Protein AF-0000000073371204 (afdb_homodimer)

Radius of gyration: 40.54 Å; Cα contacts (8 Å, |Δi|>4): 5992; chains: 2; bounding box: 109×118×89 Å

Sequence (2020 aa):
MKKIFLIFMIVFTAQVSLAQVKNVKGVITDSDGMPLPGASVAVQGGQKGATTDFDGLYSIEVQKGQTLVFSYVGLETQNIVVGDAATINVKMQVAASNALSEVVVTSLGIKKTRKSLTYAAQELKGDELVRVKDANVINTIAGKIAGVAVTKSAGGTGGSTKVVIRGNSSVSNSQPLYVIDGIPMLNSGSGQPNDTFGSLAGGNRDGGDVISLVNPDDYEGMTVLKGAAASVLYGSQGANGVILLSSKKAKAGKANINLSSVTTFETAAYLPKFQTDYLAAAGADESWGAKGQSKDHVKDFFTTGTTQITSLGYSIGSENSSTAFSYANTSASGIIPGNNLKKNNFGIRQTAKFFDDKLVFAANANYTSQNIANKPVNGFYFNPLTGVYLMPRGNDFNYYKDNYEEFDPSRNLMAQNWMTNRDIMQNPYWAINRNKSEDKNDFFNGALSLTYKATNWLSIASRYSYNRVTSLYDKRIFATTQGTLSHANGRYISENALSTQRYGDLIATINTKIGSDFSFNANIGASVTNTLTNQKTILDSGIGGGLKYANWFTLHNFNNNDGNYQTIDSRREVQSVFAATTFGYKDMLFLDLTGRNDWSSTLVNTGTSNYFYPSVGLTAIISEMATLPEWINYGKVRGTYAQVGNDIYPFISVPTNYYPNGSGSKYNPLVTPKPGTTLKPELKSEFEFGTEWRMFNNRLGFEVSYYNSETKNQYLQVVAPVGNSAGADFYGINAGSIENKGFEVVLNAGIIRGDKFTWDSTINFSQNKNKVKEIPEELGGKVNLTDPGVNGYKYTLTEGRPYGVIEGFKMLKDDQGRILLNSDGKIQKTDFVELGNSNPDFMLGFSNSFKFGSFFANILIDGRFGGEVMSLTQAQNDAFGVSKATGDARNAGGVKINAVMPDGTAVTTMDAQSYYTTVGGRAGITGEYIYDATNVSLREISIGYNFNPKALPFIQTASISFIARNLFFIYKDAPFDPNIALSTGQGLQGVDIYGLPSTRSIGLNLNVTFMKKIFLIFMIVFTAQVSLAQVKNVKGVITDSDGMPLPGASVAVQGGQKGATTDFDGLYSIEVQKGQTLVFSYVGLETQNIVVGDAATINVKMQVAASNALSEVVVTSLGIKKTRKSLTYAAQELKGDELVRVKDANVINTIAGKIAGVAVTKSAGGTGGSTKVVIRGNSSVSNSQPLYVIDGIPMLNSGSGQPNDTFGSLAGGNRDGGDVISLVNPDDYEGMTVLKGAAASVLYGSQGANGVILLSSKKAKAGKANINLSSVTTFETAAYLPKFQTDYLAAAGADESWGAKGQSKDHVKDFFTTGTTQITSLGYSIGSENSSTAFSYANTSASGIIPGNNLKKNNFGIRQTAKFFDDKLVFAANANYTSQNIANKPVNGFYFNPLTGVYLMPRGNDFNYYKDNYEEFDPSRNLMAQNWMTNRDIMQNPYWAINRNKSEDKNDFFNGALSLTYKATNWLSIASRYSYNRVTSLYDKRIFATTQGTLSHANGRYISENALSTQRYGDLIATINTKIGSDFSFNANIGASVTNTLTNQKTILDSGIGGGLKYANWFTLHNFNNNDGNYQTIDSRREVQSVFAATTFGYKDMLFLDLTGRNDWSSTLVNTGTSNYFYPSVGLTAIISEMATLPEWINYGKVRGTYAQVGNDIYPFISVPTNYYPNGSGSKYNPLVTPKPGTTLKPELKSEFEFGTEWRMFNNRLGFEVSYYNSETKNQYLQVVAPVGNSAGADFYGINAGSIENKGFEVVLNAGIIRGDKFTWDSTINFSQNKNKVKEIPEELGGKVNLTDPGVNGYKYTLTEGRPYGVIEGFKMLKDDQGRILLNSDGKIQKTDFVELGNSNPDFMLGFSNSFKFGSFFANILIDGRFGGEVMSLTQAQNDAFGVSKATGDARNAGGVKINAVMPDGTAVTTMDAQSYYTTVGGRAGITGEYIYDATNVSLREISIGYNFNPKALPFIQTASISFIARNLFFIYKDAPFDPNIALSTGQGLQGVDIYGLPSTRSIGLNLNVTF

Structure (mmCIF, N/CA/C/O backbone):
data_AF-0000000073371204-model_v1
#
loop_
_entity.id
_entity.type
_entity.pdbx_description
1 polymer 'SusC-like TonB-dependent receptor'
#
loop_
_atom_site.group_PDB
_atom_site.id
_atom_site.type_symbol
_atom_site.label_atom_id
_atom_site.label_alt_id
_atom_site.label_comp_id
_atom_site.label_asym_id
_atom_site.label_entity_id
_atom_site.label_seq_id
_atom_site.pdbx_PDB_ins_code
_atom_site.Cartn_x
_atom_site.Cartn_y
_atom_site.Cartn_z
_atom_site.occupancy
_atom_site.B_iso_or_equiv
_atom_site.auth_seq_id
_atom_site.auth_comp_id
_atom_site.auth_asym_id
_atom_site.auth_atom_id
_atom_site.pdbx_PDB_model_num
ATOM 1 N N . MET A 1 1 ? -37.781 -44.219 36.5 1 21.22 1 MET A N 1
ATOM 2 C CA . MET A 1 1 ? -38.781 -44.25 35.406 1 21.22 1 MET A CA 1
ATOM 3 C C . MET A 1 1 ? -39.844 -43.219 35.625 1 21.22 1 MET A C 1
ATOM 5 O O . MET A 1 1 ? -40.406 -42.656 34.656 1 21.22 1 MET A O 1
ATOM 9 N N . LYS A 1 2 ? -40.375 -43.156 36.875 1 23.25 2 LYS A N 1
ATOM 10 C CA . LYS A 1 2 ? -41.406 -42.25 37.438 1 23.25 2 LYS A CA 1
ATOM 11 C C . LYS A 1 2 ? -40.875 -40.844 37.562 1 23.25 2 LYS A C 1
ATOM 13 O O . LYS A 1 2 ? -41.625 -39.875 37.469 1 23.25 2 LYS A O 1
ATOM 18 N N . LYS A 1 3 ? -39.75 -40.656 38.156 1 26.8 3 LYS A N 1
ATOM 19 C CA . LYS A 1 3 ? -39.719 -39.25 38.531 1 26.8 3 LYS A CA 1
ATOM 20 C C . LYS A 1 3 ? -39.719 -38.344 37.312 1 26.8 3 LYS A C 1
ATOM 22 O O . LYS A 1 3 ? -39.688 -37.125 37.438 1 26.8 3 LYS A O 1
ATOM 27 N N . ILE A 1 4 ? -39.406 -39.031 36.188 1 25.81 4 ILE A N 1
ATOM 28 C CA . ILE A 1 4 ? -39.094 -38.219 35.031 1 25.81 4 ILE A CA 1
ATOM 29 C C . ILE A 1 4 ? -40.375 -37.688 34.406 1 25.81 4 ILE A C 1
ATOM 31 O O . ILE A 1 4 ? -40.344 -36.844 33.5 1 25.81 4 ILE A O 1
ATOM 35 N N . PHE A 1 5 ? -41.625 -38.375 34.875 1 27.39 5 PHE A N 1
ATOM 36 C CA . PHE A 1 5 ? -42.812 -38.312 34.062 1 27.39 5 PHE A CA 1
ATOM 37 C C . PHE A 1 5 ? -43.531 -36.969 34.219 1 27.39 5 PHE A C 1
ATOM 39 O O . PHE A 1 5 ? -44.25 -36.562 33.312 1 27.39 5 PHE A O 1
ATOM 46 N N . LEU A 1 6 ? -43.562 -36.469 35.5 1 27.97 6 LEU A N 1
ATOM 47 C CA . LEU A 1 6 ? -44.625 -35.531 35.875 1 27.97 6 LEU A CA 1
ATOM 48 C C . LEU A 1 6 ? -44.375 -34.156 35.25 1 27.97 6 LEU A C 1
ATOM 50 O O . LEU A 1 6 ? -45.281 -33.312 35.188 1 27.97 6 LEU A O 1
ATOM 54 N N . ILE A 1 7 ? -43.094 -33.812 34.906 1 27.31 7 ILE A N 1
ATOM 55 C CA . ILE A 1 7 ? -42.75 -32.406 34.75 1 27.31 7 ILE A CA 1
ATOM 56 C C . ILE A 1 7 ? -43.375 -31.859 33.469 1 27.31 7 ILE A C 1
ATOM 58 O O . ILE A 1 7 ? -43.375 -30.641 33.25 1 27.31 7 ILE A O 1
ATOM 62 N N . PHE A 1 8 ? -43.969 -32.781 32.562 1 24.84 8 PHE A N 1
ATOM 63 C CA . PHE A 1 8 ? -44.219 -32.375 31.188 1 24.84 8 PHE A CA 1
ATOM 64 C C . PHE A 1 8 ? -45.5 -31.531 31.109 1 24.84 8 PHE A C 1
ATOM 66 O O . PHE A 1 8 ? -45.875 -31.062 30.031 1 24.84 8 PHE A O 1
ATOM 73 N N . MET A 1 9 ? -46.406 -31.688 32.094 1 26.34 9 MET A N 1
ATOM 74 C CA . MET A 1 9 ? -47.781 -31.344 31.734 1 26.34 9 MET A CA 1
ATOM 75 C C . MET A 1 9 ? -47.969 -29.828 31.688 1 26.34 9 MET A C 1
ATOM 77 O O . MET A 1 9 ? -48.969 -29.344 31.156 1 26.34 9 MET A O 1
ATOM 81 N N . ILE A 1 10 ? -47.312 -29.094 32.531 1 27.73 10 ILE A N 1
ATOM 82 C CA . ILE A 1 10 ? -47.938 -27.859 32.969 1 27.73 10 ILE A CA 1
ATOM 83 C C . ILE A 1 10 ? -47.875 -26.812 31.844 1 27.73 10 ILE A C 1
ATOM 85 O O . ILE A 1 10 ? -48.562 -25.797 31.875 1 27.73 10 ILE A O 1
ATOM 89 N N . VAL A 1 11 ? -46.969 -26.953 30.859 1 26.3 11 VAL A N 1
ATOM 90 C CA . VAL A 1 11 ? -46.531 -25.656 30.328 1 26.3 11 VAL A CA 1
ATOM 91 C C . VAL A 1 11 ? -47.562 -25.125 29.344 1 26.3 11 VAL A C 1
ATOM 93 O O . VAL A 1 11 ? -47.469 -23.984 28.875 1 26.3 11 VAL A O 1
ATOM 96 N N . PHE A 1 12 ? -48.5 -25.906 28.766 1 26.98 12 PHE A N 1
ATOM 97 C CA . PHE A 1 12 ? -48.969 -25.438 27.469 1 26.98 12 PHE A CA 1
ATOM 98 C C . PHE A 1 12 ? -50.094 -24.422 27.625 1 26.98 12 PHE A C 1
ATOM 100 O O . PHE A 1 12 ? -50.75 -24.047 26.656 1 26.98 12 PHE A O 1
ATOM 107 N N . THR A 1 13 ? -50.688 -24.203 28.766 1 29.23 13 THR A N 1
ATOM 108 C CA . THR A 1 13 ? -51.938 -23.484 28.531 1 29.23 13 THR A CA 1
ATOM 109 C C . THR A 1 13 ? -51.688 -22.031 28.188 1 29.23 13 THR A C 1
ATOM 111 O O . THR A 1 13 ? -51.531 -21.188 29.062 1 29.23 13 THR A O 1
ATOM 114 N N . ALA A 1 14 ? -50.781 -21.688 27.281 1 28.98 14 ALA A N 1
ATOM 115 C CA . ALA A 1 14 ? -50.656 -20.266 26.953 1 28.98 14 ALA A CA 1
ATOM 116 C C . ALA A 1 14 ? -51.969 -19.703 26.422 1 28.98 14 ALA A C 1
ATOM 118 O O . ALA A 1 14 ? -52.438 -20.141 25.375 1 28.98 14 ALA A O 1
ATOM 119 N N . GLN A 1 15 ? -52.969 -19.312 27.297 1 29.12 15 GLN A N 1
ATOM 120 C CA . GLN A 1 15 ? -54.125 -18.547 26.891 1 29.12 15 GLN A CA 1
ATOM 121 C C . GLN A 1 15 ? -53.719 -17.297 26.109 1 29.12 15 GLN A C 1
ATOM 123 O O . GLN A 1 15 ? -53 -16.453 26.609 1 29.12 15 GLN A O 1
ATOM 128 N N . VAL A 1 16 ? -53.656 -17.359 24.875 1 34.88 16 VAL A N 1
ATOM 129 C CA . VAL A 1 16 ? -53.531 -16.203 24 1 34.88 16 VAL A CA 1
ATOM 130 C C . VAL A 1 16 ? -54.719 -15.258 24.219 1 34.88 16 VAL A C 1
ATOM 132 O O . VAL A 1 16 ? -55.875 -15.625 23.953 1 34.88 16 VAL A O 1
ATOM 135 N N . SER A 1 17 ? -54.812 -14.586 25.297 1 35.16 17 SER A N 1
ATOM 136 C CA . SER A 1 17 ? -55.75 -13.477 25.391 1 35.16 17 SER A CA 1
ATOM 137 C C . SER A 1 17 ? -55.656 -12.562 24.172 1 35.16 17 SER A C 1
ATOM 139 O O . SER A 1 17 ? -54.562 -12.062 23.859 1 35.16 17 SER A O 1
ATOM 141 N N . LEU A 1 18 ? -56.469 -12.805 23.25 1 40.34 18 LEU A N 1
ATOM 142 C CA . LEU A 1 18 ? -56.688 -11.914 22.125 1 40.34 18 LEU A CA 1
ATOM 143 C C . LEU A 1 18 ? -56.938 -10.484 22.594 1 40.34 18 LEU A C 1
ATOM 145 O O . LEU A 1 18 ? -57.969 -10.211 23.219 1 40.34 18 LEU A O 1
ATOM 149 N N . ALA A 1 19 ? -56 -9.797 22.984 1 47.12 19 ALA A N 1
ATOM 150 C CA . ALA A 1 19 ? -56.094 -8.367 23.25 1 47.12 19 ALA A CA 1
ATOM 151 C C . ALA A 1 19 ? -56.75 -7.629 22.094 1 47.12 19 ALA A C 1
ATOM 153 O O . ALA A 1 19 ? -56.438 -7.879 20.922 1 47.12 19 ALA A O 1
ATOM 154 N N . GLN A 1 20 ? -57.938 -7.125 22.328 1 58.12 20 GLN A N 1
ATOM 155 C CA . GLN A 1 20 ? -58.781 -6.371 21.391 1 58.12 20 GLN A CA 1
ATOM 156 C C . GLN A 1 20 ? -58 -5.234 20.75 1 58.12 20 GLN A C 1
ATOM 158 O O . GLN A 1 20 ? -57.438 -4.383 21.438 1 58.12 20 GLN A O 1
ATOM 163 N N . VAL A 1 21 ? -57.75 -5.379 19.562 1 69.44 21 VAL A N 1
ATOM 164 C CA . VAL A 1 21 ? -57.094 -4.359 18.734 1 69.44 21 VAL A CA 1
ATOM 165 C C . VAL A 1 21 ? -58.062 -3.182 18.547 1 69.44 21 VAL A C 1
ATOM 167 O O . VAL A 1 21 ? -59.219 -3.365 18.156 1 69.44 21 VAL A O 1
ATOM 170 N N . LYS A 1 22 ? -57.75 -2.037 19.141 1 79.19 22 LYS A N 1
ATOM 171 C CA . LYS A 1 22 ? -58.531 -0.839 18.891 1 79.19 22 LYS A CA 1
ATOM 172 C C . LYS A 1 22 ? -57.75 0.196 18.094 1 79.19 22 LYS A C 1
ATOM 174 O O . LYS A 1 22 ? -56.531 0.189 18.109 1 79.19 22 LYS A O 1
ATOM 179 N N . ASN A 1 23 ? -58.5 1.012 17.438 1 81.81 23 ASN A N 1
ATOM 180 C CA . ASN A 1 23 ? -57.969 2.145 16.703 1 81.81 23 ASN A CA 1
ATOM 181 C C . ASN A 1 23 ? -57.875 3.391 17.578 1 81.81 23 ASN A C 1
ATOM 183 O O . ASN A 1 23 ? -58.875 3.877 18.078 1 81.81 23 ASN A O 1
ATOM 187 N N . VAL A 1 24 ? -56.688 3.756 17.875 1 84.5 24 VAL A N 1
ATOM 188 C CA . VAL A 1 24 ? -56.438 4.977 18.641 1 84.5 24 VAL A CA 1
ATOM 189 C C . VAL A 1 24 ? -56.094 6.121 17.703 1 84.5 24 VAL A C 1
ATOM 191 O O . VAL A 1 24 ? -55.25 5.961 16.812 1 84.5 24 VAL A O 1
ATOM 194 N N . LYS A 1 25 ? -56.812 7.227 17.859 1 84.88 25 LYS A N 1
ATOM 195 C CA . LYS A 1 25 ? -56.531 8.445 17.109 1 84.88 25 LYS A CA 1
ATOM 196 C C . LYS A 1 25 ? -56.25 9.617 18.031 1 84.88 25 LYS A C 1
ATOM 198 O O . LYS A 1 25 ? -56.594 9.594 19.203 1 84.88 25 LYS A O 1
ATOM 203 N N . GLY A 1 26 ? -55.438 10.547 17.625 1 85.25 26 GLY A N 1
ATOM 204 C CA . GLY A 1 26 ? -55.125 11.742 18.391 1 85.25 26 GLY A CA 1
ATOM 205 C C . GLY A 1 26 ? -54.344 12.773 17.594 1 85.25 26 GLY A C 1
ATOM 206 O O . GLY A 1 26 ? -54.094 12.586 16.406 1 85.25 26 GLY A O 1
ATOM 207 N N . VAL A 1 27 ? -54.125 13.891 18.234 1 84 27 VAL A N 1
ATOM 208 C CA . VAL A 1 27 ? -53.344 14.984 17.688 1 84 27 VAL A CA 1
ATOM 209 C C . VAL A 1 27 ? -52.031 15.141 18.5 1 84 27 VAL A C 1
ATOM 211 O O . VAL A 1 27 ? -52.062 15.094 19.734 1 84 27 VAL A O 1
ATOM 214 N N . ILE A 1 28 ? -51 15.102 17.828 1 83.94 28 ILE A N 1
ATOM 215 C CA . ILE A 1 28 ? -49.719 15.43 18.453 1 83.94 28 ILE A CA 1
ATOM 216 C C . ILE A 1 28 ? -49.375 16.906 18.219 1 83.94 28 ILE A C 1
ATOM 218 O O . ILE A 1 28 ? -49.375 17.375 17.078 1 83.94 28 ILE A O 1
ATOM 222 N N . THR A 1 29 ? -49.156 17.625 19.281 1 80.06 29 THR A N 1
ATOM 223 C CA . THR A 1 29 ? -48.844 19.047 19.219 1 80.06 29 THR A CA 1
ATOM 224 C C . THR A 1 29 ? -47.5 19.328 19.922 1 80.06 29 THR A C 1
ATOM 226 O O . THR A 1 29 ? -47.031 18.516 20.719 1 80.06 29 THR A O 1
ATOM 229 N N . ASP A 1 30 ? -46.844 20.438 19.516 1 72.25 30 ASP A N 1
ATOM 230 C CA . ASP A 1 30 ? -45.656 20.875 20.234 1 72.25 30 ASP A CA 1
ATOM 231 C C . ASP A 1 30 ? -46.031 21.547 21.547 1 72.25 30 ASP A C 1
ATOM 233 O O . ASP A 1 30 ? -47.188 21.547 21.938 1 72.25 30 ASP A O 1
ATOM 237 N N . SER A 1 31 ? -44.969 21.969 22.297 1 68.56 31 SER A N 1
ATOM 238 C CA . SER A 1 31 ? -45.156 22.562 23.625 1 68.56 31 SER A CA 1
ATOM 239 C C . SER A 1 31 ? -46.125 23.75 23.547 1 68.56 31 SER A C 1
ATOM 241 O O . SER A 1 31 ? -46.75 24.094 24.547 1 68.56 31 SER A O 1
ATOM 243 N N . ASP A 1 32 ? -46.219 24.344 22.438 1 63.91 32 ASP A N 1
ATOM 244 C CA . ASP A 1 32 ? -47.062 25.531 22.266 1 63.91 32 ASP A CA 1
ATOM 245 C C . ASP A 1 32 ? -48.438 25.141 21.766 1 63.91 32 ASP A C 1
ATOM 247 O O . ASP A 1 32 ? -49.25 26.016 21.469 1 63.91 32 ASP A O 1
ATOM 251 N N . GLY A 1 33 ? -48.688 23.969 21.516 1 69.31 33 GLY A N 1
ATOM 252 C CA . GLY A 1 33 ? -50 23.5 21.125 1 69.31 33 GLY A CA 1
ATOM 253 C C . GLY A 1 33 ? -50.188 23.422 19.625 1 69.31 33 GLY A C 1
ATOM 254 O O . GLY A 1 33 ? -51.312 23.219 19.141 1 69.31 33 GLY A O 1
ATOM 255 N N . MET A 1 34 ? -49.188 23.672 18.906 1 72.94 34 MET A N 1
ATOM 256 C CA . MET A 1 34 ? -49.281 23.578 17.453 1 72.94 34 MET A CA 1
ATOM 257 C C . MET A 1 34 ? -49.156 22.125 16.984 1 72.94 34 MET A C 1
ATOM 259 O O . MET A 1 34 ? -48.312 21.391 17.469 1 72.94 34 MET A O 1
ATOM 263 N N . PRO A 1 35 ? -49.969 21.812 15.945 1 77.56 35 PRO A N 1
ATOM 264 C CA . PRO A 1 35 ? -49.844 20.438 15.445 1 77.56 35 PRO A CA 1
ATOM 265 C C . PRO A 1 35 ? -48.469 20.125 14.859 1 77.56 35 PRO A C 1
ATOM 267 O O . PRO A 1 35 ? -47.875 20.984 14.211 1 77.56 35 PRO A O 1
ATOM 270 N N . LEU A 1 36 ? -47.875 19.016 15.219 1 77.12 36 LEU A N 1
ATOM 271 C CA . LEU A 1 36 ? -46.562 18.562 14.734 1 77.12 36 LEU A CA 1
ATOM 272 C C . LEU A 1 36 ? -46.719 17.594 13.578 1 77.12 36 LEU A C 1
ATOM 274 O O . LEU A 1 36 ? -47.094 16.438 13.781 1 77.12 36 LEU A O 1
ATOM 278 N N . PRO A 1 37 ? -46.5 18.156 12.375 1 75.56 37 PRO A N 1
ATOM 279 C CA . PRO A 1 37 ? -46.531 17.219 11.258 1 75.56 37 PRO A CA 1
ATOM 280 C C . PRO A 1 37 ? -45.281 16.312 11.227 1 75.56 37 PRO A C 1
ATOM 282 O O . PRO A 1 37 ? -44.188 16.766 11.531 1 75.56 37 PRO A O 1
ATOM 285 N N . GLY A 1 38 ? -45.438 14.984 10.938 1 74.31 38 GLY A N 1
ATOM 286 C CA . GLY A 1 38 ? -44.344 14.039 10.773 1 74.31 38 GLY A CA 1
ATOM 287 C C . GLY A 1 38 ? -43.844 13.453 12.078 1 74.31 38 GLY A C 1
ATOM 288 O O . GLY A 1 38 ? -42.781 12.852 12.141 1 74.31 38 GLY A O 1
ATOM 289 N N . ALA A 1 39 ? -44.562 13.719 13.141 1 77.69 39 ALA A N 1
ATOM 290 C CA . ALA A 1 39 ? -44.219 13.055 14.398 1 77.69 39 ALA A CA 1
ATOM 291 C C . ALA A 1 39 ? -44.438 11.547 14.305 1 77.69 39 ALA A C 1
ATOM 293 O O . ALA A 1 39 ? -45.438 11.094 13.734 1 77.69 39 ALA A O 1
ATOM 294 N N . SER A 1 40 ? -43.562 10.844 14.875 1 81.19 40 SER A N 1
ATOM 295 C CA . SER A 1 40 ? -43.625 9.383 14.836 1 81.19 40 SER A CA 1
ATOM 296 C C . SER A 1 40 ? -44.406 8.844 16.031 1 81.19 40 SER A C 1
ATOM 298 O O . SER A 1 40 ? -44.188 9.289 17.156 1 81.19 40 SER A O 1
ATOM 300 N N . VAL A 1 41 ? -45.438 8.016 15.75 1 83.38 41 VAL A N 1
ATOM 301 C CA . VAL A 1 41 ? -46.125 7.234 16.766 1 83.38 41 VAL A CA 1
ATOM 302 C C . VAL A 1 41 ? -45.906 5.742 16.516 1 83.38 41 VAL A C 1
ATOM 304 O O . VAL A 1 41 ? -46.281 5.211 15.469 1 83.38 41 VAL A O 1
ATOM 307 N N . ALA A 1 42 ? -45.219 5.121 17.422 1 80.31 42 ALA A N 1
ATOM 308 C CA . ALA A 1 42 ? -44.906 3.703 17.266 1 80.31 42 ALA A CA 1
ATOM 309 C C . ALA A 1 42 ? -45.344 2.904 18.484 1 80.31 42 ALA A C 1
ATOM 311 O O . ALA A 1 42 ? -45.406 3.441 19.594 1 80.31 42 ALA A O 1
ATOM 312 N N . VAL A 1 43 ? -45.906 1.664 18.312 1 79 43 VAL A N 1
ATOM 313 C CA . VAL A 1 43 ? -46.156 0.744 19.422 1 79 43 VAL A CA 1
ATOM 314 C C . VAL A 1 43 ? -44.812 0.205 19.953 1 79 43 VAL A C 1
ATOM 316 O O . VAL A 1 43 ? -44 -0.328 19.203 1 79 43 VAL A O 1
ATOM 319 N N . GLN A 1 44 ? -44.562 0.511 21.219 1 73.25 44 GLN A N 1
ATOM 320 C CA . GLN A 1 44 ? -43.344 0.065 21.859 1 73.25 44 GLN A CA 1
ATOM 321 C C . GLN A 1 44 ? -43.125 -1.437 21.672 1 73.25 44 GLN A C 1
ATOM 323 O O . GLN A 1 44 ? -44 -2.232 22.016 1 73.25 44 GLN A O 1
ATOM 328 N N . GLY A 1 45 ? -41.969 -1.884 21.156 1 64.31 45 GLY A N 1
ATOM 329 C CA . GLY A 1 45 ? -41.625 -3.285 20.969 1 64.31 45 GLY A CA 1
ATOM 330 C C . GLY A 1 45 ? -42.25 -3.887 19.719 1 64.31 45 GLY A C 1
ATOM 331 O O . GLY A 1 45 ? -42.125 -5.086 19.469 1 64.31 45 GLY A O 1
ATOM 332 N N . GLY A 1 46 ? -43.156 -3.104 18.953 1 61.53 46 GLY A N 1
ATOM 333 C CA . GLY A 1 46 ? -43.844 -3.641 17.766 1 61.53 46 GLY A CA 1
ATOM 334 C C . GLY A 1 46 ? -43.469 -2.926 16.484 1 61.53 46 GLY A C 1
ATOM 335 O O . GLY A 1 46 ? -42.719 -1.938 16.516 1 61.53 46 GLY A O 1
ATOM 336 N N . GLN A 1 47 ? -43.875 -3.545 15.344 1 62.31 47 GLN A N 1
ATOM 337 C CA . GLN A 1 47 ? -43.562 -3.025 14.016 1 62.31 47 GLN A CA 1
ATOM 338 C C . GLN A 1 47 ? -44.594 -2.021 13.562 1 62.31 47 GLN A C 1
ATOM 340 O O . GLN A 1 47 ? -44.438 -1.354 12.539 1 62.31 47 GLN A O 1
ATOM 345 N N . LYS A 1 48 ? -45.656 -1.734 14.367 1 69 48 LYS A N 1
ATOM 346 C CA . LYS A 1 48 ? -46.75 -0.831 13.961 1 69 48 LYS A CA 1
ATOM 347 C C . LYS A 1 48 ? -46.438 0.606 14.375 1 69 48 LYS A C 1
ATOM 349 O O . LYS A 1 48 ? -46 0.856 15.5 1 69 48 LYS A O 1
ATOM 354 N N . GLY A 1 49 ? -46.25 1.443 13.477 1 73.88 49 GLY A N 1
ATOM 355 C CA . GLY A 1 49 ? -46.062 2.867 13.703 1 73.88 49 GLY A CA 1
ATOM 356 C C . GLY A 1 49 ? -46.906 3.734 12.789 1 73.88 49 GLY A C 1
ATOM 357 O O . GLY A 1 49 ? -47.5 3.24 11.82 1 73.88 49 GLY A O 1
ATOM 358 N N . ALA A 1 50 ? -47.281 4.898 13.281 1 78.44 50 ALA A N 1
ATOM 359 C CA . ALA A 1 50 ? -47.969 5.934 12.508 1 78.44 50 ALA A CA 1
ATOM 360 C C . ALA A 1 50 ? -47.219 7.254 12.57 1 78.44 50 ALA A C 1
ATOM 362 O O . ALA A 1 50 ? -46.375 7.457 13.469 1 78.44 50 ALA A O 1
ATOM 363 N N . THR A 1 51 ? -47.312 8.023 11.578 1 80.06 51 THR A N 1
ATOM 364 C CA . THR A 1 51 ? -46.812 9.391 11.562 1 80.06 51 THR A CA 1
ATOM 365 C C . THR A 1 51 ? -47.969 10.391 11.461 1 80.06 51 THR A C 1
ATOM 367 O O . THR A 1 51 ? -48.969 10.125 10.797 1 80.06 51 THR A O 1
ATOM 370 N N . THR A 1 52 ? -47.75 11.523 12.117 1 78.56 52 THR A N 1
ATOM 371 C CA . THR A 1 52 ? -48.812 12.523 12.094 1 78.56 52 THR A CA 1
ATOM 372 C C . THR A 1 52 ? -48.906 13.195 10.727 1 78.56 52 THR A C 1
ATOM 374 O O . THR A 1 52 ? -47.906 13.297 10.016 1 78.56 52 THR A O 1
ATOM 377 N N . ASP A 1 53 ? -50.156 13.594 10.383 1 77 53 ASP A N 1
ATOM 378 C CA . ASP A 1 53 ? -50.375 14.383 9.172 1 77 53 ASP A CA 1
ATOM 379 C C . ASP A 1 53 ? -50.125 15.867 9.438 1 77 53 ASP A C 1
ATOM 381 O O . ASP A 1 53 ? -49.625 16.234 10.5 1 77 53 ASP A O 1
ATOM 385 N N . PHE A 1 54 ? -50.406 16.766 8.531 1 72.5 54 PHE A N 1
ATOM 386 C CA . PHE A 1 54 ? -50.125 18.188 8.594 1 72.5 54 PHE A CA 1
ATOM 387 C C . PHE A 1 54 ? -50.844 18.844 9.773 1 72.5 54 PHE A C 1
ATOM 389 O O . PHE A 1 54 ? -50.375 19.844 10.312 1 72.5 54 PHE A O 1
ATOM 396 N N . ASP A 1 55 ? -51.938 18.375 10.164 1 76.31 55 ASP A N 1
ATOM 397 C CA . ASP A 1 55 ? -52.688 18.906 11.281 1 76.31 55 ASP A CA 1
ATOM 398 C C . ASP A 1 55 ? -52.312 18.203 12.586 1 76.31 55 ASP A C 1
ATOM 400 O O . ASP A 1 55 ? -53 18.375 13.609 1 76.31 55 ASP A O 1
ATOM 404 N N . GLY A 1 56 ? -51.25 17.375 12.531 1 78 56 GLY A N 1
ATOM 405 C CA . GLY A 1 56 ? -50.75 16.672 13.703 1 78 56 GLY A CA 1
ATOM 406 C C . GLY A 1 56 ? -51.594 15.445 14.047 1 78 56 GLY A C 1
ATOM 407 O O . GLY A 1 56 ? -51.406 14.859 15.125 1 78 56 GLY A O 1
ATOM 408 N N . LEU A 1 57 ? -52.5 15.07 13.164 1 80.75 57 LEU A N 1
ATOM 409 C CA . LEU A 1 57 ? -53.406 13.953 13.438 1 80.75 57 LEU A CA 1
ATOM 410 C C . LEU A 1 57 ? -52.719 12.625 13.148 1 80.75 57 LEU A C 1
ATOM 412 O O . LEU A 1 57 ? -52 12.492 12.156 1 80.75 57 LEU A O 1
ATOM 416 N N . TYR A 1 58 ? -52.844 11.633 14.102 1 83.5 58 TYR A N 1
ATOM 417 C CA . TYR A 1 58 ? -52.375 10.273 13.867 1 83.5 58 TYR A CA 1
ATOM 418 C C . TYR A 1 58 ? -53.5 9.258 14.148 1 83.5 58 TYR A C 1
ATOM 420 O O . TYR A 1 58 ? -54.469 9.57 14.859 1 83.5 58 TYR A O 1
ATOM 428 N N . SER A 1 59 ? -53.531 8.109 13.406 1 84.94 59 SER A N 1
ATOM 429 C CA . SER A 1 59 ? -54.344 6.93 13.688 1 84.94 59 SER A CA 1
ATOM 430 C C . SER A 1 59 ? -53.5 5.656 13.672 1 84.94 59 SER A C 1
ATOM 432 O O . SER A 1 59 ? -52.688 5.449 12.766 1 84.94 59 SER A O 1
ATOM 434 N N . ILE A 1 60 ? -53.594 4.891 14.773 1 81.38 60 ILE A N 1
ATOM 435 C CA . ILE A 1 60 ? -52.781 3.676 14.883 1 81.38 60 ILE A CA 1
ATOM 436 C C . ILE A 1 60 ? -53.625 2.568 15.531 1 81.38 60 ILE A C 1
ATOM 438 O O . ILE A 1 60 ? -54.375 2.824 16.453 1 81.38 60 ILE A O 1
ATOM 442 N N . GLU A 1 61 ? -53.531 1.381 14.992 1 80.31 61 GLU A N 1
ATOM 443 C CA . GLU A 1 61 ? -54.125 0.208 15.602 1 80.31 61 GLU A CA 1
ATOM 444 C C . GLU A 1 61 ? -53.25 -0.368 16.703 1 80.31 61 GLU A C 1
ATOM 446 O O . GLU A 1 61 ? -52.094 -0.726 16.453 1 80.31 61 GLU A O 1
ATOM 451 N N . VAL A 1 62 ? -53.75 -0.329 17.938 1 78.56 62 VAL A N 1
ATOM 452 C CA . VAL A 1 62 ? -52.969 -0.76 19.109 1 78.56 62 VAL A CA 1
ATOM 453 C C . VAL A 1 62 ? -53.875 -1.521 20.078 1 78.56 62 VAL A C 1
ATOM 455 O O . VAL A 1 62 ? -55.094 -1.343 20.062 1 78.56 62 VAL A O 1
ATOM 458 N N . GLN A 1 63 ? -53.344 -2.436 20.812 1 78.94 63 GLN A N 1
ATOM 459 C CA . GLN A 1 63 ? -54.094 -3.158 21.844 1 78.94 63 GLN A CA 1
ATOM 460 C C . GLN A 1 63 ? -54.062 -2.412 23.172 1 78.94 63 GLN A C 1
ATOM 462 O O . GLN A 1 63 ? -53.125 -1.712 23.484 1 78.94 63 GLN A O 1
ATOM 467 N N . LYS A 1 64 ? -55.156 -2.496 23.797 1 78.56 64 LYS A N 1
ATOM 468 C CA . LYS A 1 64 ? -55.188 -1.961 25.156 1 78.56 64 LYS A CA 1
ATOM 469 C C . LYS A 1 64 ? -54.062 -2.516 26 1 78.56 64 LYS A C 1
ATOM 471 O O . LYS A 1 64 ? -53.75 -3.713 25.953 1 78.56 64 LYS A O 1
ATOM 476 N N . GLY A 1 65 ? -53.25 -1.649 26.641 1 79.06 65 GLY A N 1
ATOM 477 C CA . GLY A 1 65 ? -52.125 -2.045 27.469 1 79.06 65 GLY A CA 1
ATOM 478 C C . GLY A 1 65 ? -50.781 -1.856 26.766 1 79.06 65 GLY A C 1
ATOM 479 O O . GLY A 1 65 ? -49.75 -1.848 27.422 1 79.06 65 GLY A O 1
ATOM 480 N N . GLN A 1 66 ? -50.906 -1.646 25.547 1 77.38 66 GLN A N 1
ATOM 481 C CA . GLN A 1 66 ? -49.656 -1.391 24.828 1 77.38 66 GLN A CA 1
ATOM 482 C C . GLN A 1 66 ? -49.25 0.072 24.953 1 77.38 66 GLN A C 1
ATOM 484 O O . GLN A 1 66 ? -50.062 0.945 25.188 1 77.38 66 GLN A O 1
ATOM 489 N N . THR A 1 67 ? -47.906 0.275 24.812 1 81.5 67 THR A N 1
ATOM 490 C CA . THR A 1 67 ? -47.375 1.625 24.938 1 81.5 67 THR A CA 1
ATOM 491 C C . THR A 1 67 ? -47.094 2.219 23.547 1 81.5 67 THR A C 1
ATOM 493 O O . THR A 1 67 ? -46.469 1.577 22.703 1 81.5 67 THR A O 1
ATOM 496 N N . LEU A 1 68 ? -47.656 3.414 23.391 1 82.06 68 LEU A N 1
ATOM 497 C CA . LEU A 1 68 ? -47.344 4.195 22.203 1 82.06 68 LEU A CA 1
ATOM 498 C C . LEU A 1 68 ? -46.156 5.121 22.484 1 82.06 68 LEU A C 1
ATOM 500 O O . LEU A 1 68 ? -46.125 5.797 23.516 1 82.06 68 LEU A O 1
ATOM 504 N N . VAL A 1 69 ? -45.219 5.043 21.625 1 80.81 69 VAL A N 1
ATOM 505 C CA . VAL A 1 69 ? -44.062 5.922 21.672 1 80.81 69 VAL A CA 1
ATOM 506 C C . VAL A 1 69 ? -44.219 7.051 20.656 1 80.81 69 VAL A C 1
ATOM 508 O O . VAL A 1 69 ? -44.312 6.797 19.453 1 80.81 69 VAL A O 1
ATOM 511 N N . PHE A 1 70 ? -44.312 8.297 21.125 1 79.25 70 PHE A N 1
ATOM 512 C CA . PHE A 1 70 ? -44.406 9.5 20.312 1 79.25 70 PHE A CA 1
ATOM 513 C C . PHE A 1 70 ? -43.062 10.195 20.203 1 79.25 70 PHE A C 1
ATOM 515 O O . PHE A 1 70 ? -42.469 10.547 21.219 1 79.25 70 PHE A O 1
ATOM 522 N N . SER A 1 71 ? -42.5 10.234 19.062 1 76.62 71 SER A N 1
ATOM 523 C CA . SER A 1 71 ? -41.219 10.852 18.891 1 76.62 71 SER A CA 1
ATOM 524 C C . SER A 1 71 ? -41.219 11.883 17.766 1 76.62 71 SER A C 1
ATOM 526 O O . SER A 1 71 ? -41.969 11.727 16.781 1 76.62 71 SER A O 1
ATOM 528 N N . TYR A 1 72 ? -40.656 13.055 18.047 1 69 72 TYR A N 1
ATOM 529 C CA . TYR A 1 72 ? -40.438 14.141 17.094 1 69 72 TYR A CA 1
ATOM 530 C C . TYR A 1 72 ? -39.062 14.789 17.328 1 69 72 TYR A C 1
ATOM 532 O O . TYR A 1 72 ? -38.656 15.023 18.469 1 69 72 TYR A O 1
ATOM 540 N N . VAL A 1 73 ? -38.344 15.039 16.234 1 59.09 73 VAL A N 1
ATOM 541 C CA . VAL A 1 73 ? -37 15.625 16.312 1 59.09 73 VAL A CA 1
ATOM 542 C C . VAL A 1 73 ? -37.062 16.906 17.125 1 59.09 73 VAL A C 1
ATOM 544 O O . VAL A 1 73 ? -37.844 17.812 16.844 1 59.09 73 VAL A O 1
ATOM 547 N N . GLY A 1 74 ? -36.281 17.094 18.203 1 53.5 74 GLY A N 1
ATOM 548 C CA . GLY A 1 74 ? -36.156 18.281 19.031 1 53.5 74 GLY A CA 1
ATOM 549 C C . GLY A 1 74 ? -37.125 18.281 20.203 1 53.5 74 GLY A C 1
ATOM 550 O O . GLY A 1 74 ? -37.094 19.188 21.047 1 53.5 74 GLY A O 1
ATOM 551 N N . LEU A 1 75 ? -38.094 17.359 20.234 1 63.5 75 LEU A N 1
ATOM 552 C CA . LEU A 1 75 ? -39.094 17.312 21.328 1 63.5 75 LEU A CA 1
ATOM 553 C C . LEU A 1 75 ? -38.969 16.016 22.109 1 63.5 75 LEU A C 1
ATOM 555 O O . LEU A 1 75 ? -38.438 15.016 21.594 1 63.5 75 LEU A O 1
ATOM 559 N N . GLU A 1 76 ? -39.156 15.945 23.344 1 64.06 76 GLU A N 1
ATOM 560 C CA . GLU A 1 76 ? -39.031 14.805 24.25 1 64.06 76 GLU A CA 1
ATOM 561 C C . GLU A 1 76 ? -39.938 13.664 23.812 1 64.06 76 GLU A C 1
ATOM 563 O O . GLU A 1 76 ? -41.125 13.883 23.562 1 64.06 76 GLU A O 1
ATOM 568 N N . THR A 1 77 ? -39.281 12.492 23.609 1 70.81 77 THR A N 1
ATOM 569 C CA . THR A 1 77 ? -40.094 11.32 23.312 1 70.81 77 THR A CA 1
ATOM 570 C C . THR A 1 77 ? -41.062 11.047 24.453 1 70.81 77 THR A C 1
ATOM 572 O O . THR A 1 77 ? -40.688 11.086 25.625 1 70.81 77 THR A O 1
ATOM 575 N N . GLN A 1 78 ? -42.375 10.859 24.188 1 73.06 78 GLN A N 1
ATOM 576 C CA . GLN A 1 78 ? -43.406 10.562 25.172 1 73.06 78 GLN A CA 1
ATOM 577 C C . GLN A 1 78 ? -43.969 9.148 24.984 1 73.06 78 GLN A C 1
ATOM 579 O O . GLN A 1 78 ? -44.281 8.75 23.859 1 73.06 78 GLN A O 1
ATOM 584 N N . ASN A 1 79 ? -43.844 8.312 26.016 1 78.06 79 ASN A N 1
ATOM 585 C CA . ASN A 1 79 ? -44.469 6.988 26.047 1 78.06 79 ASN A CA 1
ATOM 586 C C . ASN A 1 79 ? -45.812 7.004 26.766 1 78.06 79 ASN A C 1
ATOM 588 O O . ASN A 1 79 ? -45.906 7.398 27.922 1 78.06 79 ASN A O 1
ATOM 592 N N . ILE A 1 80 ? -46.906 6.617 26.094 1 79.75 80 ILE A N 1
ATOM 593 C CA . ILE A 1 80 ? -48.219 6.621 26.688 1 79.75 80 ILE A CA 1
ATOM 594 C C . ILE A 1 80 ? -48.844 5.227 26.578 1 79.75 80 ILE A C 1
ATOM 596 O O . ILE A 1 80 ? -48.938 4.66 25.484 1 79.75 80 ILE A O 1
ATOM 600 N N . VAL A 1 81 ? -49.188 4.605 27.688 1 79.81 81 VAL A N 1
ATOM 601 C CA . VAL A 1 81 ? -49.875 3.32 27.688 1 79.81 81 VAL A CA 1
ATOM 602 C C . VAL A 1 81 ? -51.312 3.5 27.203 1 79.81 81 VAL A C 1
ATOM 604 O O . VAL A 1 81 ? -52.031 4.375 27.688 1 79.81 81 VAL A O 1
ATOM 607 N N . VAL A 1 82 ? -51.719 2.664 26.328 1 80.44 82 VAL A N 1
ATOM 608 C CA . VAL A 1 82 ? -53.031 2.734 25.719 1 80.44 82 VAL A CA 1
ATOM 609 C C . VAL A 1 82 ? -54.062 2.141 26.672 1 80.44 82 VAL A C 1
ATOM 611 O O . VAL A 1 82 ? -54 0.963 27.031 1 80.44 82 VAL A O 1
ATOM 614 N N . GLY A 1 83 ? -54.938 2.984 27.234 1 79.56 83 GLY A N 1
ATOM 615 C CA . GLY A 1 83 ? -56.062 2.543 28.031 1 79.56 83 GLY A CA 1
ATOM 616 C C . GLY A 1 83 ? -57.344 2.352 27.234 1 79.56 83 GLY A C 1
ATOM 617 O O . GLY A 1 83 ? -57.281 1.892 26.078 1 79.56 83 GLY A O 1
ATOM 618 N N . ASP A 1 84 ? -58.562 2.787 27.75 1 73.44 84 ASP A N 1
ATOM 619 C CA . ASP A 1 84 ? -59.844 2.602 27.141 1 73.44 84 ASP A CA 1
ATOM 620 C C . ASP A 1 84 ? -60.156 3.734 26.156 1 73.44 84 ASP A C 1
ATOM 622 O O . ASP A 1 84 ? -61.094 3.629 25.359 1 73.44 84 ASP A O 1
ATOM 626 N N . ALA A 1 85 ? -59.375 4.754 26.203 1 76.81 85 ALA A N 1
ATOM 627 C CA . ALA A 1 85 ? -59.688 5.914 25.375 1 76.81 85 ALA A CA 1
ATOM 628 C C . ALA A 1 85 ? -59.344 5.652 23.906 1 76.81 85 ALA A C 1
ATOM 630 O O . ALA A 1 85 ? -58.281 5.082 23.609 1 76.81 85 ALA A O 1
ATOM 631 N N . ALA A 1 86 ? -60.25 6.035 23.078 1 80.06 86 ALA A N 1
ATOM 632 C CA . ALA A 1 86 ? -60.062 5.891 21.641 1 80.06 86 ALA A CA 1
ATOM 633 C C . ALA A 1 86 ? -59.312 7.086 21.078 1 80.06 86 ALA A C 1
ATOM 635 O O . ALA A 1 86 ? -58.844 7.055 19.922 1 80.06 86 ALA A O 1
ATOM 636 N N . THR A 1 87 ? -59.125 8.133 21.781 1 81.38 87 THR A N 1
ATOM 637 C CA . THR A 1 87 ? -58.406 9.328 21.359 1 81.38 87 THR A CA 1
ATOM 638 C C . THR A 1 87 ? -57.312 9.68 22.359 1 81.38 87 THR A C 1
ATOM 640 O O . THR A 1 87 ? -57.594 9.812 23.547 1 81.38 87 THR A O 1
ATOM 643 N N . ILE A 1 88 ? -56.031 9.711 21.984 1 83.75 88 ILE A N 1
ATOM 644 C CA . ILE A 1 88 ? -54.875 10.133 22.781 1 83.75 88 ILE A CA 1
ATOM 645 C C . ILE A 1 88 ? -54.219 11.336 22.125 1 83.75 88 ILE A C 1
ATOM 647 O O . ILE A 1 88 ? -53.562 11.195 21.094 1 83.75 88 ILE A O 1
ATOM 651 N N . ASN A 1 89 ? -54.469 12.523 22.656 1 81.25 89 ASN A N 1
ATOM 652 C CA . ASN A 1 89 ? -53.75 13.734 22.234 1 81.25 89 ASN A CA 1
ATOM 653 C C . ASN A 1 89 ? -52.469 13.93 23.031 1 81.25 89 ASN A C 1
ATOM 655 O O . ASN A 1 89 ? -52.438 13.734 24.25 1 81.25 89 ASN A O 1
ATOM 659 N N . VAL A 1 90 ? -51.406 14.102 22.375 1 79.75 90 VAL A N 1
ATOM 660 C CA . VAL A 1 90 ? -50.094 14.234 23.031 1 79.75 90 VAL A CA 1
ATOM 661 C C . VAL A 1 90 ? -49.531 15.625 22.75 1 79.75 90 VAL A C 1
ATOM 663 O O . VAL A 1 90 ? -49.406 16.047 21.594 1 79.75 90 VAL A O 1
ATOM 666 N N . LYS A 1 91 ? -49.344 16.438 23.703 1 75.12 91 LYS A N 1
ATOM 667 C CA . LYS A 1 91 ? -48.562 17.656 23.641 1 75.12 91 LYS A CA 1
ATOM 668 C C . LYS A 1 91 ? -47.094 17.391 23.922 1 75.12 91 LYS A C 1
ATOM 670 O O . LYS A 1 91 ? -46.719 17.031 25.047 1 75.12 91 LYS A O 1
ATOM 675 N N . MET A 1 92 ? -46.406 17.469 22.797 1 69.44 92 MET A N 1
ATOM 676 C CA . MET A 1 92 ? -44.969 17.188 22.953 1 69.44 92 MET A CA 1
ATOM 677 C C . MET A 1 92 ? -44.25 18.359 23.594 1 69.44 92 MET A C 1
ATOM 679 O O . MET A 1 92 ? -44.594 19.516 23.344 1 69.44 92 MET A O 1
ATOM 683 N N . GLN A 1 93 ? -43.719 18.203 24.641 1 60.12 93 GLN A N 1
ATOM 684 C CA . GLN A 1 93 ? -42.938 19.234 25.297 1 60.12 93 GLN A CA 1
ATOM 685 C C . GLN A 1 93 ? -41.562 19.391 24.641 1 60.12 93 GLN A C 1
ATOM 687 O O . GLN A 1 93 ? -41.031 18.422 24.078 1 60.12 93 GLN A O 1
ATOM 692 N N . VAL A 1 94 ? -41.312 20.688 24.375 1 48 94 VAL A N 1
ATOM 693 C CA . VAL A 1 94 ? -39.938 20.906 23.938 1 48 94 VAL A CA 1
ATOM 694 C C . VAL A 1 94 ? -39 20.016 24.75 1 48 94 VAL A C 1
ATOM 696 O O . VAL A 1 94 ? -39.156 19.875 25.953 1 48 94 VAL A O 1
ATOM 699 N N . ALA A 1 95 ? -38.438 19.125 24.016 1 41.75 95 ALA A N 1
ATOM 700 C CA . ALA A 1 95 ? -37.438 18.359 24.766 1 41.75 95 ALA A CA 1
ATOM 701 C C . ALA A 1 95 ? -36.75 19.234 25.797 1 41.75 95 ALA A C 1
ATOM 703 O O . ALA A 1 95 ? -36.281 20.328 25.469 1 41.75 95 ALA A O 1
ATOM 704 N N . ALA A 1 96 ? -37.344 19.438 26.922 1 37.84 96 ALA A N 1
ATOM 705 C CA . ALA A 1 96 ? -36.469 20.109 27.859 1 37.84 96 ALA A CA 1
ATOM 706 C C . ALA A 1 96 ? -35 19.953 27.422 1 37.84 96 ALA A C 1
ATOM 708 O O . ALA A 1 96 ? -34.625 18.969 26.781 1 37.84 96 ALA A O 1
ATOM 709 N N . SER A 1 97 ? -34.281 21.031 27.312 1 40.44 97 SER A N 1
ATOM 710 C CA . SER A 1 97 ? -32.844 20.984 27.188 1 40.44 97 SER A CA 1
ATOM 711 C C . SER A 1 97 ? -32.25 19.734 27.844 1 40.44 97 SER A C 1
ATOM 713 O O . SER A 1 97 ? -32.125 19.672 29.078 1 40.44 97 SER A O 1
ATOM 715 N N . ASN A 1 98 ? -32.688 18.688 27.656 1 42.25 98 ASN A N 1
ATOM 716 C CA . ASN A 1 98 ? -32.094 17.484 28.219 1 42.25 98 ASN A CA 1
ATOM 717 C C . ASN A 1 98 ? -30.578 17.484 28.078 1 42.25 98 ASN A C 1
ATOM 719 O O . ASN A 1 98 ? -30.031 16.875 27.156 1 42.25 98 ASN A O 1
ATOM 723 N N . ALA A 1 99 ? -30.094 18.5 28.219 1 45.91 99 ALA A N 1
ATOM 724 C CA . ALA A 1 99 ? -28.656 18.531 28.531 1 45.91 99 ALA A CA 1
ATOM 725 C C . ALA A 1 99 ? -28.266 17.312 29.344 1 45.91 99 ALA A C 1
ATOM 727 O O . ALA A 1 99 ? -27.141 16.812 29.234 1 45.91 99 ALA A O 1
ATOM 728 N N . LEU A 1 100 ? -29.297 16.875 30.188 1 49.75 100 LEU A N 1
ATOM 729 C CA . LEU A 1 100 ? -29 15.789 31.109 1 49.75 100 LEU A CA 1
ATOM 730 C C . LEU A 1 100 ? -28.844 14.469 30.375 1 49.75 100 LEU A C 1
ATOM 732 O O . LEU A 1 100 ? -28.188 13.547 30.875 1 49.75 100 LEU A O 1
ATOM 736 N N . SER A 1 101 ? -29.312 14.414 29.109 1 59.59 101 SER A N 1
ATOM 737 C CA . SER A 1 101 ? -29.25 13.109 28.453 1 59.59 101 SER A CA 1
ATOM 738 C C . SER A 1 101 ? -28.312 13.133 27.25 1 59.59 101 SER A C 1
ATOM 740 O O . SER A 1 101 ? -28.172 12.141 26.547 1 59.59 101 SER A O 1
ATOM 742 N N . GLU A 1 102 ? -27.656 14.25 27.234 1 78.81 102 GLU A N 1
ATOM 743 C CA . GLU A 1 102 ? -26.703 14.328 26.125 1 78.81 102 GLU A CA 1
ATOM 744 C C . GLU A 1 102 ? -25.516 13.383 26.359 1 78.81 102 GLU A C 1
ATOM 746 O O . GLU A 1 102 ? -25.047 13.234 27.484 1 78.81 102 GLU A O 1
ATOM 751 N N . VAL A 1 103 ? -25.219 12.719 25.344 1 81.06 103 VAL A N 1
ATOM 752 C CA . VAL A 1 103 ? -24.125 11.758 25.422 1 81.06 103 VAL A CA 1
ATOM 753 C C . VAL A 1 103 ? -22.906 12.289 24.672 1 81.06 103 VAL A C 1
ATOM 755 O O . VAL A 1 103 ? -23.031 12.914 23.609 1 81.06 103 VAL A O 1
ATOM 758 N N . VAL A 1 104 ? -21.781 12.141 25.297 1 86.12 104 VAL A N 1
ATOM 759 C CA . VAL A 1 104 ? -20.516 12.547 24.688 1 86.12 104 VAL A CA 1
ATOM 760 C C . VAL A 1 104 ? -19.609 11.328 24.531 1 86.12 104 VAL A C 1
ATOM 762 O O . VAL A 1 104 ? -19.562 10.461 25.422 1 86.12 104 VAL A O 1
ATOM 765 N N . VAL A 1 105 ? -19 11.273 23.375 1 86.31 105 VAL A N 1
ATOM 766 C CA . VAL A 1 105 ? -18.031 10.188 23.141 1 86.31 105 VAL A CA 1
ATOM 767 C C . VAL A 1 105 ? -16.688 10.547 23.781 1 86.31 105 VAL A C 1
ATOM 769 O O . VAL A 1 105 ? -16.141 11.617 23.5 1 86.31 105 VAL A O 1
ATOM 772 N N . THR A 1 106 ? -16.156 9.695 24.531 1 89 106 THR A N 1
ATOM 773 C CA . THR A 1 106 ? -14.898 9.938 25.234 1 89 106 THR A CA 1
ATOM 774 C C . THR A 1 106 ? -13.844 8.922 24.828 1 89 106 THR A C 1
ATOM 776 O O . THR A 1 106 ? -13.875 8.391 23.703 1 89 106 THR A O 1
ATOM 779 N N . SER A 1 107 ? -12.82 8.797 25.703 1 88.25 107 SER A N 1
ATOM 780 C CA . SER A 1 107 ? -11.703 7.918 25.391 1 88.25 107 SER A CA 1
ATOM 781 C C . SER A 1 107 ? -12.18 6.492 25.125 1 88.25 107 SER A C 1
ATOM 783 O O . SER A 1 107 ? -13.117 6.02 25.766 1 88.25 107 SER A O 1
ATOM 785 N N . LEU A 1 108 ? -11.516 5.875 24.188 1 89.25 108 LEU A N 1
ATOM 786 C CA . LEU A 1 108 ? -11.766 4.496 23.781 1 89.25 108 LEU A CA 1
ATOM 787 C C . LEU A 1 108 ? -13.148 4.363 23.141 1 89.25 108 LEU A C 1
ATOM 789 O O . LEU A 1 108 ? -13.633 3.25 22.922 1 89.25 108 LEU A O 1
ATOM 793 N N . GLY A 1 109 ? -13.781 5.504 22.953 1 86.5 109 GLY A N 1
ATOM 794 C CA . GLY A 1 109 ? -15.094 5.5 22.328 1 86.5 109 GLY A CA 1
ATOM 795 C C . GLY A 1 109 ? -16.234 5.297 23.312 1 86.5 109 GLY A C 1
ATOM 796 O O . GLY A 1 109 ? -17.359 5.039 22.922 1 86.5 109 GLY A O 1
ATOM 797 N N . ILE A 1 110 ? -15.938 5.473 24.5 1 87.25 110 ILE A N 1
ATOM 798 C CA . ILE A 1 110 ? -16.938 5.301 25.547 1 87.25 110 ILE A CA 1
ATOM 799 C C . ILE A 1 110 ? -17.906 6.48 25.547 1 87.25 110 ILE A C 1
ATOM 801 O O . ILE A 1 110 ? -17.484 7.641 25.516 1 87.25 110 ILE A O 1
ATOM 805 N N . LYS A 1 111 ? -19.141 6.137 25.531 1 85.69 111 LYS A N 1
ATOM 806 C CA . LYS A 1 111 ? -20.156 7.176 25.609 1 85.69 111 LYS A CA 1
ATOM 807 C C . LYS A 1 111 ? -20.547 7.445 27.062 1 85.69 111 LYS A C 1
ATOM 809 O O . LYS A 1 111 ? -20.828 6.516 27.812 1 85.69 111 LYS A O 1
ATOM 814 N N . LYS A 1 112 ? -20.469 8.703 27.359 1 87.62 112 LYS A N 1
ATOM 815 C CA . LYS A 1 112 ? -20.875 9.148 28.688 1 87.62 112 LYS A CA 1
ATOM 816 C C . LYS A 1 112 ? -21.906 10.266 28.609 1 87.62 112 LYS A C 1
ATOM 818 O O . LYS A 1 112 ? -21.953 11.016 27.625 1 87.62 112 LYS A O 1
ATOM 823 N N . THR A 1 113 ? -22.672 10.266 29.625 1 86.56 113 THR A N 1
ATOM 824 C CA . THR A 1 113 ? -23.562 11.414 29.719 1 86.56 113 THR A CA 1
ATOM 825 C C . THR A 1 113 ? -22.781 12.68 30.078 1 86.56 113 THR A C 1
ATOM 827 O O . THR A 1 113 ? -21.844 12.633 30.875 1 86.56 113 THR A O 1
ATOM 830 N N . ARG A 1 114 ? -23.141 13.664 29.516 1 87.75 114 ARG A N 1
ATOM 831 C CA . ARG A 1 114 ? -22.469 14.93 29.75 1 87.75 114 ARG A CA 1
ATOM 832 C C . ARG A 1 114 ? -22.5 15.297 31.234 1 87.75 114 ARG A C 1
ATOM 834 O O . ARG A 1 114 ? -21.562 15.922 31.75 1 87.75 114 ARG A O 1
ATOM 841 N N . LYS A 1 115 ? -23.562 15.062 31.906 1 88.19 115 LYS A N 1
ATOM 842 C CA . LYS A 1 115 ? -23.703 15.438 33.312 1 88.19 115 LYS A CA 1
ATOM 843 C C . LYS A 1 115 ? -22.703 14.672 34.188 1 88.19 115 LYS A C 1
ATOM 845 O O . LYS A 1 115 ? -22.266 15.172 35.219 1 88.19 115 LYS A O 1
ATOM 850 N N . SER A 1 116 ? -22.281 13.484 33.781 1 89.94 116 SER A N 1
ATOM 851 C CA . SER A 1 116 ? -21.406 12.664 34.594 1 89.94 116 SER A CA 1
ATOM 852 C C . SER A 1 116 ? -19.938 12.984 34.344 1 89.94 116 SER A C 1
ATOM 854 O O . SER A 1 116 ? -19.062 12.531 35.094 1 89.94 116 SER A O 1
ATOM 856 N N . LEU A 1 117 ? -19.672 13.781 33.438 1 90.94 117 LEU A N 1
ATOM 857 C CA . LEU A 1 117 ? -18.297 14.07 33.062 1 90.94 117 LEU A CA 1
ATOM 858 C C . LEU A 1 117 ? -17.594 14.891 34.125 1 90.94 117 LEU A C 1
ATOM 860 O O . LEU A 1 117 ? -18.141 15.898 34.594 1 90.94 117 LEU A O 1
ATOM 864 N N . THR A 1 118 ? -16.406 14.531 34.438 1 92.75 118 THR A N 1
ATOM 865 C CA . THR A 1 118 ? -15.664 15.227 35.5 1 92.75 118 THR A CA 1
ATOM 866 C C . THR A 1 118 ? -14.602 16.141 34.906 1 92.75 118 THR A C 1
ATOM 868 O O . THR A 1 118 ? -13.836 16.781 35.625 1 92.75 118 THR A O 1
ATOM 871 N N . TYR A 1 119 ? -14.414 16.172 33.656 1 90.5 119 TYR A N 1
ATOM 872 C CA . TYR A 1 119 ? -13.406 16.969 32.969 1 90.5 119 TYR A CA 1
ATOM 873 C C . TYR A 1 119 ? -14.016 17.719 31.797 1 90.5 119 TYR A C 1
ATOM 875 O O . TYR A 1 119 ? -15.164 17.484 31.406 1 90.5 119 TYR A O 1
ATOM 883 N N . ALA A 1 120 ? -13.211 18.578 31.234 1 87.94 120 ALA A N 1
ATOM 884 C CA . ALA A 1 120 ? -13.68 19.406 30.125 1 87.94 120 ALA A CA 1
ATOM 885 C C . ALA A 1 120 ? -13.602 18.656 28.797 1 87.94 120 ALA A C 1
ATOM 887 O O . ALA A 1 120 ? -12.609 17.984 28.516 1 87.94 120 ALA A O 1
ATOM 888 N N . ALA A 1 121 ? -14.625 18.734 28.062 1 88.81 121 ALA A N 1
ATOM 889 C CA . ALA A 1 121 ? -14.719 18.203 26.703 1 88.81 121 ALA A CA 1
ATOM 890 C C . ALA A 1 121 ? -15.648 19.062 25.844 1 88.81 121 ALA A C 1
ATOM 892 O O . ALA A 1 121 ? -16.688 19.547 26.328 1 88.81 121 ALA A O 1
ATOM 893 N N . GLN A 1 122 ? -15.203 19.344 24.688 1 91.81 122 GLN A N 1
ATOM 894 C CA . GLN A 1 122 ? -16.031 20.109 23.766 1 91.81 122 GLN A CA 1
ATOM 895 C C . GLN A 1 122 ? -16.281 19.328 22.469 1 91.81 122 GLN A C 1
ATOM 897 O O . GLN A 1 122 ? -15.367 18.688 21.938 1 91.81 122 GLN A O 1
ATOM 902 N N . GLU A 1 123 ? -17.469 19.406 21.984 1 91.38 123 GLU A N 1
ATOM 903 C CA . GLU A 1 123 ? -17.875 18.672 20.797 1 91.38 123 GLU A CA 1
ATOM 904 C C . GLU A 1 123 ? -18.203 19.625 19.641 1 91.38 123 GLU A C 1
ATOM 906 O O . GLU A 1 123 ? -18.75 20.703 19.859 1 91.38 123 GLU A O 1
ATOM 911 N N . LEU A 1 124 ? -17.812 19.172 18.484 1 92.75 124 LEU A N 1
ATOM 912 C CA . LEU A 1 124 ? -18.234 19.797 17.234 1 92.75 124 LEU A CA 1
ATOM 913 C C . LEU A 1 124 ? -19.062 18.812 16.391 1 92.75 124 LEU A C 1
ATOM 915 O O . LEU A 1 124 ? -18.641 17.672 16.172 1 92.75 124 LEU A O 1
ATOM 919 N N . LYS A 1 125 ? -20.141 19.312 15.984 1 89.31 125 LYS A N 1
ATOM 920 C CA . LYS A 1 125 ? -21 18.469 15.164 1 89.31 125 LYS A CA 1
ATOM 921 C C . LYS A 1 125 ? -20.484 18.375 13.734 1 89.31 125 LYS A C 1
ATOM 923 O O . LYS A 1 125 ? -19.641 19.172 13.328 1 89.31 125 LYS A O 1
ATOM 928 N N . GLY A 1 126 ? -21.047 17.469 13.055 1 87 126 GLY A N 1
ATOM 929 C CA . GLY A 1 126 ? -20.594 17.203 11.695 1 87 126 GLY A CA 1
ATOM 930 C C . GLY A 1 126 ? -20.766 18.375 10.766 1 87 126 GLY A C 1
ATOM 931 O O . GLY A 1 126 ? -19.922 18.625 9.906 1 87 126 GLY A O 1
ATOM 932 N N . ASP A 1 127 ? -21.781 19.062 10.953 1 85.81 127 ASP A N 1
ATOM 933 C CA . ASP A 1 127 ? -22.047 20.203 10.086 1 85.81 127 ASP A CA 1
ATOM 934 C C . ASP A 1 127 ? -20.938 21.25 10.188 1 85.81 127 ASP A C 1
ATOM 936 O O . ASP A 1 127 ? -20.609 21.922 9.203 1 85.81 127 ASP A O 1
ATOM 940 N N . GLU A 1 128 ? -20.391 21.359 11.305 1 86.56 128 GLU A N 1
ATOM 941 C CA . GLU A 1 128 ? -19.312 22.312 11.508 1 86.56 128 GLU A CA 1
ATOM 942 C C . GLU A 1 128 ? -18.062 21.906 10.734 1 86.56 128 GLU A C 1
ATOM 944 O O . GLU A 1 128 ? -17.234 22.766 10.383 1 86.56 128 GLU A O 1
ATOM 949 N N . LEU A 1 129 ? -17.938 20.688 10.43 1 84.5 129 LEU A N 1
ATOM 950 C CA . LEU A 1 129 ? -16.766 20.172 9.742 1 84.5 129 LEU A CA 1
ATOM 951 C C . LEU A 1 129 ? -16.875 20.375 8.234 1 84.5 129 LEU A C 1
ATOM 953 O O . LEU A 1 129 ? -15.867 20.406 7.531 1 84.5 129 LEU A O 1
ATOM 957 N N . VAL A 1 130 ? -18.172 20.547 7.77 1 87.44 130 VAL A N 1
ATOM 958 C CA . VAL A 1 130 ? -18.312 20.516 6.32 1 87.44 130 VAL A CA 1
ATOM 959 C C . VAL A 1 130 ? -18.969 21.797 5.824 1 87.44 130 VAL A C 1
ATOM 961 O O . VAL A 1 130 ? -19.078 22.031 4.617 1 87.44 130 VAL A O 1
ATOM 964 N N . ARG A 1 131 ? -19.375 22.688 6.723 1 90.56 131 ARG A N 1
ATOM 965 C CA . ARG A 1 131 ? -20.031 23.922 6.332 1 90.56 131 ARG A CA 1
ATOM 966 C C . ARG A 1 131 ? -19.125 24.781 5.449 1 90.56 131 ARG A C 1
ATOM 968 O O . ARG A 1 131 ? -19.531 25.234 4.383 1 90.56 131 ARG A O 1
ATOM 975 N N . VAL A 1 132 ? -17.984 25.047 5.922 1 92.88 132 VAL A N 1
ATOM 976 C CA . VAL A 1 132 ? -16.906 25.672 5.145 1 92.88 132 VAL A CA 1
ATOM 977 C C . VAL A 1 132 ? -15.719 24.719 5.051 1 92.88 132 VAL A C 1
ATOM 979 O O . VAL A 1 132 ? -14.742 24.875 5.785 1 92.88 132 VAL A O 1
ATOM 982 N N . LYS A 1 133 ? -15.758 23.938 4.047 1 90.38 133 LYS A N 1
ATOM 983 C CA . LYS A 1 133 ? -14.836 22.797 3.934 1 90.38 133 LYS A CA 1
ATOM 984 C C . LYS A 1 133 ? -13.414 23.281 3.629 1 90.38 133 LYS A C 1
ATOM 986 O O . LYS A 1 133 ? -13.227 24.281 2.953 1 90.38 133 LYS A O 1
ATOM 991 N N . ASP A 1 134 ? -12.508 22.578 4.191 1 89.69 134 ASP A N 1
ATOM 992 C CA . ASP A 1 134 ? -11.086 22.688 3.881 1 89.69 134 ASP A CA 1
ATOM 993 C C . ASP A 1 134 ? -10.508 21.328 3.512 1 89.69 134 ASP A C 1
ATOM 995 O O . ASP A 1 134 ? -11.055 20.281 3.893 1 89.69 134 ASP A O 1
ATOM 999 N N . ALA A 1 135 ? -9.43 21.391 2.693 1 88.38 135 ALA A N 1
ATOM 1000 C CA . ALA A 1 135 ? -8.797 20.141 2.295 1 88.38 135 ALA A CA 1
ATOM 1001 C C . ALA A 1 135 ? -8.266 19.375 3.512 1 88.38 135 ALA A C 1
ATOM 1003 O O . ALA A 1 135 ? -8.164 18.156 3.486 1 88.38 135 ALA A O 1
ATOM 1004 N N . ASN A 1 136 ? -7.863 20.047 4.516 1 91.94 136 ASN A N 1
ATOM 1005 C CA . ASN A 1 136 ? -7.508 19.5 5.816 1 91.94 136 ASN A CA 1
ATOM 1006 C C . ASN A 1 136 ? -8.586 19.797 6.859 1 91.94 136 ASN A C 1
ATOM 1008 O O . ASN A 1 136 ? -8.727 20.922 7.312 1 91.94 136 ASN A O 1
ATOM 1012 N N . VAL A 1 137 ? -9.234 18.828 7.359 1 91.75 137 VAL A N 1
ATOM 1013 C CA . VAL A 1 137 ? -10.406 18.938 8.227 1 91.75 137 VAL A CA 1
ATOM 1014 C C . VAL A 1 137 ? -10.023 19.672 9.516 1 91.75 137 VAL A C 1
ATOM 1016 O O . VAL A 1 137 ? -10.836 20.391 10.094 1 91.75 137 VAL A O 1
ATOM 1019 N N . ILE A 1 138 ? -8.844 19.625 9.914 1 92.88 138 ILE A N 1
ATOM 1020 C CA . ILE A 1 138 ? -8.422 20.188 11.195 1 92.88 138 ILE A CA 1
ATOM 1021 C C . ILE A 1 138 ? -8.398 21.703 11.109 1 92.88 138 ILE A C 1
ATOM 1023 O O . ILE A 1 138 ? -8.586 22.391 12.109 1 92.88 138 ILE A O 1
ATOM 1027 N N . ASN A 1 139 ? -8.242 22.219 9.93 1 92.12 139 ASN A N 1
ATOM 1028 C CA . ASN A 1 139 ? -8.258 23.656 9.758 1 92.12 139 ASN A CA 1
ATOM 1029 C C . ASN A 1 139 ? -9.633 24.25 10.078 1 92.12 139 ASN A C 1
ATOM 1031 O O . ASN A 1 139 ? -9.75 25.422 10.406 1 92.12 139 ASN A O 1
ATOM 1035 N N . THR A 1 140 ? -10.609 23.469 10.07 1 89.69 140 THR A N 1
ATOM 1036 C CA . THR A 1 140 ? -11.969 23.969 10.242 1 89.69 140 THR A CA 1
ATOM 1037 C C . THR A 1 140 ? -12.281 24.188 11.719 1 89.69 140 THR A C 1
ATOM 1039 O O . THR A 1 140 ? -13.25 24.875 12.055 1 89.69 140 THR A O 1
ATOM 1042 N N . ILE A 1 141 ? -11.438 23.766 12.594 1 90.31 141 ILE A N 1
ATOM 1043 C CA . ILE A 1 141 ? -11.828 23.859 13.992 1 90.31 141 ILE A CA 1
ATOM 1044 C C . ILE A 1 141 ? -11.227 25.125 14.609 1 90.31 141 ILE A C 1
ATOM 1046 O O . ILE A 1 141 ? -11.562 25.5 15.734 1 90.31 141 ILE A O 1
ATOM 1050 N N . ALA A 1 142 ? -10.438 25.766 13.852 1 91.5 142 ALA A N 1
ATOM 1051 C CA . ALA A 1 142 ? -9.836 27 14.328 1 91.5 142 ALA A CA 1
ATOM 1052 C C . ALA A 1 142 ? -10.898 27.984 14.789 1 91.5 142 ALA A C 1
ATOM 1054 O O . ALA A 1 142 ? -11.828 28.312 14.047 1 91.5 142 ALA A O 1
ATOM 1055 N N . GLY A 1 143 ? -10.781 28.406 16.016 1 93.75 143 GLY A N 1
ATOM 1056 C CA . GLY A 1 143 ? -11.688 29.406 16.562 1 93.75 143 GLY A CA 1
ATOM 1057 C C . GLY A 1 143 ? -12.961 28.812 17.125 1 93.75 143 GLY A C 1
ATOM 1058 O O . GLY A 1 143 ? -13.805 29.531 17.656 1 93.75 143 GLY A O 1
ATOM 1059 N N . LYS A 1 144 ? -13.062 27.531 17.094 1 95.88 144 LYS A N 1
ATOM 1060 C CA . LYS A 1 144 ? -14.344 26.938 17.453 1 95.88 144 LYS A CA 1
ATOM 1061 C C . LYS A 1 144 ? -14.25 26.172 18.766 1 95.88 144 LYS A C 1
ATOM 1063 O O . LYS A 1 144 ? -15.266 25.719 19.312 1 95.88 144 LYS A O 1
ATOM 1068 N N . ILE A 1 145 ? -13.102 26.031 19.266 1 95.88 145 ILE A N 1
ATOM 1069 C CA . ILE A 1 145 ? -12.906 25.297 20.516 1 95.88 145 ILE A CA 1
ATOM 1070 C C . ILE A 1 145 ? -11.992 26.109 21.438 1 95.88 145 ILE A C 1
ATOM 1072 O O . ILE A 1 145 ? -10.891 26.484 21.047 1 95.88 145 ILE A O 1
ATOM 1076 N N . ALA A 1 146 ? -12.391 26.281 22.625 1 96.12 146 ALA A N 1
ATOM 1077 C CA . ALA A 1 146 ? -11.578 27 23.594 1 96.12 146 ALA A CA 1
ATOM 1078 C C . ALA A 1 146 ? -10.336 26.203 23.969 1 96.12 146 ALA A C 1
ATOM 1080 O O . ALA A 1 146 ? -10.406 25 24.219 1 96.12 146 ALA A O 1
ATOM 1081 N N . GLY A 1 147 ? -9.234 26.891 23.953 1 95.06 147 GLY A N 1
ATOM 1082 C CA . GLY A 1 147 ? -7.996 26.281 24.406 1 95.06 147 GLY A CA 1
ATOM 1083 C C . GLY A 1 147 ? -7.266 25.531 23.312 1 95.06 147 GLY A C 1
ATOM 1084 O O . GLY A 1 147 ? -6.23 24.906 23.562 1 95.06 147 GLY A O 1
ATOM 1085 N N . VAL A 1 148 ? -7.781 25.547 22.141 1 95.81 148 VAL A N 1
ATOM 1086 C CA . VAL A 1 148 ? -7.164 24.859 21.031 1 95.81 148 VAL A CA 1
ATOM 1087 C C . VAL A 1 148 ? -6.637 25.875 20.016 1 95.81 148 VAL A C 1
ATOM 1089 O O . VAL A 1 148 ? -7.402 26.672 19.469 1 95.81 148 VAL A O 1
ATOM 1092 N N . ALA A 1 149 ? -5.363 25.828 19.828 1 95.81 149 ALA A N 1
ATOM 1093 C CA . ALA A 1 149 ? -4.73 26.656 18.812 1 95.81 149 ALA A CA 1
ATOM 1094 C C . ALA A 1 149 ? -4.43 25.844 17.562 1 95.81 149 ALA A C 1
ATOM 1096 O O . ALA A 1 149 ? -3.754 24.812 17.625 1 95.81 149 ALA A O 1
ATOM 1097 N N . VAL A 1 150 ? -4.934 26.312 16.438 1 95.12 150 VAL A N 1
ATOM 1098 C CA . VAL A 1 150 ? -4.723 25.656 15.148 1 95.12 150 VAL A CA 1
ATOM 1099 C C . VAL A 1 150 ? -3.881 26.562 14.25 1 95.12 150 VAL A C 1
ATOM 1101 O O . VAL A 1 150 ? -4.242 27.719 14 1 95.12 150 VAL A O 1
ATOM 1104 N N . THR A 1 151 ? -2.777 26.047 13.805 1 94.56 151 THR A N 1
ATOM 1105 C CA . THR A 1 151 ? -1.887 26.797 12.938 1 94.56 151 THR A CA 1
ATOM 1106 C C . THR A 1 151 ? -1.604 26.047 11.648 1 94.56 151 THR A C 1
ATOM 1108 O O . THR A 1 151 ? -0.996 24.969 11.672 1 94.56 151 THR A O 1
ATOM 1111 N N . LYS A 1 152 ? -1.957 26.625 10.57 1 93.38 152 LYS A N 1
ATOM 1112 C CA . LYS A 1 152 ? -1.743 26.031 9.25 1 93.38 152 LYS A CA 1
ATOM 1113 C C . LYS A 1 152 ? -0.301 26.219 8.789 1 93.38 152 LYS A C 1
ATOM 1115 O O . LYS A 1 152 ? 0.309 27.266 9.055 1 93.38 152 LYS A O 1
ATOM 1120 N N . SER A 1 153 ? 0.229 25.266 8.086 1 94 153 SER A N 1
ATOM 1121 C CA . SER A 1 153 ? 1.568 25.406 7.527 1 94 153 SER A CA 1
ATOM 1122 C C . SER A 1 153 ? 1.545 26.25 6.25 1 94 153 SER A C 1
ATOM 1124 O O . SER A 1 153 ? 0.499 26.391 5.613 1 94 153 SER A O 1
ATOM 1126 N N . ALA A 1 154 ? 2.689 26.672 5.922 1 92.88 154 ALA A N 1
ATOM 1127 C CA . ALA A 1 154 ? 2.854 27.453 4.691 1 92.88 154 ALA A CA 1
ATOM 1128 C C . ALA A 1 154 ? 3.008 26.531 3.484 1 92.88 154 ALA A C 1
ATOM 1130 O O . ALA A 1 154 ? 3.502 26.938 2.434 1 92.88 154 ALA A O 1
ATOM 1131 N N . GLY A 1 155 ? 2.58 25.281 3.572 1 91.62 155 GLY A N 1
ATOM 1132 C CA . GLY A 1 155 ? 2.771 24.312 2.518 1 91.62 155 GLY A CA 1
ATOM 1133 C C . GLY A 1 155 ? 1.623 24.266 1.526 1 91.62 155 GLY A C 1
ATOM 1134 O O . GLY A 1 155 ? 1.571 23.375 0.665 1 91.62 155 GLY A O 1
ATOM 1135 N N . GLY A 1 156 ? 0.69 25.141 1.598 1 91.56 156 GLY A N 1
ATOM 1136 C CA . GLY A 1 156 ? -0.409 25.203 0.648 1 91.56 156 GLY A CA 1
ATOM 1137 C C . GLY A 1 156 ? -1.474 24.156 0.894 1 91.56 156 GLY A C 1
ATOM 1138 O O . GLY A 1 156 ? -1.622 23.672 2.014 1 91.56 156 GLY A O 1
ATOM 1139 N N . THR A 1 157 ? -2.172 23.938 -0.291 1 89.06 157 THR A N 1
ATOM 1140 C CA . THR A 1 157 ? -3.229 22.938 -0.185 1 89.06 157 THR A CA 1
ATOM 1141 C C . THR A 1 157 ? -2.635 21.547 0.025 1 89.06 157 THR A C 1
ATOM 1143 O O . THR A 1 157 ? -1.773 21.109 -0.742 1 89.06 157 THR A O 1
ATOM 1146 N N . GLY A 1 158 ? -2.939 20.969 1.055 1 85.94 158 GLY A N 1
ATOM 1147 C CA . GLY A 1 158 ? -2.367 19.672 1.405 1 85.94 158 GLY A CA 1
ATOM 1148 C C . GLY A 1 158 ? -1.297 19.766 2.477 1 85.94 158 GLY A C 1
ATOM 1149 O O . GLY A 1 158 ? -0.694 18.766 2.848 1 85.94 158 GLY A O 1
ATOM 1150 N N . GLY A 1 159 ? -1.066 20.969 2.895 1 92.12 159 GLY A N 1
ATOM 1151 C CA . GLY A 1 159 ? -0.102 21.172 3.963 1 92.12 159 GLY A CA 1
ATOM 1152 C C . GLY A 1 159 ? -0.577 20.656 5.305 1 92.12 159 GLY A C 1
ATOM 1153 O O . GLY A 1 159 ? -1.771 20.422 5.5 1 92.12 159 GLY A O 1
ATOM 1154 N N . SER A 1 160 ? 0.361 20.516 6.211 1 95.38 160 SER A N 1
ATOM 1155 C CA . SER A 1 160 ? 0.089 20.047 7.562 1 95.38 160 SER A CA 1
ATOM 1156 C C . SER A 1 160 ? -0.505 21.141 8.43 1 95.38 160 SER A C 1
ATOM 1158 O O . SER A 1 160 ? -0.509 22.312 8.039 1 95.38 160 SER A O 1
ATOM 1160 N N . THR A 1 161 ? -1.045 20.719 9.531 1 95.06 161 THR A N 1
ATOM 1161 C CA . THR A 1 161 ? -1.589 21.641 10.516 1 95.06 161 THR A CA 1
ATOM 1162 C C . THR A 1 161 ? -1.067 21.312 11.914 1 95.06 161 THR A C 1
ATOM 1164 O O . THR A 1 161 ? -1.032 20.141 12.312 1 95.06 161 THR A O 1
ATOM 1167 N N . LYS A 1 162 ? -0.635 22.297 12.609 1 95.44 162 LYS A N 1
ATOM 1168 C CA . LYS A 1 162 ? -0.207 22.156 13.992 1 95.44 162 LYS A CA 1
ATOM 1169 C C . LYS A 1 162 ? -1.348 22.453 14.961 1 95.44 162 LYS A C 1
ATOM 1171 O O . LYS A 1 162 ? -2 23.5 14.844 1 95.44 162 LYS A O 1
ATOM 1176 N N . VAL A 1 163 ? -1.583 21.547 15.859 1 96.12 163 VAL A N 1
ATOM 1177 C CA . VAL A 1 163 ? -2.609 21.75 16.875 1 96.12 163 VAL A CA 1
ATOM 1178 C C . VAL A 1 163 ? -1.979 21.672 18.266 1 96.12 163 VAL A C 1
ATOM 1180 O O . VAL A 1 163 ? -1.234 20.734 18.562 1 96.12 163 VAL A O 1
ATOM 1183 N N . VAL A 1 164 ? -2.24 22.641 19.047 1 96.25 164 VAL A N 1
ATOM 1184 C CA . VAL A 1 164 ? -1.775 22.672 20.422 1 96.25 164 VAL A CA 1
ATOM 1185 C C . VAL A 1 164 ? -2.957 22.891 21.359 1 96.25 164 VAL A C 1
ATOM 1187 O O . VAL A 1 164 ? -3.709 23.859 21.203 1 96.25 164 VAL A O 1
ATOM 1190 N N . ILE A 1 165 ? -3.125 22.016 22.25 1 96.44 165 ILE A N 1
ATOM 1191 C CA . ILE A 1 165 ? -4.18 22.125 23.266 1 96.44 165 ILE A CA 1
ATOM 1192 C C . ILE A 1 165 ? -3.574 22.547 24.594 1 96.44 165 ILE A C 1
ATOM 1194 O O . ILE A 1 165 ? -2.727 21.844 25.156 1 96.44 165 ILE A O 1
ATOM 1198 N N . ARG A 1 166 ? -3.986 23.672 25.125 1 96.38 166 ARG A N 1
ATOM 1199 C CA . ARG A 1 166 ? -3.578 24.203 26.422 1 96.38 166 ARG A CA 1
ATOM 1200 C C . ARG A 1 166 ? -2.066 24.391 26.484 1 96.38 166 ARG A C 1
ATOM 1202 O O . ARG A 1 166 ? -1.425 24.016 27.453 1 96.38 166 ARG A O 1
ATOM 1209 N N . GLY A 1 167 ? -1.437 24.75 25.359 1 95.44 167 GLY A N 1
ATOM 1210 C CA . GLY A 1 167 ? -0.044 25.172 25.312 1 95.44 167 GLY A CA 1
ATOM 1211 C C . GLY A 1 167 ? 0.915 24.016 25.078 1 95.44 167 GLY A C 1
ATOM 1212 O O . GLY A 1 167 ? 0.549 22.844 25.266 1 95.44 167 GLY A O 1
ATOM 1213 N N . ASN A 1 168 ? 2.166 24.344 24.688 1 95.88 168 ASN A N 1
ATOM 1214 C CA . ASN A 1 168 ? 3.221 23.359 24.516 1 95.88 168 ASN A CA 1
ATOM 1215 C C . ASN A 1 168 ? 3.668 22.781 25.859 1 95.88 168 ASN A C 1
ATOM 1217 O O . ASN A 1 168 ? 3.881 23.516 26.812 1 95.88 168 ASN A O 1
ATOM 1221 N N . SER A 1 169 ? 3.811 21.5 25.891 1 93.31 169 SER A N 1
ATOM 1222 C CA . SER A 1 169 ? 4.074 20.875 27.188 1 93.31 169 SER A CA 1
ATOM 1223 C C . SER A 1 169 ? 5.32 20 27.141 1 93.31 169 SER A C 1
ATOM 1225 O O . SER A 1 169 ? 5.762 19.484 28.156 1 93.31 169 SER A O 1
ATOM 1227 N N . SER A 1 170 ? 5.844 19.797 25.938 1 92.12 170 SER A N 1
ATOM 1228 C CA . SER A 1 170 ? 6.988 18.906 25.781 1 92.12 170 SER A CA 1
ATOM 1229 C C . SER A 1 170 ? 7.98 19.438 24.766 1 92.12 170 SER A C 1
ATOM 1231 O O . SER A 1 170 ? 7.594 20.094 23.797 1 92.12 170 SER A O 1
ATOM 1233 N N . VAL A 1 171 ? 9.227 19.047 24.969 1 88.94 171 VAL A N 1
ATOM 1234 C CA . VAL A 1 171 ? 10.281 19.438 24.047 1 88.94 171 VAL A CA 1
ATOM 1235 C C . VAL A 1 171 ? 10.203 18.594 22.781 1 88.94 171 VAL A C 1
ATOM 1237 O O . VAL A 1 171 ? 10.617 19.047 21.703 1 88.94 171 VAL A O 1
ATOM 1240 N N . SER A 1 172 ? 9.656 17.5 22.906 1 84.5 172 SER A N 1
ATOM 1241 C CA . SER A 1 172 ? 9.656 16.531 21.828 1 84.5 172 SER A CA 1
ATOM 1242 C C . SER A 1 172 ? 8.406 16.672 20.953 1 84.5 172 SER A C 1
ATOM 1244 O O . SER A 1 172 ? 8.484 16.578 19.734 1 84.5 172 SER A O 1
ATOM 1246 N N . ASN A 1 173 ? 7.312 16.781 21.547 1 87.94 173 ASN A N 1
ATOM 1247 C CA . ASN A 1 173 ? 6.055 16.859 20.812 1 87.94 173 ASN A CA 1
ATOM 1248 C C . ASN A 1 173 ? 4.926 17.391 21.688 1 87.94 173 ASN A C 1
ATOM 1250 O O . ASN A 1 173 ? 4.742 16.922 22.812 1 87.94 173 ASN A O 1
ATOM 1254 N N . SER A 1 174 ? 4.184 18.281 21.156 1 92.06 174 SER A N 1
ATOM 1255 C CA . SER A 1 174 ? 3.086 18.844 21.938 1 92.06 174 SER A CA 1
ATOM 1256 C C . SER A 1 174 ? 1.761 18.734 21.188 1 92.06 174 SER A C 1
ATOM 1258 O O . SER A 1 174 ? 0.768 19.359 21.578 1 92.06 174 SER A O 1
ATOM 1260 N N . GLN A 1 175 ? 1.715 17.953 20.078 1 94.06 175 GLN A N 1
ATOM 1261 C CA . GLN A 1 175 ? 0.481 17.797 19.312 1 94.06 175 GLN A CA 1
ATOM 1262 C C . GLN A 1 175 ? -0.398 16.703 19.922 1 94.06 175 GLN A C 1
ATOM 1264 O O . GLN A 1 175 ? 0.107 15.758 20.531 1 94.06 175 GLN A O 1
ATOM 1269 N N . PRO A 1 176 ? -1.689 16.812 19.719 1 95.19 176 PRO A N 1
ATOM 1270 C CA . PRO A 1 176 ? -2.605 15.82 20.297 1 95.19 176 PRO A CA 1
ATOM 1271 C C . PRO A 1 176 ? -2.625 14.508 19.516 1 95.19 176 PRO A C 1
ATOM 1273 O O . PRO A 1 176 ? -2.123 14.445 18.391 1 95.19 176 PRO A O 1
ATOM 1276 N N . LEU A 1 177 ? -3.182 13.523 20.219 1 95.44 177 LEU A N 1
ATOM 1277 C CA . LEU A 1 177 ? -3.475 12.242 19.578 1 95.44 177 LEU A CA 1
ATOM 1278 C C . LEU A 1 177 ? -4.75 12.336 18.75 1 95.44 177 LEU A C 1
ATOM 1280 O O . LEU A 1 177 ? -5.738 12.922 19.188 1 95.44 177 LEU A O 1
ATOM 1284 N N . TYR A 1 178 ? -4.703 11.836 17.578 1 96.5 178 TYR A N 1
ATOM 1285 C CA . TYR A 1 178 ? -5.914 11.68 16.781 1 96.5 178 TYR A CA 1
ATOM 1286 C C . TYR A 1 178 ? -6.484 10.273 16.938 1 96.5 178 TYR A C 1
ATOM 1288 O O . TYR A 1 178 ? -5.738 9.289 16.938 1 96.5 178 TYR A O 1
ATOM 1296 N N . VAL A 1 179 ? -7.77 10.234 17.125 1 96.5 179 VAL A N 1
ATOM 1297 C CA . VAL A 1 179 ? -8.484 8.984 17.375 1 96.5 179 VAL A CA 1
ATOM 1298 C C . VAL A 1 179 ? -9.703 8.898 16.469 1 96.5 179 VAL A C 1
ATOM 1300 O O . VAL A 1 179 ? -10.398 9.891 16.25 1 96.5 179 VAL A O 1
ATOM 1303 N N . ILE A 1 180 ? -9.961 7.754 15.906 1 95.5 180 ILE A N 1
ATOM 1304 C CA . ILE A 1 180 ? -11.172 7.496 15.141 1 95.5 180 ILE A CA 1
ATOM 1305 C C . ILE A 1 180 ? -11.992 6.406 15.82 1 95.5 180 ILE A C 1
ATOM 1307 O O . ILE A 1 180 ? -11.539 5.266 15.945 1 95.5 180 ILE A O 1
ATOM 1311 N N . ASP A 1 181 ? -13.141 6.734 16.234 1 94.06 181 ASP A N 1
ATOM 1312 C CA . ASP A 1 181 ? -14.07 5.812 16.875 1 94.06 181 ASP A CA 1
ATOM 1313 C C . ASP A 1 181 ? -13.422 5.121 18.078 1 94.06 181 ASP A C 1
ATOM 1315 O O . ASP A 1 181 ? -13.547 3.904 18.234 1 94.06 181 ASP A O 1
ATOM 1319 N N . GLY A 1 182 ? -12.688 5.844 18.766 1 94.5 182 GLY A N 1
ATOM 1320 C CA . GLY A 1 182 ? -12.094 5.355 20 1 94.5 182 GLY A CA 1
ATOM 1321 C C . GLY A 1 182 ? -10.758 4.668 19.797 1 94.5 182 GLY A C 1
ATOM 1322 O O . GLY A 1 182 ? -10.086 4.297 20.75 1 94.5 182 GLY A O 1
ATOM 1323 N N . ILE A 1 183 ? -10.289 4.504 18.578 1 95.69 183 ILE A N 1
ATOM 1324 C CA . ILE A 1 183 ? -9.039 3.814 18.281 1 95.69 183 ILE A CA 1
ATOM 1325 C C . ILE A 1 183 ? -7.98 4.832 17.859 1 95.69 183 ILE A C 1
ATOM 1327 O O . ILE A 1 183 ? -8.203 5.633 16.938 1 95.69 183 ILE A O 1
ATOM 1331 N N . PRO A 1 184 ? -6.793 4.824 18.469 1 96 184 PRO A N 1
ATOM 1332 C CA . PRO A 1 184 ? -5.727 5.758 18.109 1 96 184 PRO A CA 1
ATOM 1333 C C . PRO A 1 184 ? -5.277 5.602 16.656 1 96 184 PRO A C 1
ATOM 1335 O O . PRO A 1 184 ? -5.164 4.477 16.156 1 96 184 PRO A O 1
ATOM 1338 N N . MET A 1 185 ? -5.016 6.664 16.062 1 95.25 185 MET A N 1
ATOM 1339 C CA . MET A 1 185 ? -4.543 6.695 14.68 1 95.25 185 MET A CA 1
ATOM 1340 C C . MET A 1 185 ? -3.111 7.211 14.602 1 95.25 185 MET A C 1
ATOM 1342 O O . MET A 1 185 ? -2.744 8.141 15.32 1 95.25 185 MET A O 1
ATOM 1346 N N . LEU A 1 186 ? -2.348 6.668 13.734 1 94.19 186 LEU A N 1
ATOM 1347 C CA . LEU A 1 186 ? -0.997 7.152 13.477 1 94.19 186 LEU A CA 1
ATOM 1348 C C . LEU A 1 186 ? -1.024 8.406 12.602 1 94.19 186 LEU A C 1
ATOM 1350 O O . LEU A 1 186 ? -1.433 8.344 11.438 1 94.19 186 LEU A O 1
ATOM 1354 N N . ASN A 1 187 ? -0.67 9.484 13.18 1 90.25 187 ASN A N 1
ATOM 1355 C CA . ASN A 1 187 ? -0.604 10.727 12.414 1 90.25 187 ASN A CA 1
ATOM 1356 C C . ASN A 1 187 ? 0.835 11.086 12.055 1 90.25 187 ASN A C 1
ATOM 1358 O O . ASN A 1 187 ? 1.325 12.148 12.43 1 90.25 187 ASN A O 1
ATOM 1362 N N . SER A 1 188 ? 1.464 10.289 11.25 1 85.38 188 SER A N 1
ATOM 1363 C CA . SER A 1 188 ? 2.865 10.492 10.898 1 85.38 188 SER A CA 1
ATOM 1364 C C . SER A 1 188 ? 3.002 11.18 9.547 1 85.38 188 SER A C 1
ATOM 1366 O O . SER A 1 188 ? 2.244 10.891 8.617 1 85.38 188 SER A O 1
ATOM 1368 N N . GLY A 1 189 ? 3.863 12.172 9.547 1 88.75 189 GLY A N 1
ATOM 1369 C CA . GLY A 1 189 ? 4.34 12.703 8.281 1 88.75 189 GLY A CA 1
ATOM 1370 C C . GLY A 1 189 ? 5.766 12.297 7.961 1 88.75 189 GLY A C 1
ATOM 1371 O O . GLY A 1 189 ? 6.434 11.656 8.773 1 88.75 189 GLY A O 1
ATOM 1372 N N . SER A 1 190 ? 6.168 12.641 6.746 1 88.25 190 SER A N 1
ATOM 1373 C CA . SER A 1 190 ? 7.496 12.188 6.34 1 88.25 190 SER A CA 1
ATOM 1374 C C . SER A 1 190 ? 8.578 13.172 6.789 1 88.25 190 SER A C 1
ATOM 1376 O O . SER A 1 190 ? 9.766 12.883 6.676 1 88.25 190 SER A O 1
ATOM 1378 N N . GLY A 1 191 ? 8.172 14.344 7.266 1 89.69 191 GLY A N 1
ATOM 1379 C CA . GLY A 1 191 ? 9.141 15.289 7.777 1 89.69 191 GLY A CA 1
ATOM 1380 C C . GLY A 1 191 ? 8.609 16.703 7.852 1 89.69 191 GLY A C 1
ATOM 1381 O O . GLY A 1 191 ? 7.645 17.047 7.168 1 89.69 191 GLY A O 1
ATOM 1382 N N . GLN A 1 192 ? 9.266 17.562 8.719 1 93.5 192 GLN A N 1
ATOM 1383 C CA . GLN A 1 192 ? 8.961 18.984 8.844 1 93.5 192 GLN A CA 1
ATOM 1384 C C . GLN A 1 192 ? 10.234 19.828 8.773 1 93.5 192 GLN A C 1
ATOM 1386 O O . GLN A 1 192 ? 11.289 19.391 9.242 1 93.5 192 GLN A O 1
ATOM 1391 N N . PRO A 1 193 ? 10.109 21.016 8.211 1 95.56 193 PRO A N 1
ATOM 1392 C CA . PRO A 1 193 ? 11.297 21.875 8.133 1 95.56 193 PRO A CA 1
ATOM 1393 C C . PRO A 1 193 ? 11.719 22.422 9.5 1 95.56 193 PRO A C 1
ATOM 1395 O O . PRO A 1 193 ? 10.883 22.625 10.383 1 95.56 193 PRO A O 1
ATOM 1398 N N . ASN A 1 194 ? 13.016 22.641 9.648 1 95.81 194 ASN A N 1
ATOM 1399 C CA . ASN A 1 194 ? 13.555 23.297 10.828 1 95.81 194 ASN A CA 1
ATOM 1400 C C . ASN A 1 194 ? 14.82 24.078 10.5 1 95.81 194 ASN A C 1
ATOM 1402 O O . ASN A 1 194 ? 15.57 24.469 11.398 1 95.81 194 ASN A O 1
ATOM 1406 N N . ASP A 1 195 ? 15.016 24.312 9.172 1 95.69 195 ASP A N 1
ATOM 1407 C CA . ASP A 1 195 ? 16.156 25.109 8.719 1 95.69 195 ASP A CA 1
ATOM 1408 C C . ASP A 1 195 ? 15.766 26.562 8.523 1 95.69 195 ASP A C 1
ATOM 1410 O O . ASP A 1 195 ? 14.758 26.875 7.883 1 95.69 195 ASP A O 1
ATOM 1414 N N . THR A 1 196 ? 16.625 27.453 9.055 1 95.69 196 THR A N 1
ATOM 1415 C CA . THR A 1 196 ? 16.297 28.875 8.977 1 95.69 196 THR A CA 1
ATOM 1416 C C . THR A 1 196 ? 16.656 29.438 7.598 1 95.69 196 THR A C 1
ATOM 1418 O O . THR A 1 196 ? 16.141 30.484 7.199 1 95.69 196 THR A O 1
ATOM 1421 N N . PHE A 1 197 ? 17.562 28.828 6.93 1 96.56 197 PHE A N 1
ATOM 1422 C CA . PHE A 1 197 ? 18.031 29.312 5.637 1 96.56 197 PHE A CA 1
ATOM 1423 C C . PHE A 1 197 ? 17.234 28.672 4.504 1 96.56 197 PHE A C 1
ATOM 1425 O O . PHE A 1 197 ? 16.781 29.359 3.586 1 96.56 197 PHE A O 1
ATOM 1432 N N . GLY A 1 198 ? 17.016 27.391 4.559 1 95.62 198 GLY A N 1
ATOM 1433 C CA . GLY A 1 198 ? 16.469 26.516 3.545 1 95.62 198 GLY A CA 1
ATOM 1434 C C . GLY A 1 198 ? 17.25 25.234 3.379 1 95.62 198 GLY A C 1
ATOM 1435 O O . GLY A 1 198 ? 18.484 25.266 3.271 1 95.62 198 GLY A O 1
ATOM 1436 N N . SER A 1 199 ? 16.594 24.172 3.33 1 95.88 199 SER A N 1
ATOM 1437 C CA . SER A 1 199 ? 17.25 22.875 3.25 1 95.88 199 SER A CA 1
ATOM 1438 C C . SER A 1 199 ? 17.875 22.656 1.877 1 95.88 199 SER A C 1
ATOM 1440 O O . SER A 1 199 ? 17.266 23 0.855 1 95.88 199 SER A O 1
ATOM 1442 N N . LEU A 1 200 ? 19.031 22.047 1.893 1 95.69 200 LEU A N 1
ATOM 1443 C CA . LEU A 1 200 ? 19.672 21.672 0.642 1 95.69 200 LEU A CA 1
ATOM 1444 C C . LEU A 1 200 ? 19.047 20.422 0.05 1 95.69 200 LEU A C 1
ATOM 1446 O O . LEU A 1 200 ? 19.266 20.094 -1.122 1 95.69 200 LEU A O 1
ATOM 1450 N N . ALA A 1 201 ? 18.281 19.766 0.88 1 93.38 201 ALA A N 1
ATOM 1451 C CA . ALA A 1 201 ? 17.641 18.531 0.432 1 93.38 201 ALA A CA 1
ATOM 1452 C C . ALA A 1 201 ? 16.281 18.828 -0.186 1 93.38 201 ALA A C 1
ATOM 1454 O O . ALA A 1 201 ? 15.273 18.234 0.203 1 93.38 201 ALA A O 1
ATOM 1455 N N . GLY A 1 202 ? 16.266 19.781 -1.082 1 94.25 202 GLY A N 1
ATOM 1456 C CA . GLY A 1 202 ? 15.055 20.062 -1.838 1 94.25 202 GLY A CA 1
ATOM 1457 C C . GLY A 1 202 ? 14.219 21.188 -1.248 1 94.25 202 GLY A C 1
ATOM 1458 O O . GLY A 1 202 ? 13.055 21.344 -1.603 1 94.25 202 GLY A O 1
ATOM 1459 N N . GLY A 1 203 ? 14.703 21.922 -0.338 1 96.25 203 GLY A N 1
ATOM 1460 C CA . GLY A 1 203 ? 13.992 23.016 0.281 1 96.25 203 GLY A CA 1
ATOM 1461 C C . GLY A 1 203 ? 13.32 22.641 1.589 1 96.25 203 GLY A C 1
ATOM 1462 O O . GLY A 1 203 ? 13.258 21.453 1.938 1 96.25 203 GLY A O 1
ATOM 1463 N N . ASN A 1 204 ? 12.883 23.656 2.34 1 97 204 ASN A N 1
ATOM 1464 C CA . ASN A 1 204 ? 12.117 23.438 3.559 1 97 204 ASN A CA 1
ATOM 1465 C C . ASN A 1 204 ? 10.742 22.844 3.254 1 97 204 ASN A C 1
ATOM 1467 O O . ASN A 1 204 ? 9.75 23.562 3.201 1 97 204 ASN A O 1
ATOM 1471 N N . ARG A 1 205 ? 10.711 21.578 3.203 1 94.06 205 ARG A N 1
ATOM 1472 C CA . ARG A 1 205 ? 9.516 20.891 2.727 1 94.06 205 ARG A CA 1
ATOM 1473 C C . ARG A 1 205 ? 8.648 20.422 3.891 1 94.06 205 ARG A C 1
ATOM 1475 O O . ARG A 1 205 ? 9.164 19.984 4.918 1 94.06 205 ARG A O 1
ATOM 1482 N N . ASP A 1 206 ? 7.348 20.594 3.756 1 95.75 206 ASP A N 1
ATOM 1483 C CA . ASP A 1 206 ? 6.336 19.969 4.609 1 95.75 206 ASP A CA 1
ATOM 1484 C C . ASP A 1 206 ? 5.965 18.578 4.102 1 95.75 206 ASP A C 1
ATOM 1486 O O . ASP A 1 206 ? 5.332 18.438 3.055 1 95.75 206 ASP A O 1
ATOM 1490 N N . GLY A 1 207 ? 6.289 17.547 4.867 1 94 207 GLY A N 1
ATOM 1491 C CA . GLY A 1 207 ? 6.066 16.172 4.43 1 94 207 GLY A CA 1
ATOM 1492 C C . GLY A 1 207 ? 4.629 15.719 4.602 1 94 207 GLY A C 1
ATOM 1493 O O . GLY A 1 207 ? 4.297 14.57 4.316 1 94 207 GLY A O 1
ATOM 1494 N N . GLY A 1 208 ? 3.77 16.625 5.07 1 93.06 208 GLY A N 1
ATOM 1495 C CA . GLY A 1 208 ? 2.363 16.297 5.234 1 93.06 208 GLY A CA 1
ATOM 1496 C C . GLY A 1 208 ? 2.057 15.633 6.57 1 93.06 208 GLY A C 1
ATOM 1497 O O . GLY A 1 208 ? 2.965 15.352 7.352 1 93.06 208 GLY A O 1
ATOM 1498 N N . ASP A 1 209 ? 0.719 15.438 6.824 1 94.12 209 ASP A N 1
ATOM 1499 C CA . ASP A 1 209 ? 0.232 14.695 7.984 1 94.12 209 ASP A CA 1
ATOM 1500 C C . ASP A 1 209 ? -0.942 13.797 7.605 1 94.12 209 ASP A C 1
ATOM 1502 O O . ASP A 1 209 ? -1.641 14.062 6.625 1 94.12 209 ASP A O 1
ATOM 1506 N N . VAL A 1 210 ? -1.146 12.789 8.336 1 94.88 210 VAL A N 1
ATOM 1507 C CA . VAL A 1 210 ? -2.125 11.766 7.984 1 94.88 210 VAL A CA 1
ATOM 1508 C C . VAL A 1 210 ? -3.537 12.312 8.18 1 94.88 210 VAL A C 1
ATOM 1510 O O . VAL A 1 210 ? -4.449 11.977 7.418 1 94.88 210 VAL A O 1
ATOM 1513 N N . ILE A 1 211 ? -3.719 13.102 9.117 1 94.5 211 ILE A N 1
ATOM 1514 C CA . ILE A 1 211 ? -5.066 13.57 9.43 1 94.5 211 ILE A CA 1
ATOM 1515 C C . ILE A 1 211 ? -5.613 14.383 8.258 1 94.5 211 ILE A C 1
ATOM 1517 O O . ILE A 1 211 ? -6.828 14.422 8.039 1 94.5 211 ILE A O 1
ATOM 1521 N N . SER A 1 212 ? -4.754 15.023 7.496 1 93.94 212 SER A N 1
ATOM 1522 C CA . SER A 1 212 ? -5.191 15.773 6.32 1 93.94 212 SER A CA 1
ATOM 1523 C C . SER A 1 212 ? -5.703 14.844 5.23 1 93.94 212 SER A C 1
ATOM 1525 O O . SER A 1 212 ? -6.344 15.281 4.273 1 93.94 212 SER A O 1
ATOM 1527 N N . LEU A 1 213 ? -5.531 13.547 5.344 1 93.5 213 LEU A N 1
ATOM 1528 C CA . LEU A 1 213 ? -5.895 12.578 4.316 1 93.5 213 LEU A CA 1
ATOM 1529 C C . LEU A 1 213 ? -7.285 12.008 4.574 1 93.5 213 LEU A C 1
ATOM 1531 O O . LEU A 1 213 ? -7.824 11.281 3.738 1 93.5 213 LEU A O 1
ATOM 1535 N N . VAL A 1 214 ? -7.918 12.43 5.633 1 93.44 214 VAL A N 1
ATOM 1536 C CA . VAL A 1 214 ? -9.227 11.867 5.961 1 93.44 214 VAL A CA 1
ATOM 1537 C C . VAL A 1 214 ? -10.32 12.68 5.277 1 93.44 214 VAL A C 1
ATOM 1539 O O . VAL A 1 214 ? -10.156 13.867 5.016 1 93.44 214 VAL A O 1
ATOM 1542 N N . ASN A 1 215 ? -11.43 12.031 5.004 1 93.81 215 ASN A N 1
ATOM 1543 C CA . ASN A 1 215 ? -12.609 12.664 4.43 1 93.81 215 ASN A CA 1
ATOM 1544 C C . ASN A 1 215 ? -13.57 13.156 5.512 1 93.81 215 ASN A C 1
ATOM 1546 O O . ASN A 1 215 ? -14.164 12.344 6.227 1 93.81 215 ASN A O 1
ATOM 1550 N N . PRO A 1 216 ? -13.734 14.375 5.582 1 92.44 216 PRO A N 1
ATOM 1551 C CA . PRO A 1 216 ? -14.578 14.891 6.66 1 92.44 216 PRO A CA 1
ATOM 1552 C C . PRO A 1 216 ? -16.031 14.422 6.543 1 92.44 216 PRO A C 1
ATOM 1554 O O . PRO A 1 216 ? -16.719 14.297 7.555 1 92.44 216 PRO A O 1
ATOM 1557 N N . ASP A 1 217 ? -16.5 14.094 5.379 1 93.69 217 ASP A N 1
ATOM 1558 C CA . ASP A 1 217 ? -17.875 13.695 5.156 1 93.69 217 ASP A CA 1
ATOM 1559 C C . ASP A 1 217 ? -18.172 12.344 5.805 1 93.69 217 ASP A C 1
ATOM 1561 O O . ASP A 1 217 ? -19.344 11.961 5.949 1 93.69 217 ASP A O 1
ATOM 1565 N N . ASP A 1 218 ? -17.219 11.719 6.23 1 93.69 218 ASP A N 1
ATOM 1566 C CA . ASP A 1 218 ? -17.406 10.398 6.809 1 93.69 218 ASP A CA 1
ATOM 1567 C C . ASP A 1 218 ? -17.719 10.484 8.297 1 93.69 218 ASP A C 1
ATOM 1569 O O . ASP A 1 218 ? -18.078 9.484 8.93 1 93.69 218 ASP A O 1
ATOM 1573 N N . TYR A 1 219 ? -17.641 11.656 8.844 1 93.25 219 TYR A N 1
ATOM 1574 C CA . TYR A 1 219 ? -17.703 11.758 10.297 1 93.25 219 TYR A CA 1
ATOM 1575 C C . TYR A 1 219 ? -18.891 12.617 10.727 1 93.25 219 TYR A C 1
ATOM 1577 O O . TYR A 1 219 ? -19.234 13.594 10.062 1 93.25 219 TYR A O 1
ATOM 1585 N N . GLU A 1 220 ? -19.531 12.266 11.828 1 91.5 220 GLU A N 1
ATOM 1586 C CA . GLU A 1 220 ? -20.688 12.984 12.359 1 91.5 220 GLU A CA 1
ATOM 1587 C C . GLU A 1 220 ? -20.266 14.094 13.312 1 91.5 220 GLU A C 1
ATOM 1589 O O . GLU A 1 220 ? -21.047 14.984 13.633 1 91.5 220 GLU A O 1
ATOM 1594 N N . GLY A 1 221 ? -19.062 14.047 13.711 1 91.75 221 GLY A N 1
ATOM 1595 C CA . GLY A 1 221 ? -18.531 15.094 14.57 1 91.75 221 GLY A CA 1
ATOM 1596 C C . GLY A 1 221 ? -17.203 14.734 15.195 1 91.75 221 GLY A C 1
ATOM 1597 O O . GLY A 1 221 ? -16.578 13.742 14.82 1 91.75 221 GLY A O 1
ATOM 1598 N N . MET A 1 222 ? -16.719 15.664 16.062 1 93.88 222 MET A N 1
ATOM 1599 C CA . MET A 1 222 ? -15.461 15.461 16.766 1 93.88 222 MET A CA 1
ATOM 1600 C C . MET A 1 222 ? -15.586 15.906 18.219 1 93.88 222 MET A C 1
ATOM 1602 O O . MET A 1 222 ? -16.406 16.766 18.547 1 93.88 222 MET A O 1
ATOM 1606 N N . THR A 1 223 ? -14.852 15.258 19.047 1 94.06 223 THR A N 1
ATOM 1607 C CA . THR A 1 223 ? -14.734 15.625 20.453 1 94.06 223 THR A CA 1
ATOM 1608 C C . THR A 1 223 ? -13.273 15.914 20.812 1 94.06 223 THR A C 1
ATOM 1610 O O . THR A 1 223 ? -12.383 15.141 20.484 1 94.06 223 THR A O 1
ATOM 1613 N N . VAL A 1 224 ? -13.07 17 21.406 1 95.56 224 VAL A N 1
ATOM 1614 C CA . VAL A 1 224 ? -11.734 17.328 21.875 1 95.56 224 VAL A CA 1
ATOM 1615 C C . VAL A 1 224 ? -11.641 17.109 23.391 1 95.56 224 VAL A C 1
ATOM 1617 O O . VAL A 1 224 ? -12.367 17.734 24.156 1 95.56 224 VAL A O 1
ATOM 1620 N N . LEU A 1 225 ? -10.781 16.219 23.734 1 94.62 225 LEU A N 1
ATOM 1621 C CA . LEU A 1 225 ? -10.445 15.953 25.125 1 94.62 225 LEU A CA 1
ATOM 1622 C C . LEU A 1 225 ? -9.188 16.719 25.547 1 94.62 225 LEU A C 1
ATOM 1624 O O . LEU A 1 225 ? -8.078 16.359 25.141 1 94.62 225 LEU A O 1
ATOM 1628 N N . LYS A 1 226 ? -9.211 17.641 26.359 1 92.19 226 LYS A N 1
ATOM 1629 C CA . LYS A 1 226 ? -8.148 18.625 26.531 1 92.19 226 LYS A CA 1
ATOM 1630 C C . LYS A 1 226 ? -7.242 18.25 27.703 1 92.19 226 LYS A C 1
ATOM 1632 O O . LYS A 1 226 ? -6.027 18.438 27.641 1 92.19 226 LYS A O 1
ATOM 1637 N N . GLY A 1 227 ? -7.766 17.734 28.812 1 89.94 227 GLY A N 1
ATOM 1638 C CA . GLY A 1 227 ? -6.973 17.516 30.016 1 89.94 227 GLY A CA 1
ATOM 1639 C C . GLY A 1 227 ? -6.531 16.078 30.188 1 89.94 227 GLY A C 1
ATOM 1640 O O . GLY A 1 227 ? -6.996 15.188 29.453 1 89.94 227 GLY A O 1
ATOM 1641 N N . ALA A 1 228 ? -5.543 15.93 31.109 1 90 228 ALA A N 1
ATOM 1642 C CA . ALA A 1 228 ? -4.953 14.625 31.375 1 90 228 ALA A CA 1
ATOM 1643 C C . ALA A 1 228 ? -6.02 13.617 31.797 1 90 228 ALA A C 1
ATOM 1645 O O . ALA A 1 228 ? -5.953 12.438 31.422 1 90 228 ALA A O 1
ATOM 1646 N N . ALA A 1 229 ? -6.941 14.055 32.5 1 90.19 229 ALA A N 1
ATOM 1647 C CA . ALA A 1 229 ? -7.984 13.148 33 1 90.19 229 ALA A CA 1
ATOM 1648 C C . ALA A 1 229 ? -8.82 12.609 31.844 1 90.19 229 ALA A C 1
ATOM 1650 O O . ALA A 1 229 ? -9.289 11.477 31.891 1 90.19 229 ALA A O 1
ATOM 1651 N N . ALA A 1 230 ? -8.984 13.391 30.891 1 84.44 230 ALA A N 1
ATOM 1652 C CA . ALA A 1 230 ? -9.797 13.016 29.75 1 84.44 230 ALA A CA 1
ATOM 1653 C C . ALA A 1 230 ? -9.062 12.023 28.844 1 84.44 230 ALA A C 1
ATOM 1655 O O . ALA A 1 230 ? -9.688 11.234 28.141 1 84.44 230 ALA A O 1
ATOM 1656 N N . SER A 1 231 ? -7.75 12.062 28.828 1 84.62 231 SER A N 1
ATOM 1657 C CA . SER A 1 231 ? -6.992 11.32 27.828 1 84.62 231 SER A CA 1
ATOM 1658 C C . SER A 1 231 ? -6.18 10.203 28.469 1 84.62 231 SER A C 1
ATOM 1660 O O . SER A 1 231 ? -5.449 9.484 27.781 1 84.62 231 SER A O 1
ATOM 1662 N N . VAL A 1 232 ? -6.336 9.992 29.703 1 87.31 232 VAL A N 1
ATOM 1663 C CA . VAL A 1 232 ? -5.496 9.086 30.484 1 87.31 232 VAL A CA 1
ATOM 1664 C C . VAL A 1 232 ? -5.621 7.664 29.938 1 87.31 232 VAL A C 1
ATOM 1666 O O . VAL A 1 232 ? -4.672 6.879 30.016 1 87.31 232 VAL A O 1
ATOM 1669 N N . LEU A 1 233 ? -6.695 7.395 29.391 1 90.81 233 LEU A N 1
ATOM 1670 C CA . LEU A 1 233 ? -6.934 6.039 28.922 1 90.81 233 LEU A CA 1
ATOM 1671 C C . LEU A 1 233 ? -6.102 5.746 27.672 1 90.81 233 LEU A C 1
ATOM 1673 O O . LEU A 1 233 ? -5.957 4.59 27.266 1 90.81 233 LEU A O 1
ATOM 1677 N N . TYR A 1 234 ? -5.559 6.75 27.109 1 91.44 234 TYR A N 1
ATOM 1678 C CA . TYR A 1 234 ? -4.676 6.551 25.969 1 91.44 234 TYR A CA 1
ATOM 1679 C C . TYR A 1 234 ? -3.213 6.605 26.391 1 91.44 234 TYR A C 1
ATOM 1681 O O . TYR A 1 234 ? -2.312 6.453 25.547 1 91.44 234 TYR A O 1
ATOM 1689 N N . GLY A 1 235 ? -3.02 6.922 27.594 1 88.56 235 GLY A N 1
ATOM 1690 C CA . GLY A 1 235 ? -1.666 6.93 28.125 1 88.56 235 GLY A CA 1
ATOM 1691 C C . GLY A 1 235 ? -0.787 7.996 27.5 1 88.56 235 GLY A C 1
ATOM 1692 O O . GLY A 1 235 ? -1.187 9.156 27.406 1 88.56 235 GLY A O 1
ATOM 1693 N N . SER A 1 236 ? 0.467 7.543 27.109 1 82.94 236 SER A N 1
ATOM 1694 C CA . SER A 1 236 ? 1.506 8.438 26.609 1 82.94 236 SER A CA 1
ATOM 1695 C C . SER A 1 236 ? 1.065 9.141 25.328 1 82.94 236 SER A C 1
ATOM 1697 O O . SER A 1 236 ? 1.396 10.305 25.094 1 82.94 236 SER A O 1
ATOM 1699 N N . GLN A 1 237 ? 0.288 8.555 24.609 1 84.69 237 GLN A N 1
ATOM 1700 C CA . GLN A 1 237 ? -0.112 9.141 23.328 1 84.69 237 GLN A CA 1
ATOM 1701 C C . GLN A 1 237 ? -1.101 10.281 23.531 1 84.69 237 GLN A C 1
ATOM 1703 O O . GLN A 1 237 ? -1.21 11.18 22.688 1 84.69 237 GLN A O 1
ATOM 1708 N N . GLY A 1 238 ? -1.786 10.273 24.641 1 88.38 238 GLY A N 1
ATOM 1709 C CA . GLY A 1 238 ? -2.832 11.258 24.875 1 88.38 238 GLY A CA 1
ATOM 1710 C C . GLY A 1 238 ? -2.395 12.383 25.797 1 88.38 238 GLY A C 1
ATOM 1711 O O . GLY A 1 238 ? -3.209 13.219 26.203 1 88.38 238 GLY A O 1
ATOM 1712 N N . ALA A 1 239 ? -1.192 12.43 26.094 1 87.06 239 ALA A N 1
ATOM 1713 C CA . ALA A 1 239 ? -0.709 13.367 27.109 1 87.06 239 ALA A CA 1
ATOM 1714 C C . ALA A 1 239 ? -0.963 14.812 26.688 1 87.06 239 ALA A C 1
ATOM 1716 O O . ALA A 1 239 ? -1.171 15.68 27.531 1 87.06 239 ALA A O 1
ATOM 1717 N N . ASN A 1 240 ? -1.017 15.055 25.438 1 92.12 240 ASN A N 1
ATOM 1718 C CA . ASN A 1 240 ? -1.161 16.406 24.938 1 92.12 240 ASN A CA 1
ATOM 1719 C C . ASN A 1 240 ? -2.576 16.672 24.438 1 92.12 240 ASN A C 1
ATOM 1721 O O . ASN A 1 240 ? -2.801 17.609 23.656 1 92.12 240 ASN A O 1
ATOM 1725 N N . GLY A 1 241 ? -3.531 15.844 24.859 1 93.19 241 GLY A N 1
ATOM 1726 C CA . GLY A 1 241 ? -4.91 15.969 24.422 1 93.19 241 GLY A CA 1
ATOM 1727 C C . GLY A 1 241 ? -5.277 15.008 23.312 1 93.19 241 GLY A C 1
ATOM 1728 O O . GLY A 1 241 ? -4.402 14.375 22.719 1 93.19 241 GLY A O 1
ATOM 1729 N N . VAL A 1 242 ? -6.555 14.891 23.125 1 95.5 242 VAL A N 1
ATOM 1730 C CA . VAL A 1 242 ? -7.043 13.945 22.125 1 95.5 242 VAL A CA 1
ATOM 1731 C C . VAL A 1 242 ? -8.117 14.609 21.266 1 95.5 242 VAL A C 1
ATOM 1733 O O . VAL A 1 242 ? -8.961 15.344 21.781 1 95.5 242 VAL A O 1
ATOM 1736 N N . ILE A 1 243 ? -8.016 14.438 20.016 1 96.31 243 ILE A N 1
ATOM 1737 C CA . ILE A 1 243 ? -9.086 14.766 19.078 1 96.31 243 ILE A CA 1
ATOM 1738 C C . ILE A 1 243 ? -9.719 13.477 18.547 1 96.31 243 ILE A C 1
ATOM 1740 O O . ILE A 1 243 ? -9.07 12.711 17.828 1 96.31 243 ILE A O 1
ATOM 1744 N N . LEU A 1 244 ? -10.961 13.359 18.875 1 96.12 244 LEU A N 1
ATOM 1745 C CA . LEU A 1 244 ? -11.664 12.117 18.562 1 96.12 244 LEU A CA 1
ATOM 1746 C C . LEU A 1 244 ? -12.711 12.352 17.469 1 96.12 244 LEU A C 1
ATOM 1748 O O . LEU A 1 244 ? -13.656 13.117 17.672 1 96.12 244 LEU A O 1
ATOM 1752 N N . LEU A 1 245 ? -12.555 11.664 16.406 1 95.31 245 LEU A N 1
ATOM 1753 C CA . LEU A 1 245 ? -13.555 11.68 15.336 1 95.31 245 LEU A CA 1
ATOM 1754 C C . LEU A 1 245 ? -14.516 10.5 15.469 1 95.31 245 LEU A C 1
ATOM 1756 O O . LEU A 1 245 ? -14.094 9.383 15.766 1 95.31 245 LEU A O 1
ATOM 1760 N N . SER A 1 246 ? -15.742 10.844 15.297 1 93.88 246 SER A N 1
ATOM 1761 C CA . SER A 1 246 ? -16.766 9.812 15.297 1 93.88 246 SER A CA 1
ATOM 1762 C C . SER A 1 246 ? -17.375 9.625 13.906 1 93.88 246 SER A C 1
ATOM 1764 O O . SER A 1 246 ? -17.891 10.57 13.312 1 93.88 246 SER A O 1
ATOM 1766 N N . SER A 1 247 ? -17.406 8.461 13.461 1 92.62 247 SER A N 1
ATOM 1767 C CA . SER A 1 247 ? -17.906 8.164 12.117 1 92.62 247 SER A CA 1
ATOM 1768 C C . SER A 1 247 ? -19.438 8.211 12.07 1 92.62 247 SER A C 1
ATOM 1770 O O . SER A 1 247 ? -20.094 7.914 13.062 1 92.62 247 SER A O 1
ATOM 1772 N N . LYS A 1 248 ? -19.922 8.555 10.961 1 89.12 248 LYS A N 1
ATOM 1773 C CA . LYS A 1 248 ? -21.375 8.508 10.734 1 89.12 248 LYS A CA 1
ATOM 1774 C C . LYS A 1 248 ? -21.875 7.066 10.766 1 89.12 248 LYS A C 1
ATOM 1776 O O . LYS A 1 248 ? -21.219 6.156 10.266 1 89.12 248 LYS A O 1
ATOM 1781 N N . LYS A 1 249 ? -23.047 6.93 11.367 1 81.5 249 LYS A N 1
ATOM 1782 C CA . LYS A 1 249 ? -23.688 5.617 11.414 1 81.5 249 LYS A CA 1
ATOM 1783 C C . LYS A 1 249 ? -24.969 5.594 10.602 1 81.5 249 LYS A C 1
ATOM 1785 O O . LYS A 1 249 ? -25.719 6.57 10.594 1 81.5 249 LYS A O 1
ATOM 1790 N N . ALA A 1 250 ? -25.156 4.453 9.898 1 83.12 250 ALA A N 1
ATOM 1791 C CA . ALA A 1 250 ? -26.375 4.277 9.133 1 83.12 250 ALA A CA 1
ATOM 1792 C C . ALA A 1 250 ? -27.562 3.977 10.047 1 83.12 250 ALA A C 1
ATOM 1794 O O . ALA A 1 250 ? -27.422 3.262 11.047 1 83.12 250 ALA A O 1
ATOM 1795 N N . LYS A 1 251 ? -28.625 4.578 9.688 1 76 251 LYS A N 1
ATOM 1796 C CA . LYS A 1 251 ? -29.844 4.348 10.453 1 76 251 LYS A CA 1
ATOM 1797 C C . LYS A 1 251 ? -30.672 3.229 9.836 1 76 251 LYS A C 1
ATOM 1799 O O . LYS A 1 251 ? -30.766 3.111 8.609 1 76 251 LYS A O 1
ATOM 1804 N N . ALA A 1 252 ? -31.25 2.463 10.688 1 74.06 252 ALA A N 1
ATOM 1805 C CA . ALA A 1 252 ? -32.062 1.336 10.227 1 74.06 252 ALA A CA 1
ATOM 1806 C C . ALA A 1 252 ? -33.25 1.815 9.414 1 74.06 252 ALA A C 1
ATOM 1808 O O . ALA A 1 252 ? -33.938 2.783 9.781 1 74.06 252 ALA A O 1
ATOM 1809 N N . GLY A 1 253 ? -33.5 1.115 8.352 1 67.88 253 GLY A N 1
ATOM 1810 C CA . GLY A 1 253 ? -34.719 1.329 7.547 1 67.88 253 GLY A CA 1
ATOM 1811 C C . GLY A 1 253 ? -34.562 2.473 6.559 1 67.88 253 GLY A C 1
ATOM 1812 O O . GLY A 1 253 ? -35.531 2.807 5.848 1 67.88 253 GLY A O 1
ATOM 1813 N N . LYS A 1 254 ? -33.469 3.025 6.555 1 70.5 254 LYS A N 1
ATOM 1814 C CA . LYS A 1 254 ? -33.344 4.188 5.684 1 70.5 254 LYS A CA 1
ATOM 1815 C C . LYS A 1 254 ? -32.125 4.031 4.754 1 70.5 254 LYS A C 1
ATOM 1817 O O . LYS A 1 254 ? -31.062 3.598 5.18 1 70.5 254 LYS A O 1
ATOM 1822 N N . ALA A 1 255 ? -32.469 4.188 3.434 1 80.06 255 ALA A N 1
ATOM 1823 C CA . ALA A 1 255 ? -31.375 4.277 2.453 1 80.06 255 ALA A CA 1
ATOM 1824 C C . ALA A 1 255 ? -31.203 5.711 1.961 1 80.06 255 ALA A C 1
ATOM 1826 O O . ALA A 1 255 ? -32.188 6.391 1.642 1 80.06 255 ALA A O 1
ATOM 1827 N N . ASN A 1 256 ? -30.047 6.23 2.156 1 86.12 256 ASN A N 1
ATOM 1828 C CA . ASN A 1 256 ? -29.797 7.602 1.727 1 86.12 256 ASN A CA 1
ATOM 1829 C C . ASN A 1 256 ? -28.562 7.688 0.828 1 86.12 256 ASN A C 1
ATOM 1831 O O . ASN A 1 256 ? -27.625 6.902 0.977 1 86.12 256 ASN A O 1
ATOM 1835 N N . ILE A 1 257 ? -28.672 8.555 -0.165 1 90.31 257 ILE A N 1
ATOM 1836 C CA . ILE A 1 257 ? -27.531 8.945 -0.988 1 90.31 257 ILE A CA 1
ATOM 1837 C C . ILE A 1 257 ? -27.234 10.43 -0.78 1 90.31 257 ILE A C 1
ATOM 1839 O O . ILE A 1 257 ? -28.109 11.281 -0.96 1 90.31 257 ILE A O 1
ATOM 1843 N N . ASN A 1 258 ? -26.062 10.695 -0.389 1 92.75 258 ASN A N 1
ATOM 1844 C CA . ASN A 1 258 ? -25.656 12.078 -0.13 1 92.75 258 ASN A CA 1
ATOM 1845 C C . ASN A 1 258 ? -24.609 12.547 -1.129 1 92.75 258 ASN A C 1
ATOM 1847 O O . ASN A 1 258 ? -23.625 11.852 -1.376 1 92.75 258 ASN A O 1
ATOM 1851 N N . LEU A 1 259 ? -24.812 13.672 -1.729 1 94.69 259 LEU A N 1
ATOM 1852 C CA . LEU A 1 259 ? -23.875 14.336 -2.637 1 94.69 259 LEU A CA 1
ATOM 1853 C C . LEU A 1 259 ? -23.469 15.703 -2.1 1 94.69 259 LEU A C 1
ATOM 1855 O O . LEU A 1 259 ? -24.328 16.5 -1.709 1 94.69 259 LEU A O 1
ATOM 1859 N N . SER A 1 260 ? -22.203 15.93 -2.014 1 95.94 260 SER A N 1
ATOM 1860 C CA . SER A 1 260 ? -21.672 17.234 -1.639 1 95.94 260 SER A CA 1
ATOM 1861 C C . SER A 1 260 ? -20.656 17.734 -2.662 1 95.94 260 SER A C 1
ATOM 1863 O O . SER A 1 260 ? -19.859 16.953 -3.188 1 95.94 260 SER A O 1
ATOM 1865 N N . SER A 1 261 ? -20.719 18.969 -3.033 1 97.19 261 SER A N 1
ATOM 1866 C CA . SER A 1 261 ? -19.797 19.594 -3.982 1 97.19 261 SER A CA 1
ATOM 1867 C C . SER A 1 261 ? -19.406 21 -3.531 1 97.19 261 SER A C 1
ATOM 1869 O O . SER A 1 261 ? -20.266 21.875 -3.375 1 97.19 261 SER A O 1
ATOM 1871 N N . VAL A 1 262 ? -18.156 21.188 -3.332 1 97.56 262 VAL A N 1
ATOM 1872 C CA . VAL A 1 262 ? -17.641 22.469 -2.891 1 97.56 262 VAL A CA 1
ATOM 1873 C C . VAL A 1 262 ? -16.594 22.969 -3.891 1 97.56 262 VAL A C 1
ATOM 1875 O O . VAL A 1 262 ? -15.672 22.25 -4.254 1 97.56 262 VAL A O 1
ATOM 1878 N N . THR A 1 263 ? -16.734 24.172 -4.355 1 98 263 THR A N 1
ATOM 1879 C CA . THR A 1 263 ? -15.766 24.844 -5.219 1 98 263 THR A CA 1
ATOM 1880 C C . THR A 1 263 ? -15.305 26.156 -4.598 1 98 263 THR A C 1
ATOM 1882 O O . THR A 1 263 ? -16.125 27 -4.25 1 98 263 THR A O 1
ATOM 1885 N N . THR A 1 264 ? -14.031 26.281 -4.48 1 97.38 264 THR A N 1
ATOM 1886 C CA . THR A 1 264 ? -13.516 27.531 -3.957 1 97.38 264 THR A CA 1
ATOM 1887 C C . THR A 1 264 ? -12.406 28.078 -4.859 1 97.38 264 THR A C 1
ATOM 1889 O O . THR A 1 264 ? -11.734 27.312 -5.555 1 97.38 264 THR A O 1
ATOM 1892 N N . PHE A 1 265 ? -12.266 29.391 -4.844 1 98.19 265 PHE A N 1
ATOM 1893 C CA . PHE A 1 265 ? -11.203 30.125 -5.52 1 98.19 265 PHE A CA 1
ATOM 1894 C C . PHE A 1 265 ? -10.289 30.812 -4.504 1 98.19 265 PHE A C 1
ATOM 1896 O O . PHE A 1 265 ? -10.766 31.484 -3.586 1 98.19 265 PHE A O 1
ATOM 1903 N N . GLU A 1 266 ? -8.969 30.578 -4.652 1 97.19 266 GLU A N 1
ATOM 1904 C CA . GLU A 1 266 ? -7.988 31.078 -3.693 1 97.19 266 GLU A CA 1
ATOM 1905 C C . GLU A 1 266 ? -7.105 32.156 -4.32 1 97.19 266 GLU A C 1
ATOM 1907 O O . GLU A 1 266 ? -6.617 32 -5.441 1 97.19 266 GLU A O 1
ATOM 1912 N N . THR A 1 267 ? -6.938 33.219 -3.609 1 97.06 267 THR A N 1
ATOM 1913 C CA . THR A 1 267 ? -6.035 34.281 -4.039 1 97.06 267 THR A CA 1
ATOM 1914 C C . THR A 1 267 ? -5.035 34.625 -2.936 1 97.06 267 THR A C 1
ATOM 1916 O O . THR A 1 267 ? -5.309 34.406 -1.754 1 97.06 267 THR A O 1
ATOM 1919 N N . ALA A 1 268 ? -3.809 35.125 -3.346 1 96.44 268 ALA A N 1
ATOM 1920 C CA . ALA A 1 268 ? -2.855 35.625 -2.355 1 96.44 268 ALA A CA 1
ATOM 1921 C C . ALA A 1 268 ? -3.412 36.812 -1.618 1 96.44 268 ALA A C 1
ATOM 1923 O O . ALA A 1 268 ? -3.652 37.875 -2.225 1 96.44 268 ALA A O 1
ATOM 1924 N N . ALA A 1 269 ? -3.586 36.844 -0.354 1 93.44 269 ALA A N 1
ATOM 1925 C CA . ALA A 1 269 ? -4.352 37.844 0.361 1 93.44 269 ALA A CA 1
ATOM 1926 C C . ALA A 1 269 ? -3.428 38.875 1.037 1 93.44 269 ALA A C 1
ATOM 1928 O O . ALA A 1 269 ? -3.744 40.062 1.107 1 93.44 269 ALA A O 1
ATOM 1929 N N . TYR A 1 270 ? -2.336 38.5 1.588 1 91.38 270 TYR A N 1
ATOM 1930 C CA . TYR A 1 270 ? -1.518 39.375 2.402 1 91.38 270 TYR A CA 1
ATOM 1931 C C . TYR A 1 270 ? -0.057 39.344 1.969 1 91.38 270 TYR A C 1
ATOM 1933 O O . TYR A 1 270 ? 0.781 38.75 2.656 1 91.38 270 TYR A O 1
ATOM 1941 N N . LEU A 1 271 ? 0.193 40.125 0.95 1 95.75 271 LEU A N 1
ATOM 1942 C CA . LEU A 1 271 ? 1.52 40.156 0.344 1 95.75 271 LEU A CA 1
ATOM 1943 C C . LEU A 1 271 ? 2.367 41.281 0.958 1 95.75 271 LEU A C 1
ATOM 1945 O O . LEU A 1 271 ? 1.833 42.25 1.467 1 95.75 271 LEU A O 1
ATOM 1949 N N . PRO A 1 272 ? 3.723 41.094 0.944 1 96.31 272 PRO A N 1
ATOM 1950 C CA . PRO A 1 272 ? 4.578 42.25 1.252 1 96.31 272 PRO A CA 1
ATOM 1951 C C . PRO A 1 272 ? 4.363 43.406 0.294 1 96.31 272 PRO A C 1
ATOM 1953 O O . PRO A 1 272 ? 3.83 43.219 -0.802 1 96.31 272 PRO A O 1
ATOM 1956 N N . LYS A 1 273 ? 4.809 44.625 0.745 1 96.88 273 LYS A N 1
ATOM 1957 C CA . LYS A 1 273 ? 4.688 45.812 -0.094 1 96.88 273 LYS A CA 1
ATOM 1958 C C . LYS A 1 273 ? 6.027 46.156 -0.732 1 96.88 273 LYS A C 1
ATOM 1960 O O . LYS A 1 273 ? 7.074 46.062 -0.087 1 96.88 273 LYS A O 1
ATOM 1965 N N . PHE A 1 274 ? 5.984 46.625 -1.966 1 97.94 274 PHE A N 1
ATOM 1966 C CA . PHE A 1 274 ? 7.211 46.844 -2.721 1 97.94 274 PHE A CA 1
ATOM 1967 C C . PHE A 1 274 ? 7.254 48.281 -3.25 1 97.94 274 PHE A C 1
ATOM 1969 O O . PHE A 1 274 ? 6.219 48.938 -3.346 1 97.94 274 PHE A O 1
ATOM 1976 N N . GLN A 1 275 ? 8.508 48.781 -3.48 1 97.44 275 GLN A N 1
ATOM 1977 C CA . GLN A 1 275 ? 8.68 50.094 -4.098 1 97.44 275 GLN A CA 1
ATOM 1978 C C . GLN A 1 275 ? 8.883 49.969 -5.605 1 97.44 275 GLN A C 1
ATOM 1980 O O . GLN A 1 275 ? 9.398 48.938 -6.086 1 97.44 275 GLN A O 1
ATOM 1985 N N . THR A 1 276 ? 8.469 50.969 -6.328 1 96 276 THR A N 1
ATOM 1986 C CA . THR A 1 276 ? 8.602 51 -7.781 1 96 276 THR A CA 1
ATOM 1987 C C . THR A 1 276 ? 9.281 52.312 -8.219 1 96 276 THR A C 1
ATOM 1989 O O . THR A 1 276 ? 9.297 52.625 -9.406 1 96 276 THR A O 1
ATOM 1992 N N . ASP A 1 277 ? 9.922 53.031 -7.316 1 96.94 277 ASP A N 1
ATOM 1993 C CA . ASP A 1 277 ? 10.438 54.375 -7.594 1 96.94 277 ASP A CA 1
ATOM 1994 C C . ASP A 1 277 ? 11.938 54.344 -7.871 1 96.94 277 ASP A C 1
ATOM 1996 O O . ASP A 1 277 ? 12.5 55.312 -8.383 1 96.94 277 ASP A O 1
ATOM 2000 N N . TYR A 1 278 ? 12.602 53.312 -7.496 1 98.06 278 TYR A N 1
ATOM 2001 C CA . TYR A 1 278 ? 14.055 53.219 -7.633 1 98.06 278 TYR A CA 1
ATOM 2002 C C . TYR A 1 278 ? 14.461 51.938 -8.336 1 98.06 278 TYR A C 1
ATOM 2004 O O . TYR A 1 278 ? 13.852 50.875 -8.117 1 98.06 278 TYR A O 1
ATOM 2012 N N . LEU A 1 279 ? 15.492 52 -9.141 1 98 279 LEU A N 1
ATOM 2013 C CA . LEU A 1 279 ? 15.969 50.875 -9.938 1 98 279 LEU A CA 1
ATOM 2014 C C . LEU A 1 279 ? 17.25 50.312 -9.352 1 98 279 LEU A C 1
ATOM 2016 O O . LEU A 1 279 ? 17.828 50.875 -8.414 1 98 279 LEU A O 1
ATOM 2020 N N . ALA A 1 280 ? 17.594 49.156 -9.766 1 97.69 280 ALA A N 1
ATOM 2021 C CA . ALA A 1 280 ? 18.922 48.625 -9.484 1 97.69 280 ALA A CA 1
ATOM 2022 C C . ALA A 1 280 ? 19.984 49.312 -10.305 1 97.69 280 ALA A C 1
ATOM 2024 O O . ALA A 1 280 ? 19.734 49.75 -11.438 1 97.69 280 ALA A O 1
ATOM 2025 N N . ALA A 1 281 ? 21.219 49.375 -9.664 1 96.62 281 ALA A N 1
ATOM 2026 C CA . ALA A 1 281 ? 22.344 49.812 -10.477 1 96.62 281 ALA A CA 1
ATOM 2027 C C . ALA A 1 281 ? 22.688 48.812 -11.547 1 96.62 281 ALA A C 1
ATOM 2029 O O . ALA A 1 281 ? 22.344 47.625 -11.422 1 96.62 281 ALA A O 1
ATOM 2030 N N . ALA A 1 282 ? 23.312 49.25 -12.609 1 92.44 282 ALA A N 1
ATOM 2031 C CA . ALA A 1 282 ? 23.656 48.344 -13.703 1 92.44 282 ALA A CA 1
ATOM 2032 C C . ALA A 1 282 ? 24.453 47.125 -13.195 1 92.44 282 ALA A C 1
ATOM 2034 O O . ALA A 1 282 ? 25.5 47.312 -12.562 1 92.44 282 ALA A O 1
ATOM 2035 N N . GLY A 1 283 ? 23.891 45.969 -13.352 1 92.19 283 GLY A N 1
ATOM 2036 C CA . GLY A 1 283 ? 24.578 44.75 -13.008 1 92.19 283 GLY A CA 1
ATOM 2037 C C . GLY A 1 283 ? 24.438 44.375 -11.547 1 92.19 283 GLY A C 1
ATOM 2038 O O . GLY A 1 283 ? 24.922 43.312 -11.117 1 92.19 283 GLY A O 1
ATOM 2039 N N . ALA A 1 284 ? 23.75 45.188 -10.797 1 95.12 284 ALA A N 1
ATOM 2040 C CA . ALA A 1 284 ? 23.625 44.938 -9.367 1 95.12 284 ALA A CA 1
ATOM 2041 C C . ALA A 1 284 ? 22.531 43.906 -9.078 1 95.12 284 ALA A C 1
ATOM 2043 O O . ALA A 1 284 ? 21.531 43.844 -9.789 1 95.12 284 ALA A O 1
ATOM 2044 N N . ASP A 1 285 ? 22.75 43.156 -8.039 1 95.44 285 ASP A N 1
ATOM 2045 C CA . ASP A 1 285 ? 21.766 42.188 -7.586 1 95.44 285 ASP A CA 1
ATOM 2046 C C . ASP A 1 285 ? 20.703 42.844 -6.711 1 95.44 285 ASP A C 1
ATOM 2048 O O . ASP A 1 285 ? 19.625 42.25 -6.508 1 95.44 285 ASP A O 1
ATOM 2052 N N . GLU A 1 286 ? 21.031 44 -6.203 1 97.56 286 GLU A N 1
ATOM 2053 C CA . GLU A 1 286 ? 20.125 44.719 -5.312 1 97.56 286 GLU A CA 1
ATOM 2054 C C . GLU A 1 286 ? 19.594 46 -5.977 1 97.56 286 GLU A C 1
ATOM 2056 O O . GLU A 1 286 ? 20.141 46.469 -6.977 1 97.56 286 GLU A O 1
ATOM 2061 N N . SER A 1 287 ? 18.562 46.594 -5.379 1 98.06 287 SER A N 1
ATOM 2062 C CA . SER A 1 287 ? 17.844 47.688 -6.012 1 98.06 287 SER A CA 1
ATOM 2063 C C . SER A 1 287 ? 18.125 49 -5.297 1 98.06 287 SER A C 1
ATOM 2065 O O . SER A 1 287 ? 17.188 49.719 -4.906 1 98.06 287 SER A O 1
ATOM 2067 N N . TRP A 1 288 ? 19.406 49.344 -5.27 1 98.31 288 TRP A N 1
ATOM 2068 C CA . TRP A 1 288 ? 19.797 50.594 -4.617 1 98.31 288 TRP A CA 1
ATOM 2069 C C . TRP A 1 288 ? 20.25 51.625 -5.645 1 98.31 288 TRP A C 1
ATOM 2071 O O . TRP A 1 288 ? 21.031 52.531 -5.32 1 98.31 288 TRP A O 1
ATOM 2081 N N . GLY A 1 289 ? 19.812 51.469 -6.828 1 97.88 289 GLY A N 1
ATOM 2082 C CA . GLY A 1 289 ? 20.234 52.375 -7.902 1 97.88 289 GLY A CA 1
ATOM 2083 C C . GLY A 1 289 ? 19.453 53.656 -7.934 1 97.88 289 GLY A C 1
ATOM 2084 O O . GLY A 1 289 ? 18.875 54.062 -6.922 1 97.88 289 GLY A O 1
ATOM 2085 N N . ALA A 1 290 ? 19.438 54.281 -9.094 1 97 290 ALA A N 1
ATOM 2086 C CA . ALA A 1 290 ? 18.875 55.625 -9.273 1 97 290 ALA A CA 1
ATOM 2087 C C . ALA A 1 290 ? 17.359 55.594 -9.359 1 97 290 ALA A C 1
ATOM 2089 O O . ALA A 1 290 ? 16.766 54.531 -9.555 1 97 290 ALA A O 1
ATOM 2090 N N . LYS A 1 291 ? 16.781 56.75 -9.094 1 97.12 291 LYS A N 1
ATOM 2091 C CA . LYS A 1 291 ? 15.328 56.906 -9.234 1 97.12 291 LYS A CA 1
ATOM 2092 C C . LYS A 1 291 ? 14.875 56.531 -10.648 1 97.12 291 LYS A C 1
ATOM 2094 O O . LYS A 1 291 ? 15.516 56.938 -11.625 1 97.12 291 LYS A O 1
ATOM 2099 N N . GLY A 1 292 ? 13.914 55.656 -10.742 1 96.31 292 GLY A N 1
ATOM 2100 C CA . GLY A 1 292 ? 13.297 55.188 -11.977 1 96.31 292 GLY A CA 1
ATOM 2101 C C . GLY A 1 292 ? 12.055 54.344 -11.742 1 96.31 292 GLY A C 1
ATOM 2102 O O . GLY A 1 292 ? 11.914 53.719 -10.688 1 96.31 292 GLY A O 1
ATOM 2103 N N . GLN A 1 293 ? 11.203 54.312 -12.703 1 94.88 293 GLN A N 1
ATOM 2104 C CA . GLN A 1 293 ? 9.938 53.625 -12.547 1 94.88 293 GLN A CA 1
ATOM 2105 C C . GLN A 1 293 ? 10.07 52.156 -12.961 1 94.88 293 GLN A C 1
ATOM 2107 O O . GLN A 1 293 ? 10.766 51.844 -13.93 1 94.88 293 GLN A O 1
ATOM 2112 N N . SER A 1 294 ? 9.516 51.281 -12.164 1 94.06 294 SER A N 1
ATOM 2113 C CA . SER A 1 294 ? 9.422 49.875 -12.484 1 94.06 294 SER A CA 1
ATOM 2114 C C . SER A 1 294 ? 8.023 49.344 -12.219 1 94.06 294 SER A C 1
ATOM 2116 O O . SER A 1 294 ? 7.266 49.938 -11.438 1 94.06 294 SER A O 1
ATOM 2118 N N . LYS A 1 295 ? 7.609 48.25 -12.922 1 91.5 295 LYS A N 1
ATOM 2119 C CA . LYS A 1 295 ? 6.316 47.625 -12.711 1 91.5 295 LYS A CA 1
ATOM 2120 C C . LYS A 1 295 ? 6.359 46.688 -11.492 1 91.5 295 LYS A C 1
ATOM 2122 O O . LYS A 1 295 ? 7.383 46.062 -11.219 1 91.5 295 LYS A O 1
ATOM 2127 N N . ASP A 1 296 ? 5.25 46.719 -10.812 1 92.44 296 ASP A N 1
ATOM 2128 C CA . ASP A 1 296 ? 5.121 45.719 -9.758 1 92.44 296 ASP A CA 1
ATOM 2129 C C . ASP A 1 296 ? 4.77 44.344 -10.328 1 92.44 296 ASP A C 1
ATOM 2131 O O . ASP A 1 296 ? 3.598 44.062 -10.586 1 92.44 296 ASP A O 1
ATOM 2135 N N . HIS A 1 297 ? 5.648 43.531 -10.5 1 96.06 297 HIS A N 1
ATOM 2136 C CA . HIS A 1 297 ? 5.465 42.219 -11.133 1 96.06 297 HIS A CA 1
ATOM 2137 C C . HIS A 1 297 ? 5.012 41.156 -10.117 1 96.06 297 HIS A C 1
ATOM 2139 O O . HIS A 1 297 ? 4.566 40.094 -10.5 1 96.06 297 HIS A O 1
ATOM 2145 N N . VAL A 1 298 ? 5.078 41.438 -8.797 1 96.81 298 VAL A N 1
ATOM 2146 C CA . VAL A 1 298 ? 4.883 40.438 -7.758 1 96.81 298 VAL A CA 1
ATOM 2147 C C . VAL A 1 298 ? 3.447 39.906 -7.805 1 96.81 298 VAL A C 1
ATOM 2149 O O . VAL A 1 298 ? 3.215 38.719 -7.762 1 96.81 298 VAL A O 1
ATOM 2152 N N . LYS A 1 299 ? 2.518 40.75 -7.859 1 92.81 299 LYS A N 1
ATOM 2153 C CA . LYS A 1 299 ? 1.112 40.344 -7.867 1 92.81 299 LYS A CA 1
ATOM 2154 C C . LYS A 1 299 ? 0.794 39.469 -9.086 1 92.81 299 LYS A C 1
ATOM 2156 O O . LYS A 1 299 ? -0.004 38.531 -8.992 1 92.81 299 LYS A O 1
ATOM 2161 N N . ASP A 1 300 ? 1.406 39.781 -10.188 1 93.94 300 ASP A N 1
ATOM 2162 C CA . ASP A 1 300 ? 1.118 39.094 -11.438 1 93.94 300 ASP A CA 1
ATOM 2163 C C . ASP A 1 300 ? 1.707 37.688 -11.438 1 93.94 300 ASP A C 1
ATOM 2165 O O . ASP A 1 300 ? 1.328 36.875 -12.258 1 93.94 300 ASP A O 1
ATOM 2169 N N . PHE A 1 301 ? 2.629 37.5 -10.617 1 97.38 301 PHE A N 1
ATOM 2170 C CA . PHE A 1 301 ? 3.225 36.156 -10.508 1 97.38 301 PHE A CA 1
ATOM 2171 C C . PHE A 1 301 ? 2.203 35.156 -10 1 97.38 301 PHE A C 1
ATOM 2173 O O . PHE A 1 301 ? 2.16 34.031 -10.477 1 97.38 301 PHE A O 1
ATOM 2180 N N . PHE A 1 302 ? 1.403 35.562 -9.047 1 97.69 302 PHE A N 1
ATOM 2181 C CA . PHE A 1 302 ? 0.454 34.656 -8.422 1 97.69 302 PHE A CA 1
ATOM 2182 C C . PHE A 1 302 ? -0.754 34.438 -9.32 1 97.69 302 PHE A C 1
ATOM 2184 O O . PHE A 1 302 ? -1.177 35.344 -10.047 1 97.69 302 PHE A O 1
ATOM 2191 N N . THR A 1 303 ? -1.239 33.219 -9.273 1 96.25 303 THR A N 1
ATOM 2192 C CA . THR A 1 303 ? -2.449 32.844 -10.008 1 96.25 303 THR A CA 1
ATOM 2193 C C . THR A 1 303 ? -3.609 32.625 -9.039 1 96.25 303 THR A C 1
ATOM 2195 O O . THR A 1 303 ? -3.408 32.531 -7.828 1 96.25 303 THR A O 1
ATOM 2198 N N . THR A 1 304 ? -4.777 32.594 -9.586 1 97.38 304 THR A N 1
ATOM 2199 C CA . THR A 1 304 ? -5.934 32.188 -8.789 1 97.38 304 THR A CA 1
ATOM 2200 C C . THR A 1 304 ? -6.004 30.656 -8.68 1 97.38 304 THR A C 1
ATOM 2202 O O . THR A 1 304 ? -6.082 29.953 -9.688 1 97.38 304 THR A O 1
ATOM 2205 N N . GLY A 1 305 ? -5.883 30.25 -7.473 1 97.31 305 GLY A N 1
ATOM 2206 C CA . GLY A 1 305 ? -6.059 28.828 -7.246 1 97.31 305 GLY A CA 1
ATOM 2207 C C . GLY A 1 305 ? -7.508 28.391 -7.293 1 97.31 305 GLY A C 1
ATOM 2208 O O . GLY A 1 305 ? -8.414 29.203 -7.094 1 97.31 305 GLY A O 1
ATOM 2209 N N . THR A 1 306 ? -7.75 27.109 -7.594 1 97.81 306 THR A N 1
ATOM 2210 C CA . THR A 1 306 ? -9.078 26.5 -7.562 1 97.81 306 THR A CA 1
ATOM 2211 C C . THR A 1 306 ? -9.055 25.188 -6.789 1 97.81 306 THR A C 1
ATOM 2213 O O . THR A 1 306 ? -8.133 24.375 -6.949 1 97.81 306 THR A O 1
ATOM 2216 N N . THR A 1 307 ? -9.977 24.984 -5.93 1 97.31 307 THR A N 1
ATOM 2217 C CA . THR A 1 307 ? -10.148 23.734 -5.207 1 97.31 307 THR A CA 1
ATOM 2218 C C . THR A 1 307 ? -11.555 23.172 -5.418 1 97.31 307 THR A C 1
ATOM 2220 O O . THR A 1 307 ? -12.547 23.875 -5.188 1 97.31 307 THR A O 1
ATOM 2223 N N . GLN A 1 308 ? -11.656 22 -5.879 1 98 308 GLN A N 1
ATOM 2224 C CA . GLN A 1 308 ? -12.906 21.266 -6.047 1 98 308 GLN A CA 1
ATOM 2225 C C . GLN A 1 308 ? -12.945 20.016 -5.18 1 98 308 GLN A C 1
ATOM 2227 O O . GLN A 1 308 ? -12.102 19.125 -5.328 1 98 308 GLN A O 1
ATOM 2232 N N . ILE A 1 309 ? -13.883 19.953 -4.258 1 97.19 309 ILE A N 1
ATOM 2233 C CA . ILE A 1 309 ? -14.094 18.766 -3.43 1 97.19 309 ILE A CA 1
ATOM 2234 C C . ILE A 1 309 ? -15.477 18.188 -3.709 1 97.19 309 ILE A C 1
ATOM 2236 O O . ILE A 1 309 ? -16.5 18.844 -3.482 1 97.19 309 ILE A O 1
ATOM 2240 N N . THR A 1 310 ? -15.562 17.047 -4.191 1 97.25 310 THR A N 1
ATOM 2241 C CA . THR A 1 310 ? -16.812 16.344 -4.465 1 97.25 310 THR A CA 1
ATOM 2242 C C . THR A 1 310 ? -16.859 15.016 -3.697 1 97.25 310 THR A C 1
ATOM 2244 O O . THR A 1 310 ? -15.898 14.25 -3.697 1 97.25 310 THR A O 1
ATOM 2247 N N . SER A 1 311 ? -17.969 14.828 -3.035 1 96.44 311 SER A N 1
ATOM 2248 C CA . SER A 1 311 ? -18.141 13.617 -2.25 1 96.44 311 SER A CA 1
ATOM 2249 C C . SER A 1 311 ? -19.484 12.953 -2.543 1 96.44 311 SER A C 1
ATOM 2251 O O . SER A 1 311 ? -20.484 13.641 -2.73 1 96.44 311 SER A O 1
ATOM 2253 N N . LEU A 1 312 ? -19.5 11.68 -2.68 1 94.5 312 LEU A N 1
ATOM 2254 C CA . LEU A 1 312 ? -20.672 10.828 -2.844 1 94.5 312 LEU A CA 1
ATOM 2255 C C . LEU A 1 312 ? -20.672 9.688 -1.832 1 94.5 312 LEU A C 1
ATOM 2257 O O . LEU A 1 312 ? -19.625 9.055 -1.62 1 94.5 312 LEU A O 1
ATOM 2261 N N . GLY A 1 313 ? -21.766 9.547 -1.136 1 91.88 313 GLY A N 1
ATOM 2262 C CA . GLY A 1 313 ? -21.891 8.445 -0.197 1 91.88 313 GLY A CA 1
ATOM 2263 C C . GLY A 1 313 ? -23.297 7.895 -0.091 1 91.88 313 GLY A C 1
ATOM 2264 O O . GLY A 1 313 ? -24.266 8.594 -0.406 1 91.88 313 GLY A O 1
ATOM 2265 N N . TYR A 1 314 ? -23.438 6.684 0.287 1 90.38 314 TYR A N 1
ATOM 2266 C CA . TYR A 1 314 ? -24.766 6.148 0.625 1 90.38 314 TYR A CA 1
ATOM 2267 C C . TYR A 1 314 ? -24.719 5.418 1.961 1 90.38 314 TYR A C 1
ATOM 2269 O O . TYR A 1 314 ? -23.656 5.02 2.43 1 90.38 314 TYR A O 1
ATOM 2277 N N . SER A 1 315 ? -25.734 5.305 2.619 1 90.38 315 SER A N 1
ATOM 2278 C CA . SER A 1 315 ? -25.938 4.535 3.842 1 90.38 315 SER A CA 1
ATOM 2279 C C . SER A 1 315 ? -27.234 3.736 3.773 1 90.38 315 SER A C 1
ATOM 2281 O O . SER A 1 315 ? -28.25 4.219 3.25 1 90.38 315 SER A O 1
ATOM 2283 N N . ILE A 1 316 ? -27.125 2.521 4.195 1 86.5 316 ILE A N 1
ATOM 2284 C CA . ILE A 1 316 ? -28.281 1.64 4.234 1 86.5 316 ILE A CA 1
ATOM 2285 C C . ILE A 1 316 ? -28.25 0.782 5.496 1 86.5 316 ILE A C 1
ATOM 2287 O O . ILE A 1 316 ? -27.172 0.329 5.91 1 86.5 316 ILE A O 1
ATOM 2291 N N . GLY A 1 317 ? -29.344 0.76 6.188 1 82.69 317 GLY A N 1
ATOM 2292 C CA . GLY A 1 317 ? -29.375 -0.006 7.426 1 82.69 317 GLY A CA 1
ATOM 2293 C C . GLY A 1 317 ? -30.641 -0.836 7.57 1 82.69 317 GLY A C 1
ATOM 2294 O O . GLY A 1 317 ? -31.719 -0.42 7.137 1 82.69 317 GLY A O 1
ATOM 2295 N N . SER A 1 318 ? -30.406 -2.068 8.047 1 79.81 318 SER A N 1
ATOM 2296 C CA . SER A 1 318 ? -31.484 -2.918 8.547 1 79.81 318 SER A CA 1
ATOM 2297 C C . SER A 1 318 ? -31.359 -3.16 10.047 1 79.81 318 SER A C 1
ATOM 2299 O O . SER A 1 318 ? -30.531 -2.537 10.711 1 79.81 318 SER A O 1
ATOM 2301 N N . GLU A 1 319 ? -32.219 -3.975 10.555 1 77.12 319 GLU A N 1
ATOM 2302 C CA . GLU A 1 319 ? -32.188 -4.238 11.992 1 77.12 319 GLU A CA 1
ATOM 2303 C C . GLU A 1 319 ? -30.906 -4.922 12.398 1 77.12 319 GLU A C 1
ATOM 2305 O O . GLU A 1 319 ? -30.391 -4.691 13.492 1 77.12 319 GLU A O 1
ATOM 2310 N N . ASN A 1 320 ? -30.422 -5.691 11.5 1 81.44 320 ASN A N 1
ATOM 2311 C CA . ASN A 1 320 ? -29.281 -6.496 11.93 1 81.44 320 ASN A CA 1
ATOM 2312 C C . ASN A 1 320 ? -28.031 -6.141 11.148 1 81.44 320 ASN A C 1
ATOM 2314 O O . ASN A 1 320 ? -26.969 -6.734 11.367 1 81.44 320 ASN A O 1
ATOM 2318 N N . SER A 1 321 ? -28.172 -5.188 10.281 1 85.25 321 SER A N 1
ATOM 2319 C CA . SER A 1 321 ? -26.984 -4.863 9.492 1 85.25 321 SER A CA 1
ATOM 2320 C C . SER A 1 321 ? -27.031 -3.428 8.984 1 85.25 321 SER A C 1
ATOM 2322 O O . SER A 1 321 ? -28.109 -2.916 8.648 1 85.25 321 SER A O 1
ATOM 2324 N N . SER A 1 322 ? -25.969 -2.781 9.008 1 88.81 322 SER A N 1
ATOM 2325 C CA . SER A 1 322 ? -25.844 -1.437 8.461 1 88.81 322 SER A CA 1
ATOM 2326 C C . SER A 1 322 ? -24.547 -1.281 7.668 1 88.81 322 SER A C 1
ATOM 2328 O O . SER A 1 322 ? -23.516 -1.821 8.055 1 88.81 322 SER A O 1
ATOM 2330 N N . THR A 1 323 ? -24.688 -0.566 6.473 1 89.19 323 THR A N 1
ATOM 2331 C CA . THR A 1 323 ? -23.531 -0.326 5.621 1 89.19 323 THR A CA 1
ATOM 2332 C C . THR A 1 323 ? -23.484 1.129 5.164 1 89.19 323 THR A C 1
ATOM 2334 O O . THR A 1 323 ? -24.516 1.716 4.848 1 89.19 323 THR A O 1
ATOM 2337 N N . ALA A 1 324 ? -22.328 1.669 5.211 1 92.12 324 ALA A N 1
ATOM 2338 C CA . ALA A 1 324 ? -22.078 2.984 4.629 1 92.12 324 ALA A CA 1
ATOM 2339 C C . ALA A 1 324 ? -20.859 2.947 3.707 1 92.12 324 ALA A C 1
ATOM 2341 O O . ALA A 1 324 ? -19.859 2.312 4.023 1 92.12 324 ALA A O 1
ATOM 2342 N N . PHE A 1 325 ? -21.062 3.562 2.561 1 91.5 325 PHE A N 1
ATOM 2343 C CA . PHE A 1 325 ? -19.984 3.717 1.592 1 91.5 325 PHE A CA 1
ATOM 2344 C C . PHE A 1 325 ? -19.766 5.188 1.253 1 91.5 325 PHE A C 1
ATOM 2346 O O . PHE A 1 325 ? -20.719 5.977 1.254 1 91.5 325 PHE A O 1
ATOM 2353 N N . SER A 1 326 ? -18.469 5.508 0.985 1 94.81 326 SER A N 1
ATOM 2354 C CA . SER A 1 326 ? -18.203 6.895 0.604 1 94.81 326 SER A CA 1
ATOM 2355 C C . SER A 1 326 ? -17.047 6.977 -0.392 1 94.81 326 SER A C 1
ATOM 2357 O O . SER A 1 326 ? -16.109 6.176 -0.34 1 94.81 326 SER A O 1
ATOM 2359 N N . TYR A 1 327 ? -17.141 7.891 -1.344 1 94.44 327 TYR A N 1
ATOM 2360 C CA . TYR A 1 327 ? -16.078 8.312 -2.256 1 94.44 327 TYR A CA 1
ATOM 2361 C C . TYR A 1 327 ? -15.969 9.836 -2.301 1 94.44 327 TYR A C 1
ATOM 2363 O O . TYR A 1 327 ? -16.984 10.531 -2.395 1 94.44 327 TYR A O 1
ATOM 2371 N N . ALA A 1 328 ? -14.758 10.32 -2.193 1 97.25 328 ALA A N 1
ATOM 2372 C CA . ALA A 1 328 ? -14.555 11.758 -2.336 1 97.25 328 ALA A CA 1
ATOM 2373 C C . ALA A 1 328 ? -13.32 12.047 -3.191 1 97.25 328 ALA A C 1
ATOM 2375 O O . ALA A 1 328 ? -12.344 11.297 -3.16 1 97.25 328 ALA A O 1
ATOM 2376 N N . ASN A 1 329 ? -13.406 13.102 -3.955 1 96.88 329 ASN A N 1
ATOM 2377 C CA . ASN A 1 329 ? -12.305 13.602 -4.77 1 96.88 329 ASN A CA 1
ATOM 2378 C C . ASN A 1 329 ? -12 15.062 -4.461 1 96.88 329 ASN A C 1
ATOM 2380 O O . ASN A 1 329 ? -12.914 15.883 -4.34 1 96.88 329 ASN A O 1
ATOM 2384 N N . THR A 1 330 ? -10.75 15.32 -4.281 1 97.62 330 THR A N 1
ATOM 2385 C CA . THR A 1 330 ? -10.258 16.688 -4.137 1 97.62 330 THR A CA 1
ATOM 2386 C C . THR A 1 330 ? -9.258 17.016 -5.238 1 97.62 330 THR A C 1
ATOM 2388 O O . THR A 1 330 ? -8.219 16.359 -5.359 1 97.62 330 THR A O 1
ATOM 2391 N N . SER A 1 331 ? -9.547 17.984 -6.027 1 97.69 331 SER A N 1
ATOM 2392 C CA . SER A 1 331 ? -8.648 18.531 -7.035 1 97.69 331 SER A CA 1
ATOM 2393 C C . SER A 1 331 ? -8.391 20.016 -6.793 1 97.69 331 SER A C 1
ATOM 2395 O O . SER A 1 331 ? -9.328 20.812 -6.688 1 97.69 331 SER A O 1
ATOM 2397 N N . ALA A 1 332 ? -7.066 20.344 -6.738 1 97.62 332 ALA A N 1
ATOM 2398 C CA . ALA A 1 332 ? -6.75 21.734 -6.422 1 97.62 332 ALA A CA 1
ATOM 2399 C C . ALA A 1 332 ? -5.551 22.219 -7.234 1 97.62 332 ALA A C 1
ATOM 2401 O O . ALA A 1 332 ? -4.652 21.438 -7.559 1 97.62 332 ALA A O 1
ATOM 2402 N N . SER A 1 333 ? -5.645 23.484 -7.613 1 97.25 333 SER A N 1
ATOM 2403 C CA . SER A 1 333 ? -4.492 24.25 -8.102 1 97.25 333 SER A CA 1
ATOM 2404 C C . SER A 1 333 ? -4.129 25.375 -7.141 1 97.25 333 SER A C 1
ATOM 2406 O O . SER A 1 333 ? -5.008 26.078 -6.633 1 97.25 333 SER A O 1
ATOM 2408 N N . GLY A 1 334 ? -2.85 25.5 -6.863 1 96.62 334 GLY A N 1
ATOM 2409 C CA . GLY A 1 334 ? -2.41 26.516 -5.926 1 96.62 334 GLY A CA 1
ATOM 2410 C C . GLY A 1 334 ? -2.264 27.891 -6.562 1 96.62 334 GLY A C 1
ATOM 2411 O O . GLY A 1 334 ? -2.633 28.078 -7.723 1 96.62 334 GLY A O 1
ATOM 2412 N N . ILE A 1 335 ? -1.777 28.797 -5.781 1 97.56 335 ILE A N 1
ATOM 2413 C CA . ILE A 1 335 ? -1.653 30.172 -6.254 1 97.56 335 ILE A CA 1
ATOM 2414 C C . ILE A 1 335 ? -0.284 30.375 -6.895 1 97.56 335 ILE A C 1
ATOM 2416 O O . ILE A 1 335 ? -0.041 31.391 -7.543 1 97.56 335 ILE A O 1
ATOM 2420 N N . ILE A 1 336 ? 0.633 29.484 -6.703 1 97.94 336 ILE A N 1
ATOM 2421 C CA . ILE A 1 336 ? 1.878 29.469 -7.465 1 97.94 336 ILE A CA 1
ATOM 2422 C C . ILE A 1 336 ? 1.724 28.562 -8.688 1 97.94 336 ILE A C 1
ATOM 2424 O O . ILE A 1 336 ? 1.275 27.422 -8.57 1 97.94 336 ILE A O 1
ATOM 2428 N N . PRO A 1 337 ? 2.145 29.062 -9.844 1 97.25 337 PRO A N 1
ATOM 2429 C CA . PRO A 1 337 ? 2.035 28.219 -11.031 1 97.25 337 PRO A CA 1
ATOM 2430 C C . PRO A 1 337 ? 2.73 26.859 -10.859 1 97.25 337 PRO A C 1
ATOM 2432 O O . PRO A 1 337 ? 3.799 26.797 -10.25 1 97.25 337 PRO A O 1
ATOM 2435 N N . GLY A 1 338 ? 2.16 25.844 -11.398 1 97.19 338 GLY A N 1
ATOM 2436 C CA . GLY A 1 338 ? 2.756 24.531 -11.391 1 97.19 338 GLY A CA 1
ATOM 2437 C C . GLY A 1 338 ? 2.369 23.703 -10.164 1 97.19 338 GLY A C 1
ATOM 2438 O O . GLY A 1 338 ? 2.592 22.5 -10.125 1 97.19 338 GLY A O 1
ATOM 2439 N N . ASN A 1 339 ? 1.812 24.344 -9.18 1 97.69 339 ASN A N 1
ATOM 2440 C CA . ASN A 1 339 ? 1.368 23.625 -7.98 1 97.69 339 ASN A CA 1
ATOM 2441 C C . ASN A 1 339 ? -0.03 23.047 -8.164 1 97.69 339 ASN A C 1
ATOM 2443 O O . ASN A 1 339 ? -0.958 23.766 -8.555 1 97.69 339 ASN A O 1
ATOM 2447 N N . ASN A 1 340 ? -0.184 21.812 -7.91 1 97.56 340 ASN A N 1
ATOM 2448 C CA . ASN A 1 340 ? -1.502 21.203 -7.961 1 97.56 340 ASN A CA 1
ATOM 2449 C C . ASN A 1 340 ? -1.594 20 -7.016 1 97.56 340 ASN A C 1
ATOM 2451 O O . ASN A 1 340 ? -0.572 19.484 -6.57 1 97.56 340 ASN A O 1
ATOM 2455 N N . LEU A 1 341 ? -2.797 19.609 -6.652 1 97.62 341 LEU A N 1
ATOM 2456 C CA . LEU A 1 341 ? -3.086 18.5 -5.754 1 97.62 341 LEU A CA 1
ATOM 2457 C C . LEU A 1 341 ? -4.25 17.656 -6.281 1 97.62 341 LEU A C 1
ATOM 2459 O O . LEU A 1 341 ? -5.254 18.203 -6.742 1 97.62 341 LEU A O 1
ATOM 2463 N N . LYS A 1 342 ? -4.098 16.375 -6.234 1 97.38 342 LYS A N 1
ATOM 2464 C CA . LYS A 1 342 ? -5.16 15.398 -6.477 1 97.38 342 LYS A CA 1
ATOM 2465 C C . LYS A 1 342 ? -5.242 14.383 -5.344 1 97.38 342 LYS A C 1
ATOM 2467 O O . LYS A 1 342 ? -4.23 13.781 -4.973 1 97.38 342 LYS A O 1
ATOM 2472 N N . LYS A 1 343 ? -6.41 14.219 -4.812 1 97 343 LYS A N 1
ATOM 2473 C CA . LYS A 1 343 ? -6.629 13.297 -3.699 1 97 343 LYS A CA 1
ATOM 2474 C C . LYS A 1 343 ? -7.914 12.5 -3.887 1 97 343 LYS A C 1
ATOM 2476 O O . LYS A 1 343 ? -8.945 13.055 -4.285 1 97 343 LYS A O 1
ATOM 2481 N N . ASN A 1 344 ? -7.945 11.25 -3.707 1 95.56 344 ASN A N 1
ATOM 2482 C CA . ASN A 1 344 ? -9.102 10.359 -3.721 1 95.56 344 ASN A CA 1
ATOM 2483 C C . ASN A 1 344 ? -9.273 9.641 -2.385 1 95.56 344 ASN A C 1
ATOM 2485 O O . ASN A 1 344 ? -8.312 9.109 -1.833 1 95.56 344 ASN A O 1
ATOM 2489 N N . ASN A 1 345 ? -10.477 9.688 -1.877 1 96.19 345 ASN A N 1
ATOM 2490 C CA . ASN A 1 345 ? -10.828 8.992 -0.644 1 96.19 345 ASN A CA 1
ATOM 2491 C C . ASN A 1 345 ? -11.898 7.926 -0.886 1 96.19 345 ASN A C 1
ATOM 2493 O O . ASN A 1 345 ? -12.922 8.195 -1.516 1 96.19 345 ASN A O 1
ATOM 2497 N N . PHE A 1 346 ? -11.633 6.766 -0.37 1 92.88 346 PHE A N 1
ATOM 2498 C CA . PHE A 1 346 ? -12.602 5.676 -0.345 1 92.88 346 PHE A CA 1
ATOM 2499 C C . PHE A 1 346 ? -12.867 5.219 1.084 1 92.88 346 PHE A C 1
ATOM 2501 O O . PHE A 1 346 ? -11.945 5.152 1.901 1 92.88 346 PHE A O 1
ATOM 2508 N N . GLY A 1 347 ? -14.156 4.984 1.399 1 92.88 347 GLY A N 1
ATOM 2509 C CA . GLY A 1 347 ? -14.484 4.492 2.729 1 92.88 347 GLY A CA 1
ATOM 2510 C C . GLY A 1 347 ? -15.648 3.518 2.732 1 92.88 347 GLY A C 1
ATOM 2511 O O . GLY A 1 347 ? -16.578 3.648 1.935 1 92.88 347 GLY A O 1
ATOM 2512 N N . ILE A 1 348 ? -15.617 2.521 3.627 1 91.06 348 ILE A N 1
ATOM 2513 C CA . ILE A 1 348 ? -16.719 1.598 3.869 1 91.06 348 ILE A CA 1
ATOM 2514 C C . ILE A 1 348 ? -16.844 1.317 5.367 1 91.06 348 ILE A C 1
ATOM 2516 O O . ILE A 1 348 ? -15.828 1.232 6.07 1 91.06 348 ILE A O 1
ATOM 2520 N N . ARG A 1 349 ? -17.969 1.253 5.824 1 92.88 349 ARG A N 1
ATOM 2521 C CA . ARG A 1 349 ? -18.281 0.874 7.195 1 92.88 349 ARG A CA 1
ATOM 2522 C C . ARG A 1 349 ? -19.406 -0.152 7.23 1 92.88 349 ARG A C 1
ATOM 2524 O O . ARG A 1 349 ? -20.453 0.038 6.598 1 92.88 349 ARG A O 1
ATOM 2531 N N . GLN A 1 350 ? -19.188 -1.221 8.008 1 90.56 350 GLN A N 1
ATOM 2532 C CA . GLN A 1 350 ? -20.141 -2.314 8.117 1 90.56 350 GLN A CA 1
ATOM 2533 C C . GLN A 1 350 ? -20.344 -2.742 9.57 1 90.56 350 GLN A C 1
ATOM 2535 O O . GLN A 1 350 ? -19.375 -2.84 10.328 1 90.56 350 GLN A O 1
ATOM 2540 N N . THR A 1 351 ? -21.562 -2.877 9.922 1 90.62 351 THR A N 1
ATOM 2541 C CA . THR A 1 351 ? -21.922 -3.457 11.219 1 90.62 351 THR A CA 1
ATOM 2542 C C . THR A 1 351 ? -22.938 -4.578 11.047 1 90.62 351 THR A C 1
ATOM 2544 O O . THR A 1 351 ? -23.859 -4.469 10.242 1 90.62 351 THR A O 1
ATOM 2547 N N . ALA A 1 352 ? -22.766 -5.648 11.805 1 89.44 352 ALA A N 1
ATOM 2548 C CA . ALA A 1 352 ? -23.672 -6.793 11.766 1 89.44 352 ALA A CA 1
ATOM 2549 C C . ALA A 1 352 ? -23.922 -7.352 13.156 1 89.44 352 ALA A C 1
ATOM 2551 O O . ALA A 1 352 ? -23 -7.406 13.984 1 89.44 352 ALA A O 1
ATOM 2552 N N . LYS A 1 353 ? -25.125 -7.711 13.352 1 89.31 353 LYS A N 1
ATOM 2553 C CA . LYS A 1 353 ? -25.531 -8.312 14.625 1 89.31 353 LYS A CA 1
ATOM 2554 C C . LYS A 1 353 ? -25.953 -9.773 14.43 1 89.31 353 LYS A C 1
ATOM 2556 O O . LYS A 1 353 ? -26.609 -10.109 13.445 1 89.31 353 LYS A O 1
ATOM 2561 N N . PHE A 1 354 ? -25.453 -10.562 15.375 1 87.62 354 PHE A N 1
ATOM 2562 C CA . PHE A 1 354 ? -25.766 -11.984 15.312 1 87.62 354 PHE A CA 1
ATOM 2563 C C . PHE A 1 354 ? -26.297 -12.484 16.656 1 87.62 354 PHE A C 1
ATOM 2565 O O . PHE A 1 354 ? -26.109 -11.836 17.688 1 87.62 354 PHE A O 1
ATOM 2572 N N . PHE A 1 355 ? -27 -13.672 16.672 1 87.62 355 PHE A N 1
ATOM 2573 C CA . PHE A 1 355 ? -27.469 -14.375 17.859 1 87.62 355 PHE A CA 1
ATOM 2574 C C . PHE A 1 355 ? -28.328 -13.461 18.719 1 87.62 355 PHE A C 1
ATOM 2576 O O . PHE A 1 355 ? -28.078 -13.297 19.906 1 87.62 355 PHE A O 1
ATOM 2583 N N . ASP A 1 356 ? -29.328 -12.875 18.172 1 84.81 356 ASP A N 1
ATOM 2584 C CA . ASP A 1 356 ? -30.281 -11.992 18.828 1 84.81 356 ASP A CA 1
ATOM 2585 C C . ASP A 1 356 ? -29.562 -10.805 19.484 1 84.81 356 ASP A C 1
ATOM 2587 O O . ASP A 1 356 ? -29.734 -10.547 20.672 1 84.81 356 ASP A O 1
ATOM 2591 N N . ASP A 1 357 ? -28.562 -10.25 18.734 1 85.62 357 ASP A N 1
ATOM 2592 C CA . ASP A 1 357 ? -27.859 -9.016 19.062 1 85.62 357 ASP A CA 1
ATOM 2593 C C . ASP A 1 357 ? -26.828 -9.266 20.156 1 85.62 357 ASP A C 1
ATOM 2595 O O . ASP A 1 357 ? -26.359 -8.32 20.812 1 85.62 357 ASP A O 1
ATOM 2599 N N . LYS A 1 358 ? -26.484 -10.492 20.422 1 91.5 358 LYS A N 1
ATOM 2600 C CA . LYS A 1 358 ? -25.469 -10.797 21.438 1 91.5 358 LYS A CA 1
ATOM 2601 C C . LYS A 1 358 ? -24.062 -10.57 20.906 1 91.5 358 LYS A C 1
ATOM 2603 O O . LYS A 1 358 ? -23.141 -10.328 21.672 1 91.5 358 LYS A O 1
ATOM 2608 N N . LEU A 1 359 ? -24 -10.758 19.641 1 92.88 359 LEU A N 1
ATOM 2609 C CA . LEU A 1 359 ? -22.688 -10.547 19.016 1 92.88 359 LEU A CA 1
ATOM 2610 C C . LEU A 1 359 ? -22.766 -9.469 17.953 1 92.88 359 LEU A C 1
ATOM 2612 O O . LEU A 1 359 ? -23.578 -9.555 17.016 1 92.88 359 LEU A O 1
ATOM 2616 N N . VAL A 1 360 ? -21.938 -8.453 18.125 1 92.62 360 VAL A N 1
ATOM 2617 C CA . VAL A 1 360 ? -21.906 -7.363 17.156 1 92.62 360 VAL A CA 1
ATOM 2618 C C . VAL A 1 360 ? -20.531 -7.312 16.5 1 92.62 360 VAL A C 1
ATOM 2620 O O . VAL A 1 360 ? -19.5 -7.234 17.172 1 92.62 360 VAL A O 1
ATOM 2623 N N . PHE A 1 361 ? -20.562 -7.406 15.203 1 92.44 361 PHE A N 1
ATOM 2624 C CA . PHE A 1 361 ? -19.359 -7.254 14.391 1 92.44 361 PHE A CA 1
ATOM 2625 C C . PHE A 1 361 ? -19.344 -5.898 13.695 1 92.44 361 PHE A C 1
ATOM 2627 O O . PHE A 1 361 ? -20.359 -5.453 13.164 1 92.44 361 PHE A O 1
ATOM 2634 N N . ALA A 1 362 ? -18.219 -5.215 13.773 1 93 362 ALA A N 1
ATOM 2635 C CA . ALA A 1 362 ? -18.047 -3.953 13.055 1 93 362 ALA A CA 1
ATOM 2636 C C . ALA A 1 362 ? -16.719 -3.93 12.297 1 93 362 ALA A C 1
ATOM 2638 O O . ALA A 1 362 ? -15.695 -4.418 12.797 1 93 362 ALA A O 1
ATOM 2639 N N . ALA A 1 363 ? -16.812 -3.463 11.102 1 91 363 ALA A N 1
ATOM 2640 C CA . ALA A 1 363 ? -15.625 -3.301 10.273 1 91 363 ALA A CA 1
ATOM 2641 C C . ALA A 1 363 ? -15.617 -1.938 9.586 1 91 363 ALA A C 1
ATOM 2643 O O . ALA A 1 363 ? -16.656 -1.466 9.117 1 91 363 ALA A O 1
ATOM 2644 N N . ASN A 1 364 ? -14.453 -1.281 9.648 1 92.38 364 ASN A N 1
ATOM 2645 C CA . ASN A 1 364 ? -14.227 -0.009 8.969 1 92.38 364 ASN A CA 1
ATOM 2646 C C . ASN A 1 364 ? -12.938 -0.027 8.156 1 92.38 364 ASN A C 1
ATOM 2648 O O . ASN A 1 364 ? -11.93 -0.574 8.602 1 92.38 364 ASN A O 1
ATOM 2652 N N . ALA A 1 365 ? -13.016 0.477 6.938 1 90.25 365 ALA A N 1
ATOM 2653 C CA . ALA A 1 365 ? -11.82 0.598 6.105 1 90.25 365 ALA A CA 1
ATOM 2654 C C . ALA A 1 365 ? -11.836 1.903 5.312 1 90.25 365 ALA A C 1
ATOM 2656 O O . ALA A 1 365 ? -12.867 2.287 4.754 1 90.25 365 ALA A O 1
ATOM 2657 N N . ASN A 1 366 ? -10.703 2.586 5.309 1 94.06 366 ASN A N 1
ATOM 2658 C CA . ASN A 1 366 ? -10.492 3.803 4.531 1 94.06 366 ASN A CA 1
ATOM 2659 C C . ASN A 1 366 ? -9.172 3.752 3.76 1 94.06 366 ASN A C 1
ATOM 2661 O O . ASN A 1 366 ? -8.172 3.252 4.27 1 94.06 366 ASN A O 1
ATOM 2665 N N . TYR A 1 367 ? -9.18 4.227 2.492 1 92.62 367 TYR A N 1
ATOM 2666 C CA . TYR A 1 367 ? -7.977 4.355 1.681 1 92.62 367 TYR A CA 1
ATOM 2667 C C . TYR A 1 367 ? -7.918 5.723 1.009 1 92.62 367 TYR A C 1
ATOM 2669 O O . TYR A 1 367 ? -8.914 6.191 0.453 1 92.62 367 TYR A O 1
ATOM 2677 N N . THR A 1 368 ? -6.785 6.34 1.098 1 95.94 368 THR A N 1
ATOM 2678 C CA . THR A 1 368 ? -6.586 7.645 0.477 1 95.94 368 THR A CA 1
ATOM 2679 C C . THR A 1 368 ? -5.312 7.652 -0.367 1 95.94 368 THR A C 1
ATOM 2681 O O . THR A 1 368 ? -4.27 7.164 0.071 1 95.94 368 THR A O 1
ATOM 2684 N N . SER A 1 369 ? -5.426 8.148 -1.57 1 94.31 369 SER A N 1
ATOM 2685 C CA . SER A 1 369 ? -4.273 8.438 -2.418 1 94.31 369 SER A CA 1
ATOM 2686 C C . SER A 1 369 ? -4.16 9.93 -2.703 1 94.31 369 SER A C 1
ATOM 2688 O O . SER A 1 369 ? -5.145 10.578 -3.078 1 94.31 369 SER A O 1
ATOM 2690 N N . GLN A 1 370 ? -2.969 10.484 -2.492 1 96.38 370 GLN A N 1
ATOM 2691 C CA . GLN A 1 370 ? -2.74 11.914 -2.711 1 96.38 370 GLN A CA 1
ATOM 2692 C C . GLN A 1 370 ? -1.456 12.148 -3.5 1 96.38 370 GLN A C 1
ATOM 2694 O O . GLN A 1 370 ? -0.442 11.492 -3.258 1 96.38 370 GLN A O 1
ATOM 2699 N N . ASN A 1 371 ? -1.562 13.039 -4.477 1 97.06 371 ASN A N 1
ATOM 2700 C CA . ASN A 1 371 ? -0.413 13.516 -5.238 1 97.06 371 ASN A CA 1
ATOM 2701 C C . ASN A 1 371 ? -0.348 15.039 -5.262 1 97.06 371 ASN A C 1
ATOM 2703 O O . ASN A 1 371 ? -1.344 15.703 -5.555 1 97.06 371 ASN A O 1
ATOM 2707 N N . ILE A 1 372 ? 0.794 15.562 -4.938 1 97.75 372 ILE A N 1
ATOM 2708 C CA . ILE A 1 372 ? 1.001 17.016 -4.969 1 97.75 372 ILE A CA 1
ATOM 2709 C C . ILE A 1 372 ? 2.227 17.328 -5.82 1 97.75 372 ILE A C 1
ATOM 2711 O O . ILE A 1 372 ? 3.311 16.797 -5.59 1 97.75 372 ILE A O 1
ATOM 2715 N N . ALA A 1 373 ? 2.006 18.25 -6.789 1 98.06 373 ALA A N 1
ATOM 2716 C CA . ALA A 1 373 ? 3.123 18.781 -7.566 1 98.06 373 ALA A CA 1
ATOM 2717 C C . ALA A 1 373 ? 3.586 20.125 -7.02 1 98.06 373 ALA A C 1
ATOM 2719 O O . ALA A 1 373 ? 2.764 20.969 -6.664 1 98.06 373 ALA A O 1
ATOM 2720 N N . ASN A 1 374 ? 4.883 20.297 -6.898 1 98.06 374 ASN A N 1
ATOM 2721 C CA . ASN A 1 374 ? 5.5 21.547 -6.492 1 98.06 374 ASN A CA 1
ATOM 2722 C C . ASN A 1 374 ? 4.895 22.078 -5.199 1 98.06 374 ASN A C 1
ATOM 2724 O O . ASN A 1 374 ? 4.48 23.234 -5.129 1 98.06 374 ASN A O 1
ATOM 2728 N N . LYS A 1 375 ? 4.844 21.25 -4.203 1 96.31 375 LYS A N 1
ATOM 2729 C CA . LYS A 1 375 ? 4.434 21.75 -2.893 1 96.31 375 LYS A CA 1
ATOM 2730 C C . LYS A 1 375 ? 5.285 22.938 -2.463 1 96.31 375 LYS A C 1
ATOM 2732 O O . LYS A 1 375 ? 6.516 22.875 -2.508 1 96.31 375 LYS A O 1
ATOM 2737 N N . PRO A 1 376 ? 4.66 23.938 -2.029 1 97.31 376 PRO A N 1
ATOM 2738 C CA . PRO A 1 376 ? 5.43 25.125 -1.671 1 97.31 376 PRO A CA 1
ATOM 2739 C C . PRO A 1 376 ? 6.418 24.875 -0.536 1 97.31 376 PRO A C 1
ATOM 2741 O O . PRO A 1 376 ? 6.102 24.156 0.415 1 97.31 376 PRO A O 1
ATOM 2744 N N . VAL A 1 377 ? 7.602 25.469 -0.671 1 97.12 377 VAL A N 1
ATOM 2745 C CA . VAL A 1 377 ? 8.609 25.422 0.379 1 97.12 377 VAL A CA 1
ATOM 2746 C C . VAL A 1 377 ? 8.828 26.828 0.954 1 97.12 377 VAL A C 1
ATOM 2748 O O . VAL A 1 377 ? 8.305 27.812 0.421 1 97.12 377 VAL A O 1
ATOM 2751 N N . ASN A 1 378 ? 9.438 26.891 2.088 1 97.56 378 ASN A N 1
ATOM 2752 C CA . ASN A 1 378 ? 9.836 28.172 2.67 1 97.56 378 ASN A CA 1
ATOM 2753 C C . ASN A 1 378 ? 11.352 28.281 2.803 1 97.56 378 ASN A C 1
ATOM 2755 O O . ASN A 1 378 ? 12.086 27.375 2.396 1 97.56 378 ASN A O 1
ATOM 2759 N N . GLY A 1 379 ? 11.805 29.391 3.293 1 97.69 379 GLY A N 1
ATOM 2760 C CA . GLY A 1 379 ? 13.242 29.641 3.301 1 97.69 379 GLY A CA 1
ATOM 2761 C C . GLY A 1 379 ? 13.766 30.156 1.973 1 97.69 379 GLY A C 1
ATOM 2762 O O . GLY A 1 379 ? 12.992 30.609 1.129 1 97.69 379 GLY A O 1
ATOM 2763 N N . PHE A 1 380 ? 15.062 30.062 1.794 1 98 380 PHE A N 1
ATOM 2764 C CA . PHE A 1 380 ? 15.68 30.734 0.661 1 98 380 PHE A CA 1
ATOM 2765 C C . PHE A 1 380 ? 15.961 29.75 -0.471 1 98 380 PHE A C 1
ATOM 2767 O O . PHE A 1 380 ? 16.047 30.156 -1.635 1 98 380 PHE A O 1
ATOM 2774 N N . TYR A 1 381 ? 16.109 28.531 -0.163 1 97.81 381 TYR A N 1
ATOM 2775 C CA . TYR A 1 381 ? 16.531 27.562 -1.166 1 97.81 381 TYR A CA 1
ATOM 2776 C C . TYR A 1 381 ? 15.336 26.922 -1.864 1 97.81 381 TYR A C 1
ATOM 2778 O O . TYR A 1 381 ? 14.336 26.609 -1.221 1 97.81 381 TYR A O 1
ATOM 2786 N N . PHE A 1 382 ? 15.43 26.797 -3.205 1 97.56 382 PHE A N 1
ATOM 2787 C CA . PHE A 1 382 ? 14.453 26.141 -4.074 1 97.56 382 PHE A CA 1
ATOM 2788 C C . PHE A 1 382 ? 13.102 26.828 -3.992 1 97.56 382 PHE A C 1
ATOM 2790 O O . PHE A 1 382 ? 12.062 26.203 -4.23 1 97.56 382 PHE A O 1
ATOM 2797 N N . ASN A 1 383 ? 13.07 28.031 -3.553 1 97.81 383 ASN A N 1
ATOM 2798 C CA . ASN A 1 383 ? 11.844 28.797 -3.348 1 97.81 383 ASN A CA 1
ATOM 2799 C C . ASN A 1 383 ? 11.656 29.844 -4.441 1 97.81 383 ASN A C 1
ATOM 2801 O O . ASN A 1 383 ? 12.398 30.828 -4.508 1 97.81 383 ASN A O 1
ATOM 2805 N N . PRO A 1 384 ? 10.664 29.688 -5.262 1 97.81 384 PRO A N 1
ATOM 2806 C CA . PRO A 1 384 ? 10.461 30.656 -6.34 1 97.81 384 PRO A CA 1
ATOM 2807 C C . PRO A 1 384 ? 10.172 32.062 -5.824 1 97.81 384 PRO A C 1
ATOM 2809 O O . PRO A 1 384 ? 10.461 33.031 -6.508 1 97.81 384 PRO A O 1
ATOM 2812 N N . LEU A 1 385 ? 9.727 32.219 -4.668 1 98.06 385 LEU A N 1
ATOM 2813 C CA . LEU A 1 385 ? 9.32 33.5 -4.145 1 98.06 385 LEU A CA 1
ATOM 2814 C C . LEU A 1 385 ? 10.523 34.406 -3.959 1 98.06 385 LEU A C 1
ATOM 2816 O O . LEU A 1 385 ? 10.406 35.625 -4.078 1 98.06 385 LEU A O 1
ATOM 2820 N N . THR A 1 386 ? 11.648 33.812 -3.615 1 98.19 386 THR A N 1
ATOM 2821 C CA . THR A 1 386 ? 12.828 34.656 -3.438 1 98.19 386 THR A CA 1
ATOM 2822 C C . THR A 1 386 ? 13.195 35.344 -4.742 1 98.19 386 THR A C 1
ATOM 2824 O O . THR A 1 386 ? 13.523 36.531 -4.742 1 98.19 386 THR A O 1
ATOM 2827 N N . GLY A 1 387 ? 13.117 34.625 -5.852 1 97.81 387 GLY A N 1
ATOM 2828 C CA . GLY A 1 387 ? 13.359 35.25 -7.145 1 97.81 387 GLY A CA 1
ATOM 2829 C C . GLY A 1 387 ? 12.312 36.281 -7.508 1 97.81 387 GLY A C 1
ATOM 2830 O O . GLY A 1 387 ? 12.641 37.312 -8.109 1 97.81 387 GLY A O 1
ATOM 2831 N N . VAL A 1 388 ? 11.125 36.031 -7.16 1 98.25 388 VAL A N 1
ATOM 2832 C CA . VAL A 1 388 ? 10.031 36.938 -7.48 1 98.25 388 VAL A CA 1
ATOM 2833 C C . VAL A 1 388 ? 10.18 38.25 -6.684 1 98.25 388 VAL A C 1
ATOM 2835 O O . VAL A 1 388 ? 10.078 39.344 -7.242 1 98.25 388 VAL A O 1
ATOM 2838 N N . TYR A 1 389 ? 10.422 38.156 -5.379 1 98.25 389 TYR A N 1
ATOM 2839 C CA . TYR A 1 389 ? 10.43 39.344 -4.496 1 98.25 389 TYR A CA 1
ATOM 2840 C C . TYR A 1 389 ? 11.711 40.156 -4.668 1 98.25 389 TYR A C 1
ATOM 2842 O O . TYR A 1 389 ? 11.68 41.375 -4.625 1 98.25 389 TYR A O 1
ATOM 2850 N N . LEU A 1 390 ? 12.844 39.469 -4.91 1 98.19 390 LEU A N 1
ATOM 2851 C CA . LEU A 1 390 ? 14.133 40.125 -4.793 1 98.19 390 LEU A CA 1
ATOM 2852 C C . LEU A 1 390 ? 14.633 40.594 -6.156 1 98.19 390 LEU A C 1
ATOM 2854 O O . LEU A 1 390 ? 15.625 41.312 -6.246 1 98.19 390 LEU A O 1
ATOM 2858 N N . MET A 1 391 ? 13.992 40.188 -7.203 1 97.5 391 MET A N 1
ATOM 2859 C CA . MET A 1 391 ? 14.484 40.562 -8.523 1 97.5 391 MET A CA 1
ATOM 2860 C C . MET A 1 391 ? 14.852 42.062 -8.547 1 97.5 391 MET A C 1
ATOM 2862 O O . MET A 1 391 ? 14.047 42.906 -8.164 1 97.5 391 MET A O 1
ATOM 2866 N N . PRO A 1 392 ? 16.062 42.344 -9.023 1 97 392 PRO A N 1
ATOM 2867 C CA . PRO A 1 392 ? 16.438 43.75 -9.102 1 97 392 PRO A CA 1
ATOM 2868 C C . PRO A 1 392 ? 15.516 44.562 -10 1 97 392 PRO A C 1
ATOM 2870 O O . PRO A 1 392 ? 15.273 44.188 -11.148 1 97 392 PRO A O 1
ATOM 2873 N N . ARG A 1 393 ? 15.055 45.688 -9.438 1 97.25 393 ARG A N 1
ATOM 2874 C CA . ARG A 1 393 ? 14.078 46.531 -10.148 1 97.25 393 ARG A CA 1
ATOM 2875 C C . ARG A 1 393 ? 14.688 47.094 -11.422 1 97.25 393 ARG A C 1
ATOM 2877 O O . ARG A 1 393 ? 15.867 47.469 -11.445 1 97.25 393 ARG A O 1
ATOM 2884 N N . GLY A 1 394 ? 13.914 47.188 -12.391 1 95 394 GLY A N 1
ATOM 2885 C CA . GLY A 1 394 ? 14.367 47.656 -13.695 1 95 394 GLY A CA 1
ATOM 2886 C C . GLY A 1 394 ? 14.484 46.531 -14.711 1 95 394 GLY A C 1
ATOM 2887 O O . GLY A 1 394 ? 14.477 46.781 -15.914 1 95 394 GLY A O 1
ATOM 2888 N N . ASN A 1 395 ? 14.656 45.281 -14.234 1 95.31 395 ASN A N 1
ATOM 2889 C CA . ASN A 1 395 ? 14.664 44.125 -15.125 1 95.31 395 ASN A CA 1
ATOM 2890 C C . ASN A 1 395 ? 13.25 43.75 -15.555 1 95.31 395 ASN A C 1
ATOM 2892 O O . ASN A 1 395 ? 12.281 44.062 -14.859 1 95.31 395 ASN A O 1
ATOM 2896 N N . ASP A 1 396 ? 13.125 43.094 -16.703 1 95.25 396 ASP A N 1
ATOM 2897 C CA . ASP A 1 396 ? 11.828 42.719 -17.25 1 95.25 396 ASP A CA 1
ATOM 2898 C C . ASP A 1 396 ? 11.43 41.312 -16.766 1 95.25 396 ASP A C 1
ATOM 2900 O O . ASP A 1 396 ? 11.867 40.312 -17.328 1 95.25 396 ASP A O 1
ATOM 2904 N N . PHE A 1 397 ? 10.562 41.312 -15.906 1 96.75 397 PHE A N 1
ATOM 2905 C CA . PHE A 1 397 ? 10.125 40.062 -15.312 1 96.75 397 PHE A CA 1
ATOM 2906 C C . PHE A 1 397 ? 9.492 39.156 -16.375 1 96.75 397 PHE A C 1
ATOM 2908 O O . PHE A 1 397 ? 9.688 37.938 -16.359 1 96.75 397 PHE A O 1
ATOM 2915 N N . ASN A 1 398 ? 8.734 39.688 -17.297 1 97.12 398 ASN A N 1
ATOM 2916 C CA . ASN A 1 398 ? 8.039 38.906 -18.312 1 97.12 398 ASN A CA 1
ATOM 2917 C C . ASN A 1 398 ? 9.023 38.25 -19.297 1 97.12 398 ASN A C 1
ATOM 2919 O O . ASN A 1 398 ? 8.773 37.156 -19.797 1 97.12 398 ASN A O 1
ATOM 2923 N N . TYR A 1 399 ? 10.094 38.969 -19.562 1 97.12 399 TYR A N 1
ATOM 2924 C CA . TYR A 1 399 ? 11.133 38.375 -20.391 1 97.12 399 TYR A CA 1
ATOM 2925 C C . TYR A 1 399 ? 11.656 37.094 -19.766 1 97.12 399 TYR A C 1
ATOM 2927 O O . TYR A 1 399 ? 11.766 36.062 -20.438 1 97.12 399 TYR A O 1
ATOM 2935 N N . TYR A 1 400 ? 11.953 37.156 -18.5 1 97.44 400 TYR A N 1
ATOM 2936 C CA . TYR A 1 400 ? 12.547 36 -17.812 1 97.44 400 TYR A CA 1
ATOM 2937 C C . TYR A 1 400 ? 11.5 34.938 -17.562 1 97.44 400 TYR A C 1
ATOM 2939 O O . TYR A 1 400 ? 11.844 33.75 -17.391 1 97.44 400 TYR A O 1
ATOM 2947 N N . LYS A 1 401 ? 10.227 35.312 -17.469 1 97.81 401 LYS A N 1
ATOM 2948 C CA . LYS A 1 401 ? 9.133 34.344 -17.406 1 97.81 401 LYS A CA 1
ATOM 2949 C C . LYS A 1 401 ? 9.047 33.531 -18.703 1 97.81 401 LYS A C 1
ATOM 2951 O O . LYS A 1 401 ? 9.047 32.312 -18.688 1 97.81 401 LYS A O 1
ATOM 2956 N N . ASP A 1 402 ? 9.055 34.188 -19.844 1 97.62 402 ASP A N 1
ATOM 2957 C CA . ASP A 1 402 ? 8.812 33.562 -21.141 1 97.62 402 ASP A CA 1
ATOM 2958 C C . ASP A 1 402 ? 10.078 32.906 -21.672 1 97.62 402 ASP A C 1
ATOM 2960 O O . ASP A 1 402 ? 10.016 32.031 -22.562 1 97.62 402 ASP A O 1
ATOM 2964 N N . ASN A 1 403 ? 11.266 33.312 -21.141 1 98.38 403 ASN A N 1
ATOM 2965 C CA . ASN A 1 403 ? 12.57 32.781 -21.516 1 98.38 403 ASN A CA 1
ATOM 2966 C C . ASN A 1 403 ? 13.359 32.344 -20.297 1 98.38 403 ASN A C 1
ATOM 2968 O O . ASN A 1 403 ? 14.523 32.719 -20.125 1 98.38 403 ASN A O 1
ATOM 2972 N N . TYR A 1 404 ? 12.641 31.609 -19.5 1 98.38 404 TYR A N 1
ATOM 2973 C CA . TYR A 1 404 ? 13.289 31.203 -18.25 1 98.38 404 TYR A CA 1
ATOM 2974 C C . TYR A 1 404 ? 14.453 30.25 -18.516 1 98.38 404 TYR A C 1
ATOM 2976 O O . TYR A 1 404 ? 15.273 30 -17.641 1 98.38 404 TYR A O 1
ATOM 2984 N N . GLU A 1 405 ? 14.578 29.719 -19.703 1 98.38 405 GLU A N 1
ATOM 2985 C CA . GLU A 1 405 ? 15.727 28.938 -20.156 1 98.38 405 GLU A CA 1
ATOM 2986 C C . GLU A 1 405 ? 16.172 29.344 -21.547 1 98.38 405 GLU A C 1
ATOM 2988 O O . GLU A 1 405 ? 15.367 29.828 -22.344 1 98.38 405 GLU A O 1
ATOM 2993 N N . GLU A 1 406 ? 17.453 29.234 -21.781 1 97.94 406 GLU A N 1
ATOM 2994 C CA . GLU A 1 406 ? 18.078 29.5 -23.078 1 97.94 406 GLU A CA 1
ATOM 2995 C C . GLU A 1 406 ? 19.109 28.438 -23.438 1 97.94 406 GLU A C 1
ATOM 2997 O O . GLU A 1 406 ? 19.688 27.812 -22.547 1 97.94 406 GLU A O 1
ATOM 3002 N N . PHE A 1 407 ? 19.266 28.219 -24.719 1 97.88 407 PHE A N 1
ATOM 3003 C CA . PHE A 1 407 ? 20.172 27.172 -25.188 1 97.88 407 PHE A CA 1
ATOM 3004 C C . PHE A 1 407 ? 21.625 27.578 -24.953 1 97.88 407 PHE A C 1
ATOM 3006 O O . PHE A 1 407 ? 22.047 28.656 -25.344 1 97.88 407 PHE A O 1
ATOM 3013 N N . ASP A 1 408 ? 22.344 26.734 -24.266 1 97.56 408 ASP A N 1
ATOM 3014 C CA . ASP A 1 408 ? 23.781 26.859 -24.062 1 97.56 408 ASP A CA 1
ATOM 3015 C C . ASP A 1 408 ? 24.547 25.969 -25.031 1 97.56 408 ASP A C 1
ATOM 3017 O O . ASP A 1 408 ? 24.641 24.766 -24.844 1 97.56 408 ASP A O 1
ATOM 3021 N N . PRO A 1 409 ? 25.203 26.516 -26 1 96.56 409 PRO A N 1
ATOM 3022 C CA . PRO A 1 409 ? 25.875 25.688 -27 1 96.56 409 PRO A CA 1
ATOM 3023 C C . PRO A 1 409 ? 27.094 24.953 -26.438 1 96.56 409 PRO A C 1
ATOM 3025 O O . PRO A 1 409 ? 27.484 23.906 -26.953 1 96.56 409 PRO A O 1
ATOM 3028 N N . SER A 1 410 ? 27.734 25.516 -25.469 1 96.38 410 SER A N 1
ATOM 3029 C CA . SER A 1 410 ? 28.906 24.875 -24.891 1 96.38 410 SER A CA 1
ATOM 3030 C C . SER A 1 410 ? 28.547 23.578 -24.172 1 96.38 410 SER A C 1
ATOM 3032 O O . SER A 1 410 ? 29.328 22.641 -24.141 1 96.38 410 SER A O 1
ATOM 3034 N N . ARG A 1 411 ? 27.359 23.516 -23.672 1 95.62 411 ARG A N 1
ATOM 3035 C CA . ARG A 1 411 ? 26.938 22.344 -22.922 1 95.62 411 ARG A CA 1
ATOM 3036 C C . ARG A 1 411 ? 25.875 21.562 -23.688 1 95.62 411 ARG A C 1
ATOM 3038 O O . ARG A 1 411 ? 25.547 20.438 -23.312 1 95.62 411 ARG A O 1
ATOM 3045 N N . ASN A 1 412 ? 25.406 22.094 -24.797 1 96.56 412 ASN A N 1
ATOM 3046 C CA . ASN A 1 412 ? 24.375 21.469 -25.641 1 96.56 412 ASN A CA 1
ATOM 3047 C C . ASN A 1 412 ? 23.141 21.109 -24.828 1 96.56 412 ASN A C 1
ATOM 3049 O O . ASN A 1 412 ? 22.688 19.969 -24.859 1 96.56 412 ASN A O 1
ATOM 3053 N N . LEU A 1 413 ? 22.688 22.031 -24.016 1 97.75 413 LEU A N 1
ATOM 3054 C CA . LEU A 1 413 ? 21.484 21.875 -23.219 1 97.75 413 LEU A CA 1
ATOM 3055 C C . LEU A 1 413 ? 20.828 23.234 -22.938 1 97.75 413 LEU A C 1
ATOM 3057 O O . LEU A 1 413 ? 21.422 24.281 -23.219 1 97.75 413 LEU A O 1
ATOM 3061 N N . MET A 1 414 ? 19.531 23.141 -22.609 1 98.12 414 MET A N 1
ATOM 3062 C CA . MET A 1 414 ? 18.859 24.375 -22.172 1 98.12 414 MET A CA 1
ATOM 3063 C C . MET A 1 414 ? 19.344 24.766 -20.781 1 98.12 414 MET A C 1
ATOM 3065 O O . MET A 1 414 ? 19.375 23.938 -19.875 1 98.12 414 MET A O 1
ATOM 3069 N N . ALA A 1 415 ? 19.766 25.984 -20.578 1 98.25 415 ALA A N 1
ATOM 3070 C CA . ALA A 1 415 ? 20.312 26.484 -19.312 1 98.25 415 ALA A CA 1
ATOM 3071 C C . ALA A 1 415 ? 19.391 27.547 -18.703 1 98.25 415 ALA A C 1
ATOM 3073 O O . ALA A 1 415 ? 18.625 28.203 -19.422 1 98.25 415 ALA A O 1
ATOM 3074 N N . GLN A 1 416 ? 19.5 27.703 -17.375 1 98.19 416 GLN A N 1
ATOM 3075 C CA . GLN A 1 416 ? 18.734 28.734 -16.688 1 98.19 416 GLN A CA 1
ATOM 3076 C C . GLN A 1 416 ? 19.109 30.125 -17.203 1 98.19 416 GLN A C 1
ATOM 3078 O O . GLN A 1 416 ? 20.297 30.422 -17.391 1 98.19 416 GLN A O 1
ATOM 3083 N N . ASN A 1 417 ? 18.031 30.859 -17.578 1 98.25 417 ASN A N 1
ATOM 3084 C CA . ASN A 1 417 ? 18.219 32.25 -17.953 1 98.25 417 ASN A CA 1
ATOM 3085 C C . ASN A 1 417 ? 17.781 33.188 -16.828 1 98.25 417 ASN A C 1
ATOM 3087 O O . ASN A 1 417 ? 16.594 33.312 -16.547 1 98.25 417 ASN A O 1
ATOM 3091 N N . TRP A 1 418 ? 18.719 33.844 -16.188 1 97.25 418 TRP A N 1
ATOM 3092 C CA . TRP A 1 418 ? 18.516 34.781 -15.094 1 97.25 418 TRP A CA 1
ATOM 3093 C C . TRP A 1 418 ? 19.656 35.812 -15.039 1 97.25 418 TRP A C 1
ATOM 3095 O O . TRP A 1 418 ? 20.75 35.562 -15.523 1 97.25 418 TRP A O 1
ATOM 3105 N N . MET A 1 419 ? 19.469 36.969 -14.523 1 95.06 419 MET A N 1
ATOM 3106 C CA . MET A 1 419 ? 20.438 38.031 -14.641 1 95.06 419 MET A CA 1
ATOM 3107 C C . MET A 1 419 ? 21.5 37.938 -13.539 1 95.06 419 MET A C 1
ATOM 3109 O O . MET A 1 419 ? 22.516 38.656 -13.586 1 95.06 419 MET A O 1
ATOM 3113 N N . THR A 1 420 ? 21.219 37.062 -12.531 1 92.94 420 THR A N 1
ATOM 3114 C CA . THR A 1 420 ? 22.172 36.875 -11.438 1 92.94 420 THR A CA 1
ATOM 3115 C C . THR A 1 420 ? 22.438 35.406 -11.195 1 92.94 420 THR A C 1
ATOM 3117 O O . THR A 1 420 ? 21.766 34.531 -11.766 1 92.94 420 THR A O 1
ATOM 3120 N N . ASN A 1 421 ? 23.516 35.094 -10.453 1 92.19 421 ASN A N 1
ATOM 3121 C CA . ASN A 1 421 ? 23.844 33.719 -10.07 1 92.19 421 ASN A CA 1
ATOM 3122 C C . ASN A 1 421 ? 24.047 33.594 -8.562 1 92.19 421 ASN A C 1
ATOM 3124 O O . ASN A 1 421 ? 25.094 33.125 -8.109 1 92.19 421 ASN A O 1
ATOM 3128 N N . ARG A 1 422 ? 23.047 33.906 -7.805 1 93.38 422 ARG A N 1
ATOM 3129 C CA . ARG A 1 422 ? 23.062 33.781 -6.352 1 93.38 422 ARG A CA 1
ATOM 3130 C C . ARG A 1 422 ? 22.297 32.531 -5.91 1 93.38 422 ARG A C 1
ATOM 3132 O O . ARG A 1 422 ? 21.25 32.219 -6.473 1 93.38 422 ARG A O 1
ATOM 3139 N N . ASP A 1 423 ? 22.734 31.922 -4.938 1 93.44 423 ASP A N 1
ATOM 3140 C CA . ASP A 1 423 ? 22.125 30.688 -4.469 1 93.44 423 ASP A CA 1
ATOM 3141 C C . ASP A 1 423 ? 20.719 30.922 -3.945 1 93.44 423 ASP A C 1
ATOM 3143 O O . ASP A 1 423 ? 19.859 30.047 -4.027 1 93.44 423 ASP A O 1
ATOM 3147 N N . ILE A 1 424 ? 20.422 32.125 -3.502 1 95.44 424 ILE A N 1
ATOM 3148 C CA . ILE A 1 424 ? 19.125 32.375 -2.867 1 95.44 424 ILE A CA 1
ATOM 3149 C C . ILE A 1 424 ? 18.172 33 -3.883 1 95.44 424 ILE A C 1
ATOM 3151 O O . ILE A 1 424 ? 17.062 33.406 -3.531 1 95.44 424 ILE A O 1
ATOM 3155 N N . MET A 1 425 ? 18.641 33.156 -5.094 1 94.94 425 MET A N 1
ATOM 3156 C CA . MET A 1 425 ? 17.797 33.844 -6.074 1 94.94 425 MET A CA 1
ATOM 3157 C C . MET A 1 425 ? 17.938 33.219 -7.453 1 94.94 425 MET A C 1
ATOM 3159 O O . MET A 1 425 ? 18.922 33.469 -8.156 1 94.94 425 MET A O 1
ATOM 3163 N N . GLN A 1 426 ? 16.969 32.406 -7.801 1 96.44 426 GLN A N 1
ATOM 3164 C CA . GLN A 1 426 ? 16.922 31.797 -9.117 1 96.44 426 GLN A CA 1
ATOM 3165 C C . GLN A 1 426 ? 15.688 32.25 -9.898 1 96.44 426 GLN A C 1
ATOM 3167 O O . GLN A 1 426 ? 14.789 32.906 -9.328 1 96.44 426 GLN A O 1
ATOM 3172 N N . ASN A 1 427 ? 15.766 32.062 -11.258 1 98.19 427 ASN A N 1
ATOM 3173 C CA . ASN A 1 427 ? 14.555 32.312 -12.031 1 98.19 427 ASN A CA 1
ATOM 3174 C C . ASN A 1 427 ? 13.359 31.547 -11.484 1 98.19 427 ASN A C 1
ATOM 3176 O O . ASN A 1 427 ? 13.391 30.312 -11.438 1 98.19 427 ASN A O 1
ATOM 3180 N N . PRO A 1 428 ? 12.32 32.219 -11.086 1 98.19 428 PRO A N 1
ATOM 3181 C CA . PRO A 1 428 ? 11.18 31.547 -10.477 1 98.19 428 PRO A CA 1
ATOM 3182 C C . PRO A 1 428 ? 10.586 30.469 -11.375 1 98.19 428 PRO A C 1
ATOM 3184 O O . PRO A 1 428 ? 10.195 29.406 -10.898 1 98.19 428 PRO A O 1
ATOM 3187 N N . TYR A 1 429 ? 10.555 30.719 -12.625 1 98.44 429 TYR A N 1
ATOM 3188 C CA . TYR A 1 429 ? 9.945 29.75 -13.539 1 98.44 429 TYR A CA 1
ATOM 3189 C C . TYR A 1 429 ? 10.898 28.609 -13.828 1 98.44 429 TYR A C 1
ATOM 3191 O O . TYR A 1 429 ? 10.469 27.5 -14.188 1 98.44 429 TYR A O 1
ATOM 3199 N N . TRP A 1 430 ? 12.219 28.812 -13.688 1 98.38 430 TRP A N 1
ATOM 3200 C CA . TRP A 1 430 ? 13.148 27.688 -13.672 1 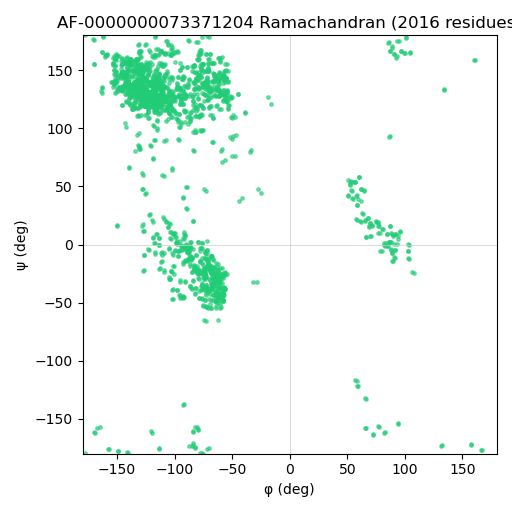98.38 430 TRP A CA 1
ATOM 3201 C C . TRP A 1 430 ? 12.898 26.781 -12.469 1 98.38 430 TRP A C 1
ATOM 3203 O O . TRP A 1 430 ? 12.852 25.562 -12.602 1 98.38 430 TRP A O 1
ATOM 3213 N N . ALA A 1 431 ? 12.727 27.391 -11.305 1 97.81 431 ALA A N 1
ATOM 3214 C CA . ALA A 1 431 ? 12.461 26.625 -10.086 1 97.81 431 ALA A CA 1
ATOM 3215 C C . ALA A 1 431 ? 11.195 25.797 -10.227 1 97.81 431 ALA A C 1
ATOM 3217 O O . ALA A 1 431 ? 11.133 24.656 -9.758 1 97.81 431 ALA A O 1
ATOM 3218 N N . ILE A 1 432 ? 10.188 26.328 -10.883 1 98.12 432 ILE A N 1
ATOM 3219 C CA . ILE A 1 432 ? 8.883 25.703 -11 1 98.12 432 ILE A CA 1
ATOM 3220 C C . ILE A 1 432 ? 8.953 24.562 -12.016 1 98.12 432 ILE A C 1
ATOM 3222 O O . ILE A 1 432 ? 8.406 23.484 -11.781 1 98.12 432 ILE A O 1
ATOM 3226 N N . ASN A 1 433 ? 9.695 24.75 -13.078 1 98.25 433 ASN A N 1
ATOM 3227 C CA . ASN A 1 433 ? 9.594 23.812 -14.195 1 98.25 433 ASN A CA 1
ATOM 3228 C C . ASN A 1 433 ? 10.789 22.859 -14.234 1 98.25 433 ASN A C 1
ATOM 3230 O O . ASN A 1 433 ? 10.688 21.75 -14.766 1 98.25 433 ASN A O 1
ATOM 3234 N N . ARG A 1 434 ? 11.969 23.359 -13.742 1 98.5 434 ARG A N 1
ATOM 3235 C CA . ARG A 1 434 ? 13.195 22.594 -13.906 1 98.5 434 ARG A CA 1
ATOM 3236 C C . ARG A 1 434 ? 13.727 22.109 -12.562 1 98.5 434 ARG A C 1
ATOM 3238 O O . ARG A 1 434 ? 14.758 21.422 -12.5 1 98.5 434 ARG A O 1
ATOM 3245 N N . ASN A 1 435 ? 13.07 22.422 -11.477 1 98.31 435 ASN A N 1
ATOM 3246 C CA . ASN A 1 435 ? 13.258 21.828 -10.156 1 98.31 435 ASN A CA 1
ATOM 3247 C C . ASN A 1 435 ? 11.953 21.281 -9.594 1 98.31 435 ASN A C 1
ATOM 3249 O O . ASN A 1 435 ? 11.609 21.531 -8.438 1 98.31 435 ASN A O 1
ATOM 3253 N N . LYS A 1 436 ? 11.258 20.625 -10.414 1 97.38 436 LYS A N 1
ATOM 3254 C CA . LYS A 1 436 ? 9.93 20.125 -10.07 1 97.38 436 LYS A CA 1
ATOM 3255 C C . LYS A 1 436 ? 10.008 19.047 -9.008 1 97.38 436 LYS A C 1
ATOM 3257 O O . LYS A 1 436 ? 10.922 18.219 -9.016 1 97.38 436 LYS A O 1
ATOM 3262 N N . SER A 1 437 ? 9.094 19.062 -8.094 1 97.31 437 SER A N 1
ATOM 3263 C CA . SER A 1 437 ? 8.969 18.031 -7.074 1 97.31 437 SER A CA 1
ATOM 3264 C C . SER A 1 437 ? 7.586 17.391 -7.094 1 97.31 437 SER A C 1
ATOM 3266 O O . SER A 1 437 ? 6.613 18.031 -7.504 1 97.31 437 SER A O 1
ATOM 3268 N N . GLU A 1 438 ? 7.484 16.141 -6.703 1 97.25 438 GLU A N 1
ATOM 3269 C CA . GLU A 1 438 ? 6.25 15.383 -6.543 1 97.25 438 GLU A CA 1
ATOM 3270 C C . GLU A 1 438 ? 6.195 14.695 -5.184 1 97.25 438 GLU A C 1
ATOM 3272 O O . GLU A 1 438 ? 7.16 14.039 -4.773 1 97.25 438 GLU A O 1
ATOM 3277 N N . ASP A 1 439 ? 5.066 14.922 -4.465 1 96.88 439 ASP A N 1
ATOM 3278 C CA . ASP A 1 439 ? 4.766 14.219 -3.223 1 96.88 439 ASP A CA 1
ATOM 3279 C C . ASP A 1 439 ? 3.588 13.258 -3.408 1 96.88 439 ASP A C 1
ATOM 3281 O O . ASP A 1 439 ? 2.51 13.672 -3.84 1 96.88 439 ASP A O 1
ATOM 3285 N N . LYS A 1 440 ? 3.859 12.047 -3.111 1 95.44 440 LYS A N 1
ATOM 3286 C CA . LYS A 1 440 ? 2.783 11.055 -3.131 1 95.44 440 LYS A CA 1
ATOM 3287 C C . LYS A 1 440 ? 2.576 10.445 -1.751 1 95.44 440 LYS A C 1
ATOM 3289 O O . LYS A 1 440 ? 3.541 10.07 -1.079 1 95.44 440 LYS A O 1
ATOM 3294 N N . ASN A 1 441 ? 1.303 10.375 -1.323 1 95.5 441 ASN A N 1
ATOM 3295 C CA . ASN A 1 441 ? 0.938 9.742 -0.061 1 95.5 441 ASN A CA 1
ATOM 3296 C C . ASN A 1 441 ? -0.213 8.758 -0.241 1 95.5 441 ASN A C 1
ATOM 3298 O O . ASN A 1 441 ? -1.219 9.078 -0.876 1 95.5 441 ASN A O 1
ATOM 3302 N N . ASP A 1 442 ? -0.04 7.594 0.215 1 92.94 442 ASP A N 1
ATOM 3303 C CA . ASP A 1 442 ? -1.097 6.594 0.305 1 92.94 442 ASP A CA 1
ATOM 3304 C C . ASP A 1 442 ? -1.346 6.184 1.756 1 92.94 442 ASP A C 1
ATOM 3306 O O . ASP A 1 442 ? -0.41 5.828 2.475 1 92.94 442 ASP A O 1
ATOM 3310 N N . PHE A 1 443 ? -2.572 6.262 2.139 1 95.69 443 PHE A N 1
ATOM 3311 C CA . PHE A 1 443 ? -2.904 5.953 3.525 1 95.69 443 PHE A CA 1
ATOM 3312 C C . PHE A 1 443 ? -4.031 4.934 3.598 1 95.69 443 PHE A C 1
ATOM 3314 O O . PHE A 1 443 ? -5.078 5.109 2.967 1 95.69 443 PHE A O 1
ATOM 3321 N N . PHE A 1 444 ? -3.777 3.943 4.395 1 93.62 444 PHE A N 1
ATOM 3322 C CA . PHE A 1 444 ? -4.793 2.939 4.695 1 93.62 444 PHE A CA 1
ATOM 3323 C C . PHE A 1 444 ? -5.102 2.916 6.188 1 93.62 444 PHE A C 1
ATOM 3325 O O . PHE A 1 444 ? -4.191 2.906 7.016 1 93.62 444 PHE A O 1
ATOM 3332 N N . ASN A 1 445 ? -6.359 2.971 6.523 1 95.31 445 ASN A N 1
ATOM 3333 C CA . ASN A 1 445 ? -6.875 2.775 7.875 1 95.31 445 ASN A CA 1
ATOM 3334 C C . ASN A 1 445 ? -7.914 1.657 7.922 1 95.31 445 ASN A C 1
ATOM 3336 O O . ASN A 1 445 ? -8.945 1.736 7.254 1 95.31 445 ASN A O 1
ATOM 3340 N N . GLY A 1 446 ? -7.719 0.615 8.68 1 93.25 446 GLY A N 1
ATOM 3341 C CA . GLY A 1 446 ? -8.656 -0.479 8.891 1 93.25 446 GLY A CA 1
ATOM 3342 C C . GLY A 1 446 ? -8.852 -0.822 10.359 1 93.25 446 GLY A C 1
ATOM 3343 O O . GLY A 1 446 ? -7.902 -0.76 11.148 1 93.25 446 GLY A O 1
ATOM 3344 N N . ALA A 1 447 ? -10.086 -1.147 10.719 1 94.94 447 ALA A N 1
ATOM 3345 C CA . ALA A 1 447 ? -10.383 -1.55 12.086 1 94.94 447 ALA A CA 1
ATOM 3346 C C . ALA A 1 447 ? -11.461 -2.631 12.117 1 94.94 447 ALA A C 1
ATOM 3348 O O . ALA A 1 447 ? -12.422 -2.58 11.344 1 94.94 447 ALA A O 1
ATOM 3349 N N . LEU A 1 448 ? -11.297 -3.66 12.93 1 93.69 448 LEU A N 1
ATOM 3350 C CA . LEU A 1 448 ? -12.258 -4.715 13.227 1 93.69 448 LEU A CA 1
ATOM 3351 C C . LEU A 1 448 ? -12.633 -4.703 14.703 1 93.69 448 LEU A C 1
ATOM 3353 O O . LEU A 1 448 ? -11.773 -4.473 15.562 1 93.69 448 LEU A O 1
ATOM 3357 N N . SER A 1 449 ? -13.875 -4.887 14.938 1 95.19 449 SER A N 1
ATOM 3358 C CA . SER A 1 449 ? -14.352 -4.953 16.312 1 95.19 449 SER A CA 1
ATOM 3359 C C . SER A 1 449 ? -15.367 -6.078 16.5 1 95.19 449 SER A C 1
ATOM 3361 O O . SER A 1 449 ? -16.219 -6.305 15.625 1 95.19 449 SER A O 1
ATOM 3363 N N . LEU A 1 450 ? -15.242 -6.844 17.562 1 94.62 450 LEU A N 1
ATOM 3364 C CA . LEU A 1 450 ? -16.172 -7.867 18.031 1 94.62 450 LEU A CA 1
ATOM 3365 C C . LEU A 1 450 ? -16.641 -7.578 19.453 1 94.62 450 LEU A C 1
ATOM 3367 O O . LEU A 1 450 ? -15.82 -7.5 20.375 1 94.62 450 LEU A O 1
ATOM 3371 N N . THR A 1 451 ? -17.875 -7.387 19.594 1 95.81 451 THR A N 1
ATOM 3372 C CA . THR A 1 451 ? -18.453 -7.164 20.922 1 95.81 451 THR A CA 1
ATOM 3373 C C . THR A 1 451 ? -19.438 -8.281 21.266 1 95.81 451 THR A C 1
ATOM 3375 O O . THR A 1 451 ? -20.375 -8.539 20.531 1 95.81 451 THR A O 1
ATOM 3378 N N . TYR A 1 452 ? -19.266 -8.875 22.422 1 96.44 452 TYR A N 1
ATOM 3379 C CA . TYR A 1 452 ? -20.125 -9.945 22.922 1 96.44 452 TYR A CA 1
ATOM 3380 C C . TYR A 1 452 ? -20.844 -9.508 24.188 1 96.44 452 TYR A C 1
ATOM 3382 O O . TYR A 1 452 ? -20.203 -9.203 25.203 1 96.44 452 TYR A O 1
ATOM 3390 N N . LYS A 1 453 ? -22.125 -9.484 24.078 1 95.44 453 LYS A N 1
ATOM 3391 C CA . LYS A 1 453 ? -22.938 -9.211 25.266 1 95.44 453 LYS A CA 1
ATOM 3392 C C . LYS A 1 453 ? -23.125 -10.477 26.094 1 95.44 453 LYS A C 1
ATOM 3394 O O . LYS A 1 453 ? -24.109 -11.188 25.953 1 95.44 453 LYS A O 1
ATOM 3399 N N . ALA A 1 454 ? -22.328 -10.555 27.062 1 95.19 454 ALA A N 1
ATOM 3400 C CA . ALA A 1 454 ? -22.344 -11.758 27.891 1 95.19 454 ALA A CA 1
ATOM 3401 C C . ALA A 1 454 ? -23.594 -11.789 28.781 1 95.19 454 ALA A C 1
ATOM 3403 O O . ALA A 1 454 ? -24.188 -12.844 28.984 1 95.19 454 ALA A O 1
ATOM 3404 N N . THR A 1 455 ? -23.953 -10.656 29.391 1 94 455 THR A N 1
ATOM 3405 C CA . THR A 1 455 ? -25.156 -10.445 30.188 1 94 455 THR A CA 1
ATOM 3406 C C . THR A 1 455 ? -25.75 -9.055 29.922 1 94 455 THR A C 1
ATOM 3408 O O . THR A 1 455 ? -25.219 -8.305 29.109 1 94 455 THR A O 1
ATOM 3411 N N . ASN A 1 456 ? -26.781 -8.773 30.578 1 90.06 456 ASN A N 1
ATOM 3412 C CA . ASN A 1 456 ? -27.359 -7.445 30.422 1 90.06 456 ASN A CA 1
ATOM 3413 C C . ASN A 1 456 ? -26.484 -6.371 31.062 1 90.06 456 ASN A C 1
ATOM 3415 O O . ASN A 1 456 ? -26.656 -5.184 30.781 1 90.06 456 ASN A O 1
ATOM 3419 N N . TRP A 1 457 ? -25.547 -6.809 31.891 1 92.75 457 TRP A N 1
ATOM 3420 C CA . TRP A 1 457 ? -24.75 -5.801 32.562 1 92.75 457 TRP A CA 1
ATOM 3421 C C . TRP A 1 457 ? -23.281 -5.918 32.156 1 92.75 457 TRP A C 1
ATOM 3423 O O . TRP A 1 457 ? -22.453 -5.078 32.531 1 92.75 457 TRP A O 1
ATOM 3433 N N . LEU A 1 458 ? -22.922 -6.941 31.406 1 95.88 458 LEU A N 1
ATOM 3434 C CA . LEU A 1 458 ? -21.516 -7.172 31.047 1 95.88 458 LEU A CA 1
ATOM 3435 C C . LEU A 1 458 ? -21.375 -7.379 29.531 1 95.88 458 LEU A C 1
ATOM 3437 O O . LEU A 1 458 ? -22.031 -8.242 28.953 1 95.88 458 LEU A O 1
ATOM 3441 N N . SER A 1 459 ? -20.516 -6.633 28.938 1 96.31 459 SER A N 1
ATOM 3442 C CA . SER A 1 459 ? -20.109 -6.84 27.547 1 96.31 459 SER A CA 1
ATOM 3443 C C . SER A 1 459 ? -18.594 -6.906 27.422 1 96.31 459 SER A C 1
ATOM 3445 O O . SER A 1 459 ? -17.875 -6.23 28.156 1 96.31 459 SER A O 1
ATOM 3447 N N . ILE A 1 460 ? -18.078 -7.699 26.5 1 97.62 460 ILE A N 1
ATOM 3448 C CA . ILE A 1 460 ? -16.672 -7.84 26.203 1 97.62 460 ILE A CA 1
ATOM 3449 C C . ILE A 1 460 ? -16.406 -7.496 24.734 1 97.62 460 ILE A C 1
ATOM 3451 O O . ILE A 1 460 ? -17.062 -8.039 23.844 1 97.62 460 ILE A O 1
ATOM 3455 N N . ALA A 1 461 ? -15.477 -6.609 24.562 1 96.75 461 ALA A N 1
ATOM 3456 C CA . ALA A 1 461 ? -15.156 -6.188 23.203 1 96.75 461 ALA A CA 1
ATOM 3457 C C . ALA A 1 461 ? -13.68 -6.402 22.906 1 96.75 461 ALA A C 1
ATOM 3459 O O . ALA A 1 461 ? -12.82 -6.191 23.766 1 96.75 461 ALA A O 1
ATOM 3460 N N . SER A 1 462 ? -13.398 -6.914 21.688 1 96.94 462 SER A N 1
ATOM 3461 C CA . SER A 1 462 ? -12.047 -6.984 21.141 1 96.94 462 SER A CA 1
ATOM 3462 C C . SER A 1 462 ? -11.938 -6.191 19.844 1 96.94 462 SER A C 1
ATOM 3464 O O . SER A 1 462 ? -12.805 -6.293 18.969 1 96.94 462 SER A O 1
ATOM 3466 N N . ARG A 1 463 ? -10.914 -5.395 19.766 1 96.25 463 ARG A N 1
ATOM 3467 C CA . ARG A 1 463 ? -10.719 -4.574 18.578 1 96.25 463 ARG A CA 1
ATOM 3468 C C . ARG A 1 463 ? -9.297 -4.707 18.047 1 96.25 463 ARG A C 1
ATOM 3470 O O . ARG A 1 463 ? -8.344 -4.801 18.812 1 96.25 463 ARG A O 1
ATOM 3477 N N . TYR A 1 464 ? -9.133 -4.621 16.719 1 95.81 464 TYR A N 1
ATOM 3478 C CA . TYR A 1 464 ? -7.855 -4.613 16.031 1 95.81 464 TYR A CA 1
ATOM 3479 C C . TYR A 1 464 ? -7.844 -3.564 14.922 1 95.81 464 TYR A C 1
ATOM 3481 O O . TYR A 1 464 ? -8.812 -3.432 14.172 1 95.81 464 TYR A O 1
ATOM 3489 N N . SER A 1 465 ? -6.754 -2.756 14.922 1 96.88 465 SER A N 1
ATOM 3490 C CA . SER A 1 465 ? -6.629 -1.725 13.891 1 96.88 465 SER A CA 1
ATOM 3491 C C . SER A 1 465 ? -5.242 -1.735 13.266 1 96.88 465 SER A C 1
ATOM 3493 O O . SER A 1 465 ? -4.262 -2.102 13.914 1 96.88 465 SER A O 1
ATOM 3495 N N . TYR A 1 466 ? -5.184 -1.392 11.984 1 94.69 466 TYR A N 1
ATOM 3496 C CA . TYR A 1 466 ? -3.941 -1.287 11.227 1 94.69 466 TYR A CA 1
ATOM 3497 C C . TYR A 1 466 ? -3.912 -0.003 10.406 1 94.69 466 TYR A C 1
ATOM 3499 O O . TYR A 1 466 ? -4.824 0.257 9.617 1 94.69 466 TYR A O 1
ATOM 3507 N N . ASN A 1 467 ? -2.889 0.808 10.648 1 96.69 467 ASN A N 1
ATOM 3508 C CA . ASN A 1 467 ? -2.594 1.996 9.852 1 96.69 467 ASN A CA 1
ATOM 3509 C C . ASN A 1 467 ? -1.324 1.816 9.023 1 96.69 467 ASN A C 1
ATOM 3511 O O . ASN A 1 467 ? -0.332 1.271 9.516 1 96.69 467 ASN A O 1
ATOM 3515 N N . ARG A 1 468 ? -1.388 2.242 7.793 1 94.31 468 ARG A N 1
ATOM 3516 C CA . ARG A 1 468 ? -0.222 2.217 6.914 1 94.31 468 ARG A CA 1
ATOM 3517 C C . ARG A 1 468 ? -0.154 3.477 6.059 1 94.31 468 ARG A C 1
ATOM 3519 O O . ARG A 1 468 ? -1.124 3.826 5.383 1 94.31 468 ARG A O 1
ATOM 3526 N N . VAL A 1 469 ? 0.95 4.188 6.09 1 95.81 469 VAL A N 1
ATOM 3527 C CA . VAL A 1 469 ? 1.161 5.352 5.23 1 95.81 469 VAL A CA 1
ATOM 3528 C C . VAL A 1 469 ? 2.482 5.203 4.48 1 95.81 469 VAL A C 1
ATOM 3530 O O . VAL A 1 469 ? 3.512 4.883 5.078 1 95.81 469 VAL A O 1
ATOM 3533 N N . THR A 1 470 ? 2.438 5.301 3.209 1 94 470 THR A N 1
ATOM 3534 C CA . THR A 1 470 ? 3.621 5.371 2.359 1 94 470 THR A CA 1
ATOM 3535 C C . THR A 1 470 ? 3.756 6.758 1.738 1 94 470 THR A C 1
ATOM 3537 O O . THR A 1 470 ? 2.783 7.312 1.222 1 94 470 THR A O 1
ATOM 3540 N N . SER A 1 471 ? 4.953 7.27 1.822 1 96.19 471 SER A N 1
ATOM 3541 C CA . SER A 1 471 ? 5.242 8.586 1.262 1 96.19 471 SER A CA 1
ATOM 3542 C C . SER A 1 471 ? 6.406 8.523 0.278 1 96.19 471 SER A C 1
ATOM 3544 O O . SER A 1 471 ? 7.418 7.871 0.545 1 96.19 471 SER A O 1
ATOM 3546 N N . LEU A 1 472 ? 6.227 9.141 -0.881 1 96.06 472 LEU A N 1
ATOM 3547 C CA . LEU A 1 472 ? 7.285 9.289 -1.872 1 96.06 472 LEU A CA 1
ATOM 3548 C C . LEU A 1 472 ? 7.539 10.766 -2.176 1 96.06 472 LEU A C 1
ATOM 3550 O O . LEU A 1 472 ? 6.598 11.531 -2.4 1 96.06 472 LEU A O 1
ATOM 3554 N N . TYR A 1 473 ? 8.727 11.172 -2.064 1 97.19 473 TYR A N 1
ATOM 3555 C CA . TYR A 1 473 ? 9.203 12.477 -2.521 1 97.19 473 TYR A CA 1
ATOM 3556 C C . TYR A 1 473 ? 10.18 12.328 -3.678 1 97.19 473 TYR A C 1
ATOM 3558 O O . TYR A 1 473 ? 11.219 11.672 -3.537 1 97.19 473 TYR A O 1
ATOM 3566 N N . ASP A 1 474 ? 9.844 12.938 -4.816 1 97.62 474 ASP A N 1
ATOM 3567 C CA . ASP A 1 474 ? 10.656 12.898 -6.023 1 97.62 474 ASP A CA 1
ATOM 3568 C C . ASP A 1 474 ? 10.953 14.312 -6.535 1 97.62 474 ASP A C 1
ATOM 3570 O O . ASP A 1 474 ? 10.031 15.086 -6.797 1 97.62 474 ASP A O 1
ATOM 3574 N N . LYS A 1 475 ? 12.219 14.641 -6.609 1 98.44 475 LYS A N 1
ATOM 3575 C CA . LYS A 1 475 ? 12.602 15.961 -7.117 1 98.44 475 LYS A CA 1
ATOM 3576 C C . LYS A 1 475 ? 13.68 15.844 -8.188 1 98.44 475 LYS A C 1
ATOM 3578 O O . LYS A 1 475 ? 14.703 15.195 -7.98 1 98.44 475 LYS A O 1
ATOM 3583 N N . ARG A 1 476 ? 13.469 16.516 -9.336 1 98.56 476 ARG A N 1
ATOM 3584 C CA . ARG A 1 476 ? 14.375 16.531 -10.484 1 98.56 476 ARG A CA 1
ATOM 3585 C C . ARG A 1 476 ? 14.938 17.938 -10.719 1 98.56 476 ARG A C 1
ATOM 3587 O O . ARG A 1 476 ? 14.219 18.828 -11.172 1 98.56 476 ARG A O 1
ATOM 3594 N N . ILE A 1 477 ? 16.172 18.031 -10.383 1 98.75 477 ILE A N 1
ATOM 3595 C CA . ILE A 1 477 ? 16.875 19.297 -10.469 1 98.75 477 ILE A CA 1
ATOM 3596 C C . ILE A 1 477 ? 17.766 19.312 -11.711 1 98.75 477 ILE A C 1
ATOM 3598 O O . ILE A 1 477 ? 18.766 18.578 -11.773 1 98.75 477 ILE A O 1
ATOM 3602 N N . PHE A 1 478 ? 17.484 20.172 -12.633 1 98.62 478 PHE A N 1
ATOM 3603 C CA . PHE A 1 478 ? 18.141 20.172 -13.938 1 98.62 478 PHE A CA 1
ATOM 3604 C C . PHE A 1 478 ? 19.5 20.844 -13.852 1 98.62 478 PHE A C 1
ATOM 3606 O O . PHE A 1 478 ? 19.75 21.656 -12.969 1 98.62 478 PHE A O 1
ATOM 3613 N N . ALA A 1 479 ? 20.344 20.547 -14.82 1 98.44 479 ALA A N 1
ATOM 3614 C CA . ALA A 1 479 ? 21.656 21.156 -14.969 1 98.44 479 ALA A CA 1
ATOM 3615 C C . ALA A 1 479 ? 21.562 22.688 -15.078 1 98.44 479 ALA A C 1
ATOM 3617 O O . ALA A 1 479 ? 20.594 23.203 -15.656 1 98.44 479 ALA A O 1
ATOM 3618 N N . THR A 1 480 ? 22.531 23.391 -14.562 1 97.44 480 THR A N 1
ATOM 3619 C CA . THR A 1 480 ? 22.719 24.844 -14.562 1 97.44 480 THR A CA 1
ATOM 3620 C C . THR A 1 480 ? 21.906 25.484 -13.445 1 97.44 480 THR A C 1
ATOM 3622 O O . THR A 1 480 ? 21.859 26.719 -13.336 1 97.44 480 THR A O 1
ATOM 3625 N N . THR A 1 481 ? 21.188 24.688 -12.68 1 98.19 481 THR A N 1
ATOM 3626 C CA . THR A 1 481 ? 20.734 25.203 -11.398 1 98.19 481 THR A CA 1
ATOM 3627 C C . THR A 1 481 ? 21.938 25.656 -10.562 1 98.19 481 THR A C 1
ATOM 3629 O O . THR A 1 481 ? 23.016 25.078 -10.641 1 98.19 481 THR A O 1
ATOM 3632 N N . GLN A 1 482 ? 21.734 26.625 -9.758 1 97.31 482 GLN A N 1
ATOM 3633 C CA . GLN A 1 482 ? 22.828 27.266 -9.039 1 97.31 482 GLN A CA 1
ATOM 3634 C C . GLN A 1 482 ? 23.656 26.234 -8.273 1 97.31 482 GLN A C 1
ATOM 3636 O O . GLN A 1 482 ? 23.109 25.297 -7.688 1 97.31 482 GLN A O 1
ATOM 3641 N N . GLY A 1 483 ? 24.938 26.359 -8.242 1 96.75 483 GLY A N 1
ATOM 3642 C CA . GLY A 1 483 ? 25.922 25.359 -7.832 1 96.75 483 GLY A CA 1
ATOM 3643 C C . GLY A 1 483 ? 25.828 25 -6.363 1 96.75 483 GLY A C 1
ATOM 3644 O O . GLY A 1 483 ? 26.219 23.906 -5.965 1 96.75 483 GLY A O 1
ATOM 3645 N N . THR A 1 484 ? 25.328 25.828 -5.504 1 97.19 484 THR A N 1
ATOM 3646 C CA . THR A 1 484 ? 25.125 25.484 -4.098 1 97.19 484 THR A CA 1
ATOM 3647 C C . THR A 1 484 ? 24.031 24.453 -3.943 1 97.19 484 THR A C 1
ATOM 3649 O O . THR A 1 484 ? 24.047 23.656 -3.002 1 97.19 484 THR A O 1
ATOM 3652 N N . LEU A 1 485 ? 23.156 24.422 -4.914 1 97.56 485 LEU A N 1
ATOM 3653 C CA . LEU A 1 485 ? 21.953 23.609 -4.797 1 97.56 485 LEU A CA 1
ATOM 3654 C C . LEU A 1 485 ? 22.062 22.328 -5.613 1 97.56 485 LEU A C 1
ATOM 3656 O O . LEU A 1 485 ? 21.344 21.359 -5.367 1 97.56 485 LEU A O 1
ATOM 3660 N N . SER A 1 486 ? 22.906 22.406 -6.574 1 97.88 486 SER A N 1
ATOM 3661 C CA . SER A 1 486 ? 22.906 21.281 -7.504 1 97.88 486 SER A CA 1
ATOM 3662 C C . SER A 1 486 ? 24.281 21.094 -8.141 1 97.88 486 SER A C 1
ATOM 3664 O O . SER A 1 486 ? 25.062 22.047 -8.234 1 97.88 486 SER A O 1
ATOM 3666 N N . HIS A 1 487 ? 24.516 19.875 -8.531 1 97.94 487 HIS A N 1
ATOM 3667 C CA . HIS A 1 487 ? 25.656 19.562 -9.391 1 97.94 487 HIS A CA 1
ATOM 3668 C C . HIS A 1 487 ? 25.5 20.172 -10.773 1 97.94 487 HIS A C 1
ATOM 3670 O O . HIS A 1 487 ? 24.375 20.422 -11.227 1 97.94 487 HIS A O 1
ATOM 3676 N N . ALA A 1 488 ? 26.609 20.391 -11.461 1 97.62 488 ALA A N 1
ATOM 3677 C CA . ALA A 1 488 ? 26.625 21 -12.781 1 97.62 488 ALA A CA 1
ATOM 3678 C C . ALA A 1 488 ? 25.781 20.203 -13.773 1 97.62 488 ALA A C 1
ATOM 3680 O O . ALA A 1 488 ? 25.219 20.766 -14.711 1 97.62 488 ALA A O 1
ATOM 3681 N N . ASN A 1 489 ? 25.625 18.859 -13.555 1 97.88 489 ASN A N 1
ATOM 3682 C CA . ASN A 1 489 ? 24.875 18 -14.453 1 97.88 489 ASN A CA 1
ATOM 3683 C C . ASN A 1 489 ? 23.469 17.75 -13.93 1 97.88 489 ASN A C 1
ATOM 3685 O O . ASN A 1 489 ? 22.734 16.922 -14.492 1 97.88 489 ASN A O 1
ATOM 3689 N N . GLY A 1 490 ? 23.109 18.391 -12.906 1 98.38 490 GLY A N 1
ATOM 3690 C CA . GLY A 1 490 ? 21.797 18.188 -12.312 1 98.38 490 GLY A CA 1
ATOM 3691 C C . GLY A 1 490 ? 21.828 17.297 -11.078 1 98.38 490 GLY A C 1
ATOM 3692 O O . GLY A 1 490 ? 22.906 16.812 -10.688 1 98.38 490 GLY A O 1
ATOM 3693 N N . ARG A 1 491 ? 20.703 17.078 -10.453 1 98.62 491 ARG A N 1
ATOM 3694 C CA . ARG A 1 491 ? 20.547 16.328 -9.211 1 98.62 491 ARG A CA 1
ATOM 3695 C C . ARG A 1 491 ? 19.188 15.648 -9.141 1 98.62 491 ARG A C 1
ATOM 3697 O O . ARG A 1 491 ? 18.172 16.234 -9.539 1 98.62 491 ARG A O 1
ATOM 3704 N N . TYR A 1 492 ? 19.203 14.383 -8.75 1 98.38 492 TYR A N 1
ATOM 3705 C CA . TYR A 1 492 ? 17.969 13.625 -8.586 1 98.38 492 TYR A CA 1
ATOM 3706 C C . TYR A 1 492 ? 17.797 13.18 -7.137 1 98.38 492 TYR A C 1
ATOM 3708 O O . TYR A 1 492 ? 18.703 12.562 -6.559 1 98.38 492 TYR A O 1
ATOM 3716 N N . ILE A 1 493 ? 16.672 13.539 -6.492 1 98.25 493 ILE A N 1
ATOM 3717 C CA . ILE A 1 493 ? 16.344 13.125 -5.133 1 98.25 493 ILE A CA 1
ATOM 3718 C C . ILE A 1 493 ? 15.07 12.273 -5.148 1 98.25 493 ILE A C 1
ATOM 3720 O O . ILE A 1 493 ? 14.047 12.68 -5.691 1 98.25 493 ILE A O 1
ATOM 3724 N N . SER A 1 494 ? 15.117 11.086 -4.625 1 97.38 494 SER A N 1
ATOM 3725 C CA . SER A 1 494 ? 13.977 10.203 -4.426 1 97.38 494 SER A CA 1
ATOM 3726 C C . SER A 1 494 ? 13.953 9.625 -3.016 1 97.38 494 SER A C 1
ATOM 3728 O O . SER A 1 494 ? 14.883 8.922 -2.611 1 97.38 494 SER A O 1
ATOM 3730 N N . GLU A 1 495 ? 12.93 9.938 -2.273 1 96.69 495 GLU A N 1
ATOM 3731 C CA . GLU A 1 495 ? 12.797 9.469 -0.898 1 96.69 495 GLU A CA 1
ATOM 3732 C C . GLU A 1 495 ? 11.516 8.672 -0.706 1 96.69 495 GLU A C 1
ATOM 3734 O O . GLU A 1 495 ? 10.422 9.148 -1.013 1 96.69 495 GLU A O 1
ATOM 3739 N N . ASN A 1 496 ? 11.688 7.473 -0.241 1 95.31 496 ASN A N 1
ATOM 3740 C CA . ASN A 1 496 ? 10.547 6.645 0.143 1 95.31 496 ASN A CA 1
ATOM 3741 C C . ASN A 1 496 ? 10.492 6.434 1.653 1 95.31 496 ASN A C 1
ATOM 3743 O O . ASN A 1 496 ? 11.516 6.195 2.291 1 95.31 496 ASN A O 1
ATOM 3747 N N . ALA A 1 497 ? 9.273 6.559 2.234 1 96.38 497 ALA A N 1
ATOM 3748 C CA . ALA A 1 497 ? 9.086 6.363 3.67 1 96.38 497 ALA A CA 1
ATOM 3749 C C . ALA A 1 497 ? 7.855 5.508 3.951 1 96.38 497 ALA A C 1
ATOM 3751 O O . ALA A 1 497 ? 6.82 5.664 3.301 1 96.38 497 ALA A O 1
ATOM 3752 N N . LEU A 1 498 ? 8.016 4.586 4.895 1 94.75 498 LEU A N 1
ATOM 3753 C CA . LEU A 1 498 ? 6.926 3.732 5.352 1 94.75 498 LEU A CA 1
ATOM 3754 C C . LEU A 1 498 ? 6.684 3.914 6.848 1 94.75 498 LEU A C 1
ATOM 3756 O O . LEU A 1 498 ? 7.625 3.877 7.641 1 94.75 498 LEU A O 1
ATOM 3760 N N . SER A 1 499 ? 5.434 4.141 7.23 1 97.19 499 SER A N 1
ATOM 3761 C CA . SER A 1 499 ? 4.996 4.141 8.625 1 97.19 499 SER A CA 1
ATOM 3762 C C . SER A 1 499 ? 3.789 3.234 8.828 1 97.19 499 SER A C 1
ATOM 3764 O O . SER A 1 499 ? 2.889 3.193 7.984 1 97.19 499 SER A O 1
ATOM 3766 N N . THR A 1 500 ? 3.844 2.484 9.898 1 96 500 THR A N 1
ATOM 3767 C CA . THR A 1 500 ? 2.736 1.585 10.203 1 96 500 THR A CA 1
ATOM 3768 C C . THR A 1 500 ? 2.418 1.613 11.695 1 96 500 THR A C 1
ATOM 3770 O O . THR A 1 500 ? 3.27 1.972 12.516 1 96 500 THR A O 1
ATOM 3773 N N . GLN A 1 501 ? 1.193 1.294 12.062 1 97.38 501 GLN A N 1
ATOM 3774 C CA . GLN A 1 501 ? 0.769 1.087 13.438 1 97.38 501 GLN A CA 1
ATOM 3775 C C . GLN A 1 501 ? -0.245 -0.049 13.539 1 97.38 501 GLN A C 1
ATOM 3777 O O . GLN A 1 501 ? -1.23 -0.076 12.797 1 97.38 501 GLN A O 1
ATOM 3782 N N . ARG A 1 502 ? -0.011 -0.96 14.406 1 96.25 502 ARG A N 1
ATOM 3783 C CA . ARG A 1 502 ? -0.953 -2 14.805 1 96.25 502 ARG A CA 1
ATOM 3784 C C . ARG A 1 502 ? -1.443 -1.776 16.234 1 96.25 502 ARG A C 1
ATOM 3786 O O . ARG A 1 502 ? -0.643 -1.542 17.141 1 96.25 502 ARG A O 1
ATOM 3793 N N . TYR A 1 503 ? -2.705 -1.818 16.375 1 97.38 503 TYR A N 1
ATOM 3794 C CA . TYR A 1 503 ? -3.324 -1.639 17.688 1 97.38 503 TYR A CA 1
ATOM 3795 C C . TYR A 1 503 ? -4.32 -2.754 17.984 1 97.38 503 TYR A C 1
ATOM 3797 O O . TYR A 1 503 ? -5.117 -3.125 17.109 1 97.38 503 TYR A O 1
ATOM 3805 N N . GLY A 1 504 ? -4.238 -3.336 19.172 1 97.44 504 GLY A N 1
ATOM 3806 C CA . GLY A 1 504 ? -5.191 -4.316 19.672 1 97.44 504 GLY A CA 1
ATOM 3807 C C . GLY A 1 504 ? -5.609 -4.074 21.109 1 97.44 504 GLY A C 1
ATOM 3808 O O . GLY A 1 504 ? -4.793 -3.67 21.938 1 97.44 504 GLY A O 1
ATOM 3809 N N . ASP A 1 505 ? -6.914 -4.289 21.344 1 97.69 505 ASP A N 1
ATOM 3810 C CA . ASP A 1 505 ? -7.34 -4.191 22.734 1 97.69 505 ASP A CA 1
ATOM 3811 C C . ASP A 1 505 ? -8.438 -5.207 23.047 1 97.69 505 ASP A C 1
ATOM 3813 O O . ASP A 1 505 ? -8.984 -5.836 22.141 1 97.69 505 ASP A O 1
ATOM 3817 N N . LEU A 1 506 ? -8.586 -5.57 24.312 1 97.75 506 LEU A N 1
ATOM 3818 C CA . LEU A 1 506 ? -9.633 -6.352 24.969 1 97.75 506 LEU A CA 1
ATOM 3819 C C . LEU A 1 506 ? -10.227 -5.594 26.141 1 97.75 506 LEU A C 1
ATOM 3821 O O . LEU A 1 506 ? -9.516 -5.262 27.094 1 97.75 506 LEU A O 1
ATOM 3825 N N . ILE A 1 507 ? -11.523 -5.312 26.078 1 97.38 507 ILE A N 1
ATOM 3826 C CA . ILE A 1 507 ? -12.125 -4.438 27.078 1 97.38 507 ILE A CA 1
ATOM 3827 C C . ILE A 1 507 ? -13.414 -5.07 27.594 1 97.38 507 ILE A C 1
ATOM 3829 O O . ILE A 1 507 ? -14.297 -5.43 26.812 1 97.38 507 ILE A O 1
ATOM 3833 N N . ALA A 1 508 ? -13.57 -5.148 28.844 1 97.81 508 ALA A N 1
ATOM 3834 C CA . ALA A 1 508 ? -14.812 -5.512 29.531 1 97.81 508 ALA A CA 1
ATOM 3835 C C . ALA A 1 508 ? -15.547 -4.27 30.016 1 97.81 508 ALA A C 1
ATOM 3837 O O . ALA A 1 508 ? -14.953 -3.406 30.672 1 97.81 508 ALA A O 1
ATOM 3838 N N . THR A 1 509 ? -16.734 -4.152 29.672 1 96.38 509 THR A N 1
ATOM 3839 C CA . THR A 1 509 ? -17.578 -3.041 30.109 1 96.38 509 THR A CA 1
ATOM 3840 C C . THR A 1 509 ? -18.672 -3.527 31.047 1 96.38 509 THR A C 1
ATOM 3842 O O . THR A 1 509 ? -19.469 -4.402 30.688 1 96.38 509 THR A O 1
ATOM 3845 N N . ILE A 1 510 ? -18.734 -2.926 32.156 1 96.19 510 ILE A N 1
ATOM 3846 C CA . ILE A 1 510 ? -19.719 -3.24 33.156 1 96.19 510 ILE A CA 1
ATOM 3847 C C . ILE A 1 510 ? -20.656 -2.047 33.375 1 96.19 510 ILE A C 1
ATOM 3849 O O . ILE A 1 510 ? -20.203 -0.926 33.594 1 96.19 510 ILE A O 1
ATOM 3853 N N . ASN A 1 511 ? -21.875 -2.182 33.219 1 93.31 511 ASN A N 1
ATOM 3854 C CA . ASN A 1 511 ? -22.906 -1.184 33.469 1 93.31 511 ASN A CA 1
ATOM 3855 C C . ASN A 1 511 ? -24.047 -1.757 34.312 1 93.31 511 ASN A C 1
ATOM 3857 O O . ASN A 1 511 ? -24.844 -2.543 33.812 1 93.31 511 ASN A O 1
ATOM 3861 N N . THR A 1 512 ? -24.141 -1.297 35.5 1 91.5 512 THR A N 1
ATOM 3862 C CA . THR A 1 512 ? -25.156 -1.859 36.375 1 91.5 512 THR A CA 1
ATOM 3863 C C . THR A 1 512 ? -25.594 -0.84 37.438 1 91.5 512 THR A C 1
ATOM 3865 O O . THR A 1 512 ? -24.953 0.2 37.594 1 91.5 512 THR A O 1
ATOM 3868 N N . LYS A 1 513 ? -26.703 -1.097 37.969 1 91.56 513 LYS A N 1
ATOM 3869 C CA . LYS A 1 513 ? -27.203 -0.339 39.125 1 91.56 513 LYS A CA 1
ATOM 3870 C C . LYS A 1 513 ? -27.156 -1.174 40.406 1 91.56 513 LYS A C 1
ATOM 3872 O O . LYS A 1 513 ? -27.359 -2.389 40.344 1 91.56 513 LYS A O 1
ATOM 3877 N N . ILE A 1 514 ? -26.672 -0.495 41.469 1 91.94 514 ILE A N 1
ATOM 3878 C CA . ILE A 1 514 ? -26.703 -1.122 42.781 1 91.94 514 ILE A CA 1
ATOM 3879 C C . ILE A 1 514 ? -27.797 -0.48 43.625 1 91.94 514 ILE A C 1
ATOM 3881 O O . ILE A 1 514 ? -27.609 0.624 44.156 1 91.94 514 ILE A O 1
ATOM 3885 N N . GLY A 1 515 ? -28.828 -1.173 43.844 1 88.56 515 GLY A N 1
ATOM 3886 C CA . GLY A 1 515 ? -30 -0.569 44.469 1 88.56 515 GLY A CA 1
ATOM 3887 C C . GLY A 1 515 ? -30.641 0.498 43.594 1 88.56 515 GLY A C 1
ATOM 3888 O O . GLY A 1 515 ? -30.516 0.471 42.375 1 88.56 515 GLY A O 1
ATOM 3889 N N . SER A 1 516 ? -31.375 1.374 44.156 1 87.88 516 SER A N 1
ATOM 3890 C CA . SER A 1 516 ? -32.062 2.422 43.406 1 87.88 516 SER A CA 1
ATOM 3891 C C . SER A 1 516 ? -31.219 3.684 43.344 1 87.88 516 SER A C 1
ATOM 3893 O O . SER A 1 516 ? -31.406 4.5 42.438 1 87.88 516 SER A O 1
ATOM 3895 N N . ASP A 1 517 ? -30.219 3.787 44.156 1 91.75 517 ASP A N 1
ATOM 3896 C CA . ASP A 1 517 ? -29.562 5.09 44.312 1 91.75 517 ASP A CA 1
ATOM 3897 C C . ASP A 1 517 ? -28.172 5.078 43.688 1 91.75 517 ASP A C 1
ATOM 3899 O O . ASP A 1 517 ? -27.625 6.133 43.375 1 91.75 517 ASP A O 1
ATOM 3903 N N . PHE A 1 518 ? -27.578 3.854 43.562 1 95.06 518 PHE A N 1
ATOM 3904 C CA . PHE A 1 518 ? -26.188 3.801 43.125 1 95.06 518 PHE A CA 1
ATOM 3905 C C . PHE A 1 518 ? -26.062 3.211 41.719 1 95.06 518 PHE A C 1
ATOM 3907 O O . PHE A 1 518 ? -26.781 2.268 41.375 1 95.06 518 PHE A O 1
ATOM 3914 N N . SER A 1 519 ? -25.328 3.846 40.906 1 93.62 519 SER A N 1
ATOM 3915 C CA . SER A 1 519 ? -24.969 3.301 39.594 1 93.62 519 SER A CA 1
ATOM 3916 C C . SER A 1 519 ? -23.469 3.016 39.531 1 93.62 519 SER A C 1
ATOM 3918 O O . SER A 1 519 ? -22.656 3.695 40.156 1 93.62 519 SER A O 1
ATOM 3920 N N . PHE A 1 520 ? -23.078 1.975 38.781 1 94.94 520 PHE A N 1
ATOM 3921 C CA . PHE A 1 520 ? -21.688 1.565 38.625 1 94.94 520 PHE A CA 1
ATOM 3922 C C . PHE A 1 520 ? -21.375 1.241 37.188 1 94.94 520 PHE A C 1
ATOM 3924 O O . PHE A 1 520 ? -22.016 0.363 36.594 1 94.94 520 PHE A O 1
ATOM 3931 N N . ASN A 1 521 ? -20.5 1.963 36.594 1 94.75 521 ASN A N 1
ATOM 3932 C CA . ASN A 1 521 ? -19.969 1.721 35.281 1 94.75 521 ASN A CA 1
ATOM 3933 C C . ASN A 1 521 ? -18.469 1.477 35.281 1 94.75 521 ASN A C 1
ATOM 3935 O O . ASN A 1 521 ? -17.734 2.186 36 1 94.75 521 ASN A O 1
ATOM 3939 N N . ALA A 1 522 ? -18.016 0.465 34.594 1 96 522 ALA A N 1
ATOM 3940 C CA . ALA A 1 522 ? -16.578 0.174 34.562 1 96 522 ALA A CA 1
ATOM 3941 C C . ALA A 1 522 ? -16.125 -0.308 33.188 1 96 522 ALA A C 1
ATOM 3943 O O . ALA A 1 522 ? -16.859 -1.033 32.531 1 96 522 ALA A O 1
ATOM 3944 N N . ASN A 1 523 ? -14.992 0.093 32.812 1 96.06 523 ASN A N 1
ATOM 3945 C CA . ASN A 1 523 ? -14.258 -0.416 31.672 1 96.06 523 ASN A CA 1
ATOM 3946 C C . ASN A 1 523 ? -12.875 -0.932 32.062 1 96.06 523 ASN A C 1
ATOM 3948 O O . ASN A 1 523 ? -12.031 -0.164 32.531 1 96.06 523 ASN A O 1
ATOM 3952 N N . ILE A 1 524 ? -12.664 -2.205 31.938 1 97.38 524 ILE A N 1
ATOM 3953 C CA . ILE A 1 524 ? -11.414 -2.865 32.312 1 97.38 524 ILE A CA 1
ATOM 3954 C C . ILE A 1 524 ? -10.828 -3.545 31.062 1 97.38 524 ILE A C 1
ATOM 3956 O O . ILE A 1 524 ? -11.516 -4.301 30.375 1 97.38 524 ILE A O 1
ATOM 3960 N N . GLY A 1 525 ? -9.57 -3.193 30.812 1 97.12 525 GLY A N 1
ATOM 3961 C CA . GLY A 1 525 ? -9.07 -3.779 29.578 1 97.12 525 GLY A CA 1
ATOM 3962 C C . GLY A 1 525 ? -7.555 -3.758 29.469 1 97.12 525 GLY A C 1
ATOM 3963 O O . GLY A 1 525 ? -6.867 -3.408 30.438 1 97.12 525 GLY A O 1
ATOM 3964 N N . ALA A 1 526 ? -7.047 -4.289 28.422 1 97.75 526 ALA A N 1
ATOM 3965 C CA . ALA A 1 526 ? -5.645 -4.32 28.016 1 97.75 526 ALA A CA 1
ATOM 3966 C C . ALA A 1 526 ? -5.48 -3.918 26.547 1 97.75 526 ALA A C 1
ATOM 3968 O O . ALA A 1 526 ? -6.41 -4.062 25.75 1 97.75 526 ALA A O 1
ATOM 3969 N N . SER A 1 527 ? -4.336 -3.322 26.25 1 96.81 527 SER A N 1
ATOM 3970 C CA . SER A 1 527 ? -4.078 -2.965 24.859 1 96.81 527 SER A CA 1
ATOM 3971 C C . SER A 1 527 ? -2.607 -3.15 24.5 1 96.81 527 SER A C 1
ATOM 3973 O O . SER A 1 527 ? -1.754 -3.227 25.391 1 96.81 527 SER A O 1
ATOM 3975 N N . VAL A 1 528 ? -2.275 -3.314 23.219 1 97.75 528 VAL A N 1
ATOM 3976 C CA . VAL A 1 528 ? -0.928 -3.371 22.656 1 97.75 528 VAL A CA 1
ATOM 3977 C C . VAL A 1 528 ? -0.847 -2.486 21.422 1 97.75 528 VAL A C 1
ATOM 3979 O O . VAL A 1 528 ? -1.758 -2.486 20.594 1 97.75 528 VAL A O 1
ATOM 3982 N N . THR A 1 529 ? 0.227 -1.688 21.297 1 96.62 529 THR A N 1
ATOM 3983 C CA . THR A 1 529 ? 0.456 -0.821 20.156 1 96.62 529 THR A CA 1
ATOM 3984 C C . THR A 1 529 ? 1.869 -1.007 19.609 1 96.62 529 THR A C 1
ATOM 3986 O O . THR A 1 529 ? 2.848 -0.865 20.344 1 96.62 529 THR A O 1
ATOM 3989 N N . ASN A 1 530 ? 2.004 -1.395 18.359 1 97.12 530 ASN A N 1
ATOM 3990 C CA . ASN A 1 530 ? 3.266 -1.469 17.641 1 97.12 530 ASN A CA 1
ATOM 3991 C C . ASN A 1 530 ? 3.363 -0.382 16.562 1 97.12 530 ASN A C 1
ATOM 3993 O O . ASN A 1 530 ? 2.523 -0.311 15.672 1 97.12 530 ASN A O 1
ATOM 3997 N N . THR A 1 531 ? 4.434 0.418 16.656 1 95.94 531 THR A N 1
ATOM 3998 C CA . THR A 1 531 ? 4.547 1.542 15.734 1 95.94 531 THR A CA 1
ATOM 3999 C C . THR A 1 531 ? 5.898 1.524 15.023 1 95.94 531 THR A C 1
ATOM 4001 O O . THR A 1 531 ? 6.93 1.253 15.641 1 95.94 531 THR A O 1
ATOM 4004 N N . LEU A 1 532 ? 5.895 1.632 13.719 1 96.5 532 LEU A N 1
ATOM 4005 C CA . LEU A 1 532 ? 7.039 1.916 12.859 1 96.5 532 LEU A CA 1
ATOM 4006 C C . LEU A 1 532 ? 6.871 3.262 12.164 1 96.5 532 LEU A C 1
ATOM 4008 O O . LEU A 1 532 ? 5.871 3.49 11.477 1 96.5 532 LEU A O 1
ATOM 4012 N N . THR A 1 533 ? 7.816 4.16 12.422 1 95.56 533 THR A N 1
ATOM 4013 C CA . THR A 1 533 ? 7.688 5.477 11.805 1 95.56 533 THR A CA 1
ATOM 4014 C C . THR A 1 533 ? 8.859 5.754 10.875 1 95.56 533 THR A C 1
ATOM 4016 O O . THR A 1 533 ? 10.023 5.703 11.289 1 95.56 533 THR A O 1
ATOM 4019 N N . ASN A 1 534 ? 8.523 5.969 9.656 1 95.06 534 ASN A N 1
ATOM 4020 C CA . ASN A 1 534 ? 9.438 6.453 8.625 1 95.06 534 ASN A CA 1
ATOM 4021 C C . ASN A 1 534 ? 10.609 5.496 8.422 1 95.06 534 ASN A C 1
ATOM 4023 O O . ASN A 1 534 ? 11.766 5.883 8.594 1 95.06 534 ASN A O 1
ATOM 4027 N N . GLN A 1 535 ? 10.391 4.309 8.102 1 95.06 535 GLN A N 1
ATOM 4028 C CA . GLN A 1 535 ? 11.414 3.494 7.461 1 95.06 535 GLN A CA 1
ATOM 4029 C C . GLN A 1 535 ? 11.742 4.02 6.062 1 95.06 535 GLN A C 1
ATOM 4031 O O . GLN A 1 535 ? 10.969 3.822 5.125 1 95.06 535 GLN A O 1
ATOM 4036 N N . LYS A 1 536 ? 12.977 4.629 5.938 1 95.44 536 LYS A N 1
ATOM 4037 C CA . LYS A 1 536 ? 13.234 5.441 4.75 1 95.44 536 LYS A CA 1
ATOM 4038 C C . LYS A 1 536 ? 14.336 4.824 3.893 1 95.44 536 LYS A C 1
ATOM 4040 O O . LYS A 1 536 ? 15.258 4.188 4.414 1 95.44 536 LYS A O 1
ATOM 4045 N N . THR A 1 537 ? 14.203 4.938 2.656 1 96.12 537 THR A N 1
ATOM 4046 C CA . THR A 1 537 ? 15.25 4.824 1.648 1 96.12 537 THR A CA 1
ATOM 4047 C C . THR A 1 537 ? 15.414 6.137 0.885 1 96.12 537 THR A C 1
ATOM 4049 O O . THR A 1 537 ? 14.484 6.582 0.206 1 96.12 537 THR A O 1
ATOM 4052 N N . ILE A 1 538 ? 16.531 6.742 1.058 1 96.38 538 ILE A N 1
ATOM 4053 C CA . ILE A 1 538 ? 16.812 8.023 0.428 1 96.38 538 ILE A CA 1
ATOM 4054 C C . ILE A 1 538 ? 17.844 7.844 -0.678 1 96.38 538 ILE A C 1
ATOM 4056 O O . ILE A 1 538 ? 18.938 7.309 -0.439 1 96.38 538 ILE A O 1
ATOM 4060 N N . LEU A 1 539 ? 17.547 8.227 -1.866 1 97.56 539 LEU A N 1
ATOM 4061 C CA . LEU A 1 539 ? 18.422 8.273 -3.027 1 97.56 539 LEU A CA 1
ATOM 4062 C C . LEU A 1 539 ? 18.672 9.719 -3.459 1 97.56 539 LEU A C 1
ATOM 4064 O O . LEU A 1 539 ? 17.734 10.422 -3.846 1 97.56 539 LEU A O 1
ATOM 4068 N N . ASP A 1 540 ? 19.844 10.172 -3.34 1 97.38 540 ASP A N 1
ATOM 4069 C CA . ASP A 1 540 ? 20.234 11.531 -3.701 1 97.38 540 ASP A CA 1
ATOM 4070 C C . ASP A 1 540 ? 21.578 11.539 -4.445 1 97.38 540 ASP A C 1
ATOM 4072 O O . ASP A 1 540 ? 22.609 11.211 -3.869 1 97.38 540 ASP A O 1
ATOM 4076 N N . SER A 1 541 ? 21.547 11.977 -5.715 1 97.31 541 SER A N 1
ATOM 4077 C CA . SER A 1 541 ? 22.797 12.008 -6.484 1 97.31 541 SER A CA 1
ATOM 4078 C C . SER A 1 541 ? 23.781 13.008 -5.895 1 97.31 541 SER A C 1
ATOM 4080 O O . SER A 1 541 ? 24.969 12.961 -6.191 1 97.31 541 SER A O 1
ATOM 4082 N N . GLY A 1 542 ? 23.266 13.969 -5.129 1 96.12 542 GLY A N 1
ATOM 4083 C CA . GLY A 1 542 ? 24.109 14.875 -4.359 1 96.12 542 GLY A CA 1
ATOM 4084 C C . GLY A 1 542 ? 24.547 16.094 -5.148 1 96.12 542 GLY A C 1
ATOM 4085 O O . GLY A 1 542 ? 24.375 16.156 -6.367 1 96.12 542 GLY A O 1
ATOM 4086 N N . ILE A 1 543 ? 25.078 17.078 -4.41 1 96.88 543 ILE A N 1
ATOM 4087 C CA . ILE A 1 543 ? 25.625 18.297 -4.988 1 96.88 543 ILE A CA 1
ATOM 4088 C C . ILE A 1 543 ? 27.062 18.062 -5.469 1 96.88 543 ILE A C 1
ATOM 4090 O O . ILE A 1 543 ? 27.453 18.547 -6.527 1 96.88 543 ILE A O 1
ATOM 4094 N N . GLY A 1 544 ? 27.828 17.344 -4.672 1 93.25 544 GLY A N 1
ATOM 4095 C CA . GLY A 1 544 ? 29.203 17 -5.047 1 93.25 544 GLY A CA 1
ATOM 4096 C C . GLY A 1 544 ? 29.266 15.891 -6.07 1 93.25 544 GLY A C 1
ATOM 4097 O O . GLY A 1 544 ? 29.984 15.992 -7.066 1 93.25 544 GLY A O 1
ATOM 4098 N N . GLY A 1 545 ? 28.562 14.805 -5.922 1 93.75 545 GLY A N 1
ATOM 4099 C CA . GLY A 1 545 ? 28.531 13.672 -6.824 1 93.75 545 GLY A CA 1
ATOM 4100 C C . GLY A 1 545 ? 27.781 13.938 -8.109 1 93.75 545 GLY A C 1
ATOM 4101 O O . GLY A 1 545 ? 28.359 13.945 -9.195 1 93.75 545 GLY A O 1
ATOM 4102 N N . GLY A 1 546 ? 26.359 14.172 -7.922 1 96.69 546 GLY A N 1
ATOM 4103 C CA . GLY A 1 546 ? 25.531 14.57 -9.047 1 96.69 546 GLY A CA 1
ATOM 4104 C C . GLY A 1 546 ? 25.281 13.438 -10.023 1 96.69 546 GLY A C 1
ATOM 4105 O O . GLY A 1 546 ? 25.375 12.266 -9.664 1 96.69 546 GLY A O 1
ATOM 4106 N N . LEU A 1 547 ? 24.828 13.852 -11.219 1 96.12 547 LEU A N 1
ATOM 4107 C CA . LEU A 1 547 ? 24.531 12.93 -12.312 1 96.12 547 LEU A CA 1
ATOM 4108 C C . LEU A 1 547 ? 25.703 12.844 -13.281 1 96.12 547 LEU A C 1
ATOM 4110 O O . LEU A 1 547 ? 26.406 13.836 -13.508 1 96.12 547 LEU A O 1
ATOM 4114 N N . LYS A 1 548 ? 25.922 11.672 -13.805 1 93.19 548 LYS A N 1
ATOM 4115 C CA . LYS A 1 548 ? 26.953 11.492 -14.82 1 93.19 548 LYS A CA 1
ATOM 4116 C C . LYS A 1 548 ? 26.578 12.188 -16.125 1 93.19 548 LYS A C 1
ATOM 4118 O O . LYS A 1 548 ? 27.375 12.961 -16.672 1 93.19 548 LYS A O 1
ATOM 4123 N N . TYR A 1 549 ? 25.391 11.859 -16.656 1 92.56 549 TYR A N 1
ATOM 4124 C CA . TYR A 1 549 ? 24.828 12.523 -17.812 1 92.56 549 TYR A CA 1
ATOM 4125 C C . TYR A 1 549 ? 23.766 13.531 -17.406 1 92.56 549 TYR A C 1
ATOM 4127 O O . TYR A 1 549 ? 22.859 13.203 -16.641 1 92.56 549 TYR A O 1
ATOM 4135 N N . ALA A 1 550 ? 23.906 14.672 -17.938 1 96.19 550 ALA A N 1
ATOM 4136 C CA . ALA A 1 550 ? 23.078 15.789 -17.484 1 96.19 550 ALA A CA 1
ATOM 4137 C C . ALA A 1 550 ? 21.594 15.5 -17.734 1 96.19 550 ALA A C 1
ATOM 4139 O O . ALA A 1 550 ? 21.219 15.039 -18.797 1 96.19 550 ALA A O 1
ATOM 4140 N N . ASN A 1 551 ? 20.766 15.742 -16.734 1 96.56 551 ASN A N 1
ATOM 4141 C CA . ASN A 1 551 ? 19.312 15.844 -16.781 1 96.56 551 ASN A CA 1
ATOM 4142 C C . ASN A 1 551 ? 18.672 14.484 -17.062 1 96.56 551 ASN A C 1
ATOM 4144 O O . ASN A 1 551 ? 17.547 14.422 -17.562 1 96.56 551 ASN A O 1
ATOM 4148 N N . TRP A 1 552 ? 19.391 13.352 -16.938 1 93.94 552 TRP A N 1
ATOM 4149 C CA . TRP A 1 552 ? 18.797 12.016 -16.953 1 93.94 552 TRP A CA 1
ATOM 4150 C C . TRP A 1 552 ? 18.578 11.508 -15.531 1 93.94 552 TRP A C 1
ATOM 4152 O O . TRP A 1 552 ? 19.516 11.07 -14.867 1 93.94 552 TRP A O 1
ATOM 4162 N N . PHE A 1 553 ? 17.406 11.484 -15.148 1 96 553 PHE A N 1
ATOM 4163 C CA . PHE A 1 553 ? 17.078 11.281 -13.742 1 96 553 PHE A CA 1
ATOM 4164 C C . PHE A 1 553 ? 16.75 9.812 -13.477 1 96 553 PHE A C 1
ATOM 4166 O O . PHE A 1 553 ? 15.578 9.422 -13.492 1 96 553 PHE A O 1
ATOM 4173 N N . THR A 1 554 ? 17.719 9.039 -13.133 1 93.88 554 THR A N 1
ATOM 4174 C CA . THR A 1 554 ? 17.625 7.641 -12.742 1 93.88 554 THR A CA 1
ATOM 4175 C C . THR A 1 554 ? 18.766 7.25 -11.812 1 93.88 554 THR A C 1
ATOM 4177 O O . THR A 1 554 ? 19.844 7.84 -11.867 1 93.88 554 THR A O 1
ATOM 4180 N N . LEU A 1 555 ? 18.547 6.363 -10.984 1 95.25 555 LEU A N 1
ATOM 4181 C CA . LEU A 1 555 ? 19.484 5.938 -9.953 1 95.25 555 LEU A CA 1
ATOM 4182 C C . LEU A 1 555 ? 20.797 5.461 -10.562 1 95.25 555 LEU A C 1
ATOM 4184 O O . LEU A 1 555 ? 21.875 5.738 -10.031 1 95.25 555 LEU A O 1
ATOM 4188 N N . HIS A 1 556 ? 20.797 4.77 -11.57 1 90.75 556 HIS A N 1
ATOM 4189 C CA . HIS A 1 556 ? 22.031 4.215 -12.133 1 90.75 556 HIS A CA 1
ATOM 4190 C C . HIS A 1 556 ? 22.891 5.301 -12.766 1 90.75 556 HIS A C 1
ATOM 4192 O O . HIS A 1 556 ? 24.062 5.074 -13.07 1 90.75 556 HIS A O 1
ATOM 4198 N N . ASN A 1 557 ? 22.375 6.516 -12.969 1 93.25 557 ASN A N 1
ATOM 4199 C CA . ASN A 1 557 ? 23.125 7.648 -13.5 1 93.25 557 ASN A CA 1
ATOM 4200 C C . ASN A 1 557 ? 23.859 8.406 -12.391 1 93.25 557 ASN A C 1
ATOM 4202 O O . ASN A 1 557 ? 24.516 9.422 -12.656 1 93.25 557 ASN A O 1
ATOM 4206 N N . PHE A 1 558 ? 23.781 7.957 -11.141 1 95.62 558 PHE A N 1
ATOM 4207 C CA . PHE A 1 558 ? 24.5 8.594 -10.039 1 95.62 558 PHE A CA 1
ATOM 4208 C C . PHE A 1 558 ? 25.984 8.32 -10.125 1 95.62 558 PHE A C 1
ATOM 4210 O O . PHE A 1 558 ? 26.406 7.191 -10.391 1 95.62 558 PHE A O 1
ATOM 4217 N N . ASN A 1 559 ? 26.797 9.305 -9.844 1 94.06 559 ASN A N 1
ATOM 4218 C CA . ASN A 1 559 ? 28.234 9.148 -9.914 1 94.06 559 ASN A CA 1
ATOM 4219 C C . ASN A 1 559 ? 28.766 8.297 -8.766 1 94.06 559 ASN A C 1
ATOM 4221 O O . ASN A 1 559 ? 29.812 7.656 -8.891 1 94.06 559 ASN A O 1
ATOM 4225 N N . ASN A 1 560 ? 28.141 8.289 -7.699 1 93.25 560 ASN A N 1
ATOM 4226 C CA . ASN A 1 560 ? 28.562 7.523 -6.535 1 93.25 560 ASN A CA 1
ATOM 4227 C C . ASN A 1 560 ? 27.406 7.23 -5.594 1 93.25 560 ASN A C 1
ATOM 4229 O O . ASN A 1 560 ? 26.25 7.477 -5.938 1 93.25 560 ASN A O 1
ATOM 4233 N N . ASN A 1 561 ? 27.688 6.582 -4.395 1 93.69 561 ASN A N 1
ATOM 4234 C CA . ASN A 1 561 ? 26.656 6.137 -3.459 1 93.69 561 ASN A CA 1
ATOM 4235 C C . ASN A 1 561 ? 26.594 7.035 -2.227 1 93.69 561 ASN A C 1
ATOM 4237 O O . ASN A 1 561 ? 25.953 6.691 -1.236 1 93.69 561 ASN A O 1
ATOM 4241 N N . ASP A 1 562 ? 27.172 8.203 -2.203 1 91.88 562 ASP A N 1
ATOM 4242 C CA . ASP A 1 562 ? 27.375 8.992 -0.991 1 91.88 562 ASP A CA 1
ATOM 4243 C C . ASP A 1 562 ? 26.047 9.5 -0.442 1 91.88 562 ASP A C 1
ATOM 4245 O O . ASP A 1 562 ? 25.859 9.578 0.773 1 91.88 562 ASP A O 1
ATOM 4249 N N . GLY A 1 563 ? 25.125 9.875 -1.347 1 93.62 563 GLY A N 1
ATOM 4250 C CA . GLY A 1 563 ? 23.859 10.445 -0.91 1 93.62 563 GLY A CA 1
ATOM 4251 C C . GLY A 1 563 ? 22.781 9.406 -0.702 1 93.62 563 GLY A C 1
ATOM 4252 O O . GLY A 1 563 ? 21.656 9.734 -0.323 1 93.62 563 GLY A O 1
ATOM 4253 N N . ASN A 1 564 ? 23.109 8.141 -0.924 1 95.19 564 ASN A N 1
ATOM 4254 C CA . ASN A 1 564 ? 22.141 7.059 -0.78 1 95.19 564 ASN A CA 1
ATOM 4255 C C . ASN A 1 564 ? 22.219 6.414 0.601 1 95.19 564 ASN A C 1
ATOM 4257 O O . ASN A 1 564 ? 23.297 6.012 1.041 1 95.19 564 ASN A O 1
ATOM 4261 N N . TYR A 1 565 ? 21.078 6.32 1.334 1 93.25 565 TYR A N 1
ATOM 4262 C CA . TYR A 1 565 ? 21.141 5.703 2.654 1 93.25 565 TYR A CA 1
ATOM 4263 C C . TYR A 1 565 ? 19.75 5.246 3.102 1 93.25 565 TYR A C 1
ATOM 4265 O O . TYR A 1 565 ? 18.75 5.613 2.492 1 93.25 565 TYR A O 1
ATOM 4273 N N . GLN A 1 566 ? 19.703 4.367 4.098 1 93.25 566 GLN A N 1
ATOM 4274 C CA . GLN A 1 566 ? 18.5 3.855 4.738 1 93.25 566 GLN A CA 1
ATOM 4275 C C . GLN A 1 566 ? 18.5 4.172 6.23 1 93.25 566 GLN A C 1
ATOM 4277 O O . GLN A 1 566 ? 19.531 4.137 6.883 1 93.25 566 GLN A O 1
ATOM 4282 N N . THR A 1 567 ? 17.297 4.527 6.719 1 91.81 567 THR A N 1
ATOM 4283 C CA . THR A 1 567 ? 17.172 4.848 8.133 1 91.81 567 THR A CA 1
ATOM 4284 C C . THR A 1 567 ? 15.773 4.539 8.648 1 91.81 567 THR A C 1
ATOM 4286 O O . THR A 1 567 ? 14.859 4.309 7.863 1 91.81 567 THR A O 1
ATOM 4289 N N . ILE A 1 568 ? 15.641 4.418 9.938 1 92.12 568 ILE A N 1
ATOM 4290 C CA . ILE A 1 568 ? 14.375 4.301 10.656 1 92.12 568 ILE A CA 1
ATOM 4291 C C . ILE A 1 568 ? 14.297 5.371 11.742 1 92.12 568 ILE A C 1
ATOM 4293 O O . ILE A 1 568 ? 15.203 5.496 12.57 1 92.12 568 ILE A O 1
ATOM 4297 N N . ASP A 1 569 ? 13.188 6.145 11.664 1 91.19 569 ASP A N 1
ATOM 4298 C CA . ASP A 1 569 ? 13.047 7.184 12.68 1 91.19 569 ASP A CA 1
ATOM 4299 C C . ASP A 1 569 ? 12.672 6.582 14.031 1 91.19 569 ASP A C 1
ATOM 4301 O O . ASP A 1 569 ? 13.211 6.98 15.062 1 91.19 569 ASP A O 1
ATOM 4305 N N . SER A 1 570 ? 11.672 5.703 14.008 1 91.75 570 SER A N 1
ATOM 4306 C CA . SER A 1 570 ? 11.227 5.145 15.281 1 91.75 570 SER A CA 1
ATOM 4307 C C . SER A 1 570 ? 10.633 3.754 15.094 1 91.75 570 SER A C 1
ATOM 4309 O O . SER A 1 570 ? 9.977 3.48 14.086 1 91.75 570 SER A O 1
ATOM 4311 N N . ARG A 1 571 ? 10.914 2.861 16.016 1 92.75 571 ARG A N 1
ATOM 4312 C CA . ARG A 1 571 ? 10.273 1.563 16.203 1 92.75 571 ARG A CA 1
ATOM 4313 C C . ARG A 1 571 ? 9.977 1.312 17.672 1 92.75 571 ARG A C 1
ATOM 4315 O O . ARG A 1 571 ? 10.883 1.352 18.516 1 92.75 571 ARG A O 1
ATOM 4322 N N . ARG A 1 572 ? 8.664 1.082 18.031 1 93.44 572 ARG A N 1
ATOM 4323 C CA . ARG A 1 572 ? 8.305 0.976 19.438 1 93.44 572 ARG A CA 1
ATOM 4324 C C . ARG A 1 572 ? 7.094 0.069 19.625 1 93.44 572 ARG A C 1
ATOM 4326 O O . ARG A 1 572 ? 6.254 -0.05 18.734 1 93.44 572 ARG A O 1
ATOM 4333 N N . GLU A 1 573 ? 7.059 -0.597 20.75 1 95.69 573 GLU A N 1
ATOM 4334 C CA . GLU A 1 573 ? 5.902 -1.356 21.219 1 95.69 573 GLU A CA 1
ATOM 4335 C C . GLU A 1 573 ? 5.504 -0.936 22.625 1 95.69 573 GLU A C 1
ATOM 4337 O O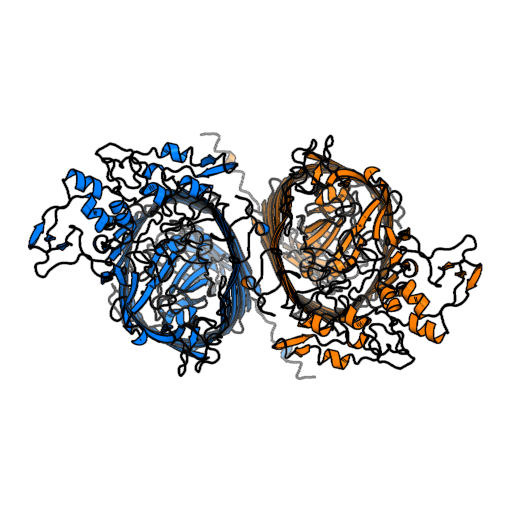 . GLU A 1 573 ? 6.363 -0.741 23.484 1 95.69 573 GLU A O 1
ATOM 4342 N N . VAL A 1 574 ? 4.246 -0.743 22.891 1 95.56 574 VAL A N 1
ATOM 4343 C CA . VAL A 1 574 ? 3.707 -0.42 24.203 1 95.56 574 VAL A CA 1
ATOM 4344 C C . VAL A 1 574 ? 2.604 -1.412 24.562 1 95.56 574 VAL A C 1
ATOM 4346 O O . VAL A 1 574 ? 1.675 -1.63 23.781 1 95.56 574 VAL A O 1
ATOM 4349 N N . GLN A 1 575 ? 2.721 -1.992 25.734 1 96.81 575 GLN A N 1
ATOM 4350 C CA . GLN A 1 575 ? 1.689 -2.846 26.312 1 96.81 575 GLN A CA 1
ATOM 4351 C C . GLN A 1 575 ? 1.049 -2.184 27.531 1 96.81 575 GLN A C 1
ATOM 4353 O O . GLN A 1 575 ? 1.733 -1.534 28.328 1 96.81 575 GLN A O 1
ATOM 4358 N N . SER A 1 576 ? -0.287 -2.342 27.656 1 96.69 576 SER A N 1
ATOM 4359 C CA . SER A 1 576 ? -0.982 -1.59 28.688 1 96.69 576 SER A CA 1
ATOM 4360 C C . SER A 1 576 ? -2.072 -2.43 29.344 1 96.69 576 SER A C 1
ATOM 4362 O O . SER A 1 576 ? -2.621 -3.342 28.719 1 96.69 576 SER A O 1
ATOM 4364 N N . VAL A 1 577 ? -2.322 -2.135 30.625 1 97.31 577 VAL A N 1
ATOM 4365 C CA . VAL A 1 577 ? -3.514 -2.549 31.359 1 97.31 577 VAL A CA 1
ATOM 4366 C C . VAL A 1 577 ? -4.164 -1.335 32.031 1 97.31 577 VAL A C 1
ATOM 4368 O O . VAL A 1 577 ? -3.469 -0.421 32.469 1 97.31 577 VAL A O 1
ATOM 4371 N N . PHE A 1 578 ? -5.496 -1.288 31.969 1 96.62 578 PHE A N 1
ATOM 4372 C CA . PHE A 1 578 ? -6.152 -0.098 32.5 1 96.62 578 PHE A CA 1
ATOM 4373 C C . PHE A 1 578 ? -7.535 -0.438 33.031 1 96.62 578 PHE A C 1
ATOM 4375 O O . PHE A 1 578 ? -8.094 -1.487 32.719 1 96.62 578 PHE A O 1
ATOM 4382 N N . ALA A 1 579 ? -8.078 0.466 33.844 1 96.94 579 ALA A N 1
ATOM 4383 C CA . ALA A 1 579 ? -9.438 0.43 34.375 1 96.94 579 ALA A CA 1
ATOM 4384 C C . ALA A 1 579 ? -9.984 1.84 34.562 1 96.94 579 ALA A C 1
ATOM 4386 O O . ALA A 1 579 ? -9.258 2.732 35 1 96.94 579 ALA A O 1
ATOM 4387 N N . ALA A 1 580 ? -11.172 2.104 34.125 1 95.69 580 ALA A N 1
ATOM 4388 C CA . ALA A 1 580 ? -11.914 3.338 34.344 1 95.69 580 ALA A CA 1
ATOM 4389 C C . ALA A 1 580 ? -13.289 3.045 34.969 1 95.69 580 ALA A C 1
ATOM 4391 O O . ALA A 1 580 ? -14.078 2.289 34.375 1 95.69 580 ALA A O 1
ATOM 4392 N N . THR A 1 581 ? -13.547 3.65 36.062 1 95.56 581 THR A N 1
ATOM 4393 C CA . THR A 1 581 ? -14.797 3.387 36.781 1 95.56 581 THR A CA 1
ATOM 4394 C C . THR A 1 581 ? -15.516 4.691 37.094 1 95.56 581 THR A C 1
ATOM 4396 O O . THR A 1 581 ? -14.875 5.723 37.312 1 95.56 581 THR A O 1
ATOM 4399 N N . THR A 1 582 ? -16.781 4.656 37.031 1 95.38 582 THR A N 1
ATOM 4400 C CA . THR A 1 582 ? -17.641 5.758 37.469 1 95.38 582 THR A CA 1
ATOM 4401 C C . THR A 1 582 ? -18.672 5.273 38.469 1 95.38 582 THR A C 1
ATOM 4403 O O . THR A 1 582 ? -19.453 4.359 38.188 1 95.38 582 THR A O 1
ATOM 4406 N N . PHE A 1 583 ? -18.672 5.875 39.656 1 96.56 583 PHE A N 1
ATOM 4407 C CA . PHE A 1 583 ? -19.672 5.652 40.688 1 96.56 583 PHE A CA 1
ATOM 4408 C C . PHE A 1 583 ? -20.656 6.824 40.75 1 96.56 583 PHE A C 1
ATOM 4410 O O . PHE A 1 583 ? -20.234 7.98 40.844 1 96.56 583 PHE A O 1
ATOM 4417 N N . GLY A 1 584 ? -21.922 6.484 40.625 1 96.12 584 GLY A N 1
ATOM 4418 C CA . GLY A 1 584 ? -22.938 7.512 40.75 1 96.12 584 GLY A CA 1
ATOM 4419 C C . GLY A 1 584 ? -23.828 7.34 41.969 1 96.12 584 GLY A C 1
ATOM 4420 O O . GLY A 1 584 ? -24.141 6.215 42.375 1 96.12 584 GLY A O 1
ATOM 4421 N N . TYR A 1 585 ? -24.203 8.5 42.5 1 96.5 585 TYR A N 1
ATOM 4422 C CA . TYR A 1 585 ? -25.141 8.531 43.625 1 96.5 585 TYR A CA 1
ATOM 4423 C C . TYR A 1 585 ? -26.328 9.43 43.312 1 96.5 585 TYR A C 1
ATOM 4425 O O . TYR A 1 585 ? -26.172 10.641 43.125 1 96.5 585 TYR A O 1
ATOM 4433 N N . LYS A 1 586 ? -27.547 8.953 43.125 1 94.06 586 LYS A N 1
ATOM 4434 C CA . LYS A 1 586 ? -28.844 9.609 42.906 1 94.06 586 LYS A CA 1
ATOM 4435 C C . LYS A 1 586 ? -28.797 10.508 41.656 1 94.06 586 LYS A C 1
ATOM 4437 O O . LYS A 1 586 ? -29.422 11.57 41.656 1 94.06 586 LYS A O 1
ATOM 4442 N N . ASP A 1 587 ? -27.875 10.25 40.812 1 90.19 587 ASP A N 1
ATOM 4443 C CA . ASP A 1 587 ? -27.688 10.992 39.562 1 90.19 587 ASP A CA 1
ATOM 4444 C C . ASP A 1 587 ? -27.328 12.445 39.844 1 90.19 587 ASP A C 1
ATOM 4446 O O . ASP A 1 587 ? -27.688 13.336 39.062 1 90.19 587 ASP A O 1
ATOM 4450 N N . MET A 1 588 ? -26.75 12.711 40.969 1 94 588 MET A N 1
ATOM 4451 C CA . MET A 1 588 ? -26.375 14.086 41.312 1 94 588 MET A CA 1
ATOM 4452 C C . MET A 1 588 ? -24.906 14.172 41.688 1 94 588 MET A C 1
ATOM 4454 O O . MET A 1 588 ? -24.328 15.258 41.719 1 94 588 MET A O 1
ATOM 4458 N N . LEU A 1 589 ? -24.281 13.039 42.094 1 96.62 589 LEU A N 1
ATOM 4459 C CA . LEU A 1 589 ? -22.859 12.961 42.438 1 96.62 589 LEU A CA 1
ATOM 4460 C C . LEU A 1 589 ? -22.203 11.82 41.656 1 96.62 589 LEU A C 1
ATOM 4462 O O . LEU A 1 589 ? -22.703 10.695 41.656 1 96.62 589 LEU A O 1
ATOM 4466 N N . PHE A 1 590 ? -21.078 12.141 41.094 1 96.56 590 PHE A N 1
ATOM 4467 C CA . PHE A 1 590 ? -20.375 11.133 40.312 1 96.56 590 PHE A CA 1
ATOM 4468 C C . PHE A 1 590 ? -18.891 11.133 40.656 1 96.56 590 PHE A C 1
ATOM 4470 O O . PHE A 1 590 ? -18.266 12.195 40.719 1 96.56 590 PHE A O 1
ATOM 4477 N N . LEU A 1 591 ? -18.281 9.984 40.875 1 97.5 591 LEU A N 1
ATOM 4478 C CA . LEU A 1 591 ? -16.859 9.781 41.156 1 97.5 591 LEU A CA 1
ATOM 4479 C C . LEU A 1 591 ? -16.219 8.945 40.062 1 97.5 591 LEU A C 1
ATOM 4481 O O . LEU A 1 591 ? -16.672 7.832 39.781 1 97.5 591 LEU A O 1
ATOM 4485 N N . ASP A 1 592 ? -15.219 9.539 39.469 1 96.38 592 ASP A N 1
ATOM 4486 C CA . ASP A 1 592 ? -14.453 8.82 38.438 1 96.38 592 ASP A CA 1
ATOM 4487 C C . ASP A 1 592 ? -13.094 8.383 39 1 96.38 592 ASP A C 1
ATOM 4489 O O . ASP A 1 592 ? -12.367 9.188 39.594 1 96.38 592 ASP A O 1
ATOM 4493 N N . LEU A 1 593 ? -12.812 7.117 38.844 1 96.94 593 LEU A N 1
ATOM 4494 C CA . LEU A 1 593 ? -11.508 6.547 39.156 1 96.94 593 LEU A CA 1
ATOM 4495 C C . LEU A 1 593 ? -10.93 5.809 37.969 1 96.94 593 LEU A C 1
ATOM 4497 O O . LEU A 1 593 ? -11.562 4.883 37.438 1 96.94 593 LEU A O 1
ATOM 4501 N N . THR A 1 594 ? -9.766 6.273 37.5 1 95.62 594 THR A N 1
ATOM 4502 C CA . THR A 1 594 ? -9.117 5.637 36.375 1 95.62 594 THR A CA 1
ATOM 4503 C C . THR A 1 594 ? -7.656 5.312 36.688 1 95.62 594 THR A C 1
ATOM 4505 O O . THR A 1 594 ? -6.977 6.09 37.344 1 95.62 594 THR A O 1
ATOM 4508 N N . GLY A 1 595 ? -7.191 4.176 36.219 1 95.81 595 GLY A N 1
ATOM 4509 C CA . GLY A 1 595 ? -5.805 3.758 36.312 1 95.81 595 GLY A CA 1
ATOM 4510 C C . GLY A 1 595 ? -5.312 3.041 35.094 1 95.81 595 GLY A C 1
ATOM 4511 O O . GLY A 1 595 ? -6.055 2.268 34.469 1 95.81 595 GLY A O 1
ATOM 4512 N N . ARG A 1 596 ? -4.086 3.365 34.656 1 95.94 596 ARG A N 1
ATOM 4513 C CA . ARG A 1 596 ? -3.461 2.721 33.5 1 95.94 596 ARG A CA 1
ATOM 4514 C C . ARG A 1 596 ? -1.974 2.488 33.75 1 95.94 596 ARG A C 1
ATOM 4516 O O . ARG A 1 596 ? -1.296 3.336 34.312 1 95.94 596 ARG A O 1
ATOM 4523 N N . ASN A 1 597 ? -1.527 1.314 33.375 1 95.94 597 ASN A N 1
ATOM 4524 C CA . ASN A 1 597 ? -0.106 0.986 33.406 1 95.94 597 ASN A CA 1
ATOM 4525 C C . ASN A 1 597 ? 0.404 0.634 32 1 95.94 597 ASN A C 1
ATOM 4527 O O . ASN A 1 597 ? -0.209 -0.168 31.297 1 95.94 597 ASN A O 1
ATOM 4531 N N . ASP A 1 598 ? 1.542 1.269 31.703 1 95.5 598 ASP A N 1
ATOM 4532 C CA . ASP A 1 598 ? 2.152 1.003 30.406 1 95.5 598 ASP A CA 1
ATOM 4533 C C . ASP A 1 598 ? 3.531 0.367 30.562 1 95.5 598 ASP A C 1
ATOM 4535 O O . ASP A 1 598 ? 4.27 0.701 31.5 1 95.5 598 ASP A O 1
ATOM 4539 N N . TRP A 1 599 ? 3.811 -0.61 29.734 1 95.25 599 TRP A N 1
ATOM 4540 C CA . TRP A 1 599 ? 5.16 -1.101 29.484 1 95.25 599 TRP A CA 1
ATOM 4541 C C . TRP A 1 599 ? 5.633 -0.683 28.094 1 95.25 599 TRP A C 1
ATOM 4543 O O . TRP A 1 599 ? 4.996 -1.012 27.094 1 95.25 599 TRP A O 1
ATOM 4553 N N . SER A 1 600 ? 6.781 0.02 28 1 93.94 600 SER A N 1
ATOM 4554 C CA . SER A 1 600 ? 7.281 0.5 26.719 1 93.94 600 SER A CA 1
ATOM 4555 C C . SER A 1 600 ? 8.617 -0.145 26.359 1 93.94 600 SER A C 1
ATOM 4557 O O . SER A 1 600 ? 9.477 -0.312 27.234 1 93.94 600 SER A O 1
ATOM 4559 N N . SER A 1 601 ? 8.836 -0.449 25.078 1 93.31 601 SER A N 1
ATOM 4560 C CA . SER A 1 601 ? 10.094 -1.031 24.594 1 93.31 601 SER A CA 1
ATOM 4561 C C . SER A 1 601 ? 11.227 -0.018 24.672 1 93.31 601 SER A C 1
ATOM 4563 O O . SER A 1 601 ? 12.398 -0.396 24.703 1 93.31 601 SER A O 1
ATOM 4565 N N . THR A 1 602 ? 10.969 1.259 24.672 1 91.88 602 THR A N 1
ATOM 4566 C CA . THR A 1 602 ? 12.008 2.283 24.688 1 91.88 602 THR A CA 1
ATOM 4567 C C . THR A 1 602 ? 12.641 2.398 26.062 1 91.88 602 THR A C 1
ATOM 4569 O O . THR A 1 602 ? 13.695 3.016 26.219 1 91.88 602 THR A O 1
ATOM 4572 N N . LEU A 1 603 ? 12.031 1.791 26.984 1 92.06 603 LEU A N 1
ATOM 4573 C CA . LEU A 1 603 ? 12.523 1.906 28.359 1 92.06 603 LEU A CA 1
ATOM 4574 C C . LEU A 1 603 ? 13.18 0.605 28.812 1 92.06 603 LEU A C 1
ATOM 4576 O O . LEU A 1 603 ? 13.406 0.404 30 1 92.06 603 LEU A O 1
ATOM 4580 N N . VAL A 1 604 ? 13.5 -0.099 27.797 1 88.81 604 VAL A N 1
ATOM 4581 C CA . VAL A 1 604 ? 14.203 -1.331 28.156 1 88.81 604 VAL A CA 1
ATOM 4582 C C . VAL A 1 604 ? 15.555 -0.998 28.781 1 88.81 604 VAL A C 1
ATOM 4584 O O . VAL A 1 604 ? 16.188 -0.004 28.422 1 88.81 604 VAL A O 1
ATOM 4587 N N . ASN A 1 605 ? 15.992 -1.774 29.688 1 86.62 605 ASN A N 1
ATOM 4588 C CA . ASN A 1 605 ? 17.281 -1.628 30.375 1 86.62 605 ASN A CA 1
ATOM 4589 C C . ASN A 1 605 ? 17.281 -0.416 31.297 1 86.62 605 ASN A C 1
ATOM 4591 O O . ASN A 1 605 ? 18.344 0.067 31.688 1 86.62 605 ASN A O 1
ATOM 4595 N N . THR A 1 606 ? 16.109 0.169 31.422 1 89.88 606 THR A N 1
ATOM 4596 C CA . THR A 1 606 ? 16.016 1.233 32.406 1 89.88 606 THR A CA 1
ATOM 4597 C C . THR A 1 606 ? 15.43 0.704 33.719 1 89.88 606 THR A C 1
ATOM 4599 O O . THR A 1 606 ? 15.055 -0.468 33.812 1 89.88 606 THR A O 1
ATOM 4602 N N . GLY A 1 607 ? 15.508 1.418 34.781 1 82.06 607 GLY A N 1
ATOM 4603 C CA . GLY A 1 607 ? 14.961 1.009 36.062 1 82.06 607 GLY A CA 1
ATOM 4604 C C . GLY A 1 607 ? 13.453 1.151 36.156 1 82.06 607 GLY A C 1
ATOM 4605 O O . GLY A 1 607 ? 12.836 0.778 37.156 1 82.06 607 GLY A O 1
ATOM 4606 N N . THR A 1 608 ? 12.875 1.599 35.031 1 84 608 THR A N 1
ATOM 4607 C CA . THR A 1 608 ? 11.445 1.885 35.031 1 84 608 THR A CA 1
ATOM 4608 C C . THR A 1 608 ? 10.789 1.429 33.75 1 84 608 THR A C 1
ATOM 4610 O O . THR A 1 608 ? 10.18 2.232 33.031 1 84 608 THR A O 1
ATOM 4613 N N . SER A 1 609 ? 10.758 0.116 33.5 1 83.94 609 SER A N 1
ATOM 4614 C CA . SER A 1 609 ? 10.195 -0.372 32.25 1 83.94 609 SER A CA 1
ATOM 4615 C C . SER A 1 609 ? 8.68 -0.226 32.219 1 83.94 609 SER A C 1
ATOM 4617 O O . SER A 1 609 ? 8.062 -0.237 31.156 1 83.94 609 SER A O 1
ATOM 4619 N N . ASN A 1 610 ? 8.07 -0.094 33.438 1 88.62 610 ASN A N 1
ATOM 4620 C CA . ASN A 1 610 ? 6.637 0.155 33.5 1 88.62 610 ASN A CA 1
ATOM 4621 C C . ASN A 1 610 ? 6.34 1.418 34.312 1 88.62 610 ASN A C 1
ATOM 4623 O O . ASN A 1 610 ? 7.102 1.786 35.219 1 88.62 610 ASN A O 1
ATOM 4627 N N . TYR A 1 611 ? 5.301 2.072 34.062 1 88.69 611 TYR A N 1
ATOM 4628 C CA . TYR A 1 611 ? 4.906 3.279 34.781 1 88.69 611 TYR A CA 1
ATOM 4629 C C . TYR A 1 611 ? 3.387 3.398 34.844 1 88.69 611 TYR A C 1
ATOM 4631 O O . TYR A 1 611 ? 2.697 3.199 33.844 1 88.69 611 TYR A O 1
ATOM 4639 N N . PHE A 1 612 ? 2.889 3.742 36 1 92.12 612 PHE A N 1
ATOM 4640 C CA . PHE A 1 612 ? 1.473 3.816 36.344 1 92.12 612 PHE A CA 1
ATOM 4641 C C . PHE A 1 612 ? 1.007 5.266 36.406 1 92.12 612 PHE A C 1
ATOM 4643 O O . PHE A 1 612 ? 1.727 6.133 36.875 1 92.12 612 PHE A O 1
ATOM 4650 N N . TYR A 1 613 ? -0.176 5.562 35.906 1 88.81 613 TYR A N 1
ATOM 4651 C CA . TYR A 1 613 ? -0.72 6.914 36.031 1 88.81 613 TYR A CA 1
ATOM 4652 C C . TYR A 1 613 ? -2.17 6.879 36.5 1 88.81 613 TYR A C 1
ATOM 4654 O O . TYR A 1 613 ? -3.012 6.219 35.875 1 88.81 613 TYR A O 1
ATOM 4662 N N . PRO A 1 614 ? -2.484 7.535 37.438 1 94.19 614 PRO A N 1
ATOM 4663 C CA . PRO A 1 614 ? -3.809 7.613 38.062 1 94.19 614 PRO A CA 1
ATOM 4664 C C . PRO A 1 614 ? -4.602 8.836 37.625 1 94.19 614 PRO A C 1
ATOM 4666 O O . PRO A 1 614 ? -4.02 9.812 37.125 1 94.19 614 PRO A O 1
ATOM 4669 N N . SER A 1 615 ? -5.883 8.797 37.719 1 96.31 615 SER A N 1
ATOM 4670 C CA . SER A 1 615 ? -6.797 9.922 37.562 1 96.31 615 SER A CA 1
ATOM 4671 C C . SER A 1 615 ? -7.992 9.812 38.5 1 96.31 615 SER A C 1
ATOM 4673 O O . SER A 1 615 ? -8.523 8.727 38.719 1 96.31 615 SER A O 1
ATOM 4675 N N . VAL A 1 616 ? -8.336 10.867 39.125 1 97.62 616 VAL A N 1
ATOM 4676 C CA . VAL A 1 616 ? -9.508 10.945 40 1 97.62 616 VAL A CA 1
ATOM 4677 C C . VAL A 1 616 ? -10.312 12.211 39.656 1 97.62 616 VAL A C 1
ATOM 4679 O O . VAL A 1 616 ? -9.734 13.258 39.375 1 97.62 616 VAL A O 1
ATOM 4682 N N . GLY A 1 617 ? -11.586 12.078 39.625 1 97.31 617 GLY A N 1
ATOM 4683 C CA . GLY A 1 617 ? -12.461 13.211 39.375 1 97.31 617 GLY A CA 1
ATOM 4684 C C . GLY A 1 617 ? -13.781 13.125 40.125 1 97.31 617 GLY A C 1
ATOM 4685 O O . GLY A 1 617 ? -14.297 12.031 40.375 1 97.31 617 GLY A O 1
ATOM 4686 N N . LEU A 1 618 ? -14.32 14.25 40.438 1 97.69 618 LEU A N 1
ATOM 4687 C CA . LEU A 1 618 ? -15.602 14.375 41.125 1 97.69 618 LEU A CA 1
ATOM 4688 C C . LEU A 1 618 ? -16.484 15.43 40.469 1 97.69 618 LEU A C 1
ATOM 4690 O O . LEU A 1 618 ? -15.992 16.5 40.094 1 97.69 618 LEU A O 1
ATOM 4694 N N . THR A 1 619 ? -17.734 15.109 40.312 1 96.81 619 THR A N 1
ATOM 4695 C CA . THR A 1 619 ? -18.703 16.062 39.781 1 96.81 619 THR A CA 1
ATOM 4696 C C . THR A 1 619 ? -19.969 16.078 40.625 1 96.81 619 THR A C 1
ATOM 4698 O O . THR A 1 619 ? -20.438 15.031 41.094 1 96.81 619 THR A O 1
ATOM 4701 N N . ALA A 1 620 ? -20.516 17.266 40.812 1 97.5 620 ALA A N 1
ATOM 4702 C CA . ALA A 1 620 ? -21.75 17.469 41.562 1 97.5 620 ALA A CA 1
ATOM 4703 C C . ALA A 1 620 ? -22.734 18.312 40.75 1 97.5 620 ALA A C 1
ATOM 4705 O O . ALA A 1 620 ? -22.375 19.375 40.25 1 97.5 620 ALA A O 1
ATOM 4706 N N . ILE A 1 621 ? -23.922 17.781 40.656 1 96.62 621 ILE A N 1
ATOM 4707 C CA . ILE A 1 621 ? -24.984 18.516 40 1 96.62 621 ILE A CA 1
ATOM 4708 C C . ILE A 1 621 ? -25.797 19.297 41.031 1 96.62 621 ILE A C 1
ATOM 4710 O O . ILE A 1 621 ? -26.781 18.766 41.562 1 96.62 621 ILE A O 1
ATOM 4714 N N . ILE A 1 622 ? -25.594 20.547 41.062 1 96.94 622 ILE A N 1
ATOM 4715 C CA . ILE A 1 622 ? -26.156 21.391 42.125 1 96.94 622 ILE A CA 1
ATOM 4716 C C . ILE A 1 622 ? -27.656 21.531 41.906 1 96.94 622 ILE A C 1
ATOM 4718 O O . ILE A 1 622 ? -28.438 21.562 42.844 1 96.94 622 ILE A O 1
ATOM 4722 N N . SER A 1 623 ? -28.031 21.625 40.688 1 93.31 623 SER A N 1
ATOM 4723 C CA . SER A 1 623 ? -29.453 21.797 40.375 1 93.31 623 SER A CA 1
ATOM 4724 C C . SER A 1 623 ? -30.266 20.578 40.781 1 93.31 623 SER A C 1
ATOM 4726 O O . SER A 1 623 ? -31.484 20.656 40.938 1 93.31 623 SER A O 1
ATOM 4728 N N . GLU A 1 624 ? -29.656 19.453 40.844 1 91.38 624 GLU A N 1
ATOM 4729 C CA . GLU A 1 624 ? -30.328 18.25 41.312 1 91.38 624 GLU A CA 1
ATOM 4730 C C . GLU A 1 624 ? -30.234 18.141 42.844 1 91.38 624 GLU A C 1
ATOM 4732 O O . GLU A 1 624 ? -31.031 17.438 43.469 1 91.38 624 GLU A O 1
ATOM 4737 N N . MET A 1 625 ? -29.359 18.812 43.5 1 94.44 625 MET A N 1
ATOM 4738 C CA . MET A 1 625 ? -29.109 18.703 44.938 1 94.44 625 MET A CA 1
ATOM 4739 C C . MET A 1 625 ? -29.953 19.703 45.719 1 94.44 625 MET A C 1
ATOM 4741 O O . MET A 1 625 ? -30.281 19.484 46.875 1 94.44 625 MET A O 1
ATOM 4745 N N . ALA A 1 626 ? -30.203 20.859 45.031 1 94.94 626 ALA A N 1
ATOM 4746 C CA . ALA A 1 626 ? -30.953 21.906 45.688 1 94.94 626 ALA A CA 1
ATOM 4747 C C . ALA A 1 626 ? -31.953 22.562 44.719 1 94.94 626 ALA A C 1
ATOM 4749 O O . ALA A 1 626 ? -31.797 22.469 43.5 1 94.94 626 ALA A O 1
ATOM 4750 N N . THR A 1 627 ? -32.906 23.141 45.281 1 93.38 627 THR A N 1
ATOM 4751 C CA . THR A 1 627 ? -33.844 23.922 44.469 1 93.38 627 THR A CA 1
ATOM 4752 C C . THR A 1 627 ? -33.281 25.312 44.188 1 93.38 627 THR A C 1
ATOM 4754 O O . THR A 1 627 ? -33.031 26.109 45.094 1 93.38 627 THR A O 1
ATOM 4757 N N . LEU A 1 628 ? -33.125 25.5 43 1 95.12 628 LEU A N 1
ATOM 4758 C CA . LEU A 1 628 ? -32.562 26.781 42.562 1 95.12 628 LEU A CA 1
ATOM 4759 C C . LEU A 1 628 ? -33.656 27.688 42 1 95.12 628 LEU A C 1
ATOM 4761 O O . LEU A 1 628 ? -34.75 27.219 41.688 1 95.12 628 LEU A O 1
ATOM 4765 N N . PRO A 1 629 ? -33.312 28.969 41.906 1 95.38 629 PRO A N 1
ATOM 4766 C CA . PRO A 1 629 ? -34.312 29.844 41.281 1 95.38 629 PRO A CA 1
ATOM 4767 C C . PRO A 1 629 ? -34.719 29.375 39.875 1 95.38 629 PRO A C 1
ATOM 4769 O O . PRO A 1 629 ? -33.906 28.75 39.188 1 95.38 629 PRO A O 1
ATOM 4772 N N . GLU A 1 630 ? -35.875 29.766 39.531 1 91.12 630 GLU A N 1
ATOM 4773 C CA . GLU A 1 630 ? -36.469 29.266 38.281 1 91.12 630 GLU A CA 1
ATOM 4774 C C . GLU A 1 630 ? -35.625 29.688 37.062 1 91.12 630 GLU A C 1
ATOM 4776 O O . GLU A 1 630 ? -35.594 29 36.062 1 91.12 630 GLU A O 1
ATOM 4781 N N . TRP A 1 631 ? -34.938 30.812 37.219 1 93 631 TRP A N 1
ATOM 4782 C CA . TRP A 1 631 ? -34.188 31.312 36.094 1 93 631 TRP A CA 1
ATOM 4783 C C . TRP A 1 631 ? -32.875 30.531 35.906 1 93 631 TRP A C 1
ATOM 4785 O O . TRP A 1 631 ? -32.188 30.672 34.906 1 93 631 TRP A O 1
ATOM 4795 N N . ILE A 1 632 ? -32.594 29.609 36.875 1 96.12 632 ILE A N 1
ATOM 4796 C CA . ILE A 1 632 ? -31.469 28.719 36.75 1 96.12 632 ILE A CA 1
ATOM 4797 C C . ILE A 1 632 ? -31.953 27.312 36.406 1 96.12 632 ILE A C 1
ATOM 4799 O O . ILE A 1 632 ? -32.625 26.672 37.219 1 96.12 632 ILE A O 1
ATOM 4803 N N . ASN A 1 633 ? -31.562 26.844 35.25 1 92.06 633 ASN A N 1
ATOM 4804 C CA . ASN A 1 633 ? -32.062 25.562 34.781 1 92.06 633 ASN A CA 1
ATOM 4805 C C . ASN A 1 633 ? -31.078 24.438 35.125 1 92.06 633 ASN A C 1
ATOM 4807 O O . ASN A 1 633 ? -31.5 23.281 35.281 1 92.06 633 ASN A O 1
ATOM 4811 N N . TYR A 1 634 ? -29.875 24.766 35.156 1 93.38 634 TYR A N 1
ATOM 4812 C CA . TYR A 1 634 ? -28.844 23.75 35.344 1 93.38 634 TYR A CA 1
ATOM 4813 C C . TYR A 1 634 ? -27.609 24.344 36 1 93.38 634 TYR A C 1
ATOM 4815 O O . TYR A 1 634 ? -27.219 25.469 35.688 1 93.38 634 TYR A O 1
ATOM 4823 N N . GLY A 1 635 ? -26.984 23.625 36.969 1 95.81 635 GLY A N 1
ATOM 4824 C CA . GLY A 1 635 ? -25.734 23.984 37.594 1 95.81 635 GLY A CA 1
ATOM 4825 C C . GLY A 1 635 ? -24.875 22.781 37.969 1 95.81 635 GLY A C 1
ATOM 4826 O O . GLY A 1 635 ? -25.375 21.797 38.531 1 95.81 635 GLY A O 1
ATOM 4827 N N . LYS A 1 636 ? -23.641 22.906 37.594 1 96.25 636 LYS A N 1
ATOM 4828 C CA . LYS A 1 636 ? -22.719 21.797 37.812 1 96.25 636 LYS A CA 1
ATOM 4829 C C . LYS A 1 636 ? -21.344 22.297 38.219 1 96.25 636 LYS A C 1
ATOM 4831 O O . LYS A 1 636 ? -20.844 23.297 37.656 1 96.25 636 LYS A O 1
ATOM 4836 N N . VAL A 1 637 ? -20.672 21.609 39.219 1 97.62 637 VAL A N 1
ATOM 4837 C CA . VAL A 1 637 ? -19.281 21.859 39.594 1 97.62 637 VAL A CA 1
ATOM 4838 C C . VAL A 1 637 ? -18.5 20.547 39.5 1 97.62 637 VAL A C 1
ATOM 4840 O O . VAL A 1 637 ? -19.047 19.469 39.75 1 97.62 637 VAL A O 1
ATOM 4843 N N . ARG A 1 638 ? -17.297 20.703 39.094 1 97.25 638 ARG A N 1
ATOM 4844 C CA . ARG A 1 638 ? -16.469 19.516 38.969 1 97.25 638 ARG A CA 1
ATOM 4845 C C . ARG A 1 638 ? -15.016 19.797 39.312 1 97.25 638 ARG A C 1
ATOM 4847 O O . ARG A 1 638 ? -14.578 20.953 39.25 1 97.25 638 ARG A O 1
ATOM 4854 N N . GLY A 1 639 ? -14.219 18.766 39.625 1 97.62 639 GLY A N 1
ATOM 4855 C CA . GLY A 1 639 ? -12.789 18.766 39.875 1 97.62 639 GLY A CA 1
ATOM 4856 C C . GLY A 1 639 ? -12.117 17.453 39.531 1 97.62 639 GLY A C 1
ATOM 4857 O O . GLY A 1 639 ? -12.695 16.391 39.719 1 97.62 639 GLY A O 1
ATOM 4858 N N . THR A 1 640 ? -10.93 17.609 39 1 97 640 THR A N 1
ATOM 4859 C CA . THR A 1 640 ? -10.234 16.375 38.656 1 97 640 THR A CA 1
ATOM 4860 C C . THR A 1 640 ? -8.727 16.531 38.844 1 97 640 THR A C 1
ATOM 4862 O O . THR A 1 640 ? -8.211 17.656 38.844 1 97 640 THR A O 1
ATOM 4865 N N . TYR A 1 641 ? -8.031 15.445 39 1 97.38 641 TYR A N 1
ATOM 4866 C CA . TYR A 1 641 ? -6.582 15.312 39.031 1 97.38 641 TYR A CA 1
ATOM 4867 C C . TYR A 1 641 ? -6.141 14.062 38.281 1 97.38 641 TYR A C 1
ATOM 4869 O O . TYR A 1 641 ? -6.758 13 38.375 1 97.38 641 TYR A O 1
ATOM 4877 N N . ALA A 1 642 ? -5.102 14.273 37.469 1 96.5 642 ALA A N 1
ATOM 4878 C CA . ALA A 1 642 ? -4.617 13.117 36.719 1 96.5 642 ALA A CA 1
ATOM 4879 C C . ALA A 1 642 ? -3.135 13.258 36.375 1 96.5 642 ALA A C 1
ATOM 4881 O O . ALA A 1 642 ? -2.605 14.367 36.344 1 96.5 642 ALA A O 1
ATOM 4882 N N . GLN A 1 643 ? -2.479 12.133 36.156 1 94.75 643 GLN A N 1
ATOM 4883 C CA . GLN A 1 643 ? -1.119 12.055 35.625 1 94.75 643 GLN A CA 1
ATOM 4884 C C . GLN A 1 643 ? -1.063 11.211 34.375 1 94.75 643 GLN A C 1
ATOM 4886 O O . GLN A 1 643 ? -1.792 10.227 34.25 1 94.75 643 GLN A O 1
ATOM 4891 N N . VAL A 1 644 ? -0.292 11.664 33.469 1 91.19 644 VAL A N 1
ATOM 4892 C CA . VAL A 1 644 ? -0.056 10.914 32.25 1 91.19 644 VAL A CA 1
ATOM 4893 C C . VAL A 1 644 ? 1.41 11.031 31.828 1 91.19 644 VAL A C 1
ATOM 4895 O O . VAL A 1 644 ? 2.047 12.062 32.094 1 91.19 644 VAL A O 1
ATOM 4898 N N . GLY A 1 645 ? 2.045 9.969 31.344 1 82.62 645 GLY A N 1
ATOM 4899 C CA . GLY A 1 645 ? 3.465 9.992 31.031 1 82.62 645 GLY A CA 1
ATOM 4900 C C . GLY A 1 645 ? 3.756 9.672 29.578 1 82.62 645 GLY A C 1
ATOM 4901 O O . GLY A 1 645 ? 2.904 9.125 28.875 1 82.62 645 GLY A O 1
ATOM 4902 N N . ASN A 1 646 ? 4.93 10.125 29.078 1 86.12 646 ASN A N 1
ATOM 4903 C CA . ASN A 1 646 ? 5.445 9.766 27.766 1 86.12 646 ASN A CA 1
ATOM 4904 C C . ASN A 1 646 ? 6.719 8.938 27.875 1 86.12 646 ASN A C 1
ATOM 4906 O O . ASN A 1 646 ? 7.57 9.203 28.719 1 86.12 646 ASN A O 1
ATOM 4910 N N . ASP A 1 647 ? 6.758 7.941 27.047 1 86.88 647 ASP A N 1
ATOM 4911 C CA . ASP A 1 647 ? 8.008 7.184 27.016 1 86.88 647 ASP A CA 1
ATOM 4912 C C . ASP A 1 647 ? 9.117 7.992 26.344 1 86.88 647 ASP A C 1
ATOM 4914 O O . ASP A 1 647 ? 8.969 9.195 26.109 1 86.88 647 ASP A O 1
ATOM 4918 N N . ILE A 1 648 ? 10.305 7.34 26.188 1 85.94 648 ILE A N 1
ATOM 4919 C CA . ILE A 1 648 ? 11.438 8.102 25.688 1 85.94 648 ILE A CA 1
ATOM 4920 C C . ILE A 1 648 ? 11.656 7.785 24.203 1 85.94 648 ILE A C 1
ATOM 4922 O O . ILE A 1 648 ? 11.031 6.867 23.656 1 85.94 648 ILE A O 1
ATOM 4926 N N . TYR A 1 649 ? 12.477 8.594 23.594 1 85.38 649 TYR A N 1
ATOM 4927 C CA . TYR A 1 649 ? 12.828 8.398 22.188 1 85.38 649 TYR A CA 1
ATOM 4928 C C . TYR A 1 649 ? 13.43 7.02 21.969 1 85.38 649 TYR A C 1
ATOM 4930 O O . TYR A 1 649 ? 14.219 6.539 22.781 1 85.38 649 TYR A O 1
ATOM 4938 N N . PRO A 1 650 ? 13.18 6.445 20.906 1 88.06 650 PRO A N 1
ATOM 4939 C CA . PRO A 1 650 ? 13.688 5.094 20.656 1 88.06 650 PRO A CA 1
ATOM 4940 C C . PRO A 1 650 ? 15.195 5.066 20.422 1 88.06 650 PRO A C 1
ATOM 4942 O O . PRO A 1 650 ? 15.789 6.098 20.094 1 88.06 650 PRO A O 1
ATOM 4945 N N . PHE A 1 651 ? 15.875 3.959 20.656 1 87.12 651 PHE A N 1
ATOM 4946 C CA . PHE A 1 651 ? 17.25 3.621 20.328 1 87.12 651 PHE A CA 1
ATOM 4947 C C . PHE A 1 651 ? 18.219 4.305 21.281 1 87.12 651 PHE A C 1
ATOM 4949 O O . PHE A 1 651 ? 19.391 4.539 20.922 1 87.12 651 PHE A O 1
ATOM 4956 N N . ILE A 1 652 ? 17.766 4.719 22.391 1 88.94 652 ILE A N 1
ATOM 4957 C CA . ILE A 1 652 ? 18.656 5.379 23.344 1 88.94 652 ILE A CA 1
ATOM 4958 C C . ILE A 1 652 ? 19.031 4.41 24.453 1 88.94 652 ILE A C 1
ATOM 4960 O O . ILE A 1 652 ? 20.203 4.281 24.812 1 88.94 652 ILE A O 1
ATOM 4964 N N . SER A 1 653 ? 18 3.74 24.969 1 90.06 653 SER A N 1
ATOM 4965 C CA . SER A 1 653 ? 18.266 2.805 26.062 1 90.06 653 SER A CA 1
ATOM 4966 C C . SER A 1 653 ? 19 1.567 25.562 1 90.06 653 SER A C 1
ATOM 4968 O O . SER A 1 653 ? 19.562 0.819 26.375 1 90.06 653 SER A O 1
ATOM 4970 N N . VAL A 1 654 ? 18.938 1.373 24.359 1 86.25 654 VAL A N 1
ATOM 4971 C CA . VAL A 1 654 ? 19.75 0.383 23.656 1 86.25 654 VAL A CA 1
ATOM 4972 C C . VAL A 1 654 ? 20.594 1.068 22.594 1 86.25 654 VAL A C 1
ATOM 4974 O O . VAL A 1 654 ? 20.219 1.084 21.406 1 86.25 654 VAL A O 1
ATOM 4977 N N . PRO A 1 655 ? 21.719 1.532 23.109 1 82.81 655 PRO A N 1
ATOM 4978 C CA . PRO A 1 655 ? 22.531 2.281 22.141 1 82.81 655 PRO A CA 1
ATOM 4979 C C . PRO A 1 655 ? 22.859 1.47 20.891 1 82.81 655 PRO A C 1
ATOM 4981 O O . PRO A 1 655 ? 23.359 0.345 20.984 1 82.81 655 PRO A O 1
ATOM 4984 N N . THR A 1 656 ? 22.531 1.973 19.828 1 81.31 656 THR A N 1
ATOM 4985 C CA . THR A 1 656 ? 22.688 1.299 18.547 1 81.31 656 THR A CA 1
ATOM 4986 C C . THR A 1 656 ? 23.672 2.051 17.672 1 81.31 656 THR A C 1
ATOM 4988 O O . THR A 1 656 ? 23.625 3.277 17.562 1 81.31 656 THR A O 1
ATOM 4991 N N . ASN A 1 657 ? 24.594 1.273 17.062 1 81.25 657 ASN A N 1
ATOM 4992 C CA . ASN A 1 657 ? 25.547 1.885 16.141 1 81.25 657 ASN A CA 1
ATOM 4993 C C . ASN A 1 657 ? 24.844 2.508 14.938 1 81.25 657 ASN A C 1
ATOM 4995 O O . ASN A 1 657 ? 23.812 2.02 14.5 1 81.25 657 ASN A O 1
ATOM 4999 N N . TYR A 1 658 ? 25.438 3.637 14.586 1 77.44 658 TYR A N 1
ATOM 5000 C CA . TYR A 1 658 ? 24.859 4.453 13.516 1 77.44 658 TYR A CA 1
ATOM 5001 C C . TYR A 1 658 ? 25.828 4.574 12.344 1 77.44 658 TYR A C 1
ATOM 5003 O O . TYR A 1 658 ? 27.031 4.785 12.547 1 77.44 658 TYR A O 1
ATOM 5011 N N . TYR A 1 659 ? 25.297 4.211 11.141 1 78.88 659 TYR A N 1
ATOM 5012 C CA . TYR A 1 659 ? 26.094 4.484 9.961 1 78.88 659 TYR A CA 1
ATOM 5013 C C . TYR A 1 659 ? 25.859 5.898 9.453 1 78.88 659 TYR A C 1
ATOM 5015 O O . TYR A 1 659 ? 24.766 6.23 9 1 78.88 659 TYR A O 1
ATOM 5023 N N . PRO A 1 660 ? 26.844 6.758 9.625 1 77 660 PRO A N 1
ATOM 5024 C CA . PRO A 1 660 ? 26.641 8.133 9.164 1 77 660 PRO A CA 1
ATOM 5025 C C . PRO A 1 660 ? 26.516 8.234 7.648 1 77 660 PRO A C 1
ATOM 5027 O O . PRO A 1 660 ? 27.125 7.445 6.918 1 77 660 PRO A O 1
ATOM 5030 N N . ASN A 1 661 ? 25.719 9.172 7.297 1 73.44 661 ASN A N 1
ATOM 5031 C CA . ASN A 1 661 ? 25.641 9.461 5.871 1 73.44 661 ASN A CA 1
ATOM 5032 C C . ASN A 1 661 ? 26.922 10.086 5.344 1 73.44 661 ASN A C 1
ATOM 5034 O O . ASN A 1 661 ? 27.516 10.945 6 1 73.44 661 ASN A O 1
ATOM 5038 N N . GLY A 1 662 ? 27.344 9.586 4.352 1 65.69 662 GLY A N 1
ATOM 5039 C CA . GLY A 1 662 ? 28.562 10.109 3.756 1 65.69 662 GLY A CA 1
ATOM 5040 C C . GLY A 1 662 ? 29.812 9.367 4.199 1 65.69 662 GLY A C 1
ATOM 5041 O O . GLY A 1 662 ? 29.766 8.156 4.438 1 65.69 662 GLY A O 1
ATOM 5042 N N . SER A 1 663 ? 30.984 9.938 4.215 1 58.5 663 SER A N 1
ATOM 5043 C CA . SER A 1 663 ? 32.281 9.328 4.434 1 58.5 663 SER A CA 1
ATOM 5044 C C . SER A 1 663 ? 32.656 9.328 5.914 1 58.5 663 SER A C 1
ATOM 5046 O O . SER A 1 663 ? 33.844 9.203 6.262 1 58.5 663 SER A O 1
ATOM 5048 N N . GLY A 1 664 ? 31.656 9.234 6.711 1 61.53 664 GLY A N 1
ATOM 5049 C CA . GLY A 1 664 ? 32.062 9.391 8.094 1 61.53 664 GLY A CA 1
ATOM 5050 C C . GLY A 1 664 ? 32.625 8.117 8.695 1 61.53 664 GLY A C 1
ATOM 5051 O O . GLY A 1 664 ? 32.375 7.023 8.195 1 61.53 664 GLY A O 1
ATOM 5052 N N . SER A 1 665 ? 33.625 8.203 9.508 1 64.88 665 SER A N 1
ATOM 5053 C CA . SER A 1 665 ? 34.375 7.102 10.094 1 64.88 665 SER A CA 1
ATOM 5054 C C . SER A 1 665 ? 33.906 6.785 11.508 1 64.88 665 SER A C 1
ATOM 5056 O O . SER A 1 665 ? 34.406 5.871 12.156 1 64.88 665 SER A O 1
ATOM 5058 N N . LYS A 1 666 ? 32.844 7.508 11.969 1 71.69 666 LYS A N 1
ATOM 5059 C CA . LYS A 1 666 ? 32.375 7.219 13.32 1 71.69 666 LYS A CA 1
ATOM 5060 C C . LYS A 1 666 ? 31.094 6.375 13.289 1 71.69 666 LYS A C 1
ATOM 5062 O O . LYS A 1 666 ? 30.094 6.789 12.719 1 71.69 666 LYS A O 1
ATOM 5067 N N . TYR A 1 667 ? 31.109 5.238 13.898 1 82.12 667 TYR A N 1
ATOM 5068 C CA . TYR A 1 667 ? 30 4.297 13.828 1 82.12 667 TYR A CA 1
ATOM 5069 C C . TYR A 1 667 ? 29.406 4.047 15.203 1 82.12 667 TYR A C 1
ATOM 5071 O O . TYR A 1 667 ? 28.469 3.262 15.352 1 82.12 667 TYR A O 1
ATOM 5079 N N . ASN A 1 668 ? 29.938 4.82 16.172 1 85.69 668 ASN A N 1
ATOM 5080 C CA . ASN A 1 668 ? 29.406 4.707 17.531 1 85.69 668 ASN A CA 1
ATOM 5081 C C . ASN A 1 668 ? 28 5.285 17.625 1 85.69 668 ASN A C 1
ATOM 5083 O O . ASN A 1 668 ? 27.578 6.059 16.766 1 85.69 668 ASN A O 1
ATOM 5087 N N . PRO A 1 669 ? 27.344 4.812 18.688 1 88.19 669 PRO A N 1
ATOM 5088 C CA . PRO A 1 669 ? 26.047 5.473 18.891 1 88.19 669 PRO A CA 1
ATOM 5089 C C . PRO A 1 669 ? 26.172 6.984 19.047 1 88.19 669 PRO A C 1
ATOM 5091 O O . PRO A 1 669 ? 27.109 7.469 19.672 1 88.19 669 PRO A O 1
ATOM 5094 N N . LEU A 1 670 ? 25.234 7.691 18.484 1 87.56 670 LEU A N 1
ATOM 5095 C CA . LEU A 1 670 ? 25.25 9.148 18.578 1 87.56 670 LEU A CA 1
ATOM 5096 C C . LEU A 1 670 ? 24.891 9.602 19.984 1 87.56 670 LEU A C 1
ATOM 5098 O O . LEU A 1 670 ? 25.391 10.625 20.469 1 87.56 670 LEU A O 1
ATOM 5102 N N . VAL A 1 671 ? 23.984 8.867 20.578 1 91.25 671 VAL A N 1
ATOM 5103 C CA . VAL A 1 671 ? 23.484 9.227 21.891 1 91.25 671 VAL A CA 1
ATOM 5104 C C . VAL A 1 671 ? 23.422 7.98 22.781 1 91.25 671 VAL A C 1
ATOM 5106 O O . VAL A 1 671 ? 23.031 6.902 22.312 1 91.25 671 VAL A O 1
ATOM 5109 N N . THR A 1 672 ? 23.844 8.078 23.969 1 92.38 672 THR A N 1
ATOM 5110 C CA . THR A 1 672 ? 23.688 7.062 25 1 92.38 672 THR A CA 1
ATOM 5111 C C . THR A 1 672 ? 23.203 7.691 26.297 1 92.38 672 THR A C 1
ATOM 5113 O O . THR A 1 672 ? 23.297 8.906 26.484 1 92.38 672 THR A O 1
ATOM 5116 N N . PRO A 1 673 ? 22.609 6.852 27.188 1 92.06 673 PRO A N 1
ATOM 5117 C CA . PRO A 1 673 ? 22.312 7.406 28.516 1 92.06 673 PRO A CA 1
ATOM 5118 C C . PRO A 1 673 ? 23.578 7.906 29.219 1 92.06 673 PRO A C 1
ATOM 5120 O O . PRO A 1 673 ? 24.641 7.305 29.094 1 92.06 673 PRO A O 1
ATOM 5123 N N . LYS A 1 674 ? 23.406 8.961 29.938 1 91.69 674 LYS A N 1
ATOM 5124 C CA . LYS A 1 674 ? 24.531 9.453 30.734 1 91.69 674 LYS A CA 1
ATOM 5125 C C . LYS A 1 674 ? 24.969 8.414 31.766 1 91.69 674 LYS A C 1
ATOM 5127 O O . LYS A 1 674 ? 24.141 7.867 32.5 1 91.69 674 LYS A O 1
ATOM 5132 N N . PRO A 1 675 ? 26.266 8.211 31.797 1 89.62 675 PRO A N 1
ATOM 5133 C CA . PRO A 1 675 ? 26.75 7.215 32.75 1 89.62 675 PRO A CA 1
ATOM 5134 C C . PRO A 1 675 ? 26.328 7.531 34.188 1 89.62 675 PRO A C 1
ATOM 5136 O O . PRO A 1 675 ? 26.422 8.688 34.625 1 89.62 675 PRO A O 1
ATOM 5139 N N . GLY A 1 676 ? 25.828 6.562 34.875 1 86.75 676 GLY A N 1
ATOM 5140 C CA . GLY A 1 676 ? 25.438 6.727 36.281 1 86.75 676 GLY A CA 1
ATOM 5141 C C . GLY A 1 676 ? 23.984 7.133 36.438 1 86.75 676 GLY A C 1
ATOM 5142 O O . GLY A 1 676 ? 23.484 7.254 37.562 1 86.75 676 GLY A O 1
ATOM 5143 N N . THR A 1 677 ? 23.344 7.367 35.312 1 88.62 677 THR A N 1
ATOM 5144 C CA . THR A 1 677 ? 21.938 7.73 35.375 1 88.62 677 THR A CA 1
ATOM 5145 C C . THR A 1 677 ? 21.094 6.73 34.562 1 88.62 677 THR A C 1
ATOM 5147 O O . THR A 1 677 ? 21.641 5.84 33.906 1 88.62 677 THR A O 1
ATOM 5150 N N . THR A 1 678 ? 19.781 6.84 34.781 1 89.5 678 THR A N 1
ATOM 5151 C CA . THR A 1 678 ? 18.828 6.074 34 1 89.5 678 THR A CA 1
ATOM 5152 C C . THR A 1 678 ? 17.734 6.98 33.438 1 89.5 678 THR A C 1
ATOM 5154 O O . THR A 1 678 ? 17.562 8.109 33.906 1 89.5 678 THR A O 1
ATOM 5157 N N . LEU A 1 679 ? 17.234 6.504 32.438 1 91.94 679 LEU A N 1
ATOM 5158 C CA . LEU A 1 679 ? 16.172 7.281 31.812 1 91.94 679 LEU A CA 1
ATOM 5159 C C . LEU A 1 679 ? 14.812 6.855 32.344 1 91.94 679 LEU A C 1
ATOM 5161 O O . LEU A 1 679 ? 14.617 5.691 32.688 1 91.94 679 LEU A O 1
ATOM 5165 N N . LYS A 1 680 ? 13.969 7.801 32.469 1 91.56 680 LYS A N 1
ATOM 5166 C CA . LYS A 1 680 ? 12.594 7.582 32.906 1 91.56 680 LYS A CA 1
ATOM 5167 C C . LYS A 1 680 ? 11.594 8.266 31.984 1 91.56 680 LYS A C 1
ATOM 5169 O O . LYS A 1 680 ? 11.969 9.117 31.172 1 91.56 680 LYS A O 1
ATOM 5174 N N . PRO A 1 681 ? 10.297 7.875 32.125 1 91 681 PRO A N 1
ATOM 5175 C CA . PRO A 1 681 ? 9.297 8.547 31.297 1 91 681 PRO A CA 1
ATOM 5176 C C . PRO A 1 681 ? 9.047 9.992 31.734 1 91 681 PRO A C 1
ATOM 5178 O O . PRO A 1 681 ? 9.195 10.328 32.906 1 91 681 PRO A O 1
ATOM 5181 N N . GLU A 1 682 ? 8.68 10.766 30.703 1 91.56 682 GLU A N 1
ATOM 5182 C CA . GLU A 1 682 ? 8.117 12.078 31.016 1 91.56 682 GLU A CA 1
ATOM 5183 C C . GLU A 1 682 ? 6.789 11.953 31.75 1 91.56 682 GLU A C 1
ATOM 5185 O O . GLU A 1 682 ? 5.969 11.094 31.422 1 91.56 682 GLU A O 1
ATOM 5190 N N . LEU A 1 683 ? 6.562 12.867 32.719 1 92.75 683 LEU A N 1
ATOM 5191 C CA . LEU A 1 683 ? 5.348 12.781 33.531 1 92.75 683 LEU A CA 1
ATOM 5192 C C . LEU A 1 683 ? 4.629 14.125 33.594 1 92.75 683 LEU A C 1
ATOM 5194 O O . LEU A 1 683 ? 5.188 15.109 34.062 1 92.75 683 LEU A O 1
ATOM 5198 N N . LYS A 1 684 ? 3.463 14.164 33.125 1 94.5 684 LYS A N 1
ATOM 5199 C CA . LYS A 1 684 ? 2.602 15.336 33.219 1 94.5 684 LYS A CA 1
ATOM 5200 C C . LYS A 1 684 ? 1.579 15.18 34.312 1 94.5 684 LYS A C 1
ATOM 5202 O O . LYS A 1 684 ? 0.835 14.203 34.375 1 94.5 684 LYS A O 1
ATOM 5207 N N . SER A 1 685 ? 1.514 16.078 35.219 1 96.06 685 SER A N 1
ATOM 5208 C CA . SER A 1 685 ? 0.505 16.172 36.281 1 96.06 685 SER A CA 1
ATOM 5209 C C . SER A 1 685 ? -0.399 17.391 36.062 1 96.06 685 SER A C 1
ATOM 5211 O O . SER A 1 685 ? 0.084 18.5 35.812 1 96.06 685 SER A O 1
ATOM 5213 N N . GLU A 1 686 ? -1.703 17.172 36.219 1 96.88 686 GLU A N 1
ATOM 5214 C CA . GLU A 1 686 ? -2.637 18.25 35.938 1 96.88 686 GLU A CA 1
ATOM 5215 C C . GLU A 1 686 ? -3.824 18.219 36.875 1 96.88 686 GLU A C 1
ATOM 5217 O O . GLU A 1 686 ? -4.355 17.141 37.188 1 96.88 686 GLU A O 1
ATOM 5222 N N . PHE A 1 687 ? -4.238 19.297 37.406 1 97.06 687 PHE A N 1
ATOM 5223 C CA . PHE A 1 687 ? -5.535 19.438 38.062 1 97.06 687 PHE A CA 1
ATOM 5224 C C . PHE A 1 687 ? -6.414 20.422 37.281 1 97.06 687 PHE A C 1
ATOM 5226 O O . PHE A 1 687 ? -5.91 21.328 36.625 1 97.06 687 PHE A O 1
ATOM 5233 N N . GLU A 1 688 ? -7.664 20.281 37.375 1 97.56 688 GLU A N 1
ATOM 5234 C CA . GLU A 1 688 ? -8.656 21.109 36.719 1 97.56 688 GLU A CA 1
ATOM 5235 C C . GLU A 1 688 ? -9.898 21.297 37.562 1 97.56 688 GLU A C 1
ATOM 5237 O O . GLU A 1 688 ? -10.344 20.359 38.25 1 97.56 688 GLU A O 1
ATOM 5242 N N . PHE A 1 689 ? -10.422 22.531 37.625 1 98 689 PHE A N 1
ATOM 5243 C CA . PHE A 1 689 ? -11.711 22.875 38.219 1 98 689 PHE A CA 1
ATOM 5244 C C . PHE A 1 689 ? -12.625 23.531 37.188 1 98 689 PHE A C 1
ATOM 5246 O O . PHE A 1 689 ? -12.164 24.312 36.344 1 98 689 PHE A O 1
ATOM 5253 N N . GLY A 1 690 ? -13.859 23.141 37.25 1 97.25 690 GLY A N 1
ATOM 5254 C CA . GLY A 1 690 ? -14.781 23.719 36.281 1 97.25 690 GLY A CA 1
ATOM 5255 C C . GLY A 1 690 ? -16.203 23.859 36.812 1 97.25 690 GLY A C 1
ATOM 5256 O O . GLY A 1 690 ? -16.547 23.234 37.812 1 97.25 690 GLY A O 1
ATOM 5257 N N . THR A 1 691 ? -16.984 24.672 36.156 1 97.31 691 THR A N 1
ATOM 5258 C CA . THR A 1 691 ? -18.406 24.844 36.438 1 97.31 691 THR A CA 1
ATOM 5259 C C . THR A 1 691 ? -19.188 25.125 35.156 1 97.31 691 THR A C 1
ATOM 5261 O O . THR A 1 691 ? -18.641 25.656 34.188 1 97.31 691 THR A O 1
ATOM 5264 N N . GLU A 1 692 ? -20.359 24.672 35.156 1 96.81 692 GLU A N 1
ATOM 5265 C CA . GLU A 1 692 ? -21.281 24.844 34.031 1 96.81 692 GLU A CA 1
ATOM 5266 C C . GLU A 1 692 ? -22.672 25.266 34.531 1 96.81 692 GLU A C 1
ATOM 5268 O O . GLU A 1 692 ? -23.203 24.688 35.469 1 96.81 692 GLU A O 1
ATOM 5273 N N . TRP A 1 693 ? -23.188 26.203 33.781 1 96.44 693 TRP A N 1
ATOM 5274 C CA . TRP A 1 693 ? -24.484 26.734 34.156 1 96.44 693 TRP A CA 1
ATOM 5275 C C . TRP A 1 693 ? -25.344 27.016 32.938 1 96.44 693 TRP A C 1
ATOM 5277 O O . TRP A 1 693 ? -24.812 27.375 31.875 1 96.44 693 TRP A O 1
ATOM 5287 N N . ARG A 1 694 ? -26.641 26.828 33.094 1 95.44 694 ARG A N 1
ATOM 5288 C CA . ARG A 1 694 ? -27.641 27.219 32.125 1 95.44 694 ARG A CA 1
ATOM 5289 C C . ARG A 1 694 ? -28.75 28.031 32.781 1 95.44 694 ARG A C 1
ATOM 5291 O O . ARG A 1 694 ? -29.234 27.672 33.875 1 95.44 694 ARG A O 1
ATOM 5298 N N . MET A 1 695 ? -29.141 29.094 32.031 1 96.12 695 MET A N 1
ATOM 5299 C CA . MET A 1 695 ? -30.109 30.016 32.625 1 96.12 695 MET A CA 1
ATOM 5300 C C . MET A 1 695 ? -31.109 30.5 31.594 1 96.12 695 MET A C 1
ATOM 5302 O O . MET A 1 695 ? -30.875 30.391 30.391 1 96.12 695 MET A O 1
ATOM 5306 N N . PHE A 1 696 ? -32.25 31.016 32.062 1 94.88 696 PHE A N 1
ATOM 5307 C CA . PHE A 1 696 ? -33.312 31.656 31.25 1 94.88 696 PHE A CA 1
ATOM 5308 C C . PHE A 1 696 ? -33.812 30.703 30.172 1 94.88 696 PHE A C 1
ATOM 5310 O O . PHE A 1 696 ? -33.812 31.047 28.984 1 94.88 696 PHE A O 1
ATOM 5317 N N . ASN A 1 697 ? -34.188 29.562 30.641 1 89.81 697 ASN A N 1
ATOM 5318 C CA . ASN A 1 697 ? -34.688 28.5 29.766 1 89.81 697 ASN A CA 1
ATOM 5319 C C . ASN A 1 697 ? -33.625 28.062 28.766 1 89.81 697 ASN A C 1
ATOM 5321 O O . ASN A 1 697 ? -33.906 27.969 27.562 1 89.81 697 ASN A O 1
ATOM 5325 N N . ASN A 1 698 ? -32.406 28.047 29.281 1 88.69 698 ASN A N 1
ATOM 5326 C CA . ASN A 1 698 ? -31.234 27.547 28.562 1 88.69 698 ASN A CA 1
ATOM 5327 C C . ASN A 1 698 ? -30.828 28.5 27.438 1 88.69 698 ASN A C 1
ATOM 5329 O O . ASN A 1 698 ? -30.172 28.094 26.469 1 88.69 698 ASN A O 1
ATOM 5333 N N . ARG A 1 699 ? -31.281 29.719 27.438 1 93.06 699 ARG A N 1
ATOM 5334 C CA . ARG A 1 699 ? -30.906 30.719 26.438 1 93.06 699 ARG A CA 1
ATOM 5335 C C . ARG A 1 699 ? -29.469 31.219 26.672 1 93.06 699 ARG A C 1
ATOM 5337 O O . ARG A 1 699 ? -28.797 31.641 25.719 1 93.06 699 ARG A O 1
ATOM 5344 N N . LEU A 1 700 ? -29.203 31.141 27.953 1 95.88 700 LEU A N 1
ATOM 5345 C CA . LEU A 1 700 ? -27.828 31.5 28.297 1 95.88 700 LEU A CA 1
ATOM 5346 C C . LEU A 1 700 ? -27.125 30.344 29 1 95.88 700 LEU A C 1
ATOM 5348 O O . LEU A 1 700 ? -27.625 29.812 29.984 1 95.88 700 LEU A O 1
ATOM 5352 N N . GLY A 1 701 ? -26.062 29.953 28.438 1 95.5 701 GLY A N 1
ATOM 5353 C CA . GLY A 1 701 ? -25.219 28.922 29.031 1 95.5 701 GLY A CA 1
ATOM 5354 C C . GLY A 1 701 ? -23.75 29.312 29.078 1 95.5 701 GLY A C 1
ATOM 5355 O O . GLY A 1 701 ? -23.25 29.938 28.141 1 95.5 701 GLY A O 1
ATOM 5356 N N . PHE A 1 702 ? -23.062 28.969 30.141 1 95.69 702 PHE A N 1
ATOM 5357 C CA . PHE A 1 702 ? -21.609 29.188 30.156 1 95.69 702 PHE A CA 1
ATOM 5358 C C . PHE A 1 702 ? -20.891 28.078 30.891 1 95.69 702 PHE A C 1
ATOM 5360 O O . PHE A 1 702 ? -21.469 27.438 31.781 1 95.69 702 PHE A O 1
ATOM 5367 N N . GLU A 1 703 ? -19.734 27.797 30.484 1 96.56 703 GLU A N 1
ATOM 5368 C CA . GLU A 1 703 ? -18.797 26.875 31.109 1 96.56 703 GLU A CA 1
ATOM 5369 C C . GLU A 1 703 ? -17.438 27.562 31.344 1 96.56 703 GLU A C 1
ATOM 5371 O O . GLU A 1 703 ? -16.891 28.203 30.453 1 96.56 703 GLU A O 1
ATOM 5376 N N . VAL A 1 704 ? -16.969 27.422 32.594 1 97.81 704 VAL A N 1
ATOM 5377 C CA . VAL A 1 704 ? -15.672 27.969 32.969 1 97.81 704 VAL A CA 1
ATOM 5378 C C . VAL A 1 704 ? -14.789 26.859 33.531 1 97.81 704 VAL A C 1
ATOM 5380 O O . VAL A 1 704 ? -15.242 26.047 34.344 1 97.81 704 VAL A O 1
ATOM 5383 N N . SER A 1 705 ? -13.586 26.844 33.031 1 97.31 705 SER A N 1
ATOM 5384 C CA . SER A 1 705 ? -12.609 25.875 33.531 1 97.31 705 SER A CA 1
ATOM 5385 C C . SER A 1 705 ? -11.281 26.562 33.875 1 97.31 705 SER A C 1
ATOM 5387 O O . SER A 1 705 ? -10.852 27.469 33.156 1 97.31 705 SER A O 1
ATOM 5389 N N . TYR A 1 706 ? -10.688 26.125 34.938 1 98.19 706 TYR A N 1
ATOM 5390 C CA . TYR A 1 706 ? -9.312 26.453 35.281 1 98.19 706 TYR A CA 1
ATOM 5391 C C . TYR A 1 706 ? -8.445 25.203 35.375 1 98.19 706 TYR A C 1
ATOM 5393 O O . TYR A 1 706 ? -8.883 24.172 35.875 1 98.19 706 TYR A O 1
ATOM 5401 N N . TYR A 1 707 ? -7.273 25.281 34.844 1 97.69 707 TYR A N 1
ATOM 5402 C CA . TYR A 1 707 ? -6.379 24.141 34.875 1 97.69 707 TYR A CA 1
ATOM 5403 C C . TYR A 1 707 ? -4.949 24.562 35.188 1 97.69 707 TYR A C 1
ATOM 5405 O O . TYR A 1 707 ? -4.586 25.734 35 1 97.69 707 TYR A O 1
ATOM 5413 N N . ASN A 1 708 ? -4.156 23.625 35.688 1 98.12 708 ASN A N 1
ATOM 5414 C CA . ASN A 1 708 ? -2.717 23.734 35.938 1 98.12 708 ASN A CA 1
ATOM 5415 C C . ASN A 1 708 ? -2.02 22.391 35.688 1 98.12 708 ASN A C 1
ATOM 5417 O O . ASN A 1 708 ? -2.365 21.391 36.281 1 98.12 708 ASN A O 1
ATOM 5421 N N . SER A 1 709 ? -1.128 22.469 34.781 1 96.56 709 SER A N 1
ATOM 5422 C CA . SER A 1 709 ? -0.393 21.25 34.469 1 96.56 709 SER A CA 1
ATOM 5423 C C . SER A 1 709 ? 1.113 21.5 34.5 1 96.56 709 SER A C 1
ATOM 5425 O O . SER A 1 709 ? 1.584 22.594 34.188 1 96.56 709 SER A O 1
ATOM 5427 N N . GLU A 1 710 ? 1.836 20.453 34.844 1 96.81 710 GLU A N 1
ATOM 5428 C CA . GLU A 1 710 ? 3.295 20.453 34.844 1 96.81 710 GLU A CA 1
ATOM 5429 C C . GLU A 1 710 ? 3.84 19.141 34.281 1 96.81 710 GLU A C 1
ATOM 5431 O O . GLU A 1 710 ? 3.453 18.062 34.719 1 96.81 710 GLU A O 1
ATOM 5436 N N . THR A 1 711 ? 4.703 19.234 33.312 1 95.56 711 THR A N 1
ATOM 5437 C CA . THR A 1 711 ? 5.363 18.078 32.719 1 95.56 711 THR A CA 1
ATOM 5438 C C . THR A 1 711 ? 6.828 18.016 33.156 1 95.56 711 THR A C 1
ATOM 5440 O O . THR A 1 711 ? 7.621 18.891 32.781 1 95.56 711 THR A O 1
ATOM 5443 N N . LYS A 1 712 ? 7.172 16.984 33.812 1 94.88 712 LYS A N 1
ATOM 5444 C CA . LYS A 1 712 ? 8.523 16.812 34.344 1 94.88 712 LYS A CA 1
ATOM 5445 C C . LYS A 1 712 ? 9.258 15.688 33.625 1 94.88 712 LYS A C 1
ATOM 5447 O O . LYS A 1 712 ? 8.664 14.945 32.844 1 94.88 712 LYS A O 1
ATOM 5452 N N . ASN A 1 713 ? 10.547 15.648 33.844 1 92.75 713 ASN A N 1
ATOM 5453 C CA . ASN A 1 713 ? 11.422 14.602 33.312 1 92.75 713 ASN A CA 1
ATOM 5454 C C . ASN A 1 713 ? 11.477 14.641 31.781 1 92.75 713 ASN A C 1
ATOM 5456 O O . ASN A 1 713 ? 11.359 13.602 31.125 1 92.75 713 ASN A O 1
ATOM 5460 N N . GLN A 1 714 ? 11.648 15.836 31.312 1 92.62 714 GLN A N 1
ATOM 5461 C CA . GLN A 1 714 ? 11.812 15.961 29.875 1 92.62 714 GLN A CA 1
ATOM 5462 C C . GLN A 1 714 ? 13.055 15.203 29.391 1 92.62 714 GLN A C 1
ATOM 5464 O O . GLN A 1 714 ? 14.062 15.148 30.094 1 92.62 714 GLN A O 1
ATOM 5469 N N . TYR A 1 715 ? 12.938 14.586 28.219 1 91.69 715 TYR A N 1
ATOM 5470 C CA . TYR A 1 715 ? 14.117 14.008 27.594 1 91.69 715 TYR A CA 1
ATOM 5471 C C . TYR A 1 715 ? 14.961 15.078 26.922 1 91.69 715 TYR A C 1
ATOM 5473 O O . TYR A 1 715 ? 14.477 15.781 26.031 1 91.69 715 TYR A O 1
ATOM 5481 N N . LEU A 1 716 ? 16.141 15.219 27.328 1 92.25 716 LEU A N 1
ATOM 5482 C CA . LEU A 1 716 ? 17.078 16.188 26.766 1 92.25 716 LEU A CA 1
ATOM 5483 C C . LEU A 1 716 ? 18.422 15.516 26.469 1 92.25 716 LEU A C 1
ATOM 5485 O O . LEU A 1 716 ? 18.703 14.422 26.953 1 92.25 716 LEU A O 1
ATOM 5489 N N . GLN A 1 717 ? 19.141 16.172 25.609 1 90.62 717 GLN A N 1
ATOM 5490 C CA . GLN A 1 717 ? 20.484 15.703 25.281 1 90.62 717 GLN A CA 1
ATOM 5491 C C . GLN A 1 717 ? 21.531 16.734 25.625 1 90.62 717 GLN A C 1
ATOM 5493 O O . GLN A 1 717 ? 21.328 17.938 25.438 1 90.62 717 GLN A O 1
ATOM 5498 N N . VAL A 1 718 ? 22.609 16.281 26.219 1 89.12 718 VAL A N 1
ATOM 5499 C CA . VAL A 1 718 ? 23.75 17.141 26.516 1 89.12 718 VAL A CA 1
ATOM 5500 C C . VAL A 1 718 ? 25 16.594 25.828 1 89.12 718 VAL A C 1
ATOM 5502 O O . VAL A 1 718 ? 25.078 15.414 25.5 1 89.12 718 VAL A O 1
ATOM 5505 N N . VAL A 1 719 ? 25.875 17.469 25.578 1 89.19 719 VAL A N 1
ATOM 5506 C CA . VAL A 1 719 ? 27.109 17.062 24.922 1 89.19 719 VAL A CA 1
ATOM 5507 C C . VAL A 1 719 ? 27.891 16.094 25.812 1 89.19 719 VAL A C 1
ATOM 5509 O O . VAL A 1 719 ? 28.078 16.359 27 1 89.19 719 VAL A O 1
ATOM 5512 N N . ALA A 1 720 ? 28.219 15.039 25.25 1 92.12 720 ALA A N 1
ATOM 5513 C CA . ALA A 1 720 ? 29.031 14.078 25.984 1 92.12 720 ALA A CA 1
ATOM 5514 C C . ALA A 1 720 ? 30.5 14.5 26 1 92.12 720 ALA A C 1
ATOM 5516 O O . ALA A 1 720 ? 31 15.047 25.016 1 92.12 720 ALA A O 1
ATOM 5517 N N . PRO A 1 721 ? 31.172 14.203 27.078 1 90.06 721 PRO A N 1
ATOM 5518 C CA . PRO A 1 721 ? 32.594 14.523 27.094 1 90.06 721 PRO A CA 1
ATOM 5519 C C . PRO A 1 721 ? 33.375 13.758 26.031 1 90.06 721 PRO A C 1
ATOM 5521 O O . PRO A 1 721 ? 33.094 12.586 25.766 1 90.06 721 PRO A O 1
ATOM 5524 N N . VAL A 1 722 ? 34.312 14.453 25.516 1 89.38 722 VAL A N 1
ATOM 5525 C CA . VAL A 1 722 ? 35.156 13.82 24.516 1 89.38 722 VAL A CA 1
ATOM 5526 C C . VAL A 1 722 ? 35.906 12.633 25.141 1 89.38 722 VAL A C 1
ATOM 5528 O O . VAL A 1 722 ? 36.406 12.734 26.266 1 89.38 722 VAL A O 1
ATOM 5531 N N . GLY A 1 723 ? 35.938 11.531 24.484 1 87.31 723 GLY A N 1
ATOM 5532 C CA . GLY A 1 723 ? 36.688 10.367 24.953 1 87.31 723 GLY A CA 1
ATOM 5533 C C . GLY A 1 723 ? 35.875 9.445 25.828 1 87.31 723 GLY A C 1
ATOM 5534 O O . GLY A 1 723 ? 36.406 8.477 26.391 1 87.31 723 GLY A O 1
ATOM 5535 N N . ASN A 1 724 ? 34.562 9.758 25.891 1 90.31 724 ASN A N 1
ATOM 5536 C CA . ASN A 1 724 ? 33.75 8.883 26.734 1 90.31 724 ASN A CA 1
ATOM 5537 C C . ASN A 1 724 ? 33.781 7.441 26.234 1 90.31 724 ASN A C 1
ATOM 5539 O O . ASN A 1 724 ? 34.062 7.191 25.062 1 90.31 724 ASN A O 1
ATOM 5543 N N . SER A 1 725 ? 33.5 6.516 27.047 1 86.31 725 SER A N 1
ATOM 5544 C CA . SER A 1 725 ? 33.688 5.094 26.797 1 86.31 725 SER A CA 1
ATOM 5545 C C . SER A 1 725 ? 32.812 4.613 25.656 1 86.31 725 SER A C 1
ATOM 5547 O O . SER A 1 725 ? 33.156 3.678 24.938 1 86.31 725 SER A O 1
ATOM 5549 N N . ALA A 1 726 ? 31.656 5.195 25.531 1 86.75 726 ALA A N 1
ATOM 5550 C CA . ALA A 1 726 ? 30.734 4.754 24.5 1 86.75 726 ALA A CA 1
ATOM 5551 C C . ALA A 1 726 ? 31.031 5.43 23.172 1 86.75 726 ALA A C 1
ATOM 5553 O O . ALA A 1 726 ? 30.547 4.996 22.109 1 86.75 726 ALA A O 1
ATOM 5554 N N . GLY A 1 727 ? 31.922 6.488 23.188 1 87.75 727 GLY A N 1
ATOM 5555 C CA . GLY A 1 727 ? 32.188 7.266 21.984 1 87.75 727 GLY A CA 1
ATOM 5556 C C . GLY A 1 727 ? 31 8.055 21.484 1 87.75 727 GLY A C 1
ATOM 5557 O O . GLY A 1 727 ? 30.906 8.367 20.297 1 87.75 727 GLY A O 1
ATOM 5558 N N . ALA A 1 728 ? 30.078 8.25 22.406 1 90.94 728 ALA A N 1
ATOM 5559 C CA . ALA A 1 728 ? 28.859 8.961 22.016 1 90.94 728 ALA A CA 1
ATOM 5560 C C . ALA A 1 728 ? 29.109 10.461 21.922 1 90.94 728 ALA A C 1
ATOM 5562 O O . ALA A 1 728 ? 29.984 10.992 22.594 1 90.94 728 ALA A O 1
ATOM 5563 N N . ASP A 1 729 ? 28.312 11.086 21.062 1 88.62 729 ASP A N 1
ATOM 5564 C CA . ASP A 1 729 ? 28.406 12.539 20.922 1 88.62 729 ASP A CA 1
ATOM 5565 C C . ASP A 1 729 ? 27.578 13.25 21.984 1 88.62 729 ASP A C 1
ATOM 5567 O O . ASP A 1 729 ? 27.906 14.359 22.391 1 88.62 729 ASP A O 1
ATOM 5571 N N . PHE A 1 730 ? 26.484 12.57 22.359 1 91.25 730 PHE A N 1
ATOM 5572 C CA . PHE A 1 730 ? 25.578 13.172 23.312 1 91.25 730 PHE A CA 1
ATOM 5573 C C . PHE A 1 730 ? 25.156 12.156 24.375 1 91.25 730 PHE A C 1
ATOM 5575 O O . PHE A 1 730 ? 25.219 10.953 24.141 1 91.25 730 PHE A O 1
ATOM 5582 N N . TYR A 1 731 ? 24.844 12.695 25.547 1 92.5 731 TYR A N 1
ATOM 5583 C CA . TYR A 1 731 ? 24.188 11.906 26.578 1 92.5 731 TYR A CA 1
ATOM 5584 C C . TYR A 1 731 ? 22.719 12.289 26.703 1 92.5 731 TYR A C 1
ATOM 5586 O O . TYR A 1 731 ? 22.391 13.477 26.734 1 92.5 731 TYR A O 1
ATOM 5594 N N . GLY A 1 732 ? 21.906 11.273 26.672 1 92.12 732 GLY A N 1
ATOM 5595 C CA . GLY A 1 732 ? 20.5 11.492 27 1 92.12 732 GLY A CA 1
ATOM 5596 C C . GLY A 1 732 ? 20.25 11.57 28.5 1 92.12 732 GLY A C 1
ATOM 5597 O O . GLY A 1 732 ? 20.781 10.766 29.266 1 92.12 732 GLY A O 1
ATOM 5598 N N . ILE A 1 733 ? 19.453 12.531 28.938 1 91.75 733 ILE A N 1
ATOM 5599 C CA . ILE A 1 733 ? 19.125 12.688 30.344 1 91.75 733 ILE A CA 1
ATOM 5600 C C . ILE A 1 733 ? 17.656 13.117 30.484 1 91.75 733 ILE A C 1
ATOM 5602 O O . ILE A 1 733 ? 17.062 13.633 29.531 1 91.75 733 ILE A O 1
ATOM 5606 N N . ASN A 1 734 ? 17.109 12.82 31.656 1 91.81 734 ASN A N 1
ATOM 5607 C CA . ASN A 1 734 ? 15.844 13.414 32.031 1 91.81 734 ASN A CA 1
ATOM 5608 C C . ASN A 1 734 ? 16.047 14.672 32.875 1 91.81 734 ASN A C 1
ATOM 5610 O O . ASN A 1 734 ? 16.703 14.633 33.938 1 91.81 734 ASN A O 1
ATOM 5614 N N . ALA A 1 735 ? 15.5 15.688 32.344 1 90.25 735 ALA A N 1
ATOM 5615 C CA . ALA A 1 735 ? 15.57 16.938 33.094 1 90.25 735 ALA A CA 1
ATOM 5616 C C . ALA A 1 735 ? 14.547 17.953 32.562 1 90.25 735 ALA A C 1
ATOM 5618 O O . ALA A 1 735 ? 13.867 17.688 31.562 1 90.25 735 ALA A O 1
ATOM 5619 N N . GLY A 1 736 ? 14.328 18.938 33.312 1 91.19 736 GLY A N 1
ATOM 5620 C CA . GLY A 1 736 ? 13.492 20.031 32.875 1 91.19 736 GLY A CA 1
ATOM 5621 C C . GLY A 1 736 ? 12.039 19.875 33.281 1 91.19 736 GLY A C 1
ATOM 5622 O O . GLY A 1 736 ? 11.57 18.766 33.531 1 91.19 736 GLY A O 1
ATOM 5623 N N . SER A 1 737 ? 11.383 20.875 33.25 1 95.38 737 SER A N 1
ATOM 5624 C CA . SER A 1 737 ? 9.977 20.953 33.625 1 95.38 737 SER A CA 1
ATOM 5625 C C . SER A 1 737 ? 9.281 22.109 32.906 1 95.38 737 SER A C 1
ATOM 5627 O O . SER A 1 737 ? 9.859 23.188 32.75 1 95.38 737 SER A O 1
ATOM 5629 N N . ILE A 1 738 ? 8.07 21.859 32.375 1 96.56 738 ILE A N 1
ATOM 5630 C CA . ILE A 1 738 ? 7.266 22.859 31.688 1 96.56 738 ILE A CA 1
ATOM 5631 C C . ILE A 1 738 ? 5.887 22.953 32.344 1 96.56 738 ILE A C 1
ATOM 5633 O O . ILE A 1 738 ? 5.223 21.938 32.531 1 96.56 738 ILE A O 1
ATOM 5637 N N . GLU A 1 739 ? 5.5 24.156 32.562 1 97.75 739 GLU A N 1
ATOM 5638 C CA . GLU A 1 739 ? 4.219 24.391 33.25 1 97.75 739 GLU A CA 1
ATOM 5639 C C . GLU A 1 739 ? 3.26 25.141 32.312 1 97.75 739 GLU A C 1
ATOM 5641 O O . GLU A 1 739 ? 3.668 26.062 31.594 1 97.75 739 GLU A O 1
ATOM 5646 N N . ASN A 1 740 ? 1.993 24.781 32.312 1 97.75 740 ASN A N 1
ATOM 5647 C CA . ASN A 1 740 ? 0.88 25.484 31.688 1 97.75 740 ASN A CA 1
ATOM 5648 C C . ASN A 1 740 ? -0.26 25.719 32.656 1 97.75 740 ASN A C 1
ATOM 5650 O O . ASN A 1 740 ? -0.638 24.812 33.406 1 97.75 740 ASN A O 1
ATOM 5654 N N . LYS A 1 741 ? -0.778 26.859 32.719 1 98 741 LYS A N 1
ATOM 5655 C CA . LYS A 1 741 ? -1.963 27.172 33.531 1 98 741 LYS A CA 1
ATOM 5656 C C . LYS A 1 741 ? -2.832 28.219 32.844 1 98 741 LYS A C 1
ATOM 5658 O O . LYS A 1 741 ? -2.32 29.078 32.125 1 98 741 LYS A O 1
ATOM 5663 N N . GLY A 1 742 ? -4.141 28.094 33 1 97.69 742 GLY A N 1
ATOM 5664 C CA . GLY A 1 742 ? -4.973 29.047 32.281 1 97.69 742 GLY A CA 1
ATOM 5665 C C . GLY A 1 742 ? -6.453 28.859 32.562 1 97.69 742 GLY A C 1
ATOM 5666 O O . GLY A 1 742 ? -6.844 28.047 33.406 1 97.69 742 GLY A O 1
ATOM 5667 N N . PHE A 1 743 ? -7.242 29.734 31.906 1 97.94 743 PHE A N 1
ATOM 5668 C CA . PHE A 1 743 ? -8.703 29.766 31.969 1 97.94 743 PHE A CA 1
ATOM 5669 C C . PHE A 1 743 ? -9.312 29.5 30.594 1 97.94 743 PHE A C 1
ATOM 5671 O O . PHE A 1 743 ? -8.766 29.938 29.578 1 97.94 743 PHE A O 1
ATOM 5678 N N . GLU A 1 744 ? -10.422 28.859 30.656 1 98.12 744 GLU A N 1
ATOM 5679 C CA . GLU A 1 744 ? -11.258 28.656 29.484 1 98.12 744 GLU A CA 1
ATOM 5680 C C . GLU A 1 744 ? -12.711 29.016 29.766 1 98.12 744 GLU A C 1
ATOM 5682 O O . GLU A 1 744 ? -13.242 28.688 30.828 1 98.12 744 GLU A O 1
ATOM 5687 N N . VAL A 1 745 ? -13.32 29.719 28.797 1 98.19 745 VAL A N 1
ATOM 5688 C CA . VAL A 1 745 ? -14.727 30.094 28.922 1 98.19 745 VAL A CA 1
ATOM 5689 C C . VAL A 1 745 ? -15.461 29.812 27.625 1 98.19 745 VAL A C 1
ATOM 5691 O O . VAL A 1 745 ? -14.992 30.188 26.547 1 98.19 745 VAL A O 1
ATOM 5694 N N . VAL A 1 746 ? -16.469 29.109 27.734 1 97.5 746 VAL A N 1
ATOM 5695 C CA . VAL A 1 746 ? -17.406 28.922 26.625 1 97.5 746 VAL A CA 1
ATOM 5696 C C . VAL A 1 746 ? -18.75 29.531 26.984 1 97.5 746 VAL A C 1
ATOM 5698 O O . VAL A 1 746 ? -19.391 29.141 27.969 1 97.5 746 VAL A O 1
ATOM 5701 N N . LEU A 1 747 ? -19.172 30.469 26.188 1 97.75 747 LEU A N 1
ATOM 5702 C CA . LEU A 1 747 ? -20.453 31.141 26.391 1 97.75 747 LEU A CA 1
ATOM 5703 C C . LEU A 1 747 ? -21.375 30.922 25.203 1 97.75 747 LEU A C 1
ATOM 5705 O O . LEU A 1 747 ? -21 31.172 24.062 1 97.75 747 LEU A O 1
ATOM 5709 N N . ASN A 1 748 ? -22.5 30.438 25.484 1 96 748 ASN A N 1
ATOM 5710 C CA . ASN A 1 748 ? -23.547 30.281 24.469 1 96 748 ASN A CA 1
ATOM 5711 C C . ASN A 1 748 ? -24.766 31.141 24.797 1 96 748 ASN A C 1
ATOM 5713 O O . ASN A 1 748 ? -25.219 31.172 25.938 1 96 748 ASN A O 1
ATOM 5717 N N . ALA A 1 749 ? -25.312 31.797 23.781 1 97 749 ALA A N 1
ATOM 5718 C CA . ALA A 1 749 ? -26.469 32.656 24 1 97 749 ALA A CA 1
ATOM 5719 C C . ALA A 1 749 ? -27.453 32.562 22.828 1 97 749 ALA A C 1
ATOM 5721 O O . ALA A 1 749 ? -27.062 32.781 21.672 1 97 749 ALA A O 1
ATOM 5722 N N . GLY A 1 750 ? -28.641 32.219 23.172 1 95.44 750 GLY A N 1
ATOM 5723 C CA . GLY A 1 750 ? -29.719 32.406 22.234 1 95.44 750 GLY A CA 1
ATOM 5724 C C . GLY A 1 750 ? -30.281 33.812 22.266 1 95.44 750 GLY A C 1
ATOM 5725 O O . GLY A 1 750 ? -31.234 34.094 23 1 95.44 750 GLY A O 1
ATOM 5726 N N . ILE A 1 751 ? -29.859 34.625 21.422 1 95.94 751 ILE A N 1
ATOM 5727 C CA . ILE A 1 751 ? -30.156 36.062 21.5 1 95.94 751 ILE A CA 1
ATOM 5728 C C . ILE A 1 751 ? -31.594 36.312 21.062 1 95.94 751 ILE A C 1
ATOM 5730 O O . ILE A 1 751 ? -32.344 37 21.75 1 95.94 751 ILE A O 1
ATOM 5734 N N . ILE A 1 752 ? -31.906 35.781 19.828 1 95.56 752 ILE A N 1
ATOM 5735 C CA . ILE A 1 752 ? -33.281 35.844 19.312 1 95.56 752 ILE A CA 1
ATOM 5736 C C . ILE A 1 752 ? -33.781 34.469 18.984 1 95.56 752 ILE A C 1
ATOM 5738 O O . ILE A 1 752 ? -33.125 33.688 18.297 1 95.56 752 ILE A O 1
ATOM 5742 N N . ARG A 1 753 ? -34.938 34.094 19.578 1 90.81 753 ARG A N 1
ATOM 5743 C CA . ARG A 1 753 ? -35.625 32.844 19.266 1 90.81 753 ARG A CA 1
ATOM 5744 C C . ARG A 1 753 ? -37 33.125 18.719 1 90.81 753 ARG A C 1
ATOM 5746 O O . ARG A 1 753 ? -38 32.812 19.375 1 90.81 753 ARG A O 1
ATOM 5753 N N . GLY A 1 754 ? -37 33.562 17.516 1 87.88 754 GLY A N 1
ATOM 5754 C CA . GLY A 1 754 ? -38.312 33.844 16.891 1 87.88 754 GLY A CA 1
ATOM 5755 C C . GLY A 1 754 ? -38.75 32.781 15.922 1 87.88 754 GLY A C 1
ATOM 5756 O O . GLY A 1 754 ? -37.969 31.875 15.602 1 87.88 754 GLY A O 1
ATOM 5757 N N . ASP A 1 755 ? -40 32.906 15.477 1 85.19 755 ASP A N 1
ATOM 5758 C CA . ASP A 1 755 ? -40.562 31.922 14.531 1 85.19 755 ASP A CA 1
ATOM 5759 C C . ASP A 1 755 ? -39.875 32.031 13.172 1 85.19 755 ASP A C 1
ATOM 5761 O O . ASP A 1 755 ? -39.594 31.031 12.531 1 85.19 755 ASP A O 1
ATOM 5765 N N . LYS A 1 756 ? -39.625 33.156 12.797 1 89.94 756 LYS A N 1
ATOM 5766 C CA . LYS A 1 756 ? -39.062 33.375 11.461 1 89.94 756 LYS A CA 1
ATOM 5767 C C . LYS A 1 756 ? -37.562 33.688 11.523 1 89.94 756 LYS A C 1
ATOM 5769 O O . LYS A 1 756 ? -36.844 33.531 10.531 1 89.94 756 LYS A O 1
ATOM 5774 N N . PHE A 1 757 ? -37.188 34.281 12.609 1 94.81 757 PHE A N 1
ATOM 5775 C CA . PHE A 1 757 ? -35.781 34.719 12.734 1 94.81 757 PHE A CA 1
ATOM 5776 C C . PHE A 1 757 ? -35.188 34.188 14.039 1 94.81 757 PHE A C 1
ATOM 5778 O O . PHE A 1 757 ? -35.781 34.375 15.109 1 94.81 757 PHE A O 1
ATOM 5785 N N . THR A 1 758 ? -34.094 33.5 13.922 1 94.94 758 THR A N 1
ATOM 5786 C CA . THR A 1 758 ? -33.344 33.094 15.094 1 94.94 758 THR A CA 1
ATOM 5787 C C . THR A 1 758 ? -31.891 33.562 15.008 1 94.94 758 THR A C 1
ATOM 5789 O O . THR A 1 758 ? -31.312 33.625 13.914 1 94.94 758 THR A O 1
ATOM 5792 N N . TRP A 1 759 ? -31.297 34 16.125 1 9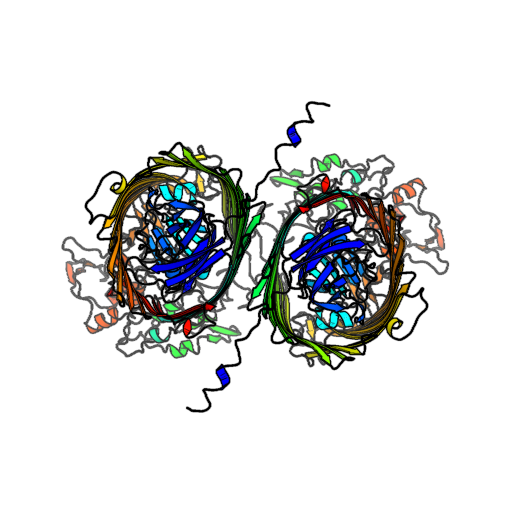7.31 759 TRP A N 1
ATOM 5793 C CA . TRP A 1 759 ? -29.906 34.406 16.25 1 97.31 759 TRP A CA 1
ATOM 5794 C C . TRP A 1 759 ? -29.25 33.75 17.469 1 97.31 759 TRP A C 1
ATOM 5796 O O . TRP A 1 759 ? -29.609 34.062 18.609 1 97.31 759 TRP A O 1
ATOM 5806 N N . ASP A 1 760 ? -28.312 32.844 17.188 1 95.94 760 ASP A N 1
ATOM 5807 C CA . ASP A 1 760 ? -27.516 32.188 18.219 1 95.94 760 ASP A CA 1
ATOM 5808 C C . ASP A 1 760 ? -26.062 32.688 18.156 1 95.94 760 ASP A C 1
ATOM 5810 O O . ASP A 1 760 ? -25.5 32.844 17.078 1 95.94 760 ASP A O 1
ATOM 5814 N N . SER A 1 761 ? -25.438 32.875 19.344 1 97.19 761 SER A N 1
ATOM 5815 C CA . SER A 1 761 ? -24.062 33.312 19.422 1 97.19 761 SER A CA 1
ATOM 5816 C C . SER A 1 761 ? -23.25 32.469 20.391 1 97.19 761 SER A C 1
ATOM 5818 O O . SER A 1 761 ? -23.781 31.984 21.406 1 97.19 761 SER A O 1
ATOM 5820 N N . THR A 1 762 ? -22.016 32.219 20.062 1 97.06 762 THR A N 1
ATOM 5821 C CA . THR A 1 762 ? -21.078 31.469 20.906 1 97.06 762 THR A CA 1
ATOM 5822 C C . THR A 1 762 ? -19.75 32.188 21.031 1 97.06 762 THR A C 1
ATOM 5824 O O . THR A 1 762 ? -19.203 32.656 20.016 1 97.06 762 THR A O 1
ATOM 5827 N N . ILE A 1 763 ? -19.25 32.312 22.203 1 97.81 763 ILE A N 1
ATOM 5828 C CA . ILE A 1 763 ? -17.922 32.875 22.453 1 97.81 763 ILE A CA 1
ATOM 5829 C C . ILE A 1 763 ? -17.016 31.812 23.094 1 97.81 763 ILE A C 1
ATOM 5831 O O . ILE A 1 763 ? -17.391 31.188 24.078 1 97.81 763 ILE A O 1
ATOM 5835 N N . ASN A 1 764 ? -15.922 31.594 22.516 1 97.75 764 ASN A N 1
ATOM 5836 C CA . ASN A 1 764 ? -14.852 30.766 23.062 1 97.75 764 ASN A CA 1
ATOM 5837 C C . ASN A 1 764 ? -13.656 31.625 23.484 1 97.75 764 ASN A C 1
ATOM 5839 O O . ASN A 1 764 ? -12.992 32.219 22.641 1 97.75 764 ASN A O 1
ATOM 5843 N N . PHE A 1 765 ? -13.398 31.625 24.719 1 98.19 765 PHE A N 1
ATOM 5844 C CA . PHE A 1 765 ? -12.266 32.375 25.266 1 98.19 765 PHE A CA 1
ATOM 5845 C C . PHE A 1 765 ? -11.273 31.438 25.938 1 98.19 765 PHE A C 1
ATOM 5847 O O . PHE A 1 765 ? -11.664 30.469 26.609 1 98.19 765 PHE A O 1
ATOM 5854 N N . SER A 1 766 ? -9.977 31.703 25.766 1 97.88 766 SER A N 1
ATOM 5855 C CA . SER A 1 766 ? -8.961 30.906 26.453 1 97.88 766 SER A CA 1
ATOM 5856 C C . SER A 1 766 ? -7.707 31.734 26.734 1 97.88 766 SER A C 1
ATOM 5858 O O . SER A 1 766 ? -7.293 32.531 25.906 1 97.88 766 SER A O 1
ATOM 5860 N N . GLN A 1 767 ? -7.156 31.516 27.859 1 98.19 767 GLN A N 1
ATOM 5861 C CA . GLN A 1 767 ? -5.883 32.062 28.297 1 98.19 767 GLN A CA 1
ATOM 5862 C C . GLN A 1 767 ? -4.969 30.984 28.859 1 98.19 767 GLN A C 1
ATOM 5864 O O . GLN A 1 767 ? -5.379 30.219 29.734 1 98.19 767 GLN A O 1
ATOM 5869 N N . ASN A 1 768 ? -3.793 30.891 28.375 1 98 768 ASN A N 1
ATOM 5870 C CA . ASN A 1 768 ? -2.797 29.953 28.875 1 98 768 ASN A CA 1
ATOM 5871 C C . ASN A 1 768 ? -1.464 30.641 29.141 1 98 768 ASN A C 1
ATOM 5873 O O . ASN A 1 768 ? -0.928 31.344 28.281 1 98 768 ASN A O 1
ATOM 5877 N N . LYS A 1 769 ? -0.964 30.484 30.281 1 97.81 769 LYS A N 1
ATOM 5878 C CA . LYS A 1 769 ? 0.379 30.938 30.641 1 97.81 769 LYS A CA 1
ATOM 5879 C C . LYS A 1 769 ? 1.347 29.75 30.719 1 97.81 769 LYS A C 1
ATOM 5881 O O . LYS A 1 769 ? 1.149 28.828 31.516 1 97.81 769 LYS A O 1
ATOM 5886 N N . ASN A 1 770 ? 2.266 29.906 29.938 1 96.81 770 ASN A N 1
ATOM 5887 C CA . ASN A 1 770 ? 3.275 28.859 29.812 1 96.81 770 ASN A CA 1
ATOM 5888 C C . ASN A 1 770 ? 4.609 29.297 30.406 1 96.81 770 ASN A C 1
ATOM 5890 O O . ASN A 1 770 ? 5.012 30.453 30.266 1 96.81 770 ASN A O 1
ATOM 5894 N N . LYS A 1 771 ? 5.312 28.297 31.031 1 97.69 771 LYS A N 1
ATOM 5895 C CA . LYS A 1 771 ? 6.613 28.625 31.609 1 97.69 771 LYS A CA 1
ATOM 5896 C C . LYS A 1 771 ? 7.535 27.406 31.594 1 97.69 771 LYS A C 1
ATOM 5898 O O . LYS A 1 771 ? 7.152 26.328 32.062 1 97.69 771 LYS A O 1
ATOM 5903 N N . VAL A 1 772 ? 8.719 27.672 31.109 1 97.69 772 VAL A N 1
ATOM 5904 C CA . VAL A 1 772 ? 9.781 26.672 31.281 1 97.69 772 VAL A CA 1
ATOM 5905 C C . VAL A 1 772 ? 10.391 26.812 32.656 1 97.69 772 VAL A C 1
ATOM 5907 O O . VAL A 1 772 ? 11.219 27.688 32.906 1 97.69 772 VAL A O 1
ATOM 5910 N N . LYS A 1 773 ? 10.156 25.859 33.469 1 96.56 773 LYS A N 1
ATOM 5911 C CA . LYS A 1 773 ? 10.508 26.016 34.875 1 96.56 773 LYS A CA 1
ATOM 5912 C C . LYS A 1 773 ? 11.969 25.641 35.125 1 96.56 773 LYS A C 1
ATOM 5914 O O . LYS A 1 773 ? 12.641 26.234 35.969 1 96.56 773 LYS A O 1
ATOM 5919 N N . GLU A 1 774 ? 12.375 24.594 34.406 1 93.94 774 GLU A N 1
ATOM 5920 C CA . GLU A 1 774 ? 13.719 24.094 34.688 1 93.94 774 GLU A CA 1
ATOM 5921 C C . GLU A 1 774 ? 14.398 23.594 33.406 1 93.94 774 GLU A C 1
ATOM 5923 O O . GLU A 1 774 ? 13.773 22.922 32.594 1 93.94 774 GLU A O 1
ATOM 5928 N N . ILE A 1 775 ? 15.602 24 33.219 1 92.94 775 ILE A N 1
ATOM 5929 C CA . ILE A 1 775 ? 16.547 23.438 32.25 1 92.94 775 ILE A CA 1
ATOM 5930 C C . ILE A 1 775 ? 17.859 23.078 32.969 1 92.94 775 ILE A C 1
ATOM 5932 O O . ILE A 1 775 ? 18.359 23.859 33.781 1 92.94 775 ILE A O 1
ATOM 5936 N N . PRO A 1 776 ? 18.328 21.969 32.688 1 88 776 PRO A N 1
ATOM 5937 C CA . PRO A 1 776 ? 19.547 21.578 33.406 1 88 776 PRO A CA 1
ATOM 5938 C C . PRO A 1 776 ? 20.672 22.594 33.25 1 88 776 PRO A C 1
ATOM 5940 O O . PRO A 1 776 ? 20.844 23.156 32.156 1 88 776 PRO A O 1
ATOM 5943 N N . GLU A 1 777 ? 21.484 22.641 34.281 1 86.12 777 GLU A N 1
ATOM 5944 C CA . GLU A 1 777 ? 22.594 23.578 34.281 1 86.12 777 GLU A CA 1
ATOM 5945 C C . GLU A 1 777 ? 23.625 23.234 33.219 1 86.12 777 GLU A C 1
ATOM 5947 O O . GLU A 1 777 ? 24.266 24.141 32.656 1 86.12 777 GLU A O 1
ATOM 5952 N N . GLU A 1 778 ? 23.719 21.969 32.938 1 84.62 778 GLU A N 1
ATOM 5953 C CA . GLU A 1 778 ? 24.688 21.516 31.938 1 84.62 778 GLU A CA 1
ATOM 5954 C C . GLU A 1 778 ? 24.391 22.141 30.578 1 84.62 778 GLU A C 1
ATOM 5956 O O . GLU A 1 778 ? 25.281 22.25 29.734 1 84.62 778 GLU A O 1
ATOM 5961 N N . LEU A 1 779 ? 23.234 22.578 30.422 1 89.69 779 LEU A N 1
ATOM 5962 C CA . LEU A 1 779 ? 22.844 23.172 29.141 1 89.69 779 LEU A CA 1
ATOM 5963 C C . LEU A 1 779 ? 22.812 24.688 29.25 1 89.69 779 LEU A C 1
ATOM 5965 O O . LEU A 1 779 ? 22.422 25.375 28.297 1 89.69 779 LEU A O 1
ATOM 5969 N N . GLY A 1 780 ? 23.219 25.188 30.391 1 89.31 780 GLY A N 1
ATOM 5970 C CA . GLY A 1 780 ? 23.266 26.625 30.578 1 89.31 780 GLY A CA 1
ATOM 5971 C C . GLY A 1 780 ? 21.891 27.266 30.656 1 89.31 780 GLY A C 1
ATOM 5972 O O . GLY A 1 780 ? 21.719 28.422 30.281 1 89.31 780 GLY A O 1
ATOM 5973 N N . GLY A 1 781 ? 20.891 26.422 30.922 1 92 781 GLY A N 1
ATOM 5974 C CA . GLY A 1 781 ? 19.547 26.938 31.109 1 92 781 GLY A CA 1
ATOM 5975 C C . GLY A 1 781 ? 18.828 27.203 29.797 1 92 781 GLY A C 1
ATOM 5976 O O . GLY A 1 781 ? 17.797 27.859 29.766 1 92 781 GLY A O 1
ATOM 5977 N N . LYS A 1 782 ? 19.406 26.688 28.75 1 93.81 782 LYS A N 1
ATOM 5978 C CA . LYS A 1 782 ? 18.812 26.953 27.453 1 93.81 782 LYS A CA 1
ATOM 5979 C C . LYS A 1 782 ? 18.922 25.734 26.531 1 93.81 782 LYS A C 1
ATOM 5981 O O . LYS A 1 782 ? 19.906 25.016 26.562 1 93.81 782 LYS A O 1
ATOM 5986 N N . VAL A 1 783 ? 17.891 25.516 25.828 1 93 783 VAL A N 1
ATOM 5987 C CA . VAL A 1 783 ? 17.859 24.484 24.781 1 93 783 VAL A CA 1
ATOM 5988 C C . VAL A 1 783 ? 17.438 25.125 23.469 1 93 783 VAL A C 1
ATOM 5990 O O . VAL A 1 783 ? 16.422 25.828 23.391 1 93 783 VAL A O 1
ATOM 5993 N N . ASN A 1 784 ? 18.188 24.891 22.359 1 93.56 784 ASN A N 1
ATOM 5994 C CA . ASN A 1 784 ? 17.812 25.391 21.031 1 93.56 784 ASN A CA 1
ATOM 5995 C C . ASN A 1 784 ? 16.812 24.453 20.344 1 93.56 784 ASN A C 1
ATOM 5997 O O . ASN A 1 784 ? 17.094 23.266 20.172 1 93.56 784 ASN A O 1
ATOM 6001 N N . LEU A 1 785 ? 15.719 24.969 20.047 1 95 785 LEU A N 1
ATOM 6002 C CA . LEU A 1 785 ? 14.766 24.203 19.234 1 95 785 LEU A CA 1
ATOM 6003 C C . LEU A 1 785 ? 15.047 24.406 17.75 1 95 785 LEU A C 1
ATOM 6005 O O . LEU A 1 785 ? 14.727 23.531 16.938 1 95 785 LEU A O 1
ATOM 6009 N N . THR A 1 786 ? 15.453 25.594 17.344 1 96.94 786 THR A N 1
ATOM 6010 C CA . THR A 1 786 ? 15.938 25.891 16 1 96.94 786 THR A CA 1
ATOM 6011 C C . THR A 1 786 ? 17.297 26.594 16.062 1 96.94 786 THR A C 1
ATOM 6013 O O . THR A 1 786 ? 17.422 27.672 16.656 1 96.94 786 THR A O 1
ATOM 6016 N N . ASP A 1 787 ? 18.25 26 15.445 1 95.5 787 ASP A N 1
ATOM 6017 C CA . ASP A 1 787 ? 19.562 26.609 15.344 1 95.5 787 ASP A CA 1
ATOM 6018 C C . ASP A 1 787 ? 19.578 27.734 14.312 1 95.5 787 ASP A C 1
ATOM 6020 O O . ASP A 1 787 ? 18.969 27.625 13.258 1 95.5 787 ASP A O 1
ATOM 6024 N N . PRO A 1 788 ? 20.25 28.797 14.656 1 95.81 788 PRO A N 1
ATOM 6025 C CA . PRO A 1 788 ? 20.188 29.953 13.766 1 95.81 788 PRO A CA 1
ATOM 6026 C C . PRO A 1 788 ? 21.016 29.766 12.492 1 95.81 788 PRO A C 1
ATOM 6028 O O . PRO A 1 788 ? 20.766 30.438 11.492 1 95.81 788 PRO A O 1
ATOM 6031 N N . GLY A 1 789 ? 22.062 28.891 12.602 1 93.38 789 GLY A N 1
ATOM 6032 C CA . GLY A 1 789 ? 23.016 28.906 11.5 1 93.38 789 GLY A CA 1
ATOM 6033 C C . GLY A 1 789 ? 23.656 30.266 11.273 1 93.38 789 GLY A C 1
ATOM 6034 O O . GLY A 1 789 ? 24.219 30.844 12.195 1 93.38 789 GLY A O 1
ATOM 6035 N N . VAL A 1 790 ? 23.484 30.797 10.047 1 94.12 790 VAL A N 1
ATOM 6036 C CA . VAL A 1 790 ? 24.078 32.094 9.719 1 94.12 790 VAL A CA 1
ATOM 6037 C C . VAL A 1 790 ? 23 33.156 9.734 1 94.12 790 VAL A C 1
ATOM 6039 O O . VAL A 1 790 ? 23.234 34.281 9.273 1 94.12 790 VAL A O 1
ATOM 6042 N N . ASN A 1 791 ? 21.828 32.906 10.203 1 96.81 791 ASN A N 1
ATOM 6043 C CA . ASN A 1 791 ? 20.719 33.844 10.188 1 96.81 791 ASN A CA 1
ATOM 6044 C C . ASN A 1 791 ? 20.5 34.469 11.562 1 96.81 791 ASN A C 1
ATOM 6046 O O . ASN A 1 791 ? 21.031 34 12.562 1 96.81 791 ASN A O 1
ATOM 6050 N N . GLY A 1 792 ? 19.75 35.562 11.555 1 97.5 792 GLY A N 1
ATOM 6051 C CA . GLY A 1 792 ? 19.469 36.312 12.781 1 97.5 792 GLY A CA 1
ATOM 6052 C C . GLY A 1 792 ? 18.172 35.875 13.445 1 97.5 792 GLY A C 1
ATOM 6053 O O . GLY A 1 792 ? 17.359 36.719 13.82 1 97.5 792 GLY A O 1
ATOM 6054 N N . TYR A 1 793 ? 17.922 34.656 13.477 1 98 793 TYR A N 1
ATOM 6055 C CA . TYR A 1 793 ? 16.766 34.062 14.148 1 98 793 TYR A CA 1
ATOM 6056 C C . TYR A 1 793 ? 17.156 32.781 14.867 1 98 793 TYR A C 1
ATOM 6058 O O . TYR A 1 793 ? 17.766 31.891 14.266 1 98 793 TYR A O 1
ATOM 6066 N N . LYS A 1 794 ? 16.844 32.688 16.016 1 97.81 794 LYS A N 1
ATOM 6067 C CA . LYS A 1 794 ? 17 31.516 16.875 1 97.81 794 LYS A CA 1
ATOM 6068 C C . LYS A 1 794 ? 15.758 31.297 17.734 1 97.81 794 LYS A C 1
ATOM 6070 O O . LYS A 1 794 ? 15.125 32.25 18.188 1 97.81 794 LYS A O 1
ATOM 6075 N N . TYR A 1 795 ? 15.367 30.062 17.828 1 97.38 795 TYR A N 1
ATOM 6076 C CA . TYR A 1 795 ? 14.219 29.688 18.656 1 97.38 795 TYR A CA 1
ATOM 6077 C C . TYR A 1 795 ? 14.641 28.781 19.797 1 97.38 795 TYR A C 1
ATOM 6079 O O . TYR A 1 795 ? 15.188 27.703 19.578 1 97.38 795 TYR A O 1
ATOM 6087 N N . THR A 1 796 ? 14.336 29.203 21.094 1 96.94 796 THR A N 1
ATOM 6088 C CA . THR A 1 796 ? 14.961 28.484 22.203 1 96.94 796 THR A CA 1
ATOM 6089 C C . THR A 1 796 ? 13.961 28.266 23.328 1 96.94 796 THR A C 1
ATOM 6091 O O . THR A 1 796 ? 12.938 28.953 23.406 1 96.94 796 THR A O 1
ATOM 6094 N N . LEU A 1 797 ? 14.234 27.266 24.094 1 96.62 797 LEU A N 1
ATOM 6095 C CA . LEU A 1 797 ? 13.664 27.141 25.438 1 96.62 797 LEU A CA 1
ATOM 6096 C C . LEU A 1 797 ? 14.617 27.719 26.484 1 96.62 797 LEU A C 1
ATOM 6098 O O . LEU A 1 797 ? 15.773 27.312 26.578 1 96.62 797 LEU A O 1
ATOM 6102 N N . THR A 1 798 ? 14.102 28.672 27.203 1 96.69 798 THR A N 1
ATOM 6103 C CA . THR A 1 798 ? 14.906 29.328 28.219 1 96.69 798 THR A CA 1
ATOM 6104 C C . THR A 1 798 ? 14.234 29.219 29.594 1 96.69 798 THR A C 1
ATOM 6106 O O . THR A 1 798 ? 13.039 29.516 29.719 1 96.69 798 THR A O 1
ATOM 6109 N N . GLU A 1 799 ? 15.023 28.812 30.578 1 96.44 799 GLU A N 1
ATOM 6110 C CA . GLU A 1 799 ? 14.5 28.672 31.922 1 96.44 799 GLU A CA 1
ATOM 6111 C C . GLU A 1 799 ? 13.875 29.984 32.406 1 96.44 799 GLU A C 1
ATOM 6113 O O . GLU A 1 799 ? 14.469 31.047 32.281 1 96.44 799 GLU A O 1
ATOM 6118 N N . GLY A 1 800 ? 12.664 29.828 32.906 1 96.81 800 GLY A N 1
ATOM 6119 C CA . GLY A 1 800 ? 11.969 30.969 33.469 1 96.81 800 GLY A CA 1
ATOM 6120 C C . GLY A 1 800 ? 11.156 31.734 32.438 1 96.81 800 GLY A C 1
ATOM 6121 O O . GLY A 1 800 ? 10.43 32.656 32.781 1 96.81 800 GLY A O 1
ATOM 6122 N N . ARG A 1 801 ? 11.25 31.438 31.219 1 97.25 801 ARG A N 1
ATOM 6123 C CA . ARG A 1 801 ? 10.547 32.125 30.125 1 97.25 801 ARG A CA 1
ATOM 6124 C C . ARG A 1 801 ? 9.445 31.234 29.547 1 97.25 801 ARG A C 1
ATOM 6126 O O . ARG A 1 801 ? 9.406 30.031 29.828 1 97.25 801 ARG A O 1
ATOM 6133 N N . PRO A 1 802 ? 8.578 31.875 28.828 1 97.38 802 PRO A N 1
ATOM 6134 C CA . PRO A 1 802 ? 7.586 31.031 28.141 1 97.38 802 PRO A CA 1
ATOM 6135 C C . PRO A 1 802 ? 8.219 30.062 27.156 1 97.38 802 PRO A C 1
ATOM 6137 O O . PRO A 1 802 ? 9.359 30.281 26.719 1 97.38 802 PRO A O 1
ATOM 6140 N N . TYR A 1 803 ? 7.488 29.031 26.797 1 96.88 803 TYR A N 1
ATOM 6141 C CA . TYR A 1 803 ? 7.934 28.062 25.812 1 96.88 803 TYR A CA 1
ATOM 6142 C C . TYR A 1 803 ? 8.172 28.734 24.453 1 96.88 803 TYR A C 1
ATOM 6144 O O . TYR A 1 803 ? 7.238 29.266 23.844 1 96.88 803 TYR A O 1
ATOM 6152 N N . GLY A 1 804 ? 9.406 28.703 24.016 1 96.88 804 GLY A N 1
ATOM 6153 C CA . GLY A 1 804 ? 9.758 29.234 22.703 1 96.88 804 GLY A CA 1
ATOM 6154 C C . GLY A 1 804 ? 10.055 30.719 22.734 1 96.88 804 GLY A C 1
ATOM 6155 O O . GLY A 1 804 ? 9.156 31.547 22.578 1 96.88 804 GLY A O 1
ATOM 6156 N N . VAL A 1 805 ? 11.227 31.047 22.875 1 97.88 805 VAL A N 1
ATOM 6157 C CA . VAL A 1 805 ? 11.703 32.438 22.859 1 97.88 805 VAL A CA 1
ATOM 6158 C C . VAL A 1 805 ? 12.352 32.719 21.516 1 97.88 805 VAL A C 1
ATOM 6160 O O . VAL A 1 805 ? 13.195 31.969 21.031 1 97.88 805 VAL A O 1
ATOM 6163 N N . ILE A 1 806 ? 11.883 33.844 20.922 1 98.44 806 ILE A N 1
ATOM 6164 C CA . ILE A 1 806 ? 12.516 34.344 19.688 1 98.44 806 ILE A CA 1
ATOM 6165 C C . ILE A 1 806 ? 13.727 35.188 20.047 1 98.44 806 ILE A C 1
ATOM 6167 O O . ILE A 1 806 ? 13.602 36.156 20.781 1 98.44 806 ILE A O 1
ATOM 6171 N N . GLU A 1 807 ? 14.82 34.781 19.516 1 98.5 807 GLU A N 1
ATOM 6172 C CA . GLU A 1 807 ? 16.031 35.562 19.719 1 98.5 807 GLU A CA 1
ATOM 6173 C C . GLU A 1 807 ? 16.562 36.125 18.406 1 98.5 807 GLU A C 1
ATOM 6175 O O . GLU A 1 807 ? 16.328 35.531 17.344 1 98.5 807 GLU A O 1
ATOM 6180 N N . GLY A 1 808 ? 17.203 37.25 18.5 1 98.31 808 GLY A N 1
ATOM 6181 C CA . GLY A 1 808 ? 17.828 37.938 17.391 1 98.31 808 GLY A CA 1
ATOM 6182 C C . GLY A 1 808 ? 18.766 39.062 17.859 1 98.31 808 GLY A C 1
ATOM 6183 O O . GLY A 1 808 ? 19.328 38.969 18.953 1 98.31 808 GLY A O 1
ATOM 6184 N N . PHE A 1 809 ? 19.016 40 16.969 1 98.25 809 PHE A N 1
ATOM 6185 C CA . PHE A 1 809 ? 19.953 41.094 17.266 1 98.25 809 PHE A CA 1
ATOM 6186 C C . PHE A 1 809 ? 19.219 42.406 17.469 1 98.25 809 PHE A C 1
ATOM 6188 O O . PHE A 1 809 ? 18.234 42.688 16.781 1 98.25 809 PHE A O 1
ATOM 6195 N N . LYS A 1 810 ? 19.719 43.219 18.391 1 97.56 810 LYS A N 1
ATOM 6196 C CA . LYS A 1 810 ? 19.25 44.594 18.594 1 97.56 810 LYS A CA 1
ATOM 6197 C C . LYS A 1 810 ? 20.344 45.594 18.312 1 97.56 810 LYS A C 1
ATOM 6199 O O . LYS A 1 810 ? 21.531 45.25 18.25 1 97.56 810 LYS A O 1
ATOM 6204 N N . MET A 1 811 ? 19.891 46.812 18.141 1 97.5 811 MET A N 1
ATOM 6205 C CA . MET A 1 811 ? 20.859 47.906 18.047 1 97.5 811 MET A CA 1
ATOM 6206 C C . MET A 1 811 ? 21.516 48.188 19.391 1 97.5 811 MET A C 1
ATOM 6208 O O . MET A 1 811 ? 20.828 48.219 20.422 1 97.5 811 MET A O 1
ATOM 6212 N N . LEU A 1 812 ? 22.812 48.312 19.328 1 97.38 812 LEU A N 1
ATOM 6213 C CA . LEU A 1 812 ? 23.5 48.719 20.547 1 97.38 812 LEU A CA 1
ATOM 6214 C C . LEU A 1 812 ? 23.281 50.188 20.844 1 97.38 812 LEU A C 1
ATOM 6216 O O . LEU A 1 812 ? 23.359 51.031 19.938 1 97.38 812 LEU A O 1
ATOM 6220 N N . LYS A 1 813 ? 23.031 50.5 22.031 1 96.75 813 LYS A N 1
ATOM 6221 C CA . LYS A 1 813 ? 22.781 51.875 22.453 1 96.75 813 LYS A CA 1
ATOM 6222 C C . LYS A 1 813 ? 23.641 52.25 23.641 1 96.75 813 LYS A C 1
ATOM 6224 O O . LYS A 1 813 ? 24.047 51.406 24.422 1 96.75 813 LYS A O 1
ATOM 6229 N N . ASP A 1 814 ? 23.938 53.438 23.766 1 95.06 814 ASP A N 1
ATOM 6230 C CA . ASP A 1 814 ? 24.672 53.906 24.938 1 95.06 814 ASP A CA 1
ATOM 6231 C C . ASP A 1 814 ? 23.719 54.25 26.078 1 95.06 814 ASP A C 1
ATOM 6233 O O . ASP A 1 814 ? 22.516 54 25.984 1 95.06 814 ASP A O 1
ATOM 6237 N N . ASP A 1 815 ? 24.219 54.812 27.141 1 94 815 ASP A N 1
ATOM 6238 C CA . ASP A 1 815 ? 23.469 55.031 28.359 1 94 815 ASP A CA 1
ATOM 6239 C C . ASP A 1 815 ? 22.406 56.125 28.141 1 94 815 ASP A C 1
ATOM 6241 O O . ASP A 1 815 ? 21.438 56.219 28.906 1 94 815 ASP A O 1
ATOM 6245 N N . GLN A 1 816 ? 22.641 56.969 27.125 1 94.5 816 GLN A N 1
ATOM 6246 C CA . GLN A 1 816 ? 21.672 58.031 26.828 1 94.5 816 GLN A CA 1
ATOM 6247 C C . GLN A 1 816 ? 20.625 57.531 25.828 1 94.5 816 GLN A C 1
ATOM 6249 O O . GLN A 1 816 ? 19.734 58.281 25.453 1 94.5 816 GLN A O 1
ATOM 6254 N N . GLY A 1 817 ? 20.781 56.344 25.359 1 94.56 817 GLY A N 1
ATOM 6255 C CA . GLY A 1 817 ? 19.812 55.75 24.453 1 94.56 817 GLY A CA 1
ATOM 6256 C C . GLY A 1 817 ? 20.156 56 22.984 1 94.56 817 GLY A C 1
ATOM 6257 O O . GLY A 1 817 ? 19.344 55.719 22.094 1 94.56 817 GLY A O 1
ATOM 6258 N N . ARG A 1 818 ? 21.406 56.562 22.75 1 94.88 818 ARG A N 1
ATOM 6259 C CA . ARG A 1 818 ? 21.828 56.812 21.375 1 94.88 818 ARG A CA 1
ATOM 6260 C C . ARG A 1 818 ? 22.391 55.562 20.75 1 94.88 818 ARG A C 1
ATOM 6262 O O . ARG A 1 818 ? 23.125 54.812 21.406 1 94.88 818 ARG A O 1
ATOM 6269 N N . ILE A 1 819 ? 22 55.375 19.516 1 97.81 819 ILE A N 1
ATOM 6270 C CA . ILE A 1 819 ? 22.531 54.25 18.75 1 97.81 819 ILE A CA 1
ATOM 6271 C C . ILE A 1 819 ? 24.031 54.406 18.547 1 97.81 819 ILE A C 1
ATOM 6273 O O . ILE A 1 819 ? 24.5 55.5 18.172 1 97.81 819 ILE A O 1
ATOM 6277 N N . LEU A 1 820 ? 24.828 53.312 18.75 1 97.81 820 LEU A N 1
ATOM 6278 C CA . LEU A 1 820 ? 26.266 53.344 18.578 1 97.81 820 LEU A CA 1
ATOM 6279 C C . LEU A 1 820 ? 26.672 52.969 17.156 1 97.81 820 LEU A C 1
ATOM 6281 O O . LEU A 1 820 ? 26.219 51.938 16.641 1 97.81 820 LEU A O 1
ATOM 6285 N N . LEU A 1 821 ? 27.438 53.781 16.609 1 97.5 821 LEU A N 1
ATOM 6286 C CA . LEU A 1 821 ? 27.984 53.5 15.281 1 97.5 821 LEU A CA 1
ATOM 6287 C C . LEU A 1 821 ? 29.453 53.125 15.367 1 97.5 821 LEU A C 1
ATOM 6289 O O . LEU A 1 821 ? 30.156 53.562 16.266 1 97.5 821 LEU A O 1
ATOM 6293 N N . ASN A 1 822 ? 29.859 52.344 14.523 1 96.12 822 ASN A N 1
ATOM 6294 C CA . ASN A 1 822 ? 31.297 52.125 14.328 1 96.12 822 ASN A CA 1
ATOM 6295 C C . ASN A 1 822 ? 31.969 53.312 13.664 1 96.12 822 ASN A C 1
ATOM 6297 O O . ASN A 1 822 ? 31.297 54.25 13.258 1 96.12 822 ASN A O 1
ATOM 6301 N N . SER A 1 823 ? 33.344 53.156 13.477 1 94.25 823 SER A N 1
ATOM 6302 C CA . SER A 1 823 ? 34.125 54.25 12.852 1 94.25 823 SER A CA 1
ATOM 6303 C C . SER A 1 823 ? 33.75 54.406 11.375 1 94.25 823 SER A C 1
ATOM 6305 O O . SER A 1 823 ? 33.906 55.469 10.805 1 94.25 823 SER A O 1
ATOM 6307 N N . ASP A 1 824 ? 33.219 53.375 10.867 1 93.19 824 ASP A N 1
ATOM 6308 C CA . ASP A 1 824 ? 32.844 53.406 9.453 1 93.19 824 ASP A CA 1
ATOM 6309 C C . ASP A 1 824 ? 31.391 53.875 9.281 1 93.19 824 ASP A C 1
ATOM 6311 O O . ASP A 1 824 ? 30.859 53.875 8.164 1 93.19 824 ASP A O 1
ATOM 6315 N N . GLY A 1 825 ? 30.781 54.125 10.383 1 92.75 825 GLY A N 1
ATOM 6316 C CA . GLY A 1 825 ? 29.438 54.688 10.328 1 92.75 825 GLY A CA 1
ATOM 6317 C C . GLY A 1 825 ? 28.359 53.625 10.375 1 92.75 825 GLY A C 1
ATOM 6318 O O . GLY A 1 825 ? 27.156 53.938 10.344 1 92.75 825 GLY A O 1
ATOM 6319 N N . LYS A 1 826 ? 28.703 52.344 10.469 1 94.94 826 LYS A N 1
ATOM 6320 C CA . LYS A 1 826 ? 27.703 51.281 10.523 1 94.94 826 LYS A CA 1
ATOM 6321 C C . LYS A 1 826 ? 27.172 51.094 11.938 1 94.94 826 LYS A C 1
ATOM 6323 O O . LYS A 1 826 ? 27.922 51.25 12.914 1 94.94 826 LYS A O 1
ATOM 6328 N N . ILE A 1 827 ? 25.969 50.719 12.023 1 97.12 827 ILE A N 1
ATOM 6329 C CA . ILE A 1 827 ? 25.312 50.531 13.312 1 97.12 827 ILE A CA 1
ATOM 6330 C C . ILE A 1 827 ? 25.875 49.281 14 1 97.12 827 ILE A C 1
ATOM 6332 O O . ILE A 1 827 ? 26 48.219 13.375 1 97.12 827 ILE A O 1
ATOM 6336 N N . GLN A 1 828 ? 26.156 49.375 15.234 1 97.19 828 GLN A N 1
ATOM 6337 C CA . GLN A 1 828 ? 26.594 48.219 16.031 1 97.19 828 GLN A CA 1
ATOM 6338 C C . GLN A 1 828 ? 25.406 47.438 16.531 1 97.19 828 GLN A C 1
ATOM 6340 O O . GLN A 1 828 ? 24.359 48 16.891 1 97.19 828 GLN A O 1
ATOM 6345 N N . LYS A 1 829 ? 25.531 46.156 16.5 1 97 829 LYS A N 1
ATOM 6346 C CA . LYS A 1 829 ? 24.422 45.312 16.969 1 97 829 LYS A CA 1
ATOM 6347 C C . LYS A 1 829 ? 24.859 44.438 18.156 1 97 829 LYS A C 1
ATOM 6349 O O . LYS A 1 829 ? 26.062 44.219 18.359 1 97 829 LYS A O 1
ATOM 6354 N N . THR A 1 830 ? 24 43.906 18.891 1 96.81 830 THR A N 1
ATOM 6355 C CA . THR A 1 830 ? 24.234 43 20.016 1 96.81 830 THR A CA 1
ATOM 6356 C C . THR A 1 830 ? 24.516 41.594 19.547 1 96.81 830 THR A C 1
ATOM 6358 O O . THR A 1 830 ? 24.438 41.312 18.359 1 96.81 830 THR A O 1
ATOM 6361 N N . ASP A 1 831 ? 24.844 40.75 20.5 1 96.19 831 ASP A N 1
ATOM 6362 C CA . ASP A 1 831 ? 24.703 39.312 20.281 1 96.19 831 ASP A CA 1
ATOM 6363 C C . ASP A 1 831 ? 23.234 38.875 20.359 1 96.19 831 ASP A C 1
ATOM 6365 O O . ASP A 1 831 ? 22.344 39.719 20.5 1 96.19 831 ASP A O 1
ATOM 6369 N N . PHE A 1 832 ? 23.016 37.562 20.172 1 97.38 832 PHE A N 1
ATOM 6370 C CA . PHE A 1 832 ? 21.641 37.094 20.25 1 97.38 832 PHE A CA 1
ATOM 6371 C C . PHE A 1 832 ? 21.016 37.5 21.578 1 97.38 832 PHE A C 1
ATOM 6373 O O . PHE A 1 832 ? 21.562 37.219 22.641 1 97.38 832 PHE A O 1
ATOM 6380 N N . VAL A 1 833 ? 19.875 38.125 21.531 1 97.56 833 VAL A N 1
ATOM 6381 C CA . VAL A 1 833 ? 19.109 38.5 22.719 1 97.56 833 VAL A CA 1
ATOM 6382 C C . VAL A 1 833 ? 17.641 38.125 22.516 1 97.56 833 VAL A C 1
ATOM 6384 O O . VAL A 1 833 ? 17.188 37.938 21.391 1 97.56 833 VAL A O 1
ATOM 6387 N N . GLU A 1 834 ? 16.938 38 23.641 1 98 834 GLU A N 1
ATOM 6388 C CA . GLU A 1 834 ? 15.5 37.75 23.578 1 98 834 GLU A CA 1
ATOM 6389 C C . GLU A 1 834 ? 14.734 38.906 22.953 1 98 834 GLU A C 1
ATOM 6391 O O . GLU A 1 834 ? 14.906 40.062 23.359 1 98 834 GLU A O 1
ATOM 6396 N N . LEU A 1 835 ? 13.945 38.594 21.984 1 98.25 835 LEU A N 1
ATOM 6397 C CA . LEU A 1 835 ? 13.172 39.625 21.312 1 98.25 835 LEU A CA 1
ATOM 6398 C C . LEU A 1 835 ? 11.68 39.469 21.578 1 98.25 835 LEU A C 1
ATOM 6400 O O . LEU A 1 835 ? 10.906 40.406 21.391 1 98.25 835 LEU A O 1
ATOM 6404 N N . GLY A 1 836 ? 11.273 38.312 21.969 1 97.19 836 GLY A N 1
ATOM 6405 C CA . GLY A 1 836 ? 9.867 38.031 22.266 1 97.19 836 GLY A CA 1
ATOM 6406 C C . GLY A 1 836 ? 9.508 36.562 22.172 1 97.19 836 GLY A C 1
ATOM 6407 O O . GLY A 1 836 ? 10.391 35.719 22.109 1 97.19 836 GLY A O 1
ATOM 6408 N N . ASN A 1 837 ? 8.25 36.219 22.25 1 96.81 837 ASN A N 1
ATOM 6409 C CA . ASN A 1 837 ? 7.688 34.875 22.016 1 96.81 837 ASN A CA 1
ATOM 6410 C C . ASN A 1 837 ? 6.352 34.969 21.281 1 96.81 837 ASN A C 1
ATOM 6412 O O . ASN A 1 837 ? 5.641 35.969 21.391 1 96.81 837 ASN A O 1
ATOM 6416 N N . SER A 1 838 ? 6.039 33.938 20.641 1 95.06 838 SER A N 1
ATOM 6417 C CA . SER A 1 838 ? 4.891 34 19.734 1 95.06 838 SER A CA 1
ATOM 6418 C C . SER A 1 838 ? 3.625 33.5 20.406 1 95.06 838 SER A C 1
ATOM 6420 O O . SER A 1 838 ? 2.555 33.469 19.781 1 95.06 838 SER A O 1
ATOM 6422 N N . ASN A 1 839 ? 3.623 33 21.594 1 96.19 839 ASN A N 1
ATOM 6423 C CA . ASN A 1 839 ? 2.424 32.531 22.281 1 96.19 839 ASN A CA 1
ATOM 6424 C C . ASN A 1 839 ? 1.425 33.656 22.516 1 96.19 839 ASN A C 1
ATOM 6426 O O . ASN A 1 839 ? 1.787 34.719 23.047 1 96.19 839 ASN A O 1
ATOM 6430 N N . PRO A 1 840 ? 0.194 33.438 22.203 1 96.69 840 PRO A N 1
ATOM 6431 C CA . PRO A 1 840 ? -0.785 34.469 22.531 1 96.69 840 PRO A CA 1
ATOM 6432 C C . PRO A 1 840 ? -1.051 34.562 24.031 1 96.69 840 PRO A C 1
ATOM 6434 O O . P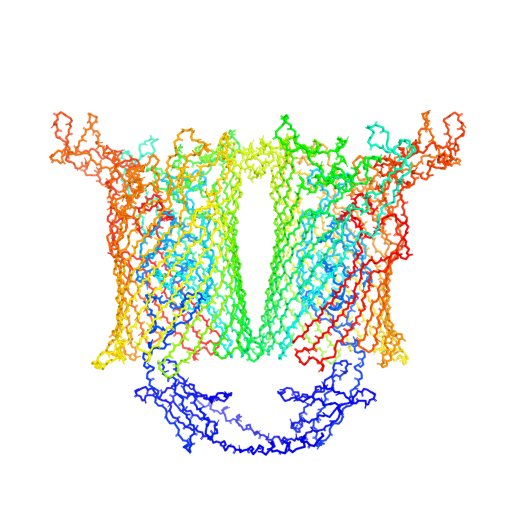RO A 1 840 ? -1.009 33.531 24.734 1 96.69 840 PRO A O 1
ATOM 6437 N N . ASP A 1 841 ? -1.421 35.75 24.469 1 97.25 841 ASP A N 1
ATOM 6438 C CA . ASP A 1 841 ? -1.867 35.906 25.844 1 97.25 841 ASP A CA 1
ATOM 6439 C C . ASP A 1 841 ? -3.264 35.344 26.047 1 97.25 841 ASP A C 1
ATOM 6441 O O . ASP A 1 841 ? -3.566 34.781 27.125 1 97.25 841 ASP A O 1
ATOM 6445 N N . PHE A 1 842 ? -4.039 35.531 25.109 1 97.88 842 PHE A N 1
ATOM 6446 C CA . PHE A 1 842 ? -5.348 34.875 25.109 1 97.88 842 PHE A CA 1
ATOM 6447 C C . PHE A 1 842 ? -5.914 34.812 23.688 1 97.88 842 PHE A C 1
ATOM 6449 O O . PHE A 1 842 ? -5.402 35.469 22.781 1 97.88 842 PHE A O 1
ATOM 6456 N N . MET A 1 843 ? -6.895 34 23.438 1 98.12 843 MET A N 1
ATOM 6457 C CA . MET A 1 843 ? -7.574 33.781 22.156 1 98.12 843 MET A CA 1
ATOM 6458 C C . MET A 1 843 ? -9.086 33.938 22.328 1 98.12 843 MET A C 1
ATOM 6460 O O . MET A 1 843 ? -9.625 33.656 23.406 1 98.12 843 MET A O 1
ATOM 6464 N N . LEU A 1 844 ? -9.719 34.375 21.266 1 98.06 844 LEU A N 1
ATOM 6465 C CA . LEU A 1 844 ? -11.164 34.594 21.281 1 98.06 844 LEU A CA 1
ATOM 6466 C C . LEU A 1 844 ? -11.789 34.125 19.953 1 98.06 844 LEU A C 1
ATOM 6468 O O . LEU A 1 844 ? -11.352 34.531 18.891 1 98.06 844 LEU A O 1
ATOM 6472 N N . GLY A 1 845 ? -12.703 33.219 20.031 1 98.12 845 GLY A N 1
ATOM 6473 C CA . GLY A 1 845 ? -13.57 32.875 18.922 1 98.12 845 GLY A CA 1
ATOM 6474 C C . GLY A 1 845 ? -15 33.344 19.109 1 98.12 845 GLY A C 1
ATOM 6475 O O . GLY A 1 845 ? -15.594 33.125 20.172 1 98.12 845 GLY A O 1
ATOM 6476 N N . PHE A 1 846 ? -15.562 34.062 18.172 1 98.38 846 PHE A N 1
ATOM 6477 C CA . PHE A 1 846 ? -16.922 34.594 18.219 1 98.38 846 PHE A CA 1
ATOM 6478 C C . PHE A 1 846 ? -17.734 34.125 17.016 1 98.38 846 PHE A C 1
ATOM 6480 O O . PHE A 1 846 ? -17.5 34.594 15.891 1 98.38 846 PHE A O 1
ATOM 6487 N N . SER A 1 847 ? -18.641 33.281 17.266 1 97.31 847 SER A N 1
ATOM 6488 C CA . SER A 1 847 ? -19.453 32.719 16.188 1 97.31 847 SER A CA 1
ATOM 6489 C C . SER A 1 847 ? -20.906 33.188 16.297 1 97.31 847 SER A C 1
ATOM 6491 O O . SER A 1 847 ? -21.469 33.25 17.391 1 97.31 847 SER A O 1
ATOM 6493 N N . ASN A 1 848 ? -21.531 33.5 15.203 1 97.81 848 ASN A N 1
ATOM 6494 C CA . ASN A 1 848 ? -22.938 33.906 15.094 1 97.81 848 ASN A CA 1
ATOM 6495 C C . ASN A 1 848 ? -23.656 33.094 14.023 1 97.81 848 ASN A C 1
ATOM 6497 O O . ASN A 1 848 ? -23.156 32.938 12.906 1 97.81 848 ASN A O 1
ATOM 6501 N N . SER A 1 849 ? -24.766 32.562 14.406 1 96.94 849 SER A N 1
ATOM 6502 C CA . SER A 1 849 ? -25.625 31.828 13.484 1 96.94 849 SER A CA 1
ATOM 6503 C C . SER A 1 849 ? -26.984 32.469 13.359 1 96.94 849 SER A C 1
ATOM 6505 O O . SER A 1 849 ? -27.688 32.688 14.359 1 96.94 849 SER A O 1
ATOM 6507 N N . PHE A 1 850 ? -27.406 32.75 12.125 1 97.75 850 PHE A N 1
ATOM 6508 C CA . PHE A 1 850 ? -28.688 33.344 11.812 1 97.75 850 PHE A CA 1
ATOM 6509 C C . PHE A 1 850 ? -29.531 32.406 10.945 1 97.75 850 PHE A C 1
ATOM 6511 O O . PHE A 1 850 ? -29 31.75 10.047 1 97.75 850 PHE A O 1
ATOM 6518 N N . LYS A 1 851 ? -30.703 32.344 11.266 1 95.38 851 LYS A N 1
ATOM 6519 C CA . LYS A 1 851 ? -31.688 31.672 10.414 1 95.38 851 LYS A CA 1
ATOM 6520 C C . LYS A 1 851 ? -32.875 32.562 10.133 1 95.38 851 LYS A C 1
ATOM 6522 O O . LYS A 1 851 ? -33.469 33.156 11.055 1 95.38 851 LYS A O 1
ATOM 6527 N N . PHE A 1 852 ? -33.219 32.719 8.922 1 96.31 852 PHE A N 1
ATOM 6528 C CA . PHE A 1 852 ? -34.406 33.438 8.461 1 96.31 852 PHE A CA 1
ATOM 6529 C C . PHE A 1 852 ? -35.188 32.625 7.449 1 96.31 852 PHE A C 1
ATOM 6531 O O . PHE A 1 852 ? -34.938 32.719 6.242 1 96.31 852 PHE A O 1
ATOM 6538 N N . GLY A 1 853 ? -36.188 31.922 7.902 1 92.31 853 GLY A N 1
ATOM 6539 C CA . GLY A 1 853 ? -36.875 30.969 7.039 1 92.31 853 GLY A CA 1
ATOM 6540 C C . GLY A 1 853 ? -35.938 29.922 6.453 1 92.31 853 GLY A C 1
ATOM 6541 O O . GLY A 1 853 ? -35.25 29.203 7.191 1 92.31 853 GLY A O 1
ATOM 6542 N N . SER A 1 854 ? -35.875 30 5.113 1 92.5 854 SER A N 1
ATOM 6543 C CA . SER A 1 854 ? -35.031 29.031 4.414 1 92.5 854 SER A CA 1
ATOM 6544 C C . SER A 1 854 ? -33.625 29.547 4.27 1 92.5 854 SER A C 1
ATOM 6546 O O . SER A 1 854 ? -32.719 28.797 3.861 1 92.5 854 SER A O 1
ATOM 6548 N N . PHE A 1 855 ? -33.438 30.766 4.66 1 96.69 855 PHE A N 1
ATOM 6549 C CA . PHE A 1 855 ? -32.094 31.344 4.566 1 96.69 855 PHE A CA 1
ATOM 6550 C C . PHE A 1 855 ? -31.328 31.156 5.871 1 96.69 855 PHE A C 1
ATOM 6552 O O . PHE A 1 855 ? -31.922 31.156 6.953 1 96.69 855 PHE A O 1
ATOM 6559 N N . PHE A 1 856 ? -30.109 30.953 5.781 1 96.25 856 PHE A N 1
ATOM 6560 C CA . PHE A 1 856 ? -29.266 30.891 6.965 1 96.25 856 PHE A CA 1
ATOM 6561 C C . PHE A 1 856 ? -27.953 31.609 6.727 1 96.25 856 PHE A C 1
ATOM 6563 O O . PHE A 1 856 ? -27.547 31.828 5.582 1 96.25 856 PHE A O 1
ATOM 6570 N N . ALA A 1 857 ? -27.281 32 7.824 1 97.88 857 ALA A N 1
ATOM 6571 C CA . ALA A 1 857 ? -25.969 32.625 7.777 1 97.88 857 ALA A CA 1
ATOM 6572 C C . ALA A 1 857 ? -25.141 32.281 9.016 1 97.88 857 ALA A C 1
ATOM 6574 O O . ALA A 1 857 ? -25.672 32.25 10.125 1 97.88 857 ALA A O 1
ATOM 6575 N N . ASN A 1 858 ? -23.938 31.953 8.797 1 97.69 858 ASN A N 1
ATOM 6576 C CA . ASN A 1 858 ? -22.969 31.688 9.852 1 97.69 858 ASN A CA 1
ATOM 6577 C C . ASN A 1 858 ? -21.719 32.531 9.68 1 97.69 858 ASN A C 1
ATOM 6579 O O . ASN A 1 858 ? -21.094 32.531 8.617 1 97.69 858 ASN A O 1
ATOM 6583 N N . ILE A 1 859 ? -21.359 33.25 10.703 1 98 859 ILE A N 1
ATOM 6584 C CA . ILE A 1 859 ? -20.219 34.156 10.672 1 98 859 ILE A CA 1
ATOM 6585 C C . ILE A 1 859 ? -19.297 33.844 11.859 1 98 859 ILE A C 1
ATOM 6587 O O . ILE A 1 859 ? -19.75 33.781 13.008 1 98 859 ILE A O 1
ATOM 6591 N N . LEU A 1 860 ? -18 33.656 11.609 1 98.19 860 LEU A N 1
ATOM 6592 C CA . LEU A 1 860 ? -17.016 33.375 12.656 1 98.19 860 LEU A CA 1
ATOM 6593 C C . LEU A 1 860 ? -15.906 34.406 12.641 1 98.19 860 LEU A C 1
ATOM 6595 O O . LEU A 1 860 ? -15.227 34.594 11.633 1 98.19 860 LEU A O 1
ATOM 6599 N N . ILE A 1 861 ? -15.711 35.094 13.727 1 98.25 861 ILE A N 1
ATOM 6600 C CA . ILE A 1 861 ? -14.578 36 13.969 1 98.25 861 ILE A CA 1
ATOM 6601 C C . ILE A 1 861 ? -13.586 35.312 14.914 1 98.25 861 ILE A C 1
ATOM 6603 O O . ILE A 1 861 ? -13.977 34.812 15.961 1 98.25 861 ILE A O 1
ATOM 6607 N N . ASP A 1 862 ? -12.359 35.312 14.539 1 97.19 862 ASP A N 1
ATOM 6608 C CA . ASP A 1 862 ? -11.289 34.656 15.289 1 97.19 862 ASP A CA 1
ATOM 6609 C C . ASP A 1 862 ? -10.188 35.656 15.648 1 97.19 862 ASP A C 1
ATOM 6611 O O . ASP A 1 862 ? -9.758 36.438 14.797 1 97.19 862 ASP A O 1
ATOM 6615 N N . GLY A 1 863 ? -9.797 35.656 16.922 1 97.69 863 GLY A N 1
ATOM 6616 C CA . GLY A 1 863 ? -8.773 36.562 17.375 1 97.69 863 GLY A CA 1
ATOM 6617 C C . GLY A 1 863 ? -7.715 35.906 18.25 1 97.69 863 GLY A C 1
ATOM 6618 O O . GLY A 1 863 ? -8.031 35.062 19.062 1 97.69 863 GLY A O 1
ATOM 6619 N N . ARG A 1 864 ? -6.48 36.281 18.047 1 97.62 864 ARG A N 1
ATOM 6620 C CA . ARG A 1 864 ? -5.336 35.969 18.891 1 97.62 864 ARG A CA 1
ATOM 6621 C C . ARG A 1 864 ? -4.668 37.219 19.406 1 97.62 864 ARG A C 1
ATOM 6623 O O . ARG A 1 864 ? -4.312 38.094 18.625 1 97.62 864 ARG A O 1
ATOM 6630 N N . PHE A 1 865 ? -4.543 37.344 20.688 1 98.06 865 PHE A N 1
ATOM 6631 C CA . PHE A 1 865 ? -4.074 38.562 21.297 1 98.06 865 PHE A CA 1
ATOM 6632 C C . PHE A 1 865 ? -2.771 38.344 22.062 1 98.06 865 PHE A C 1
ATOM 6634 O O . PHE A 1 865 ? -2.686 37.438 22.891 1 98.06 865 PHE A O 1
ATOM 6641 N N . GLY A 1 866 ? -1.796 39.219 21.734 1 97.38 866 GLY A N 1
ATOM 6642 C CA . GLY A 1 866 ? -0.486 39.125 22.359 1 97.38 866 GLY A CA 1
ATOM 6643 C C . GLY A 1 866 ? 0.502 38.281 21.547 1 97.38 866 GLY A C 1
ATOM 6644 O O . GLY A 1 866 ? 0.164 37.781 20.484 1 97.38 866 GLY A O 1
ATOM 6645 N N . GLY A 1 867 ? 1.769 38.281 22.078 1 97 867 GLY A N 1
ATOM 6646 C CA . GLY A 1 867 ? 2.861 37.594 21.406 1 97 867 GLY A CA 1
ATOM 6647 C C . GLY A 1 867 ? 3.584 38.469 20.406 1 97 867 GLY A C 1
ATOM 6648 O O . GLY A 1 867 ? 3.15 39.562 20.125 1 97 867 GLY A O 1
ATOM 6649 N N . GLU A 1 868 ? 4.648 37.938 19.953 1 98.12 868 GLU A N 1
ATOM 6650 C CA . GLU A 1 868 ? 5.469 38.594 18.953 1 98.12 868 GLU A CA 1
ATOM 6651 C C . GLU A 1 868 ? 5.859 37.656 17.828 1 98.12 868 GLU A C 1
ATOM 6653 O O . GLU A 1 868 ? 5.965 36.438 18.062 1 98.12 868 GLU A O 1
ATOM 6658 N N . VAL A 1 869 ? 6.02 38.219 16.656 1 98.31 869 VAL A N 1
ATOM 6659 C CA . VAL A 1 869 ? 6.5 37.438 15.516 1 98.31 869 VAL A CA 1
ATOM 6660 C C . VAL A 1 869 ? 7.582 38.219 14.781 1 98.31 869 VAL A C 1
ATOM 6662 O O . VAL A 1 869 ? 7.684 39.438 14.914 1 98.31 869 VAL A O 1
ATOM 6665 N N . MET A 1 870 ? 8.422 37.5 14.094 1 98.38 870 MET A N 1
ATOM 6666 C CA . MET A 1 870 ? 9.508 38.094 13.32 1 98.38 870 MET A CA 1
ATOM 6667 C C . MET A 1 870 ? 9.297 37.875 11.828 1 98.38 870 MET A C 1
ATOM 6669 O O . MET A 1 870 ? 8.82 36.812 11.406 1 98.38 870 MET A O 1
ATOM 6673 N N . SER A 1 871 ? 9.648 38.875 11.008 1 98.19 871 SER A N 1
ATOM 6674 C CA . SER A 1 871 ? 9.641 38.719 9.562 1 98.19 871 SER A CA 1
ATOM 6675 C C . SER A 1 871 ? 11.047 38.844 8.984 1 98.19 871 SER A C 1
ATOM 6677 O O . SER A 1 871 ? 11.492 39.938 8.672 1 98.19 871 SER A O 1
ATOM 6679 N N . LEU A 1 872 ? 11.648 37.719 8.727 1 98.31 872 LEU A N 1
ATOM 6680 C CA . LEU A 1 872 ? 12.922 37.75 8 1 98.31 872 LEU A CA 1
ATOM 6681 C C . LEU A 1 872 ? 12.695 38.062 6.523 1 98.31 872 LEU A C 1
ATOM 6683 O O . LEU A 1 872 ? 13.594 38.562 5.844 1 98.31 872 LEU A O 1
ATOM 6687 N N . THR A 1 873 ? 11.516 37.844 6.051 1 98.38 873 THR A N 1
ATOM 6688 C CA . THR A 1 873 ? 11.164 38.219 4.691 1 98.38 873 THR A CA 1
ATOM 6689 C C . THR A 1 873 ? 11.273 39.75 4.523 1 98.38 873 THR A C 1
ATOM 6691 O O . THR A 1 873 ? 11.906 40.219 3.586 1 98.38 873 THR A O 1
ATOM 6694 N N . GLN A 1 874 ? 10.648 40.531 5.43 1 98.5 874 GLN A N 1
ATOM 6695 C CA . GLN A 1 874 ? 10.719 41.969 5.367 1 98.5 874 GLN A CA 1
ATOM 6696 C C . GLN A 1 874 ? 12.156 42.469 5.5 1 98.5 874 GLN A C 1
ATOM 6698 O O . GLN A 1 874 ? 12.578 43.375 4.797 1 98.5 874 GLN A O 1
ATOM 6703 N N . ALA A 1 875 ? 12.891 41.844 6.41 1 98.69 875 ALA A N 1
ATOM 6704 C CA . ALA A 1 875 ? 14.289 42.219 6.613 1 98.69 875 ALA A CA 1
ATOM 6705 C C . ALA A 1 875 ? 15.094 42.031 5.328 1 98.69 875 ALA A C 1
ATOM 6707 O O . ALA A 1 875 ? 15.867 42.938 4.953 1 98.69 875 ALA A O 1
ATOM 6708 N N . GLN A 1 876 ? 14.906 40.906 4.73 1 98.62 876 GLN A N 1
ATOM 6709 C CA . GLN A 1 876 ? 15.648 40.594 3.51 1 98.62 876 GLN A CA 1
ATOM 6710 C C . GLN A 1 876 ? 15.219 41.531 2.365 1 98.62 876 GLN A C 1
ATOM 6712 O O . GLN A 1 876 ? 16.047 42 1.589 1 98.62 876 GLN A O 1
ATOM 6717 N N . ASN A 1 877 ? 13.953 41.781 2.205 1 98.69 877 ASN A N 1
ATOM 6718 C CA . ASN A 1 877 ? 13.461 42.719 1.188 1 98.69 877 ASN A CA 1
ATOM 6719 C C . ASN A 1 877 ? 14.031 44.094 1.38 1 98.69 877 ASN A C 1
ATOM 6721 O O . ASN A 1 877 ? 14.359 44.781 0.405 1 98.69 877 ASN A O 1
ATOM 6725 N N . ASP A 1 878 ? 14.078 44.531 2.613 1 98.75 878 ASP A N 1
ATOM 6726 C CA . ASP A 1 878 ? 14.648 45.844 2.922 1 98.75 878 ASP A CA 1
ATOM 6727 C C . ASP A 1 878 ? 16.125 45.906 2.529 1 98.75 878 ASP A C 1
ATOM 6729 O O . ASP A 1 878 ? 16.562 46.875 1.903 1 98.75 878 ASP A O 1
ATOM 6733 N N . ALA A 1 879 ? 16.859 44.906 2.914 1 98.56 879 ALA A N 1
ATOM 6734 C CA . ALA A 1 879 ? 18.281 44.875 2.613 1 98.56 879 ALA A CA 1
ATOM 6735 C C . ALA A 1 879 ? 18.531 44.906 1.107 1 98.56 879 ALA A C 1
ATOM 6737 O O . ALA A 1 879 ? 19.531 45.469 0.65 1 98.56 879 ALA A O 1
ATOM 6738 N N . PHE A 1 880 ? 17.625 44.375 0.331 1 98.5 880 PHE A N 1
ATOM 6739 C CA . PHE A 1 880 ? 17.797 44.312 -1.115 1 98.5 880 PHE A CA 1
ATOM 6740 C C . PHE A 1 880 ? 17.25 45.562 -1.792 1 98.5 880 PHE A C 1
ATOM 6742 O O . PHE A 1 880 ? 17.391 45.719 -3.008 1 98.5 880 PHE A O 1
ATOM 6749 N N . GLY A 1 881 ? 16.641 46.469 -1.04 1 98.56 881 GLY A N 1
ATOM 6750 C CA . GLY A 1 881 ? 16.156 47.75 -1.551 1 98.56 881 GLY A CA 1
ATOM 6751 C C . GLY A 1 881 ? 14.891 47.625 -2.363 1 98.56 881 GLY A C 1
ATOM 6752 O O . GLY A 1 881 ? 14.57 48.531 -3.162 1 98.56 881 GLY A O 1
ATOM 6753 N N . VAL A 1 882 ? 14.164 46.531 -2.191 1 98.31 882 VAL A N 1
ATOM 6754 C CA . VAL A 1 882 ? 13.008 46.312 -3.047 1 98.31 882 VAL A CA 1
ATOM 6755 C C . VAL A 1 882 ? 11.727 46.656 -2.287 1 98.31 882 VAL A C 1
ATOM 6757 O O . VAL A 1 882 ? 10.664 46.781 -2.889 1 98.31 882 VAL A O 1
ATOM 6760 N N . SER A 1 883 ? 11.758 46.938 -0.991 1 98.44 883 SER A N 1
ATOM 6761 C CA . SER A 1 883 ? 10.57 47.125 -0.166 1 98.44 883 SER A CA 1
ATOM 6762 C C . SER A 1 883 ? 10.039 48.562 -0.289 1 98.44 883 SER A C 1
ATOM 6764 O O . SER A 1 883 ? 10.789 49.469 -0.607 1 98.44 883 SER A O 1
ATOM 6766 N N . LYS A 1 884 ? 8.75 48.688 -0.049 1 98.19 884 LYS A N 1
ATOM 6767 C CA . LYS A 1 884 ? 8.164 50.031 0.013 1 98.19 884 LYS A CA 1
ATOM 6768 C C . LYS A 1 884 ? 8.867 50.906 1.054 1 98.19 884 LYS A C 1
ATOM 6770 O O . LYS A 1 884 ? 9.039 52.094 0.853 1 98.19 884 LYS A O 1
ATOM 6775 N N . ALA A 1 885 ? 9.227 50.344 2.143 1 98.19 885 ALA A N 1
ATOM 6776 C CA . ALA A 1 885 ? 9.906 51.062 3.217 1 98.19 885 ALA A CA 1
ATOM 6777 C C . ALA A 1 885 ? 11.188 51.719 2.713 1 98.19 885 ALA A C 1
ATOM 6779 O O . ALA A 1 885 ? 11.484 52.875 3.07 1 98.19 885 ALA A O 1
ATOM 6780 N N . THR A 1 886 ? 11.938 51.031 1.941 1 98.5 886 THR A N 1
ATOM 6781 C CA . THR A 1 886 ? 13.195 51.562 1.437 1 98.5 886 THR A CA 1
ATOM 6782 C C . THR A 1 886 ? 12.93 52.688 0.424 1 98.5 886 THR A C 1
ATOM 6784 O O . THR A 1 886 ? 13.672 53.656 0.375 1 98.5 886 THR A O 1
ATOM 6787 N N . GLY A 1 887 ? 11.93 52.469 -0.459 1 98.31 887 GLY A N 1
ATOM 6788 C CA . GLY A 1 887 ? 11.531 53.562 -1.352 1 98.31 887 GLY A CA 1
ATOM 6789 C C . GLY A 1 887 ? 11.094 54.812 -0.616 1 98.31 887 GLY A C 1
ATOM 6790 O O . GLY A 1 887 ? 11.508 55.906 -0.971 1 98.31 887 GLY A O 1
ATOM 6791 N N . ASP A 1 888 ? 10.312 54.656 0.382 1 98.38 888 ASP A N 1
ATOM 6792 C CA . ASP A 1 888 ? 9.82 55.75 1.18 1 98.38 888 ASP A CA 1
ATOM 6793 C C . ASP A 1 888 ? 10.977 56.5 1.874 1 98.38 888 ASP A C 1
ATOM 6795 O O . ASP A 1 888 ? 10.992 57.719 1.938 1 98.38 888 ASP A O 1
ATOM 6799 N N . ALA A 1 889 ? 11.844 55.75 2.412 1 98.5 889 ALA A N 1
ATOM 6800 C CA . ALA A 1 889 ? 12.992 56.344 3.098 1 98.5 889 ALA A CA 1
ATOM 6801 C C . ALA A 1 889 ? 13.844 57.156 2.133 1 98.5 889 ALA A C 1
ATOM 6803 O O . ALA A 1 889 ? 14.336 58.25 2.494 1 98.5 889 ALA A O 1
ATOM 6804 N N . ARG A 1 890 ? 14.086 56.625 0.983 1 98.19 890 ARG A N 1
ATOM 6805 C CA . ARG A 1 890 ? 14.859 57.375 -0.016 1 98.19 890 ARG A CA 1
ATOM 6806 C C . ARG A 1 890 ? 14.133 58.625 -0.447 1 98.19 890 ARG A C 1
ATOM 6808 O O . ARG A 1 890 ? 14.75 59.688 -0.619 1 98.19 890 ARG A O 1
ATOM 6815 N N . ASN A 1 891 ? 12.898 58.562 -0.661 1 98.06 891 ASN A N 1
ATOM 6816 C CA . ASN A 1 891 ? 12.086 59.719 -1.002 1 98.06 891 ASN A CA 1
ATOM 6817 C C . ASN A 1 891 ? 12.086 60.75 0.12 1 98.06 891 ASN A C 1
ATOM 6819 O O . ASN A 1 891 ? 11.945 61.969 -0.133 1 98.06 891 ASN A O 1
ATOM 6823 N N . ALA A 1 892 ? 12.344 60.344 1.357 1 97.62 892 ALA A N 1
ATOM 6824 C CA . ALA A 1 892 ? 12.359 61.219 2.52 1 97.62 892 ALA A CA 1
ATOM 6825 C C . ALA A 1 892 ? 13.758 61.781 2.775 1 97.62 892 ALA A C 1
ATOM 6827 O O . ALA A 1 892 ? 13.969 62.562 3.709 1 97.62 892 ALA A O 1
ATOM 6828 N N . GLY A 1 893 ? 14.703 61.375 1.987 1 96.44 893 GLY A N 1
ATOM 6829 C CA . GLY A 1 893 ? 16.062 61.875 2.105 1 96.44 893 GLY A CA 1
ATOM 6830 C C . GLY A 1 893 ? 16.922 61.094 3.074 1 96.44 893 GLY A C 1
ATOM 6831 O O . GLY A 1 893 ? 18.047 61.469 3.381 1 96.44 893 GLY A O 1
ATOM 6832 N N . GLY A 1 894 ? 16.375 59.938 3.516 1 97.5 894 GLY A N 1
ATOM 6833 C CA . GLY A 1 894 ? 17.094 59.094 4.445 1 97.5 894 GLY A CA 1
ATOM 6834 C C . GLY A 1 894 ? 16.25 58.656 5.629 1 97.5 894 GLY A C 1
ATOM 6835 O O . GLY A 1 894 ? 15.031 58.812 5.621 1 97.5 894 GLY A O 1
ATOM 6836 N N . VAL A 1 895 ? 16.969 58 6.559 1 98 895 VAL A N 1
ATOM 6837 C CA . VAL A 1 895 ? 16.297 57.531 7.758 1 98 895 VAL A CA 1
ATOM 6838 C C . VAL A 1 895 ? 16.688 58.375 8.961 1 98 895 VAL A C 1
ATOM 6840 O O . VAL A 1 895 ? 17.875 58.594 9.219 1 98 895 VAL A O 1
ATOM 6843 N N . LYS A 1 896 ? 15.766 58.938 9.664 1 96.5 896 LYS A N 1
ATOM 6844 C CA . LYS A 1 896 ? 16.031 59.688 10.875 1 96.5 896 LYS A CA 1
ATOM 6845 C C . LYS A 1 896 ? 16.438 58.75 12.023 1 96.5 896 LYS A C 1
ATOM 6847 O O . LYS A 1 896 ? 15.758 57.781 12.305 1 96.5 896 LYS A O 1
ATOM 6852 N N . ILE A 1 897 ? 17.578 59.031 12.586 1 96.38 897 ILE A N 1
ATOM 6853 C CA . ILE A 1 897 ? 18.078 58.188 13.688 1 96.38 897 ILE A CA 1
ATOM 6854 C C . ILE A 1 897 ? 18.641 59.094 14.781 1 96.38 897 ILE A C 1
ATOM 6856 O O . ILE A 1 897 ? 18.922 60.281 14.539 1 96.38 897 ILE A O 1
ATOM 6860 N N . ASN A 1 898 ? 18.719 58.594 15.953 1 97.25 898 ASN A N 1
ATOM 6861 C CA . ASN A 1 898 ? 19.469 59.188 17.062 1 97.25 898 ASN A CA 1
ATOM 6862 C C . ASN A 1 898 ? 20.719 58.375 17.391 1 97.25 898 ASN A C 1
ATOM 6864 O O . ASN A 1 898 ? 20.672 57.469 18.203 1 97.25 898 ASN A O 1
ATOM 6868 N N . ALA A 1 899 ? 21.859 58.688 16.734 1 98 899 ALA A N 1
ATOM 6869 C CA . ALA A 1 899 ? 23.062 57.906 16.844 1 98 899 ALA A CA 1
ATOM 6870 C C . ALA A 1 899 ? 24.281 58.75 17.172 1 98 899 ALA A C 1
ATOM 6872 O O . ALA A 1 899 ? 24.188 60 17.141 1 98 899 ALA A O 1
ATOM 6873 N N . VAL A 1 900 ? 25.359 58.062 17.562 1 97.25 900 VAL A N 1
ATOM 6874 C CA . VAL A 1 900 ? 26.578 58.781 17.922 1 97.25 900 VAL A CA 1
ATOM 6875 C C . VAL A 1 900 ? 27.797 58 17.406 1 97.25 900 VAL A C 1
ATOM 6877 O O . VAL A 1 900 ? 27.844 56.781 17.484 1 97.25 900 VAL A O 1
ATOM 6880 N N . MET A 1 901 ? 28.734 58.656 16.781 1 96.44 901 MET A N 1
ATOM 6881 C CA . MET A 1 901 ? 30.016 58.125 16.359 1 96.44 901 MET A CA 1
ATOM 6882 C C . MET A 1 901 ? 30.938 57.906 17.547 1 96.44 901 MET A C 1
ATOM 6884 O O . MET A 1 901 ? 30.75 58.5 18.609 1 96.44 901 MET A O 1
ATOM 6888 N N . PRO A 1 902 ? 31.969 57.156 17.375 1 94.81 902 PRO A N 1
ATOM 6889 C CA . PRO A 1 902 ? 32.906 56.969 18.484 1 94.81 902 PRO A CA 1
ATOM 6890 C C . PRO A 1 902 ? 33.531 58.25 18.969 1 94.81 902 PRO A C 1
ATOM 6892 O O . PRO A 1 902 ? 33.906 58.344 20.156 1 94.81 902 PRO A O 1
ATOM 6895 N N . ASP A 1 903 ? 33.656 59.281 18.141 1 94.44 903 ASP A N 1
ATOM 6896 C CA . ASP A 1 903 ? 34.312 60.531 18.5 1 94.44 903 ASP A CA 1
ATOM 6897 C C . ASP A 1 903 ? 33.312 61.5 19.156 1 94.44 903 ASP A C 1
ATOM 6899 O O . ASP A 1 903 ? 33.656 62.625 19.484 1 94.44 903 ASP A O 1
ATOM 6903 N N . GLY A 1 904 ? 32.062 61.062 19.219 1 93.19 904 GLY A N 1
ATOM 6904 C CA . GLY A 1 904 ? 31.078 61.844 19.922 1 93.19 904 GLY A CA 1
ATOM 6905 C C . GLY A 1 904 ? 30.156 62.625 19 1 93.19 904 GLY A C 1
ATOM 6906 O O . GLY A 1 904 ? 29.172 63.219 19.453 1 93.19 904 GLY A O 1
ATOM 6907 N N . THR A 1 905 ? 30.469 62.562 17.734 1 96.06 905 THR A N 1
ATOM 6908 C CA . THR A 1 905 ? 29.656 63.312 16.766 1 96.06 905 THR A CA 1
ATOM 6909 C C . THR A 1 905 ? 28.266 62.688 16.641 1 96.06 905 THR A C 1
ATOM 6911 O O . THR A 1 905 ? 28.125 61.5 16.375 1 96.06 905 THR A O 1
ATOM 6914 N N . ALA A 1 906 ? 27.297 63.5 16.812 1 96.19 906 ALA A N 1
ATOM 6915 C CA . ALA A 1 906 ? 25.906 63.062 16.688 1 96.19 906 ALA A CA 1
ATOM 6916 C C . ALA A 1 906 ? 25.516 62.875 15.227 1 96.19 906 ALA A C 1
ATOM 6918 O O . ALA A 1 906 ? 25.891 63.656 14.375 1 96.19 906 ALA A O 1
ATOM 6919 N N . VAL A 1 907 ? 24.859 61.844 14.977 1 96.88 907 VAL A N 1
ATOM 6920 C CA . VAL A 1 907 ? 24.312 61.562 13.656 1 96.88 907 VAL A CA 1
ATOM 6921 C C . VAL A 1 907 ? 22.781 61.469 13.742 1 96.88 907 VAL A C 1
ATOM 6923 O O . VAL A 1 907 ? 22.25 60.625 14.484 1 96.88 907 VAL A O 1
ATOM 6926 N N . THR A 1 908 ? 22.078 62.281 13.008 1 96.12 908 THR A N 1
ATOM 6927 C CA . THR A 1 908 ? 20.625 62.344 13.156 1 96.12 908 THR A CA 1
ATOM 6928 C C . THR A 1 908 ? 19.922 61.781 11.914 1 96.12 908 THR A C 1
ATOM 6930 O O . THR A 1 908 ? 18.703 61.594 11.906 1 96.12 908 THR A O 1
ATOM 6933 N N . THR A 1 909 ? 20.672 61.656 10.922 1 96.56 909 THR A N 1
ATOM 6934 C CA . THR A 1 909 ? 20.125 61.094 9.695 1 96.56 909 THR A CA 1
ATOM 6935 C C . THR A 1 909 ? 21.141 60.156 9.039 1 96.56 909 THR A C 1
ATOM 6937 O O . THR A 1 909 ? 22.344 60.438 9.039 1 96.56 909 THR A O 1
ATOM 6940 N N . MET A 1 910 ? 20.609 59.094 8.547 1 96.81 910 MET A N 1
ATOM 6941 C CA . MET A 1 910 ? 21.453 58.125 7.828 1 96.81 910 MET A CA 1
ATOM 6942 C C . MET A 1 910 ? 20.906 57.875 6.434 1 96.81 910 MET A C 1
ATOM 6944 O O . MET A 1 910 ? 19.688 57.812 6.242 1 96.81 910 MET A O 1
ATOM 6948 N N . ASP A 1 911 ? 21.812 57.688 5.527 1 96.12 911 ASP A N 1
ATOM 6949 C CA . ASP A 1 911 ? 21.422 57.281 4.18 1 96.12 911 ASP A CA 1
ATOM 6950 C C . ASP A 1 911 ? 20.641 55.969 4.203 1 96.12 911 ASP A C 1
ATOM 6952 O O . ASP A 1 911 ? 20.953 55.062 4.969 1 96.12 911 ASP A O 1
ATOM 6956 N N . ALA A 1 912 ? 19.578 55.906 3.365 1 98 912 ALA A N 1
ATOM 6957 C CA . ALA A 1 912 ? 18.672 54.781 3.377 1 98 912 ALA A CA 1
ATOM 6958 C C . ALA A 1 912 ? 19.422 53.469 3.111 1 98 912 ALA A C 1
ATOM 6960 O O . ALA A 1 912 ? 19.156 52.438 3.754 1 98 912 ALA A O 1
ATOM 6961 N N . GLN A 1 913 ? 20.25 53.406 2.109 1 97.69 913 GLN A N 1
ATOM 6962 C CA . GLN A 1 913 ? 21 52.219 1.773 1 97.69 913 GLN A CA 1
ATOM 6963 C C . GLN A 1 913 ? 21.875 51.75 2.938 1 97.69 913 GLN A C 1
ATOM 6965 O O . GLN A 1 913 ? 21.922 50.562 3.275 1 97.69 913 GLN A O 1
ATOM 6970 N N . SER A 1 914 ? 22.594 52.719 3.496 1 96.5 914 SER A N 1
ATOM 6971 C CA . SER A 1 914 ? 23.453 52.406 4.625 1 96.5 914 SER A CA 1
ATOM 6972 C C . SER A 1 914 ? 22.656 51.844 5.797 1 96.5 914 SER A C 1
ATOM 6974 O O . SER A 1 914 ? 23.109 50.906 6.465 1 96.5 914 SER A O 1
ATOM 6976 N N . TYR A 1 915 ? 21.531 52.438 6.051 1 97.75 915 TYR A N 1
ATOM 6977 C CA . TYR A 1 915 ? 20.688 51.969 7.152 1 97.75 915 TYR A CA 1
ATOM 6978 C C . TYR A 1 915 ? 20.172 50.562 6.906 1 97.75 915 TYR A C 1
ATOM 6980 O O . TYR A 1 915 ? 20.391 49.656 7.723 1 97.75 915 TYR A O 1
ATOM 6988 N N . TYR A 1 916 ? 19.562 50.312 5.773 1 98.44 916 TYR A N 1
ATOM 6989 C CA . TYR A 1 916 ? 18.812 49.062 5.539 1 98.44 916 TYR A CA 1
ATOM 6990 C C . TYR A 1 916 ? 19.766 47.938 5.199 1 98.44 916 TYR A C 1
ATOM 6992 O O . TYR A 1 916 ? 19.422 46.75 5.379 1 98.44 916 TYR A O 1
ATOM 7000 N N . THR A 1 917 ? 20.922 48.125 4.688 1 97.31 917 THR A N 1
ATOM 7001 C CA . THR A 1 917 ? 21.891 47.031 4.445 1 97.31 917 THR A CA 1
ATOM 7002 C C . THR A 1 917 ? 22.547 46.594 5.75 1 97.31 917 THR A C 1
ATOM 7004 O O . THR A 1 917 ? 23.156 45.531 5.812 1 97.31 917 THR A O 1
ATOM 7007 N N . THR A 1 918 ? 22.422 47.406 6.762 1 96.5 918 THR A N 1
ATOM 7008 C CA . THR A 1 918 ? 22.953 47.062 8.07 1 96.5 918 THR A CA 1
ATOM 7009 C C . THR A 1 918 ? 21.859 46.438 8.938 1 96.5 918 THR A C 1
ATOM 7011 O O . THR A 1 918 ? 22.078 45.406 9.586 1 96.5 918 THR A O 1
ATOM 7014 N N . VAL A 1 919 ? 20.703 47.094 8.906 1 97.19 919 VAL A N 1
ATOM 7015 C CA . VAL A 1 919 ? 19.609 46.688 9.781 1 97.19 919 VAL A CA 1
ATOM 7016 C C . VAL A 1 919 ? 18.859 45.5 9.156 1 97.19 919 VAL A C 1
ATOM 7018 O O . VAL A 1 919 ? 18.406 44.594 9.867 1 97.19 919 VAL A O 1
ATOM 7021 N N . GLY A 1 920 ? 18.734 45.531 7.863 1 98 920 GLY A N 1
ATOM 7022 C CA . GLY A 1 920 ? 17.984 44.5 7.172 1 98 920 GLY A CA 1
ATOM 7023 C C . GLY A 1 920 ? 18.844 43.312 6.789 1 98 920 GLY A C 1
ATOM 7024 O O . GLY A 1 920 ? 20.031 43.25 7.133 1 98 920 GLY A O 1
ATOM 7025 N N . GLY A 1 921 ? 18.141 42.281 6.215 1 97.5 921 GLY A N 1
ATOM 7026 C CA . GLY A 1 921 ? 18.844 41.062 5.793 1 97.5 921 GLY A CA 1
ATOM 7027 C C . GLY A 1 921 ? 18.625 39.906 6.73 1 97.5 921 GLY A C 1
ATOM 7028 O O . GLY A 1 921 ? 18.234 40.094 7.883 1 97.5 921 GLY A O 1
ATOM 7029 N N . ARG A 1 922 ? 18.969 38.781 6.227 1 96.38 922 ARG A N 1
ATOM 7030 C CA . ARG A 1 922 ? 18.766 37.562 6.973 1 96.38 922 ARG A CA 1
ATOM 7031 C C . ARG A 1 922 ? 19.609 37.531 8.234 1 96.38 922 ARG A C 1
ATOM 7033 O O . ARG A 1 922 ? 19.266 36.875 9.219 1 96.38 922 ARG A O 1
ATOM 7040 N N . ALA A 1 923 ? 20.734 38.25 8.227 1 96.94 923 ALA A N 1
ATOM 7041 C CA . ALA A 1 923 ? 21.625 38.25 9.375 1 96.94 923 ALA A CA 1
ATOM 7042 C C . ALA A 1 923 ? 21.766 39.688 9.93 1 96.94 923 ALA A C 1
ATOM 7044 O O . ALA A 1 923 ? 22.75 40 10.617 1 96.94 923 ALA A O 1
ATOM 7045 N N . GLY A 1 924 ? 20.859 40.531 9.641 1 97.69 924 GLY A N 1
ATOM 7046 C CA . GLY A 1 924 ? 20.891 41.906 10.133 1 97.69 924 GLY A CA 1
ATOM 7047 C C . GLY A 1 924 ? 20.406 42.062 11.562 1 97.69 924 GLY A C 1
ATOM 7048 O O . GLY A 1 924 ? 20.453 41.094 12.328 1 97.69 924 GLY A O 1
ATOM 7049 N N . ILE A 1 925 ? 20.016 43.312 11.891 1 98.25 925 ILE A N 1
ATOM 7050 C CA . ILE A 1 925 ? 19.484 43.594 13.219 1 98.25 925 ILE A CA 1
ATOM 7051 C C . ILE A 1 925 ? 18 43.25 13.281 1 98.25 925 ILE A C 1
ATOM 7053 O O . ILE A 1 925 ? 17.141 44.125 13.273 1 98.25 925 ILE A O 1
ATOM 7057 N N . THR A 1 926 ? 17.75 42.062 13.438 1 98.25 926 THR A N 1
ATOM 7058 C CA . THR A 1 926 ? 16.422 41.469 13.227 1 98.25 926 THR A CA 1
ATOM 7059 C C . THR A 1 926 ? 15.445 41.938 14.297 1 98.25 926 THR A C 1
ATOM 7061 O O . THR A 1 926 ? 14.234 41.812 14.148 1 98.25 926 THR A O 1
ATOM 7064 N N . GLY A 1 927 ? 15.914 42.469 15.406 1 98.06 927 GLY A N 1
ATOM 7065 C CA . GLY A 1 927 ? 15.047 43.062 16.406 1 98.06 927 GLY A CA 1
ATOM 7066 C C . GLY A 1 927 ? 14.164 44.156 15.844 1 98.06 927 GLY A C 1
ATOM 7067 O O . GLY A 1 927 ? 13.125 44.5 16.422 1 98.06 927 GLY A O 1
ATOM 7068 N N . GLU A 1 928 ? 14.602 44.812 14.766 1 97.56 928 GLU A N 1
ATOM 7069 C CA . GLU A 1 928 ? 13.828 45.844 14.117 1 97.56 928 GLU A CA 1
ATOM 7070 C C . GLU A 1 928 ? 12.695 45.281 13.281 1 97.56 928 GLU A C 1
ATOM 7072 O O . GLU A 1 928 ? 11.852 46 12.766 1 97.56 928 GLU A O 1
ATOM 7077 N N . TYR A 1 929 ? 12.625 44.031 13.219 1 98.44 929 TYR A N 1
ATOM 7078 C CA . TYR A 1 929 ? 11.625 43.375 12.391 1 98.44 929 TYR A CA 1
ATOM 7079 C C . TYR A 1 929 ? 10.742 42.438 13.234 1 98.44 929 TYR A C 1
ATOM 7081 O O . TYR A 1 929 ? 10.289 41.406 12.766 1 98.44 929 TYR A O 1
ATOM 7089 N N . ILE A 1 930 ? 10.617 42.688 14.484 1 98.31 930 ILE A N 1
ATOM 7090 C CA . ILE A 1 930 ? 9.672 42.062 15.406 1 98.31 930 ILE A CA 1
ATOM 7091 C C . ILE A 1 930 ? 8.352 42.844 15.391 1 98.31 930 ILE A C 1
ATOM 7093 O O . ILE A 1 930 ? 8.344 44.094 15.383 1 98.31 930 ILE A O 1
ATOM 7097 N N . TYR A 1 931 ? 7.273 42.156 15.391 1 98.25 931 TYR A N 1
ATOM 7098 C CA . TYR A 1 931 ? 5.941 42.75 15.336 1 98.25 931 TYR A CA 1
ATOM 7099 C C . TYR A 1 931 ? 5.027 42.125 16.375 1 98.25 931 TYR A C 1
ATOM 7101 O O . TYR A 1 931 ? 5.273 41 16.844 1 98.25 931 TYR A O 1
ATOM 7109 N N . ASP A 1 932 ? 4.016 42.875 16.719 1 98 932 ASP A N 1
ATOM 7110 C CA . ASP A 1 932 ? 2.959 42.281 17.547 1 98 932 ASP A CA 1
ATOM 7111 C C . ASP A 1 932 ? 2.191 41.219 16.781 1 98 932 ASP A C 1
ATOM 7113 O O . ASP A 1 932 ? 1.778 41.406 15.648 1 98 932 ASP A O 1
ATOM 7117 N N . ALA A 1 933 ? 2.01 40.125 17.469 1 97.81 933 ALA A N 1
ATOM 7118 C CA . ALA A 1 933 ? 1.344 39 16.812 1 97.81 933 ALA A CA 1
ATOM 7119 C C . ALA A 1 933 ? -0.173 39.125 16.922 1 97.81 933 ALA A C 1
ATOM 7121 O O . ALA A 1 933 ? -0.91 38.344 16.344 1 97.81 933 ALA A O 1
ATOM 7122 N N . THR A 1 934 ? -0.714 40.094 17.578 1 98.19 934 THR A N 1
ATOM 7123 C CA . THR A 1 934 ? -2.15 40.281 17.75 1 98.19 934 THR A CA 1
ATOM 7124 C C . THR A 1 934 ? -2.836 40.438 16.391 1 98.19 934 THR A C 1
ATOM 7126 O O . THR A 1 934 ? -2.389 41.188 15.539 1 98.19 934 THR A O 1
ATOM 7129 N N . ASN A 1 935 ? -3.867 39.656 16.203 1 97.5 935 ASN A N 1
ATOM 7130 C CA . ASN A 1 935 ? -4.664 39.75 14.992 1 97.5 935 ASN A CA 1
ATOM 7131 C C . ASN A 1 935 ? -6.105 39.312 15.227 1 97.5 935 ASN A C 1
ATOM 7133 O O . ASN A 1 935 ? -6.371 38.469 16.078 1 97.5 935 ASN A O 1
ATOM 7137 N N . VAL A 1 936 ? -7.051 39.938 14.547 1 98.19 936 VAL A N 1
ATOM 7138 C CA . VAL A 1 936 ? -8.477 39.594 14.516 1 98.19 936 VAL A CA 1
ATOM 7139 C C . VAL A 1 936 ? -8.938 39.469 13.062 1 98.19 936 VAL A C 1
ATOM 7141 O O . VAL A 1 936 ? -8.734 40.375 12.258 1 98.19 936 VAL A O 1
ATOM 7144 N N . SER A 1 937 ? -9.5 38.375 12.758 1 97 937 SER A N 1
ATOM 7145 C CA . SER A 1 937 ? -9.883 38.156 11.367 1 97 937 SER A CA 1
ATOM 7146 C C . SER A 1 937 ? -11.305 37.625 11.258 1 97 937 SER A C 1
ATOM 7148 O O . SER A 1 937 ? -11.82 37 12.195 1 97 937 SER A O 1
ATOM 7150 N N . LEU A 1 938 ? -11.961 37.969 10.156 1 97.5 938 LEU A N 1
ATOM 7151 C CA . LEU A 1 938 ? -13.156 37.25 9.734 1 97.5 938 LEU A CA 1
ATOM 7152 C C . LEU A 1 938 ? -12.789 35.906 9.117 1 97.5 938 LEU A C 1
ATOM 7154 O O . LEU A 1 938 ? -12.57 35.781 7.91 1 97.5 938 LEU A O 1
ATOM 7158 N N . ARG A 1 939 ? -12.898 34.938 9.891 1 96.31 939 ARG A N 1
ATOM 7159 C CA . ARG A 1 939 ? -12.336 33.625 9.57 1 96.31 939 ARG A CA 1
ATOM 7160 C C . ARG A 1 939 ? -13.234 32.875 8.594 1 96.31 939 ARG A C 1
ATOM 7162 O O . ARG A 1 939 ? -12.742 32.219 7.672 1 96.31 939 ARG A O 1
ATOM 7169 N N . GLU A 1 940 ? -14.547 32.875 8.859 1 97.25 940 GLU A N 1
ATOM 7170 C CA . GLU A 1 940 ? -15.453 32.125 8 1 97.25 940 GLU A CA 1
ATOM 7171 C C . GLU A 1 940 ? -16.766 32.844 7.809 1 97.25 940 GLU A C 1
ATOM 7173 O O . GLU A 1 940 ? -17.25 33.531 8.727 1 97.25 940 GLU A O 1
ATOM 7178 N N . ILE A 1 941 ? -17.328 32.688 6.648 1 97.5 941 ILE A N 1
ATOM 7179 C CA . ILE A 1 941 ? -18.688 33.094 6.324 1 97.5 941 ILE A CA 1
ATOM 7180 C C . ILE A 1 941 ? -19.391 32 5.539 1 97.5 941 ILE A C 1
ATOM 7182 O O . ILE A 1 941 ? -18.781 31.344 4.68 1 97.5 941 ILE A O 1
ATOM 7186 N N . SER A 1 942 ? -20.531 31.703 5.895 1 98 942 SER A N 1
ATOM 7187 C CA . SER A 1 942 ? -21.422 30.844 5.129 1 98 942 SER A CA 1
ATOM 7188 C C . SER A 1 942 ? -22.828 31.438 5.059 1 98 942 SER A C 1
ATOM 7190 O O . SER A 1 942 ? -23.469 31.656 6.09 1 98 942 SER A O 1
ATOM 7192 N N . ILE A 1 943 ? -23.312 31.766 3.896 1 98.25 943 ILE A N 1
ATOM 7193 C CA . ILE A 1 943 ? -24.672 32.25 3.656 1 98.25 943 ILE A CA 1
ATOM 7194 C C . ILE A 1 943 ? -25.375 31.344 2.646 1 98.25 943 ILE A C 1
ATOM 7196 O O . ILE A 1 943 ? -24.891 31.172 1.525 1 98.25 943 ILE A O 1
ATOM 7200 N N . GLY A 1 944 ? -26.484 30.859 3.131 1 97.38 944 GLY A N 1
ATOM 7201 C CA . GLY A 1 944 ? -27.047 29.875 2.227 1 97.38 944 GLY A CA 1
ATOM 7202 C C . GLY A 1 944 ? -28.562 29.812 2.285 1 97.38 944 GLY A C 1
ATOM 7203 O O . GLY A 1 944 ? -29.203 30.641 2.93 1 97.38 944 GLY A O 1
ATOM 7204 N N . TYR A 1 945 ? -29.062 28.859 1.479 1 96.38 945 TYR A N 1
ATOM 7205 C CA . TYR A 1 945 ? -30.484 28.609 1.286 1 96.38 945 TYR A CA 1
ATOM 7206 C C . TYR A 1 945 ? -30.781 27.109 1.317 1 96.38 945 TYR A C 1
ATOM 7208 O O . TYR A 1 945 ? -30.141 26.328 0.621 1 96.38 945 TYR A O 1
ATOM 7216 N N . ASN A 1 946 ? -31.766 26.766 2.152 1 93.94 946 ASN A N 1
ATOM 7217 C CA . ASN A 1 946 ? -32.281 25.406 2.178 1 93.94 946 ASN A CA 1
ATOM 7218 C C . ASN A 1 946 ? -33.5 25.25 1.271 1 93.94 946 ASN A C 1
ATOM 7220 O O . ASN A 1 946 ? -34.531 25.891 1.48 1 93.94 946 ASN A O 1
ATOM 7224 N N . PHE A 1 947 ? -33.406 24.297 0.407 1 92.81 947 PHE A N 1
ATOM 7225 C CA . PHE A 1 947 ? -34.5 24.094 -0.523 1 92.81 947 PHE A CA 1
ATOM 7226 C C . PHE A 1 947 ? -35.656 23.344 0.155 1 92.81 947 PHE A C 1
ATOM 7228 O O . PHE A 1 947 ? -35.406 22.5 1.013 1 92.81 947 PHE A O 1
ATOM 7235 N N . ASN A 1 948 ? -36.844 23.625 -0.255 1 87.31 948 ASN A N 1
ATOM 7236 C CA . ASN A 1 948 ? -38.031 22.922 0.227 1 87.31 948 ASN A CA 1
ATOM 7237 C C . ASN A 1 948 ? -38.156 21.547 -0.414 1 87.31 948 ASN A C 1
ATOM 7239 O O . ASN A 1 948 ? -38.25 21.422 -1.638 1 87.31 948 ASN A O 1
ATOM 7243 N N . PRO A 1 949 ? -38.125 20.562 0.411 1 81.06 949 PRO A N 1
ATOM 7244 C CA . PRO A 1 949 ? -38.219 19.203 -0.151 1 81.06 949 PRO A CA 1
ATOM 7245 C C . PRO A 1 949 ? -39.5 18.984 -0.967 1 81.06 949 PRO A C 1
ATOM 7247 O O . PRO A 1 949 ? -39.5 18.125 -1.856 1 81.06 949 PRO A O 1
ATOM 7250 N N . LYS A 1 950 ? -40.562 19.656 -0.783 1 79.56 950 LYS A N 1
ATOM 7251 C CA . LYS A 1 950 ? -41.844 19.5 -1.493 1 79.56 950 LYS A CA 1
ATOM 7252 C C . LYS A 1 950 ? -41.688 19.922 -2.951 1 79.56 950 LYS A C 1
ATOM 7254 O O . LYS A 1 950 ? -42.406 19.406 -3.824 1 79.56 950 LYS A O 1
ATOM 7259 N N . ALA A 1 951 ? -40.844 20.75 -3.117 1 80.62 951 ALA A N 1
ATOM 7260 C CA . ALA A 1 951 ? -40.656 21.281 -4.465 1 80.62 951 ALA A CA 1
ATOM 7261 C C . ALA A 1 951 ? -39.844 20.312 -5.32 1 80.62 951 ALA A C 1
ATOM 7263 O O . ALA A 1 951 ? -39.906 20.344 -6.551 1 80.62 951 ALA A O 1
ATOM 7264 N N . LEU A 1 952 ? -39.094 19.484 -4.605 1 84 952 LEU A N 1
ATOM 7265 C CA . LEU A 1 952 ? -38.281 18.5 -5.301 1 84 952 LEU A CA 1
ATOM 7266 C C . LEU A 1 952 ? -38.469 17.109 -4.695 1 84 952 LEU A C 1
ATOM 7268 O O . LEU A 1 952 ? -37.594 16.641 -3.957 1 84 952 LEU A O 1
ATOM 7272 N N . PRO A 1 953 ? -39.5 16.406 -5.059 1 78.12 953 PRO A N 1
ATOM 7273 C CA . PRO A 1 953 ? -39.906 15.195 -4.336 1 78.12 953 PRO A CA 1
ATOM 7274 C C . PRO A 1 953 ? -38.812 14.102 -4.406 1 78.12 953 PRO A C 1
ATOM 7276 O O . PRO A 1 953 ? -38.812 13.195 -3.574 1 78.12 953 PRO A O 1
ATOM 7279 N N . PHE A 1 954 ? -37.969 14.234 -5.32 1 80.19 954 PHE A N 1
ATOM 7280 C CA . PHE A 1 954 ? -36.938 13.18 -5.434 1 80.19 954 PHE A CA 1
ATOM 7281 C C . PHE A 1 954 ? -35.75 13.484 -4.555 1 80.19 954 PHE A C 1
ATOM 7283 O O . PHE A 1 954 ? -34.844 12.648 -4.41 1 80.19 954 PHE A O 1
ATOM 7290 N N . ILE A 1 955 ? -35.812 14.625 -3.938 1 87.62 955 ILE A N 1
ATOM 7291 C CA . ILE A 1 955 ? -34.719 15.062 -3.072 1 87.62 955 ILE A CA 1
ATOM 7292 C C . ILE A 1 955 ? -35.219 15.156 -1.629 1 87.62 955 ILE A C 1
ATOM 7294 O O . ILE A 1 955 ? -36.281 15.727 -1.361 1 87.62 955 ILE A O 1
ATOM 7298 N N . GLN A 1 956 ? -34.5 14.469 -0.741 1 84.56 956 GLN A N 1
ATOM 7299 C CA . GLN A 1 956 ? -34.844 14.57 0.672 1 84.56 956 GLN A CA 1
ATOM 7300 C C . GLN A 1 956 ? -34.438 15.938 1.235 1 84.56 956 GLN A C 1
ATOM 7302 O O . GLN A 1 956 ? -35.281 16.609 1.86 1 84.56 956 GLN A O 1
ATOM 7307 N N . THR A 1 957 ? -33.25 16.297 1.074 1 89.81 957 THR A N 1
ATOM 7308 C CA . THR A 1 957 ? -32.781 17.625 1.479 1 89.81 957 THR A CA 1
ATOM 7309 C C . THR A 1 957 ? -31.797 18.188 0.453 1 89.81 957 THR A C 1
ATOM 7311 O O . THR A 1 957 ? -31.125 17.422 -0.254 1 89.81 957 THR A O 1
ATOM 7314 N N . ALA A 1 958 ? -31.781 19.516 0.337 1 93.25 958 ALA A N 1
ATOM 7315 C CA . ALA A 1 958 ? -30.828 20.203 -0.53 1 93.25 958 ALA A CA 1
ATOM 7316 C C . ALA A 1 958 ? -30.516 21.594 -0.005 1 93.25 958 ALA A C 1
ATOM 7318 O O . ALA A 1 958 ? -31.406 22.297 0.498 1 93.25 958 ALA A O 1
ATOM 7319 N N . SER A 1 959 ? -29.312 21.953 -0.074 1 95.44 959 SER A N 1
ATOM 7320 C CA . SER A 1 959 ? -28.922 23.297 0.323 1 95.44 959 SER A CA 1
ATOM 7321 C C . SER A 1 959 ? -27.766 23.828 -0.542 1 95.44 959 SER A C 1
ATOM 7323 O O . SER A 1 959 ? -26.969 23.047 -1.065 1 95.44 959 SER A O 1
ATOM 7325 N N . ILE A 1 960 ? -27.703 25.125 -0.769 1 96.81 960 ILE A N 1
ATOM 7326 C CA . ILE A 1 960 ? -26.609 25.812 -1.441 1 96.81 960 ILE A CA 1
ATOM 7327 C C . ILE A 1 960 ? -26.141 27 -0.599 1 96.81 960 ILE A C 1
ATOM 7329 O O . ILE A 1 960 ? -26.953 27.656 0.043 1 96.81 960 ILE A O 1
ATOM 7333 N N . SER A 1 961 ? -24.891 27.203 -0.522 1 97.81 961 SER A N 1
ATOM 7334 C CA . SER A 1 961 ? -24.406 28.328 0.274 1 97.81 961 SER A CA 1
ATOM 7335 C C . SER A 1 961 ? -23.188 28.984 -0.37 1 97.81 961 SER A C 1
ATOM 7337 O O . SER A 1 961 ? -22.375 28.312 -1 1 97.81 961 SER A O 1
ATOM 7339 N N . PHE A 1 962 ? -23.109 30.266 -0.224 1 98.31 962 PHE A N 1
ATOM 7340 C CA . PHE A 1 962 ? -21.891 31.047 -0.44 1 98.31 962 PHE A CA 1
ATOM 7341 C C . PHE A 1 962 ? -20.969 30.938 0.768 1 98.31 962 PHE A C 1
ATOM 7343 O O . PHE A 1 962 ? -21.391 31.188 1.901 1 98.31 962 PHE A O 1
ATOM 7350 N N . ILE A 1 963 ? -19.734 30.547 0.506 1 98.19 963 ILE A N 1
ATOM 7351 C CA . ILE A 1 963 ? -18.828 30.359 1.628 1 98.19 963 ILE A CA 1
ATOM 7352 C C . ILE A 1 963 ? -17.547 31.156 1.382 1 98.19 963 ILE A C 1
ATOM 7354 O O . ILE A 1 963 ? -17.156 31.375 0.233 1 98.19 963 ILE A O 1
ATOM 7358 N N . ALA A 1 964 ? -16.906 31.562 2.455 1 97.75 964 ALA A N 1
ATOM 7359 C CA . ALA A 1 964 ? -15.625 32.281 2.398 1 97.75 964 ALA A CA 1
ATOM 7360 C C . ALA A 1 964 ? -14.789 31.969 3.639 1 97.75 964 ALA A C 1
ATOM 7362 O O . ALA A 1 964 ? -15.328 31.781 4.73 1 97.75 964 ALA A O 1
ATOM 7363 N N . ARG A 1 965 ? -13.484 31.922 3.457 1 95.88 965 ARG A N 1
ATOM 7364 C CA . ARG A 1 965 ? -12.523 31.719 4.539 1 95.88 965 ARG A CA 1
ATOM 7365 C C . ARG A 1 965 ? -11.375 32.719 4.445 1 95.88 965 ARG A C 1
ATOM 7367 O O . ARG A 1 965 ? -10.836 32.938 3.359 1 95.88 965 ARG A O 1
ATOM 7374 N N . ASN A 1 966 ? -10.961 33.188 5.602 1 95.44 966 ASN A N 1
ATOM 7375 C CA . ASN A 1 966 ? -9.859 34.125 5.699 1 95.44 966 ASN A CA 1
ATOM 7376 C C . ASN A 1 966 ? -10.07 35.344 4.781 1 95.44 966 ASN A C 1
ATOM 7378 O O . ASN A 1 966 ? -9.203 35.656 3.975 1 95.44 966 ASN A O 1
ATOM 7382 N N . LEU A 1 967 ? -11.195 35.969 4.953 1 95.62 967 LEU A N 1
ATOM 7383 C CA . LEU A 1 967 ? -11.617 37 4.035 1 95.62 967 LEU A CA 1
ATOM 7384 C C . LEU A 1 967 ? -10.781 38.281 4.23 1 95.62 967 LEU A C 1
ATOM 7386 O O . LEU A 1 967 ? -10.266 38.844 3.262 1 95.62 967 LEU A O 1
ATOM 7390 N N . PHE A 1 968 ? -10.734 38.75 5.531 1 95.94 968 PHE A N 1
ATOM 7391 C CA . PHE A 1 968 ? -9.883 39.906 5.82 1 95.94 968 PHE A CA 1
ATOM 7392 C C . PHE A 1 968 ? -9.57 39.969 7.309 1 95.94 968 PHE A C 1
ATOM 7394 O O . PHE A 1 968 ? -10.219 39.312 8.125 1 95.94 968 PHE A O 1
ATOM 7401 N N . PHE A 1 969 ? -8.539 40.75 7.621 1 97.44 969 PHE A N 1
ATOM 7402 C CA . PHE A 1 969 ? -8.219 41.062 9.008 1 97.44 969 PHE A CA 1
ATOM 7403 C C . PHE A 1 969 ? -8.875 42.344 9.445 1 97.44 969 PHE A C 1
ATOM 7405 O O . PHE A 1 969 ? -8.805 43.344 8.742 1 97.44 969 PHE A O 1
ATOM 7412 N N . ILE A 1 970 ? -9.539 42.281 10.57 1 98.06 970 ILE A N 1
ATOM 7413 C CA . ILE A 1 970 ? -10.023 43.5 11.219 1 98.06 970 ILE A CA 1
ATOM 7414 C C . ILE A 1 970 ? -8.852 44.25 11.852 1 98.06 970 ILE A C 1
ATOM 7416 O O . ILE A 1 970 ? -8.812 45.469 11.828 1 98.06 970 ILE A O 1
ATOM 7420 N N . TYR A 1 971 ? -7.973 43.469 12.398 1 97.62 971 TYR A N 1
ATOM 7421 C CA . TYR A 1 971 ? -6.742 44.031 12.953 1 97.62 971 TYR A CA 1
ATOM 7422 C C . TYR A 1 971 ? -5.566 43.094 12.703 1 97.62 971 TYR A C 1
ATOM 7424 O O . TYR A 1 971 ? -5.703 41.875 12.82 1 97.62 971 TYR A O 1
ATOM 7432 N N . LYS A 1 972 ? -4.453 43.625 12.336 1 96.94 972 LYS A N 1
ATOM 7433 C CA . LYS A 1 972 ? -3.186 42.906 12.188 1 96.94 972 LYS A CA 1
ATOM 7434 C C . LYS A 1 972 ? -2.016 43.875 12.141 1 96.94 972 LYS A C 1
ATOM 7436 O O . LYS A 1 972 ? -2.049 44.875 11.398 1 96.94 972 LYS A O 1
ATOM 7441 N N . ASP A 1 973 ? -1.067 43.625 12.891 1 95.06 973 ASP A N 1
ATOM 7442 C CA . ASP A 1 973 ? 0.106 44.5 12.914 1 95.06 973 ASP A CA 1
ATOM 7443 C C . ASP A 1 973 ? 1.202 43.969 11.992 1 95.06 973 ASP A C 1
ATOM 7445 O O . ASP A 1 973 ? 1.856 44.75 11.289 1 95.06 973 ASP A O 1
ATOM 7449 N N . ALA A 1 974 ? 1.505 42.719 11.961 1 96.12 974 ALA A N 1
ATOM 7450 C CA . ALA A 1 974 ? 2.58 42.062 11.203 1 96.12 974 ALA A CA 1
ATOM 7451 C C . ALA A 1 974 ? 2.336 42.188 9.703 1 96.12 974 ALA A C 1
ATOM 7453 O O . ALA A 1 974 ? 1.188 42.188 9.25 1 96.12 974 ALA A O 1
ATOM 7454 N N . PRO A 1 975 ? 3.359 42.344 8.953 1 95.62 975 PRO A N 1
ATOM 7455 C CA . PRO A 1 975 ? 3.203 42.438 7.5 1 95.62 975 PRO A CA 1
ATOM 7456 C C . PRO A 1 975 ? 2.83 41.125 6.84 1 95.62 975 PRO A C 1
ATOM 7458 O O . PRO A 1 975 ? 2.623 41.062 5.625 1 95.62 975 PRO A O 1
ATOM 7461 N N . PHE A 1 976 ? 2.818 40.094 7.492 1 95.75 976 PHE A N 1
ATOM 7462 C CA . PHE A 1 976 ? 2.379 38.781 7.047 1 95.75 976 PHE A CA 1
ATOM 7463 C C . PHE A 1 976 ? 1.306 38.219 7.98 1 95.75 976 PHE A C 1
ATOM 7465 O O . PHE A 1 976 ? 0.951 38.844 8.977 1 95.75 976 PHE A O 1
ATOM 7472 N N . ASP A 1 977 ? 0.688 37.094 7.629 1 96.31 977 ASP A N 1
ATOM 7473 C CA . ASP A 1 977 ? -0.306 36.438 8.477 1 96.31 977 ASP A CA 1
ATOM 7474 C C . ASP A 1 977 ? 0.362 35.688 9.617 1 96.31 977 ASP A C 1
ATOM 7476 O O . ASP A 1 977 ? 1.017 34.656 9.383 1 96.31 977 ASP A O 1
ATOM 7480 N N . PRO A 1 978 ? 0.22 36.094 10.844 1 95.75 978 PRO A N 1
ATOM 7481 C CA . PRO A 1 978 ? 0.891 35.438 11.961 1 95.75 978 PRO A CA 1
ATOM 7482 C C . PRO A 1 978 ? 0.289 34.062 12.289 1 95.75 978 PRO A C 1
ATOM 7484 O O . PRO A 1 978 ? 0.838 33.344 13.109 1 95.75 978 PRO A O 1
ATOM 7487 N N . ASN A 1 979 ? -0.786 33.688 11.625 1 93.94 979 ASN A N 1
ATOM 7488 C CA . ASN A 1 979 ? -1.454 32.438 11.906 1 93.94 979 ASN A CA 1
ATOM 7489 C C . ASN A 1 979 ? -0.93 31.312 11.016 1 93.94 979 ASN A C 1
ATOM 7491 O O . ASN A 1 979 ? -1.454 30.203 11.039 1 93.94 979 ASN A O 1
ATOM 7495 N N . ILE A 1 980 ? 0.043 31.594 10.258 1 94.06 980 ILE A N 1
ATOM 7496 C CA . ILE A 1 980 ? 0.68 30.594 9.398 1 94.06 980 ILE A CA 1
ATOM 7497 C C . ILE A 1 980 ? 2.068 30.266 9.938 1 94.06 980 ILE A C 1
ATOM 7499 O O . ILE A 1 980 ? 2.801 31.156 10.375 1 94.06 980 ILE A O 1
ATOM 7503 N N . ALA A 1 981 ? 2.367 29 9.969 1 94.62 981 ALA A N 1
ATOM 7504 C CA . ALA A 1 981 ? 3.674 28.562 10.461 1 94.62 981 ALA A CA 1
ATOM 7505 C C . ALA A 1 981 ? 4.527 28.016 9.328 1 94.62 981 ALA A C 1
ATOM 7507 O O . ALA A 1 981 ? 4.004 27.453 8.359 1 94.62 981 ALA A O 1
ATOM 7508 N N . LEU A 1 982 ? 5.793 28.094 9.484 1 97.25 982 LEU A N 1
ATOM 7509 C CA . LEU A 1 982 ? 6.719 27.547 8.508 1 97.25 982 LEU A CA 1
ATOM 7510 C C . LEU A 1 982 ? 6.93 26.047 8.742 1 97.25 982 LEU A C 1
ATOM 7512 O O . LEU A 1 982 ? 7.371 25.328 7.848 1 97.25 982 LEU A O 1
ATOM 7516 N N . SER A 1 983 ? 6.609 25.594 9.969 1 95.94 983 SER A N 1
ATOM 7517 C CA . SER A 1 983 ? 6.742 24.219 10.398 1 95.94 983 SER A CA 1
ATOM 7518 C C . SER A 1 983 ? 5.641 23.828 11.383 1 95.94 983 SER A C 1
ATOM 7520 O O . SER A 1 983 ? 5.152 24.672 12.141 1 95.94 983 SER A O 1
ATOM 7522 N N . THR A 1 984 ? 5.273 22.609 11.297 1 95.12 984 THR A N 1
ATOM 7523 C CA . THR A 1 984 ? 4.328 22.125 12.297 1 95.12 984 THR A CA 1
ATOM 7524 C C . THR A 1 984 ? 5.043 21.328 13.383 1 95.12 984 THR A C 1
ATOM 7526 O O . THR A 1 984 ? 4.398 20.688 14.203 1 95.12 984 THR A O 1
ATOM 7529 N N . GLY A 1 985 ? 6.391 21.375 13.367 1 93.5 985 GLY A N 1
ATOM 7530 C CA . GLY A 1 985 ? 7.188 20.797 14.445 1 93.5 985 GLY A CA 1
ATOM 7531 C C . GLY A 1 985 ? 7.355 21.75 15.617 1 93.5 985 GLY A C 1
ATOM 7532 O O . GLY A 1 985 ? 6.578 22.688 15.781 1 93.5 985 GLY A O 1
ATOM 7533 N N . GLN A 1 986 ? 8.344 21.5 16.438 1 93.25 986 GLN A N 1
ATOM 7534 C CA . GLN A 1 986 ? 8.547 22.297 17.641 1 93.25 986 GLN A CA 1
ATOM 7535 C C . GLN A 1 986 ? 9.352 23.562 17.344 1 93.25 986 GLN A C 1
ATOM 7537 O O . GLN A 1 986 ? 9.25 24.547 18.078 1 93.25 986 GLN A O 1
ATOM 7542 N N . GLY A 1 987 ? 10.094 23.469 16.266 1 95.5 987 GLY A N 1
ATOM 7543 C CA . GLY A 1 987 ? 10.945 24.594 15.93 1 95.5 987 GLY A CA 1
ATOM 7544 C C . GLY A 1 987 ? 10.445 25.391 14.734 1 95.5 987 GLY A C 1
ATOM 7545 O O . GLY A 1 987 ? 9.375 25.094 14.195 1 95.5 987 GLY A O 1
ATOM 7546 N N . LEU A 1 988 ? 11.141 26.469 14.461 1 96.69 988 LEU A N 1
ATOM 7547 C CA . LEU A 1 988 ? 10.852 27.344 13.328 1 96.69 988 LEU A CA 1
ATOM 7548 C C . LEU A 1 988 ? 9.461 27.953 13.453 1 96.69 988 LEU A C 1
ATOM 7550 O O . LEU A 1 988 ? 8.656 27.859 12.516 1 96.69 988 LEU A O 1
ATOM 7554 N N . GLN A 1 989 ? 9.227 28.469 14.664 1 96.25 989 GLN A N 1
ATOM 7555 C CA . GLN A 1 989 ? 7.941 29.094 14.977 1 96.25 989 GLN A CA 1
ATOM 7556 C C . GLN A 1 989 ? 8.078 30.609 15.109 1 96.25 989 GLN A C 1
ATOM 7558 O O . GLN A 1 989 ? 9.172 31.109 15.359 1 96.25 989 GLN A O 1
ATOM 7563 N N . GLY A 1 990 ? 6.945 31.328 14.867 1 96.56 990 GLY A N 1
ATOM 7564 C CA . GLY A 1 990 ? 6.875 32.75 15.086 1 96.56 990 GLY A CA 1
ATOM 7565 C C . GLY A 1 990 ? 7.73 33.562 14.117 1 96.56 990 GLY A C 1
ATOM 7566 O O . GLY A 1 990 ? 8.172 34.656 14.438 1 96.56 990 GLY A O 1
ATOM 7567 N N . VAL A 1 991 ? 8.008 32.969 13.008 1 97.88 991 VAL A N 1
ATOM 7568 C CA . VAL A 1 991 ? 8.867 33.656 12.047 1 97.88 991 VAL A CA 1
ATOM 7569 C C . VAL A 1 991 ? 8.344 33.438 10.633 1 97.88 991 VAL A C 1
ATOM 7571 O O . VAL A 1 991 ? 7.758 32.375 10.344 1 97.88 991 VAL A O 1
ATOM 7574 N N . ASP A 1 992 ? 8.508 34.438 9.836 1 97.38 992 ASP A N 1
ATOM 7575 C CA . ASP A 1 992 ? 8.227 34.344 8.406 1 97.38 992 ASP A CA 1
ATOM 7576 C C . ASP A 1 992 ? 9.508 34.469 7.586 1 97.38 992 ASP A C 1
ATOM 7578 O O . ASP A 1 992 ? 10.242 35.438 7.699 1 97.38 992 ASP A O 1
ATOM 7582 N N . ILE A 1 993 ? 9.797 33.469 6.848 1 98.31 993 ILE A N 1
ATOM 7583 C CA . ILE A 1 993 ? 10.922 33.438 5.926 1 98.31 993 ILE A CA 1
ATOM 7584 C C . ILE A 1 993 ? 10.469 32.938 4.555 1 98.31 993 ILE A C 1
ATOM 7586 O O . ILE A 1 993 ? 10.578 31.75 4.246 1 98.31 993 ILE A O 1
ATOM 7590 N N . TYR A 1 994 ? 9.992 33.812 3.779 1 98.06 994 TYR A N 1
ATOM 7591 C CA . TYR A 1 994 ? 9.531 33.562 2.418 1 98.06 994 TYR A CA 1
ATOM 7592 C C . TYR A 1 994 ? 8.57 32.375 2.379 1 98.06 994 TYR A C 1
ATOM 7594 O O . TYR A 1 994 ? 8.68 31.516 1.513 1 98.06 994 TYR A O 1
ATOM 7602 N N . GLY A 1 995 ? 7.688 32.312 3.305 1 96.69 995 GLY A N 1
ATOM 7603 C CA . GLY A 1 995 ? 6.602 31.359 3.266 1 96.69 995 GLY A CA 1
ATOM 7604 C C . GLY A 1 995 ? 5.5 31.734 2.291 1 96.69 995 GLY A C 1
ATOM 7605 O O . GLY A 1 995 ? 5.348 32.906 1.947 1 96.69 995 GLY A O 1
ATOM 7606 N N . LEU A 1 996 ? 4.816 30.766 1.856 1 97.19 996 LEU A N 1
ATOM 7607 C CA . LEU A 1 996 ? 3.668 31.031 0.995 1 97.19 996 LEU A CA 1
ATOM 7608 C C . LEU A 1 996 ? 2.703 32 1.662 1 97.19 996 LEU A C 1
ATOM 7610 O O . LEU A 1 996 ? 2.342 31.828 2.828 1 97.19 996 LEU A O 1
ATOM 7614 N N . PRO A 1 997 ? 2.305 33.031 0.942 1 95.94 997 PRO A N 1
ATOM 7615 C CA . PRO A 1 997 ? 1.314 33.938 1.53 1 95.94 997 PRO A CA 1
ATOM 7616 C C . PRO A 1 997 ? -0.012 33.219 1.832 1 95.94 997 PRO A C 1
ATOM 7618 O O . PRO A 1 997 ? -0.425 32.344 1.093 1 95.94 997 PRO A O 1
ATOM 7621 N N . SER A 1 998 ? -0.609 33.688 2.896 1 94.69 998 SER A N 1
ATOM 7622 C CA . SER A 1 998 ? -1.932 33.156 3.23 1 94.69 998 SER A CA 1
ATOM 7623 C C . SER A 1 998 ? -2.934 33.438 2.115 1 94.69 998 SER A C 1
ATOM 7625 O O . SER A 1 998 ? -2.818 34.438 1.407 1 94.69 998 SER A O 1
ATOM 7627 N N . THR A 1 999 ? -3.873 32.531 1.973 1 95.56 999 THR A N 1
ATOM 7628 C CA . THR A 1 999 ? -4.832 32.656 0.884 1 95.56 999 THR A CA 1
ATOM 7629 C C . THR A 1 999 ? -6.207 33.062 1.422 1 95.56 999 THR A C 1
ATOM 7631 O O . THR A 1 999 ? -6.539 32.75 2.57 1 95.56 999 THR A O 1
ATOM 7634 N N . ARG A 1 1000 ? -6.871 33.812 0.642 1 96.38 1000 ARG A N 1
ATOM 7635 C CA . ARG A 1 1000 ? -8.305 34.062 0.787 1 96.38 1000 ARG A CA 1
ATOM 7636 C C . ARG A 1 1000 ? -9.109 33.125 -0.112 1 96.38 1000 ARG A C 1
ATOM 7638 O O . ARG A 1 1000 ? -8.82 33 -1.304 1 96.38 1000 ARG A O 1
ATOM 7645 N N . SER A 1 1001 ? -10.07 32.469 0.5 1 96.56 1001 SER A N 1
ATOM 7646 C CA . SER A 1 1001 ? -10.867 31.5 -0.251 1 96.56 1001 SER A CA 1
ATOM 7647 C C . SER A 1 1001 ? -12.336 31.922 -0.312 1 96.56 1001 SER A C 1
ATOM 7649 O O . SER A 1 1001 ? -12.938 32.25 0.714 1 96.56 1001 SER A O 1
ATOM 7651 N N . ILE A 1 1002 ? -12.922 31.922 -1.488 1 98.06 1002 ILE A N 1
ATOM 7652 C CA . ILE A 1 1002 ? -14.328 32.219 -1.723 1 98.06 1002 ILE A CA 1
ATOM 7653 C C . ILE A 1 1002 ? -14.938 31.188 -2.648 1 98.06 1002 ILE A C 1
ATOM 7655 O O . ILE A 1 1002 ? -14.305 30.75 -3.617 1 98.06 1002 ILE A O 1
ATOM 7659 N N . GLY A 1 1003 ? -16.125 30.734 -2.232 1 98.12 1003 GLY A N 1
ATOM 7660 C CA . GLY A 1 1003 ? -16.672 29.703 -3.102 1 98.12 1003 GLY A CA 1
ATOM 7661 C C . GLY A 1 1003 ? -18.109 29.359 -2.793 1 98.12 1003 GLY A C 1
ATOM 7662 O O . GLY A 1 1003 ? -18.859 30.203 -2.271 1 98.12 1003 GLY A O 1
ATOM 7663 N N . LEU A 1 1004 ? -18.5 28.156 -3.328 1 98.19 1004 LEU A N 1
ATOM 7664 C CA . LEU A 1 1004 ? -19.859 27.641 -3.197 1 98.19 1004 LEU A CA 1
ATOM 7665 C C . LEU A 1 1004 ? -19.859 26.234 -2.617 1 98.19 1004 LEU A C 1
ATOM 7667 O O . LEU A 1 1004 ? -18.938 25.453 -2.875 1 98.19 1004 LEU A O 1
ATOM 7671 N N . ASN A 1 1005 ? -20.844 25.969 -1.795 1 97.75 1005 ASN A N 1
ATOM 7672 C CA . ASN A 1 1005 ? -21.062 24.656 -1.19 1 97.75 1005 ASN A CA 1
ATOM 7673 C C . ASN A 1 1005 ? -22.453 24.125 -1.5 1 97.75 1005 ASN A C 1
ATOM 7675 O O . ASN A 1 1005 ? -23.453 24.719 -1.091 1 97.75 1005 ASN A O 1
ATOM 7679 N N . LEU A 1 1006 ? -22.531 23.016 -2.213 1 97.38 1006 LEU A N 1
ATOM 7680 C CA . LEU A 1 1006 ? -23.781 22.328 -2.559 1 97.38 1006 LEU A CA 1
ATOM 7681 C C . LEU A 1 1006 ? -23.891 21 -1.824 1 97.38 1006 LEU A C 1
ATOM 7683 O O . LEU A 1 1006 ? -22.938 20.219 -1.808 1 97.38 1006 LEU A O 1
ATOM 7687 N N . ASN A 1 1007 ? -25.016 20.781 -1.185 1 95.44 1007 ASN A N 1
ATOM 7688 C CA . ASN A 1 1007 ? -25.328 19.516 -0.533 1 95.44 1007 ASN A CA 1
ATOM 7689 C C . ASN A 1 1007 ? -26.703 18.984 -0.96 1 95.44 1007 ASN A C 1
ATOM 7691 O O . ASN A 1 1007 ? -27.688 19.719 -0.923 1 95.44 1007 ASN A O 1
ATOM 7695 N N . VAL A 1 1008 ? -26.766 17.688 -1.344 1 94.69 1008 VAL A N 1
ATOM 7696 C CA . VAL A 1 1008 ? -28.016 17.078 -1.769 1 94.69 1008 VAL A CA 1
ATOM 7697 C C . VAL A 1 1008 ? -28.125 15.664 -1.182 1 94.69 1008 VAL A C 1
ATOM 7699 O O . VAL A 1 1008 ? -27.172 14.891 -1.239 1 94.69 1008 VAL A O 1
ATOM 7702 N N . THR A 1 1009 ? -29.219 15.43 -0.61 1 90.44 1009 THR A N 1
ATOM 7703 C CA . THR A 1 1009 ? -29.531 14.094 -0.132 1 90.44 1009 THR A CA 1
ATOM 7704 C C . THR A 1 1009 ? -30.75 13.523 -0.863 1 90.44 1009 THR A C 1
ATOM 7706 O O . THR A 1 1009 ? -31.781 14.195 -0.976 1 90.44 1009 THR A O 1
ATOM 7709 N N . PHE A 1 1010 ? -30.656 12.383 -1.258 1 89.75 1010 PHE A N 1
ATOM 7710 C CA . PHE A 1 1010 ? -31.75 11.688 -1.948 1 89.75 1010 PHE A CA 1
ATOM 7711 C C . PHE A 1 1010 ? -32.312 10.562 -1.085 1 89.75 1010 PHE A C 1
ATOM 7713 O O . PHE A 1 1010 ? -31.594 9.992 -0.264 1 89.75 1010 PHE A O 1
ATOM 7720 N N . MET B 1 1 ? -62.188 25.766 -18.375 1 21.44 1 MET B N 1
ATOM 7721 C CA . MET B 1 1 ? -62.688 25.516 -17.031 1 21.44 1 MET B CA 1
ATOM 7722 C C . MET B 1 1 ? -63.469 24.219 -17 1 21.44 1 MET B C 1
ATOM 7724 O O . MET B 1 1 ? -63.75 23.688 -15.914 1 21.44 1 MET B O 1
ATOM 7728 N N . LYS B 1 2 ? -64.25 24 -18.031 1 23 2 LYS B N 1
ATOM 7729 C CA . LYS B 1 2 ? -65.375 23.062 -18.141 1 23 2 LYS B CA 1
ATOM 7730 C C . LYS B 1 2 ? -64.875 21.625 -17.969 1 23 2 LYS B C 1
ATOM 7732 O O . LYS B 1 2 ? -65.562 20.828 -17.297 1 23 2 LYS B O 1
ATOM 7737 N N . LYS B 1 3 ? -64.062 21.297 -18.969 1 26.98 3 LYS B N 1
ATOM 7738 C CA . LYS B 1 3 ? -63.969 19.891 -19.344 1 26.98 3 LYS B CA 1
ATOM 7739 C C . LYS B 1 3 ? -63.219 19.094 -18.281 1 26.98 3 LYS B C 1
ATOM 7741 O O . LYS B 1 3 ? -62.906 17.922 -18.484 1 26.98 3 LYS B O 1
ATOM 7746 N N . ILE B 1 4 ? -62.875 19.938 -17.188 1 25.95 4 ILE B N 1
ATOM 7747 C CA . ILE B 1 4 ? -61.906 19.406 -16.219 1 25.95 4 ILE B CA 1
ATOM 7748 C C . ILE B 1 4 ? -62.625 18.422 -15.289 1 25.95 4 ILE B C 1
ATOM 7750 O O . ILE B 1 4 ? -61.969 17.656 -14.586 1 25.95 4 ILE B O 1
ATOM 7754 N N . PHE B 1 5 ? -64.062 18.625 -15.227 1 27.5 5 PHE B N 1
ATOM 7755 C CA . PHE B 1 5 ? -64.75 18.172 -14.023 1 27.5 5 PHE B CA 1
ATOM 7756 C C . PHE B 1 5 ? -64.938 16.656 -14.016 1 27.5 5 PHE B C 1
ATOM 7758 O O . PHE B 1 5 ? -65 16.031 -12.953 1 27.5 5 PHE B O 1
ATOM 7765 N N . LEU B 1 6 ? -65.25 16.141 -15.234 1 27.8 6 LEU B N 1
ATOM 7766 C CA . LEU B 1 6 ? -66 14.867 -15.289 1 27.8 6 LEU B CA 1
ATOM 7767 C C . LEU B 1 6 ? -65.062 13.703 -14.898 1 27.8 6 LEU B C 1
ATOM 7769 O O . LEU B 1 6 ? -65.562 12.648 -14.477 1 27.8 6 LEU B O 1
ATOM 7773 N N . ILE B 1 7 ? -63.75 13.898 -15.156 1 27.34 7 ILE B N 1
ATOM 7774 C CA . ILE B 1 7 ? -62.938 12.688 -15.305 1 27.34 7 ILE B CA 1
ATOM 7775 C C . ILE B 1 7 ? -62.719 12.047 -13.938 1 27.34 7 ILE B C 1
ATOM 7777 O O . ILE B 1 7 ? -62.188 10.945 -13.844 1 27.34 7 ILE B O 1
ATOM 7781 N N . PHE B 1 8 ? -63.188 12.805 -12.773 1 24.88 8 PHE B N 1
ATOM 7782 C CA . PHE B 1 8 ? -62.656 12.461 -11.461 1 24.88 8 PHE B CA 1
ATOM 7783 C C . PHE B 1 8 ? -63.375 11.227 -10.898 1 24.88 8 PHE B C 1
ATOM 7785 O O . PHE B 1 8 ? -63.062 10.773 -9.805 1 24.88 8 PHE B O 1
ATOM 7792 N N . MET B 1 9 ? -64.625 10.977 -11.398 1 26.3 9 MET B N 1
ATOM 7793 C CA . MET B 1 9 ? -65.5 10.188 -10.539 1 26.3 9 MET B CA 1
ATOM 7794 C C . MET B 1 9 ? -65 8.734 -10.484 1 26.3 9 MET B C 1
ATOM 7796 O O . MET B 1 9 ? -65.438 7.98 -9.602 1 26.3 9 MET B O 1
ATOM 7800 N N . ILE B 1 10 ? -64.562 8.219 -11.586 1 28.69 10 ILE B N 1
ATOM 7801 C CA . ILE B 1 10 ? -64.75 6.789 -11.781 1 28.69 10 ILE B CA 1
ATOM 7802 C C . ILE B 1 10 ? -63.781 5.996 -10.906 1 28.69 10 ILE B C 1
ATOM 7804 O O . ILE B 1 10 ? -63.781 4.762 -10.938 1 28.69 10 ILE B O 1
ATOM 7808 N N . VAL B 1 11 ? -62.844 6.695 -10.203 1 25.98 11 VAL B N 1
ATOM 7809 C CA . VAL B 1 11 ? -61.688 5.902 -9.828 1 25.98 11 VAL B CA 1
ATOM 7810 C C . VAL B 1 11 ? -62.031 4.988 -8.656 1 25.98 11 VAL B C 1
ATOM 7812 O O . VAL B 1 11 ? -61.375 3.975 -8.438 1 25.98 11 VAL B O 1
ATOM 7815 N N . PHE B 1 12 ? -62.906 5.359 -7.699 1 27.48 12 PHE B N 1
ATOM 7816 C CA . PHE B 1 12 ? -62.625 4.867 -6.359 1 27.48 12 PHE B CA 1
ATOM 7817 C C . PHE B 1 12 ? -63.219 3.473 -6.156 1 27.48 12 PHE B C 1
ATOM 7819 O O . PHE B 1 12 ? -63.219 2.959 -5.035 1 27.48 12 PHE B O 1
ATOM 7826 N N . THR B 1 13 ? -64.062 2.975 -6.957 1 29.47 13 THR B N 1
ATOM 7827 C CA . THR B 1 13 ? -64.75 1.862 -6.309 1 29.47 13 THR B CA 1
ATOM 7828 C C . THR B 1 13 ? -63.812 0.653 -6.195 1 29.47 13 THR B C 1
ATOM 7830 O O . THR B 1 13 ? -63.719 -0.147 -7.125 1 29.47 13 THR B O 1
ATOM 7833 N N . ALA B 1 14 ? -62.562 0.816 -5.766 1 28.69 14 ALA B N 1
ATOM 7834 C CA . ALA B 1 14 ? -61.75 -0.399 -5.652 1 28.69 14 ALA B CA 1
ATOM 7835 C C . ALA B 1 14 ? -62.406 -1.384 -4.672 1 28.69 14 ALA B C 1
ATOM 7837 O O . ALA B 1 14 ? -62.531 -1.085 -3.484 1 28.69 14 ALA B O 1
ATOM 7838 N N . GLN B 1 15 ? -63.438 -2.17 -5.09 1 29.44 15 GLN B N 1
ATOM 7839 C CA . GLN B 1 15 ? -63.938 -3.287 -4.305 1 29.44 15 GLN B CA 1
ATOM 7840 C C . GLN B 1 15 ? -62.812 -4.203 -3.844 1 29.44 15 GLN B C 1
ATOM 7842 O O . GLN B 1 15 ? -62.062 -4.742 -4.664 1 29.44 15 GLN B O 1
ATOM 7847 N N . VAL B 1 16 ? -62.281 -3.979 -2.754 1 35.34 16 VAL B N 1
ATOM 7848 C CA . VAL B 1 16 ? -61.375 -4.918 -2.092 1 35.34 16 VAL B CA 1
ATOM 7849 C C . VAL B 1 16 ? -62.094 -6.266 -1.92 1 35.34 16 VAL B C 1
ATOM 7851 O O . VAL B 1 16 ? -63.062 -6.367 -1.199 1 35.34 16 VAL B O 1
ATOM 7854 N N . SER B 1 17 ? -62.281 -6.988 -2.93 1 35.25 17 SER B N 1
ATOM 7855 C CA . SER B 1 17 ? -62.688 -8.375 -2.75 1 35.25 17 SER B CA 1
ATOM 7856 C C . SER B 1 17 ? -61.781 -9.086 -1.736 1 35.25 17 SER B C 1
ATOM 7858 O O . SER B 1 17 ? -60.562 -9.109 -1.887 1 35.25 17 SER B O 1
ATOM 7860 N N . LEU B 1 18 ? -62.219 -9.055 -0.552 1 40.47 18 LEU B N 1
ATOM 7861 C CA . LEU B 1 18 ? -61.656 -9.891 0.5 1 40.47 18 LEU B CA 1
ATOM 7862 C C . LEU B 1 18 ? -61.5 -11.336 0.027 1 40.47 18 LEU B C 1
ATOM 7864 O O . LEU B 1 18 ? -62.5 -12.016 -0.238 1 40.47 18 LEU B O 1
ATOM 7868 N N . ALA B 1 19 ? -60.594 -11.586 -0.701 1 48.22 19 ALA B N 1
ATOM 7869 C CA . ALA B 1 19 ? -60.25 -12.961 -1.058 1 48.22 19 ALA B CA 1
ATOM 7870 C C . ALA B 1 19 ? -60.125 -13.836 0.185 1 48.22 19 ALA B C 1
ATOM 7872 O O . ALA B 1 19 ? -59.531 -13.438 1.184 1 48.22 19 ALA B O 1
ATOM 7873 N N . GLN B 1 20 ? -61.031 -14.703 0.387 1 58.38 20 GLN B N 1
ATOM 7874 C CA . GLN B 1 20 ? -61.156 -15.664 1.478 1 58.38 20 GLN B CA 1
ATOM 7875 C C . GLN B 1 20 ? -59.844 -16.406 1.717 1 58.38 20 GLN B C 1
ATOM 7877 O O . GLN B 1 20 ? -59.312 -17.047 0.804 1 58.38 20 GLN B O 1
ATOM 7882 N N . VAL B 1 21 ? -59.281 -16.109 2.736 1 69.56 21 VAL B N 1
ATOM 7883 C CA . VAL B 1 21 ? -58.062 -16.812 3.199 1 69.56 21 VAL B CA 1
ATOM 7884 C C . VAL B 1 21 ? -58.438 -18.25 3.582 1 69.56 21 VAL B C 1
ATOM 7886 O O . VAL B 1 21 ? -59.375 -18.469 4.352 1 69.56 21 VAL B O 1
ATOM 7889 N N . LYS B 1 22 ? -57.969 -19.219 2.801 1 79.25 22 LYS B N 1
ATOM 7890 C CA . LYS B 1 22 ? -58.156 -20.609 3.182 1 79.25 22 LYS B CA 1
ATOM 7891 C C . LYS B 1 22 ? -56.844 -21.281 3.551 1 79.25 22 LYS B C 1
ATOM 7893 O O . LYS B 1 22 ? -55.781 -20.844 3.123 1 79.25 22 LYS B O 1
ATOM 7898 N N . ASN B 1 23 ? -57 -22.266 4.359 1 81.69 23 ASN B N 1
ATOM 7899 C CA . ASN B 1 23 ? -55.875 -23.125 4.742 1 81.69 23 ASN B CA 1
ATOM 7900 C C . ASN B 1 23 ? -55.688 -24.281 3.754 1 81.69 23 ASN B C 1
ATOM 7902 O O . ASN B 1 23 ? -56.594 -25.094 3.568 1 81.69 23 ASN B O 1
ATOM 7906 N N . VAL B 1 24 ? -54.625 -24.203 3.021 1 84.44 24 VAL B N 1
ATOM 7907 C CA . VAL B 1 24 ? -54.281 -25.281 2.1 1 84.44 24 VAL B CA 1
ATOM 7908 C C . VAL B 1 24 ? -53.281 -26.219 2.746 1 84.44 24 VAL B C 1
ATOM 7910 O O . VAL B 1 24 ? -52.281 -25.766 3.309 1 84.44 24 VAL B O 1
ATOM 7913 N N . LYS B 1 25 ? -53.594 -27.5 2.73 1 84.88 25 LYS B N 1
ATOM 7914 C CA . LYS B 1 25 ? -52.719 -28.547 3.221 1 84.88 25 LYS B CA 1
ATOM 7915 C C . LYS B 1 25 ? -52.406 -29.547 2.123 1 84.88 25 LYS B C 1
ATOM 7917 O O . LYS B 1 25 ? -53.125 -29.672 1.145 1 84.88 25 LYS B O 1
ATOM 7922 N N . GLY B 1 26 ? -51.281 -30.141 2.139 1 85.19 26 GLY B N 1
ATOM 7923 C CA . GLY B 1 26 ? -50.875 -31.188 1.19 1 85.19 26 GLY B CA 1
ATOM 7924 C C . GLY B 1 26 ? -49.594 -31.875 1.55 1 85.19 26 GLY B C 1
ATOM 7925 O O . GLY B 1 26 ? -49 -31.594 2.598 1 85.19 26 GLY B O 1
ATOM 7926 N N . VAL B 1 27 ? -49.25 -32.844 0.755 1 83.94 27 VAL B N 1
ATOM 7927 C CA . VAL B 1 27 ? -48 -33.594 0.875 1 83.94 27 VAL B CA 1
ATOM 7928 C C . VAL B 1 27 ? -47.094 -33.312 -0.33 1 83.94 27 VAL B C 1
ATOM 7930 O O . VAL B 1 27 ? -47.562 -33.312 -1.47 1 83.94 27 VAL B O 1
ATOM 7933 N N . ILE B 1 28 ? -45.938 -32.906 -0.064 1 83.94 28 ILE B N 1
ATOM 7934 C CA . ILE B 1 28 ? -44.938 -32.812 -1.119 1 83.94 28 ILE B CA 1
ATOM 7935 C C . ILE B 1 28 ? -44.125 -34.094 -1.172 1 83.94 28 ILE B C 1
ATOM 7937 O O . ILE B 1 28 ? -43.531 -34.5 -0.164 1 83.94 28 ILE B O 1
ATOM 7941 N N . THR B 1 29 ? -44.062 -34.688 -2.312 1 79.75 29 THR B N 1
ATOM 7942 C CA . THR B 1 29 ? -43.281 -35.938 -2.514 1 79.75 29 THR B CA 1
ATOM 7943 C C . THR B 1 29 ? -42.281 -35.75 -3.645 1 79.75 29 THR B C 1
ATOM 7945 O O . THR B 1 29 ? -42.406 -34.844 -4.469 1 79.75 29 THR B O 1
ATOM 7948 N N . ASP B 1 30 ? -41.219 -36.594 -3.613 1 72 30 ASP B N 1
ATOM 7949 C CA . ASP B 1 30 ? -40.281 -36.594 -4.738 1 72 30 ASP B CA 1
ATOM 7950 C C . ASP B 1 30 ? -40.875 -37.375 -5.914 1 72 30 ASP B C 1
ATOM 7952 O O . ASP B 1 30 ? -42.031 -37.781 -5.879 1 72 30 ASP B O 1
ATOM 7956 N N . SER B 1 31 ? -40.062 -37.438 -7.016 1 68.5 31 SER B N 1
ATOM 7957 C CA . SER B 1 31 ? -40.531 -38.094 -8.242 1 68.5 31 SER B CA 1
ATOM 7958 C C . SER B 1 31 ? -40.969 -39.531 -7.988 1 68.5 31 SER B C 1
ATOM 7960 O O . SER B 1 31 ? -41.781 -40.062 -8.734 1 68.5 31 SER B O 1
ATOM 7962 N N . ASP B 1 32 ? -40.469 -40.094 -6.969 1 63.84 32 ASP B N 1
ATOM 7963 C CA . ASP B 1 32 ? -40.75 -41.5 -6.652 1 63.84 32 ASP B CA 1
ATOM 7964 C C . ASP B 1 32 ? -41.938 -41.594 -5.668 1 63.84 32 ASP B C 1
ATOM 7966 O O . ASP B 1 32 ? -42.281 -42.688 -5.207 1 63.84 32 ASP B O 1
ATOM 7970 N N . GLY B 1 33 ? -42.406 -40.562 -5.234 1 69 33 GLY B N 1
ATOM 7971 C CA . GLY B 1 33 ? -43.594 -40.531 -4.375 1 69 33 GLY B CA 1
ATOM 7972 C C . GLY B 1 33 ? -43.25 -40.531 -2.898 1 69 33 GLY B C 1
ATOM 7973 O O . GLY B 1 33 ? -44.125 -40.688 -2.051 1 69 33 GLY B O 1
ATOM 7974 N N . MET B 1 34 ? -42.031 -40.406 -2.609 1 72.88 34 MET B N 1
ATOM 7975 C CA . MET B 1 34 ? -41.625 -40.312 -1.206 1 72.88 34 MET B CA 1
ATOM 7976 C C . MET B 1 34 ? -41.812 -38.906 -0.663 1 72.88 34 MET B C 1
ATOM 7978 O O . MET B 1 34 ? -41.469 -37.938 -1.323 1 72.88 34 MET B O 1
ATOM 7982 N N . PRO B 1 35 ? -42.25 -38.844 0.617 1 77.62 35 PRO B N 1
ATOM 7983 C CA . PRO B 1 35 ? -42.406 -37.5 1.194 1 77.62 35 PRO B CA 1
ATOM 7984 C C . PRO B 1 35 ? -41.094 -36.75 1.306 1 77.62 35 PRO B C 1
ATOM 7986 O O . PRO B 1 35 ? -40.062 -37.344 1.618 1 77.62 35 PRO B O 1
ATOM 7989 N N . LEU B 1 36 ? -41.031 -35.5 0.884 1 77.31 36 LEU B N 1
ATOM 7990 C CA . LEU B 1 36 ? -39.875 -34.625 0.937 1 77.31 36 LEU B CA 1
ATOM 7991 C C . LEU B 1 36 ? -39.906 -33.75 2.178 1 77.31 36 LEU B C 1
ATOM 7993 O O . LEU B 1 36 ? -40.656 -32.781 2.236 1 77.31 36 LEU B O 1
ATOM 7997 N N . PRO B 1 37 ? -39.094 -34.188 3.164 1 75.56 37 PRO B N 1
ATOM 7998 C CA . PRO B 1 37 ? -39 -33.281 4.316 1 75.56 37 PRO B CA 1
ATOM 7999 C C . PRO B 1 37 ? -38.219 -32.031 4.023 1 75.56 37 PRO B C 1
ATOM 8001 O O . PRO B 1 37 ? -37.188 -32.062 3.314 1 75.56 37 PRO B O 1
ATOM 8004 N N . GLY B 1 38 ? -38.656 -30.812 4.492 1 74.5 38 GLY B N 1
ATOM 8005 C CA . GLY B 1 38 ? -37.938 -29.562 4.383 1 74.5 38 GLY B CA 1
ATOM 8006 C C . GLY B 1 38 ? -38.156 -28.859 3.057 1 74.5 38 GLY B C 1
ATOM 8007 O O . GLY B 1 38 ? -37.438 -27.938 2.701 1 74.5 38 GLY B O 1
ATOM 8008 N N . ALA B 1 39 ? -39.094 -29.359 2.271 1 77.75 39 ALA B N 1
ATOM 8009 C CA . ALA B 1 39 ? -39.438 -28.641 1.052 1 77.75 39 ALA B CA 1
ATOM 8010 C C . ALA B 1 39 ? -40.094 -27.297 1.375 1 77.75 39 ALA B C 1
ATOM 8012 O O . ALA B 1 39 ? -40.906 -27.188 2.297 1 77.75 39 ALA B O 1
ATOM 8013 N N . SER B 1 40 ? -39.75 -26.344 0.616 1 81.31 40 SER B N 1
ATOM 8014 C CA . SER B 1 40 ? -40.25 -25 0.837 1 81.31 40 SER B CA 1
ATOM 8015 C C . SER B 1 40 ? -41.531 -24.766 0.043 1 81.31 40 SER B C 1
ATOM 8017 O O . SER B 1 40 ? -41.625 -25.125 -1.133 1 81.31 40 SER B O 1
ATOM 8019 N N . VAL B 1 41 ? -42.594 -24.328 0.741 1 83.62 41 VAL B N 1
ATOM 8020 C CA . VAL B 1 41 ? -43.844 -23.844 0.131 1 83.62 41 VAL B CA 1
ATOM 8021 C C . VAL B 1 41 ? -44.031 -22.375 0.435 1 83.62 41 VAL B C 1
ATOM 8023 O O . VAL B 1 41 ? -44.156 -21.984 1.599 1 83.62 41 VAL B O 1
ATOM 8026 N N . ALA B 1 42 ? -43.938 -21.562 -0.59 1 80.5 42 ALA B N 1
ATOM 8027 C CA . ALA B 1 42 ? -44.062 -20.125 -0.394 1 80.5 42 ALA B CA 1
ATOM 8028 C C . ALA B 1 42 ? -45.125 -19.531 -1.3 1 80.5 42 ALA B C 1
ATOM 8030 O O . ALA B 1 42 ? -45.406 -20.062 -2.373 1 80.5 42 ALA B O 1
ATOM 8031 N N . VAL B 1 43 ? -45.969 -18.547 -0.812 1 79.06 43 VAL B N 1
ATOM 8032 C CA . VAL B 1 43 ? -46.875 -17.781 -1.656 1 79.06 43 VAL B CA 1
ATOM 8033 C C . VAL B 1 43 ? -46.062 -16.828 -2.551 1 79.06 43 VAL B C 1
ATOM 8035 O O . VAL B 1 43 ? -45.25 -16.047 -2.062 1 79.06 43 VAL B O 1
ATOM 8038 N N . GLN B 1 44 ? -46.188 -17.062 -3.854 1 73.5 44 GLN B N 1
ATOM 8039 C CA . GLN B 1 44 ? -45.469 -16.25 -4.82 1 73.5 44 GLN B CA 1
ATOM 8040 C C . GLN B 1 44 ? -45.719 -14.758 -4.562 1 73.5 44 GLN B C 1
ATOM 8042 O O . GLN B 1 44 ? -46.875 -14.312 -4.492 1 73.5 44 GLN B O 1
ATOM 8047 N N . GLY B 1 45 ? -44.656 -13.93 -4.438 1 64.31 45 GLY B N 1
ATOM 8048 C CA . GLY B 1 45 ? -44.719 -12.492 -4.23 1 64.31 45 GLY B CA 1
ATOM 8049 C C . GLY B 1 45 ? -45.031 -12.117 -2.791 1 64.31 45 GLY B C 1
ATOM 8050 O O . GLY B 1 45 ? -45.219 -10.938 -2.479 1 64.31 45 GLY B O 1
ATOM 8051 N N . GLY B 1 46 ? -45.344 -13.164 -1.83 1 62.09 46 GLY B N 1
ATOM 8052 C CA . GLY B 1 46 ? -45.688 -12.859 -0.449 1 62.09 46 GLY B CA 1
ATOM 8053 C C . GLY B 1 46 ? -44.656 -13.375 0.545 1 62.09 46 GLY B C 1
ATOM 8054 O O . GLY B 1 46 ? -43.688 -14.07 0.168 1 62.09 46 GLY B O 1
ATOM 8055 N N . GLN B 1 47 ? -44.781 -12.906 1.812 1 62.41 47 GLN B N 1
ATOM 8056 C CA . GLN B 1 47 ? -43.875 -13.266 2.891 1 62.41 47 GLN B CA 1
ATOM 8057 C C . GLN B 1 47 ? -44.312 -14.562 3.574 1 62.41 47 GLN B C 1
ATOM 8059 O O . GLN B 1 47 ? -43.594 -15.109 4.398 1 62.41 47 GLN B O 1
ATOM 8064 N N . LYS B 1 48 ? -45.438 -15.203 3.156 1 69.56 48 LYS B N 1
ATOM 8065 C CA . LYS B 1 48 ? -45.969 -16.406 3.805 1 69.56 48 LYS B CA 1
ATOM 8066 C C . LYS B 1 48 ? -45.375 -17.656 3.164 1 69.56 48 LYS B C 1
ATOM 8068 O O . LYS B 1 48 ? -45.312 -17.766 1.938 1 69.56 48 LYS B O 1
ATOM 8073 N N . GLY B 1 49 ? -44.625 -18.391 3.863 1 74.06 49 GLY B N 1
ATOM 8074 C CA . GLY B 1 49 ? -44.094 -19.672 3.441 1 74.06 49 GLY B CA 1
ATOM 8075 C C . GLY B 1 49 ? -44.25 -20.766 4.488 1 74.06 49 GLY B C 1
ATOM 8076 O O . GLY B 1 49 ? -44.562 -20.484 5.645 1 74.06 49 GLY B O 1
ATOM 8077 N N . ALA B 1 50 ? -44.375 -22 4.031 1 78.5 50 ALA B N 1
ATOM 8078 C CA . ALA B 1 50 ? -44.375 -23.188 4.871 1 78.5 50 ALA B CA 1
ATOM 8079 C C . ALA B 1 50 ? -43.281 -24.172 4.41 1 78.5 50 ALA B C 1
ATOM 8081 O O . ALA B 1 50 ? -42.812 -24.109 3.271 1 78.5 50 ALA B O 1
ATOM 8082 N N . THR B 1 51 ? -42.781 -24.922 5.301 1 80.12 51 THR B N 1
ATOM 8083 C CA . THR B 1 51 ? -41.906 -26.047 4.996 1 80.12 51 THR B CA 1
ATOM 8084 C C . THR B 1 51 ? -42.562 -27.375 5.371 1 80.12 51 THR B C 1
ATOM 8086 O O . THR B 1 51 ? -43.281 -27.453 6.367 1 80.12 51 THR B O 1
ATOM 8089 N N . THR B 1 52 ? -42.219 -28.375 4.551 1 78.69 52 THR B N 1
ATOM 8090 C CA . THR B 1 52 ? -42.844 -29.672 4.824 1 78.69 52 THR B CA 1
ATOM 8091 C C . THR B 1 52 ? -42.219 -30.312 6.059 1 78.69 52 THR B C 1
ATOM 8093 O O . THR B 1 52 ? -41.031 -30.062 6.371 1 78.69 52 THR B O 1
ATOM 8096 N N . ASP B 1 53 ? -43.062 -31.109 6.773 1 77.12 53 ASP B N 1
ATOM 8097 C CA . ASP B 1 53 ? -42.562 -31.906 7.891 1 77.12 53 ASP B CA 1
ATOM 8098 C C . ASP B 1 53 ? -41.969 -33.219 7.398 1 77.12 53 ASP B C 1
ATOM 8100 O O . ASP B 1 53 ? -41.781 -33.406 6.195 1 77.12 53 ASP B O 1
ATOM 8104 N N . PHE B 1 54 ? -41.625 -34.156 8.25 1 72.06 54 PHE B N 1
ATOM 8105 C CA . PHE B 1 54 ? -40.938 -35.375 7.934 1 72.06 54 PHE B CA 1
ATOM 8106 C C . PHE B 1 54 ? -41.75 -36.25 7.004 1 72.06 54 PHE B C 1
ATOM 8108 O O . PHE B 1 54 ? -41.219 -37.031 6.23 1 72.06 54 PHE B O 1
ATOM 8115 N N . ASP B 1 55 ? -43 -36.188 7.07 1 76.31 55 ASP B N 1
ATOM 8116 C CA . ASP B 1 55 ? -43.906 -36.969 6.227 1 76.31 55 ASP B CA 1
ATOM 8117 C C . ASP B 1 55 ? -44.281 -36.188 4.957 1 76.31 55 ASP B C 1
ATOM 8119 O O . ASP B 1 55 ? -45.188 -36.594 4.219 1 76.31 55 ASP B O 1
ATOM 8123 N N . GLY B 1 56 ? -43.562 -35.062 4.723 1 78.06 56 GLY B N 1
ATOM 8124 C CA . GLY B 1 56 ? -43.781 -34.25 3.537 1 78.06 56 GLY B CA 1
ATOM 8125 C C . GLY B 1 56 ? -45.031 -33.375 3.629 1 78.06 56 GLY B C 1
ATOM 8126 O O . GLY B 1 56 ? -45.438 -32.781 2.633 1 78.06 56 GLY B O 1
ATOM 8127 N N . LEU B 1 57 ? -45.625 -33.312 4.809 1 80.62 57 LEU B N 1
ATOM 8128 C CA . LEU B 1 57 ? -46.875 -32.562 4.973 1 80.62 57 LEU B CA 1
ATOM 8129 C C . LEU B 1 57 ? -46.594 -31.094 5.156 1 80.62 57 LEU B C 1
ATOM 8131 O O . LEU B 1 57 ? -45.656 -30.703 5.859 1 80.62 57 LEU B O 1
ATOM 8135 N N . TYR B 1 58 ? -47.375 -30.234 4.422 1 83.56 58 TYR B N 1
ATOM 8136 C CA . TYR B 1 58 ? -47.312 -28.797 4.629 1 83.56 58 TYR B CA 1
ATOM 8137 C C . TYR B 1 58 ? -48.719 -28.219 4.844 1 83.56 58 TYR B C 1
ATOM 8139 O O . TYR B 1 58 ? -49.719 -28.844 4.48 1 83.56 58 TYR B O 1
ATOM 8147 N N . SER B 1 59 ? -48.844 -27.125 5.664 1 85 59 SER B N 1
ATOM 8148 C CA . SER B 1 59 ? -50.031 -26.297 5.805 1 85 59 SER B CA 1
ATOM 8149 C C . SER B 1 59 ? -49.719 -24.812 5.668 1 85 59 SER B C 1
ATOM 8151 O O . SER B 1 59 ? -48.75 -24.328 6.273 1 85 59 SER B O 1
ATOM 8153 N N . ILE B 1 60 ? -50.438 -24.156 4.754 1 81.5 60 ILE B N 1
ATOM 8154 C CA . ILE B 1 60 ? -50.156 -22.734 4.516 1 81.5 60 ILE B CA 1
ATOM 8155 C C . ILE B 1 60 ? -51.469 -21.984 4.309 1 81.5 60 ILE B C 1
ATOM 8157 O O . ILE B 1 60 ? -52.406 -22.5 3.684 1 81.5 60 ILE B O 1
ATOM 8161 N N . GLU B 1 61 ? -51.562 -20.828 4.914 1 80.62 61 GLU B N 1
ATOM 8162 C CA . GLU B 1 61 ? -52.719 -19.953 4.676 1 80.62 61 GLU B CA 1
ATOM 8163 C C . GLU B 1 61 ? -52.5 -19.125 3.41 1 80.62 61 GLU B C 1
ATOM 8165 O O . GLU B 1 61 ? -51.531 -18.391 3.291 1 80.62 61 GLU B O 1
ATOM 8170 N N . VAL B 1 62 ? -53.375 -19.375 2.398 1 78.56 62 VAL B N 1
ATOM 8171 C CA . VAL B 1 62 ? -53.25 -18.719 1.1 1 78.56 62 VAL B CA 1
ATOM 8172 C C . VAL B 1 62 ? -54.625 -18.312 0.589 1 78.56 62 VAL B C 1
ATOM 8174 O O . VAL B 1 62 ? -55.656 -18.906 0.994 1 78.56 62 VAL B O 1
ATOM 8177 N N . GLN B 1 63 ? -54.719 -17.297 -0.177 1 78.94 63 GLN B N 1
ATOM 8178 C CA . GLN B 1 63 ? -56 -16.875 -0.795 1 78.94 63 GLN B CA 1
ATOM 8179 C C . GLN B 1 63 ? -56.219 -17.594 -2.127 1 78.94 63 GLN B C 1
ATOM 8181 O O . GLN B 1 63 ? -55.25 -17.922 -2.824 1 78.94 63 GLN B O 1
ATOM 8186 N N . LYS B 1 64 ? -57.406 -17.922 -2.342 1 78.62 64 LYS B N 1
ATOM 8187 C CA . LYS B 1 64 ? -57.75 -18.453 -3.656 1 78.62 64 LYS B CA 1
ATOM 8188 C C . LYS B 1 64 ? -57.219 -17.547 -4.77 1 78.62 64 LYS B C 1
ATOM 8190 O O . LYS B 1 64 ? -57.344 -16.328 -4.691 1 78.62 64 LYS B O 1
ATOM 8195 N N . GLY B 1 65 ? -56.469 -18.094 -5.73 1 79.06 65 GLY B N 1
ATOM 8196 C CA . GLY B 1 65 ? -55.906 -17.359 -6.84 1 79.06 65 GLY B CA 1
ATOM 8197 C C . GLY B 1 65 ? -54.438 -17.062 -6.66 1 79.06 65 GLY B C 1
ATOM 8198 O O . GLY B 1 65 ? -53.75 -16.719 -7.621 1 79.06 65 GLY B O 1
ATOM 8199 N N . GLN B 1 66 ? -54 -17.281 -5.496 1 77.38 66 GLN B N 1
ATOM 8200 C CA . GLN B 1 66 ? -52.594 -17.078 -5.277 1 77.38 66 GLN B CA 1
ATOM 8201 C C . GLN B 1 66 ? -51.781 -18.312 -5.699 1 77.38 66 GLN B C 1
ATOM 8203 O O . GLN B 1 66 ? -52.312 -19.422 -5.719 1 77.38 66 GLN B O 1
ATOM 8208 N N . THR B 1 67 ? -50.5 -18.047 -6.062 1 81.44 67 THR B N 1
ATOM 8209 C CA . THR B 1 67 ? -49.625 -19.125 -6.496 1 81.44 67 THR B CA 1
ATOM 8210 C C . THR B 1 67 ? -48.688 -19.562 -5.363 1 81.44 67 THR B C 1
ATOM 8212 O O . THR B 1 67 ? -48.062 -18.734 -4.719 1 81.44 67 THR B O 1
ATOM 8215 N N . LEU B 1 68 ? -48.75 -20.875 -5.137 1 81.94 68 LEU B N 1
ATOM 8216 C CA . LEU B 1 68 ? -47.812 -21.484 -4.223 1 81.94 68 LEU B CA 1
ATOM 8217 C C . LEU B 1 68 ? -46.562 -21.969 -4.973 1 81.94 68 LEU B C 1
ATOM 8219 O O . LEU B 1 68 ? -46.688 -22.594 -6.023 1 81.94 68 LEU B O 1
ATOM 8223 N N . VAL B 1 69 ? -45.469 -21.562 -4.496 1 80.75 69 VAL B N 1
ATOM 8224 C CA . VAL B 1 69 ? -44.188 -22 -5.035 1 80.75 69 VAL B CA 1
ATOM 8225 C C . VAL B 1 69 ? -43.594 -23.094 -4.145 1 80.75 69 VAL B C 1
ATOM 8227 O O . VAL B 1 69 ? -43.344 -22.875 -2.965 1 80.75 69 VAL B O 1
ATOM 8230 N N . PHE B 1 70 ? -43.469 -24.312 -4.68 1 79 70 PHE B N 1
ATOM 8231 C CA . PHE B 1 70 ? -42.875 -25.469 -4.008 1 79 70 PHE B CA 1
ATOM 8232 C C . PHE B 1 70 ? -41.406 -25.672 -4.445 1 79 70 PHE B C 1
ATOM 8234 O O . PHE B 1 70 ? -41.125 -25.812 -5.637 1 79 70 PHE B O 1
ATOM 8241 N N . SER B 1 71 ? -40.5 -25.5 -3.574 1 76.19 71 SER B N 1
ATOM 8242 C CA . SER B 1 71 ? -39.094 -25.641 -3.918 1 76.19 71 SER B CA 1
ATOM 8243 C C . SER B 1 71 ? -38.406 -26.594 -2.959 1 76.19 71 SER B C 1
ATOM 8245 O O . SER B 1 71 ? -38.75 -26.672 -1.782 1 76.19 71 SER B O 1
ATOM 8247 N N . TYR B 1 72 ? -37.625 -27.516 -3.547 1 68.94 72 TYR B N 1
ATOM 8248 C CA . TYR B 1 72 ? -36.75 -28.438 -2.85 1 68.94 72 TYR B CA 1
ATOM 8249 C C . TYR B 1 72 ? -35.438 -28.594 -3.59 1 68.94 72 TYR B C 1
ATOM 8251 O O . TYR B 1 72 ? -35.406 -28.719 -4.816 1 68.94 72 TYR B O 1
ATOM 8259 N N . VAL B 1 73 ? -34.312 -28.578 -2.852 1 59.06 73 VAL B N 1
ATOM 8260 C CA . VAL B 1 73 ? -33 -28.672 -3.439 1 59.06 73 VAL B CA 1
ATOM 8261 C C . VAL B 1 73 ? -32.906 -29.922 -4.324 1 59.06 73 VAL B C 1
ATOM 8263 O O . VAL B 1 73 ? -33.219 -31.016 -3.877 1 59.06 73 VAL B O 1
ATOM 8266 N N . GLY B 1 74 ? -32.562 -29.844 -5.594 1 53.34 74 GLY B N 1
ATOM 8267 C CA . GLY B 1 74 ? -32.375 -30.938 -6.531 1 53.34 74 GLY B CA 1
ATOM 8268 C C . GLY B 1 74 ? -33.625 -31.281 -7.301 1 53.34 74 GLY B C 1
ATOM 8269 O O . GLY B 1 74 ? -33.625 -32.125 -8.188 1 53.34 74 GLY B O 1
ATOM 8270 N N . LEU B 1 75 ? -34.812 -30.734 -6.891 1 63.25 75 LEU B N 1
ATOM 8271 C CA . LEU B 1 75 ? -36.062 -31.031 -7.574 1 63.25 75 LEU B CA 1
ATOM 8272 C C . LEU B 1 75 ? -36.656 -29.781 -8.211 1 63.25 75 LEU B C 1
ATOM 8274 O O . LEU B 1 75 ? -36.312 -28.656 -7.805 1 63.25 75 LEU B O 1
ATOM 8278 N N . GLU B 1 76 ? -37.281 -29.781 -9.32 1 64.19 76 GLU B N 1
ATOM 8279 C CA . GLU B 1 76 ? -37.844 -28.688 -10.078 1 64.19 76 GLU B CA 1
ATOM 8280 C C . GLU B 1 76 ? -38.875 -27.906 -9.234 1 64.19 76 GLU B C 1
ATOM 8282 O O . GLU B 1 76 ? -39.75 -28.516 -8.617 1 64.19 76 GLU B O 1
ATOM 8287 N N . THR B 1 77 ? -38.562 -26.594 -9.156 1 70.88 77 THR B N 1
ATOM 8288 C CA . THR B 1 77 ? -39.562 -25.75 -8.477 1 70.88 77 THR B CA 1
ATOM 8289 C C . THR B 1 77 ? -40.906 -25.844 -9.172 1 70.88 77 THR B C 1
ATOM 8291 O O . THR B 1 77 ? -40.969 -25.766 -10.406 1 70.88 77 THR B O 1
ATOM 8294 N N . GLN B 1 78 ? -42.031 -26.109 -8.461 1 72.94 78 GLN B N 1
ATOM 8295 C CA . GLN B 1 78 ? -43.375 -26.188 -9.008 1 72.94 78 GLN B CA 1
ATOM 8296 C C . GLN B 1 78 ? -44.25 -25.031 -8.484 1 72.94 78 GLN B C 1
ATOM 8298 O O . GLN B 1 78 ? -44.25 -24.75 -7.285 1 72.94 78 GLN B O 1
ATOM 8303 N N . ASN B 1 79 ? -44.781 -24.219 -9.422 1 77.94 79 ASN B N 1
ATOM 8304 C CA . ASN B 1 79 ? -45.75 -23.188 -9.094 1 77.94 79 ASN B CA 1
ATOM 8305 C C . ASN B 1 79 ? -47.188 -23.672 -9.305 1 77.94 79 ASN B C 1
ATOM 8307 O O . ASN B 1 79 ? -47.531 -24.078 -10.406 1 77.94 79 ASN B O 1
ATOM 8311 N N . ILE B 1 80 ? -48.031 -23.672 -8.273 1 79.75 80 ILE B N 1
ATOM 8312 C CA . ILE B 1 80 ? -49.406 -24.125 -8.359 1 79.75 80 ILE B CA 1
ATOM 8313 C C . ILE B 1 80 ? -50.344 -23.031 -7.906 1 79.75 80 ILE B C 1
ATOM 8315 O O . ILE B 1 80 ? -50.219 -22.5 -6.801 1 79.75 80 ILE B O 1
ATOM 8319 N N . VAL B 1 81 ? -51.25 -22.594 -8.758 1 79.88 81 VAL B N 1
ATOM 8320 C CA . VAL B 1 81 ? -52.281 -21.609 -8.398 1 79.88 81 VAL B CA 1
ATOM 8321 C C . VAL B 1 81 ? -53.281 -22.266 -7.465 1 79.88 81 VAL B C 1
ATOM 8323 O O . VAL B 1 81 ? -53.812 -23.344 -7.758 1 79.88 81 VAL B O 1
ATOM 8326 N N . VAL B 1 82 ? -53.594 -21.609 -6.422 1 80.5 82 VAL B N 1
ATOM 8327 C CA . VAL B 1 82 ? -54.531 -22.109 -5.41 1 80.5 82 VAL B CA 1
ATOM 8328 C C . VAL B 1 82 ? -55.969 -21.922 -5.879 1 80.5 82 VAL B C 1
ATOM 8330 O O . VAL B 1 82 ? -56.406 -20.797 -6.113 1 80.5 82 VAL B O 1
ATOM 8333 N N . GLY B 1 83 ? -56.688 -23.031 -6.215 1 79.62 83 GLY B N 1
ATOM 8334 C CA . GLY B 1 83 ? -58.094 -23.016 -6.539 1 79.62 83 GLY B CA 1
ATOM 8335 C C . GLY B 1 83 ? -59 -23.25 -5.332 1 79.62 83 GLY B C 1
ATOM 8336 O O . GLY B 1 83 ? -58.688 -22.781 -4.23 1 79.62 83 GLY B O 1
ATOM 8337 N N . ASP B 1 84 ? -60.062 -24.078 -5.465 1 73.38 84 ASP B N 1
ATOM 8338 C CA . ASP B 1 84 ? -61.062 -24.328 -4.426 1 73.38 84 ASP B CA 1
ATOM 8339 C C . ASP B 1 84 ? -60.625 -25.484 -3.523 1 73.38 84 ASP B C 1
ATOM 8341 O O . ASP B 1 84 ? -61.188 -25.688 -2.443 1 73.38 84 ASP B O 1
ATOM 8345 N N . ALA B 1 85 ? -59.625 -26.203 -3.941 1 76.69 85 ALA B N 1
ATOM 8346 C CA . ALA B 1 85 ? -59.219 -27.375 -3.182 1 76.69 85 ALA B CA 1
ATOM 8347 C C . ALA B 1 85 ? -58.5 -26.984 -1.906 1 76.69 85 ALA B C 1
ATOM 8349 O O . ALA B 1 85 ? -57.656 -26.078 -1.924 1 76.69 85 ALA B O 1
ATOM 8350 N N . ALA B 1 86 ? -58.906 -27.625 -0.864 1 80 86 ALA B N 1
ATOM 8351 C CA . ALA B 1 86 ? -58.25 -27.391 0.427 1 80 86 ALA B CA 1
ATOM 8352 C C . ALA B 1 86 ? -57 -28.25 0.582 1 80 86 ALA B C 1
ATOM 8354 O O . ALA B 1 86 ? -56.219 -28.031 1.505 1 80 86 ALA B O 1
ATOM 8355 N N . THR B 1 87 ? -56.75 -29.188 -0.222 1 81.44 87 THR B N 1
ATOM 8356 C CA . THR B 1 87 ? -55.594 -30.047 -0.201 1 81.44 87 THR B CA 1
ATOM 8357 C C . THR B 1 87 ? -54.875 -30.031 -1.548 1 81.44 87 THR B C 1
ATOM 8359 O O . THR B 1 87 ? -55.5 -30.266 -2.588 1 81.44 87 THR B O 1
ATOM 8362 N N . ILE B 1 88 ? -53.594 -29.609 -1.644 1 83.56 88 ILE B N 1
ATOM 8363 C CA . ILE B 1 88 ? -52.75 -29.641 -2.826 1 83.56 88 ILE B CA 1
ATOM 8364 C C . ILE B 1 88 ? -51.531 -30.531 -2.566 1 83.56 88 ILE B C 1
ATOM 8366 O O . ILE B 1 88 ? -50.625 -30.156 -1.802 1 83.56 88 ILE B O 1
ATOM 8370 N N . ASN B 1 89 ? -51.562 -31.75 -3.098 1 81.12 89 ASN B N 1
ATOM 8371 C CA . ASN B 1 89 ? -50.375 -32.625 -3.076 1 81.12 89 ASN B CA 1
ATOM 8372 C C . ASN B 1 89 ? -49.469 -32.375 -4.277 1 81.12 89 ASN B C 1
ATOM 8374 O O . ASN B 1 89 ? -49.969 -32.219 -5.398 1 81.12 89 ASN B O 1
ATOM 8378 N N . VAL B 1 90 ? -48.25 -32.188 -4.051 1 79.5 90 VAL B N 1
ATOM 8379 C CA . VAL B 1 90 ? -47.312 -31.891 -5.113 1 79.5 90 VAL B CA 1
ATOM 8380 C C . VAL B 1 90 ? -46.25 -33 -5.203 1 79.5 90 VAL B C 1
ATOM 8382 O O . VAL B 1 90 ? -45.625 -33.344 -4.203 1 79.5 90 VAL B O 1
ATOM 8385 N N . LYS B 1 91 ? -46.156 -33.719 -6.227 1 74.94 91 LYS B N 1
ATOM 8386 C CA . LYS B 1 91 ? -45.062 -34.594 -6.562 1 74.94 91 LYS B CA 1
ATOM 8387 C C . LYS B 1 91 ? -43.969 -33.844 -7.301 1 74.94 91 LYS B C 1
ATOM 8389 O O . LYS B 1 91 ? -44.156 -33.406 -8.438 1 74.94 91 LYS B O 1
ATOM 8394 N N . MET B 1 92 ? -42.969 -33.688 -6.469 1 69.25 92 MET B N 1
ATOM 8395 C CA . MET B 1 92 ? -41.844 -32.938 -7.07 1 69.25 92 MET B CA 1
ATOM 8396 C C . MET B 1 92 ? -41.062 -33.812 -8.039 1 69.25 92 MET B C 1
ATOM 8398 O O . MET B 1 92 ? -40.906 -35 -7.801 1 69.25 92 MET B O 1
ATOM 8402 N N . GLN B 1 93 ? -41.031 -33.5 -9.156 1 60.12 93 GLN B N 1
ATOM 8403 C CA . GLN B 1 93 ? -40.219 -34.219 -10.148 1 60.12 93 GLN B CA 1
ATOM 8404 C C . GLN B 1 93 ? -38.75 -33.906 -10 1 60.12 93 GLN B C 1
ATOM 8406 O O . GLN B 1 93 ? -38.375 -32.812 -9.547 1 60.12 93 GLN B O 1
ATOM 8411 N N . VAL B 1 94 ? -38 -35.062 -9.945 1 47.81 94 VAL B N 1
ATOM 8412 C CA . VAL B 1 94 ? -36.594 -34.781 -10.016 1 47.81 94 VAL B CA 1
ATOM 8413 C C . VAL B 1 94 ? -36.312 -33.656 -10.992 1 47.81 94 VAL B C 1
ATOM 8415 O O . VAL B 1 94 ? -36.906 -33.594 -12.07 1 47.81 94 VAL B O 1
ATOM 8418 N N . ALA B 1 95 ? -35.875 -32.625 -10.383 1 41.88 95 ALA B N 1
ATOM 8419 C CA . ALA B 1 95 ? -35.5 -31.578 -11.344 1 41.88 95 ALA B CA 1
ATOM 8420 C C . ALA B 1 95 ? -34.938 -32.188 -12.617 1 41.88 95 ALA B C 1
ATOM 8422 O O . ALA B 1 95 ? -34.062 -33.062 -12.555 1 41.88 95 ALA B O 1
ATOM 8423 N N . ALA B 1 96 ? -35.75 -32.656 -13.477 1 38.09 96 ALA B N 1
ATOM 8424 C CA . ALA B 1 96 ? -35.031 -33 -14.703 1 38.09 96 ALA B CA 1
ATOM 8425 C C . ALA B 1 96 ? -33.656 -32.344 -14.742 1 38.09 96 ALA B C 1
ATOM 8427 O O . ALA B 1 96 ? -33.469 -31.234 -14.219 1 38.09 96 ALA B O 1
ATOM 8428 N N . SER B 1 97 ? -32.625 -33.094 -14.836 1 40.53 97 SER B N 1
ATOM 8429 C CA . SER B 1 97 ? -31.328 -32.531 -15.203 1 40.53 97 SER B CA 1
ATOM 8430 C C . SER B 1 97 ? -31.484 -31.266 -16 1 40.53 97 SER B C 1
ATOM 8432 O O . SER B 1 97 ? -31.766 -31.297 -17.203 1 40.53 97 SER B O 1
ATOM 8434 N N . ASN B 1 98 ? -32.25 -30.438 -15.688 1 42 98 ASN B N 1
ATOM 8435 C CA . ASN B 1 98 ? -32.312 -29.188 -16.422 1 42 98 ASN B CA 1
ATOM 8436 C C . ASN B 1 98 ? -30.938 -28.656 -16.781 1 42 98 ASN B C 1
ATOM 8438 O O . ASN B 1 98 ? -30.375 -27.844 -16.062 1 42 98 ASN B O 1
ATOM 8442 N N . ALA B 1 99 ? -30.188 -29.453 -17.109 1 46.78 99 ALA B N 1
ATOM 8443 C CA . ALA B 1 99 ? -29.047 -29 -17.906 1 46.78 99 ALA B CA 1
ATOM 8444 C C . ALA B 1 99 ? -29.391 -27.766 -18.719 1 46.78 99 ALA B C 1
ATOM 8446 O O . ALA B 1 99 ? -28.531 -26.922 -18.969 1 46.78 99 ALA B O 1
ATOM 8447 N N . LEU B 1 100 ? -30.75 -27.781 -19.094 1 49.59 100 LEU B N 1
ATOM 8448 C CA . LEU B 1 100 ? -31.203 -26.719 -20 1 49.59 100 LEU B CA 1
ATOM 8449 C C . LEU B 1 100 ? -31.234 -25.375 -19.281 1 49.59 100 LEU B C 1
ATOM 8451 O O . LEU B 1 100 ? -31.156 -24.328 -19.922 1 49.59 100 LEU B O 1
ATOM 8455 N N . SER B 1 101 ? -31.234 -25.406 -17.953 1 59.28 101 SER B N 1
ATOM 8456 C CA . SER B 1 101 ? -31.375 -24.109 -17.297 1 59.28 101 SER B CA 1
ATOM 8457 C C . SER B 1 101 ? -30.125 -23.75 -16.5 1 59.28 101 SER B C 1
ATOM 8459 O O . SER B 1 101 ? -30.094 -22.703 -15.836 1 59.28 101 SER B O 1
ATOM 8461 N N . GLU B 1 102 ? -29.188 -24.578 -16.75 1 78.69 102 GLU B N 1
ATOM 8462 C CA . GLU B 1 102 ? -27.938 -24.266 -16.078 1 78.69 102 GLU B CA 1
ATOM 8463 C C . GLU B 1 102 ? -27.297 -23 -16.641 1 78.69 102 GLU B C 1
ATOM 8465 O O . GLU B 1 102 ? -27.328 -22.781 -17.859 1 78.69 102 GLU B O 1
ATOM 8470 N N . VAL B 1 103 ? -26.891 -22.188 -15.766 1 80.88 103 VAL B N 1
ATOM 8471 C CA . VAL B 1 103 ? -26.281 -20.938 -16.172 1 80.88 103 VAL B CA 1
ATOM 8472 C C . VAL B 1 103 ? -24.766 -20.984 -15.938 1 80.88 103 VAL B C 1
ATOM 8474 O O . VAL B 1 103 ? -24.312 -21.547 -14.938 1 80.88 103 VAL B O 1
ATOM 8477 N N . VAL B 1 104 ? -24.062 -20.531 -16.922 1 86.06 104 VAL B N 1
ATOM 8478 C CA . VAL B 1 104 ? -22.609 -20.453 -16.828 1 86.06 104 VAL B CA 1
ATOM 8479 C C . VAL B 1 104 ? -22.172 -19 -16.922 1 86.06 104 VAL B C 1
ATOM 8481 O O . VAL B 1 104 ? -22.719 -18.219 -17.703 1 86.06 104 VAL B O 1
ATOM 8484 N N . VAL B 1 105 ? -21.219 -18.656 -16.062 1 86.25 105 VAL B N 1
ATOM 8485 C CA . VAL B 1 105 ? -20.672 -17.312 -16.125 1 86.25 105 VAL B CA 1
ATOM 8486 C C . VAL B 1 105 ? -19.594 -17.25 -17.203 1 86.25 105 VAL B C 1
ATOM 8488 O O . VAL B 1 105 ? -18.656 -18.047 -17.203 1 86.25 105 VAL B O 1
ATOM 8491 N N . THR B 1 106 ? -19.672 -16.328 -18.047 1 88.81 106 THR B N 1
ATOM 8492 C CA . THR B 1 106 ? -18.75 -16.188 -19.172 1 88.81 106 THR B CA 1
ATOM 8493 C C . THR B 1 106 ? -18.016 -14.852 -19.094 1 88.81 106 THR B C 1
ATOM 8495 O O . THR B 1 106 ? -17.828 -14.297 -18.016 1 88.81 106 THR B O 1
ATOM 8498 N N . SER B 1 107 ? -17.453 -14.477 -20.266 1 88.19 107 SER B N 1
ATOM 8499 C CA . SER B 1 107 ? -16.656 -13.258 -20.328 1 88.19 107 SER B CA 1
ATOM 8500 C C . SER B 1 107 ? -17.453 -12.055 -19.828 1 88.19 107 SER B C 1
ATOM 8502 O O . SER B 1 107 ? -18.656 -11.961 -20.062 1 88.19 107 SER B O 1
ATOM 8504 N N . LEU B 1 108 ? -16.734 -11.188 -19.156 1 89.19 108 LEU B N 1
ATOM 8505 C CA . LEU B 1 108 ? -17.266 -9.945 -18.609 1 89.19 108 LEU B CA 1
ATOM 8506 C C . LEU B 1 108 ? -18.281 -10.227 -17.516 1 89.19 108 LEU B C 1
ATOM 8508 O O . LEU B 1 108 ? -19 -9.32 -17.062 1 89.19 108 LEU B O 1
ATOM 8512 N N . GLY B 1 109 ? -18.406 -11.508 -17.172 1 86.56 109 GLY B N 1
ATOM 8513 C CA . GLY B 1 109 ? -19.328 -11.891 -16.125 1 86.56 109 GLY B CA 1
ATOM 8514 C C . GLY B 1 109 ? -20.75 -12.133 -16.625 1 86.56 109 GLY B C 1
ATOM 8515 O O . GLY B 1 109 ? -21.688 -12.234 -15.844 1 86.56 109 GLY B O 1
ATOM 8516 N N . ILE B 1 110 ? -20.859 -12.273 -17.844 1 87 110 ILE B N 1
ATOM 8517 C CA . ILE B 1 110 ? -22.156 -12.5 -18.469 1 87 110 ILE B CA 1
ATOM 8518 C C . ILE B 1 110 ? -22.609 -13.93 -18.188 1 87 110 ILE B C 1
ATOM 8520 O O . ILE B 1 110 ? -21.859 -14.883 -18.391 1 87 110 ILE B O 1
ATOM 8524 N N . LYS B 1 111 ? -23.797 -14.016 -17.703 1 85.75 111 LYS B N 1
ATOM 8525 C CA . LYS B 1 111 ? -24.391 -15.336 -17.484 1 85.75 111 LYS B CA 1
ATOM 8526 C C . LYS B 1 111 ? -25.156 -15.812 -18.719 1 85.75 111 LYS B C 1
ATOM 8528 O O . LYS B 1 111 ? -25.969 -15.07 -19.266 1 85.75 111 LYS B O 1
ATOM 8533 N N . LYS B 1 112 ? -24.781 -17 -19.094 1 87.62 112 LYS B N 1
ATOM 8534 C CA . LYS B 1 112 ? -25.469 -17.625 -20.219 1 87.62 112 LYS B CA 1
ATOM 8535 C C . LYS B 1 112 ? -25.969 -19.016 -19.844 1 87.62 112 LYS B C 1
ATOM 8537 O O . LYS B 1 112 ? -25.406 -19.672 -18.969 1 87.62 112 LYS B O 1
ATOM 8542 N N . THR B 1 113 ? -27 -19.328 -20.516 1 86.5 113 THR B N 1
ATOM 8543 C CA . THR B 1 113 ? -27.438 -20.719 -20.359 1 86.5 113 THR B CA 1
ATOM 8544 C C . THR B 1 113 ? -26.469 -21.672 -21.031 1 86.5 113 THR B C 1
ATOM 8546 O O . THR B 1 113 ? -25.938 -21.375 -22.109 1 86.5 113 THR B O 1
ATOM 8549 N N . ARG B 1 114 ? -26.266 -22.688 -20.438 1 87.75 114 ARG B N 1
ATOM 8550 C CA . ARG B 1 114 ? -25.328 -23.672 -20.984 1 87.75 114 ARG B CA 1
ATOM 8551 C C . ARG B 1 114 ? -25.766 -24.125 -22.375 1 87.75 114 ARG B C 1
ATOM 8553 O O . ARG B 1 114 ? -24.922 -24.438 -23.219 1 87.75 114 ARG B O 1
ATOM 8560 N N . LYS B 1 115 ? -27 -24.312 -22.609 1 87.94 115 LYS B N 1
ATOM 8561 C CA . LYS B 1 115 ? -27.5 -24.797 -23.906 1 87.94 115 LYS B CA 1
ATOM 8562 C C . LYS B 1 115 ? -27.188 -23.812 -25.016 1 87.94 115 LYS B C 1
ATOM 8564 O O . LYS B 1 115 ? -27 -24.203 -26.172 1 87.94 115 LYS B O 1
ATOM 8569 N N . SER B 1 116 ? -27.078 -22.531 -24.719 1 89.75 116 SER B N 1
ATOM 8570 C CA . SER B 1 116 ? -26.875 -21.516 -25.766 1 89.75 116 SER B CA 1
ATOM 8571 C C . SER B 1 116 ? -25.391 -21.328 -26.062 1 89.75 116 SER B C 1
ATOM 8573 O O . SER B 1 116 ? -25.031 -20.656 -27.031 1 89.75 116 SER B O 1
ATOM 8575 N N . LEU B 1 117 ? -24.562 -21.938 -25.344 1 91 117 LEU B N 1
ATOM 8576 C CA . LEU B 1 117 ? -23.125 -21.719 -25.5 1 91 117 LEU B CA 1
ATOM 8577 C C . LEU B 1 117 ? -22.625 -22.344 -26.812 1 91 117 LEU B C 1
ATOM 8579 O O . LEU B 1 117 ? -22.922 -23.5 -27.109 1 91 117 LEU B O 1
ATOM 8583 N N . THR B 1 118 ? -21.797 -21.625 -27.5 1 92.75 118 THR B N 1
ATOM 8584 C CA . THR B 1 118 ? -21.297 -22.109 -28.797 1 92.75 118 THR B CA 1
ATOM 8585 C C . THR B 1 118 ? -19.859 -22.594 -28.656 1 92.75 118 THR B C 1
ATOM 8587 O O . THR B 1 118 ? -19.234 -22.984 -29.656 1 92.75 118 THR B O 1
ATOM 8590 N N . TYR B 1 119 ? -19.25 -22.469 -27.562 1 90.5 119 TYR B N 1
ATOM 8591 C CA . TYR B 1 119 ? -17.859 -22.844 -27.328 1 90.5 119 TYR B CA 1
ATOM 8592 C C . TYR B 1 119 ? -17.719 -23.688 -26.062 1 90.5 119 TYR B C 1
ATOM 8594 O O . TYR B 1 119 ? -18.672 -23.812 -25.281 1 90.5 119 TYR B O 1
ATOM 8602 N N . ALA B 1 120 ? -16.547 -24.188 -25.875 1 88 120 ALA B N 1
ATOM 8603 C CA . ALA B 1 120 ? -16.281 -25.062 -24.734 1 88 120 ALA B CA 1
ATOM 8604 C C . ALA B 1 120 ? -15.992 -24.234 -23.469 1 88 120 ALA B C 1
ATOM 8606 O O . ALA B 1 120 ? -15.234 -23.266 -23.516 1 88 120 ALA B O 1
ATOM 8607 N N . ALA B 1 121 ? -16.594 -24.609 -22.422 1 88.75 121 ALA B N 1
ATOM 8608 C CA . ALA B 1 121 ? -16.375 -24.047 -21.094 1 88.75 121 ALA B CA 1
ATOM 8609 C C . ALA B 1 121 ? -16.609 -25.094 -20.016 1 88.75 121 ALA B C 1
ATOM 8611 O O . ALA B 1 121 ? -17.516 -25.922 -20.125 1 88.75 121 ALA B O 1
ATOM 8612 N N . GLN B 1 122 ? -15.719 -25.141 -19.109 1 91.81 122 GLN B N 1
ATOM 8613 C CA . GLN B 1 122 ? -15.867 -26.062 -17.984 1 91.81 122 GLN B CA 1
ATOM 8614 C C . GLN B 1 122 ? -15.883 -25.312 -16.656 1 91.81 122 GLN B C 1
ATOM 8616 O O . GLN B 1 122 ? -15.109 -24.375 -16.453 1 91.81 122 GLN B O 1
ATOM 8621 N N . GLU B 1 123 ? -16.734 -25.75 -15.789 1 91.38 123 GLU B N 1
ATOM 8622 C CA . GLU B 1 123 ? -16.891 -25.109 -14.492 1 91.38 123 GLU B CA 1
ATOM 8623 C C . GLU B 1 123 ? -16.469 -26.031 -13.352 1 91.38 123 GLU B C 1
ATOM 8625 O O . GLU B 1 123 ? -16.688 -27.234 -13.422 1 91.38 123 GLU B O 1
ATOM 8630 N N . LEU B 1 124 ? -15.867 -25.406 -12.375 1 92.81 124 LEU B N 1
ATOM 8631 C CA . LEU B 1 124 ? -15.594 -26.047 -11.094 1 92.81 124 LEU B CA 1
ATOM 8632 C C . LEU B 1 124 ? -16.328 -25.328 -9.969 1 92.81 124 LEU B C 1
ATOM 8634 O O . LEU B 1 124 ? -16.266 -24.109 -9.852 1 92.81 124 LEU B O 1
ATOM 8638 N N . LYS B 1 125 ? -16.984 -26.141 -9.227 1 89.38 125 LYS B N 1
ATOM 8639 C CA . LYS B 1 125 ? -17.719 -25.562 -8.102 1 89.38 125 LYS B CA 1
ATOM 8640 C C . LYS B 1 125 ? -16.781 -25.219 -6.945 1 89.38 125 LYS B C 1
ATOM 8642 O O . LYS B 1 125 ? -15.641 -25.672 -6.914 1 89.38 125 LYS B O 1
ATOM 8647 N N . GLY B 1 126 ? -17.328 -24.5 -6.066 1 87.19 126 GLY B N 1
ATOM 8648 C CA . GLY B 1 126 ? -16.547 -24.016 -4.941 1 87.19 126 GLY B CA 1
ATOM 8649 C C . GLY B 1 126 ? -15.984 -25.125 -4.078 1 87.19 126 GLY B C 1
ATOM 8650 O O . GLY B 1 126 ? -14.852 -25.031 -3.6 1 87.19 126 GLY B O 1
ATOM 8651 N N . ASP B 1 127 ? -16.703 -26.109 -3.936 1 85.94 127 ASP B N 1
ATOM 8652 C CA . ASP B 1 127 ? -16.266 -27.234 -3.105 1 85.94 127 ASP B CA 1
ATOM 8653 C C . ASP B 1 127 ? -14.984 -27.844 -3.658 1 85.94 127 ASP B C 1
ATOM 8655 O O . ASP B 1 127 ? -14.133 -28.312 -2.895 1 85.94 127 ASP B O 1
ATOM 8659 N N . GLU B 1 128 ? -14.867 -27.844 -4.895 1 86.81 128 GLU B N 1
ATOM 8660 C CA . GLU B 1 128 ? -13.688 -28.422 -5.531 1 86.81 128 GLU B CA 1
ATOM 8661 C C . GLU B 1 128 ? -12.445 -27.578 -5.23 1 86.81 128 GLU B C 1
ATOM 8663 O O . GLU B 1 128 ? -11.328 -28.094 -5.246 1 86.81 128 GLU B O 1
ATOM 8668 N N . LEU B 1 129 ? -12.633 -26.359 -4.914 1 84.75 129 LEU B N 1
ATOM 8669 C CA . LEU B 1 129 ? -11.523 -25.438 -4.664 1 84.75 129 LEU B CA 1
ATOM 8670 C C . LEU B 1 129 ? -11.016 -25.578 -3.232 1 84.75 129 LEU B C 1
ATOM 8672 O O . LEU B 1 129 ? -9.875 -25.219 -2.934 1 84.75 129 LEU B O 1
ATOM 8676 N N . VAL B 1 130 ? -11.938 -26.125 -2.348 1 87.56 130 VAL B N 1
ATOM 8677 C CA . VAL B 1 130 ? -11.555 -26.047 -0.94 1 87.56 130 VAL B CA 1
ATOM 8678 C C . VAL B 1 130 ? -11.523 -27.438 -0.326 1 87.56 130 VAL B C 1
ATOM 8680 O O . VAL B 1 130 ? -11.117 -27.609 0.827 1 87.56 130 VAL B O 1
ATOM 8683 N N . ARG B 1 131 ? -11.922 -28.469 -1.072 1 90.62 131 ARG B N 1
ATOM 8684 C CA . ARG B 1 131 ? -11.953 -29.828 -0.543 1 90.62 131 ARG B CA 1
ATOM 8685 C C . ARG B 1 131 ? -10.57 -30.281 -0.092 1 90.62 131 ARG B C 1
ATOM 8687 O O . ARG B 1 131 ? -10.398 -30.766 1.025 1 90.62 131 ARG B O 1
ATOM 8694 N N . VAL B 1 132 ? -9.633 -30.188 -0.955 1 92.88 132 VAL B N 1
ATOM 8695 C CA . VAL B 1 132 ? -8.219 -30.375 -0.637 1 92.88 132 VAL B CA 1
ATOM 8696 C C . VAL B 1 132 ? -7.453 -29.094 -0.914 1 92.88 132 VAL B C 1
ATOM 8698 O O . VAL B 1 132 ? -6.812 -28.953 -1.959 1 92.88 132 VAL B O 1
ATOM 8701 N N . LYS B 1 133 ? -7.395 -28.297 0.081 1 90.44 133 LYS B N 1
ATOM 8702 C CA . LYS B 1 133 ? -6.922 -26.922 -0.073 1 90.44 133 LYS B CA 1
ATOM 8703 C C . LYS B 1 133 ? -5.418 -26.875 -0.318 1 90.44 133 LYS B C 1
ATOM 8705 O O . LYS B 1 133 ? -4.68 -27.734 0.189 1 90.44 133 LYS B O 1
ATOM 8710 N N . ASP B 1 134 ? -5.051 -25.969 -1.126 1 89.81 134 ASP B N 1
ATOM 8711 C CA . ASP B 1 134 ? -3.66 -25.578 -1.349 1 89.81 134 ASP B CA 1
ATOM 8712 C C . ASP B 1 134 ? -3.463 -24.094 -1.127 1 89.81 134 ASP B C 1
ATOM 8714 O O . ASP B 1 134 ? -4.414 -23.312 -1.225 1 89.81 134 ASP B O 1
ATOM 8718 N N . ALA B 1 135 ? -2.217 -23.734 -0.754 1 88.56 135 ALA B N 1
ATOM 8719 C CA . ALA B 1 135 ? -1.924 -22.328 -0.535 1 88.56 135 ALA B CA 1
ATOM 8720 C C . ALA B 1 135 ? -2.141 -21.516 -1.811 1 88.56 135 ALA B C 1
ATOM 8722 O O . ALA B 1 135 ? -2.451 -20.328 -1.752 1 88.56 135 ALA B O 1
ATOM 8723 N N . ASN B 1 136 ? -1.914 -22.094 -2.932 1 92.06 136 ASN B N 1
ATOM 8724 C CA . ASN B 1 136 ? -2.242 -21.547 -4.242 1 92.06 136 ASN B CA 1
ATOM 8725 C C . ASN B 1 136 ? -3.459 -22.234 -4.852 1 92.06 136 ASN B C 1
ATOM 8727 O O . ASN B 1 136 ? -3.373 -23.375 -5.297 1 92.06 136 ASN B O 1
ATOM 8731 N N . VAL B 1 137 ? -4.535 -21.562 -5.016 1 92 137 VAL B N 1
ATOM 8732 C CA . VAL B 1 137 ? -5.824 -22.109 -5.414 1 92 137 VAL B CA 1
ATOM 8733 C C . VAL B 1 137 ? -5.707 -22.75 -6.797 1 92 137 VAL B C 1
ATOM 8735 O O . VAL B 1 137 ? -6.387 -23.734 -7.094 1 92 137 VAL B O 1
ATOM 8738 N N . ILE B 1 138 ? -4.828 -22.344 -7.59 1 93 138 ILE B N 1
ATOM 8739 C CA . ILE B 1 138 ? -4.727 -22.812 -8.969 1 93 138 ILE B CA 1
ATOM 8740 C C . ILE B 1 138 ? -4.176 -24.234 -8.984 1 93 138 ILE B C 1
ATOM 8742 O O . ILE B 1 138 ? -4.469 -25.016 -9.898 1 93 138 ILE B O 1
ATOM 8746 N N . ASN B 1 139 ? -3.455 -24.594 -7.977 1 92.38 139 ASN B N 1
ATOM 8747 C CA . ASN B 1 139 ? -2.939 -25.953 -7.891 1 92.38 139 ASN B CA 1
ATOM 8748 C C . ASN B 1 139 ? -4.066 -26.984 -7.738 1 92.38 139 ASN B C 1
ATOM 8750 O O . ASN B 1 139 ? -3.895 -28.156 -8.07 1 92.38 139 ASN B O 1
ATOM 8754 N N . THR B 1 140 ? -5.168 -26.547 -7.336 1 89.88 140 THR B N 1
ATOM 8755 C CA . THR B 1 140 ? -6.258 -27.484 -7.039 1 89.88 140 THR B CA 1
ATOM 8756 C C . THR B 1 140 ? -6.98 -27.891 -8.32 1 89.88 140 THR B C 1
ATOM 8758 O O . THR B 1 140 ? -7.73 -28.875 -8.328 1 89.88 140 THR B O 1
ATOM 8761 N N . ILE B 1 141 ? -6.699 -27.266 -9.414 1 90.44 141 ILE B N 1
ATOM 8762 C CA . ILE B 1 141 ? -7.5 -27.578 -10.594 1 90.44 141 ILE B CA 1
ATOM 8763 C C . ILE B 1 141 ? -6.777 -28.609 -11.453 1 90.44 141 ILE B C 1
ATOM 8765 O O . ILE B 1 141 ? -7.348 -29.141 -12.406 1 90.44 141 ILE B O 1
ATOM 8769 N N . ALA B 1 142 ? -5.605 -28.906 -11.055 1 91.44 142 ALA B N 1
ATOM 8770 C CA . ALA B 1 142 ? -4.836 -29.906 -11.797 1 91.44 142 ALA B CA 1
ATOM 8771 C C . ALA B 1 142 ? -5.605 -31.219 -11.906 1 91.44 142 ALA B C 1
ATOM 8773 O O . ALA B 1 142 ? -6.047 -31.766 -10.898 1 91.44 142 ALA B O 1
ATOM 8774 N N . GLY B 1 143 ? -5.805 -31.656 -13.109 1 93.75 143 GLY B N 1
ATOM 8775 C CA . GLY B 1 143 ? -6.461 -32.938 -13.359 1 93.75 143 GLY B CA 1
ATOM 8776 C C . GLY B 1 143 ? -7.973 -32.844 -13.398 1 93.75 143 GLY B C 1
ATOM 8777 O O . GLY B 1 143 ? -8.664 -33.812 -13.641 1 93.75 143 GLY B O 1
ATOM 8778 N N . LYS B 1 144 ? -8.469 -31.656 -13.25 1 95.88 144 LYS B N 1
ATOM 8779 C CA . LYS B 1 144 ? -9.914 -31.531 -13.086 1 95.88 144 LYS B CA 1
ATOM 8780 C C . LYS B 1 144 ? -10.555 -30.875 -14.305 1 95.88 144 LYS B C 1
ATOM 8782 O O . LYS B 1 144 ? -11.781 -30.828 -14.422 1 95.88 144 LYS B O 1
ATOM 8787 N N . ILE B 1 145 ? -9.766 -30.391 -15.172 1 95.88 145 ILE B N 1
ATOM 8788 C CA . ILE B 1 145 ? -10.281 -29.734 -16.375 1 95.88 145 ILE B CA 1
ATOM 8789 C C . ILE B 1 145 ? -9.539 -30.25 -17.594 1 95.88 145 ILE B C 1
ATOM 8791 O O . ILE B 1 145 ? -8.312 -30.219 -17.656 1 95.88 145 ILE B O 1
ATOM 8795 N N . ALA B 1 146 ? -10.25 -30.609 -18.578 1 96.19 146 ALA B N 1
ATOM 8796 C CA . ALA B 1 146 ? -9.641 -31.109 -19.812 1 96.19 146 ALA B CA 1
ATOM 8797 C C . ALA B 1 146 ? -8.953 -29.969 -20.562 1 96.19 146 ALA B C 1
ATOM 8799 O O . ALA B 1 146 ? -9.5 -28.875 -20.688 1 96.19 146 ALA B O 1
ATOM 8800 N N . GLY B 1 147 ? -7.77 -30.25 -20.969 1 95.06 147 GLY B N 1
ATOM 8801 C CA . GLY B 1 147 ? -7.047 -29.297 -21.797 1 95.06 147 GLY B CA 1
ATOM 8802 C C . GLY B 1 147 ? -6.266 -28.281 -21 1 95.06 147 GLY B C 1
ATOM 8803 O O . GLY B 1 147 ? -5.648 -27.375 -21.562 1 95.06 147 GLY B O 1
ATOM 8804 N N . VAL B 1 148 ? -6.293 -28.391 -19.719 1 95.88 148 VAL B N 1
ATOM 8805 C CA . VAL B 1 148 ? -5.586 -27.453 -18.859 1 95.88 148 VAL B CA 1
ATOM 8806 C C . VAL B 1 148 ? -4.434 -28.172 -18.156 1 95.88 148 VAL B C 1
ATOM 8808 O O . VAL B 1 148 ? -4.648 -29.141 -17.422 1 95.88 148 VAL B O 1
ATOM 8811 N N . ALA B 1 149 ? -3.271 -27.703 -18.453 1 95.88 149 ALA B N 1
ATOM 8812 C CA . ALA B 1 149 ? -2.08 -28.219 -17.781 1 95.88 149 ALA B CA 1
ATOM 8813 C C . ALA B 1 149 ? -1.635 -27.281 -16.656 1 95.88 149 ALA B C 1
ATOM 8815 O O . ALA B 1 149 ? -1.399 -26.094 -16.891 1 95.88 149 ALA B O 1
ATOM 8816 N N . VAL B 1 150 ? -1.53 -27.812 -15.453 1 95.19 150 VAL B N 1
ATOM 8817 C CA . VAL B 1 150 ? -1.101 -27.047 -14.289 1 95.19 150 VAL B CA 1
ATOM 8818 C C . VAL B 1 150 ? 0.249 -27.562 -13.797 1 95.19 150 VAL B C 1
ATOM 8820 O O . VAL B 1 150 ? 0.394 -28.75 -13.5 1 95.19 150 VAL B O 1
ATOM 8823 N N . THR B 1 151 ? 1.203 -26.672 -13.75 1 94.62 151 THR B N 1
ATOM 8824 C CA . THR B 1 151 ? 2.539 -27.047 -13.305 1 94.62 151 THR B CA 1
ATOM 8825 C C . THR B 1 151 ? 2.996 -26.141 -12.156 1 94.62 151 THR B C 1
ATOM 8827 O O . THR B 1 151 ? 3.176 -24.938 -12.336 1 94.62 151 THR B O 1
ATOM 8830 N N . LYS B 1 152 ? 3.258 -26.75 -11.047 1 93.44 152 LYS B N 1
ATOM 8831 C CA . LYS B 1 152 ? 3.717 -26.031 -9.859 1 93.44 152 LYS B CA 1
ATOM 8832 C C . LYS B 1 152 ? 5.207 -25.719 -9.953 1 93.44 152 LYS B C 1
ATOM 8834 O O . LYS B 1 152 ? 5.988 -26.516 -10.477 1 93.44 152 LYS B O 1
ATOM 8839 N N . SER B 1 153 ? 5.609 -24.594 -9.438 1 94.06 153 SER B N 1
ATOM 8840 C CA . SER B 1 153 ? 7.027 -24.25 -9.398 1 94.06 153 SER B CA 1
ATOM 8841 C C . SER B 1 153 ? 7.734 -24.969 -8.25 1 94.06 153 SER B C 1
ATOM 8843 O O . SER B 1 153 ? 7.09 -25.391 -7.289 1 94.06 153 SER B O 1
ATOM 8845 N N . ALA B 1 154 ? 8.992 -24.969 -8.375 1 93.12 154 ALA B N 1
ATOM 8846 C CA . ALA B 1 154 ? 9.828 -25.562 -7.328 1 93.12 154 ALA B CA 1
ATOM 8847 C C . ALA B 1 154 ? 10.086 -24.562 -6.207 1 93.12 154 ALA B C 1
ATOM 8849 O O . ALA B 1 154 ? 11.031 -24.719 -5.434 1 93.12 154 ALA B O 1
ATOM 8850 N N . GLY B 1 155 ? 9.281 -23.531 -6.066 1 91.81 155 GLY B N 1
ATOM 8851 C CA . GLY B 1 155 ? 9.5 -22.484 -5.098 1 91.81 155 GLY B CA 1
ATOM 8852 C C . GLY B 1 155 ? 8.828 -22.75 -3.76 1 91.81 155 GLY B C 1
ATOM 8853 O O . GLY B 1 155 ? 8.805 -21.875 -2.887 1 91.81 155 GLY B O 1
ATOM 8854 N N . GLY B 1 156 ? 8.281 -23.891 -3.547 1 91.69 156 GLY B N 1
ATOM 8855 C CA . GLY B 1 156 ? 7.676 -24.25 -2.273 1 91.69 156 GLY B CA 1
ATOM 8856 C C . GLY B 1 156 ? 6.309 -23.625 -2.061 1 91.69 156 GLY B C 1
ATOM 8857 O O . GLY B 1 156 ? 5.621 -23.281 -3.023 1 91.69 156 GLY B O 1
ATOM 8858 N N . THR B 1 157 ? 6.051 -23.562 -0.699 1 89.12 157 THR B N 1
ATOM 8859 C CA . THR B 1 157 ? 4.758 -22.984 -0.363 1 89.12 157 THR B CA 1
ATOM 8860 C C . THR B 1 157 ? 4.742 -21.484 -0.69 1 89.12 157 THR B C 1
ATOM 8862 O O . THR B 1 157 ? 5.629 -20.75 -0.265 1 89.12 157 THR B O 1
ATOM 8865 N N . GLY B 1 158 ? 3.922 -21.109 -1.5 1 86.06 158 GLY B N 1
ATOM 8866 C CA . GLY B 1 158 ? 3.871 -19.734 -1.955 1 86.06 158 GLY B CA 1
ATOM 8867 C C . GLY B 1 158 ? 4.465 -19.531 -3.338 1 86.06 158 GLY B C 1
ATOM 8868 O O . GLY B 1 158 ? 4.531 -18.406 -3.838 1 86.06 158 GLY B O 1
ATOM 8869 N N . GLY B 1 159 ? 4.91 -20.609 -3.885 1 92.25 159 GLY B N 1
ATOM 8870 C CA . GLY B 1 159 ? 5.445 -20.562 -5.234 1 92.25 159 GLY B CA 1
ATOM 8871 C C . GLY B 1 159 ? 4.387 -20.312 -6.289 1 92.25 159 GLY B C 1
ATOM 8872 O O . GLY B 1 159 ? 3.193 -20.484 -6.031 1 92.25 159 GLY B O 1
ATOM 8873 N N . SER B 1 160 ? 4.84 -19.938 -7.461 1 95.5 160 SER B N 1
ATOM 8874 C CA . SER B 1 160 ? 3.969 -19.656 -8.594 1 95.5 160 SER B CA 1
ATOM 8875 C C . SER B 1 160 ? 3.502 -20.953 -9.258 1 95.5 160 SER B C 1
ATOM 8877 O O . SER B 1 160 ? 4.023 -22.031 -8.969 1 95.5 160 SER B O 1
ATOM 8879 N N . THR B 1 161 ? 2.494 -20.781 -10.07 1 95.25 161 THR B N 1
ATOM 8880 C CA . THR B 1 161 ? 1.977 -21.906 -10.852 1 95.25 161 THR B CA 1
ATOM 8881 C C . THR B 1 161 ? 1.834 -21.516 -12.32 1 95.25 161 THR B C 1
ATOM 8883 O O . THR B 1 161 ? 1.345 -20.438 -12.641 1 95.25 161 THR B O 1
ATOM 8886 N N . LYS B 1 162 ? 2.289 -22.359 -13.18 1 95.5 162 LYS B N 1
ATOM 8887 C CA . LYS B 1 162 ? 2.123 -22.172 -14.617 1 95.5 162 LYS B CA 1
ATOM 8888 C C . LYS B 1 162 ? 0.882 -22.891 -15.133 1 95.5 162 LYS B C 1
ATOM 8890 O O . LYS B 1 162 ? 0.697 -24.094 -14.859 1 95.5 162 LYS B O 1
ATOM 8895 N N . VAL B 1 163 ? 0.053 -22.172 -15.828 1 96.19 163 VAL B N 1
ATOM 8896 C CA . VAL B 1 163 ? -1.141 -22.766 -16.422 1 96.19 163 VAL B CA 1
ATOM 8897 C C . VAL B 1 163 ? -1.105 -22.578 -17.938 1 96.19 163 VAL B C 1
ATOM 8899 O O . VAL B 1 163 ? -0.865 -21.469 -18.422 1 96.19 163 VAL B O 1
ATOM 8902 N N . VAL B 1 164 ? -1.29 -23.641 -18.625 1 96.31 164 VAL B N 1
ATOM 8903 C CA . VAL B 1 164 ? -1.367 -23.594 -20.094 1 96.31 164 VAL B CA 1
ATOM 8904 C C . VAL B 1 164 ? -2.658 -24.266 -20.562 1 96.31 164 VAL B C 1
ATOM 8906 O O . VAL B 1 164 ? -2.945 -25.406 -20.188 1 96.31 164 VAL B O 1
ATOM 8909 N N . ILE B 1 165 ? -3.412 -23.547 -21.281 1 96.44 165 ILE B N 1
ATOM 8910 C CA . ILE B 1 165 ? -4.652 -24.062 -21.844 1 96.44 165 ILE B CA 1
ATOM 8911 C C . ILE B 1 165 ? -4.457 -24.344 -23.328 1 96.44 165 ILE B C 1
ATOM 8913 O O . ILE B 1 165 ? -4.145 -23.453 -24.109 1 96.44 165 ILE B O 1
ATOM 8917 N N . ARG B 1 166 ? -4.637 -25.578 -23.75 1 96.38 166 ARG B N 1
ATOM 8918 C CA . ARG B 1 166 ? -4.566 -26.031 -25.125 1 96.38 166 ARG B CA 1
ATOM 8919 C C . ARG B 1 166 ? -3.199 -25.719 -25.734 1 96.38 166 ARG B C 1
ATOM 8921 O O . ARG B 1 166 ? -3.109 -25.219 -26.859 1 96.38 166 ARG B O 1
ATOM 8928 N N . GLY B 1 167 ? -2.135 -25.766 -24.938 1 95.44 167 GLY B N 1
ATOM 8929 C CA . GLY B 1 167 ? -0.76 -25.703 -25.406 1 95.44 167 GLY B CA 1
ATOM 8930 C C . GLY B 1 167 ? -0.215 -24.297 -25.469 1 95.44 167 GLY B C 1
ATOM 8931 O O . GLY B 1 167 ? -0.979 -23.328 -25.438 1 95.44 167 GLY B O 1
ATOM 8932 N N . ASN B 1 168 ? 1.133 -24.172 -25.562 1 95.88 168 ASN B N 1
ATOM 8933 C CA . ASN B 1 168 ? 1.794 -22.875 -25.719 1 95.88 168 ASN B CA 1
ATOM 8934 C C . ASN B 1 168 ? 1.523 -22.281 -27.078 1 95.88 168 ASN B C 1
ATOM 8936 O O . ASN B 1 168 ? 1.605 -22.969 -28.094 1 95.88 168 ASN B O 1
ATOM 8940 N N . SER B 1 169 ? 1.214 -21.016 -27.094 1 93.38 169 SER B N 1
ATOM 8941 C CA . SER B 1 169 ? 0.782 -20.422 -28.359 1 93.38 169 SER B CA 1
ATOM 8942 C C . SER B 1 169 ? 1.606 -19.188 -28.703 1 93.38 169 SER B C 1
ATOM 8944 O O . SER B 1 169 ? 1.455 -18.625 -29.797 1 93.38 169 SER B O 1
ATOM 8946 N N . SER B 1 170 ? 2.42 -18.75 -27.766 1 92.12 170 SER B N 1
ATOM 8947 C CA . SER B 1 170 ? 3.18 -17.531 -27.984 1 92.12 170 SER B CA 1
ATOM 8948 C C . SER B 1 170 ? 4.59 -17.641 -27.406 1 92.12 170 SER B C 1
ATOM 8950 O O . SER B 1 170 ? 4.809 -18.328 -26.406 1 92.12 170 SER B O 1
ATOM 8952 N N . VAL B 1 171 ? 5.477 -16.875 -28.016 1 89 171 VAL B N 1
ATOM 8953 C CA . VAL B 1 171 ? 6.859 -16.844 -27.547 1 89 171 VAL B CA 1
ATOM 8954 C C . VAL B 1 171 ? 6.965 -15.984 -26.281 1 89 171 VAL B C 1
ATOM 8956 O O . VAL B 1 171 ? 7.852 -16.203 -25.453 1 89 171 VAL B O 1
ATOM 8959 N N . SER B 1 172 ? 6.066 -15.141 -26.156 1 84.62 172 SER B N 1
ATOM 8960 C CA . SER B 1 172 ? 6.137 -14.156 -25.078 1 84.62 172 SER B CA 1
ATOM 8961 C C . SER B 1 172 ? 5.395 -14.633 -23.844 1 84.62 172 SER B C 1
ATOM 8963 O O . SER B 1 172 ? 5.863 -14.438 -22.719 1 84.62 172 SER B O 1
ATOM 8965 N N . ASN B 1 173 ? 4.273 -15.141 -24 1 88.12 173 ASN B N 1
ATOM 8966 C CA . ASN B 1 173 ? 3.453 -15.578 -22.875 1 88.12 173 ASN B CA 1
ATOM 8967 C C . ASN B 1 173 ? 2.334 -16.516 -23.328 1 88.12 173 ASN B C 1
ATOM 8969 O O . ASN B 1 173 ? 1.63 -16.219 -24.297 1 88.12 173 ASN B O 1
ATOM 8973 N N . SER B 1 174 ? 2.162 -17.547 -22.609 1 92.12 174 SER B N 1
ATOM 8974 C CA . SER B 1 174 ? 1.116 -18.5 -22.984 1 92.12 174 SER B CA 1
ATOM 8975 C C . SER B 1 174 ? 0.182 -18.781 -21.797 1 92.12 174 SER B C 1
ATOM 8977 O O . SER B 1 174 ? -0.615 -19.719 -21.844 1 92.12 174 SER B O 1
ATOM 8979 N N . GLN B 1 175 ? 0.274 -17.984 -20.719 1 94.19 175 GLN B N 1
ATOM 8980 C CA . GLN B 1 175 ? -0.589 -18.188 -19.562 1 94.19 175 GLN B CA 1
ATOM 8981 C C . GLN B 1 175 ? -1.931 -17.484 -19.75 1 94.19 175 GLN B C 1
ATOM 8983 O O . GLN B 1 175 ? -2.016 -16.469 -20.453 1 94.19 175 GLN B O 1
ATOM 8988 N N . PRO B 1 176 ? -2.953 -17.984 -19.109 1 95.19 176 PRO B N 1
ATOM 8989 C CA . PRO B 1 176 ? -4.285 -17.391 -19.266 1 95.19 176 PRO B CA 1
ATOM 8990 C C . PRO B 1 176 ? -4.457 -16.109 -18.469 1 95.19 176 PRO B C 1
ATOM 8992 O O . PRO B 1 176 ? -3.641 -15.812 -17.578 1 95.19 176 PRO B O 1
ATOM 8995 N N . LEU B 1 177 ? -5.512 -15.414 -18.859 1 95.44 177 LEU B N 1
ATOM 8996 C CA . LEU B 1 177 ? -5.961 -14.258 -18.078 1 95.44 177 LEU B CA 1
ATOM 8997 C C . LEU B 1 177 ? -6.758 -14.703 -16.859 1 95.44 177 LEU B C 1
ATOM 8999 O O . LEU B 1 177 ? -7.586 -15.617 -16.953 1 95.44 177 LEU B O 1
ATOM 9003 N N . TYR B 1 178 ? -6.477 -14.141 -15.758 1 96.56 178 TYR B N 1
ATOM 9004 C CA . TYR B 1 178 ? -7.309 -14.336 -14.578 1 96.56 178 TYR B CA 1
ATOM 9005 C C . TYR B 1 178 ? -8.32 -13.211 -14.43 1 96.56 178 TYR B C 1
ATOM 9007 O O . TYR B 1 178 ? -7.988 -12.039 -14.625 1 96.56 178 TYR B O 1
ATOM 9015 N N . VAL B 1 179 ? -9.523 -13.609 -14.148 1 96.56 179 VAL B N 1
ATOM 9016 C CA . VAL B 1 179 ? -10.641 -12.68 -14.047 1 96.56 179 VAL B CA 1
ATOM 9017 C C . VAL B 1 179 ? -11.422 -12.938 -12.758 1 96.56 179 VAL B C 1
ATOM 9019 O O . VAL B 1 179 ? -11.625 -14.086 -12.367 1 96.56 179 VAL B O 1
ATOM 9022 N N . ILE B 1 180 ? -11.82 -11.898 -12.086 1 95.56 180 ILE B N 1
ATOM 9023 C CA . ILE B 1 180 ? -12.695 -12 -10.922 1 95.56 180 ILE B CA 1
ATOM 9024 C C . ILE B 1 180 ? -14.016 -11.281 -11.195 1 95.56 180 ILE B C 1
ATOM 9026 O O . ILE B 1 180 ? -14.039 -10.07 -11.406 1 95.56 180 ILE B O 1
ATOM 9030 N N . ASP B 1 181 ? -15.062 -12 -11.195 1 94 181 ASP B N 1
ATOM 9031 C CA . ASP B 1 181 ? -16.406 -11.477 -11.414 1 94 181 ASP B CA 1
ATOM 9032 C C . ASP B 1 181 ? -16.484 -10.68 -12.719 1 94 181 ASP B C 1
ATOM 9034 O O . ASP B 1 181 ? -17.047 -9.586 -12.75 1 94 181 ASP B O 1
ATOM 9038 N N . GLY B 1 182 ? -15.852 -11.172 -13.672 1 94.44 182 GLY B N 1
ATOM 9039 C CA . GLY B 1 182 ? -15.938 -10.594 -15.008 1 94.44 182 GLY B CA 1
ATOM 9040 C C . GLY B 1 182 ? -14.914 -9.5 -15.242 1 94.44 182 GLY B C 1
ATOM 9041 O O . GLY B 1 182 ? -14.789 -8.984 -16.359 1 94.44 182 GLY B O 1
ATOM 9042 N N . ILE B 1 183 ? -14.133 -9.109 -14.273 1 95.62 183 ILE B N 1
ATOM 9043 C CA . ILE B 1 183 ? -13.156 -8.039 -14.383 1 95.62 183 ILE B CA 1
ATOM 9044 C C . ILE B 1 183 ? -11.742 -8.625 -14.43 1 95.62 183 ILE B C 1
ATOM 9046 O O . ILE B 1 183 ? -11.359 -9.398 -13.547 1 95.62 183 ILE B O 1
ATOM 9050 N N . PRO B 1 184 ? -10.922 -8.258 -15.43 1 96 184 PRO B N 1
ATOM 9051 C CA . PRO B 1 184 ? -9.555 -8.766 -15.516 1 96 184 PRO B CA 1
ATOM 9052 C C . PRO B 1 184 ? -8.703 -8.383 -14.312 1 96 184 PRO B C 1
ATOM 9054 O O . PRO B 1 184 ? -8.789 -7.258 -13.82 1 96 184 PRO B O 1
ATOM 9057 N N . MET B 1 185 ? -7.906 -9.273 -13.922 1 95.31 185 MET B N 1
ATOM 9058 C CA . MET B 1 185 ? -6.996 -9.062 -12.797 1 95.31 185 MET B CA 1
ATOM 9059 C C . MET B 1 185 ? -5.543 -9.07 -13.273 1 95.31 185 MET B C 1
ATOM 9061 O O . MET B 1 185 ? -5.172 -9.875 -14.125 1 95.31 185 MET B O 1
ATOM 9065 N N . LEU B 1 186 ? -4.746 -8.242 -12.688 1 94.25 186 LEU B N 1
ATOM 9066 C CA . LEU B 1 186 ? -3.312 -8.242 -12.953 1 94.25 186 LEU B CA 1
ATOM 9067 C C . LEU B 1 186 ? -2.617 -9.375 -12.211 1 94.25 186 LEU B C 1
ATOM 9069 O O . LEU B 1 186 ? -2.586 -9.383 -10.977 1 94.25 186 LEU B O 1
ATOM 9073 N N . ASN B 1 187 ? -2.156 -10.32 -12.93 1 90.56 187 ASN B N 1
ATOM 9074 C CA . ASN B 1 187 ? -1.421 -11.414 -12.312 1 90.56 187 ASN B CA 1
ATOM 9075 C C . ASN B 1 187 ? 0.085 -11.266 -12.508 1 90.56 187 ASN B C 1
ATOM 9077 O O . ASN B 1 187 ? 0.731 -12.141 -13.094 1 90.56 187 ASN B O 1
ATOM 9081 N N . SER B 1 188 ? 0.66 -10.25 -11.953 1 85.62 188 SER B N 1
ATOM 9082 C CA . SER B 1 188 ? 2.078 -9.961 -12.133 1 85.62 188 SER B CA 1
ATOM 9083 C C . SER B 1 188 ? 2.902 -10.477 -10.961 1 85.62 188 SER B C 1
ATOM 9085 O O . SER B 1 188 ? 2.471 -10.406 -9.805 1 85.62 188 SER B O 1
ATOM 9087 N N . GLY B 1 189 ? 3.992 -11.125 -11.336 1 88.88 189 GLY B N 1
ATOM 9088 C CA . GLY B 1 189 ? 5.035 -11.398 -10.359 1 88.88 189 GLY B CA 1
ATOM 9089 C C . GLY B 1 189 ? 6.262 -10.523 -10.531 1 88.88 189 GLY B C 1
ATOM 9090 O O . GLY B 1 189 ? 6.352 -9.758 -11.5 1 88.88 189 GLY B O 1
ATOM 9091 N N . SER B 1 190 ? 7.148 -10.633 -9.562 1 88.25 190 SER B N 1
ATOM 9092 C CA . SER B 1 190 ? 8.305 -9.75 -9.625 1 88.25 190 SER B CA 1
ATOM 9093 C C . SER B 1 190 ? 9.422 -10.352 -10.477 1 88.25 190 SER B C 1
ATOM 9095 O O . SER B 1 190 ? 10.414 -9.688 -10.766 1 88.25 190 SER B O 1
ATOM 9097 N N . GLY B 1 191 ? 9.281 -11.617 -10.859 1 89.75 191 GLY B N 1
ATOM 9098 C CA . GLY B 1 191 ? 10.273 -12.227 -11.734 1 89.75 191 GLY B CA 1
ATOM 9099 C C . GLY B 1 191 ? 10.242 -13.742 -11.695 1 89.75 191 GLY B C 1
ATOM 9100 O O . GLY B 1 191 ? 9.75 -14.336 -10.734 1 89.75 191 GLY B O 1
ATOM 9101 N N . GLN B 1 192 ? 10.789 -14.398 -12.781 1 93.62 192 GLN B N 1
ATOM 9102 C CA . GLN B 1 192 ? 10.945 -15.844 -12.875 1 93.62 192 GLN B CA 1
ATOM 9103 C C . GLN B 1 192 ? 12.352 -16.219 -13.32 1 93.62 192 GLN B C 1
ATOM 9105 O O . GLN B 1 192 ? 12.977 -15.5 -14.102 1 93.62 192 GLN B O 1
ATOM 9110 N N . PRO B 1 193 ? 12.844 -17.344 -12.82 1 95.69 193 PRO B N 1
ATOM 9111 C CA . PRO B 1 193 ? 14.188 -17.766 -13.219 1 95.69 193 PRO B CA 1
ATOM 9112 C C . PRO B 1 193 ? 14.25 -18.219 -14.672 1 95.69 193 PRO B C 1
ATOM 9114 O O . PRO B 1 193 ? 13.273 -18.75 -15.203 1 95.69 193 PRO B O 1
ATOM 9117 N N . ASN B 1 194 ? 15.398 -18.016 -15.289 1 95.94 194 ASN B N 1
ATOM 9118 C CA . ASN B 1 194 ? 15.672 -18.547 -16.625 1 95.94 194 ASN B CA 1
ATOM 9119 C C . ASN B 1 194 ? 17.156 -18.844 -16.812 1 95.94 194 ASN B C 1
ATOM 9121 O O . ASN B 1 194 ? 17.609 -19.031 -17.938 1 95.94 194 ASN B O 1
ATOM 9125 N N . ASP B 1 195 ? 17.875 -18.922 -15.656 1 95.81 195 ASP B N 1
ATOM 9126 C CA . ASP B 1 195 ? 19.297 -19.266 -15.68 1 95.81 195 ASP B CA 1
ATOM 9127 C C . ASP B 1 195 ? 19.5 -20.75 -15.445 1 95.81 195 ASP B C 1
ATOM 9129 O O . ASP B 1 195 ? 18.938 -21.328 -14.508 1 95.81 195 ASP B O 1
ATOM 9133 N N . THR B 1 196 ? 20.359 -21.359 -16.297 1 95.69 196 THR B N 1
ATOM 9134 C CA . THR B 1 196 ? 20.562 -22.797 -16.188 1 95.69 196 THR B CA 1
ATOM 9135 C C . THR B 1 196 ? 21.547 -23.125 -15.062 1 95.69 196 THR B C 1
ATOM 9137 O O . THR B 1 196 ? 21.594 -24.25 -14.578 1 95.69 196 THR B O 1
ATOM 9140 N N . PHE B 1 197 ? 22.375 -22.203 -14.727 1 96.62 197 PHE B N 1
ATOM 9141 C CA . PHE B 1 197 ? 23.391 -22.422 -13.711 1 96.62 197 PHE B CA 1
ATOM 9142 C C . PHE B 1 197 ? 22.891 -22 -12.336 1 96.62 197 PHE B C 1
ATOM 9144 O O . PHE B 1 197 ? 23.047 -22.734 -11.359 1 96.62 197 PHE B O 1
ATOM 9151 N N . GLY B 1 198 ? 22.266 -20.875 -12.242 1 95.69 198 GLY B N 1
ATOM 9152 C CA . GLY B 1 198 ? 21.859 -20.156 -11.047 1 95.69 198 GLY B CA 1
ATOM 9153 C C . GLY B 1 198 ? 22.188 -18.672 -11.102 1 95.69 198 GLY B C 1
ATOM 9154 O O . GLY B 1 198 ? 23.297 -18.297 -11.453 1 95.69 198 GLY B O 1
ATOM 9155 N N . SER B 1 199 ? 21.281 -17.891 -10.75 1 95.94 199 SER B N 1
ATOM 9156 C CA . SER B 1 199 ? 21.453 -16.453 -10.836 1 95.94 199 SER B CA 1
ATOM 9157 C C . SER B 1 199 ? 22.406 -15.945 -9.766 1 95.94 199 SER B C 1
ATOM 9159 O O . SER B 1 199 ? 22.359 -16.391 -8.617 1 95.94 199 SER B O 1
ATOM 9161 N N . LEU B 1 200 ? 23.219 -14.992 -10.148 1 95.75 200 LEU B N 1
ATOM 9162 C CA . LEU B 1 200 ? 24.109 -14.344 -9.195 1 95.75 200 LEU B CA 1
ATOM 9163 C C . LEU B 1 200 ? 23.344 -13.328 -8.344 1 95.75 200 LEU B C 1
ATOM 9165 O O . LEU B 1 200 ? 23.844 -12.875 -7.312 1 95.75 200 LEU B O 1
ATOM 9169 N N . ALA B 1 201 ? 22.172 -13.023 -8.812 1 93.38 201 ALA B N 1
ATOM 9170 C CA . ALA B 1 201 ? 21.359 -12.047 -8.094 1 93.38 201 ALA B CA 1
ATOM 9171 C C . ALA B 1 201 ? 20.484 -12.727 -7.047 1 93.38 201 ALA B C 1
ATOM 9173 O O . ALA B 1 201 ? 19.266 -12.516 -7.016 1 93.38 201 ALA B O 1
ATOM 9174 N N . GLY B 1 202 ? 21.109 -13.57 -6.254 1 94.38 202 GLY B N 1
ATOM 9175 C CA . GLY B 1 202 ? 20.406 -14.172 -5.133 1 94.38 202 GLY B CA 1
ATOM 9176 C C . GLY B 1 202 ? 19.844 -15.547 -5.449 1 94.38 202 GLY B C 1
ATOM 9177 O O . GLY B 1 202 ? 19 -16.062 -4.711 1 94.38 202 GLY B O 1
ATOM 9178 N N . GLY B 1 203 ? 20.188 -16.141 -6.516 1 96.31 203 GLY B N 1
ATOM 9179 C CA . GLY B 1 203 ? 19.688 -17.453 -6.906 1 96.31 203 GLY B CA 1
ATOM 9180 C C . GLY B 1 203 ? 18.516 -17.391 -7.867 1 96.31 203 GLY B C 1
ATOM 9181 O O . GLY B 1 203 ? 17.953 -16.328 -8.102 1 96.31 203 GLY B O 1
ATOM 9182 N N . ASN B 1 204 ? 18.203 -18.547 -8.477 1 97.06 204 ASN B N 1
ATOM 9183 C CA . ASN B 1 204 ? 17.031 -18.672 -9.328 1 97.06 204 ASN B CA 1
ATOM 9184 C C . ASN B 1 204 ? 15.742 -18.531 -8.523 1 97.06 204 ASN B C 1
ATOM 9186 O O . ASN B 1 204 ? 15.125 -19.547 -8.164 1 97.06 204 ASN B O 1
ATOM 9190 N N . ARG B 1 205 ? 15.32 -17.344 -8.391 1 94.19 205 ARG B N 1
ATOM 9191 C CA . ARG B 1 205 ? 14.219 -17.062 -7.484 1 94.19 205 ARG B CA 1
ATOM 9192 C C . ARG B 1 205 ? 12.891 -16.984 -8.234 1 94.19 205 ARG B C 1
ATOM 9194 O O . ARG B 1 205 ? 12.836 -16.469 -9.352 1 94.19 205 ARG B O 1
ATOM 9201 N N . ASP B 1 206 ? 11.852 -17.547 -7.652 1 95.88 206 ASP B N 1
ATOM 9202 C CA . ASP B 1 206 ? 10.461 -17.344 -8.047 1 95.88 206 ASP B CA 1
ATOM 9203 C C . ASP B 1 206 ? 9.859 -16.125 -7.359 1 95.88 206 ASP B C 1
ATOM 9205 O O . ASP B 1 206 ? 9.617 -16.141 -6.148 1 95.88 206 ASP B O 1
ATOM 9209 N N . GLY B 1 207 ? 9.539 -15.102 -8.125 1 94.12 207 GLY B N 1
ATOM 9210 C CA . GLY B 1 207 ? 9.047 -13.852 -7.551 1 94.12 207 GLY B CA 1
ATOM 9211 C C . GLY B 1 207 ? 7.574 -13.906 -7.176 1 94.12 207 GLY B C 1
ATOM 9212 O O . GLY B 1 207 ? 7.008 -12.906 -6.727 1 94.12 207 GLY B O 1
ATOM 9213 N N . GLY B 1 208 ? 6.957 -15.07 -7.375 1 93.25 208 GLY B N 1
ATOM 9214 C CA . GLY B 1 208 ? 5.559 -15.234 -7.012 1 93.25 208 GLY B CA 1
ATOM 9215 C C . GLY B 1 208 ? 4.602 -14.797 -8.109 1 93.25 208 GLY B C 1
ATOM 9216 O O . GLY B 1 208 ? 5.031 -14.289 -9.148 1 93.25 208 GLY B O 1
ATOM 9217 N N . ASP B 1 209 ? 3.271 -15.055 -7.859 1 94.19 209 ASP B N 1
ATOM 9218 C CA . ASP B 1 209 ? 2.193 -14.594 -8.727 1 94.19 209 ASP B CA 1
ATOM 9219 C C . ASP B 1 209 ? 1.001 -14.109 -7.902 1 94.19 209 ASP B C 1
ATOM 9221 O O . ASP B 1 209 ? 0.818 -14.523 -6.758 1 94.19 209 ASP B O 1
ATOM 9225 N N . VAL B 1 210 ? 0.231 -13.281 -8.453 1 95.06 210 VAL B N 1
ATOM 9226 C CA . VAL B 1 210 ? -0.837 -12.609 -7.715 1 95.06 210 VAL B CA 1
ATOM 9227 C C . VAL B 1 210 ? -1.966 -13.602 -7.434 1 95.06 210 VAL B C 1
ATOM 9229 O O . VAL B 1 210 ? -2.605 -13.539 -6.383 1 95.06 210 VAL B O 1
ATOM 9232 N N . ILE B 1 211 ? -2.203 -14.461 -8.297 1 94.62 211 ILE B N 1
ATOM 9233 C CA . ILE B 1 211 ? -3.338 -15.367 -8.133 1 94.62 211 ILE B CA 1
ATOM 9234 C C . ILE B 1 211 ? -3.137 -16.234 -6.895 1 94.62 211 ILE B C 1
ATOM 9236 O O . ILE B 1 211 ? -4.105 -16.656 -6.262 1 94.62 211 ILE B O 1
ATOM 9240 N N . SER B 1 212 ? -1.902 -16.516 -6.527 1 94.06 212 SER B N 1
ATOM 9241 C CA . SER B 1 212 ? -1.624 -17.281 -5.32 1 94.06 212 SER B CA 1
ATOM 9242 C C . SER B 1 212 ? -1.995 -16.5 -4.062 1 94.06 212 SER B C 1
ATOM 9244 O O . SER B 1 212 ? -2.068 -17.078 -2.973 1 94.06 212 SER B O 1
ATOM 9246 N N . LEU B 1 213 ? -2.307 -15.242 -4.16 1 93.69 213 LEU B N 1
ATOM 9247 C CA . LEU B 1 213 ? -2.578 -14.383 -3.012 1 93.69 213 LEU B CA 1
ATOM 9248 C C . LEU B 1 213 ? -4.074 -14.32 -2.725 1 93.69 213 LEU B C 1
ATOM 9250 O O . LEU B 1 213 ? -4.492 -13.75 -1.712 1 93.69 213 LEU B O 1
ATOM 9254 N N . VAL B 1 214 ? -4.867 -14.984 -3.508 1 93.5 214 VAL B N 1
ATOM 9255 C CA . VAL B 1 214 ? -6.312 -14.898 -3.314 1 93.5 214 VAL B CA 1
ATOM 9256 C C . VAL B 1 214 ? -6.766 -15.977 -2.334 1 93.5 214 VAL B C 1
ATOM 9258 O O . VAL B 1 214 ? -6.133 -17.031 -2.221 1 93.5 214 VAL B O 1
ATOM 9261 N N . ASN B 1 215 ? -7.852 -15.719 -1.652 1 93.94 215 ASN B N 1
ATOM 9262 C CA . ASN B 1 215 ? -8.477 -16.672 -0.735 1 93.94 215 ASN B CA 1
ATOM 9263 C C . ASN B 1 215 ? -9.539 -17.5 -1.434 1 93.94 215 ASN B C 1
ATOM 9265 O O . ASN B 1 215 ? -10.578 -16.984 -1.842 1 93.94 215 ASN B O 1
ATOM 9269 N N . PRO B 1 216 ? -9.305 -18.719 -1.511 1 92.56 216 PRO B N 1
ATOM 9270 C CA . PRO B 1 216 ? -10.258 -19.547 -2.244 1 92.56 216 PRO B CA 1
ATOM 9271 C C . PRO B 1 216 ? -11.641 -19.578 -1.594 1 92.56 216 PRO B C 1
ATOM 9273 O O . PRO B 1 216 ? -12.648 -19.75 -2.283 1 92.56 216 PRO B O 1
ATOM 9276 N N . ASP B 1 217 ? -11.75 -19.344 -0.325 1 93.75 217 ASP B N 1
ATOM 9277 C CA . ASP B 1 217 ? -13.016 -19.406 0.398 1 93.75 217 ASP B CA 1
ATOM 9278 C C . ASP B 1 217 ? -13.945 -18.266 -0.025 1 93.75 217 ASP B C 1
ATOM 9280 O O . ASP B 1 217 ? -15.141 -18.297 0.276 1 93.75 217 ASP B O 1
ATOM 9284 N N . ASP B 1 218 ? -13.461 -17.406 -0.721 1 93.81 218 ASP B N 1
ATOM 9285 C CA . ASP B 1 218 ? -14.266 -16.25 -1.114 1 93.81 218 ASP B CA 1
ATOM 9286 C C . ASP B 1 218 ? -15.039 -16.531 -2.4 1 93.81 218 ASP B C 1
ATOM 9288 O O . ASP B 1 218 ? -15.906 -15.75 -2.801 1 93.81 218 ASP B O 1
ATOM 9292 N N . TYR B 1 219 ? -14.766 -17.641 -3.01 1 93.25 219 TYR B N 1
ATOM 9293 C CA . TYR B 1 219 ? -15.305 -17.859 -4.348 1 93.25 219 TYR B CA 1
ATOM 9294 C C . TYR B 1 219 ? -16.219 -19.078 -4.383 1 93.25 219 TYR B C 1
ATOM 9296 O O . TYR B 1 219 ? -15.953 -20.078 -3.705 1 93.25 219 TYR B O 1
ATOM 9304 N N . GLU B 1 220 ? -17.297 -19.031 -5.16 1 91.56 220 GLU B N 1
ATOM 9305 C CA . GLU B 1 220 ? -18.266 -20.109 -5.285 1 91.56 220 GLU B CA 1
ATOM 9306 C C . GLU B 1 220 ? -17.859 -21.078 -6.391 1 91.56 220 GLU B C 1
ATOM 9308 O O . GLU B 1 220 ? -18.391 -22.188 -6.473 1 91.56 220 GLU B O 1
ATOM 9313 N N . GLY B 1 221 ? -16.953 -20.688 -7.18 1 91.81 221 GLY B N 1
ATOM 9314 C CA . GLY B 1 221 ? -16.453 -21.547 -8.234 1 91.81 221 GLY B CA 1
ATOM 9315 C C . GLY B 1 221 ? -15.625 -20.812 -9.273 1 91.81 221 GLY B C 1
ATOM 9316 O O . GLY B 1 221 ? -15.266 -19.656 -9.078 1 91.81 221 GLY B O 1
ATOM 9317 N N . MET B 1 222 ? -15.203 -21.594 -10.297 1 94 222 MET B N 1
ATOM 9318 C CA . MET B 1 222 ? -14.43 -21.031 -11.398 1 94 222 MET B CA 1
ATOM 9319 C C . MET B 1 222 ? -14.906 -21.578 -12.734 1 94 222 MET B C 1
ATOM 9321 O O . MET B 1 222 ? -15.453 -22.688 -12.797 1 94 222 MET B O 1
ATOM 9325 N N . THR B 1 223 ? -14.773 -20.781 -13.734 1 94.06 223 THR B N 1
ATOM 9326 C CA . THR B 1 223 ? -15.047 -21.188 -15.109 1 94.06 223 THR B CA 1
ATOM 9327 C C . THR B 1 223 ? -13.797 -21 -15.977 1 94.06 223 THR B C 1
ATOM 9329 O O . THR B 1 223 ? -13.148 -19.953 -15.938 1 94.06 223 THR B O 1
ATOM 9332 N N . VAL B 1 224 ? -13.477 -22 -16.672 1 95.56 224 VAL B N 1
ATOM 9333 C CA . VAL B 1 224 ? -12.359 -21.922 -17.594 1 95.56 224 VAL B CA 1
ATOM 9334 C C . VAL B 1 224 ? -12.883 -21.766 -19.031 1 95.56 224 VAL B C 1
ATOM 9336 O O . VAL B 1 224 ? -13.586 -22.656 -19.531 1 95.56 224 VAL B O 1
ATOM 9339 N N . LEU B 1 225 ? -12.547 -20.672 -19.609 1 94.62 225 LEU B N 1
ATOM 9340 C CA . LEU B 1 225 ? -12.828 -20.406 -21.016 1 94.62 225 LEU B CA 1
ATOM 9341 C C . LEU B 1 225 ? -11.625 -20.734 -21.891 1 94.62 225 LEU B C 1
ATOM 9343 O O . LEU B 1 225 ? -10.625 -20.016 -21.875 1 94.62 225 LEU B O 1
ATOM 9347 N N . LYS B 1 226 ? -11.625 -21.672 -22.703 1 92.31 226 LYS B N 1
ATOM 9348 C CA . LYS B 1 226 ? -10.43 -22.281 -23.297 1 92.31 226 LYS B CA 1
ATOM 9349 C C . LYS B 1 226 ? -10.172 -21.703 -24.688 1 92.31 226 LYS B C 1
ATOM 9351 O O . LYS B 1 226 ? -9.023 -21.5 -25.078 1 92.31 226 LYS B O 1
ATOM 9356 N N . GLY B 1 227 ? -11.195 -21.453 -25.5 1 90.06 227 GLY B N 1
ATOM 9357 C CA . GLY B 1 227 ? -11 -21.062 -26.891 1 90.06 227 GLY B CA 1
ATOM 9358 C C . GLY B 1 227 ? -11.133 -19.578 -27.125 1 90.06 227 GLY B C 1
ATOM 9359 O O . GLY B 1 227 ? -11.57 -18.844 -26.234 1 90.06 227 GLY B O 1
ATOM 9360 N N . ALA B 1 228 ? -10.648 -19.172 -28.328 1 89.88 228 ALA B N 1
ATOM 9361 C CA . ALA B 1 228 ? -10.656 -17.766 -28.703 1 89.88 228 ALA B CA 1
ATOM 9362 C C . ALA B 1 228 ? -12.062 -17.188 -28.656 1 89.88 228 ALA B C 1
ATOM 9364 O O . ALA B 1 228 ? -12.258 -16.031 -28.266 1 89.88 228 ALA B O 1
ATOM 9365 N N . ALA B 1 229 ? -12.984 -17.938 -29.031 1 90.19 229 ALA B N 1
ATOM 9366 C CA . ALA B 1 229 ? -14.367 -17.469 -29.047 1 90.19 229 ALA B CA 1
ATOM 9367 C C . ALA B 1 229 ? -14.867 -17.156 -27.641 1 90.19 229 ALA B C 1
ATOM 9369 O O . ALA B 1 229 ? -15.664 -16.234 -27.453 1 90.19 229 ALA B O 1
ATOM 9370 N N . ALA B 1 230 ? -14.422 -17.891 -26.75 1 84.31 230 ALA B N 1
ATOM 9371 C CA . ALA B 1 230 ? -14.859 -17.719 -25.359 1 84.31 230 ALA B CA 1
ATOM 9372 C C . ALA B 1 230 ? -14.219 -16.484 -24.734 1 84.31 230 ALA B C 1
ATOM 9374 O O . ALA B 1 230 ? -14.766 -15.906 -23.797 1 84.31 230 ALA B O 1
ATOM 9375 N N . SER B 1 231 ? -13.055 -16.094 -25.188 1 84.5 231 SER B N 1
ATOM 9376 C CA . SER B 1 231 ? -12.281 -15.078 -24.484 1 84.5 231 SER B CA 1
ATOM 9377 C C . SER B 1 231 ? -12.164 -13.805 -25.297 1 84.5 231 SER B C 1
ATOM 9379 O O . SER B 1 231 ? -11.516 -12.844 -24.875 1 84.5 231 SER B O 1
ATOM 9381 N N . VAL B 1 232 ? -12.805 -13.727 -26.375 1 87.19 232 VAL B N 1
ATOM 9382 C CA . VAL B 1 232 ? -12.641 -12.656 -27.359 1 87.19 232 VAL B CA 1
ATOM 9383 C C . VAL B 1 232 ? -13.023 -11.32 -26.719 1 87.19 232 VAL B C 1
ATOM 9385 O O . VAL B 1 232 ? -12.469 -10.273 -27.078 1 87.19 232 VAL B O 1
ATOM 9388 N N . LEU B 1 233 ? -13.859 -11.375 -25.812 1 90.75 233 LEU B N 1
ATOM 9389 C CA . LEU B 1 233 ? -14.336 -10.141 -25.203 1 90.75 233 LEU B CA 1
ATOM 9390 C C . LEU B 1 233 ? -13.266 -9.516 -24.312 1 90.75 233 LEU B C 1
ATOM 9392 O O . LEU B 1 233 ? -13.375 -8.352 -23.938 1 90.75 233 LEU B O 1
ATOM 9396 N N . TYR B 1 234 ? -12.266 -10.258 -24.031 1 91.31 234 TYR B N 1
ATOM 9397 C CA . TYR B 1 234 ? -11.148 -9.703 -23.266 1 91.31 234 TYR B CA 1
ATOM 9398 C C . TYR B 1 234 ? -10 -9.312 -24.188 1 91.31 234 TYR B C 1
ATOM 9400 O O . TYR B 1 234 ? -8.961 -8.836 -23.719 1 91.31 234 TYR B O 1
ATOM 9408 N N . GLY B 1 235 ? -10.164 -9.617 -25.406 1 88.31 235 GLY B N 1
ATOM 9409 C CA . GLY B 1 235 ? -9.164 -9.219 -26.391 1 88.31 235 GLY B CA 1
ATOM 9410 C C . GLY B 1 235 ? -7.824 -9.898 -26.188 1 88.31 235 GLY B C 1
ATOM 9411 O O . GLY B 1 235 ? -7.758 -11.117 -26.031 1 88.31 235 GLY B O 1
ATOM 9412 N N . SER B 1 236 ? -6.734 -9.039 -26.219 1 82.88 236 SER B N 1
ATOM 9413 C CA . SER B 1 236 ? -5.355 -9.508 -26.188 1 82.88 236 SER B CA 1
ATOM 9414 C C . SER B 1 236 ? -5.055 -10.227 -24.875 1 82.88 236 SER B C 1
ATOM 9416 O O . SER B 1 236 ? -4.305 -11.203 -24.844 1 82.88 236 SER B O 1
ATOM 9418 N N . GLN B 1 237 ? -5.672 -9.875 -23.891 1 84.88 237 GLN B N 1
ATOM 9419 C CA . GLN B 1 237 ? -5.375 -10.477 -22.594 1 84.88 237 GLN B CA 1
ATOM 9420 C C . GLN B 1 237 ? -5.938 -11.891 -22.5 1 84.88 237 GLN B C 1
ATOM 9422 O O . GLN B 1 237 ? -5.438 -12.711 -21.734 1 84.88 237 GLN B O 1
ATOM 9427 N N . GLY B 1 238 ? -6.934 -12.188 -23.281 1 88.44 238 GLY B N 1
ATOM 9428 C CA . GLY B 1 238 ? -7.609 -13.469 -23.188 1 88.44 238 GLY B CA 1
ATOM 9429 C C . GLY B 1 238 ? -7.18 -14.445 -24.281 1 88.44 238 GLY B C 1
ATOM 9430 O O . GLY B 1 238 ? -7.762 -15.523 -24.406 1 88.44 238 GLY B O 1
ATOM 9431 N N . ALA B 1 239 ? -6.223 -14.117 -24.984 1 87.06 239 ALA B N 1
ATOM 9432 C CA . ALA B 1 239 ? -5.848 -14.906 -26.156 1 87.06 239 ALA B CA 1
ATOM 9433 C C . ALA B 1 239 ? -5.449 -16.328 -25.766 1 87.06 239 ALA B C 1
ATOM 9435 O O . ALA B 1 239 ? -5.641 -17.266 -26.531 1 87.06 239 ALA B O 1
ATOM 9436 N N . ASN B 1 240 ? -4.973 -16.484 -24.609 1 92.19 240 ASN B N 1
ATOM 9437 C CA . ASN B 1 240 ? -4.473 -17.781 -24.156 1 92.19 240 ASN B CA 1
ATOM 9438 C C . ASN B 1 240 ? -5.449 -18.469 -23.203 1 92.19 240 ASN B C 1
ATOM 9440 O O . ASN B 1 240 ? -5.066 -19.375 -22.469 1 92.19 240 ASN B O 1
ATOM 9444 N N . GLY B 1 241 ? -6.703 -18.016 -23.203 1 93.12 241 GLY B N 1
ATOM 9445 C CA . GLY B 1 241 ? -7.715 -18.562 -22.312 1 93.12 241 GLY B CA 1
ATOM 9446 C C . GLY B 1 241 ? -7.957 -17.703 -21.078 1 93.12 241 GLY B C 1
ATOM 9447 O O . GLY B 1 241 ? -7.195 -16.781 -20.812 1 93.12 241 GLY B O 1
ATOM 9448 N N . VAL B 1 242 ? -9.055 -18 -20.453 1 95.5 242 VAL B N 1
ATOM 9449 C CA . VAL B 1 242 ? -9.438 -17.203 -19.297 1 95.5 242 VAL B CA 1
ATOM 9450 C C . VAL B 1 242 ? -9.859 -18.125 -18.156 1 95.5 242 VAL B C 1
ATOM 9452 O O . VAL B 1 242 ? -10.539 -19.125 -18.375 1 95.5 242 VAL B O 1
ATOM 9455 N N . ILE B 1 243 ? -9.383 -17.844 -17 1 96.38 243 ILE B N 1
ATOM 9456 C CA . ILE B 1 243 ? -9.883 -18.438 -15.766 1 96.38 243 ILE B CA 1
ATOM 9457 C C . ILE B 1 243 ? -10.672 -17.406 -14.969 1 96.38 243 ILE B C 1
ATOM 9459 O O . ILE B 1 243 ? -10.102 -16.422 -14.484 1 96.38 243 ILE B O 1
ATOM 9463 N N . LEU B 1 244 ? -11.914 -17.703 -14.836 1 96.19 244 LEU B N 1
ATOM 9464 C CA . LEU B 1 244 ? -12.828 -16.75 -14.219 1 96.19 244 LEU B CA 1
ATOM 9465 C C . LEU B 1 244 ? -13.281 -17.25 -12.852 1 96.19 244 LEU B C 1
ATOM 9467 O O . LEU B 1 244 ? -13.938 -18.281 -12.75 1 96.19 244 LEU B O 1
ATOM 9471 N N . LEU B 1 245 ? -13 -16.469 -11.859 1 95.38 245 LEU B N 1
ATOM 9472 C CA . LEU B 1 245 ? -13.484 -16.734 -10.508 1 95.38 245 LEU B CA 1
ATOM 9473 C C . LEU B 1 245 ? -14.758 -15.953 -10.227 1 95.38 245 LEU B C 1
ATOM 9475 O O . LEU B 1 245 ? -14.859 -14.781 -10.578 1 95.38 245 LEU B O 1
ATOM 9479 N N . SER B 1 246 ? -15.664 -16.672 -9.648 1 93.88 246 SER B N 1
ATOM 9480 C CA . SER B 1 246 ? -16.906 -16.031 -9.227 1 93.88 246 SER B CA 1
ATOM 9481 C C . SER B 1 246 ? -17 -15.961 -7.703 1 93.88 246 SER B C 1
ATOM 9483 O O . SER B 1 246 ? -16.922 -16.984 -7.023 1 93.88 246 SER B O 1
ATOM 9485 N N . SER B 1 247 ? -17.25 -14.844 -7.195 1 92.69 247 SER B N 1
ATOM 9486 C CA . SER B 1 247 ? -17.297 -14.648 -5.75 1 92.69 247 SER B CA 1
ATOM 9487 C C . SER B 1 247 ? -18.609 -15.188 -5.172 1 92.69 247 SER B C 1
ATOM 9489 O O . SER B 1 247 ? -19.641 -15.188 -5.84 1 92.69 247 SER B O 1
ATOM 9491 N N . LYS B 1 248 ? -18.531 -15.602 -3.984 1 89.19 248 LYS B N 1
ATOM 9492 C CA . LYS B 1 248 ? -19.734 -16.016 -3.256 1 89.19 248 LYS B CA 1
ATOM 9493 C C . LYS B 1 248 ? -20.672 -14.828 -3.014 1 89.19 248 LYS B C 1
ATOM 9495 O O . LYS B 1 248 ? -20.203 -13.719 -2.727 1 89.19 248 LYS B O 1
ATOM 9500 N N . LYS B 1 249 ? -21.938 -15.117 -3.146 1 81.75 249 LYS B N 1
ATOM 9501 C CA . LYS B 1 249 ? -22.938 -14.086 -2.891 1 81.75 249 LYS B CA 1
ATOM 9502 C C . LYS B 1 249 ? -23.797 -14.43 -1.672 1 81.75 249 LYS B C 1
ATOM 9504 O O . LYS B 1 249 ? -24.125 -15.594 -1.456 1 81.75 249 LYS B O 1
ATOM 9509 N N . ALA B 1 250 ? -24.094 -13.367 -0.894 1 83.06 250 ALA B N 1
ATOM 9510 C CA . ALA B 1 250 ? -24.953 -13.555 0.271 1 83.06 250 ALA B CA 1
ATOM 9511 C C . ALA B 1 250 ? -26.406 -13.711 -0.148 1 83.06 250 ALA B C 1
ATOM 9513 O O . ALA B 1 250 ? -26.875 -13.055 -1.08 1 83.06 250 ALA B O 1
ATOM 9514 N N . LYS B 1 251 ? -27.016 -14.617 0.528 1 75.88 251 LYS B N 1
ATOM 9515 C CA . LYS B 1 251 ? -28.422 -14.836 0.261 1 75.88 251 LYS B CA 1
ATOM 9516 C C . LYS B 1 251 ? -29.297 -14.023 1.205 1 75.88 251 LYS B C 1
ATOM 9518 O O . LYS B 1 251 ? -28.969 -13.859 2.381 1 75.88 251 LYS B O 1
ATOM 9523 N N . ALA B 1 252 ? -30.359 -13.531 0.661 1 73.88 252 ALA B N 1
ATOM 9524 C CA . ALA B 1 252 ? -31.281 -12.711 1.443 1 73.88 252 ALA B CA 1
ATOM 9525 C C . ALA B 1 252 ? -31.875 -13.5 2.604 1 73.88 252 ALA B C 1
ATOM 9527 O O . ALA B 1 252 ? -32.281 -14.656 2.434 1 73.88 252 ALA B O 1
ATOM 9528 N N . GLY B 1 253 ? -31.969 -12.859 3.729 1 67.69 253 GLY B N 1
ATOM 9529 C CA . GLY B 1 253 ? -32.656 -13.398 4.887 1 67.69 253 GLY B CA 1
ATOM 9530 C C . GLY B 1 253 ? -31.812 -14.367 5.691 1 67.69 253 GLY B C 1
ATOM 9531 O O . GLY B 1 253 ? -32.281 -14.945 6.672 1 67.69 253 GLY B O 1
ATOM 9532 N N . LYS B 1 254 ? -30.672 -14.539 5.281 1 70.25 254 LYS B N 1
ATOM 9533 C CA . LYS B 1 254 ? -29.844 -15.539 5.973 1 70.25 254 LYS B CA 1
ATOM 9534 C C . LYS B 1 254 ? -28.516 -14.945 6.418 1 70.25 254 LYS B C 1
ATOM 9536 O O . LYS B 1 254 ? -27.859 -14.227 5.652 1 70.25 254 LYS B O 1
ATOM 9541 N N . ALA B 1 255 ? -28.281 -15.102 7.758 1 79.88 255 ALA B N 1
ATOM 9542 C CA . ALA B 1 255 ? -26.953 -14.773 8.273 1 79.88 255 ALA B CA 1
ATOM 9543 C C . ALA B 1 255 ? -26.156 -16.047 8.578 1 79.88 255 ALA B C 1
ATOM 9545 O O . ALA B 1 255 ? -26.688 -16.984 9.172 1 79.88 255 ALA B O 1
ATOM 9546 N N . ASN B 1 256 ? -25.047 -16.172 7.965 1 86 256 ASN B N 1
ATOM 9547 C CA . ASN B 1 256 ? -24.219 -17.344 8.188 1 86 256 ASN B CA 1
ATOM 9548 C C . ASN B 1 256 ? -22.797 -16.969 8.586 1 86 256 ASN B C 1
ATOM 9550 O O . ASN B 1 256 ? -22.281 -15.93 8.164 1 86 256 ASN B O 1
ATOM 9554 N N . ILE B 1 257 ? -22.25 -17.766 9.5 1 90.19 257 ILE B N 1
ATOM 9555 C CA . ILE B 1 257 ? -20.844 -17.703 9.844 1 90.19 257 ILE B CA 1
ATOM 9556 C C . ILE B 1 257 ? -20.156 -19.016 9.445 1 90.19 257 ILE B C 1
ATOM 9558 O O . ILE B 1 257 ? -20.578 -20.094 9.883 1 90.19 257 ILE B O 1
ATOM 9562 N N . ASN B 1 258 ? -19.188 -18.906 8.648 1 92.69 258 ASN B N 1
ATOM 9563 C CA . ASN B 1 258 ? -18.469 -20.094 8.18 1 92.69 258 ASN B CA 1
ATOM 9564 C C . ASN B 1 258 ? -17.047 -20.141 8.711 1 92.69 258 ASN B C 1
ATOM 9566 O O . ASN B 1 258 ? -16.328 -19.141 8.633 1 92.69 258 ASN B O 1
ATOM 9570 N N . LEU B 1 259 ? -16.641 -21.219 9.273 1 94.62 259 LEU B N 1
ATOM 9571 C CA . LEU B 1 259 ? -15.281 -21.484 9.75 1 94.62 259 LEU B CA 1
ATOM 9572 C C . LEU B 1 259 ? -14.672 -22.672 9.016 1 94.62 259 LEU B C 1
ATOM 9574 O O . LEU B 1 259 ? -15.297 -23.734 8.914 1 94.62 259 LEU B O 1
ATOM 9578 N N . SER B 1 260 ? -13.516 -22.484 8.469 1 95.94 260 SER B N 1
ATOM 9579 C CA . SER B 1 260 ? -12.75 -23.562 7.855 1 95.94 260 SER B CA 1
ATOM 9580 C C . SER B 1 260 ? -11.336 -23.625 8.422 1 95.94 260 SER B C 1
ATOM 9582 O O . SER B 1 260 ? -10.711 -22.594 8.672 1 95.94 260 SER B O 1
ATOM 9584 N N . SER B 1 261 ? -10.867 -24.781 8.719 1 97.25 261 SER B N 1
ATOM 9585 C CA . SER B 1 261 ? -9.516 -25 9.242 1 97.25 261 SER B CA 1
ATOM 9586 C C . SER B 1 261 ? -8.867 -26.219 8.594 1 97.25 261 SER B C 1
ATOM 9588 O O . SER B 1 261 ? -9.383 -27.344 8.703 1 97.25 261 SER B O 1
ATOM 9590 N N . VAL B 1 262 ? -7.789 -26.016 7.961 1 97.56 262 VAL B N 1
ATOM 9591 C CA . VAL B 1 262 ? -7.059 -27.078 7.289 1 97.56 262 VAL B CA 1
ATOM 9592 C C . VAL B 1 262 ? -5.633 -27.156 7.828 1 97.56 262 VAL B C 1
ATOM 9594 O O . VAL B 1 262 ? -4.93 -26.141 7.879 1 97.56 262 VAL B O 1
ATOM 9597 N N . THR B 1 263 ? -5.195 -28.297 8.242 1 98 263 THR B N 1
ATOM 9598 C CA . THR B 1 263 ? -3.822 -28.547 8.664 1 98 263 THR B CA 1
ATOM 9599 C C . THR B 1 263 ? -3.207 -29.688 7.844 1 98 263 THR B C 1
ATOM 9601 O O . THR B 1 263 ? -3.773 -30.766 7.758 1 98 263 THR B O 1
ATOM 9604 N N . THR B 1 264 ? -2.09 -29.391 7.293 1 97.38 264 THR B N 1
ATOM 9605 C CA . THR B 1 264 ? -1.405 -30.438 6.539 1 97.38 264 THR B CA 1
ATOM 9606 C C . THR B 1 264 ? 0.058 -30.531 6.961 1 97.38 264 THR B C 1
ATOM 9608 O O . THR B 1 264 ? 0.645 -29.547 7.418 1 97.38 264 THR B O 1
ATOM 9611 N N . PHE B 1 265 ? 0.614 -31.703 6.82 1 98.19 265 PHE B N 1
ATOM 9612 C CA . PHE B 1 265 ? 2.025 -32 7.027 1 98.19 265 PHE B CA 1
ATOM 9613 C C . PHE B 1 265 ? 2.688 -32.438 5.719 1 98.19 265 PHE B C 1
ATOM 9615 O O . PHE B 1 265 ? 2.164 -33.281 4.992 1 98.19 265 PHE B O 1
ATOM 9622 N N . GLU B 1 266 ? 3.812 -31.781 5.402 1 97.19 266 GLU B N 1
ATOM 9623 C CA . GLU B 1 266 ? 4.496 -32 4.133 1 97.19 266 GLU B CA 1
ATOM 9624 C C . GLU B 1 266 ? 5.848 -32.688 4.34 1 97.19 266 GLU B C 1
ATOM 9626 O O . GLU B 1 266 ? 6.617 -32.281 5.219 1 97.19 266 GLU B O 1
ATOM 9631 N N . THR B 1 267 ? 6.09 -33.656 3.559 1 97.12 267 THR B N 1
ATOM 9632 C CA . THR B 1 267 ? 7.387 -34.344 3.572 1 97.12 267 THR B CA 1
ATOM 9633 C C . THR B 1 267 ? 7.98 -34.406 2.168 1 97.12 267 THR B C 1
ATOM 9635 O O . THR B 1 267 ? 7.25 -34.344 1.176 1 97.12 267 THR B O 1
ATOM 9638 N N . ALA B 1 268 ? 9.367 -34.438 2.092 1 96.44 268 ALA B N 1
ATOM 9639 C CA . ALA B 1 268 ? 10.008 -34.656 0.799 1 96.44 268 ALA B CA 1
ATOM 9640 C C . ALA B 1 268 ? 9.672 -36.031 0.235 1 96.44 268 ALA B C 1
ATOM 9642 O O . ALA B 1 268 ? 10.031 -37.062 0.818 1 96.44 268 ALA B O 1
ATOM 9643 N N . ALA B 1 269 ? 9.062 -36.188 -0.879 1 93.56 269 ALA B N 1
ATOM 9644 C CA . ALA B 1 269 ? 8.477 -37.438 -1.329 1 93.56 269 ALA B CA 1
ATOM 9645 C C . ALA B 1 269 ? 9.375 -38.125 -2.348 1 93.56 269 ALA B C 1
ATOM 9647 O O . ALA B 1 269 ? 9.461 -39.375 -2.377 1 93.56 269 ALA B O 1
ATOM 9648 N N . TYR B 1 270 ? 10.008 -37.469 -3.227 1 91.31 270 TYR B N 1
ATOM 9649 C CA . TYR B 1 270 ? 10.727 -38.094 -4.328 1 91.31 270 TYR B CA 1
ATOM 9650 C C . TYR B 1 270 ? 12.141 -37.531 -4.441 1 91.31 270 TYR B C 1
ATOM 9652 O O . TYR B 1 270 ? 12.438 -36.75 -5.352 1 91.31 270 TYR B O 1
ATOM 9660 N N . LEU B 1 271 ? 12.992 -38.125 -3.629 1 95.75 271 LEU B N 1
ATOM 9661 C CA . LEU B 1 271 ? 14.375 -37.688 -3.533 1 95.75 271 LEU B CA 1
ATOM 9662 C C . LEU B 1 271 ? 15.273 -38.5 -4.473 1 95.75 271 LEU B C 1
ATOM 9664 O O . LEU B 1 271 ? 14.945 -39.625 -4.816 1 95.75 271 LEU B O 1
ATOM 9668 N N . PRO B 1 272 ? 16.406 -37.875 -4.922 1 96.38 272 PRO B N 1
ATOM 9669 C CA . PRO B 1 272 ? 17.422 -38.719 -5.582 1 96.38 272 PRO B CA 1
ATOM 9670 C C . PRO B 1 272 ? 17.969 -39.812 -4.684 1 96.38 272 PRO B C 1
ATOM 9672 O O . PRO B 1 272 ? 17.828 -39.75 -3.457 1 96.38 272 PRO B O 1
ATOM 9675 N N . LYS B 1 273 ? 18.578 -40.844 -5.32 1 96.88 273 LYS B N 1
ATOM 9676 C CA . LYS B 1 273 ? 19.156 -41.938 -4.566 1 96.88 273 LYS B CA 1
ATOM 9677 C C . LYS B 1 273 ? 20.672 -41.812 -4.469 1 96.88 273 LYS B C 1
ATOM 9679 O O . LYS B 1 273 ? 21.344 -41.438 -5.438 1 96.88 273 LYS B O 1
ATOM 9684 N N . PHE B 1 274 ? 21.219 -42.156 -3.328 1 97.94 274 PHE B N 1
ATOM 9685 C CA . PHE B 1 274 ? 22.641 -41.938 -3.072 1 97.94 274 PHE B CA 1
ATOM 9686 C C . PHE B 1 274 ? 23.328 -43.219 -2.676 1 97.94 274 PHE B C 1
ATOM 9688 O O . PHE B 1 274 ? 22.672 -44.188 -2.258 1 97.94 274 PHE B O 1
ATOM 9695 N N . GLN B 1 275 ? 24.672 -43.281 -2.934 1 97.56 275 GLN B N 1
ATOM 9696 C CA . GLN B 1 275 ? 25.469 -44.406 -2.492 1 97.56 275 GLN B CA 1
ATOM 9697 C C . GLN B 1 275 ? 26.141 -44.125 -1.152 1 97.56 275 GLN B C 1
ATOM 9699 O O . GLN B 1 275 ? 26.422 -42.969 -0.829 1 97.56 275 GLN B O 1
ATOM 9704 N N . THR B 1 276 ? 26.359 -45.156 -0.381 1 96.06 276 THR B N 1
ATOM 9705 C CA . THR B 1 276 ? 27.016 -45.062 0.921 1 96.06 276 THR B CA 1
ATOM 9706 C C . THR B 1 276 ? 28.188 -46.062 1.013 1 96.06 276 THR B C 1
ATOM 9708 O O . THR B 1 276 ? 28.719 -46.281 2.098 1 96.06 276 THR B O 1
ATOM 9711 N N . ASP B 1 277 ? 28.656 -46.562 -0.102 1 97 277 ASP B N 1
ATOM 9712 C CA . ASP B 1 277 ? 29.641 -47.656 -0.102 1 97 277 ASP B CA 1
ATOM 9713 C C . ASP B 1 277 ? 31.047 -47.125 -0.374 1 97 277 ASP B C 1
ATOM 9715 O O . ASP B 1 277 ? 32.031 -47.812 -0.152 1 97 277 ASP B O 1
ATOM 9719 N N . TYR B 1 278 ? 31.172 -45.969 -0.901 1 98.06 278 TYR B N 1
ATOM 9720 C CA . TYR B 1 278 ? 32.469 -45.406 -1.283 1 98.06 278 TYR B CA 1
ATOM 9721 C C . TYR B 1 278 ? 32.656 -44 -0.699 1 98.06 278 TYR B C 1
ATOM 9723 O O . TYR B 1 278 ? 31.688 -43.219 -0.634 1 98.06 278 TYR B O 1
ATOM 9731 N N . LEU B 1 279 ? 33.844 -43.656 -0.303 1 98.06 279 LEU B N 1
ATOM 9732 C CA . LEU B 1 279 ? 34.188 -42.406 0.332 1 98.06 279 LEU B CA 1
ATOM 9733 C C . LEU B 1 279 ? 34.906 -41.469 -0.636 1 98.06 279 LEU B C 1
ATOM 9735 O O . LEU B 1 279 ? 35.25 -41.906 -1.744 1 98.06 279 LEU B O 1
ATOM 9739 N N . ALA B 1 280 ? 34.969 -40.25 -0.312 1 97.69 280 ALA B N 1
ATOM 9740 C CA . ALA B 1 280 ? 35.875 -39.312 -1.021 1 97.69 280 ALA B CA 1
ATOM 9741 C C . ALA B 1 280 ? 37.312 -39.594 -0.668 1 97.69 280 ALA B C 1
ATOM 9743 O O . ALA B 1 280 ? 37.625 -40 0.456 1 97.69 280 ALA B O 1
ATOM 9744 N N . ALA B 1 281 ? 38.188 -39.281 -1.704 1 96.62 281 ALA B N 1
ATOM 9745 C CA . ALA B 1 281 ? 39.625 -39.281 -1.37 1 96.62 281 ALA B CA 1
ATOM 9746 C C . ALA B 1 281 ? 39.938 -38.125 -0.433 1 96.62 281 ALA B C 1
ATOM 9748 O O . ALA B 1 281 ? 39.219 -37.125 -0.37 1 96.62 281 ALA B O 1
ATOM 9749 N N . ALA B 1 282 ? 41 -38.25 0.314 1 92.5 282 ALA B N 1
ATOM 9750 C CA . ALA B 1 282 ? 41.406 -37.219 1.265 1 92.5 282 ALA B CA 1
ATOM 9751 C C . ALA B 1 282 ? 41.531 -35.875 0.572 1 92.5 282 ALA B C 1
ATOM 9753 O O . ALA B 1 282 ? 42.281 -35.719 -0.396 1 92.5 282 ALA B O 1
ATOM 9754 N N . GLY B 1 283 ? 40.719 -34.938 0.976 1 92.19 283 GLY B N 1
ATOM 9755 C CA . GLY B 1 283 ? 40.781 -33.594 0.471 1 92.19 283 GLY B CA 1
ATOM 9756 C C . GLY B 1 283 ? 40.031 -33.375 -0.82 1 92.19 283 GLY B C 1
ATOM 9757 O O . GLY B 1 283 ? 39.969 -32.25 -1.338 1 92.19 283 GLY B O 1
ATOM 9758 N N . ALA B 1 284 ? 39.438 -34.438 -1.321 1 95.12 284 ALA B N 1
ATOM 9759 C CA . ALA B 1 284 ? 38.719 -34.312 -2.602 1 95.12 284 ALA B CA 1
ATOM 9760 C C . ALA B 1 284 ? 37.344 -33.75 -2.418 1 95.12 284 ALA B C 1
ATOM 9762 O O . ALA B 1 284 ? 36.688 -33.969 -1.392 1 95.12 284 ALA B O 1
ATOM 9763 N N . ASP B 1 285 ? 36.906 -33.031 -3.432 1 95.38 285 ASP B N 1
ATOM 9764 C CA . ASP B 1 285 ? 35.562 -32.469 -3.449 1 95.38 285 ASP B CA 1
ATOM 9765 C C . ASP B 1 285 ? 34.531 -33.469 -3.93 1 95.38 285 ASP B C 1
ATOM 9767 O O . ASP B 1 285 ? 33.344 -33.312 -3.713 1 95.38 285 ASP B O 1
ATOM 9771 N N . GLU B 1 286 ? 35.031 -34.5 -4.574 1 97.56 286 GLU B N 1
ATOM 9772 C CA . GLU B 1 286 ? 34.188 -35.562 -5.133 1 97.56 286 GLU B CA 1
ATOM 9773 C C . GLU B 1 286 ? 34.344 -36.875 -4.391 1 97.56 286 GLU B C 1
ATOM 9775 O O . GLU B 1 286 ? 35.344 -37.062 -3.684 1 97.56 286 GLU B O 1
ATOM 9780 N N . SER B 1 287 ? 33.438 -37.812 -4.609 1 98.06 287 SER B N 1
ATOM 9781 C CA . SER B 1 287 ? 33.406 -39.031 -3.828 1 98.06 287 SER B CA 1
ATOM 9782 C C . SER B 1 287 ? 33.812 -40.25 -4.664 1 98.06 287 SER B C 1
ATOM 9784 O O . SER B 1 287 ? 33.094 -41.25 -4.738 1 98.06 287 SER B O 1
ATOM 9786 N N . TRP B 1 288 ? 35.031 -40.156 -5.16 1 98.31 288 TRP B N 1
ATOM 9787 C CA . TRP B 1 288 ? 35.562 -41.25 -5.977 1 98.31 288 TRP B CA 1
ATOM 9788 C C . TRP B 1 288 ? 36.656 -42 -5.242 1 98.31 288 TRP B C 1
ATOM 9790 O O . TRP B 1 288 ? 37.5 -42.625 -5.871 1 98.31 288 TRP B O 1
ATOM 9800 N N . GLY B 1 289 ? 36.656 -41.906 -3.961 1 97.88 289 GLY B N 1
ATOM 9801 C CA . GLY B 1 289 ? 37.688 -42.531 -3.158 1 97.88 289 GLY B CA 1
ATOM 9802 C C . GLY B 1 289 ? 37.438 -44.031 -2.926 1 97.88 289 GLY B C 1
ATOM 9803 O O . GLY B 1 289 ? 36.719 -44.656 -3.695 1 97.88 289 GLY B O 1
ATOM 9804 N N . ALA B 1 290 ? 38.031 -44.531 -1.868 1 97.06 290 ALA B N 1
ATOM 9805 C CA . ALA B 1 290 ? 38.062 -45.969 -1.578 1 97.06 290 ALA B CA 1
ATOM 9806 C C . ALA B 1 290 ? 36.75 -46.438 -0.958 1 97.06 290 ALA B C 1
ATOM 9808 O O . ALA B 1 290 ? 35.938 -45.594 -0.5 1 97.06 290 ALA B O 1
ATOM 9809 N N . LYS B 1 291 ? 36.5 -47.719 -1.067 1 97.19 291 LYS B N 1
ATOM 9810 C CA . LYS B 1 291 ? 35.344 -48.312 -0.437 1 97.19 291 LYS B CA 1
ATOM 9811 C C . LYS B 1 291 ? 35.312 -48.062 1.063 1 97.19 291 LYS B C 1
ATOM 9813 O O . LYS B 1 291 ? 36.344 -48.156 1.73 1 97.19 291 LYS B O 1
ATOM 9818 N N . GLY B 1 292 ? 34.219 -47.531 1.54 1 96.31 292 GLY B N 1
ATOM 9819 C CA . GLY B 1 292 ? 33.969 -47.219 2.936 1 96.31 292 GLY B CA 1
ATOM 9820 C C . GLY B 1 292 ? 32.531 -46.844 3.207 1 96.31 292 GLY B C 1
ATOM 9821 O O . GLY B 1 292 ? 31.828 -46.375 2.307 1 96.31 292 GLY B O 1
ATOM 9822 N N . GLN B 1 293 ? 32.125 -47.031 4.418 1 94.94 293 GLN B N 1
ATOM 9823 C CA . GLN B 1 293 ? 30.719 -46.781 4.762 1 94.94 293 GLN B CA 1
ATOM 9824 C C . GLN B 1 293 ? 30.5 -45.312 5.18 1 94.94 293 GLN B C 1
ATOM 9826 O O . GLN B 1 293 ? 31.344 -44.75 5.863 1 94.94 293 GLN B O 1
ATOM 9831 N N . SER B 1 294 ? 29.453 -44.75 4.672 1 94.12 294 SER B N 1
ATOM 9832 C CA . SER B 1 294 ? 29.016 -43.406 5.086 1 94.12 294 SER B CA 1
ATOM 9833 C C . SER B 1 294 ? 27.516 -43.375 5.363 1 94.12 294 SER B C 1
ATOM 9835 O O . SER B 1 294 ? 26.781 -44.25 4.879 1 94.12 294 SER B O 1
ATOM 9837 N N . LYS B 1 295 ? 27.047 -42.469 6.227 1 91.5 295 LYS B N 1
ATOM 9838 C CA . LYS B 1 295 ? 25.625 -42.281 6.52 1 91.5 295 LYS B CA 1
ATOM 9839 C C . LYS B 1 295 ? 24.938 -41.469 5.426 1 91.5 295 LYS B C 1
ATOM 9841 O O . LYS B 1 295 ? 25.531 -40.594 4.836 1 91.5 295 LYS B O 1
ATOM 9846 N N . ASP B 1 296 ? 23.734 -41.906 5.176 1 92.44 296 ASP B N 1
ATOM 9847 C CA . ASP B 1 296 ? 22.922 -41.094 4.289 1 92.44 296 ASP B CA 1
ATOM 9848 C C . ASP B 1 296 ? 22.359 -39.875 5.031 1 92.44 296 ASP B C 1
ATOM 9850 O O . ASP B 1 296 ? 21.328 -39.969 5.691 1 92.44 296 ASP B O 1
ATOM 9854 N N . HIS B 1 297 ? 22.922 -38.781 4.926 1 96.06 297 HIS B N 1
ATOM 9855 C CA . HIS B 1 297 ? 22.562 -37.594 5.66 1 96.06 297 HIS B CA 1
ATOM 9856 C C . HIS B 1 297 ? 21.469 -36.812 4.938 1 96.06 297 HIS B C 1
ATOM 9858 O O . HIS B 1 297 ? 20.844 -35.906 5.516 1 96.06 297 HIS B O 1
ATOM 9864 N N . VAL B 1 298 ? 21.141 -37.125 3.668 1 96.75 298 VAL B N 1
ATOM 9865 C CA . VAL B 1 298 ? 20.281 -36.312 2.828 1 96.75 298 VAL B CA 1
ATOM 9866 C C . VAL B 1 298 ? 18.859 -36.312 3.408 1 96.75 298 VAL B C 1
ATOM 9868 O O . VAL B 1 298 ? 18.25 -35.219 3.531 1 96.75 298 VAL B O 1
ATOM 9871 N N . LYS B 1 299 ? 18.344 -37.375 3.744 1 92.81 299 LYS B N 1
ATOM 9872 C CA . LYS B 1 299 ? 16.984 -37.469 4.273 1 92.81 299 LYS B CA 1
ATOM 9873 C C . LYS B 1 299 ? 16.859 -36.656 5.57 1 92.81 299 LYS B C 1
ATOM 9875 O O . LYS B 1 299 ? 15.82 -36.031 5.824 1 92.81 299 LYS B O 1
ATOM 9880 N N . ASP B 1 300 ? 17.891 -36.688 6.363 1 93.88 300 ASP B N 1
ATOM 9881 C CA . ASP B 1 300 ? 17.859 -36.062 7.676 1 93.88 300 ASP B CA 1
ATOM 9882 C C . ASP B 1 300 ? 17.906 -34.531 7.547 1 93.88 300 ASP B C 1
ATOM 9884 O O . ASP B 1 300 ? 17.594 -33.812 8.492 1 93.88 300 ASP B O 1
ATOM 9888 N N . PHE B 1 301 ? 18.359 -34.094 6.461 1 97.31 301 PHE B N 1
ATOM 9889 C CA . PHE B 1 301 ? 18.406 -32.656 6.223 1 97.31 301 PHE B CA 1
ATOM 9890 C C . PHE B 1 301 ? 17 -32.062 6.168 1 97.31 301 PHE B C 1
ATOM 9892 O O . PHE B 1 301 ? 16.75 -30.984 6.688 1 97.31 301 PHE B O 1
ATOM 9899 N N . PHE B 1 302 ? 16.094 -32.781 5.539 1 97.75 302 PHE B N 1
ATOM 9900 C CA . PHE B 1 302 ? 14.734 -32.281 5.344 1 97.75 302 PHE B CA 1
ATOM 9901 C C . PHE B 1 302 ? 13.922 -32.406 6.625 1 97.75 302 PHE B C 1
ATOM 9903 O O . PHE B 1 302 ? 14.102 -33.344 7.395 1 97.75 302 PHE B O 1
ATOM 9910 N N . THR B 1 303 ? 13.086 -31.422 6.82 1 96.31 303 THR B N 1
ATOM 9911 C CA . THR B 1 303 ? 12.164 -31.422 7.953 1 96.31 303 THR B CA 1
ATOM 9912 C C . THR B 1 303 ? 10.727 -31.641 7.48 1 96.31 303 THR B C 1
ATOM 9914 O O . THR B 1 303 ? 10.445 -31.562 6.285 1 96.31 303 THR B O 1
ATOM 9917 N N . THR B 1 304 ? 9.883 -31.953 8.398 1 97.38 304 THR B N 1
ATOM 9918 C CA . THR B 1 304 ? 8.461 -32 8.094 1 97.38 304 THR B CA 1
ATOM 9919 C C . THR B 1 304 ? 7.859 -30.609 8.102 1 97.38 304 THR B C 1
ATOM 9921 O O . THR B 1 304 ? 7.914 -29.906 9.109 1 97.38 304 THR B O 1
ATOM 9924 N N . GLY B 1 305 ? 7.406 -30.266 6.953 1 97.31 305 GLY B N 1
ATOM 9925 C CA . GLY B 1 305 ? 6.707 -29 6.883 1 97.31 305 GLY B CA 1
ATOM 9926 C C . GLY B 1 305 ? 5.309 -29.047 7.469 1 97.31 305 GLY B C 1
ATOM 9927 O O . GLY B 1 305 ? 4.715 -30.125 7.566 1 97.31 305 GLY B O 1
ATOM 9928 N N . THR B 1 306 ? 4.785 -27.906 7.91 1 97.81 306 THR B N 1
ATOM 9929 C CA . THR B 1 306 ? 3.412 -27.781 8.383 1 97.81 306 THR B CA 1
ATOM 9930 C C . THR B 1 306 ? 2.729 -26.578 7.734 1 97.81 306 THR B C 1
ATOM 9932 O O . THR B 1 306 ? 3.332 -25.516 7.598 1 97.81 306 THR B O 1
ATOM 9935 N N . THR B 1 307 ? 1.553 -26.734 7.273 1 97.38 307 THR B N 1
ATOM 9936 C CA . THR B 1 307 ? 0.729 -25.656 6.734 1 97.38 307 THR B CA 1
ATOM 9937 C C . THR B 1 307 ? -0.61 -25.578 7.465 1 97.38 307 THR B C 1
ATOM 9939 O O . THR B 1 307 ? -1.327 -26.578 7.559 1 97.38 307 THR B O 1
ATOM 9942 N N . GLN B 1 308 ? -0.914 -24.484 7.996 1 98 308 GLN B N 1
ATOM 9943 C CA . GLN B 1 308 ? -2.189 -24.203 8.648 1 98 308 GLN B CA 1
ATOM 9944 C C . GLN B 1 308 ? -2.939 -23.078 7.926 1 98 308 GLN B C 1
ATOM 9946 O O . GLN B 1 308 ? -2.439 -21.953 7.82 1 98 308 GLN B O 1
ATOM 9951 N N . ILE B 1 309 ? -4.113 -23.391 7.395 1 97.19 309 ILE B N 1
ATOM 9952 C CA . ILE B 1 309 ? -4.984 -22.406 6.762 1 97.19 309 ILE B CA 1
ATOM 9953 C C . ILE B 1 309 ? -6.289 -22.281 7.547 1 97.19 309 ILE B C 1
ATOM 9955 O O . ILE B 1 309 ? -7.043 -23.25 7.656 1 97.19 309 ILE B O 1
ATOM 9959 N N . THR B 1 310 ? -6.566 -21.203 8.102 1 97.31 310 THR B N 1
ATOM 9960 C CA . THR B 1 310 ? -7.793 -20.922 8.836 1 97.31 310 THR B CA 1
ATOM 9961 C C . THR B 1 310 ? -8.547 -19.75 8.211 1 97.31 310 THR B C 1
ATOM 9963 O O . THR B 1 310 ? -7.953 -18.703 7.926 1 97.31 310 THR B O 1
ATOM 9966 N N . SER B 1 311 ? -9.797 -19.984 7.984 1 96.5 311 SER B N 1
ATOM 9967 C CA . SER B 1 311 ? -10.625 -18.938 7.383 1 96.5 311 SER B CA 1
ATOM 9968 C C . SER B 1 311 ? -11.914 -18.734 8.172 1 96.5 311 SER B C 1
ATOM 9970 O O . SER B 1 311 ? -12.508 -19.703 8.664 1 96.5 311 SER B O 1
ATOM 9972 N N . LEU B 1 312 ? -12.305 -17.547 8.391 1 94.56 312 LEU B N 1
ATOM 9973 C CA . LEU B 1 312 ? -13.555 -17.125 9.016 1 94.56 312 LEU B CA 1
ATOM 9974 C C . LEU B 1 312 ? -14.281 -16.109 8.133 1 94.56 312 LEU B C 1
ATOM 9976 O O . LEU B 1 312 ? -13.656 -15.18 7.602 1 94.56 312 LEU B O 1
ATOM 9980 N N . GLY B 1 313 ? -15.539 -16.375 7.887 1 91.94 313 GLY B N 1
ATOM 9981 C CA . GLY B 1 313 ? -16.344 -15.43 7.117 1 91.94 313 GLY B CA 1
ATOM 9982 C C . GLY B 1 313 ? -17.797 -15.383 7.555 1 91.94 313 GLY B C 1
ATOM 9983 O O . GLY B 1 313 ? -18.297 -16.344 8.148 1 91.94 313 GLY B O 1
ATOM 9984 N N . TYR B 1 314 ? -18.453 -14.312 7.328 1 90.31 314 TYR B N 1
ATOM 9985 C CA . TYR B 1 314 ? -19.906 -14.258 7.512 1 90.31 314 TYR B CA 1
ATOM 9986 C C . TYR B 1 314 ? -20.578 -13.641 6.297 1 90.31 314 TYR B C 1
ATOM 9988 O O . TYR B 1 314 ? -19.938 -12.945 5.504 1 90.31 314 TYR B O 1
ATOM 9996 N N . SER B 1 315 ? -21.734 -13.914 6.051 1 90.38 315 SER B N 1
ATOM 9997 C CA . SER B 1 315 ? -22.609 -13.336 5.031 1 90.38 315 SER B CA 1
ATOM 9998 C C . SER B 1 315 ? -23.984 -13 5.602 1 90.38 315 SER B C 1
ATOM 10000 O O . SER B 1 315 ? -24.516 -13.758 6.414 1 90.38 315 SER B O 1
ATOM 10002 N N . ILE B 1 316 ? -24.438 -11.844 5.238 1 86.44 316 ILE B N 1
ATOM 10003 C CA . ILE B 1 316 ? -25.75 -11.398 5.672 1 86.44 316 ILE B CA 1
ATOM 10004 C C . ILE B 1 316 ? -26.438 -10.648 4.531 1 86.44 316 ILE B C 1
ATOM 10006 O O . ILE B 1 316 ? -25.797 -9.891 3.799 1 86.44 316 ILE B O 1
ATOM 10010 N N . GLY B 1 317 ? -27.656 -11.023 4.281 1 82.69 317 GLY B N 1
ATOM 10011 C CA . GLY B 1 317 ? -28.375 -10.391 3.191 1 82.69 317 GLY B CA 1
ATOM 10012 C C . GLY B 1 317 ? -29.812 -10.023 3.553 1 82.69 317 GLY B C 1
ATOM 10013 O O . GLY B 1 317 ? -30.469 -10.742 4.312 1 82.69 317 GLY B O 1
ATOM 10014 N N . SER B 1 318 ? -30.188 -8.812 3.1 1 79.88 318 SER B N 1
ATOM 10015 C CA . SER B 1 318 ? -31.578 -8.398 3.068 1 79.88 318 SER B CA 1
ATOM 10016 C C . SER B 1 318 ? -32.062 -8.234 1.637 1 79.88 318 SER B C 1
ATOM 10018 O O . SER B 1 318 ? -31.375 -8.602 0.687 1 79.88 318 SER B O 1
ATOM 10020 N N . GLU B 1 319 ? -33.281 -7.777 1.526 1 77.31 319 GLU B N 1
ATOM 10021 C CA . GLU B 1 319 ? -33.875 -7.617 0.192 1 77.31 319 GLU B CA 1
ATOM 10022 C C . GLU B 1 319 ? -33.094 -6.574 -0.613 1 77.31 319 GLU B C 1
ATOM 10024 O O . GLU B 1 319 ? -32.969 -6.691 -1.833 1 77.31 319 GLU B O 1
ATOM 10029 N N . ASN B 1 320 ? -32.594 -5.637 0.101 1 81.38 320 ASN B N 1
ATOM 10030 C CA . ASN B 1 320 ? -32.031 -4.539 -0.659 1 81.38 320 ASN B CA 1
ATOM 10031 C C . ASN B 1 320 ? -30.531 -4.41 -0.399 1 81.38 320 ASN B C 1
ATOM 10033 O O . ASN B 1 320 ? -29.875 -3.518 -0.938 1 81.38 320 ASN B O 1
ATOM 10037 N N . SER B 1 321 ? -30.031 -5.301 0.411 1 85.31 321 SER B N 1
ATOM 10038 C CA . SER B 1 321 ? -28.609 -5.168 0.708 1 85.31 321 SER B CA 1
ATOM 10039 C C . SER B 1 321 ? -28 -6.504 1.11 1 85.31 321 SER B C 1
ATOM 10041 O O . SER B 1 321 ? -28.656 -7.316 1.769 1 85.31 321 SER B O 1
ATOM 10043 N N . SER B 1 322 ? -26.859 -6.766 0.666 1 88.88 322 SER B N 1
ATOM 10044 C CA . SER B 1 322 ? -26.109 -7.957 1.055 1 88.88 322 SER B CA 1
ATOM 10045 C C . SER B 1 322 ? -24.641 -7.629 1.324 1 88.88 322 SER B C 1
ATOM 10047 O O . SER B 1 322 ? -24.047 -6.805 0.628 1 88.88 322 SER B O 1
ATOM 10049 N N . THR B 1 323 ? -24.109 -8.273 2.441 1 89.31 323 THR B N 1
ATOM 10050 C CA . THR B 1 323 ? -22.719 -8.062 2.812 1 89.31 323 THR B CA 1
ATOM 10051 C C . THR B 1 323 ? -22.031 -9.391 3.135 1 89.31 323 THR B C 1
ATOM 10053 O O . THR B 1 323 ? -22.641 -10.266 3.758 1 89.31 323 THR B O 1
ATOM 10056 N N . ALA B 1 324 ? -20.875 -9.531 2.645 1 92.19 324 ALA B N 1
ATOM 10057 C CA . ALA B 1 324 ? -20 -10.648 3.014 1 92.19 324 ALA B CA 1
ATOM 10058 C C . ALA B 1 324 ? -18.625 -10.156 3.447 1 92.19 324 ALA B C 1
ATOM 10060 O O . ALA B 1 324 ? -18.062 -9.25 2.83 1 92.19 324 ALA B O 1
ATOM 10061 N N . PHE B 1 325 ? -18.203 -10.734 4.555 1 91.62 325 PHE B N 1
ATOM 10062 C CA . PHE B 1 325 ? -16.859 -10.461 5.066 1 91.62 325 PHE B CA 1
ATOM 10063 C C . PHE B 1 325 ? -16.062 -11.758 5.215 1 91.62 325 PHE B C 1
ATOM 10065 O O . PHE B 1 325 ? -16.641 -12.812 5.5 1 91.62 325 PHE B O 1
ATOM 10072 N N . SER B 1 326 ? -14.727 -11.617 4.973 1 94.94 326 SER B N 1
ATOM 10073 C CA . SER B 1 326 ? -13.898 -12.805 5.148 1 94.94 326 SER B CA 1
ATOM 10074 C C . SER B 1 326 ? -12.508 -12.445 5.668 1 94.94 326 SER B C 1
ATOM 10076 O O . SER B 1 326 ? -11.977 -11.383 5.336 1 94.94 326 SER B O 1
ATOM 10078 N N . TYR B 1 327 ? -11.953 -13.289 6.535 1 94.56 327 TYR B N 1
ATOM 10079 C CA . TYR B 1 327 ? -10.562 -13.281 6.988 1 94.56 327 TYR B CA 1
ATOM 10080 C C . TYR B 1 327 ? -9.953 -14.672 6.902 1 94.56 327 TYR B C 1
ATOM 10082 O O . TYR B 1 327 ? -10.578 -15.656 7.305 1 94.56 327 TYR B O 1
ATOM 10090 N N . ALA B 1 328 ? -8.773 -14.734 6.34 1 97.31 328 ALA B N 1
ATOM 10091 C CA . ALA B 1 328 ? -8.062 -16.016 6.309 1 97.31 328 ALA B CA 1
ATOM 10092 C C . ALA B 1 328 ? -6.59 -15.828 6.66 1 97.31 328 ALA B C 1
ATOM 10094 O O . ALA B 1 328 ? -5.988 -14.805 6.324 1 97.31 328 ALA B O 1
ATOM 10095 N N . ASN B 1 329 ? -6.059 -16.797 7.355 1 96.94 329 ASN B N 1
ATOM 10096 C CA . ASN B 1 329 ? -4.641 -16.859 7.695 1 96.94 329 ASN B CA 1
ATOM 10097 C C . ASN B 1 329 ? -4 -18.156 7.211 1 96.94 329 ASN B C 1
ATOM 10099 O O . ASN B 1 329 ? -4.574 -19.234 7.375 1 96.94 329 ASN B O 1
ATOM 10103 N N . THR B 1 330 ? -2.879 -18 6.578 1 97.62 330 THR B N 1
ATOM 10104 C CA . THR B 1 330 ? -2.051 -19.125 6.191 1 97.62 330 THR B CA 1
ATOM 10105 C C . THR B 1 330 ? -0.674 -19.047 6.84 1 97.62 330 THR B C 1
ATOM 10107 O O . THR B 1 330 ? 0.059 -18.078 6.629 1 97.62 330 THR B O 1
ATOM 10110 N N . SER B 1 331 ? -0.339 -20 7.633 1 97.69 331 SER B N 1
ATOM 10111 C CA . SER B 1 331 ? 0.986 -20.156 8.219 1 97.69 331 SER B CA 1
ATOM 10112 C C . SER B 1 331 ? 1.617 -21.484 7.812 1 97.69 331 SER B C 1
ATOM 10114 O O . SER B 1 331 ? 1.017 -22.547 7.996 1 97.69 331 SER B O 1
ATOM 10116 N N . ALA B 1 332 ? 2.855 -21.359 7.277 1 97.69 332 ALA B N 1
ATOM 10117 C CA . ALA B 1 332 ? 3.482 -22.594 6.789 1 97.69 332 ALA B CA 1
ATOM 10118 C C . ALA B 1 332 ? 4.977 -22.594 7.094 1 97.69 332 ALA B C 1
ATOM 10120 O O . ALA B 1 332 ? 5.617 -21.547 7.125 1 97.69 332 ALA B O 1
ATOM 10121 N N . SER B 1 333 ? 5.449 -23.812 7.395 1 97.25 333 SER B N 1
ATOM 10122 C CA . SER B 1 333 ? 6.875 -24.109 7.398 1 97.25 333 SER B CA 1
ATOM 10123 C C . SER B 1 333 ? 7.227 -25.125 6.309 1 97.25 333 SER B C 1
ATOM 10125 O O . SER B 1 333 ? 6.512 -26.109 6.113 1 97.25 333 SER B O 1
ATOM 10127 N N . GLY B 1 334 ? 8.281 -24.828 5.586 1 96.69 334 GLY B N 1
ATOM 10128 C CA . GLY B 1 334 ? 8.664 -25.703 4.496 1 96.69 334 GLY B CA 1
ATOM 10129 C C . GLY B 1 334 ? 9.469 -26.906 4.953 1 96.69 334 GLY B C 1
ATOM 10130 O O . GLY B 1 334 ? 9.617 -27.141 6.156 1 96.69 334 GLY B O 1
ATOM 10131 N N . ILE B 1 335 ? 9.93 -27.656 3.99 1 97.62 335 ILE B N 1
ATOM 10132 C CA . ILE B 1 335 ? 10.656 -28.891 4.301 1 97.62 335 ILE B CA 1
ATOM 10133 C C . ILE B 1 335 ? 12.148 -28.594 4.402 1 97.62 335 ILE B C 1
ATOM 10135 O O . ILE B 1 335 ? 12.93 -29.438 4.836 1 97.62 335 ILE B O 1
ATOM 10139 N N . ILE B 1 336 ? 12.594 -27.469 3.965 1 97.94 336 ILE B N 1
ATOM 10140 C CA . ILE B 1 336 ? 13.945 -26.984 4.234 1 97.94 336 ILE B CA 1
ATOM 10141 C C . ILE B 1 336 ? 13.945 -26.109 5.484 1 97.94 336 ILE B C 1
ATOM 10143 O O . ILE B 1 336 ? 13.141 -25.188 5.602 1 97.94 336 ILE B O 1
ATOM 10147 N N . PRO B 1 337 ? 14.891 -26.359 6.391 1 97.31 337 PRO B N 1
ATOM 10148 C CA . PRO B 1 337 ? 14.938 -25.516 7.586 1 97.31 337 PRO B CA 1
ATOM 10149 C C . PRO B 1 337 ? 15.039 -24.031 7.258 1 97.31 337 PRO B C 1
ATOM 10151 O O . PRO B 1 337 ? 15.734 -23.656 6.309 1 97.31 337 PRO B O 1
ATOM 10154 N N . GLY B 1 338 ? 14.398 -23.234 8.023 1 97.19 338 GLY B N 1
ATOM 10155 C CA . GLY B 1 338 ? 14.477 -21.797 7.875 1 97.19 338 GLY B CA 1
ATOM 10156 C C . GLY B 1 338 ? 13.438 -21.234 6.922 1 97.19 338 GLY B C 1
ATOM 10157 O O . GLY B 1 338 ? 13.227 -20.016 6.875 1 97.19 338 GLY B O 1
ATOM 10158 N N . ASN B 1 339 ? 12.812 -22.062 6.16 1 97.69 339 ASN B N 1
ATOM 10159 C CA . ASN B 1 339 ? 11.766 -21.625 5.246 1 97.69 339 ASN B CA 1
ATOM 10160 C C . ASN B 1 339 ? 10.414 -21.516 5.945 1 97.69 339 ASN B C 1
ATOM 10162 O O . ASN B 1 339 ? 9.969 -22.469 6.594 1 97.69 339 ASN B O 1
ATOM 10166 N N . ASN B 1 340 ? 9.789 -20.422 5.836 1 97.62 340 ASN B N 1
ATOM 10167 C CA . ASN B 1 340 ? 8.445 -20.266 6.387 1 97.62 340 ASN B CA 1
ATOM 10168 C C . ASN B 1 340 ? 7.641 -19.234 5.602 1 97.62 340 ASN B C 1
ATOM 10170 O O . ASN B 1 340 ? 8.203 -18.438 4.855 1 97.62 340 ASN B O 1
ATOM 10174 N N . LEU B 1 341 ? 6.336 -19.281 5.711 1 97.62 341 LEU B N 1
ATOM 10175 C CA . LEU B 1 341 ? 5.395 -18.391 5.043 1 97.62 341 LEU B CA 1
ATOM 10176 C C . LEU B 1 341 ? 4.293 -17.953 6 1 97.62 341 LEU B C 1
ATOM 10178 O O . LEU B 1 341 ? 3.756 -18.766 6.75 1 97.62 341 LEU B O 1
ATOM 10182 N N . LYS B 1 342 ? 3.98 -16.688 5.984 1 97.44 342 LYS B N 1
ATOM 10183 C CA . LYS B 1 342 ? 2.82 -16.109 6.648 1 97.44 342 LYS B CA 1
ATOM 10184 C C . LYS B 1 342 ? 2.012 -15.242 5.688 1 97.44 342 LYS B C 1
ATOM 10186 O O . LYS B 1 342 ? 2.564 -14.359 5.02 1 97.44 342 LYS B O 1
ATOM 10191 N N . LYS B 1 343 ? 0.744 -15.508 5.613 1 97.06 343 LYS B N 1
ATOM 10192 C CA . LYS B 1 343 ? -0.14 -14.781 4.703 1 97.06 343 LYS B CA 1
ATOM 10193 C C . LYS B 1 343 ? -1.462 -14.438 5.383 1 97.06 343 LYS B C 1
ATOM 10195 O O . LYS B 1 343 ? -2.043 -15.266 6.086 1 97.06 343 LYS B O 1
ATOM 10200 N N . ASN B 1 344 ? -1.971 -13.281 5.305 1 95.62 344 ASN B N 1
ATOM 10201 C CA . ASN B 1 344 ? -3.271 -12.82 5.777 1 95.62 344 ASN B CA 1
ATOM 10202 C C . ASN B 1 344 ? -4.129 -12.289 4.633 1 95.62 344 ASN B C 1
ATOM 10204 O O . ASN B 1 344 ? -3.652 -11.5 3.812 1 95.62 344 ASN B O 1
ATOM 10208 N N . ASN B 1 345 ? -5.336 -12.742 4.578 1 96.31 345 ASN B N 1
ATOM 10209 C CA . ASN B 1 345 ? -6.312 -12.281 3.598 1 96.31 345 ASN B CA 1
ATOM 10210 C C . ASN B 1 345 ? -7.508 -11.609 4.266 1 96.31 345 ASN B C 1
ATOM 10212 O O . ASN B 1 345 ? -8.094 -12.156 5.199 1 96.31 345 ASN B O 1
ATOM 10216 N N . PHE B 1 346 ? -7.852 -10.484 3.754 1 93.12 346 PHE B N 1
ATOM 10217 C CA . PHE B 1 346 ? -9.062 -9.781 4.145 1 93.12 346 PHE B CA 1
ATOM 10218 C C . PHE B 1 346 ? -9.953 -9.523 2.932 1 93.12 346 PHE B C 1
ATOM 10220 O O . PHE B 1 346 ? -9.461 -9.211 1.847 1 93.12 346 PHE B O 1
ATOM 10227 N N . GLY B 1 347 ? -11.266 -9.727 3.111 1 93.06 347 GLY B N 1
ATOM 10228 C CA . GLY B 1 347 ? -12.188 -9.453 2.02 1 93.06 347 GLY B CA 1
ATOM 10229 C C . GLY B 1 347 ? -13.523 -8.914 2.486 1 93.06 347 GLY B C 1
ATOM 10230 O O . GLY B 1 347 ? -14.016 -9.297 3.553 1 93.06 347 GLY B O 1
ATOM 10231 N N . ILE B 1 348 ? -14.141 -8.023 1.695 1 91.19 348 ILE B N 1
ATOM 10232 C CA . ILE B 1 348 ? -15.5 -7.535 1.918 1 91.19 348 ILE B CA 1
ATOM 10233 C C . ILE B 1 348 ? -16.234 -7.406 0.583 1 91.19 348 ILE B C 1
ATOM 10235 O O . ILE B 1 348 ? -15.625 -7.035 -0.427 1 91.19 348 ILE B O 1
ATOM 10239 N N . ARG B 1 349 ? -17.391 -7.75 0.555 1 92.88 349 ARG B N 1
ATOM 10240 C CA . ARG B 1 349 ? -18.281 -7.586 -0.589 1 92.88 349 ARG B CA 1
ATOM 10241 C C . ARG B 1 349 ? -19.625 -6.988 -0.162 1 92.88 349 ARG B C 1
ATOM 10243 O O . ARG B 1 349 ? -20.25 -7.465 0.788 1 92.88 349 ARG B O 1
ATOM 10250 N N . GLN B 1 350 ? -20.047 -5.953 -0.903 1 90.56 350 GLN B N 1
ATOM 10251 C CA . GLN B 1 350 ? -21.281 -5.242 -0.596 1 90.56 350 GLN B CA 1
ATOM 10252 C C . GLN B 1 350 ? -22.109 -4.996 -1.857 1 90.56 350 GLN B C 1
ATOM 10254 O O . GLN B 1 350 ? -21.562 -4.637 -2.902 1 90.56 350 GLN B O 1
ATOM 10259 N N . THR B 1 351 ? -23.359 -5.293 -1.75 1 90.75 351 THR B N 1
ATOM 10260 C CA . THR B 1 351 ? -24.312 -4.945 -2.797 1 90.75 351 THR B CA 1
ATOM 10261 C C . THR B 1 351 ? -25.516 -4.211 -2.211 1 90.75 351 THR B C 1
ATOM 10263 O O . THR B 1 351 ? -26 -4.57 -1.136 1 90.75 351 THR B O 1
ATOM 10266 N N . ALA B 1 352 ? -25.984 -3.195 -2.908 1 89.5 352 ALA B N 1
ATOM 10267 C CA . ALA B 1 352 ? -27.141 -2.41 -2.477 1 89.5 352 ALA B CA 1
ATOM 10268 C C . ALA B 1 352 ? -28.031 -2.053 -3.66 1 89.5 352 ALA B C 1
ATOM 10270 O O . ALA B 1 352 ? -27.547 -1.756 -4.75 1 89.5 352 ALA B O 1
ATOM 10271 N N . LYS B 1 353 ? -29.281 -2.123 -3.381 1 89.38 353 LYS B N 1
ATOM 10272 C CA . LYS B 1 353 ? -30.281 -1.767 -4.387 1 89.38 353 LYS B CA 1
ATOM 10273 C C . LYS B 1 353 ? -31.047 -0.515 -3.975 1 89.38 353 LYS B C 1
ATOM 10275 O O . LYS B 1 353 ? -31.391 -0.343 -2.801 1 89.38 353 LYS B O 1
ATOM 10280 N N . PHE B 1 354 ? -31.219 0.324 -4.977 1 87.69 354 PHE B N 1
ATOM 10281 C CA . PHE B 1 354 ? -31.938 1.571 -4.727 1 87.69 354 PHE B CA 1
ATOM 10282 C C . PHE B 1 354 ? -33.031 1.782 -5.754 1 87.69 354 PHE B C 1
ATOM 10284 O O . PHE B 1 354 ? -33.031 1.168 -6.824 1 87.69 354 PHE B O 1
ATOM 10291 N N . PHE B 1 355 ? -34.031 2.678 -5.465 1 87.5 355 PHE B N 1
ATOM 10292 C CA . PHE B 1 355 ? -35.125 3.113 -6.355 1 87.5 355 PHE B CA 1
ATOM 10293 C C . PHE B 1 355 ? -35.875 1.915 -6.91 1 87.5 355 PHE B C 1
ATOM 10295 O O . PHE B 1 355 ? -36 1.772 -8.125 1 87.5 355 PHE B O 1
ATOM 10302 N N . ASP B 1 356 ? -36.344 1.062 -6.082 1 84.75 356 ASP B N 1
ATOM 10303 C CA . ASP B 1 356 ? -37.125 -0.126 -6.422 1 84.75 356 ASP B CA 1
ATOM 10304 C C . ASP B 1 356 ? -36.344 -1.045 -7.355 1 84.75 356 ASP B C 1
ATOM 10306 O O . ASP B 1 356 ? -36.844 -1.417 -8.422 1 84.75 356 ASP B O 1
ATOM 10310 N N . ASP B 1 357 ? -35.031 -1.199 -7.031 1 85.81 357 ASP B N 1
ATOM 10311 C CA . ASP B 1 357 ? -34.125 -2.148 -7.672 1 85.81 357 ASP B CA 1
ATOM 10312 C C . ASP B 1 357 ? -33.688 -1.646 -9.047 1 85.81 357 ASP B C 1
ATOM 10314 O O . ASP B 1 357 ? -33.219 -2.424 -9.875 1 85.81 357 ASP B O 1
ATOM 10318 N N . LYS B 1 358 ? -33.875 -0.387 -9.336 1 91.56 358 LYS B N 1
ATOM 10319 C CA . LYS B 1 358 ? -33.469 0.162 -10.625 1 91.56 358 LYS B CA 1
ATOM 10320 C C . LYS B 1 358 ? -31.969 0.451 -10.641 1 91.56 358 LYS B C 1
ATOM 10322 O O . LYS B 1 358 ? -31.344 0.48 -11.703 1 91.56 358 LYS B O 1
ATOM 10327 N N . LEU B 1 359 ? -31.516 0.723 -9.469 1 92.94 359 LEU B N 1
ATOM 10328 C CA . LEU B 1 359 ? -30.094 0.994 -9.359 1 92.94 359 LEU B CA 1
ATOM 10329 C C . LEU B 1 359 ? -29.422 0.014 -8.398 1 92.94 359 LEU B C 1
ATOM 10331 O O . LEU B 1 359 ? -29.844 -0.11 -7.246 1 92.94 359 LEU B O 1
ATOM 10335 N N . VAL B 1 360 ? -28.422 -0.678 -8.93 1 92.69 360 VAL B N 1
ATOM 10336 C CA . VAL B 1 360 ? -27.688 -1.636 -8.109 1 92.69 360 VAL B CA 1
ATOM 10337 C C . VAL B 1 360 ? -26.234 -1.191 -7.977 1 92.69 360 VAL B C 1
ATOM 10339 O O . VAL B 1 360 ? -25.547 -0.979 -8.984 1 92.69 360 VAL B O 1
ATOM 10342 N N . PHE B 1 361 ? -25.828 -1.029 -6.75 1 92.56 361 PHE B N 1
ATOM 10343 C CA . PHE B 1 361 ? -24.438 -0.728 -6.43 1 92.56 361 PHE B CA 1
ATOM 10344 C C . PHE B 1 361 ? -23.734 -1.957 -5.871 1 92.56 361 PHE B C 1
ATOM 10346 O O . PHE B 1 361 ? -24.297 -2.674 -5.035 1 92.56 361 PHE B O 1
ATOM 10353 N N . ALA B 1 362 ? -22.547 -2.238 -6.391 1 93.06 362 ALA B N 1
ATOM 10354 C CA . ALA B 1 362 ? -21.734 -3.324 -5.859 1 93.06 362 ALA B CA 1
ATOM 10355 C C . ALA B 1 362 ? -20.297 -2.865 -5.629 1 93.06 362 ALA B C 1
ATOM 10357 O O . ALA B 1 362 ? -19.75 -2.105 -6.43 1 93.06 362 ALA B O 1
ATOM 10358 N N . ALA B 1 363 ? -19.797 -3.258 -4.496 1 91 363 ALA B N 1
ATOM 10359 C CA . ALA B 1 363 ? -18.422 -2.969 -4.148 1 91 363 ALA B CA 1
ATOM 10360 C C . ALA B 1 363 ? -17.719 -4.207 -3.594 1 91 363 ALA B C 1
ATOM 10362 O O . ALA B 1 363 ? -18.312 -4.961 -2.816 1 91 363 ALA B O 1
ATOM 10363 N N . ASN B 1 364 ? -16.516 -4.453 -4.121 1 92.5 364 ASN B N 1
ATOM 10364 C CA . ASN B 1 364 ? -15.656 -5.531 -3.645 1 92.5 364 ASN B CA 1
ATOM 10365 C C . ASN B 1 364 ? -14.242 -5.039 -3.342 1 92.5 364 ASN B C 1
ATOM 10367 O O . ASN B 1 364 ? -13.695 -4.223 -4.086 1 92.5 364 ASN B O 1
ATOM 10371 N N . ALA B 1 365 ? -13.711 -5.457 -2.189 1 90.38 365 ALA B N 1
ATOM 10372 C CA . ALA B 1 365 ? -12.328 -5.125 -1.842 1 90.38 365 ALA B CA 1
ATOM 10373 C C . ALA B 1 365 ? -11.633 -6.309 -1.179 1 90.38 365 ALA B C 1
ATOM 10375 O O . ALA B 1 365 ? -12.203 -6.965 -0.306 1 90.38 365 ALA B O 1
ATOM 10376 N N . ASN B 1 366 ? -10.414 -6.586 -1.635 1 94.12 366 ASN B N 1
ATOM 10377 C CA . ASN B 1 366 ? -9.547 -7.609 -1.058 1 94.12 366 ASN B CA 1
ATOM 10378 C C . ASN B 1 366 ? -8.141 -7.074 -0.803 1 94.12 366 ASN B C 1
ATOM 10380 O O . ASN B 1 366 ? -7.613 -6.305 -1.605 1 94.12 366 ASN B O 1
ATOM 10384 N N . TYR B 1 367 ? -7.559 -7.449 0.368 1 92.62 367 TYR B N 1
ATOM 10385 C CA . TYR B 1 367 ? -6.172 -7.129 0.69 1 92.62 367 TYR B CA 1
ATOM 10386 C C . TYR B 1 367 ? -5.434 -8.352 1.214 1 92.62 367 TYR B C 1
ATOM 10388 O O . TYR B 1 367 ? -5.953 -9.086 2.061 1 92.62 367 TYR B O 1
ATOM 10396 N N . THR B 1 368 ? -4.262 -8.562 0.69 1 96 368 THR B N 1
ATOM 10397 C CA . THR B 1 368 ? -3.438 -9.688 1.116 1 96 368 THR B CA 1
ATOM 10398 C C . THR B 1 368 ? -2.023 -9.227 1.452 1 96 368 THR B C 1
ATOM 10400 O O . THR B 1 368 ? -1.422 -8.453 0.701 1 96 368 THR B O 1
ATOM 10403 N N . SER B 1 369 ? -1.53 -9.664 2.59 1 94.38 369 SER B N 1
ATOM 10404 C CA . SER B 1 369 ? -0.127 -9.508 2.957 1 94.38 369 SER B CA 1
ATOM 10405 C C . SER B 1 369 ? 0.563 -10.859 3.092 1 94.38 369 SER B C 1
ATOM 10407 O O . SER B 1 369 ? 0.049 -11.766 3.76 1 94.38 369 SER B O 1
ATOM 10409 N N . GLN B 1 370 ? 1.713 -11 2.434 1 96.44 370 GLN B N 1
ATOM 10410 C CA . GLN B 1 370 ? 2.459 -12.258 2.471 1 96.44 370 GLN B CA 1
ATOM 10411 C C . GLN B 1 370 ? 3.939 -12.008 2.738 1 96.44 370 GLN B C 1
ATOM 10413 O O . GLN B 1 370 ? 4.527 -11.07 2.188 1 96.44 370 GLN B O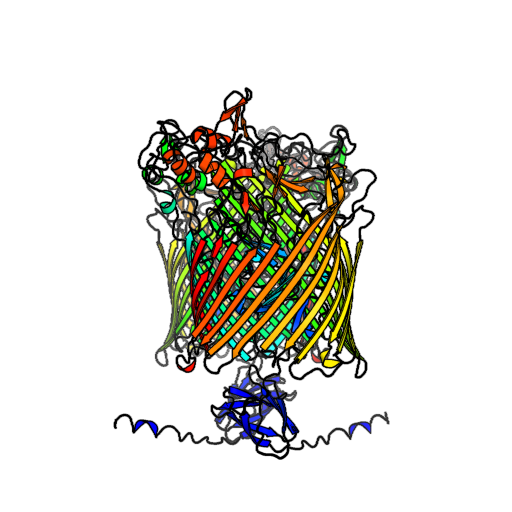 1
ATOM 10418 N N . ASN B 1 371 ? 4.488 -12.82 3.645 1 97.12 371 ASN B N 1
ATOM 10419 C CA . ASN B 1 371 ? 5.922 -12.852 3.92 1 97.12 371 ASN B CA 1
ATOM 10420 C C . ASN B 1 371 ? 6.484 -14.266 3.826 1 97.12 371 ASN B C 1
ATOM 10422 O O . ASN B 1 371 ? 5.934 -15.195 4.414 1 97.12 371 ASN B O 1
ATOM 10426 N N . ILE B 1 372 ? 7.539 -14.414 3.086 1 97.75 372 ILE B N 1
ATOM 10427 C CA . ILE B 1 372 ? 8.203 -15.703 2.955 1 97.75 372 ILE B CA 1
ATOM 10428 C C . ILE B 1 372 ? 9.688 -15.555 3.295 1 97.75 372 ILE B C 1
ATOM 10430 O O . ILE B 1 372 ? 10.375 -14.703 2.727 1 97.75 372 ILE B O 1
ATOM 10434 N N . ALA B 1 373 ? 10.141 -16.422 4.215 1 98.06 373 ALA B N 1
ATOM 10435 C CA . ALA B 1 373 ? 11.562 -16.5 4.516 1 98.06 373 ALA B CA 1
ATOM 10436 C C . ALA B 1 373 ? 12.219 -17.656 3.76 1 98.06 373 ALA B C 1
ATOM 10438 O O . ALA B 1 373 ? 11.648 -18.75 3.666 1 98.06 373 ALA B O 1
ATOM 10439 N N . ASN B 1 374 ? 13.367 -17.391 3.182 1 98.06 374 ASN B N 1
ATOM 10440 C CA . ASN B 1 374 ? 14.172 -18.406 2.51 1 98.06 374 ASN B CA 1
ATOM 10441 C C . ASN B 1 374 ? 13.359 -19.188 1.486 1 98.06 374 ASN B C 1
ATOM 10443 O O . ASN B 1 374 ? 13.352 -20.422 1.501 1 98.06 374 ASN B O 1
ATOM 10447 N N . LYS B 1 375 ? 12.695 -18.5 0.626 1 96.38 375 LYS B N 1
ATOM 10448 C CA . LYS B 1 375 ? 12.031 -19.188 -0.48 1 96.38 375 LYS B CA 1
ATOM 10449 C C . LYS B 1 375 ? 13.016 -20.047 -1.255 1 96.38 375 LYS B C 1
ATOM 10451 O O . LYS B 1 375 ? 14.086 -19.594 -1.647 1 96.38 375 LYS B O 1
ATOM 10456 N N . PRO B 1 376 ? 12.648 -21.203 -1.503 1 97.38 376 PRO B N 1
ATOM 10457 C CA . PRO B 1 376 ? 13.586 -22.109 -2.182 1 97.38 376 PRO B CA 1
ATOM 10458 C C . PRO B 1 376 ? 13.969 -21.609 -3.578 1 97.38 376 PRO B C 1
ATOM 10460 O O . PRO B 1 376 ? 13.117 -21.094 -4.309 1 97.38 376 PRO B O 1
ATOM 10463 N N . VAL B 1 377 ? 15.242 -21.797 -3.906 1 97.12 377 VAL B N 1
ATOM 10464 C CA . VAL B 1 377 ? 15.742 -21.484 -5.242 1 97.12 377 VAL B CA 1
ATOM 10465 C C . VAL B 1 377 ? 16.188 -22.766 -5.938 1 97.12 377 VAL B C 1
ATOM 10467 O O . VAL B 1 377 ? 16.25 -23.828 -5.312 1 97.12 377 VAL B O 1
ATOM 10470 N N . ASN B 1 378 ? 16.344 -22.719 -7.223 1 97.62 378 ASN B N 1
ATOM 10471 C CA . ASN B 1 378 ? 16.906 -23.828 -7.98 1 97.62 378 ASN B CA 1
ATOM 10472 C C . ASN B 1 378 ? 18.219 -23.438 -8.648 1 97.62 378 ASN B C 1
ATOM 10474 O O . ASN B 1 378 ? 18.703 -22.312 -8.492 1 97.62 378 ASN B O 1
ATOM 10478 N N . GLY B 1 379 ? 18.812 -24.375 -9.328 1 97.69 379 GLY B N 1
ATOM 10479 C CA . GLY B 1 379 ? 20.156 -24.141 -9.859 1 97.69 379 GLY B CA 1
ATOM 10480 C C . GLY B 1 379 ? 21.25 -24.375 -8.836 1 97.69 379 GLY B C 1
ATOM 10481 O O . GLY B 1 379 ? 21.016 -25 -7.797 1 97.69 379 GLY B O 1
ATOM 10482 N N . PHE B 1 380 ? 22.422 -23.828 -9.117 1 98 380 PHE B N 1
ATOM 10483 C CA . PHE B 1 380 ? 23.578 -24.203 -8.32 1 98 380 PHE B CA 1
ATOM 10484 C C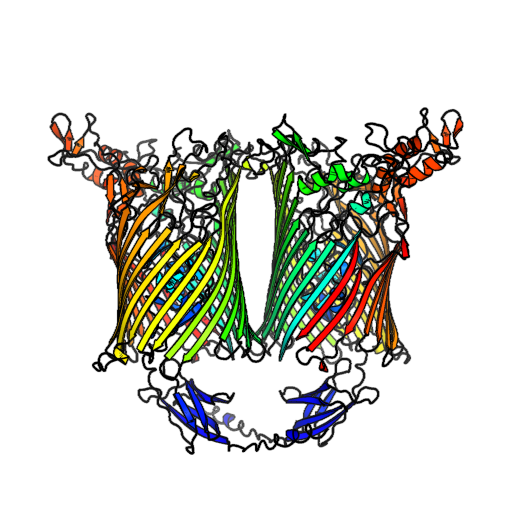 . PHE B 1 380 ? 23.906 -23.109 -7.312 1 98 380 PHE B C 1
ATOM 10486 O O . PHE B 1 380 ? 24.531 -23.375 -6.281 1 98 380 PHE B O 1
ATOM 10493 N N . TYR B 1 381 ? 23.516 -21.922 -7.574 1 97.81 381 TYR B N 1
ATOM 10494 C CA . TYR B 1 381 ? 23.938 -20.797 -6.738 1 97.81 381 TYR B CA 1
ATOM 10495 C C . TYR B 1 381 ? 22.922 -20.547 -5.621 1 97.81 381 TYR B C 1
ATOM 10497 O O . TYR B 1 381 ? 21.719 -20.609 -5.844 1 97.81 381 TYR B O 1
ATOM 10505 N N . PHE B 1 382 ? 23.438 -20.312 -4.395 1 97.56 382 PHE B N 1
ATOM 10506 C CA . PHE B 1 382 ? 22.672 -19.953 -3.197 1 97.56 382 PHE B CA 1
ATOM 10507 C C . PHE B 1 382 ? 21.688 -21.062 -2.832 1 97.56 382 PHE B C 1
ATOM 10509 O O . PHE B 1 382 ? 20.672 -20.797 -2.197 1 97.56 382 PHE B O 1
ATOM 10516 N N . ASN B 1 383 ? 21.891 -22.234 -3.297 1 97.81 383 ASN B N 1
ATOM 10517 C CA . ASN B 1 383 ? 21 -23.375 -3.1 1 97.81 383 ASN B CA 1
ATOM 10518 C C . ASN B 1 383 ? 21.562 -24.344 -2.066 1 97.81 383 ASN B C 1
ATOM 10520 O O . ASN B 1 383 ? 22.547 -25.031 -2.324 1 97.81 383 ASN B O 1
ATOM 10524 N N . PRO B 1 384 ? 20.922 -24.453 -0.942 1 97.88 384 PRO B N 1
ATOM 10525 C CA . PRO B 1 384 ? 21.438 -25.359 0.083 1 97.88 384 PRO B CA 1
ATOM 10526 C C . PRO B 1 384 ? 21.469 -26.828 -0.38 1 97.88 384 PRO B C 1
ATOM 10528 O O . PRO B 1 384 ? 22.297 -27.609 0.099 1 97.88 384 PRO B O 1
ATOM 10531 N N . LEU B 1 385 ? 20.719 -27.188 -1.308 1 98.06 385 LEU B N 1
ATOM 10532 C CA . LEU B 1 385 ? 20.594 -28.578 -1.725 1 98.06 385 LEU B CA 1
ATOM 10533 C C . LEU B 1 385 ? 21.891 -29.062 -2.379 1 98.06 385 LEU B C 1
ATOM 10535 O O . LEU B 1 385 ? 22.219 -30.234 -2.299 1 98.06 385 LEU B O 1
ATOM 10539 N N . THR B 1 386 ? 22.562 -28.125 -3.072 1 98.19 386 THR B N 1
ATOM 10540 C CA . THR B 1 386 ? 23.797 -28.547 -3.705 1 98.19 386 THR B CA 1
ATOM 10541 C C . THR B 1 386 ? 24.812 -29 -2.658 1 98.19 386 THR B C 1
ATOM 10543 O O . THR B 1 386 ? 25.5 -30.016 -2.844 1 98.19 386 THR B O 1
ATOM 10546 N N . GLY B 1 387 ? 24.891 -28.25 -1.55 1 97.81 387 GLY B N 1
ATOM 10547 C CA . GLY B 1 387 ? 25.766 -28.672 -0.469 1 97.81 387 GLY B CA 1
ATOM 10548 C C . GLY B 1 387 ? 25.328 -29.969 0.182 1 97.81 387 GLY B C 1
ATOM 10549 O O . GLY B 1 387 ? 26.156 -30.797 0.565 1 97.81 387 GLY B O 1
ATOM 10550 N N . VAL B 1 388 ? 24.094 -30.188 0.294 1 98.31 388 VAL B N 1
ATOM 10551 C CA . VAL B 1 388 ? 23.547 -31.375 0.933 1 98.31 388 VAL B CA 1
ATOM 10552 C C . VAL B 1 388 ? 23.812 -32.594 0.061 1 98.31 388 VAL B C 1
ATOM 10554 O O . VAL B 1 388 ? 24.297 -33.625 0.552 1 98.31 388 VAL B O 1
ATOM 10557 N N . TYR B 1 389 ? 23.547 -32.531 -1.24 1 98.25 389 TYR B N 1
ATOM 10558 C CA . TYR B 1 389 ? 23.609 -33.688 -2.133 1 98.25 389 TYR B CA 1
ATOM 10559 C C . TYR B 1 389 ? 25.062 -34.031 -2.479 1 98.25 389 TYR B C 1
ATOM 10561 O O . TYR B 1 389 ? 25.438 -35.188 -2.574 1 98.25 389 TYR B O 1
ATOM 10569 N N . LEU B 1 390 ? 25.906 -32.969 -2.617 1 98.19 390 LEU B N 1
ATOM 10570 C CA . LEU B 1 390 ? 27.219 -33.188 -3.223 1 98.19 390 LEU B CA 1
ATOM 10571 C C . LEU B 1 390 ? 28.297 -33.375 -2.152 1 98.19 390 LEU B C 1
ATOM 10573 O O . LEU B 1 390 ? 29.438 -33.719 -2.463 1 98.19 390 LEU B O 1
ATOM 10577 N N . MET B 1 391 ? 27.969 -33.125 -0.925 1 97.44 391 MET B N 1
ATOM 10578 C CA . MET B 1 391 ? 29 -33.25 0.107 1 97.44 391 MET B CA 1
ATOM 10579 C C . MET B 1 391 ? 29.812 -34.531 -0.085 1 97.44 391 MET B C 1
ATOM 10581 O O . MET B 1 391 ? 29.234 -35.625 -0.204 1 97.44 391 MET B O 1
ATOM 10585 N N . PRO B 1 392 ? 31.125 -34.375 -0.088 1 97 392 PRO B N 1
ATOM 10586 C CA . PRO B 1 392 ? 31.953 -35.594 -0.237 1 97 392 PRO B CA 1
ATOM 10587 C C . PRO B 1 392 ? 31.734 -36.594 0.885 1 97 392 PRO B C 1
ATOM 10589 O O . PRO B 1 392 ? 31.797 -36.25 2.064 1 97 392 PRO B O 1
ATOM 10592 N N . ARG B 1 393 ? 31.484 -37.844 0.463 1 97.31 393 ARG B N 1
ATOM 10593 C CA . ARG B 1 393 ? 31.156 -38.906 1.429 1 97.31 393 ARG B CA 1
ATOM 10594 C C . ARG B 1 393 ? 32.344 -39.188 2.365 1 97.31 393 ARG B C 1
ATOM 10596 O O . ARG B 1 393 ? 33.5 -39.125 1.951 1 97.31 393 ARG B O 1
ATOM 10603 N N . GLY B 1 394 ? 32.031 -39.438 3.547 1 95 394 GLY B N 1
ATOM 10604 C CA . GLY B 1 394 ? 33.062 -39.625 4.574 1 95 394 GLY B CA 1
ATOM 10605 C C . GLY B 1 394 ? 33.156 -38.469 5.547 1 95 394 GLY B C 1
ATOM 10606 O O . GLY B 1 394 ? 33.656 -38.625 6.664 1 95 394 GLY B O 1
ATOM 10607 N N . ASN B 1 395 ? 32.719 -37.281 5.113 1 95.31 395 ASN B N 1
ATOM 10608 C CA . ASN B 1 395 ? 32.656 -36.125 6.012 1 95.31 395 ASN B CA 1
ATOM 10609 C C . ASN B 1 395 ? 31.438 -36.188 6.934 1 95.31 395 ASN B C 1
ATOM 10611 O O . ASN B 1 395 ? 30.453 -36.844 6.613 1 95.31 395 ASN B O 1
ATOM 10615 N N . ASP B 1 396 ? 31.531 -35.562 8.086 1 95.19 396 ASP B N 1
ATOM 10616 C CA . ASP B 1 396 ? 30.453 -35.562 9.078 1 95.19 396 ASP B CA 1
ATOM 10617 C C . ASP B 1 396 ? 29.469 -34.406 8.852 1 95.19 396 ASP B C 1
ATOM 10619 O O . ASP B 1 396 ? 29.734 -33.281 9.266 1 95.19 396 ASP B O 1
ATOM 10623 N N . PHE B 1 397 ? 28.406 -34.75 8.344 1 96.75 397 PHE B N 1
ATOM 10624 C CA . PHE B 1 397 ? 27.406 -33.75 8.023 1 96.75 397 PHE B CA 1
ATOM 10625 C C . PHE B 1 397 ? 26.922 -33.031 9.289 1 96.75 397 PHE B C 1
ATOM 10627 O O . PHE B 1 397 ? 26.703 -31.828 9.273 1 96.75 397 PHE B O 1
ATOM 10634 N N . ASN B 1 398 ? 26.766 -33.719 10.391 1 97.12 398 ASN B N 1
ATOM 10635 C CA . ASN B 1 398 ? 26.266 -33.156 11.641 1 97.12 398 ASN B CA 1
ATOM 10636 C C . ASN B 1 398 ? 27.266 -32.156 12.234 1 97.12 398 ASN B C 1
ATOM 10638 O O . ASN B 1 398 ? 26.859 -31.156 12.852 1 97.12 398 ASN B O 1
ATOM 10642 N N . TYR B 1 399 ? 28.547 -32.469 12.062 1 97.12 399 TYR B N 1
ATOM 10643 C CA . TYR B 1 399 ? 29.547 -31.5 12.5 1 97.12 399 TYR B CA 1
ATOM 10644 C C . TYR B 1 399 ? 29.359 -30.156 11.805 1 97.12 399 TYR B C 1
ATOM 10646 O O . TYR B 1 399 ? 29.359 -29.109 12.445 1 97.12 399 TYR B O 1
ATOM 10654 N N . TYR B 1 400 ? 29.203 -30.219 10.508 1 97.44 400 TYR B N 1
ATOM 10655 C CA . TYR B 1 400 ? 29.094 -28.984 9.734 1 97.44 400 TYR B CA 1
ATOM 10656 C C . TYR B 1 400 ? 27.734 -28.312 9.93 1 97.44 400 TYR B C 1
ATOM 10658 O O . TYR B 1 400 ? 27.594 -27.109 9.711 1 97.44 400 TYR B O 1
ATOM 10666 N N . LYS B 1 401 ? 26.703 -29.094 10.266 1 97.81 401 LYS B N 1
ATOM 10667 C CA . LYS B 1 401 ? 25.422 -28.531 10.656 1 97.81 401 LYS B CA 1
ATOM 10668 C C . LYS B 1 401 ? 25.531 -27.719 11.945 1 97.81 401 LYS B C 1
ATOM 10670 O O . LYS B 1 401 ? 25.125 -26.562 11.992 1 97.81 401 LYS B O 1
ATOM 10675 N N . ASP B 1 402 ? 26.156 -28.266 12.969 1 97.62 402 ASP B N 1
ATOM 10676 C CA . ASP B 1 402 ? 26.203 -27.672 14.297 1 97.62 402 ASP B CA 1
ATOM 10677 C C . ASP B 1 402 ? 27.281 -26.594 14.391 1 97.62 402 ASP B C 1
ATOM 10679 O O . ASP B 1 402 ? 27.25 -25.75 15.289 1 97.62 402 ASP B O 1
ATOM 10683 N N . ASN B 1 403 ? 28.266 -26.656 13.438 1 98.38 403 ASN B N 1
ATOM 10684 C CA . ASN B 1 403 ? 29.375 -25.703 13.359 1 98.38 403 ASN B CA 1
ATOM 10685 C C . ASN B 1 403 ? 29.484 -25.094 11.961 1 98.38 403 ASN B C 1
ATOM 10687 O O . ASN B 1 403 ? 30.562 -25.078 11.367 1 98.38 403 ASN B O 1
ATOM 10691 N N . TYR B 1 404 ? 28.328 -24.688 11.516 1 98.38 404 TYR B N 1
ATOM 10692 C CA . TYR B 1 404 ? 28.328 -24.188 10.148 1 98.38 404 TYR B CA 1
ATOM 10693 C C . TYR B 1 404 ? 29.141 -22.906 10.039 1 98.38 404 TYR B C 1
ATOM 10695 O O . TYR B 1 404 ? 29.438 -22.438 8.938 1 98.38 404 TYR B O 1
ATOM 10703 N N . GLU B 1 405 ? 29.484 -22.281 11.125 1 98.38 405 GLU B N 1
ATOM 10704 C CA . GLU B 1 405 ? 30.391 -21.125 11.18 1 98.38 405 GLU B CA 1
ATOM 10705 C C . GLU B 1 405 ? 31.406 -21.266 12.305 1 98.38 405 GLU B C 1
ATOM 10707 O O . GLU B 1 405 ? 31.141 -21.938 13.305 1 98.38 405 GLU B O 1
ATOM 10712 N N . GLU B 1 406 ? 32.594 -20.75 12.078 1 97.94 406 GLU B N 1
ATOM 10713 C CA . GLU B 1 406 ? 33.688 -20.719 13.047 1 97.94 406 GLU B CA 1
ATOM 10714 C C . GLU B 1 406 ? 34.344 -19.344 13.078 1 97.94 406 GLU B C 1
ATOM 10716 O O . GLU B 1 406 ? 34.344 -18.625 12.078 1 97.94 406 GLU B O 1
ATOM 10721 N N . PHE B 1 407 ? 34.875 -19.016 14.227 1 97.94 407 PHE B N 1
ATOM 10722 C CA . PHE B 1 407 ? 35.5 -17.719 14.406 1 97.94 407 PHE B CA 1
ATOM 10723 C C . PHE B 1 407 ? 36.812 -17.625 13.648 1 97.94 407 PHE B C 1
ATOM 10725 O O . PHE B 1 407 ? 37.688 -18.484 13.805 1 97.94 407 PHE B O 1
ATOM 10732 N N . ASP B 1 408 ? 36.938 -16.641 12.789 1 97.62 408 ASP B N 1
ATOM 10733 C CA . ASP B 1 408 ? 38.156 -16.312 12.086 1 97.62 408 ASP B CA 1
ATOM 10734 C C . ASP B 1 408 ? 38.906 -15.164 12.773 1 97.62 408 ASP B C 1
ATOM 10736 O O . ASP B 1 408 ? 38.5 -14 12.633 1 97.62 408 ASP B O 1
ATOM 10740 N N . PRO B 1 409 ? 39.969 -15.391 13.398 1 96.56 409 PRO B N 1
ATOM 10741 C CA . PRO B 1 409 ? 40.656 -14.336 14.141 1 96.56 409 PRO B CA 1
ATOM 10742 C C . PRO B 1 409 ? 41.281 -13.289 13.227 1 96.56 409 PRO B C 1
ATOM 10744 O O . PRO B 1 409 ? 41.469 -12.141 13.641 1 96.56 409 PRO B O 1
ATOM 10747 N N . SER B 1 410 ? 41.688 -13.664 12.062 1 96.38 410 SER B N 1
ATOM 10748 C CA . SER B 1 410 ? 42.281 -12.719 11.141 1 96.38 410 SER B CA 1
ATOM 10749 C C . SER B 1 410 ? 41.281 -11.656 10.688 1 96.38 410 SER B C 1
ATOM 10751 O O . SER B 1 410 ? 41.656 -10.508 10.438 1 96.38 410 SER B O 1
ATOM 10753 N N . ARG B 1 411 ? 40.062 -12.023 10.633 1 95.62 411 ARG B N 1
ATOM 10754 C CA . ARG B 1 411 ? 39.031 -11.102 10.156 1 95.62 411 ARG B CA 1
ATOM 10755 C C . ARG B 1 411 ? 38.125 -10.648 11.297 1 95.62 411 ARG B C 1
ATOM 10757 O O . ARG B 1 411 ? 37.344 -9.727 11.133 1 95.62 411 ARG B O 1
ATOM 10764 N N . ASN B 1 412 ? 38.281 -11.242 12.469 1 96.56 412 ASN B N 1
ATOM 10765 C CA . ASN B 1 412 ? 37.469 -10.938 13.656 1 96.56 412 ASN B CA 1
ATOM 10766 C C . ASN B 1 412 ? 36 -11.055 13.367 1 96.56 412 ASN B C 1
ATOM 10768 O O . ASN B 1 412 ? 35.219 -10.117 13.617 1 96.56 412 ASN B O 1
ATOM 10772 N N . LEU B 1 413 ? 35.625 -12.125 12.703 1 97.75 413 LEU B N 1
ATOM 10773 C CA . LEU B 1 413 ? 34.219 -12.422 12.398 1 97.75 413 LEU B CA 1
ATOM 10774 C C . LEU B 1 413 ? 34 -13.922 12.297 1 97.75 413 LEU B C 1
ATOM 10776 O O . LEU B 1 413 ? 34.938 -14.703 12.281 1 97.75 413 LEU B O 1
ATOM 10780 N N . MET B 1 414 ? 32.688 -14.281 12.469 1 98.12 414 MET B N 1
ATOM 10781 C CA . MET B 1 414 ? 32.375 -15.68 12.219 1 98.12 414 MET B CA 1
ATOM 10782 C C . MET B 1 414 ? 32.406 -15.992 10.727 1 98.12 414 MET B C 1
ATOM 10784 O O . MET B 1 414 ? 31.844 -15.258 9.914 1 98.12 414 MET B O 1
ATOM 10788 N N . ALA B 1 415 ? 33.125 -17.016 10.32 1 98.25 415 ALA B N 1
ATOM 10789 C CA . ALA B 1 415 ? 33.312 -17.391 8.922 1 98.25 415 ALA B CA 1
ATOM 10790 C C . ALA B 1 415 ? 32.625 -18.719 8.617 1 98.25 415 ALA B C 1
ATOM 10792 O O . ALA B 1 415 ? 32.438 -19.547 9.516 1 98.25 415 ALA B O 1
ATOM 10793 N N . GLN B 1 416 ? 32.312 -18.906 7.328 1 98.19 416 GLN B N 1
ATOM 10794 C CA . GLN B 1 416 ? 31.734 -20.188 6.891 1 98.19 416 GLN B CA 1
ATOM 10795 C C . GLN B 1 416 ? 32.688 -21.328 7.16 1 98.19 416 GLN B C 1
ATOM 10797 O O . GLN B 1 416 ? 33.906 -21.219 6.898 1 98.19 416 GLN B O 1
ATOM 10802 N N . ASN B 1 417 ? 32.125 -22.359 7.848 1 98.25 417 ASN B N 1
ATOM 10803 C CA . ASN B 1 417 ? 32.875 -23.594 8.055 1 98.25 417 ASN B CA 1
ATOM 10804 C C . ASN B 1 417 ? 32.406 -24.688 7.102 1 98.25 417 ASN B C 1
ATOM 10806 O O . ASN B 1 417 ? 31.312 -25.219 7.254 1 98.25 417 ASN B O 1
ATOM 10810 N N . TRP B 1 418 ? 33.219 -25.047 6.133 1 97.19 418 TRP B N 1
ATOM 10811 C CA . TRP B 1 418 ? 32.938 -26.078 5.129 1 97.19 418 TRP B CA 1
ATOM 10812 C C . TRP B 1 418 ? 34.25 -26.672 4.617 1 97.19 418 TRP B C 1
ATOM 10814 O O . TRP B 1 418 ? 35.312 -26.031 4.695 1 97.19 418 TRP B O 1
ATOM 10824 N N . MET B 1 419 ? 34.281 -27.844 4.129 1 95.06 419 MET B N 1
ATOM 10825 C CA . MET B 1 419 ? 35.531 -28.531 3.832 1 95.06 419 MET B CA 1
ATOM 10826 C C . MET B 1 419 ? 36.031 -28.172 2.439 1 95.06 419 MET B C 1
ATOM 10828 O O . MET B 1 419 ? 37.188 -28.516 2.08 1 95.06 419 MET B O 1
ATOM 10832 N N . THR B 1 420 ? 35.156 -27.516 1.637 1 92.88 420 THR B N 1
ATOM 10833 C CA . THR B 1 420 ? 35.562 -27.094 0.292 1 92.88 420 THR B CA 1
ATOM 10834 C C . THR B 1 420 ? 35.219 -25.625 0.058 1 92.88 420 THR B C 1
ATOM 10836 O O . THR B 1 420 ? 34.562 -25 0.886 1 92.88 420 THR B O 1
ATOM 10839 N N . ASN B 1 421 ? 35.781 -25.031 -1.001 1 92.19 421 ASN B N 1
ATOM 10840 C CA . ASN B 1 421 ? 35.5 -23.656 -1.404 1 92.19 421 ASN B CA 1
ATOM 10841 C C . ASN B 1 421 ? 35.125 -23.578 -2.879 1 92.19 421 ASN B C 1
ATOM 10843 O O . ASN B 1 421 ? 35.75 -22.844 -3.648 1 92.19 421 ASN B O 1
ATOM 10847 N N . ARG B 1 422 ? 34.062 -24.234 -3.238 1 93.38 422 ARG B N 1
ATOM 10848 C CA . ARG B 1 422 ? 33.531 -24.203 -4.594 1 93.38 422 ARG B CA 1
ATOM 10849 C C . ARG B 1 422 ? 32.281 -23.312 -4.668 1 93.38 422 ARG B C 1
ATOM 10851 O O . ARG B 1 422 ? 31.453 -23.312 -3.754 1 93.38 422 ARG B O 1
ATOM 10858 N N . ASP B 1 423 ? 32.125 -22.656 -5.695 1 93.38 423 ASP B N 1
ATOM 10859 C CA . ASP B 1 423 ? 31.016 -21.719 -5.844 1 93.38 423 ASP B CA 1
ATOM 10860 C C . ASP B 1 423 ? 29.688 -22.453 -5.852 1 93.38 423 ASP B C 1
ATOM 10862 O O . ASP B 1 423 ? 28.656 -21.891 -5.434 1 93.38 423 ASP B O 1
ATOM 10866 N N . ILE B 1 424 ? 29.656 -23.703 -6.215 1 95.5 424 ILE B N 1
ATOM 10867 C CA . ILE B 1 424 ? 28.391 -24.422 -6.371 1 95.5 424 ILE B CA 1
ATOM 10868 C C . ILE B 1 424 ? 28.109 -25.25 -5.117 1 95.5 424 ILE B C 1
ATOM 10870 O O . ILE B 1 424 ? 27.156 -26.016 -5.082 1 95.5 424 ILE B O 1
ATOM 10874 N N . MET B 1 425 ? 29 -25.141 -4.156 1 94.81 425 MET B N 1
ATOM 10875 C CA . MET B 1 425 ? 28.812 -25.984 -2.975 1 94.81 425 MET B CA 1
ATOM 10876 C C . MET B 1 425 ? 29.219 -25.25 -1.708 1 94.81 425 MET B C 1
ATOM 10878 O O . MET B 1 425 ? 30.406 -25.078 -1.435 1 94.81 425 MET B O 1
ATOM 10882 N N . GLN B 1 426 ? 28.25 -24.828 -0.974 1 96.44 426 GLN B N 1
ATOM 10883 C CA . GLN B 1 426 ? 28.469 -24.172 0.312 1 96.44 426 GLN B CA 1
ATOM 10884 C C . GLN B 1 426 ? 27.812 -24.969 1.447 1 96.44 426 GLN B C 1
ATOM 10886 O O . GLN B 1 426 ? 27.047 -25.891 1.204 1 96.44 426 GLN B O 1
ATOM 10891 N N . ASN B 1 427 ? 28.297 -24.656 2.699 1 98.25 427 ASN B N 1
ATOM 10892 C CA . ASN B 1 427 ? 27.594 -25.234 3.838 1 98.25 427 ASN B CA 1
ATOM 10893 C C . ASN B 1 427 ? 26.109 -24.922 3.795 1 98.25 427 ASN B C 1
ATOM 10895 O O . ASN B 1 427 ? 25.703 -23.766 3.801 1 98.25 427 ASN B O 1
ATOM 10899 N N . PRO B 1 428 ? 25.266 -25.953 3.754 1 98.19 428 PRO B N 1
ATOM 10900 C CA . PRO B 1 428 ? 23.828 -25.719 3.629 1 98.19 428 PRO B CA 1
ATOM 10901 C C . PRO B 1 428 ? 23.281 -24.828 4.746 1 98.19 428 PRO B C 1
ATOM 10903 O O . PRO B 1 428 ? 22.422 -23.984 4.496 1 98.19 428 PRO B O 1
ATOM 10906 N N . TYR B 1 429 ? 23.781 -25 5.898 1 98.44 429 TYR B N 1
ATOM 10907 C CA . TYR B 1 429 ? 23.25 -24.234 7.023 1 98.44 429 TYR B CA 1
ATOM 10908 C C . TYR B 1 429 ? 23.812 -22.812 7.027 1 98.44 429 TYR B C 1
ATOM 10910 O O . TYR B 1 429 ? 23.203 -21.891 7.582 1 98.44 429 TYR B O 1
ATOM 10918 N N . TRP B 1 430 ? 24.984 -22.578 6.406 1 98.38 430 TRP B N 1
ATOM 10919 C CA . TRP B 1 430 ? 25.422 -21.219 6.125 1 98.38 430 TRP B CA 1
ATOM 10920 C C . TRP B 1 430 ? 24.484 -20.531 5.145 1 98.38 430 TRP B C 1
ATOM 10922 O O . TRP B 1 430 ? 24.078 -19.391 5.359 1 98.38 430 TRP B O 1
ATOM 10932 N N . ALA B 1 431 ? 24.125 -21.234 4.082 1 97.81 431 ALA B N 1
ATOM 10933 C CA . ALA B 1 431 ? 23.203 -20.688 3.084 1 97.81 431 ALA B CA 1
ATOM 10934 C C . ALA B 1 431 ? 21.875 -20.312 3.711 1 97.81 431 ALA B C 1
ATOM 10936 O O . ALA B 1 431 ? 21.281 -19.281 3.363 1 97.81 431 ALA B O 1
ATOM 10937 N N . ILE B 1 432 ? 21.406 -21.109 4.648 1 98.19 432 ILE B N 1
ATOM 10938 C CA . ILE B 1 432 ? 20.094 -20.938 5.266 1 98.19 432 ILE B CA 1
ATOM 10939 C C . ILE B 1 432 ? 20.141 -19.766 6.254 1 98.19 432 ILE B C 1
ATOM 10941 O O . ILE B 1 432 ? 19.219 -18.938 6.293 1 98.19 432 ILE B O 1
ATOM 10945 N N . ASN B 1 433 ? 21.219 -19.625 6.965 1 98.25 433 ASN B N 1
ATOM 10946 C CA . ASN B 1 433 ? 21.219 -18.703 8.094 1 98.25 433 ASN B CA 1
ATOM 10947 C C . ASN B 1 433 ? 21.969 -17.422 7.77 1 98.25 433 ASN B C 1
ATOM 10949 O O . ASN B 1 433 ? 21.703 -16.375 8.367 1 98.25 433 ASN B O 1
ATOM 10953 N N . ARG B 1 434 ? 23 -17.516 6.855 1 98.5 434 ARG B N 1
ATOM 10954 C CA . ARG B 1 434 ? 23.891 -16.391 6.613 1 98.5 434 ARG B CA 1
ATOM 10955 C C . ARG B 1 434 ? 23.719 -15.844 5.199 1 98.5 434 ARG B C 1
ATOM 10957 O O . ARG B 1 434 ? 24.391 -14.883 4.812 1 98.5 434 ARG B O 1
ATOM 10964 N N . ASN B 1 435 ? 22.844 -16.422 4.402 1 98.31 435 ASN B N 1
ATOM 10965 C CA . ASN B 1 435 ? 22.359 -15.898 3.135 1 98.31 435 ASN B CA 1
ATOM 10966 C C . ASN B 1 435 ? 20.828 -15.836 3.107 1 98.31 435 ASN B C 1
ATOM 10968 O O . ASN B 1 435 ? 20.203 -16.266 2.137 1 98.31 435 ASN B O 1
ATOM 10972 N N . LYS B 1 436 ? 20.297 -15.398 4.168 1 97.44 436 LYS B N 1
ATOM 10973 C CA . LYS B 1 436 ? 18.859 -15.391 4.355 1 97.44 436 LYS B CA 1
ATOM 10974 C C . LYS B 1 436 ? 18.188 -14.398 3.4 1 97.44 436 LYS B C 1
ATOM 10976 O O . LYS B 1 436 ? 18.719 -13.32 3.141 1 97.44 436 LYS B O 1
ATOM 10981 N N . SER B 1 437 ? 17.078 -14.789 2.865 1 97.38 437 SER B N 1
ATOM 10982 C CA . SER B 1 437 ? 16.266 -13.914 2.021 1 97.38 437 SER B CA 1
ATOM 10983 C C . SER B 1 437 ? 14.859 -13.766 2.57 1 97.38 437 SER B C 1
ATOM 10985 O O . SER B 1 437 ? 14.359 -14.656 3.264 1 97.38 437 SER B O 1
ATOM 10987 N N . GLU B 1 438 ? 14.211 -12.656 2.307 1 97.38 438 GLU B N 1
ATOM 10988 C CA . GLU B 1 438 ? 12.828 -12.359 2.643 1 97.38 438 GLU B CA 1
ATOM 10989 C C . GLU B 1 438 ? 12.07 -11.805 1.436 1 97.38 438 GLU B C 1
ATOM 10991 O O . GLU B 1 438 ? 12.555 -10.898 0.754 1 97.38 438 GLU B O 1
ATOM 10996 N N . ASP B 1 439 ? 10.906 -12.438 1.156 1 96.88 439 ASP B N 1
ATOM 10997 C CA . ASP B 1 439 ? 9.969 -11.945 0.151 1 96.88 439 ASP B CA 1
ATOM 10998 C C . ASP B 1 439 ? 8.695 -11.406 0.801 1 96.88 439 ASP B C 1
ATOM 11000 O O . ASP B 1 439 ? 8.039 -12.117 1.566 1 96.88 439 ASP B O 1
ATOM 11004 N N . LYS B 1 440 ? 8.43 -10.203 0.499 1 95.5 440 LYS B N 1
ATOM 11005 C CA . LYS B 1 440 ? 7.172 -9.617 0.961 1 95.5 440 LYS B CA 1
ATOM 11006 C C . LYS B 1 440 ? 6.297 -9.188 -0.215 1 95.5 440 LYS B C 1
ATOM 11008 O O . LYS B 1 440 ? 6.785 -8.57 -1.162 1 95.5 440 LYS B O 1
ATOM 11013 N N . ASN B 1 441 ? 5.012 -9.57 -0.163 1 95.56 441 ASN B N 1
ATOM 11014 C CA . ASN B 1 441 ? 4.035 -9.172 -1.173 1 95.56 441 ASN B CA 1
ATOM 11015 C C . ASN B 1 441 ? 2.77 -8.609 -0.536 1 95.56 441 ASN B C 1
ATOM 11017 O O . ASN B 1 441 ? 2.217 -9.203 0.39 1 95.56 441 ASN B O 1
ATOM 11021 N N . ASP B 1 442 ? 2.381 -7.469 -0.964 1 93.06 442 ASP B N 1
ATOM 11022 C CA . ASP B 1 442 ? 1.094 -6.875 -0.616 1 93.06 442 ASP B CA 1
ATOM 11023 C C . ASP B 1 442 ? 0.226 -6.68 -1.856 1 93.06 442 ASP B C 1
ATOM 11025 O O . ASP B 1 442 ? 0.678 -6.109 -2.854 1 93.06 442 ASP B O 1
ATOM 11029 N N . PHE B 1 443 ? -0.941 -7.188 -1.729 1 95.38 443 PHE B N 1
ATOM 11030 C CA . PHE B 1 443 ? -1.819 -7.105 -2.891 1 95.38 443 PHE B CA 1
ATOM 11031 C C . PHE B 1 443 ? -3.17 -6.516 -2.51 1 95.38 443 PHE B C 1
ATOM 11033 O O . PHE B 1 443 ? -3.799 -6.961 -1.546 1 95.38 443 PHE B O 1
ATOM 11040 N N . PHE B 1 444 ? -3.578 -5.527 -3.293 1 93.88 444 PHE B N 1
ATOM 11041 C CA . PHE B 1 444 ? -4.902 -4.934 -3.156 1 93.88 444 PHE B CA 1
ATOM 11042 C C . PHE B 1 444 ? -5.711 -5.109 -4.438 1 93.88 444 PHE B C 1
ATOM 11044 O O . PHE B 1 444 ? -5.207 -4.863 -5.535 1 93.88 444 PHE B O 1
ATOM 11051 N N . ASN B 1 445 ? -6.918 -5.613 -4.316 1 95.44 445 ASN B N 1
ATOM 11052 C CA . ASN B 1 445 ? -7.91 -5.684 -5.379 1 95.44 445 ASN B CA 1
ATOM 11053 C C . ASN B 1 445 ? -9.203 -4.969 -4.992 1 95.44 445 ASN B C 1
ATOM 11055 O O . ASN B 1 445 ? -9.844 -5.336 -4.004 1 95.44 445 ASN B O 1
ATOM 11059 N N . GLY B 1 446 ? -9.641 -3.975 -5.723 1 93.25 446 GLY B N 1
ATOM 11060 C CA . GLY B 1 446 ? -10.891 -3.258 -5.52 1 93.25 446 GLY B CA 1
ATOM 11061 C C . GLY B 1 446 ? -11.695 -3.092 -6.797 1 93.25 446 GLY B C 1
ATOM 11062 O O . GLY B 1 446 ? -11.125 -2.893 -7.871 1 93.25 446 GLY B O 1
ATOM 11063 N N . ALA B 1 447 ? -13.016 -3.219 -6.664 1 94.94 447 ALA B N 1
ATOM 11064 C CA . ALA B 1 447 ? -13.898 -3.025 -7.812 1 94.94 447 ALA B CA 1
ATOM 11065 C C . ALA B 1 447 ? -15.203 -2.359 -7.391 1 94.94 447 ALA B C 1
ATOM 11067 O O . ALA B 1 447 ? -15.75 -2.666 -6.328 1 94.94 447 ALA B O 1
ATOM 11068 N N . LEU B 1 448 ? -15.68 -1.381 -8.148 1 93.75 448 LEU B N 1
ATOM 11069 C CA . LEU B 1 448 ? -16.969 -0.717 -8.023 1 93.75 448 LEU B CA 1
ATOM 11070 C C . LEU B 1 448 ? -17.828 -0.945 -9.266 1 93.75 448 LEU B C 1
ATOM 11072 O O . LEU B 1 448 ? -17.312 -0.939 -10.391 1 93.75 448 LEU B O 1
ATOM 11076 N N . SER B 1 449 ? -19.062 -1.203 -9.031 1 95.25 449 SER B N 1
ATOM 11077 C CA . SER B 1 449 ? -19.984 -1.386 -10.148 1 95.25 449 SER B CA 1
ATOM 11078 C C . SER B 1 449 ? -21.312 -0.671 -9.883 1 95.25 449 SER B C 1
ATOM 11080 O O . SER B 1 449 ? -21.812 -0.688 -8.766 1 95.25 449 SER B O 1
ATOM 11082 N N . LEU B 1 450 ? -21.828 0.033 -10.883 1 94.62 450 LEU B N 1
ATOM 11083 C CA . LEU B 1 450 ? -23.141 0.662 -10.914 1 94.62 450 LEU B CA 1
ATOM 11084 C C . LEU B 1 450 ? -23.953 0.149 -12.102 1 94.62 450 LEU B C 1
ATOM 11086 O O . LEU B 1 450 ? -23.531 0.286 -13.25 1 94.62 450 LEU B O 1
ATOM 11090 N N . THR B 1 451 ? -25.031 -0.453 -11.797 1 95.88 451 THR B N 1
ATOM 11091 C CA . THR B 1 451 ? -25.922 -0.938 -12.836 1 95.88 451 THR B CA 1
ATOM 11092 C C . THR B 1 451 ? -27.281 -0.233 -12.758 1 95.88 451 THR B C 1
ATOM 11094 O O . THR B 1 451 ? -27.922 -0.247 -11.711 1 95.88 451 THR B O 1
ATOM 11097 N N . TYR B 1 452 ? -27.719 0.326 -13.859 1 96.5 452 TYR B N 1
ATOM 11098 C CA . TYR B 1 452 ? -29 1.017 -13.961 1 96.5 452 TYR B CA 1
ATOM 11099 C C . TYR B 1 452 ? -29.938 0.291 -14.922 1 96.5 452 TYR B C 1
ATOM 11101 O O . TYR B 1 452 ? -29.641 0.144 -16.109 1 96.5 452 TYR B O 1
ATOM 11109 N N . LYS B 1 453 ? -31.016 -0.146 -14.359 1 95.44 453 LYS B N 1
ATOM 11110 C CA . LYS B 1 453 ? -32.062 -0.746 -15.188 1 95.44 453 LYS B CA 1
ATOM 11111 C C . LYS B 1 453 ? -32.938 0.325 -15.836 1 95.44 453 LYS B C 1
ATOM 11113 O O . LYS B 1 453 ? -33.969 0.686 -15.297 1 95.44 453 LYS B O 1
ATOM 11118 N N . ALA B 1 454 ? -32.594 0.593 -17.016 1 95.25 454 ALA B N 1
ATOM 11119 C CA . ALA B 1 454 ? -33.312 1.662 -17.703 1 95.25 454 ALA B CA 1
ATOM 11120 C C . ALA B 1 454 ? -34.719 1.225 -18.094 1 95.25 454 ALA B C 1
ATOM 11122 O O . ALA B 1 454 ? -35.656 2.012 -18 1 95.25 454 ALA B O 1
ATOM 11123 N N . THR B 1 455 ? -34.906 -0.005 -18.594 1 94 455 THR B N 1
ATOM 11124 C CA . THR B 1 455 ? -36.156 -0.652 -18.906 1 94 455 THR B CA 1
ATOM 11125 C C . THR B 1 455 ? -36.125 -2.133 -18.531 1 94 455 THR B C 1
ATOM 11127 O O . THR B 1 455 ? -35.125 -2.613 -17.984 1 94 455 THR B O 1
ATOM 11130 N N . ASN B 1 456 ? -37.156 -2.795 -18.797 1 90.12 456 ASN B N 1
ATOM 11131 C CA . ASN B 1 456 ? -37.188 -4.227 -18.516 1 90.12 456 ASN B CA 1
ATOM 11132 C C . ASN B 1 456 ? -36.281 -4.996 -19.484 1 90.12 456 ASN B C 1
ATOM 11134 O O . ASN B 1 456 ? -35.938 -6.152 -19.234 1 90.12 456 ASN B O 1
ATOM 11138 N N . TRP B 1 457 ? -35.906 -4.34 -20.562 1 92.75 457 TRP B N 1
ATOM 11139 C CA . TRP B 1 457 ? -35.125 -5.07 -21.547 1 92.75 457 TRP B CA 1
ATOM 11140 C C . TRP B 1 457 ? -33.719 -4.453 -21.688 1 92.75 457 TRP B C 1
ATOM 11142 O O . TRP B 1 457 ? -32.875 -5.004 -22.375 1 92.75 457 TRP B O 1
ATOM 11152 N N . LEU B 1 458 ? -33.469 -3.309 -21.062 1 95.94 458 LEU B N 1
ATOM 11153 C CA . LEU B 1 458 ? -32.188 -2.611 -21.203 1 95.94 458 LEU B CA 1
ATOM 11154 C C . LEU B 1 458 ? -31.609 -2.268 -19.844 1 95.94 458 LEU B C 1
ATOM 11156 O O . LEU B 1 458 ? -32.25 -1.634 -19.016 1 95.94 458 LEU B O 1
ATOM 11160 N N . SER B 1 459 ? -30.391 -2.646 -19.641 1 96.38 459 SER B N 1
ATOM 11161 C CA . SER B 1 459 ? -29.625 -2.232 -18.484 1 96.38 459 SER B CA 1
ATOM 11162 C C . SER B 1 459 ? -28.266 -1.661 -18.891 1 96.38 459 SER B C 1
ATOM 11164 O O . SER B 1 459 ? -27.672 -2.109 -19.859 1 96.38 459 SER B O 1
ATOM 11166 N N . ILE B 1 460 ? -27.766 -0.672 -18.156 1 97.62 460 ILE B N 1
ATOM 11167 C CA . ILE B 1 460 ? -26.469 -0.053 -18.375 1 97.62 460 ILE B CA 1
ATOM 11168 C C . ILE B 1 460 ? -25.609 -0.197 -17.125 1 97.62 460 ILE B C 1
ATOM 11170 O O . ILE B 1 460 ? -26.031 0.155 -16.016 1 97.62 460 ILE B O 1
ATOM 11174 N N . ALA B 1 461 ? -24.438 -0.716 -17.344 1 96.81 461 ALA B N 1
ATOM 11175 C CA . ALA B 1 461 ? -23.531 -0.924 -16.219 1 96.81 461 ALA B CA 1
ATOM 11176 C C . ALA B 1 461 ? -22.203 -0.219 -16.438 1 96.81 461 ALA B C 1
ATOM 11178 O O . ALA B 1 461 ? -21.688 -0.194 -17.562 1 96.81 461 ALA B O 1
ATOM 11179 N N . SER B 1 462 ? -21.703 0.442 -15.383 1 96.94 462 SER B N 1
ATOM 11180 C CA . SER B 1 462 ? -20.344 0.985 -15.336 1 96.94 462 SER B CA 1
ATOM 11181 C C . SER B 1 462 ? -19.531 0.351 -14.211 1 96.94 462 SER B C 1
ATOM 11183 O O . SER B 1 462 ? -20.016 0.226 -13.086 1 96.94 462 SER B O 1
ATOM 11185 N N . ARG B 1 463 ? -18.344 -0.074 -14.562 1 96.25 463 ARG B N 1
ATOM 11186 C CA . ARG B 1 463 ? -17.484 -0.708 -13.57 1 96.25 463 ARG B CA 1
ATOM 11187 C C . ARG B 1 463 ? -16.094 -0.085 -13.57 1 96.25 463 ARG B C 1
ATOM 11189 O O . ARG B 1 463 ? -15.562 0.267 -14.625 1 96.25 463 ARG B O 1
ATOM 11196 N N . TYR B 1 464 ? -15.461 -0.02 -12.391 1 95.88 464 TYR B N 1
ATOM 11197 C CA . TYR B 1 464 ? -14.086 0.438 -12.195 1 95.88 464 TYR B CA 1
ATOM 11198 C C . TYR B 1 464 ? -13.344 -0.48 -11.234 1 95.88 464 TYR B C 1
ATOM 11200 O O . TYR B 1 464 ? -13.883 -0.882 -10.203 1 95.88 464 TYR B O 1
ATOM 11208 N N . SER B 1 465 ? -12.117 -0.885 -11.68 1 96.94 465 SER B N 1
ATOM 11209 C CA . SER B 1 465 ? -11.305 -1.751 -10.828 1 96.94 465 SER B CA 1
ATOM 11210 C C . SER B 1 465 ? -9.867 -1.244 -10.734 1 96.94 465 SER B C 1
ATOM 11212 O O . SER B 1 465 ? -9.367 -0.617 -11.672 1 96.94 465 SER B O 1
ATOM 11214 N N . TYR B 1 466 ? -9.258 -1.451 -9.57 1 94.62 466 TYR B N 1
ATOM 11215 C CA . TYR B 1 466 ? -7.867 -1.098 -9.312 1 94.62 466 TYR B CA 1
ATOM 11216 C C . TYR B 1 466 ? -7.129 -2.246 -8.633 1 94.62 466 TYR B C 1
ATOM 11218 O O . TYR B 1 466 ? -7.559 -2.738 -7.59 1 94.62 466 TYR B O 1
ATOM 11226 N N . ASN B 1 467 ? -6.047 -2.703 -9.273 1 96.75 467 ASN B N 1
ATOM 11227 C CA . ASN B 1 467 ? -5.117 -3.672 -8.711 1 96.75 467 ASN B CA 1
ATOM 11228 C C . ASN B 1 467 ? -3.771 -3.031 -8.375 1 96.75 467 ASN B C 1
ATOM 11230 O O . ASN B 1 467 ? -3.26 -2.221 -9.148 1 96.75 467 ASN B O 1
ATOM 11234 N N . ARG B 1 468 ? -3.256 -3.371 -7.242 1 94.38 468 ARG B N 1
ATOM 11235 C CA . ARG B 1 468 ? -1.932 -2.912 -6.836 1 94.38 468 ARG B CA 1
ATOM 11236 C C . ARG B 1 468 ? -1.157 -4.023 -6.137 1 94.38 468 ARG B C 1
ATOM 11238 O O . ARG B 1 468 ? -1.656 -4.633 -5.188 1 94.38 468 ARG B O 1
ATOM 11245 N N . VAL B 1 469 ? 0.035 -4.328 -6.594 1 95.81 469 VAL B N 1
ATOM 11246 C CA . VAL B 1 469 ? 0.905 -5.297 -5.934 1 95.81 469 VAL B CA 1
ATOM 11247 C C . VAL B 1 469 ? 2.281 -4.676 -5.695 1 95.81 469 VAL B C 1
ATOM 11249 O O . VAL B 1 469 ? 2.859 -4.07 -6.602 1 95.81 469 VAL B O 1
ATOM 11252 N N . THR B 1 470 ? 2.725 -4.699 -4.492 1 94.06 470 THR B N 1
ATOM 11253 C CA . THR B 1 470 ? 4.09 -4.328 -4.125 1 94.06 470 THR B CA 1
ATOM 11254 C C . THR B 1 470 ? 4.879 -5.555 -3.678 1 94.06 470 THR B C 1
ATOM 11256 O O . THR B 1 470 ? 4.391 -6.359 -2.883 1 94.06 470 THR B O 1
ATOM 11259 N N . SER B 1 471 ? 6.066 -5.656 -4.219 1 96.19 471 SER B N 1
ATOM 11260 C CA . SER B 1 471 ? 6.949 -6.77 -3.879 1 96.19 471 SER B CA 1
ATOM 11261 C C . SER B 1 471 ? 8.297 -6.27 -3.375 1 96.19 471 SER B C 1
ATOM 11263 O O . SER B 1 471 ? 8.883 -5.348 -3.953 1 96.19 471 SER B O 1
ATOM 11265 N N . LEU B 1 472 ? 8.75 -6.832 -2.258 1 96.12 472 LEU B N 1
ATOM 11266 C CA . LEU B 1 472 ? 10.078 -6.566 -1.718 1 96.12 472 LEU B CA 1
ATOM 11267 C C . LEU B 1 472 ? 10.891 -7.852 -1.613 1 96.12 472 LEU B C 1
ATOM 11269 O O . LEU B 1 472 ? 10.391 -8.867 -1.119 1 96.12 472 LEU B O 1
ATOM 11273 N N . TYR B 1 473 ? 12.031 -7.859 -2.162 1 97.19 473 TYR B N 1
ATOM 11274 C CA . TYR B 1 473 ? 13.031 -8.906 -1.981 1 97.19 473 TYR B CA 1
ATOM 11275 C C . TYR B 1 473 ? 14.25 -8.367 -1.242 1 97.19 473 TYR B C 1
ATOM 11277 O O . TYR B 1 473 ? 14.898 -7.418 -1.701 1 97.19 473 TYR B O 1
ATOM 11285 N N . ASP B 1 474 ? 14.555 -8.977 -0.095 1 97.62 474 ASP B N 1
ATOM 11286 C CA . ASP B 1 474 ? 15.695 -8.594 0.743 1 97.62 474 ASP B CA 1
ATOM 11287 C C . ASP B 1 474 ? 16.594 -9.797 1.028 1 97.62 474 ASP B C 1
ATOM 11289 O O . ASP B 1 474 ? 16.125 -10.812 1.551 1 97.62 474 ASP B O 1
ATOM 11293 N N . LYS B 1 475 ? 17.828 -9.688 0.631 1 98.5 475 LYS B N 1
ATOM 11294 C CA . LYS B 1 475 ? 18.781 -10.773 0.89 1 98.5 475 LYS B CA 1
ATOM 11295 C C . LYS B 1 475 ? 20.062 -10.242 1.518 1 98.5 475 LYS B C 1
ATOM 11297 O O . LYS B 1 475 ? 20.688 -9.312 0.994 1 98.5 475 LYS B O 1
ATOM 11302 N N . ARG B 1 476 ? 20.5 -10.875 2.623 1 98.56 476 ARG B N 1
ATOM 11303 C CA . ARG B 1 476 ? 21.703 -10.516 3.371 1 98.56 476 ARG B CA 1
ATOM 11304 C C . ARG B 1 476 ? 22.75 -11.633 3.314 1 98.56 476 ARG B C 1
ATOM 11306 O O . ARG B 1 476 ? 22.562 -12.68 3.943 1 98.56 476 ARG B O 1
ATOM 11313 N N . ILE B 1 477 ? 23.75 -11.352 2.551 1 98.75 477 ILE B N 1
ATOM 11314 C CA . ILE B 1 477 ? 24.812 -12.32 2.314 1 98.75 477 ILE B CA 1
ATOM 11315 C C . ILE B 1 477 ? 26.031 -11.961 3.15 1 98.75 477 ILE B C 1
ATOM 11317 O O . ILE B 1 477 ? 26.688 -10.945 2.9 1 98.75 477 ILE B O 1
ATOM 11321 N N . PHE B 1 478 ? 26.391 -12.797 4.059 1 98.69 478 PHE B N 1
ATOM 11322 C CA . PHE B 1 478 ? 27.438 -12.5 5.039 1 98.69 478 PHE B CA 1
ATOM 11323 C C . PHE B 1 478 ? 28.812 -12.688 4.438 1 98.69 478 PHE B C 1
ATOM 11325 O O . PHE B 1 478 ? 28.984 -13.445 3.479 1 98.69 478 PHE B O 1
ATOM 11332 N N . ALA B 1 479 ? 29.797 -12.07 5.059 1 98.44 479 ALA B N 1
ATOM 11333 C CA . ALA B 1 479 ? 31.203 -12.211 4.688 1 98.44 479 ALA B CA 1
ATOM 11334 C C . ALA B 1 479 ? 31.656 -13.664 4.746 1 98.44 479 ALA B C 1
ATOM 11336 O O . ALA B 1 479 ? 31.188 -14.43 5.594 1 98.44 479 ALA B O 1
ATOM 11337 N N . THR B 1 480 ? 32.562 -14.055 3.869 1 97.44 480 THR B N 1
ATOM 11338 C CA . THR B 1 480 ? 33.188 -15.359 3.723 1 97.44 480 THR B CA 1
ATOM 11339 C C . THR B 1 480 ? 32.312 -16.312 2.926 1 97.44 480 THR B C 1
ATOM 11341 O O . THR B 1 480 ? 32.625 -17.484 2.766 1 97.44 480 THR B O 1
ATOM 11344 N N . THR B 1 481 ? 31.125 -15.828 2.527 1 98.19 481 THR B N 1
ATOM 11345 C CA . THR B 1 481 ? 30.453 -16.547 1.454 1 98.19 481 THR B CA 1
ATOM 11346 C C . THR B 1 481 ? 31.359 -16.641 0.224 1 98.19 481 THR B C 1
ATOM 11348 O O . THR B 1 481 ? 32.125 -15.734 -0.055 1 98.19 481 THR B O 1
ATOM 11351 N N . GLN B 1 482 ? 31.203 -17.672 -0.511 1 97.38 482 GLN B N 1
ATOM 11352 C CA . GLN B 1 482 ? 32.125 -17.969 -1.61 1 97.38 482 GLN B CA 1
ATOM 11353 C C . GLN B 1 482 ? 32.25 -16.781 -2.557 1 97.38 482 GLN B C 1
ATOM 11355 O O . GLN B 1 482 ? 31.25 -16.109 -2.855 1 97.38 482 GLN B O 1
ATOM 11360 N N . GLY B 1 483 ? 33.406 -16.484 -3.055 1 96.81 483 GLY B N 1
ATOM 11361 C CA . GLY B 1 483 ? 33.812 -15.258 -3.729 1 96.81 483 GLY B CA 1
ATOM 11362 C C . GLY B 1 483 ? 33.062 -15.031 -5.039 1 96.81 483 GLY B C 1
ATOM 11363 O O . GLY B 1 483 ? 32.938 -13.898 -5.492 1 96.81 483 GLY B O 1
ATOM 11364 N N . THR B 1 484 ? 32.594 -16.031 -5.719 1 97.19 484 THR B N 1
ATOM 11365 C CA . THR B 1 484 ? 31.828 -15.867 -6.938 1 97.19 484 THR B CA 1
ATOM 11366 C C . THR B 1 484 ? 30.469 -15.25 -6.633 1 97.19 484 THR B C 1
ATOM 11368 O O . THR B 1 484 ? 29.891 -14.562 -7.473 1 97.19 484 THR B O 1
ATOM 11371 N N . LEU B 1 485 ? 30.031 -15.445 -5.41 1 97.62 485 LEU B N 1
ATOM 11372 C CA . LEU B 1 485 ? 28.672 -15.086 -5.043 1 97.62 485 LEU B CA 1
ATOM 11373 C C . LEU B 1 485 ? 28.641 -13.789 -4.242 1 97.62 485 LEU B C 1
ATOM 11375 O O . LEU B 1 485 ? 27.594 -13.133 -4.148 1 97.62 485 LEU B O 1
ATOM 11379 N N . SER B 1 486 ? 29.75 -13.523 -3.654 1 97.94 486 SER B N 1
ATOM 11380 C CA . SER B 1 486 ? 29.703 -12.406 -2.717 1 97.94 486 SER B CA 1
ATOM 11381 C C . SER B 1 486 ? 31.062 -11.734 -2.598 1 97.94 486 SER B C 1
ATOM 11383 O O . SER B 1 486 ? 32.094 -12.359 -2.857 1 97.94 486 SER B O 1
ATOM 11385 N N . HIS B 1 487 ? 31.016 -10.477 -2.258 1 98 487 HIS B N 1
ATOM 11386 C CA . HIS B 1 487 ? 32.219 -9.75 -1.848 1 98 487 HIS B CA 1
ATOM 11387 C C . HIS B 1 487 ? 32.781 -10.297 -0.537 1 98 487 HIS B C 1
ATOM 11389 O O . HIS B 1 487 ? 32.031 -10.867 0.267 1 98 487 HIS B O 1
ATOM 11395 N N . ALA B 1 488 ? 34.062 -10.086 -0.308 1 97.62 488 ALA B N 1
ATOM 11396 C CA . ALA B 1 488 ? 34.75 -10.586 0.882 1 97.62 488 ALA B CA 1
ATOM 11397 C C . ALA B 1 488 ? 34.094 -10.047 2.154 1 97.62 488 ALA B C 1
ATOM 11399 O O . ALA B 1 488 ? 34.125 -10.695 3.199 1 97.62 488 ALA B O 1
ATOM 11400 N N . ASN B 1 489 ? 33.438 -8.844 2.092 1 97.88 489 ASN B N 1
ATOM 11401 C CA . ASN B 1 489 ? 32.812 -8.227 3.254 1 97.88 489 ASN B CA 1
ATOM 11402 C C . ASN B 1 489 ? 31.312 -8.477 3.283 1 97.88 489 ASN B C 1
ATOM 11404 O O . ASN B 1 489 ? 30.594 -7.906 4.113 1 97.88 489 ASN B O 1
ATOM 11408 N N . GLY B 1 490 ? 30.844 -9.266 2.414 1 98.38 490 GLY B N 1
ATOM 11409 C CA . GLY B 1 490 ? 29.406 -9.531 2.338 1 98.38 490 GLY B CA 1
ATOM 11410 C C . GLY B 1 490 ? 28.719 -8.766 1.229 1 98.38 490 GLY B C 1
ATOM 11411 O O . GLY B 1 490 ? 29.359 -7.992 0.51 1 98.38 490 GLY B O 1
ATOM 11412 N N . ARG B 1 491 ? 27.438 -8.977 1.057 1 98.69 491 ARG B N 1
ATOM 11413 C CA . ARG B 1 491 ? 26.609 -8.383 -0.001 1 98.69 491 ARG B CA 1
ATOM 11414 C C . ARG B 1 491 ? 25.172 -8.195 0.459 1 98.69 491 ARG B C 1
ATOM 11416 O O . ARG B 1 491 ? 24.625 -9.055 1.154 1 98.69 491 ARG B O 1
ATOM 11423 N N . TYR B 1 492 ? 24.625 -7.027 0.166 1 98.38 492 TYR B N 1
ATOM 11424 C CA . TYR B 1 492 ? 23.234 -6.719 0.49 1 98.38 492 TYR B CA 1
ATOM 11425 C C . TYR B 1 492 ? 22.438 -6.449 -0.774 1 98.38 492 TYR B C 1
ATOM 11427 O O . TYR B 1 492 ? 22.812 -5.613 -1.597 1 98.38 492 TYR B O 1
ATOM 11435 N N . ILE B 1 493 ? 21.328 -7.211 -0.995 1 98.25 493 ILE B N 1
ATOM 11436 C CA . ILE B 1 493 ? 20.422 -7.012 -2.119 1 98.25 493 ILE B CA 1
ATOM 11437 C C . ILE B 1 493 ? 19.047 -6.617 -1.604 1 98.25 493 ILE B C 1
ATOM 11439 O O . ILE B 1 493 ? 18.469 -7.305 -0.755 1 98.25 493 ILE B O 1
ATOM 11443 N N . SER B 1 494 ? 18.5 -5.516 -2.047 1 97.38 494 SER B N 1
ATOM 11444 C CA . SER B 1 494 ? 17.141 -5.066 -1.771 1 97.38 494 SER B CA 1
ATOM 11445 C C . SER B 1 494 ? 16.438 -4.625 -3.049 1 97.38 494 SER B C 1
ATOM 11447 O O . SER B 1 494 ? 16.891 -3.688 -3.717 1 97.38 494 SER B O 1
ATOM 11449 N N . GLU B 1 495 ? 15.383 -5.309 -3.391 1 96.69 495 GLU B N 1
ATOM 11450 C CA . GLU B 1 495 ? 14.625 -4.996 -4.602 1 96.69 495 GLU B CA 1
ATOM 11451 C C . GLU B 1 495 ? 13.172 -4.672 -4.277 1 96.69 495 GLU B C 1
ATOM 11453 O O . GLU B 1 495 ? 12.484 -5.465 -3.631 1 96.69 495 GLU B O 1
ATOM 11458 N N . ASN B 1 496 ? 12.766 -3.512 -4.703 1 95.38 496 ASN B N 1
ATOM 11459 C CA . ASN B 1 496 ? 11.367 -3.119 -4.605 1 95.38 496 ASN B CA 1
ATOM 11460 C C . ASN B 1 496 ? 10.711 -3.037 -5.98 1 95.38 496 ASN B C 1
ATOM 11462 O O . ASN B 1 496 ? 11.297 -2.506 -6.926 1 95.38 496 ASN B O 1
ATOM 11466 N N . ALA B 1 497 ? 9.484 -3.598 -6.086 1 96.44 497 ALA B N 1
ATOM 11467 C CA . ALA B 1 497 ? 8.742 -3.576 -7.344 1 96.44 497 ALA B CA 1
ATOM 11468 C C . ALA B 1 497 ? 7.285 -3.189 -7.117 1 96.44 497 ALA B C 1
ATOM 11470 O O . ALA B 1 497 ? 6.664 -3.633 -6.148 1 96.44 497 ALA B O 1
ATOM 11471 N N . LEU B 1 498 ? 6.789 -2.314 -8.016 1 94.81 498 LEU B N 1
ATOM 11472 C CA . LEU B 1 498 ? 5.395 -1.893 -8 1 94.81 498 LEU B CA 1
ATOM 11473 C C . LEU B 1 498 ? 4.707 -2.238 -9.32 1 94.81 498 LEU B C 1
ATOM 11475 O O . LEU B 1 498 ? 5.234 -1.945 -10.391 1 94.81 498 LEU B O 1
ATOM 11479 N N . SER B 1 499 ? 3.543 -2.887 -9.242 1 97.19 499 SER B N 1
ATOM 11480 C CA . SER B 1 499 ? 2.668 -3.119 -10.383 1 97.19 499 SER B CA 1
ATOM 11481 C C . SER B 1 499 ? 1.241 -2.668 -10.094 1 97.19 499 SER B C 1
ATOM 11483 O O . SER B 1 499 ? 0.74 -2.861 -8.984 1 97.19 499 SER B O 1
ATOM 11485 N N . THR B 1 500 ? 0.669 -2.018 -11.07 1 96.06 500 THR B N 1
ATOM 11486 C CA . THR B 1 500 ? -0.704 -1.552 -10.914 1 96.06 500 THR B CA 1
ATOM 11487 C C . THR B 1 500 ? -1.504 -1.78 -12.188 1 96.06 500 THR B C 1
ATOM 11489 O O . THR B 1 500 ? -0.931 -1.889 -13.273 1 96.06 500 THR B O 1
ATOM 11492 N N . GLN B 1 501 ? -2.809 -1.908 -12.07 1 97.44 501 GLN B N 1
ATOM 11493 C CA . GLN B 1 501 ? -3.738 -1.94 -13.195 1 97.44 501 GLN B CA 1
ATOM 11494 C C . GLN B 1 501 ? -5.035 -1.208 -12.859 1 97.44 501 GLN B C 1
ATOM 11496 O O . GLN B 1 501 ? -5.645 -1.46 -11.82 1 97.44 501 GLN B O 1
ATOM 11501 N N . ARG B 1 502 ? -5.426 -0.334 -13.703 1 96.31 502 ARG B N 1
ATOM 11502 C CA . ARG B 1 502 ? -6.734 0.313 -13.68 1 96.31 502 ARG B CA 1
ATOM 11503 C C . ARG B 1 502 ? -7.598 -0.15 -14.844 1 96.31 502 ARG B C 1
ATOM 11505 O O . ARG B 1 502 ? -7.145 -0.163 -15.992 1 96.31 502 ARG B O 1
ATOM 11512 N N . TYR B 1 503 ? -8.773 -0.53 -14.531 1 97.44 503 TYR B N 1
ATOM 11513 C CA . TYR B 1 503 ? -9.719 -0.986 -15.539 1 97.44 503 TYR B CA 1
ATOM 11514 C C . TYR B 1 503 ? -11.062 -0.279 -15.391 1 97.44 503 TYR B C 1
ATOM 11516 O O . TYR B 1 503 ? -11.57 -0.131 -14.281 1 97.44 503 TYR B O 1
ATOM 11524 N N . GLY B 1 504 ? -11.609 0.222 -16.5 1 97.44 504 GLY B N 1
ATOM 11525 C CA . GLY B 1 504 ? -12.938 0.803 -16.562 1 97.44 504 GLY B CA 1
ATOM 11526 C C . GLY B 1 504 ? -13.734 0.343 -17.781 1 97.44 504 GLY B C 1
ATOM 11527 O O . GLY B 1 504 ? -13.18 0.177 -18.859 1 97.44 504 GLY B O 1
ATOM 11528 N N . ASP B 1 505 ? -15.039 0.098 -17.516 1 97.69 505 ASP B N 1
ATOM 11529 C CA . ASP B 1 505 ? -15.867 -0.223 -18.672 1 97.69 505 ASP B CA 1
ATOM 11530 C C . ASP B 1 505 ? -17.281 0.355 -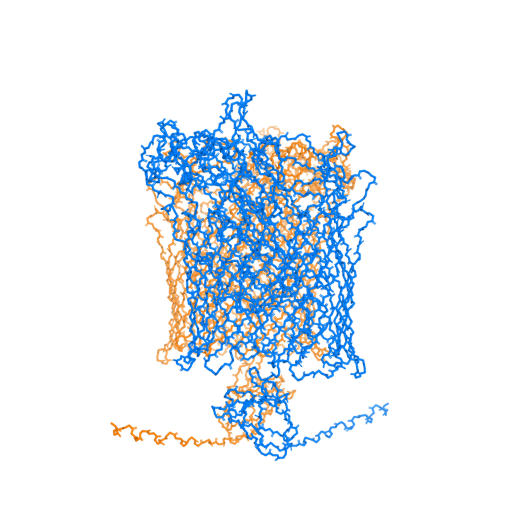18.516 1 97.69 505 ASP B C 1
ATOM 11532 O O . ASP B 1 505 ? -17.641 0.829 -17.438 1 97.69 505 ASP B O 1
ATOM 11536 N N . LEU B 1 506 ? -17.969 0.566 -19.609 1 97.75 506 LEU B N 1
ATOM 11537 C CA . LEU B 1 506 ? -19.375 0.919 -19.797 1 97.75 506 LEU B CA 1
ATOM 11538 C C . LEU B 1 506 ? -20.062 -0.065 -20.734 1 97.75 506 LEU B C 1
ATOM 11540 O O . LEU B 1 506 ? -19.672 -0.203 -21.891 1 97.75 506 LEU B O 1
ATOM 11544 N N . ILE B 1 507 ? -21.078 -0.75 -20.234 1 97.31 507 ILE B N 1
ATOM 11545 C CA . ILE B 1 507 ? -21.672 -1.837 -21 1 97.31 507 ILE B CA 1
ATOM 11546 C C . ILE B 1 507 ? -23.203 -1.699 -20.984 1 97.31 507 ILE B C 1
ATOM 11548 O O . ILE B 1 507 ? -23.812 -1.595 -19.922 1 97.31 507 ILE B O 1
ATOM 11552 N N . ALA B 1 508 ? -23.797 -1.757 -22.094 1 97.81 508 ALA B N 1
ATOM 11553 C CA . ALA B 1 508 ? -25.25 -1.867 -22.266 1 97.81 508 ALA B CA 1
ATOM 11554 C C . ALA B 1 508 ? -25.656 -3.311 -22.547 1 97.81 508 ALA B C 1
ATOM 11556 O O . ALA B 1 508 ? -25.078 -3.971 -23.422 1 97.81 508 ALA B O 1
ATOM 11557 N N . THR B 1 509 ? -26.547 -3.797 -21.812 1 96.31 509 THR B N 1
ATOM 11558 C CA . THR B 1 509 ? -27.062 -5.148 -21.984 1 96.31 509 THR B CA 1
ATOM 11559 C C . THR B 1 509 ? -28.531 -5.113 -22.438 1 96.31 509 THR B C 1
ATOM 11561 O O . THR B 1 509 ? -29.375 -4.527 -21.766 1 96.31 509 THR B O 1
ATOM 11564 N N . ILE B 1 510 ? -28.75 -5.77 -23.484 1 96.19 510 ILE B N 1
ATOM 11565 C CA . ILE B 1 510 ? -30.094 -5.863 -24.062 1 96.19 510 ILE B CA 1
ATOM 11566 C C . ILE B 1 510 ? -30.594 -7.305 -23.984 1 96.19 510 ILE B C 1
ATOM 11568 O O . ILE B 1 510 ? -29.906 -8.227 -24.438 1 96.19 510 ILE B O 1
ATOM 11572 N N . ASN B 1 511 ? -31.641 -7.582 -23.391 1 93.25 511 ASN B N 1
ATOM 11573 C CA . ASN B 1 511 ? -32.312 -8.875 -23.328 1 93.25 511 ASN B CA 1
ATOM 11574 C C . ASN B 1 511 ? -33.781 -8.758 -23.688 1 93.25 511 ASN B C 1
ATOM 11576 O O . ASN B 1 511 ? -34.594 -8.242 -22.891 1 93.25 511 ASN B O 1
ATOM 11580 N N . THR B 1 512 ? -34.156 -9.305 -24.812 1 91.44 512 THR B N 1
ATOM 11581 C CA . THR B 1 512 ? -35.531 -9.164 -25.234 1 91.44 512 THR B CA 1
ATOM 11582 C C . THR B 1 512 ? -35.938 -10.336 -26.109 1 91.44 512 THR B C 1
ATOM 11584 O O . THR B 1 512 ? -35.125 -11.125 -26.547 1 91.44 512 THR B O 1
ATOM 11587 N N . LYS B 1 513 ? -37.188 -10.484 -26.219 1 91.62 513 LYS B N 1
ATOM 11588 C CA . LYS B 1 513 ? -37.781 -11.438 -27.156 1 91.62 513 LYS B CA 1
ATOM 11589 C C . LYS B 1 513 ? -38.469 -10.719 -28.312 1 91.62 513 LYS B C 1
ATOM 11591 O O . LYS B 1 513 ? -39.031 -9.633 -28.141 1 91.62 513 LYS B O 1
ATOM 11596 N N . ILE B 1 514 ? -38.219 -11.281 -29.531 1 92 514 ILE B N 1
ATOM 11597 C CA . ILE B 1 514 ? -38.906 -10.789 -30.703 1 92 514 ILE B CA 1
ATOM 11598 C C . ILE B 1 514 ? -39.938 -11.805 -31.156 1 92 514 ILE B C 1
ATOM 11600 O O . ILE B 1 514 ? -39.625 -12.82 -31.766 1 92 514 ILE B O 1
ATOM 11604 N N . GLY B 1 515 ? -41.156 -11.516 -30.922 1 88.56 515 GLY B N 1
ATOM 11605 C CA . GLY B 1 515 ? -42.188 -12.508 -31.109 1 88.56 515 GLY B CA 1
ATOM 11606 C C . GLY B 1 515 ? -42.094 -13.672 -30.141 1 88.56 515 GLY B C 1
ATOM 11607 O O . GLY B 1 515 ? -41.562 -13.523 -29.047 1 88.56 515 GLY B O 1
ATOM 11608 N N . SER B 1 516 ? -42.656 -14.773 -30.469 1 87.88 516 SER B N 1
ATOM 11609 C CA . SER B 1 516 ? -42.656 -15.938 -29.578 1 87.88 516 SER B CA 1
ATOM 11610 C C . SER B 1 516 ? -41.469 -16.844 -29.875 1 87.88 516 SER B C 1
ATOM 11612 O O . SER B 1 516 ? -41.031 -17.609 -29.016 1 87.88 516 SER B O 1
ATOM 11614 N N . ASP B 1 517 ? -40.844 -16.672 -31.031 1 91.69 517 ASP B N 1
ATOM 11615 C CA . ASP B 1 517 ? -39.906 -17.688 -31.469 1 91.69 517 ASP B CA 1
ATOM 11616 C C . ASP B 1 517 ? -38.469 -17.188 -31.391 1 91.69 517 ASP B C 1
ATOM 11618 O O . ASP B 1 517 ? -37.531 -17.984 -31.344 1 91.69 517 ASP B O 1
ATOM 11622 N N . PHE B 1 518 ? -38.312 -15.82 -31.406 1 95 518 PHE B N 1
ATOM 11623 C CA . PHE B 1 518 ? -36.938 -15.289 -31.5 1 95 518 PHE B CA 1
ATOM 11624 C C . PHE B 1 518 ? -36.531 -14.602 -30.203 1 95 518 PHE B C 1
ATOM 11626 O O . PHE B 1 518 ? -37.344 -13.922 -29.578 1 95 518 PHE B O 1
ATOM 11633 N N . SER B 1 519 ? -35.406 -14.906 -29.734 1 93.62 519 SER B N 1
ATOM 11634 C CA . SER B 1 519 ? -34.812 -14.188 -28.609 1 93.62 519 SER B CA 1
ATOM 11635 C C . SER B 1 519 ? -33.562 -13.422 -29.047 1 93.62 519 SER B C 1
ATOM 11637 O O . SER B 1 519 ? -32.844 -13.844 -29.969 1 93.62 519 SER B O 1
ATOM 11639 N N . PHE B 1 520 ? -33.312 -12.258 -28.438 1 94.94 520 PHE B N 1
ATOM 11640 C CA . PHE B 1 520 ? -32.156 -11.406 -28.75 1 94.94 520 PHE B CA 1
ATOM 11641 C C . PHE B 1 520 ? -31.484 -10.906 -27.484 1 94.94 520 PHE B C 1
ATOM 11643 O O . PHE B 1 520 ? -32.125 -10.25 -26.656 1 94.94 520 PHE B O 1
ATOM 11650 N N . ASN B 1 521 ? -30.281 -11.266 -27.312 1 94.69 521 ASN B N 1
ATOM 11651 C CA . ASN B 1 521 ? -29.422 -10.781 -26.234 1 94.69 521 ASN B CA 1
ATOM 11652 C C . ASN B 1 521 ? -28.203 -10.055 -26.781 1 94.69 521 ASN B C 1
ATOM 11654 O O . ASN B 1 521 ? -27.562 -10.531 -27.734 1 94.69 521 ASN B O 1
ATOM 11658 N N . ALA B 1 522 ? -27.875 -8.891 -26.234 1 96 522 ALA B N 1
ATOM 11659 C CA . ALA B 1 522 ? -26.719 -8.148 -26.719 1 96 522 ALA B CA 1
ATOM 11660 C C . ALA B 1 522 ? -26 -7.457 -25.562 1 96 522 ALA B C 1
ATOM 11662 O O . ALA B 1 522 ? -26.625 -6.969 -24.625 1 96 522 ALA B O 1
ATOM 11663 N N . ASN B 1 523 ? -24.734 -7.445 -25.641 1 96 523 ASN B N 1
ATOM 11664 C CA . ASN B 1 523 ? -23.859 -6.648 -24.781 1 96 523 ASN B CA 1
ATOM 11665 C C . ASN B 1 523 ? -22.953 -5.73 -25.609 1 96 523 ASN B C 1
ATOM 11667 O O . ASN B 1 523 ? -22.125 -6.207 -26.391 1 96 523 ASN B O 1
ATOM 11671 N N . ILE B 1 524 ? -23.141 -4.449 -25.5 1 97.38 524 ILE B N 1
ATOM 11672 C CA . ILE B 1 524 ? -22.391 -3.438 -26.234 1 97.38 524 ILE B CA 1
ATOM 11673 C C . ILE B 1 524 ? -21.656 -2.525 -25.25 1 97.38 524 ILE B C 1
ATOM 11675 O O . ILE B 1 524 ? -22.266 -1.998 -24.312 1 97.38 524 ILE B O 1
ATOM 11679 N N . GLY B 1 525 ? -20.344 -2.426 -25.484 1 97.06 525 GLY B N 1
ATOM 11680 C CA . GLY B 1 525 ? -19.656 -1.627 -24.484 1 97.06 525 GLY B CA 1
ATOM 11681 C C . GLY B 1 525 ? -18.297 -1.146 -24.922 1 97.06 525 GLY B C 1
ATOM 11682 O O . GLY B 1 525 ? -17.922 -1.316 -26.078 1 97.06 525 GLY B O 1
ATOM 11683 N N . ALA B 1 526 ? -17.641 -0.406 -24.062 1 97.75 526 ALA B N 1
ATOM 11684 C CA . ALA B 1 526 ? -16.281 0.112 -24.188 1 97.75 526 ALA B CA 1
ATOM 11685 C C . ALA B 1 526 ? -15.492 -0.12 -22.906 1 97.75 526 ALA B C 1
ATOM 11687 O O . ALA B 1 526 ? -16.078 -0.236 -21.812 1 97.75 526 ALA B O 1
ATOM 11688 N N . SER B 1 527 ? -14.195 -0.294 -23.062 1 96.75 527 SER B N 1
ATOM 11689 C CA . SER B 1 527 ? -13.359 -0.456 -21.891 1 96.75 527 SER B CA 1
ATOM 11690 C C . SER B 1 527 ? -12 0.226 -22.062 1 96.75 527 SER B C 1
ATOM 11692 O O . SER B 1 527 ? -11.594 0.518 -23.188 1 96.75 527 SER B O 1
ATOM 11694 N N . VAL B 1 528 ? -11.312 0.584 -20.969 1 97.75 528 VAL B N 1
ATOM 11695 C CA . VAL B 1 528 ? -9.961 1.116 -20.922 1 97.75 528 VAL B CA 1
ATOM 11696 C C . VAL B 1 528 ? -9.156 0.388 -19.844 1 97.75 528 VAL B C 1
ATOM 11698 O O . VAL B 1 528 ? -9.656 0.141 -18.75 1 97.75 528 VAL B O 1
ATOM 11701 N N . THR B 1 529 ? -7.914 -0.005 -20.172 1 96.62 529 THR B N 1
ATOM 11702 C CA . THR B 1 529 ? -7.02 -0.676 -19.234 1 96.62 529 THR B CA 1
ATOM 11703 C C . THR B 1 529 ? -5.648 -0.007 -19.219 1 96.62 529 THR B C 1
ATOM 11705 O O . THR B 1 529 ? -5.008 0.128 -20.266 1 96.62 529 THR B O 1
ATOM 11708 N N . ASN B 1 530 ? -5.219 0.498 -18.078 1 97.19 530 ASN B N 1
ATOM 11709 C CA . ASN B 1 530 ? -3.879 1.025 -17.844 1 97.19 530 ASN B CA 1
ATOM 11710 C C . ASN B 1 530 ? -3.061 0.098 -16.953 1 97.19 530 ASN B C 1
ATOM 11712 O O . ASN B 1 530 ? -3.457 -0.192 -15.82 1 97.19 530 ASN B O 1
ATOM 11716 N N . THR B 1 531 ? -1.895 -0.317 -17.469 1 96 531 THR B N 1
ATOM 11717 C CA . THR B 1 531 ? -1.097 -1.28 -16.719 1 96 531 THR B CA 1
ATOM 11718 C C . THR B 1 531 ? 0.33 -0.773 -16.531 1 96 531 THR B C 1
ATOM 11720 O O . THR B 1 531 ? 0.92 -0.214 -17.453 1 96 531 THR B O 1
ATOM 11723 N N . LEU B 1 532 ? 0.826 -0.796 -15.312 1 96.56 532 LEU B N 1
ATOM 11724 C CA . LEU B 1 532 ? 2.225 -0.634 -14.938 1 96.56 532 LEU B CA 1
ATOM 11725 C C . LEU B 1 532 ? 2.768 -1.91 -14.305 1 96.56 532 LEU B C 1
ATOM 11727 O O . LEU B 1 532 ? 2.213 -2.406 -13.32 1 96.56 532 LEU B O 1
ATOM 11731 N N . THR B 1 533 ? 3.797 -2.467 -14.93 1 95.62 533 THR B N 1
ATOM 11732 C CA . THR B 1 533 ? 4.332 -3.711 -14.391 1 95.62 533 THR B CA 1
ATOM 11733 C C . THR B 1 533 ? 5.785 -3.531 -13.953 1 95.62 533 THR B C 1
ATOM 11735 O O . THR B 1 533 ? 6.633 -3.135 -14.758 1 95.62 533 THR B O 1
ATOM 11738 N N . ASN B 1 534 ? 5.996 -3.764 -12.711 1 95.31 534 ASN B N 1
ATOM 11739 C CA . ASN B 1 534 ? 7.316 -3.854 -12.102 1 95.31 534 ASN B CA 1
ATOM 11740 C C . ASN B 1 534 ? 8.102 -2.557 -12.273 1 95.31 534 ASN B C 1
ATOM 11742 O O . ASN B 1 534 ? 9.18 -2.555 -12.875 1 95.31 534 ASN B O 1
ATOM 11746 N N . GLN B 1 535 ? 7.633 -1.483 -11.828 1 95.19 535 GLN B N 1
ATOM 11747 C CA . GLN B 1 535 ? 8.492 -0.341 -11.547 1 95.19 535 GLN B CA 1
ATOM 11748 C C . GLN B 1 535 ? 9.445 -0.642 -10.391 1 95.19 535 GLN B C 1
ATOM 11750 O O . GLN B 1 535 ? 9.031 -0.65 -9.227 1 95.19 535 GLN B O 1
ATOM 11755 N N . LYS B 1 536 ? 10.773 -0.808 -10.75 1 95.5 536 LYS B N 1
ATOM 11756 C CA . LYS B 1 536 ? 11.688 -1.41 -9.781 1 95.5 536 LYS B CA 1
ATOM 11757 C C . LYS B 1 536 ? 12.758 -0.414 -9.336 1 95.5 536 LYS B C 1
ATOM 11759 O O . LYS B 1 536 ? 13.172 0.449 -10.117 1 95.5 536 LYS B O 1
ATOM 11764 N N . THR B 1 537 ? 13.109 -0.481 -8.141 1 96.12 537 THR B N 1
ATOM 11765 C CA . THR B 1 537 ? 14.344 0.03 -7.566 1 96.12 537 THR B CA 1
ATOM 11766 C C . THR B 1 537 ? 15.188 -1.107 -6.988 1 96.12 537 THR B C 1
ATOM 11768 O O . THR B 1 537 ? 14.758 -1.79 -6.059 1 96.12 537 THR B O 1
ATOM 11771 N N . ILE B 1 538 ? 16.297 -1.326 -7.582 1 96.38 538 ILE B N 1
ATOM 11772 C CA . ILE B 1 538 ? 17.188 -2.408 -7.172 1 96.38 538 ILE B CA 1
ATOM 11773 C C . ILE B 1 538 ? 18.422 -1.827 -6.496 1 96.38 538 ILE B C 1
ATOM 11775 O O . ILE B 1 538 ? 19.109 -0.978 -7.07 1 96.38 538 ILE B O 1
ATOM 11779 N N . LEU B 1 539 ? 18.703 -2.211 -5.305 1 97.62 539 LEU B N 1
ATOM 11780 C CA . LEU B 1 539 ? 19.906 -1.896 -4.539 1 97.62 539 LEU B CA 1
ATOM 11781 C C . LEU B 1 539 ? 20.75 -3.146 -4.309 1 97.62 539 LEU B C 1
ATOM 11783 O O . LEU B 1 539 ? 20.297 -4.094 -3.658 1 97.62 539 LEU B O 1
ATOM 11787 N N . ASP B 1 540 ? 21.891 -3.201 -4.863 1 97.38 540 ASP B N 1
ATOM 11788 C CA . ASP B 1 540 ? 22.797 -4.328 -4.742 1 97.38 540 ASP B CA 1
ATOM 11789 C C . ASP B 1 540 ? 24.234 -3.852 -4.523 1 97.38 540 ASP B C 1
ATOM 11791 O O . ASP B 1 540 ? 24.844 -3.248 -5.41 1 97.38 540 ASP B O 1
ATOM 11795 N N . SER B 1 541 ? 24.812 -4.195 -3.357 1 97.31 541 SER B N 1
ATOM 11796 C CA . SER B 1 541 ? 26.188 -3.768 -3.084 1 97.31 541 SER B CA 1
ATOM 11797 C C . SER B 1 541 ? 27.172 -4.426 -4.047 1 97.31 541 SER B C 1
ATOM 11799 O O . SER B 1 541 ? 28.297 -3.967 -4.188 1 97.31 541 SER B O 1
ATOM 11801 N N . GLY B 1 542 ? 26.766 -5.543 -4.641 1 96.12 542 GLY B N 1
ATOM 11802 C CA . GLY B 1 542 ? 27.531 -6.172 -5.707 1 96.12 542 GLY B CA 1
ATOM 11803 C C . GLY B 1 542 ? 28.594 -7.125 -5.203 1 96.12 542 GLY B C 1
ATOM 11804 O O . GLY B 1 542 ? 28.875 -7.164 -4.004 1 96.12 542 GLY B O 1
ATOM 11805 N N . ILE B 1 543 ? 29.125 -7.926 -6.145 1 96.94 543 ILE B N 1
ATOM 11806 C CA . ILE B 1 543 ? 30.203 -8.867 -5.867 1 96.94 543 ILE B CA 1
ATOM 11807 C C . ILE B 1 543 ? 31.547 -8.133 -5.91 1 96.94 543 ILE B C 1
ATOM 11809 O O . ILE B 1 543 ? 32.438 -8.398 -5.094 1 96.94 543 ILE B O 1
ATOM 11813 N N . GLY B 1 544 ? 31.719 -7.262 -6.895 1 93.31 544 GLY B N 1
ATOM 11814 C CA . GLY B 1 544 ? 32.938 -6.469 -7.008 1 93.31 544 GLY B CA 1
ATOM 11815 C C . GLY B 1 544 ? 33 -5.324 -6.016 1 93.31 544 GLY B C 1
ATOM 11816 O O . GLY B 1 544 ? 34 -5.133 -5.344 1 93.31 544 GLY B O 1
ATOM 11817 N N . GLY B 1 545 ? 31.969 -4.547 -5.836 1 93.81 545 GLY B N 1
ATOM 11818 C CA . GLY B 1 545 ? 31.891 -3.424 -4.918 1 93.81 545 GLY B CA 1
ATOM 11819 C C . GLY B 1 545 ? 31.766 -3.848 -3.467 1 93.81 545 GLY B C 1
ATOM 11820 O O . GLY B 1 545 ? 32.656 -3.588 -2.658 1 93.81 545 GLY B O 1
ATOM 11821 N N . GLY B 1 546 ? 30.547 -4.547 -3.152 1 96.75 546 GLY B N 1
ATOM 11822 C CA . GLY B 1 546 ? 30.344 -5.121 -1.831 1 96.75 546 GLY B CA 1
ATOM 11823 C C . GLY B 1 546 ? 30.094 -4.074 -0.759 1 96.75 546 GLY B C 1
ATOM 11824 O O . GLY B 1 546 ? 29.656 -2.959 -1.06 1 96.75 546 GLY B O 1
ATOM 11825 N N . LEU B 1 547 ? 30.266 -4.535 0.494 1 96.19 547 LEU B N 1
ATOM 11826 C CA . LEU B 1 547 ? 30.094 -3.699 1.675 1 96.19 547 LEU B CA 1
ATOM 11827 C C . LEU B 1 547 ? 31.438 -3.168 2.168 1 96.19 547 LEU B C 1
ATOM 11829 O O . LEU B 1 547 ? 32.438 -3.857 2.072 1 96.19 547 LEU B O 1
ATOM 11833 N N . LYS B 1 548 ? 31.422 -1.96 2.648 1 93.19 548 LYS B N 1
ATOM 11834 C CA . LYS B 1 548 ? 32.625 -1.387 3.232 1 93.19 548 LYS B CA 1
ATOM 11835 C C . LYS B 1 548 ? 33 -2.082 4.543 1 93.19 548 LYS B C 1
ATOM 11837 O O . LYS B 1 548 ? 34.125 -2.51 4.734 1 93.19 548 LYS B O 1
ATOM 11842 N N . TYR B 1 549 ? 32.031 -2.119 5.48 1 92.56 549 TYR B N 1
ATOM 11843 C CA . TYR B 1 549 ? 32.188 -2.859 6.73 1 92.56 549 TYR B CA 1
ATOM 11844 C C . TYR B 1 549 ? 31.422 -4.184 6.664 1 92.56 549 TYR B C 1
ATOM 11846 O O . TYR B 1 549 ? 30.25 -4.219 6.297 1 92.56 549 TYR B O 1
ATOM 11854 N N . ALA B 1 550 ? 32.094 -5.18 7.043 1 96.06 550 ALA B N 1
ATOM 11855 C CA . ALA B 1 550 ? 31.578 -6.531 6.855 1 96.06 550 ALA B CA 1
ATOM 11856 C C . ALA B 1 550 ? 30.281 -6.727 7.625 1 96.06 550 ALA B C 1
ATOM 11858 O O . ALA B 1 550 ? 30.172 -6.336 8.789 1 96.06 550 ALA B O 1
ATOM 11859 N N . ASN B 1 551 ? 29.281 -7.293 6.977 1 96.56 551 ASN B N 1
ATOM 11860 C CA . ASN B 1 551 ? 28.062 -7.859 7.535 1 96.56 551 ASN B CA 1
ATOM 11861 C C . ASN B 1 551 ? 27.156 -6.773 8.109 1 96.56 551 ASN B C 1
ATOM 11863 O O . ASN B 1 551 ? 26.312 -7.055 8.969 1 96.56 551 ASN B O 1
ATOM 11867 N N . TRP B 1 552 ? 27.344 -5.48 7.801 1 93.94 552 TRP B N 1
ATOM 11868 C CA . TRP B 1 552 ? 26.406 -4.41 8.094 1 93.94 552 TRP B CA 1
ATOM 11869 C C . TRP B 1 552 ? 25.531 -4.098 6.883 1 93.94 552 TRP B C 1
ATOM 11871 O O . TRP B 1 552 ? 25.984 -3.42 5.953 1 93.94 552 TRP B O 1
ATOM 11881 N N . PHE B 1 553 ? 24.375 -4.492 6.953 1 96 553 PHE B N 1
ATOM 11882 C CA . PHE B 1 553 ? 23.516 -4.496 5.77 1 96 553 PHE B CA 1
ATOM 11883 C C . PHE B 1 553 ? 22.656 -3.24 5.719 1 96 553 PHE B C 1
ATOM 11885 O O . PHE B 1 553 ? 21.516 -3.248 6.18 1 96 553 PHE B O 1
ATOM 11892 N N . THR B 1 554 ? 23.141 -2.209 5.098 1 93.94 554 THR B N 1
ATOM 11893 C CA . THR B 1 554 ? 22.453 -0.945 4.855 1 93.94 554 THR B CA 1
ATOM 11894 C C . THR B 1 554 ? 23 -0.262 3.605 1 93.94 554 THR B C 1
ATOM 11896 O O . THR B 1 554 ? 24.156 -0.462 3.24 1 93.94 554 THR B O 1
ATOM 11899 N N . LEU B 1 555 ? 22.234 0.442 2.963 1 95.31 555 LEU B N 1
ATOM 11900 C CA . LEU B 1 555 ? 22.531 1.084 1.689 1 95.31 555 LEU B CA 1
ATOM 11901 C C . LEU B 1 555 ? 23.75 2.002 1.824 1 95.31 555 LEU B C 1
ATOM 11903 O O . LEU B 1 555 ? 24.594 2.059 0.929 1 95.31 555 LEU B O 1
ATOM 11907 N N . HIS B 1 556 ? 23.875 2.725 2.799 1 90.94 556 HIS B N 1
ATOM 11908 C CA . HIS B 1 556 ? 24.969 3.688 2.924 1 90.94 556 HIS B CA 1
ATOM 11909 C C . HIS B 1 556 ? 26.297 2.982 3.141 1 90.94 556 HIS B C 1
ATOM 11911 O O . HIS B 1 556 ? 27.359 3.602 3.023 1 90.94 556 HIS B O 1
ATOM 11917 N N . ASN B 1 557 ? 26.312 1.687 3.434 1 93.31 557 ASN B N 1
ATOM 11918 C CA . ASN B 1 557 ? 27.531 0.896 3.594 1 93.31 557 ASN B CA 1
ATOM 11919 C C . ASN B 1 557 ? 28.031 0.352 2.256 1 93.31 557 ASN B C 1
ATOM 11921 O O . ASN B 1 557 ? 29.016 -0.375 2.207 1 93.31 557 ASN B O 1
ATOM 11925 N N . PHE B 1 558 ? 27.375 0.682 1.147 1 95.69 558 PHE B N 1
ATOM 11926 C CA . PHE B 1 558 ? 27.812 0.242 -0.172 1 95.69 558 PHE B CA 1
ATOM 11927 C C . PHE B 1 558 ? 29.062 0.995 -0.608 1 95.69 558 PHE B C 1
ATOM 11929 O O . PHE B 1 558 ? 29.156 2.213 -0.437 1 95.69 558 PHE B O 1
ATOM 11936 N N . ASN B 1 559 ? 30 0.31 -1.216 1 94.06 559 ASN B N 1
ATOM 11937 C CA . ASN B 1 559 ? 31.234 0.938 -1.654 1 94.06 559 ASN B CA 1
ATOM 11938 C C . ASN B 1 559 ? 31.016 1.84 -2.865 1 94.06 559 ASN B C 1
ATOM 11940 O O . ASN B 1 559 ? 31.766 2.795 -3.082 1 94.06 559 ASN B O 1
ATOM 11944 N N . ASN B 1 560 ? 30.078 1.576 -3.633 1 93.25 560 ASN B N 1
ATOM 11945 C CA . ASN B 1 560 ? 29.781 2.365 -4.828 1 93.25 560 ASN B CA 1
ATOM 11946 C C . ASN B 1 560 ? 28.344 2.197 -5.273 1 93.25 560 ASN B C 1
ATOM 11948 O O . ASN B 1 560 ? 27.531 1.598 -4.562 1 93.25 560 ASN B O 1
ATOM 11952 N N . ASN B 1 561 ? 27.953 2.824 -6.457 1 93.69 561 ASN B N 1
ATOM 11953 C CA . ASN B 1 561 ? 26.578 2.846 -6.934 1 93.69 561 ASN B CA 1
ATOM 11954 C C . ASN B 1 561 ? 26.375 1.902 -8.117 1 93.69 561 ASN B C 1
ATOM 11956 O O . ASN B 1 561 ? 25.344 1.955 -8.797 1 93.69 561 ASN B O 1
ATOM 11960 N N . ASP B 1 562 ? 27.266 0.988 -8.414 1 92 562 ASP B N 1
ATOM 11961 C CA . ASP B 1 562 ? 27.266 0.234 -9.664 1 92 562 ASP B CA 1
ATOM 11962 C C . ASP B 1 562 ? 26.078 -0.721 -9.734 1 92 562 ASP B C 1
ATOM 11964 O O . ASP B 1 562 ? 25.516 -0.934 -10.805 1 92 562 ASP B O 1
ATOM 11968 N N . GLY B 1 563 ? 25.703 -1.324 -8.586 1 93.69 563 GLY B N 1
ATOM 11969 C CA . GLY B 1 563 ? 24.625 -2.303 -8.57 1 93.69 563 GLY B CA 1
ATOM 11970 C C . GLY B 1 563 ? 23.266 -1.69 -8.32 1 93.69 563 GLY B C 1
ATOM 11971 O O . GLY B 1 563 ? 22.25 -2.398 -8.281 1 93.69 563 GLY B O 1
ATOM 11972 N N . ASN B 1 564 ? 23.234 -0.366 -8.148 1 95.19 564 ASN B N 1
ATOM 11973 C CA . ASN B 1 564 ? 21.969 0.329 -7.875 1 95.19 564 ASN B CA 1
ATOM 11974 C C . ASN B 1 564 ? 21.344 0.876 -9.156 1 95.19 564 ASN B C 1
ATOM 11976 O O . ASN B 1 564 ? 22 1.582 -9.922 1 95.19 564 ASN B O 1
ATOM 11980 N N . TYR B 1 565 ? 20.047 0.543 -9.43 1 93.19 565 TYR B N 1
ATOM 11981 C CA . TYR B 1 565 ? 19.422 1.061 -10.641 1 93.19 565 TYR B CA 1
ATOM 11982 C C . TYR B 1 565 ? 17.906 1.014 -10.539 1 93.19 565 TYR B C 1
ATOM 11984 O O . TYR B 1 565 ? 17.359 0.376 -9.641 1 93.19 565 TYR B O 1
ATOM 11992 N N . GLN B 1 566 ? 17.234 1.764 -11.398 1 93.38 566 GLN B N 1
ATOM 11993 C CA . GLN B 1 566 ? 15.781 1.816 -11.531 1 93.38 566 GLN B CA 1
ATOM 11994 C C . GLN B 1 566 ? 15.344 1.431 -12.945 1 93.38 566 GLN B C 1
ATOM 11996 O O . GLN B 1 566 ? 16.016 1.767 -13.922 1 93.38 566 GLN B O 1
ATOM 12001 N N . THR B 1 567 ? 14.242 0.668 -13 1 91.81 567 THR B N 1
ATOM 12002 C CA . THR B 1 567 ? 13.742 0.242 -14.305 1 91.81 567 THR B CA 1
ATOM 12003 C C . THR B 1 567 ? 12.234 0.036 -14.266 1 91.81 567 THR B C 1
ATOM 12005 O O . THR B 1 567 ? 11.633 0 -13.195 1 91.81 567 THR B O 1
ATOM 12008 N N . ILE B 1 568 ? 11.617 0.031 -15.414 1 92.25 568 ILE B N 1
ATOM 12009 C CA . ILE B 1 568 ? 10.219 -0.324 -15.625 1 92.25 568 ILE B CA 1
ATOM 12010 C C . ILE B 1 568 ? 10.117 -1.432 -16.672 1 92.25 568 ILE B C 1
ATOM 12012 O O . ILE B 1 568 ? 10.656 -1.302 -17.781 1 92.25 568 ILE B O 1
ATOM 12016 N N . ASP B 1 569 ? 9.43 -2.523 -16.25 1 91.38 569 ASP B N 1
ATOM 12017 C CA . ASP B 1 569 ? 9.289 -3.615 -17.219 1 91.38 569 ASP B CA 1
ATOM 12018 C C . ASP B 1 569 ? 8.281 -3.264 -18.297 1 91.38 569 ASP B C 1
ATOM 12020 O O . ASP B 1 569 ? 8.516 -3.529 -19.484 1 91.38 569 ASP B O 1
ATOM 12024 N N . SER B 1 570 ? 7.121 -2.762 -17.875 1 91.94 570 SER B N 1
ATOM 12025 C CA . SER B 1 570 ? 6.094 -2.463 -18.875 1 91.94 570 SER B CA 1
ATOM 12026 C C . SER B 1 570 ? 5.184 -1.332 -18.406 1 91.94 570 SER B C 1
ATOM 12028 O O . SER B 1 570 ? 4.879 -1.225 -17.219 1 91.94 570 SER B O 1
ATOM 12030 N N . ARG B 1 571 ? 4.82 -0.462 -19.297 1 92.88 571 ARG B N 1
ATOM 12031 C CA . ARG B 1 571 ? 3.766 0.54 -19.172 1 92.88 571 ARG B CA 1
ATOM 12032 C C . ARG B 1 571 ? 2.902 0.587 -20.422 1 92.88 571 ARG B C 1
ATOM 12034 O O . ARG B 1 571 ? 3.412 0.792 -21.531 1 92.88 571 ARG B O 1
ATOM 12041 N N . ARG B 1 572 ? 1.546 0.348 -20.281 1 93.5 572 ARG B N 1
ATOM 12042 C CA . ARG B 1 572 ? 0.699 0.247 -21.469 1 93.5 572 ARG B CA 1
ATOM 12043 C C . ARG B 1 572 ? -0.728 0.69 -21.156 1 93.5 572 ARG B C 1
ATOM 12045 O O . ARG B 1 572 ? -1.186 0.58 -20.016 1 93.5 572 ARG B O 1
ATOM 12052 N N . GLU B 1 573 ? -1.364 1.236 -22.156 1 95.75 573 GLU B N 1
ATOM 12053 C CA . GLU B 1 573 ? -2.793 1.541 -22.125 1 95.75 573 GLU B CA 1
ATOM 12054 C C . GLU B 1 573 ? -3.504 0.922 -23.328 1 95.75 573 GLU B C 1
ATOM 12056 O O . GLU B 1 573 ? -2.994 0.965 -24.453 1 95.75 573 GLU B O 1
ATOM 12061 N N . VAL B 1 574 ? -4.637 0.312 -23.141 1 95.56 574 VAL B N 1
ATOM 12062 C CA . VAL B 1 574 ? -5.473 -0.254 -24.188 1 95.56 574 VAL B CA 1
ATOM 12063 C C . VAL B 1 574 ? -6.891 0.298 -24.078 1 95.56 574 VAL B C 1
ATOM 12065 O O . VAL B 1 574 ? -7.5 0.249 -23.016 1 95.56 574 VAL B O 1
ATOM 12068 N N . GLN B 1 575 ? -7.391 0.804 -25.188 1 96.81 575 GLN B N 1
ATOM 12069 C CA . GLN B 1 575 ? -8.781 1.236 -25.312 1 96.81 575 GLN B CA 1
ATOM 12070 C C . GLN B 1 575 ? -9.555 0.326 -26.25 1 96.81 575 GLN B C 1
ATOM 12072 O O . GLN B 1 575 ? -9.023 -0.116 -27.281 1 96.81 575 GLN B O 1
ATOM 12077 N N . SER B 1 576 ? -10.82 0.029 -25.875 1 96.69 576 SER B N 1
ATOM 12078 C CA . SER B 1 576 ? -11.555 -0.976 -26.641 1 96.69 576 SER B CA 1
ATOM 12079 C C . SER B 1 576 ? -13.016 -0.583 -26.828 1 96.69 576 SER B C 1
ATOM 12081 O O . SER B 1 576 ? -13.57 0.137 -25.984 1 96.69 576 SER B O 1
ATOM 12083 N N . VAL B 1 577 ? -13.586 -1.04 -27.953 1 97.31 577 VAL B N 1
ATOM 12084 C CA . VAL B 1 577 ? -15.031 -1.086 -28.188 1 97.31 577 VAL B CA 1
ATOM 12085 C C . VAL B 1 577 ? -15.43 -2.486 -28.641 1 97.31 577 VAL B C 1
ATOM 12087 O O . VAL B 1 577 ? -14.688 -3.15 -29.359 1 97.31 577 VAL B O 1
ATOM 12090 N N . PHE B 1 578 ? -16.578 -2.967 -28.109 1 96.62 578 PHE B N 1
ATOM 12091 C CA . PHE B 1 578 ? -16.953 -4.34 -28.453 1 96.62 578 PHE B CA 1
ATOM 12092 C C . PHE B 1 578 ? -18.453 -4.508 -28.438 1 96.62 578 PHE B C 1
ATOM 12094 O O . PHE B 1 578 ? -19.188 -3.686 -27.875 1 96.62 578 PHE B O 1
ATOM 12101 N N . ALA B 1 579 ? -18.922 -5.59 -29.047 1 96.88 579 ALA B N 1
ATOM 12102 C CA . ALA B 1 579 ? -20.312 -6.035 -29.047 1 96.88 579 ALA B CA 1
ATOM 12103 C C . ALA B 1 579 ? -20.391 -7.559 -29.141 1 96.88 579 ALA B C 1
ATOM 12105 O O . ALA B 1 579 ? -19.625 -8.188 -29.859 1 96.88 579 ALA B O 1
ATOM 12106 N N . ALA B 1 580 ? -21.188 -8.172 -28.297 1 95.69 580 ALA B N 1
ATOM 12107 C CA . ALA B 1 580 ? -21.516 -9.594 -28.328 1 95.69 580 ALA B CA 1
ATOM 12108 C C . ALA B 1 580 ? -23.016 -9.805 -28.375 1 95.69 580 ALA B C 1
ATOM 12110 O O . ALA B 1 580 ? -23.75 -9.328 -27.516 1 95.69 580 ALA B O 1
ATOM 12111 N N . THR B 1 581 ? -23.438 -10.531 -29.391 1 95.56 581 THR B N 1
ATOM 12112 C CA . THR B 1 581 ? -24.875 -10.742 -29.578 1 95.56 581 THR B CA 1
ATOM 12113 C C . THR B 1 581 ? -25.188 -12.227 -29.719 1 95.56 581 THR B C 1
ATOM 12115 O O . THR B 1 581 ? -24.375 -13 -30.219 1 95.56 581 THR B O 1
ATOM 12118 N N . THR B 1 582 ? -26.281 -12.617 -29.188 1 95.38 582 THR B N 1
ATOM 12119 C CA . THR B 1 582 ? -26.828 -13.961 -29.359 1 95.38 582 THR B CA 1
ATOM 12120 C C . THR B 1 582 ? -28.25 -13.906 -29.891 1 95.38 582 THR B C 1
ATOM 12122 O O . THR B 1 582 ? -29.125 -13.281 -29.297 1 95.38 582 THR B O 1
ATOM 12125 N N . PHE B 1 583 ? -28.469 -14.562 -31.062 1 96.56 583 PHE B N 1
ATOM 12126 C CA . PHE B 1 583 ? -29.797 -14.742 -31.641 1 96.56 583 PHE B CA 1
ATOM 12127 C C . PHE B 1 583 ? -30.281 -16.172 -31.422 1 96.56 583 PHE B C 1
ATOM 12129 O O . PHE B 1 583 ? -29.578 -17.125 -31.734 1 96.56 583 PHE B O 1
ATOM 12136 N N . GLY B 1 584 ? -31.469 -16.266 -30.828 1 96.12 584 GLY B N 1
ATOM 12137 C CA . GLY B 1 584 ? -32.062 -17.578 -30.641 1 96.12 584 GLY B CA 1
ATOM 12138 C C . GLY B 1 584 ? -33.312 -17.781 -31.453 1 96.12 584 GLY B C 1
ATOM 12139 O O . GLY B 1 584 ? -34.094 -16.859 -31.641 1 96.12 584 GLY B O 1
ATOM 12140 N N . TYR B 1 585 ? -33.438 -19.031 -31.922 1 96.5 585 TYR B N 1
ATOM 12141 C CA . TYR B 1 585 ? -34.656 -19.438 -32.625 1 96.5 585 TYR B CA 1
ATOM 12142 C C . TYR B 1 585 ? -35.281 -20.656 -31.969 1 96.5 585 TYR B C 1
ATOM 12144 O O . TYR B 1 585 ? -34.688 -21.734 -31.938 1 96.5 585 TYR B O 1
ATOM 12152 N N . LYS B 1 586 ? -36.469 -20.594 -31.328 1 94.06 586 LYS B N 1
ATOM 12153 C CA . LYS B 1 586 ? -37.312 -21.609 -30.703 1 94.06 586 LYS B CA 1
ATOM 12154 C C . LYS B 1 586 ? -36.531 -22.359 -29.625 1 94.06 586 LYS B C 1
ATOM 12156 O O . LYS B 1 586 ? -36.719 -23.562 -29.438 1 94.06 586 LYS B O 1
ATOM 12161 N N . ASP B 1 587 ? -35.5 -21.766 -29.125 1 90.12 587 ASP B N 1
ATOM 12162 C CA . ASP B 1 587 ? -34.656 -22.328 -28.078 1 90.12 587 ASP B CA 1
ATOM 12163 C C . ASP B 1 587 ? -33.969 -23.609 -28.547 1 90.12 587 ASP B C 1
ATOM 12165 O O . ASP B 1 587 ? -33.719 -24.516 -27.75 1 90.12 587 ASP B O 1
ATOM 12169 N N . MET B 1 588 ? -33.75 -23.734 -29.812 1 93.94 588 MET B N 1
ATOM 12170 C CA . MET B 1 588 ? -33.094 -24.922 -30.344 1 93.94 588 MET B CA 1
ATOM 12171 C C . MET B 1 588 ? -31.922 -24.547 -31.219 1 93.94 588 MET B C 1
ATOM 12173 O O . MET B 1 588 ? -31.062 -25.391 -31.5 1 93.94 588 MET B O 1
ATOM 12177 N N . LEU B 1 589 ? -31.906 -23.312 -31.766 1 96.56 589 LEU B N 1
ATOM 12178 C CA . LEU B 1 589 ? -30.797 -22.797 -32.562 1 96.56 589 LEU B CA 1
ATOM 12179 C C . LEU B 1 589 ? -30.312 -21.453 -32.031 1 96.56 589 LEU B C 1
ATOM 12181 O O . LEU B 1 589 ? -31.125 -20.562 -31.766 1 96.56 589 LEU B O 1
ATOM 12185 N N . PHE B 1 590 ? -29.031 -21.359 -31.891 1 96.5 590 PHE B N 1
ATOM 12186 C CA . PHE B 1 590 ? -28.484 -20.109 -31.359 1 96.5 590 PHE B CA 1
ATOM 12187 C C . PHE B 1 590 ? -27.297 -19.656 -32.188 1 96.5 590 PHE B C 1
ATOM 12189 O O . PHE B 1 590 ? -26.422 -20.453 -32.531 1 96.5 590 PHE B O 1
ATOM 12196 N N . LEU B 1 591 ? -27.219 -18.391 -32.562 1 97.5 591 LEU B N 1
ATOM 12197 C CA . LEU B 1 591 ? -26.141 -17.75 -33.312 1 97.5 591 LEU B CA 1
ATOM 12198 C C . LEU B 1 591 ? -25.469 -16.672 -32.469 1 97.5 591 LEU B C 1
ATOM 12200 O O . LEU B 1 591 ? -26.125 -15.766 -31.969 1 97.5 591 LEU B O 1
ATOM 12204 N N . ASP B 1 592 ? -24.188 -16.875 -32.281 1 96.31 592 ASP B N 1
ATOM 12205 C CA . ASP B 1 592 ? -23.391 -15.867 -31.594 1 96.31 592 ASP B CA 1
ATOM 12206 C C . ASP B 1 592 ? -22.547 -15.055 -32.562 1 96.31 592 ASP B C 1
ATOM 12208 O O . ASP B 1 592 ? -21.844 -15.609 -33.406 1 96.31 592 ASP B O 1
ATOM 12212 N N . LEU B 1 593 ? -22.656 -13.75 -32.438 1 96.94 593 LEU B N 1
ATOM 12213 C CA . LEU B 1 593 ? -21.812 -12.805 -33.188 1 96.94 593 LEU B CA 1
ATOM 12214 C C . LEU B 1 593 ? -21.125 -11.844 -32.219 1 96.94 593 LEU B C 1
ATOM 12216 O O . LEU B 1 593 ? -21.797 -11.141 -31.453 1 96.94 593 LEU B O 1
ATOM 12220 N N . THR B 1 594 ? -19.797 -11.867 -32.219 1 95.62 594 THR B N 1
ATOM 12221 C CA . THR B 1 594 ? -19.031 -10.977 -31.344 1 95.62 594 THR B CA 1
ATOM 12222 C C . THR B 1 594 ? -17.969 -10.219 -32.156 1 95.62 594 THR B C 1
ATOM 12224 O O . THR B 1 594 ? -17.344 -10.773 -33.062 1 95.62 594 THR B O 1
ATOM 12227 N N . GLY B 1 595 ? -17.781 -8.961 -31.828 1 95.81 595 GLY B N 1
ATOM 12228 C CA . GLY B 1 595 ? -16.719 -8.117 -32.375 1 95.81 595 GLY B CA 1
ATOM 12229 C C . GLY B 1 595 ? -16.094 -7.199 -31.344 1 95.81 595 GLY B C 1
ATOM 12230 O O . GLY B 1 595 ? -16.781 -6.672 -30.469 1 95.81 595 GLY B O 1
ATOM 12231 N N . ARG B 1 596 ? -14.758 -7.082 -31.391 1 95.88 596 ARG B N 1
ATOM 12232 C CA . ARG B 1 596 ? -14.016 -6.195 -30.5 1 95.88 596 ARG B CA 1
ATOM 12233 C C . ARG B 1 596 ? -12.875 -5.508 -31.25 1 95.88 596 ARG B C 1
ATOM 12235 O O . ARG B 1 596 ? -12.203 -6.121 -32.094 1 95.88 596 ARG B O 1
ATOM 12242 N N . ASN B 1 597 ? -12.742 -4.223 -31 1 95.88 597 ASN B N 1
ATOM 12243 C CA . ASN B 1 597 ? -11.609 -3.449 -31.5 1 95.88 597 ASN B CA 1
ATOM 12244 C C . ASN B 1 597 ? -10.789 -2.859 -30.359 1 95.88 597 ASN B C 1
ATOM 12246 O O . ASN B 1 597 ? -11.336 -2.262 -29.438 1 95.88 597 ASN B O 1
ATOM 12250 N N . ASP B 1 598 ? -9.469 -3.066 -30.516 1 95.44 598 ASP B N 1
ATOM 12251 C CA . ASP B 1 598 ? -8.562 -2.533 -29.516 1 95.44 598 ASP B CA 1
ATOM 12252 C C . ASP B 1 598 ? -7.621 -1.493 -30.109 1 95.44 598 ASP B C 1
ATOM 12254 O O . ASP B 1 598 ? -7.191 -1.628 -31.266 1 95.44 598 ASP B O 1
ATOM 12258 N N . TRP B 1 599 ? -7.406 -0.407 -29.375 1 95.25 599 TRP B N 1
ATOM 12259 C CA . TRP B 1 599 ? -6.293 0.512 -29.578 1 95.25 599 TRP B CA 1
ATOM 12260 C C . TRP B 1 599 ? -5.25 0.361 -28.484 1 95.25 599 TRP B C 1
ATOM 12262 O O . TRP B 1 599 ? -5.559 0.522 -27.297 1 95.25 599 TRP B O 1
ATOM 12272 N N . SER B 1 600 ? -3.982 0.075 -28.844 1 94 600 SER B N 1
ATOM 12273 C CA . SER B 1 600 ? -2.932 -0.129 -27.859 1 94 600 SER B CA 1
ATOM 12274 C C . SER B 1 600 ? -1.85 0.941 -27.969 1 94 600 SER B C 1
ATOM 12276 O O . SER B 1 600 ? -1.464 1.327 -29.078 1 94 600 SER B O 1
ATOM 12278 N N . SER B 1 601 ? -1.304 1.394 -26.812 1 93.44 601 SER B N 1
ATOM 12279 C CA . SER B 1 601 ? -0.231 2.383 -26.781 1 93.44 601 SER B CA 1
ATOM 12280 C C . SER B 1 601 ? 1.076 1.799 -27.312 1 93.44 601 SER B C 1
ATOM 12282 O O . SER B 1 601 ? 1.968 2.537 -27.734 1 93.44 601 SER B O 1
ATOM 12284 N N . THR B 1 602 ? 1.265 0.504 -27.312 1 92 602 THR B N 1
ATOM 12285 C CA . THR B 1 602 ? 2.508 -0.121 -27.75 1 92 602 THR B CA 1
ATOM 12286 C C . THR B 1 602 ? 2.607 -0.11 -29.266 1 92 602 THR B C 1
ATOM 12288 O O . THR B 1 602 ? 3.678 -0.355 -29.828 1 92 602 THR B O 1
ATOM 12291 N N . LEU B 1 603 ? 1.559 0.199 -29.875 1 92.12 603 LEU B N 1
ATOM 12292 C CA . LEU B 1 603 ? 1.54 0.162 -31.328 1 92.12 603 LEU B CA 1
ATOM 12293 C C . LEU B 1 603 ? 1.519 1.573 -31.922 1 92.12 603 LEU B C 1
ATOM 12295 O O . LEU B 1 603 ? 1.219 1.76 -33.094 1 92.12 603 LEU B O 1
ATOM 12299 N N . VAL B 1 604 ? 1.938 2.412 -31.047 1 88.88 604 VAL B N 1
ATOM 12300 C CA . VAL B 1 604 ? 2.02 3.779 -31.547 1 88.88 604 VAL B CA 1
ATOM 12301 C C . VAL B 1 604 ? 3.086 3.867 -32.625 1 88.88 604 VAL B C 1
ATOM 12303 O O . VAL B 1 604 ? 4.094 3.16 -32.594 1 88.88 604 VAL B O 1
ATOM 12306 N N . ASN B 1 605 ? 2.889 4.676 -33.594 1 86.5 605 ASN B N 1
ATOM 12307 C CA . ASN B 1 605 ? 3.818 4.914 -34.688 1 86.5 605 ASN B CA 1
ATOM 12308 C C . ASN B 1 605 ? 3.898 3.711 -35.625 1 86.5 605 ASN B C 1
ATOM 12310 O O . ASN B 1 605 ? 4.855 3.576 -36.406 1 86.5 605 ASN B O 1
ATOM 12314 N N . THR B 1 606 ? 3.027 2.766 -35.375 1 90 606 THR B N 1
ATOM 12315 C CA . THR B 1 606 ? 2.943 1.664 -36.312 1 90 606 THR B CA 1
ATOM 12316 C C . THR B 1 606 ? 1.797 1.886 -37.312 1 90 606 THR B C 1
ATOM 12318 O O . THR B 1 606 ? 1.058 2.865 -37.188 1 90 606 THR B O 1
ATOM 12321 N N . GLY B 1 607 ? 1.733 1.163 -38.375 1 82.25 607 GLY B N 1
ATOM 12322 C CA . GLY B 1 607 ? 0.667 1.287 -39.344 1 82.25 607 GLY B CA 1
ATOM 12323 C C . GLY B 1 607 ? -0.638 0.661 -38.906 1 82.25 607 GLY B C 1
ATOM 12324 O O . GLY B 1 607 ? -1.649 0.744 -39.594 1 82.25 607 GLY B O 1
ATOM 12325 N N . THR B 1 608 ? -0.611 0.122 -37.688 1 84.06 608 THR B N 1
ATOM 12326 C CA . THR B 1 608 ? -1.776 -0.61 -37.188 1 84.06 608 THR B CA 1
ATOM 12327 C C . THR B 1 608 ? -2.037 -0.303 -35.719 1 84.06 608 THR B C 1
ATOM 12329 O O . THR B 1 608 ? -2.043 -1.208 -34.875 1 84.06 608 THR B O 1
ATOM 12332 N N . SER B 1 609 ? -2.412 0.944 -35.406 1 83.88 609 SER B N 1
ATOM 12333 C CA . SER B 1 609 ? -2.623 1.305 -34 1 83.88 609 SER B CA 1
ATOM 12334 C C . SER B 1 609 ? -3.893 0.665 -33.469 1 83.88 609 SER B C 1
ATOM 12336 O O . SER B 1 609 ? -4.059 0.545 -32.25 1 83.88 609 SER B O 1
ATOM 12338 N N . ASN B 1 610 ? -4.805 0.243 -34.375 1 88.62 610 ASN B N 1
ATOM 12339 C CA . ASN B 1 610 ? -6.008 -0.471 -33.969 1 88.62 610 ASN B CA 1
ATOM 12340 C C . ASN B 1 610 ? -6.141 -1.812 -34.656 1 88.62 610 ASN B C 1
ATOM 12342 O O . ASN B 1 610 ? -5.664 -1.968 -35.781 1 88.62 610 ASN B O 1
ATOM 12346 N N . TYR B 1 611 ? -6.738 -2.75 -34.094 1 88.69 611 TYR B N 1
ATOM 12347 C CA . TYR B 1 611 ? -6.941 -4.066 -34.688 1 88.69 611 TYR B CA 1
ATOM 12348 C C . TYR B 1 611 ? -8.25 -4.68 -34.219 1 88.69 611 TYR B C 1
ATOM 12350 O O . TYR B 1 611 ? -8.57 -4.648 -33.031 1 88.69 611 TYR B O 1
ATOM 12358 N N . PHE B 1 612 ? -9 -5.258 -35.156 1 92.12 612 PHE B N 1
ATOM 12359 C CA . PHE B 1 612 ? -10.336 -5.809 -34.938 1 92.12 612 PHE B CA 1
ATOM 12360 C C . PHE B 1 612 ? -10.289 -7.332 -34.906 1 92.12 612 PHE B C 1
ATOM 12362 O O . PHE B 1 612 ? -9.555 -7.953 -35.688 1 92.12 612 PHE B O 1
ATOM 12369 N N . TYR B 1 613 ? -11.07 -7.969 -34.062 1 88.69 613 TYR B N 1
ATOM 12370 C CA . TYR B 1 613 ? -11.148 -9.43 -34.031 1 88.69 613 TYR B CA 1
ATOM 12371 C C . TYR B 1 613 ? -12.602 -9.891 -33.969 1 88.69 613 TYR B C 1
ATOM 12373 O O . TYR B 1 613 ? -13.352 -9.508 -33.094 1 88.69 613 TYR B O 1
ATOM 12381 N N . PRO B 1 614 ? -12.969 -10.672 -34.844 1 94.06 614 PRO B N 1
ATOM 12382 C CA . PRO B 1 614 ? -14.32 -11.219 -34.969 1 94.06 614 PRO B CA 1
ATOM 12383 C C . PRO B 1 614 ? -14.461 -12.602 -34.312 1 94.06 614 PRO B C 1
ATOM 12385 O O . PRO B 1 614 ? -13.461 -13.297 -34.125 1 94.06 614 PRO B O 1
ATOM 12388 N N . SER B 1 615 ? -15.641 -12.984 -33.938 1 96.25 615 SER B N 1
ATOM 12389 C CA . SER B 1 615 ? -16 -14.336 -33.531 1 96.25 615 SER B CA 1
ATOM 12390 C C . SER B 1 615 ? -17.422 -14.688 -33.969 1 96.25 615 SER B C 1
ATOM 12392 O O . SER B 1 615 ? -18.328 -13.852 -33.906 1 96.25 615 SER B O 1
ATOM 12394 N N . VAL B 1 616 ? -17.594 -15.844 -34.531 1 97.62 616 VAL B N 1
ATOM 12395 C CA . VAL B 1 616 ? -18.906 -16.359 -34.938 1 97.62 616 VAL B CA 1
ATOM 12396 C C . VAL B 1 616 ? -19.078 -17.781 -34.406 1 97.62 616 VAL B C 1
ATOM 12398 O O . VAL B 1 616 ? -18.125 -18.562 -34.406 1 97.62 616 VAL B O 1
ATOM 12401 N N . GLY B 1 617 ? -20.219 -18.078 -33.906 1 97.25 617 GLY B N 1
ATOM 12402 C CA . GLY B 1 617 ? -20.516 -19.406 -33.406 1 97.25 617 GLY B CA 1
ATOM 12403 C C . GLY B 1 617 ? -21.969 -19.812 -33.625 1 97.25 617 GLY B C 1
ATOM 12404 O O . GLY B 1 617 ? -22.859 -18.969 -33.625 1 97.25 617 GLY B O 1
ATOM 12405 N N . LEU B 1 618 ? -22.188 -21.078 -33.812 1 97.69 618 LEU B N 1
ATOM 12406 C CA . LEU B 1 618 ? -23.5 -21.656 -34.031 1 97.69 618 LEU B CA 1
ATOM 12407 C C . LEU B 1 618 ? -23.688 -22.891 -33.156 1 97.69 618 LEU B C 1
ATOM 12409 O O . LEU B 1 618 ? -22.781 -23.719 -33.031 1 97.69 618 LEU B O 1
ATOM 12413 N N . THR B 1 619 ? -24.844 -23 -32.531 1 96.88 619 THR B N 1
ATOM 12414 C CA . THR B 1 619 ? -25.188 -24.172 -31.734 1 96.88 619 THR B CA 1
ATOM 12415 C C . THR B 1 619 ? -26.578 -24.656 -32.062 1 96.88 619 THR B C 1
ATOM 12417 O O . THR B 1 619 ? -27.5 -23.859 -32.281 1 96.88 619 THR B O 1
ATOM 12420 N N . ALA B 1 620 ? -26.75 -25.969 -32.156 1 97.5 620 ALA B N 1
ATOM 12421 C CA . ALA B 1 620 ? -28.031 -26.625 -32.406 1 97.5 620 ALA B CA 1
ATOM 12422 C C . ALA B 1 620 ? -28.328 -27.688 -31.359 1 97.5 620 ALA B C 1
ATOM 12424 O O . ALA B 1 620 ? -27.484 -28.547 -31.078 1 97.5 620 ALA B O 1
ATOM 12425 N N . ILE B 1 621 ? -29.516 -27.562 -30.812 1 96.62 621 ILE B N 1
ATOM 12426 C CA . ILE B 1 621 ? -29.969 -28.562 -29.844 1 96.62 621 ILE B CA 1
ATOM 12427 C C . ILE B 1 621 ? -30.797 -29.625 -30.562 1 96.62 621 ILE B C 1
ATOM 12429 O O . ILE B 1 621 ? -32 -29.484 -30.703 1 96.62 621 ILE B O 1
ATOM 12433 N N . ILE B 1 622 ? -30.203 -30.734 -30.766 1 96.88 622 ILE B N 1
ATOM 12434 C CA . ILE B 1 622 ? -30.797 -31.797 -31.594 1 96.88 622 ILE B CA 1
ATOM 12435 C C . ILE B 1 622 ? -32 -32.406 -30.859 1 96.88 622 ILE B C 1
ATOM 12437 O O . ILE B 1 622 ? -33 -32.719 -31.484 1 96.88 622 ILE B O 1
ATOM 12441 N N . SER B 1 623 ? -31.859 -32.531 -29.594 1 93.31 623 SER B N 1
ATOM 12442 C CA . SER B 1 623 ? -32.938 -33.156 -28.812 1 93.31 623 SER B CA 1
ATOM 12443 C C . SER B 1 623 ? -34.188 -32.281 -28.844 1 93.31 623 SER B C 1
ATOM 12445 O O . SER B 1 623 ? -35.281 -32.781 -28.547 1 93.31 623 SER B O 1
ATOM 12447 N N . GLU B 1 624 ? -34.062 -31.031 -29.047 1 91.12 624 GLU B N 1
ATOM 12448 C CA . GLU B 1 624 ? -35.219 -30.156 -29.203 1 91.12 624 GLU B CA 1
ATOM 12449 C C . GLU B 1 624 ? -35.688 -30.109 -30.641 1 91.12 624 GLU B C 1
ATOM 12451 O O . GLU B 1 624 ? -36.844 -29.766 -30.922 1 91.12 624 GLU B O 1
ATOM 12456 N N . MET B 1 625 ? -34.938 -30.5 -31.609 1 94.44 625 MET B N 1
ATOM 12457 C CA . MET B 1 625 ? -35.25 -30.422 -33.031 1 94.44 625 MET B CA 1
ATOM 12458 C C . MET B 1 625 ? -35.938 -31.688 -33.5 1 94.44 625 MET B C 1
ATOM 12460 O O . MET B 1 625 ? -36.688 -31.656 -34.469 1 94.44 625 MET B O 1
ATOM 12464 N N . ALA B 1 626 ? -35.531 -32.812 -32.844 1 95 626 ALA B N 1
ATOM 12465 C CA . ALA B 1 626 ? -36.094 -34.094 -33.25 1 95 626 ALA B CA 1
ATOM 12466 C C . ALA B 1 626 ? -36.406 -34.969 -32.031 1 95 626 ALA B C 1
ATOM 12468 O O . ALA B 1 626 ? -35.875 -34.75 -30.953 1 95 626 ALA B O 1
ATOM 12469 N N . THR B 1 627 ? -37.25 -35.875 -32.25 1 93.38 627 THR B N 1
ATOM 12470 C CA . THR B 1 627 ? -37.531 -36.844 -31.219 1 93.38 627 THR B CA 1
ATOM 12471 C C . THR B 1 627 ? -36.469 -37.969 -31.219 1 93.38 627 THR B C 1
ATOM 12473 O O . THR B 1 627 ? -36.344 -38.688 -32.188 1 93.38 627 THR B O 1
ATOM 12476 N N . LEU B 1 628 ? -35.844 -38 -30.172 1 95.12 628 LEU B N 1
ATOM 12477 C CA . LEU B 1 628 ? -34.781 -39 -30.047 1 95.12 628 LEU B CA 1
ATOM 12478 C C . LEU B 1 628 ? -35.25 -40.188 -29.188 1 95.12 628 LEU B C 1
ATOM 12480 O O . LEU B 1 628 ? -36.219 -40.062 -28.469 1 95.12 628 LEU B O 1
ATOM 12484 N N . PRO B 1 629 ? -34.5 -41.281 -29.297 1 95.38 629 PRO B N 1
ATOM 12485 C CA . PRO B 1 629 ? -34.844 -42.375 -28.406 1 95.38 629 PRO B CA 1
ATOM 12486 C C . PRO B 1 629 ? -34.875 -41.969 -26.938 1 95.38 629 PRO B C 1
ATOM 12488 O O . PRO B 1 629 ? -34.125 -41.094 -26.531 1 95.38 629 PRO B O 1
ATOM 12491 N N . GLU B 1 630 ? -35.625 -42.719 -26.203 1 91.12 630 GLU B N 1
ATOM 12492 C CA . GLU B 1 630 ? -35.875 -42.344 -24.812 1 91.12 630 GLU B CA 1
ATOM 12493 C C . GLU B 1 630 ? -34.562 -42.375 -24 1 91.12 630 GLU B C 1
ATOM 12495 O O . GLU B 1 630 ? -34.406 -41.656 -23.016 1 91.12 630 GLU B O 1
ATOM 12500 N N . TRP B 1 631 ? -33.656 -43.25 -24.453 1 93 631 TRP B N 1
ATOM 12501 C CA . TRP B 1 631 ? -32.438 -43.375 -23.688 1 93 631 TRP B CA 1
ATOM 12502 C C . TRP B 1 631 ? -31.484 -42.219 -23.938 1 93 631 TRP B C 1
ATOM 12504 O O . TRP B 1 631 ? -30.484 -42.062 -23.25 1 93 631 TRP B O 1
ATOM 12514 N N . ILE B 1 632 ? -31.891 -41.312 -24.875 1 96.12 632 ILE B N 1
ATOM 12515 C CA . ILE B 1 632 ? -31.141 -40.094 -25.125 1 96.12 632 ILE B CA 1
ATOM 12516 C C . ILE B 1 632 ? -31.906 -38.906 -24.547 1 96.12 632 ILE B C 1
ATOM 12518 O O . ILE B 1 632 ? -33 -38.562 -25.016 1 96.12 632 ILE B O 1
ATOM 12522 N N . ASN B 1 633 ? -31.312 -38.25 -23.594 1 91.81 633 ASN B N 1
ATOM 12523 C CA . ASN B 1 633 ? -32 -37.156 -22.891 1 91.81 633 ASN B CA 1
ATOM 12524 C C . ASN B 1 633 ? -31.641 -35.812 -23.5 1 91.81 633 ASN B C 1
ATOM 12526 O O . ASN B 1 633 ? -32.438 -34.875 -23.438 1 91.81 633 ASN B O 1
ATOM 12530 N N . TYR B 1 634 ? -30.484 -35.719 -23.969 1 93.19 634 TYR B N 1
ATOM 12531 C CA . TYR B 1 634 ? -30 -34.438 -24.469 1 93.19 634 TYR B CA 1
ATOM 12532 C C . TYR B 1 634 ? -28.953 -34.656 -25.547 1 93.19 634 TYR B C 1
ATOM 12534 O O . TYR B 1 634 ? -28.125 -35.562 -25.469 1 93.19 634 TYR B O 1
ATOM 12542 N N . GLY B 1 635 ? -28.969 -33.844 -26.609 1 95.75 635 GLY B N 1
ATOM 12543 C CA . GLY B 1 635 ? -27.969 -33.812 -27.672 1 95.75 635 GLY B CA 1
ATOM 12544 C C . GLY B 1 635 ? -27.75 -32.406 -28.25 1 95.75 635 GLY B C 1
ATOM 12545 O O . GLY B 1 635 ? -28.703 -31.703 -28.531 1 95.75 635 GLY B O 1
ATOM 12546 N N . LYS B 1 636 ? -26.5 -32.094 -28.359 1 96.25 636 LYS B N 1
ATOM 12547 C CA . LYS B 1 636 ? -26.125 -30.766 -28.812 1 96.25 636 LYS B CA 1
ATOM 12548 C C . LYS B 1 636 ? -24.891 -30.812 -29.703 1 96.25 636 LYS B C 1
ATOM 12550 O O . LYS B 1 636 ? -23.953 -31.562 -29.438 1 96.25 636 LYS B O 1
ATOM 12555 N N . VAL B 1 637 ? -24.906 -30.031 -30.859 1 97.62 637 VAL B N 1
ATOM 12556 C CA . VAL B 1 637 ? -23.734 -29.828 -31.688 1 97.62 637 VAL B CA 1
ATOM 12557 C C . VAL B 1 637 ? -23.438 -28.328 -31.812 1 97.62 637 VAL B C 1
ATOM 12559 O O . VAL B 1 637 ? -24.359 -27.516 -31.781 1 97.62 637 VAL B O 1
ATOM 12562 N N . ARG B 1 638 ? -22.188 -28.062 -31.875 1 97.25 638 ARG B N 1
ATOM 12563 C CA . ARG B 1 638 ? -21.812 -26.656 -31.969 1 97.25 638 ARG B CA 1
ATOM 12564 C C . ARG B 1 638 ? -20.562 -26.469 -32.844 1 97.25 638 ARG B C 1
ATOM 12566 O O . ARG B 1 638 ? -19.797 -27.406 -33 1 97.25 638 ARG B O 1
ATOM 12573 N N . GLY B 1 639 ? -20.328 -25.25 -33.375 1 97.62 639 GLY B N 1
ATOM 12574 C CA . GLY B 1 639 ? -19.156 -24.797 -34.094 1 97.62 639 GLY B CA 1
ATOM 12575 C C . GLY B 1 639 ? -18.875 -23.328 -33.938 1 97.62 639 GLY B C 1
ATOM 12576 O O . GLY B 1 639 ? -19.812 -22.516 -33.844 1 97.62 639 GLY B O 1
ATOM 12577 N N . THR B 1 640 ? -17.609 -23.031 -33.875 1 97 640 THR B N 1
ATOM 12578 C CA . THR B 1 640 ? -17.266 -21.625 -33.688 1 97 640 THR B CA 1
ATOM 12579 C C . THR B 1 640 ? -15.969 -21.297 -34.438 1 97 640 THR B C 1
ATOM 12581 O O . THR B 1 640 ? -15.148 -22.188 -34.688 1 97 640 THR B O 1
ATOM 12584 N N . TYR B 1 641 ? -15.789 -20.062 -34.781 1 97.38 641 TYR B N 1
ATOM 12585 C CA . TYR B 1 641 ? -14.57 -19.453 -35.312 1 97.38 641 TYR B CA 1
ATOM 12586 C C . TYR B 1 641 ? -14.32 -18.078 -34.688 1 97.38 641 TYR B C 1
ATOM 12588 O O . TYR B 1 641 ? -15.258 -17.297 -34.531 1 97.38 641 TYR B O 1
ATOM 12596 N N . ALA B 1 642 ? -13.055 -17.875 -34.312 1 96.44 642 ALA B N 1
ATOM 12597 C CA . ALA B 1 642 ? -12.75 -16.578 -33.719 1 96.44 642 ALA B CA 1
ATOM 12598 C C . ALA B 1 642 ? -11.289 -16.219 -33.938 1 96.44 642 ALA B C 1
ATOM 12600 O O . ALA B 1 642 ? -10.445 -17.078 -34.156 1 96.44 642 ALA B O 1
ATOM 12601 N N . GLN B 1 643 ? -11 -14.914 -33.906 1 94.69 643 GLN B N 1
ATOM 12602 C CA . GLN B 1 643 ? -9.648 -14.359 -33.906 1 94.69 643 GLN B CA 1
ATOM 12603 C C . GLN B 1 643 ? -9.43 -13.469 -32.688 1 94.69 643 GLN B C 1
ATOM 12605 O O . GLN B 1 643 ? -10.352 -12.773 -32.219 1 94.69 643 GLN B O 1
ATOM 12610 N N . VAL B 1 644 ? -8.281 -13.602 -32.125 1 91.06 644 VAL B N 1
ATOM 12611 C CA . VAL B 1 644 ? -7.887 -12.727 -31.031 1 91.06 644 VAL B CA 1
ATOM 12612 C C . VAL B 1 644 ? -6.418 -12.336 -31.188 1 91.06 644 VAL B C 1
ATOM 12614 O O . VAL B 1 644 ? -5.625 -13.094 -31.766 1 91.06 644 VAL B O 1
ATOM 12617 N N . GLY B 1 645 ? -6.039 -11.094 -30.859 1 82.5 645 GLY B N 1
ATOM 12618 C CA . GLY B 1 645 ? -4.676 -10.633 -31.062 1 82.5 645 GLY B CA 1
ATOM 12619 C C . GLY B 1 645 ? -4.012 -10.133 -29.797 1 82.5 645 GLY B C 1
ATOM 12620 O O . GLY B 1 645 ? -4.688 -9.836 -28.812 1 82.5 645 GLY B O 1
ATOM 12621 N N . ASN B 1 646 ? -2.652 -10.164 -29.797 1 86.19 646 ASN B N 1
ATOM 12622 C CA . ASN B 1 646 ? -1.855 -9.562 -28.734 1 86.19 646 ASN B CA 1
ATOM 12623 C C . ASN B 1 646 ? -1.056 -8.367 -29.234 1 86.19 646 ASN B C 1
ATOM 12625 O O . ASN B 1 646 ? -0.528 -8.391 -30.344 1 86.19 646 ASN B O 1
ATOM 12629 N N . ASP B 1 647 ? -1.057 -7.344 -28.422 1 86.94 647 ASP B N 1
ATOM 12630 C CA . ASP B 1 647 ? -0.202 -6.219 -28.781 1 86.94 647 ASP B CA 1
ATOM 12631 C C . ASP B 1 647 ? 1.274 -6.574 -28.625 1 86.94 647 ASP B C 1
ATOM 12633 O O . ASP B 1 647 ? 1.62 -7.742 -28.422 1 86.94 647 ASP B O 1
ATOM 12637 N N . ILE B 1 648 ? 2.146 -5.555 -28.844 1 86 648 ILE B N 1
ATOM 12638 C CA . ILE B 1 648 ? 3.572 -5.859 -28.828 1 86 648 ILE B CA 1
ATOM 12639 C C . ILE B 1 648 ? 4.18 -5.398 -27.5 1 86 648 ILE B C 1
ATOM 12641 O O . ILE B 1 648 ? 3.523 -4.707 -26.719 1 86 648 ILE B O 1
ATOM 12645 N N . TYR B 1 649 ? 5.391 -5.836 -27.281 1 85.75 649 TYR B N 1
ATOM 12646 C CA . TYR B 1 649 ? 6.125 -5.445 -26.078 1 85.75 649 TYR B CA 1
ATOM 12647 C C . TYR B 1 649 ? 6.277 -3.93 -26 1 85.75 649 TYR B C 1
ATOM 12649 O O . TYR B 1 649 ? 6.516 -3.273 -27.031 1 85.75 649 TYR B O 1
ATOM 12657 N N . PRO B 1 650 ? 6.242 -3.396 -24.906 1 88.25 650 PRO B N 1
ATOM 12658 C CA . PRO B 1 650 ? 6.332 -1.941 -24.766 1 88.25 650 PRO B CA 1
ATOM 12659 C C . PRO B 1 650 ? 7.73 -1.407 -25.078 1 88.25 650 PRO B C 1
ATOM 12661 O O . PRO B 1 650 ? 8.703 -2.166 -25.047 1 88.25 650 PRO B O 1
ATOM 12664 N N . PHE B 1 651 ? 7.883 -0.152 -25.469 1 87.25 651 PHE B N 1
ATOM 12665 C CA . PHE B 1 651 ? 9.102 0.639 -25.625 1 87.25 651 PHE B CA 1
ATOM 12666 C C . PHE B 1 651 ? 9.836 0.257 -26.906 1 87.25 651 PHE B C 1
ATOM 12668 O O . PHE B 1 651 ? 11.047 0.46 -27.016 1 87.25 651 PHE B O 1
ATOM 12675 N N . ILE B 1 652 ? 9.172 -0.371 -27.797 1 89 652 ILE B N 1
ATOM 12676 C CA . ILE B 1 652 ? 9.836 -0.764 -29.047 1 89 652 ILE B CA 1
ATOM 12677 C C . ILE B 1 652 ? 9.445 0.202 -30.156 1 89 652 ILE B C 1
ATOM 12679 O O . ILE B 1 652 ? 10.312 0.685 -30.891 1 89 652 ILE B O 1
ATOM 12683 N N . SER B 1 653 ? 8.141 0.46 -30.219 1 90.19 653 SER B N 1
ATOM 12684 C CA . SER B 1 653 ? 7.664 1.353 -31.281 1 90.19 653 SER B CA 1
ATOM 12685 C C . SER B 1 653 ? 8.078 2.795 -31 1 90.19 653 SER B C 1
ATOM 12687 O O . SER B 1 653 ? 8.039 3.637 -31.906 1 90.19 653 SER B O 1
ATOM 12689 N N . VAL B 1 654 ? 8.391 3.035 -29.844 1 86.44 654 VAL B N 1
ATOM 12690 C CA . VAL B 1 654 ? 9.023 4.281 -29.422 1 86.44 654 VAL B CA 1
ATOM 12691 C C . VAL B 1 654 ? 10.375 3.982 -28.766 1 86.44 654 VAL B C 1
ATOM 12693 O O . VAL B 1 654 ? 10.469 3.914 -27.547 1 86.44 654 VAL B O 1
ATOM 12696 N N . PRO B 1 655 ? 11.328 3.885 -29.688 1 83.31 655 PRO B N 1
ATOM 12697 C CA . PRO B 1 655 ? 12.633 3.506 -29.125 1 83.31 655 PRO B CA 1
ATOM 12698 C C . PRO B 1 655 ? 13.102 4.457 -28.016 1 83.31 655 PRO B C 1
ATOM 12700 O O . PRO B 1 655 ? 13.125 5.676 -28.234 1 83.31 655 PRO B O 1
ATOM 12703 N N . THR B 1 656 ? 13.359 3.957 -26.938 1 81.62 656 THR B N 1
ATOM 12704 C CA . THR B 1 656 ? 13.727 4.727 -25.766 1 81.62 656 THR B CA 1
ATOM 12705 C C . THR B 1 656 ? 15.156 4.402 -25.328 1 81.62 656 THR B C 1
ATOM 12707 O O . THR B 1 656 ? 15.555 3.234 -25.297 1 81.62 656 THR B O 1
ATOM 12710 N N . ASN B 1 657 ? 15.922 5.473 -25.062 1 81.44 657 ASN B N 1
ATOM 12711 C CA . ASN B 1 657 ? 17.281 5.266 -24.578 1 81.44 657 ASN B CA 1
ATOM 12712 C C . ASN B 1 657 ? 17.297 4.523 -23.25 1 81.44 657 ASN B C 1
ATOM 12714 O O . ASN B 1 657 ? 16.391 4.676 -22.438 1 81.44 657 ASN B O 1
ATOM 12718 N N . TYR B 1 658 ? 18.297 3.672 -23.203 1 77.62 658 TYR B N 1
ATOM 12719 C CA . TYR B 1 658 ? 18.438 2.779 -22.047 1 77.62 658 TYR B CA 1
ATOM 12720 C C . TYR B 1 658 ? 19.75 3.051 -21.312 1 77.62 658 TYR B C 1
ATOM 12722 O O . TYR B 1 658 ? 20.797 3.229 -21.938 1 77.62 658 TYR B O 1
ATOM 12730 N N . TYR B 1 659 ? 19.562 3.299 -19.969 1 78.94 659 TYR B N 1
ATOM 12731 C CA . TYR B 1 659 ? 20.781 3.381 -19.172 1 78.94 659 TYR B CA 1
ATOM 12732 C C . TYR B 1 659 ? 21.219 2 -18.703 1 78.94 659 TYR B C 1
ATOM 12734 O O . TYR B 1 659 ? 20.531 1.363 -17.906 1 78.94 659 TYR B O 1
ATOM 12742 N N . PRO B 1 660 ? 22.297 1.483 -19.266 1 76.94 660 PRO B N 1
ATOM 12743 C CA . PRO B 1 660 ? 22.719 0.145 -18.844 1 76.94 660 PRO B CA 1
ATOM 12744 C C . PRO B 1 660 ? 23.188 0.098 -17.391 1 76.94 660 PRO B C 1
ATOM 12746 O O . PRO B 1 660 ? 23.703 1.087 -16.875 1 76.94 660 PRO B O 1
ATOM 12749 N N . ASN B 1 661 ? 22.922 -1.011 -16.859 1 73.06 661 ASN B N 1
ATOM 12750 C CA . ASN B 1 661 ? 23.438 -1.225 -15.508 1 73.06 661 ASN B CA 1
ATOM 12751 C C . ASN B 1 661 ? 24.953 -1.359 -15.508 1 73.06 661 ASN B C 1
ATOM 12753 O O . ASN B 1 661 ? 25.516 -2.016 -16.375 1 73.06 661 ASN B O 1
ATOM 12757 N N . GLY B 1 662 ? 25.516 -0.69 -14.695 1 65.75 662 GLY B N 1
ATOM 12758 C CA . GLY B 1 662 ? 26.953 -0.741 -14.602 1 65.75 662 GLY B CA 1
ATOM 12759 C C . GLY B 1 662 ? 27.656 0.34 -15.414 1 65.75 662 GLY B C 1
ATOM 12760 O O . GLY B 1 662 ? 27.125 1.442 -15.562 1 65.75 662 GLY B O 1
ATOM 12761 N N . SER B 1 663 ? 28.875 0.199 -15.867 1 58.34 663 SER B N 1
ATOM 12762 C CA . SER B 1 663 ? 29.734 1.195 -16.5 1 58.34 663 SER B CA 1
ATOM 12763 C C . SER B 1 663 ? 29.531 1.211 -18 1 58.34 663 SER B C 1
ATOM 12765 O O . SER B 1 663 ? 30.406 1.691 -18.734 1 58.34 663 SER B O 1
ATOM 12767 N N . GLY B 1 664 ? 28.344 0.902 -18.406 1 61.12 664 GLY B N 1
ATOM 12768 C CA . GLY B 1 664 ? 28.281 0.801 -19.844 1 61.12 664 GLY B CA 1
ATOM 12769 C C . GLY B 1 664 ? 28.141 2.146 -20.531 1 61.12 664 GLY B C 1
ATOM 12770 O O . GLY B 1 664 ? 27.734 3.125 -19.922 1 61.12 664 GLY B O 1
ATOM 12771 N N . SER B 1 665 ? 28.75 2.338 -21.625 1 64.88 665 SER B N 1
ATOM 12772 C CA . SER B 1 665 ? 28.859 3.586 -22.375 1 64.88 665 SER B CA 1
ATOM 12773 C C . SER B 1 665 ? 27.828 3.645 -23.5 1 64.88 665 SER B C 1
ATOM 12775 O O . SER B 1 665 ? 27.766 4.625 -24.25 1 64.88 665 SER B O 1
ATOM 12777 N N . LYS B 1 666 ? 26.984 2.6 -23.609 1 71.44 666 LYS B N 1
ATOM 12778 C CA . LYS B 1 666 ? 26 2.645 -24.688 1 71.44 666 LYS B CA 1
ATOM 12779 C C . LYS B 1 666 ? 24.609 3.02 -24.156 1 71.44 666 LYS B C 1
ATOM 12781 O O . LYS B 1 666 ? 24.062 2.326 -23.297 1 71.44 666 LYS B O 1
ATOM 12786 N N . TYR B 1 667 ? 24.047 4.059 -24.656 1 82.12 667 TYR B N 1
ATOM 12787 C CA . TYR B 1 667 ? 22.781 4.586 -24.125 1 82.12 667 TYR B CA 1
ATOM 12788 C C . TYR B 1 667 ? 21.688 4.551 -25.203 1 82.12 667 TYR B C 1
ATOM 12790 O O . TYR B 1 667 ? 20.562 4.984 -24.953 1 82.12 667 TYR B O 1
ATOM 12798 N N . ASN B 1 668 ? 22.062 3.926 -26.344 1 85.69 668 ASN B N 1
ATOM 12799 C CA . ASN B 1 668 ? 21.078 3.777 -27.406 1 85.69 668 ASN B CA 1
ATOM 12800 C C . ASN B 1 668 ? 20 2.766 -27.031 1 85.69 668 ASN B C 1
ATOM 12802 O O . ASN B 1 668 ? 20.188 1.952 -26.125 1 85.69 668 ASN B O 1
ATOM 12806 N N . PRO B 1 669 ? 18.891 2.924 -27.75 1 88.31 669 PRO B N 1
ATOM 12807 C CA . PRO B 1 669 ? 17.906 1.864 -27.516 1 88.31 669 PRO B CA 1
ATOM 12808 C C . PRO B 1 669 ? 18.453 0.47 -27.797 1 88.31 669 PRO B C 1
ATOM 12810 O O . PRO B 1 669 ? 19.219 0.284 -28.766 1 88.31 669 PRO B O 1
ATOM 12813 N N . LEU B 1 670 ? 18.078 -0.465 -27 1 87.69 670 LEU B N 1
ATOM 12814 C CA . LEU B 1 670 ? 18.531 -1.837 -27.188 1 87.69 670 LEU B CA 1
ATOM 12815 C C . LEU B 1 670 ? 17.859 -2.477 -28.391 1 87.69 670 LEU B C 1
ATOM 12817 O O . LEU B 1 670 ? 18.469 -3.311 -29.078 1 87.69 670 LEU B O 1
ATOM 12821 N N . VAL B 1 671 ? 16.625 -2.129 -28.562 1 91.25 671 VAL B N 1
ATOM 12822 C CA . VAL B 1 671 ? 15.82 -2.717 -29.641 1 91.25 671 VAL B CA 1
ATOM 12823 C C . VAL B 1 671 ? 15.055 -1.62 -30.359 1 91.25 671 VAL B C 1
ATOM 12825 O O . VAL B 1 671 ? 14.523 -0.697 -29.734 1 91.25 671 VAL B O 1
ATOM 12828 N N . THR B 1 672 ? 15.039 -1.653 -31.625 1 92.5 672 THR B N 1
ATOM 12829 C CA . THR B 1 672 ? 14.195 -0.815 -32.469 1 92.5 672 THR B CA 1
ATOM 12830 C C . THR B 1 672 ? 13.508 -1.651 -33.562 1 92.5 672 THR B C 1
ATOM 12832 O O . THR B 1 672 ? 13.922 -2.775 -33.844 1 92.5 672 THR B O 1
ATOM 12835 N N . PRO B 1 673 ? 12.398 -1.119 -34.125 1 92.19 673 PRO B N 1
ATOM 12836 C CA . PRO B 1 673 ? 11.867 -1.823 -35.281 1 92.19 673 PRO B CA 1
ATOM 12837 C C . PRO B 1 673 ? 12.875 -1.929 -36.438 1 92.19 673 PRO B C 1
ATOM 12839 O O . PRO B 1 673 ? 13.664 -1.003 -36.656 1 92.19 673 PRO B O 1
ATOM 12842 N N . LYS B 1 674 ? 12.828 -3.029 -37.094 1 91.81 674 LYS B N 1
ATOM 12843 C CA . LYS B 1 674 ? 13.688 -3.178 -38.281 1 91.81 674 LYS B CA 1
ATOM 12844 C C . LYS B 1 674 ? 13.367 -2.119 -39.344 1 91.81 674 LYS B C 1
ATOM 12846 O O . LYS B 1 674 ? 12.203 -1.925 -39.688 1 91.81 674 LYS B O 1
ATOM 12851 N N . PRO B 1 675 ? 14.43 -1.519 -39.812 1 89.75 675 PRO B N 1
ATOM 12852 C CA . PRO B 1 675 ? 14.18 -0.486 -40.812 1 89.75 675 PRO B CA 1
ATOM 12853 C C . PRO B 1 675 ? 13.414 -1.016 -42.031 1 89.75 675 PRO B C 1
ATOM 12855 O O . PRO B 1 675 ? 13.711 -2.107 -42.531 1 89.75 675 PRO B O 1
ATOM 12858 N N . GLY B 1 676 ? 12.422 -0.312 -42.438 1 86.88 676 GLY B N 1
ATOM 12859 C CA . GLY B 1 676 ? 11.633 -0.688 -43.625 1 86.88 676 GLY B CA 1
ATOM 12860 C C . GLY B 1 676 ? 10.445 -1.558 -43.281 1 86.88 676 GLY B C 1
ATOM 12861 O O . GLY B 1 676 ? 9.648 -1.911 -44.156 1 86.88 676 GLY B O 1
ATOM 12862 N N . THR B 1 677 ? 10.352 -1.908 -42.031 1 88.75 677 THR B N 1
ATOM 12863 C CA . THR B 1 677 ? 9.219 -2.715 -41.562 1 88.75 677 THR B CA 1
ATOM 12864 C C . THR B 1 677 ? 8.438 -1.994 -40.469 1 88.75 677 THR B C 1
ATOM 12866 O O . THR B 1 677 ? 8.852 -0.933 -40 1 88.75 677 THR B O 1
ATOM 12869 N N . THR B 1 678 ? 7.234 -2.545 -40.219 1 89.62 678 THR B N 1
ATOM 12870 C CA . THR B 1 678 ? 6.426 -2.082 -39.094 1 89.62 678 THR B CA 1
ATOM 12871 C C . THR B 1 678 ? 5.965 -3.258 -38.25 1 89.62 678 THR B C 1
ATOM 12873 O O . THR B 1 678 ? 6.004 -4.406 -38.688 1 89.62 678 THR B O 1
ATOM 12876 N N . LEU B 1 679 ? 5.734 -2.9 -37.094 1 92.12 679 LEU B N 1
ATOM 12877 C CA . LEU B 1 679 ? 5.281 -3.941 -36.188 1 92.12 679 LEU B CA 1
ATOM 12878 C C . LEU B 1 679 ? 3.756 -4.02 -36.156 1 92.12 679 LEU B C 1
ATOM 12880 O O . LEU B 1 679 ? 3.076 -3.012 -36.375 1 92.12 679 LEU B O 1
ATOM 12884 N N . LYS B 1 680 ? 3.287 -5.195 -36.031 1 91.62 680 LYS B N 1
ATOM 12885 C CA . LYS B 1 680 ? 1.855 -5.465 -35.938 1 91.62 680 LYS B CA 1
ATOM 12886 C C . LYS B 1 680 ? 1.532 -6.379 -34.781 1 91.62 680 LYS B C 1
ATOM 12888 O O . LYS B 1 680 ? 2.428 -7.008 -34.188 1 91.62 680 LYS B O 1
ATOM 12893 N N . PRO B 1 681 ? 0.225 -6.453 -34.438 1 91.06 681 PRO B N 1
ATOM 12894 C CA . PRO B 1 681 ? -0.141 -7.359 -33.344 1 91.06 681 PRO B CA 1
ATOM 12895 C C . PRO B 1 681 ? -0.033 -8.836 -33.719 1 91.06 681 PRO B C 1
ATOM 12897 O O . PRO B 1 681 ? -0.203 -9.172 -34.906 1 91.06 681 PRO B O 1
ATOM 12900 N N . GLU B 1 682 ? 0.257 -9.617 -32.688 1 91.62 682 GLU B N 1
ATOM 12901 C CA . GLU B 1 682 ? 0.094 -11.055 -32.844 1 91.62 682 GLU B CA 1
ATOM 12902 C C . GLU B 1 682 ? -1.372 -11.43 -33.062 1 91.62 682 GLU B C 1
ATOM 12904 O O . GLU B 1 682 ? -2.258 -10.867 -32.406 1 91.62 682 GLU B O 1
ATOM 12909 N N . LEU B 1 683 ? -1.613 -12.43 -33.938 1 92.69 683 LEU B N 1
ATOM 12910 C CA . LEU B 1 683 ? -2.992 -12.797 -34.25 1 92.69 683 LEU B CA 1
ATOM 12911 C C . LEU B 1 683 ? -3.199 -14.297 -34.125 1 92.69 683 LEU B C 1
ATOM 12913 O O . LEU B 1 683 ? -2.557 -15.078 -34.844 1 92.69 683 LEU B O 1
ATOM 12917 N N . LYS B 1 684 ? -4.043 -14.688 -33.281 1 94.44 684 LYS B N 1
ATOM 12918 C CA . LYS B 1 684 ? -4.445 -16.078 -33.125 1 94.44 684 LYS B CA 1
ATOM 12919 C C . LYS B 1 684 ? -5.789 -16.344 -33.812 1 94.44 684 LYS B C 1
ATOM 12921 O O . LYS B 1 684 ? -6.777 -15.664 -33.5 1 94.44 684 LYS B O 1
ATOM 12926 N N . SER B 1 685 ? -5.871 -17.281 -34.688 1 96 685 SER B N 1
ATOM 12927 C CA . SER B 1 685 ? -7.094 -17.766 -35.312 1 96 685 SER B CA 1
ATOM 12928 C C . SER B 1 685 ? -7.418 -19.188 -34.875 1 96 685 SER B C 1
ATOM 12930 O O . SER B 1 685 ? -6.543 -20.062 -34.875 1 96 685 SER B O 1
ATOM 12932 N N . GLU B 1 686 ? -8.68 -19.422 -34.5 1 96.81 686 GLU B N 1
ATOM 12933 C CA . GLU B 1 686 ? -9.039 -20.734 -33.969 1 96.81 686 GLU B CA 1
ATOM 12934 C C . GLU B 1 686 ? -10.43 -21.156 -34.469 1 96.81 686 GLU B C 1
ATOM 12936 O O . GLU B 1 686 ? -11.352 -20.344 -34.5 1 96.81 686 GLU B O 1
ATOM 12941 N N . PHE B 1 687 ? -10.617 -22.344 -34.875 1 97 687 PHE B N 1
ATOM 12942 C CA . PHE B 1 687 ? -11.938 -22.938 -35.031 1 97 687 PHE B CA 1
ATOM 12943 C C . PHE B 1 687 ? -12.117 -24.109 -34.062 1 97 687 PHE B C 1
ATOM 12945 O O . PHE B 1 687 ? -11.148 -24.75 -33.656 1 97 687 PHE B O 1
ATOM 12952 N N . GLU B 1 688 ? -13.297 -24.375 -33.656 1 97.5 688 GLU B N 1
ATOM 12953 C CA . GLU B 1 688 ? -13.656 -25.453 -32.719 1 97.5 688 GLU B CA 1
ATOM 12954 C C . GLU B 1 688 ? -14.984 -26.094 -33.125 1 97.5 688 GLU B C 1
ATOM 12956 O O . GLU B 1 688 ? -15.914 -25.391 -33.531 1 97.5 688 GLU B O 1
ATOM 12961 N N . PHE B 1 689 ? -15.047 -27.438 -33.031 1 98 689 PHE B N 1
ATOM 12962 C CA . PHE B 1 689 ? -16.266 -28.219 -33.156 1 98 689 PHE B CA 1
ATOM 12963 C C . PHE B 1 689 ? -16.484 -29.062 -31.906 1 98 689 PHE B C 1
ATOM 12965 O O . PHE B 1 689 ? -15.539 -29.594 -31.328 1 98 689 PHE B O 1
ATOM 12972 N N . GLY B 1 690 ? -17.734 -29.109 -31.516 1 97.25 690 GLY B N 1
ATOM 12973 C CA . GLY B 1 690 ? -18.016 -29.891 -30.312 1 97.25 690 GLY B CA 1
ATOM 12974 C C . GLY B 1 690 ? -19.391 -30.5 -30.312 1 97.25 690 GLY B C 1
ATOM 12975 O O . GLY B 1 690 ? -20.25 -30.109 -31.109 1 97.25 690 GLY B O 1
ATOM 12976 N N . THR B 1 691 ? -19.578 -31.484 -29.469 1 97.31 691 THR B N 1
ATOM 12977 C CA . THR B 1 691 ? -20.859 -32.156 -29.25 1 97.31 691 THR B CA 1
ATOM 12978 C C . THR B 1 691 ? -21.016 -32.594 -27.797 1 97.31 691 THR B C 1
ATOM 12980 O O . THR B 1 691 ? -20.016 -32.844 -27.109 1 97.31 691 THR B O 1
ATOM 12983 N N . GLU B 1 692 ? -22.188 -32.531 -27.344 1 96.69 692 GLU B N 1
ATOM 12984 C CA . GLU B 1 692 ? -22.531 -32.906 -25.984 1 96.69 692 GLU B CA 1
ATOM 12985 C C . GLU B 1 692 ? -23.781 -33.781 -25.969 1 96.69 692 GLU B C 1
ATOM 12987 O O . GLU B 1 692 ? -24.781 -33.469 -26.625 1 96.69 692 GLU B O 1
ATOM 12992 N N . TRP B 1 693 ? -23.656 -34.812 -25.156 1 96.38 693 TRP B N 1
ATOM 12993 C CA . TRP B 1 693 ? -24.781 -35.75 -25.078 1 96.38 693 TRP B CA 1
ATOM 12994 C C . TRP B 1 693 ? -24.984 -36.219 -23.641 1 96.38 693 TRP B C 1
ATOM 12996 O O . TRP B 1 693 ? -24.047 -36.312 -22.859 1 96.38 693 TRP B O 1
ATOM 13006 N N . ARG B 1 694 ? -26.25 -36.469 -23.312 1 95.38 694 ARG B N 1
ATOM 13007 C CA . ARG B 1 694 ? -26.656 -37.125 -22.062 1 95.38 694 ARG B CA 1
ATOM 13008 C C . ARG B 1 694 ? -27.594 -38.281 -22.344 1 95.38 694 ARG B C 1
ATOM 13010 O O . ARG B 1 694 ? -28.516 -38.156 -23.172 1 95.38 694 ARG B O 1
ATOM 13017 N N . MET B 1 695 ? -27.328 -39.375 -21.562 1 96.06 695 MET B N 1
ATOM 13018 C CA . MET B 1 695 ? -28.062 -40.594 -21.844 1 96.06 695 MET B CA 1
ATOM 13019 C C . MET B 1 695 ? -28.422 -41.312 -20.547 1 96.06 695 MET B C 1
ATOM 13021 O O . MET B 1 695 ? -27.828 -41.031 -19.5 1 96.06 695 MET B O 1
ATOM 13025 N N . PHE B 1 696 ? -29.422 -42.219 -20.578 1 94.75 696 PHE B N 1
ATOM 13026 C CA . PHE B 1 696 ? -29.844 -43.094 -19.5 1 94.75 696 PHE B CA 1
ATOM 13027 C C . PHE B 1 696 ? -30.219 -42.281 -18.266 1 94.75 696 PHE B C 1
ATOM 13029 O O . PHE B 1 696 ? -29.703 -42.531 -17.172 1 94.75 696 PHE B O 1
ATOM 13036 N N . ASN B 1 697 ? -31.094 -41.375 -18.5 1 89.62 697 ASN B N 1
ATOM 13037 C CA . ASN B 1 697 ? -31.562 -40.469 -17.453 1 89.62 697 ASN B CA 1
ATOM 13038 C C . ASN B 1 697 ? -30.422 -39.656 -16.859 1 89.62 697 ASN B C 1
ATOM 13040 O O . ASN B 1 697 ? -30.266 -39.562 -15.641 1 89.62 697 ASN B O 1
ATOM 13044 N N . ASN B 1 698 ? -29.531 -39.25 -17.797 1 88.06 698 ASN B N 1
ATOM 13045 C CA . ASN B 1 698 ? -28.422 -38.344 -17.484 1 88.06 698 ASN B CA 1
ATOM 13046 C C . ASN B 1 698 ? -27.359 -39.062 -16.641 1 88.06 698 ASN B C 1
ATOM 13048 O O . ASN B 1 698 ? -26.562 -38.406 -15.953 1 88.06 698 ASN B O 1
ATOM 13052 N N . ARG B 1 699 ? -27.359 -40.344 -16.562 1 92.94 699 ARG B N 1
ATOM 13053 C CA . ARG B 1 699 ? -26.344 -41.094 -15.812 1 92.94 699 ARG B CA 1
ATOM 13054 C C . ARG B 1 699 ? -25.016 -41.125 -16.562 1 92.94 699 ARG B C 1
ATOM 13056 O O . ARG B 1 699 ? -23.953 -41.219 -15.938 1 92.94 699 ARG B O 1
ATOM 13063 N N . LEU B 1 700 ? -25.25 -41.062 -17.859 1 95.81 700 LEU B N 1
ATOM 13064 C CA . LEU B 1 700 ? -24.047 -40.969 -18.688 1 95.81 700 LEU B CA 1
ATOM 13065 C C . LEU B 1 700 ? -24.062 -39.688 -19.516 1 95.81 700 LEU B C 1
ATOM 13067 O O . LEU B 1 700 ? -25.031 -39.438 -20.234 1 95.81 700 LEU B O 1
ATOM 13071 N N . GLY B 1 701 ? -23.078 -38.938 -19.359 1 95.44 701 GLY B N 1
ATOM 13072 C CA . GLY B 1 701 ? -22.891 -37.719 -20.141 1 95.44 701 GLY B CA 1
ATOM 13073 C C . GLY B 1 701 ? -21.484 -37.625 -20.719 1 95.44 701 GLY B C 1
ATOM 13074 O O . GLY B 1 701 ? -20.516 -37.969 -20.062 1 95.44 701 GLY B O 1
ATOM 13075 N N . PHE B 1 702 ? -21.375 -37.125 -21.953 1 95.62 702 PHE B N 1
ATOM 13076 C CA . PHE B 1 702 ? -20.031 -36.875 -22.484 1 95.62 702 PHE B CA 1
ATOM 13077 C C . PHE B 1 702 ? -20.031 -35.625 -23.375 1 95.62 702 PHE B C 1
ATOM 13079 O O . PHE B 1 702 ? -21.062 -35.281 -23.953 1 95.62 702 PHE B O 1
ATOM 13086 N N . GLU B 1 703 ? -18.969 -34.969 -23.391 1 96.56 703 GLU B N 1
ATOM 13087 C CA . GLU B 1 703 ? -18.656 -33.812 -24.25 1 96.56 703 GLU B CA 1
ATOM 13088 C C . GLU B 1 703 ? -17.344 -34.031 -25 1 96.56 703 GLU B C 1
ATOM 13090 O O . GLU B 1 703 ? -16.344 -34.406 -24.391 1 96.56 703 GLU B O 1
ATOM 13095 N N . VAL B 1 704 ? -17.406 -33.844 -26.312 1 97.81 704 VAL B N 1
ATOM 13096 C CA . VAL B 1 704 ? -16.219 -33.969 -27.156 1 97.81 704 VAL B CA 1
ATOM 13097 C C . VAL B 1 704 ? -16.016 -32.688 -27.938 1 97.81 704 VAL B C 1
ATOM 13099 O O . VAL B 1 704 ? -16.953 -32.094 -28.484 1 97.81 704 VAL B O 1
ATOM 13102 N N . SER B 1 705 ? -14.789 -32.219 -27.891 1 97.31 705 SER B N 1
ATOM 13103 C CA . SER B 1 705 ? -14.438 -31.031 -28.656 1 97.31 705 SER B CA 1
ATOM 13104 C C . SER B 1 705 ? -13.164 -31.266 -29.469 1 97.31 705 SER B C 1
ATOM 13106 O O . SER B 1 705 ? -12.234 -31.922 -29 1 97.31 705 SER B O 1
ATOM 13108 N N . TYR B 1 706 ? -13.156 -30.719 -30.656 1 98.19 706 TYR B N 1
ATOM 13109 C CA . TYR B 1 706 ? -11.969 -30.609 -31.5 1 98.19 706 TYR B CA 1
ATOM 13110 C C . TYR B 1 706 ? -11.648 -29.156 -31.797 1 98.19 706 TYR B C 1
ATOM 13112 O O . TYR B 1 706 ? -12.555 -28.359 -32.062 1 98.19 706 TYR B O 1
ATOM 13120 N N . TYR B 1 707 ? -10.414 -28.812 -31.719 1 97.69 707 TYR B N 1
ATOM 13121 C CA . TYR B 1 707 ? -10.023 -27.438 -32.031 1 97.69 707 TYR B CA 1
ATOM 13122 C C . TYR B 1 707 ? -8.742 -27.406 -32.844 1 97.69 707 TYR B C 1
ATOM 13124 O O . TYR B 1 707 ? -7.973 -28.359 -32.844 1 97.69 707 TYR B O 1
ATOM 13132 N N . ASN B 1 708 ? -8.531 -26.297 -33.531 1 98.12 708 ASN B N 1
ATOM 13133 C CA . ASN B 1 708 ? -7.32 -25.938 -34.281 1 98.12 708 ASN B CA 1
ATOM 13134 C C . ASN B 1 708 ? -7.059 -24.422 -34.219 1 98.12 708 ASN B C 1
ATOM 13136 O O . ASN B 1 708 ? -7.91 -23.625 -34.594 1 98.12 708 ASN B O 1
ATOM 13140 N N . SER B 1 709 ? -5.93 -24.156 -33.688 1 96.56 709 SER B N 1
ATOM 13141 C CA . SER B 1 709 ? -5.574 -22.734 -33.594 1 96.56 709 SER B CA 1
ATOM 13142 C C . SER B 1 709 ? -4.191 -22.469 -34.156 1 96.56 709 SER B C 1
ATOM 13144 O O . SER B 1 709 ? -3.312 -23.328 -34.125 1 96.56 709 SER B O 1
ATOM 13146 N N . GLU B 1 710 ? -4.027 -21.281 -34.688 1 96.81 710 GLU B N 1
ATOM 13147 C CA . GLU B 1 710 ? -2.748 -20.797 -35.219 1 96.81 710 GLU B CA 1
ATOM 13148 C C . GLU B 1 710 ? -2.502 -19.344 -34.812 1 96.81 710 GLU B C 1
ATOM 13150 O O . GLU B 1 710 ? -3.355 -18.484 -35 1 96.81 710 GLU B O 1
ATOM 13155 N N . THR B 1 711 ? -1.361 -19.094 -34.219 1 95.56 711 THR B N 1
ATOM 13156 C CA . THR B 1 711 ? -0.958 -17.75 -33.844 1 95.56 711 THR B CA 1
ATOM 13157 C C . THR B 1 711 ? 0.157 -17.234 -34.75 1 95.56 711 THR B C 1
ATOM 13159 O O . THR B 1 711 ? 1.27 -17.766 -34.719 1 95.56 711 THR B O 1
ATOM 13162 N N . LYS B 1 712 ? -0.123 -16.188 -35.406 1 94.81 712 LYS B N 1
ATOM 13163 C CA . LYS B 1 712 ? 0.815 -15.617 -36.375 1 94.81 712 LYS B CA 1
ATOM 13164 C C . LYS B 1 712 ? 1.35 -14.273 -35.906 1 94.81 712 LYS B C 1
ATOM 13166 O O . LYS B 1 712 ? 0.864 -13.719 -34.906 1 94.81 712 LYS B O 1
ATOM 13171 N N . ASN B 1 713 ? 2.383 -13.82 -36.562 1 92.75 713 ASN B N 1
ATOM 13172 C CA . ASN B 1 713 ? 2.99 -12.516 -36.312 1 92.75 713 ASN B CA 1
ATOM 13173 C C . ASN B 1 713 ? 3.59 -12.43 -34.906 1 92.75 713 ASN B C 1
ATOM 13175 O O . ASN B 1 713 ? 3.369 -11.453 -34.219 1 92.75 713 ASN B O 1
ATOM 13179 N N . GLN B 1 714 ? 4.301 -13.461 -34.625 1 92.69 714 GLN B N 1
ATOM 13180 C CA . GLN B 1 714 ? 4.996 -13.43 -33.344 1 92.69 714 GLN B CA 1
ATOM 13181 C C . GLN B 1 714 ? 6 -12.281 -33.281 1 92.69 714 GLN B C 1
ATOM 13183 O O . GLN B 1 714 ? 6.621 -11.945 -34.281 1 92.69 714 GLN B O 1
ATOM 13188 N N . TYR B 1 715 ? 6.109 -11.648 -32.125 1 91.69 715 TYR B N 1
ATOM 13189 C CA . TYR B 1 715 ? 7.176 -10.672 -31.922 1 91.69 715 TYR B CA 1
ATOM 13190 C C . TYR B 1 715 ? 8.508 -11.367 -31.641 1 91.69 715 TYR B C 1
ATOM 13192 O O . TYR B 1 715 ? 8.625 -12.125 -30.688 1 91.69 715 TYR B O 1
ATOM 13200 N N . LEU B 1 716 ? 9.438 -11.141 -32.438 1 92.25 716 LEU B N 1
ATOM 13201 C CA . LEU B 1 716 ? 10.781 -11.703 -32.312 1 92.25 716 LEU B CA 1
ATOM 13202 C C . LEU B 1 716 ? 11.844 -10.617 -32.469 1 92.25 716 LEU B C 1
ATOM 13204 O O . LEU B 1 716 ? 11.555 -9.531 -32.969 1 92.25 716 LEU B O 1
ATOM 13208 N N . GLN B 1 717 ? 12.984 -10.953 -31.969 1 90.69 717 GLN B N 1
ATOM 13209 C CA . GLN B 1 717 ? 14.117 -10.039 -32.094 1 90.69 717 GLN B CA 1
ATOM 13210 C C . GLN B 1 717 ? 15.266 -10.703 -32.875 1 90.69 717 GLN B C 1
ATOM 13212 O O . GLN B 1 717 ? 15.539 -11.891 -32.688 1 90.69 717 GLN B O 1
ATOM 13217 N N . VAL B 1 718 ? 15.828 -9.961 -33.781 1 89.19 718 VAL B N 1
ATOM 13218 C CA . VAL B 1 718 ? 17 -10.414 -34.531 1 89.19 718 VAL B CA 1
ATOM 13219 C C . VAL B 1 718 ? 18.156 -9.453 -34.281 1 89.19 718 VAL B C 1
ATOM 13221 O O . VAL B 1 718 ? 17.953 -8.281 -33.938 1 89.19 718 VAL B O 1
ATOM 13224 N N . VAL B 1 719 ? 19.312 -9.961 -34.438 1 89.25 719 VAL B N 1
ATOM 13225 C CA . VAL B 1 719 ? 20.5 -9.125 -34.219 1 89.25 719 VAL B CA 1
ATOM 13226 C C . VAL B 1 719 ? 20.531 -8.016 -35.281 1 89.25 719 VAL B C 1
ATOM 13228 O O . VAL B 1 719 ? 20.359 -8.289 -36.469 1 89.25 719 VAL B O 1
ATOM 13231 N N . ALA B 1 720 ? 20.672 -6.879 -34.812 1 92.25 720 ALA B N 1
ATOM 13232 C CA . ALA B 1 720 ? 20.812 -5.758 -35.719 1 92.25 720 ALA B CA 1
ATOM 13233 C C . ALA B 1 720 ? 22.234 -5.68 -36.281 1 92.25 720 ALA B C 1
ATOM 13235 O O . ALA B 1 720 ? 23.203 -5.973 -35.594 1 92.25 720 ALA B O 1
ATOM 13236 N N . PRO B 1 721 ? 22.328 -5.25 -37.531 1 90.12 721 PRO B N 1
ATOM 13237 C CA . PRO B 1 721 ? 23.688 -5.086 -38.062 1 90.12 721 PRO B CA 1
ATOM 13238 C C . PRO B 1 721 ? 24.5 -4.039 -37.312 1 90.12 721 PRO B C 1
ATOM 13240 O O . PRO B 1 721 ? 23.953 -3.008 -36.906 1 90.12 721 PRO B O 1
ATOM 13243 N N . VAL B 1 722 ? 25.719 -4.359 -37.219 1 89.44 722 VAL B N 1
ATOM 13244 C CA . VAL B 1 722 ? 26.609 -3.42 -36.531 1 89.44 722 VAL B CA 1
ATOM 13245 C C . VAL B 1 722 ? 26.656 -2.102 -37.312 1 89.44 722 VAL B C 1
ATOM 13247 O O . VAL B 1 722 ? 26.75 -2.1 -38.531 1 89.44 722 VAL B O 1
ATOM 13250 N N . GLY B 1 723 ? 26.578 -1.002 -36.656 1 87.44 723 GLY B N 1
ATOM 13251 C CA . GLY B 1 723 ? 26.688 0.307 -37.281 1 87.44 723 GLY B CA 1
ATOM 13252 C C . GLY B 1 723 ? 25.344 0.851 -37.75 1 87.44 723 GLY B C 1
ATOM 13253 O O . GLY B 1 723 ? 25.297 1.896 -38.406 1 87.44 723 GLY B O 1
ATOM 13254 N N . ASN B 1 724 ? 24.281 0.131 -37.375 1 90.44 724 ASN B N 1
ATOM 13255 C CA . ASN B 1 724 ? 22.984 0.639 -37.812 1 90.44 724 ASN B CA 1
ATOM 13256 C C . ASN B 1 724 ? 22.719 2.039 -37.25 1 90.44 724 ASN B C 1
ATOM 13258 O O . ASN B 1 724 ? 23.312 2.449 -36.25 1 90.44 724 ASN B O 1
ATOM 13262 N N . SER B 1 725 ? 21.875 2.771 -37.875 1 86.38 725 SER B N 1
ATOM 13263 C CA . SER B 1 725 ? 21.672 4.191 -37.625 1 86.38 725 SER B CA 1
ATOM 13264 C C . SER B 1 725 ? 21.141 4.426 -36.188 1 86.38 725 SER B C 1
ATOM 13266 O O . SER B 1 725 ? 21.406 5.469 -35.594 1 86.38 725 SER B O 1
ATOM 13268 N N . ALA B 1 726 ? 20.375 3.523 -35.719 1 86.81 726 ALA B N 1
ATOM 13269 C CA . ALA B 1 726 ? 19.781 3.699 -34.406 1 86.81 726 ALA B CA 1
ATOM 13270 C C . ALA B 1 726 ? 20.75 3.24 -33.312 1 86.81 726 ALA B C 1
ATOM 13272 O O . ALA B 1 726 ? 20.562 3.555 -32.125 1 86.81 726 ALA B O 1
ATOM 13273 N N . GLY B 1 727 ? 21.859 2.533 -33.719 1 87.88 727 GLY B N 1
ATOM 13274 C CA . GLY B 1 727 ? 22.781 1.967 -32.75 1 87.88 727 GLY B CA 1
ATOM 13275 C C . GLY B 1 727 ? 22.156 0.866 -31.891 1 87.88 727 GLY B C 1
ATOM 13276 O O . GLY B 1 727 ? 22.609 0.614 -30.781 1 87.88 727 GLY B O 1
ATOM 13277 N N . ALA B 1 728 ? 21.078 0.322 -32.438 1 91.06 728 ALA B N 1
ATOM 13278 C CA . ALA B 1 728 ? 20.391 -0.72 -31.672 1 91.06 728 ALA B CA 1
ATOM 13279 C C . ALA B 1 728 ? 21.141 -2.049 -31.766 1 91.06 728 ALA B C 1
ATOM 13281 O O . ALA B 1 728 ? 21.844 -2.309 -32.75 1 91.06 728 ALA B O 1
ATOM 13282 N N . ASP B 1 729 ? 20.969 -2.832 -30.703 1 88.62 729 ASP B N 1
ATOM 13283 C CA . ASP B 1 729 ? 21.578 -4.16 -30.703 1 88.62 729 ASP B CA 1
ATOM 13284 C C . ASP B 1 729 ? 20.703 -5.176 -31.422 1 88.62 729 ASP B C 1
ATOM 13286 O O . ASP B 1 729 ? 21.203 -6.145 -32 1 88.62 729 ASP B O 1
ATOM 13290 N N . PHE B 1 730 ? 19.391 -4.91 -31.344 1 91.25 730 PHE B N 1
ATOM 13291 C CA . PHE B 1 730 ? 18.438 -5.848 -31.938 1 91.25 730 PHE B CA 1
ATOM 13292 C C . PHE B 1 730 ? 17.375 -5.102 -32.719 1 91.25 730 PHE B C 1
ATOM 13294 O O . PHE B 1 730 ? 17.109 -3.926 -32.469 1 91.25 730 PHE B O 1
ATOM 13301 N N . TYR B 1 731 ? 16.875 -5.793 -33.75 1 92.44 731 TYR B N 1
ATOM 13302 C CA . TYR B 1 731 ? 15.672 -5.336 -34.438 1 92.44 731 TYR B CA 1
ATOM 13303 C C . TYR B 1 731 ? 14.469 -6.184 -34.031 1 92.44 731 TYR B C 1
ATOM 13305 O O . TYR B 1 731 ? 14.555 -7.41 -34 1 92.44 731 TYR B O 1
ATOM 13313 N N . GLY B 1 732 ? 13.43 -5.496 -33.656 1 92.12 732 GLY B N 1
ATOM 13314 C CA . GLY B 1 732 ? 12.156 -6.176 -33.469 1 92.12 732 GLY B CA 1
ATOM 13315 C C . GLY B 1 732 ? 11.43 -6.434 -34.781 1 92.12 732 GLY B C 1
ATOM 13316 O O . GLY B 1 732 ? 11.352 -5.555 -35.656 1 92.12 732 GLY B O 1
ATOM 13317 N N . ILE B 1 733 ? 10.891 -7.617 -34.969 1 91.81 733 ILE B N 1
ATOM 13318 C CA . ILE B 1 733 ? 10.148 -7.969 -36.188 1 91.81 733 ILE B CA 1
ATOM 13319 C C . ILE B 1 733 ? 8.969 -8.867 -35.812 1 91.81 733 ILE B C 1
ATOM 13321 O O . ILE B 1 733 ? 8.953 -9.484 -34.75 1 91.81 733 ILE B O 1
ATOM 13325 N N . ASN B 1 734 ? 7.969 -8.844 -36.688 1 91.88 734 ASN B N 1
ATOM 13326 C CA . ASN B 1 734 ? 6.914 -9.852 -36.656 1 91.88 734 ASN B CA 1
ATOM 13327 C C . ASN B 1 734 ? 7.211 -11.031 -37.562 1 91.88 734 ASN B C 1
ATOM 13329 O O . ASN B 1 734 ? 7.41 -10.844 -38.781 1 91.88 734 ASN B O 1
ATOM 13333 N N . ALA B 1 735 ? 7.25 -12.133 -36.938 1 90.38 735 ALA B N 1
ATOM 13334 C CA . ALA B 1 735 ? 7.457 -13.336 -37.719 1 90.38 735 ALA B CA 1
ATOM 13335 C C . ALA B 1 735 ? 7.082 -14.586 -36.938 1 90.38 735 ALA B C 1
ATOM 13337 O O . ALA B 1 735 ? 6.754 -14.5 -35.75 1 90.38 735 ALA B O 1
ATOM 13338 N N . GLY B 1 736 ? 6.957 -15.656 -37.625 1 91.25 736 GLY B N 1
ATOM 13339 C CA . GLY B 1 736 ? 6.742 -16.938 -36.969 1 91.25 736 GLY B CA 1
ATOM 13340 C C . GLY B 1 736 ? 5.273 -17.297 -36.812 1 91.25 736 GLY B C 1
ATOM 13341 O O . GLY B 1 736 ? 4.414 -16.406 -36.812 1 91.25 736 GLY B O 1
ATOM 13342 N N . SER B 1 737 ? 5.039 -18.453 -36.625 1 95.38 737 SER B N 1
ATOM 13343 C CA . SER B 1 737 ? 3.699 -19 -36.469 1 95.38 737 SER B CA 1
ATOM 13344 C C . SER B 1 737 ? 3.727 -20.266 -35.625 1 95.38 737 SER B C 1
ATOM 13346 O O . SER B 1 737 ? 4.637 -21.094 -35.75 1 95.38 737 SER B O 1
ATOM 13348 N N . ILE B 1 738 ? 2.766 -20.406 -34.688 1 96.62 738 ILE B N 1
ATOM 13349 C CA . ILE B 1 738 ? 2.635 -21.562 -33.812 1 96.62 738 ILE B CA 1
ATOM 13350 C C . ILE B 1 738 ? 1.227 -22.141 -33.938 1 96.62 738 ILE B C 1
ATOM 13352 O O . ILE B 1 738 ? 0.238 -21.422 -33.812 1 96.62 738 ILE B O 1
ATOM 13356 N N . GLU B 1 739 ? 1.205 -23.422 -34.094 1 97.75 739 GLU B N 1
ATOM 13357 C CA . GLU B 1 739 ? -0.072 -24.109 -34.25 1 97.75 739 GLU B CA 1
ATOM 13358 C C . GLU B 1 739 ? -0.344 -25.078 -33.125 1 97.75 739 GLU B C 1
ATOM 13360 O O . GLU B 1 739 ? 0.568 -25.75 -32.625 1 97.75 739 GLU B O 1
ATOM 13365 N N . ASN B 1 740 ? -1.567 -25.141 -32.625 1 97.81 740 ASN B N 1
ATOM 13366 C CA . ASN B 1 740 ? -2.09 -26.125 -31.688 1 97.81 740 ASN B CA 1
ATOM 13367 C C . ASN B 1 740 ? -3.359 -26.781 -32.219 1 97.81 740 ASN B C 1
ATOM 13369 O O . ASN B 1 740 ? -4.254 -26.109 -32.719 1 97.81 740 ASN B O 1
ATOM 13373 N N . LYS B 1 741 ? -3.461 -28.047 -32.156 1 98 741 LYS B N 1
ATOM 13374 C CA . LYS B 1 741 ? -4.68 -28.766 -32.5 1 98 741 LYS B CA 1
ATOM 13375 C C . LYS B 1 741 ? -4.852 -30 -31.609 1 98 741 LYS B C 1
ATOM 13377 O O . LYS B 1 741 ? -3.869 -30.594 -31.188 1 98 741 LYS B O 1
ATOM 13382 N N . GLY B 1 742 ? -6.098 -30.312 -31.281 1 97.75 742 GLY B N 1
ATOM 13383 C CA . GLY B 1 742 ? -6.262 -31.453 -30.391 1 97.75 742 GLY B CA 1
ATOM 13384 C C . GLY B 1 742 ? -7.715 -31.781 -30.094 1 97.75 742 GLY B C 1
ATOM 13385 O O . GLY B 1 742 ? -8.617 -31.188 -30.688 1 97.75 742 GLY B O 1
ATOM 13386 N N . PHE B 1 743 ? -7.891 -32.812 -29.266 1 98 743 PHE B N 1
ATOM 13387 C CA . PHE B 1 743 ? -9.18 -33.312 -28.812 1 98 743 PHE B CA 1
ATOM 13388 C C . PHE B 1 743 ? -9.312 -33.188 -27.297 1 98 743 PHE B C 1
ATOM 13390 O O . PHE B 1 743 ? -8.336 -33.344 -26.562 1 98 743 PHE B O 1
ATOM 13397 N N . GLU B 1 744 ? -10.516 -32.938 -26.922 1 98.19 744 GLU B N 1
ATOM 13398 C CA . GLU B 1 744 ? -10.898 -32.938 -25.516 1 98.19 744 GLU B CA 1
ATOM 13399 C C . GLU B 1 744 ? -12.156 -33.781 -25.281 1 98.19 744 GLU B C 1
ATOM 13401 O O . GLU B 1 744 ? -13.102 -33.719 -26.062 1 98.19 744 GLU B O 1
ATOM 13406 N N . VAL B 1 745 ? -12.117 -34.562 -24.203 1 98.19 745 VAL B N 1
ATOM 13407 C CA . VAL B 1 745 ? -13.273 -35.375 -23.844 1 98.19 745 VAL B CA 1
ATOM 13408 C C . VAL B 1 745 ? -13.547 -35.25 -22.359 1 98.19 745 VAL B C 1
ATOM 13410 O O . VAL B 1 745 ? -12.633 -35.406 -21.531 1 98.19 745 VAL B O 1
ATOM 13413 N N . VAL B 1 746 ? -14.695 -34.938 -22.047 1 97.5 746 VAL B N 1
ATOM 13414 C CA . VAL B 1 746 ? -15.188 -35 -20.688 1 97.5 746 VAL B CA 1
ATOM 13415 C C . VAL B 1 746 ? -16.297 -36.031 -20.562 1 97.5 746 VAL B C 1
ATOM 13417 O O . VAL B 1 746 ? -17.328 -35.906 -21.234 1 97.5 746 VAL B O 1
ATOM 13420 N N . LEU B 1 747 ? -16.062 -37 -19.734 1 97.75 747 LEU B N 1
ATOM 13421 C CA . LEU B 1 747 ? -17.047 -38.062 -19.5 1 97.75 747 LEU B CA 1
ATOM 13422 C C . LEU B 1 747 ? -17.5 -38.094 -18.047 1 97.75 747 LEU B C 1
ATOM 13424 O O . LEU B 1 747 ? -16.672 -38.125 -17.141 1 97.75 747 LEU B O 1
ATOM 13428 N N . ASN B 1 748 ? -18.734 -38.031 -17.891 1 96 748 ASN B N 1
ATOM 13429 C CA . ASN B 1 748 ? -19.359 -38.156 -16.562 1 96 748 ASN B CA 1
ATOM 13430 C C . ASN B 1 748 ? -20.266 -39.375 -16.484 1 96 748 ASN B C 1
ATOM 13432 O O . ASN B 1 748 ? -21.062 -39.625 -17.375 1 96 748 ASN B O 1
ATOM 13436 N N . ALA B 1 749 ? -20.156 -40.094 -15.383 1 97 749 ALA B N 1
ATOM 13437 C CA . ALA B 1 749 ? -20.969 -41.312 -15.234 1 97 749 ALA B CA 1
ATOM 13438 C C . ALA B 1 749 ? -21.438 -41.469 -13.789 1 97 749 ALA B C 1
ATOM 13440 O O . ALA B 1 749 ? -20.625 -41.469 -12.859 1 97 749 ALA B O 1
ATOM 13441 N N . GLY B 1 750 ? -22.719 -41.531 -13.656 1 95.44 750 GLY B N 1
ATOM 13442 C CA . GLY B 1 750 ? -23.266 -42.031 -12.406 1 95.44 750 GLY B CA 1
ATOM 13443 C C . GLY B 1 750 ? -23.312 -43.562 -12.328 1 95.44 750 GLY B C 1
ATOM 13444 O O . GLY B 1 750 ? -24.312 -44.156 -12.688 1 95.44 750 GLY B O 1
ATOM 13445 N N . ILE B 1 751 ? -22.359 -44.125 -11.742 1 95.81 751 ILE B N 1
ATOM 13446 C CA . ILE B 1 751 ? -22.172 -45.562 -11.805 1 95.81 751 ILE B CA 1
ATOM 13447 C C . ILE B 1 751 ? -23.188 -46.25 -10.898 1 95.81 751 ILE B C 1
ATOM 13449 O O . ILE B 1 751 ? -23.859 -47.219 -11.312 1 95.81 751 ILE B O 1
ATOM 13453 N N . ILE B 1 752 ? -23.219 -45.781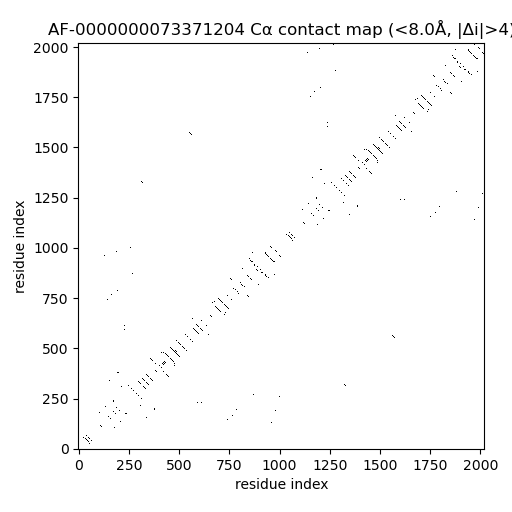 -9.602 1 95.5 752 ILE B N 1
ATOM 13454 C CA . ILE B 1 752 ? -24.203 -46.281 -8.648 1 95.5 752 ILE B CA 1
ATOM 13455 C C . ILE B 1 752 ? -25.016 -45.125 -8.07 1 95.5 752 ILE B C 1
ATOM 13457 O O . ILE B 1 752 ? -24.438 -44.125 -7.625 1 95.5 752 ILE B O 1
ATOM 13461 N N . ARG B 1 753 ? -26.328 -45.188 -8.195 1 90.56 753 ARG B N 1
ATOM 13462 C CA . ARG B 1 753 ? -27.234 -44.219 -7.586 1 90.56 753 ARG B CA 1
ATOM 13463 C C . ARG B 1 753 ? -28.172 -44.906 -6.59 1 90.56 753 ARG B C 1
ATOM 13465 O O . ARG B 1 753 ? -29.375 -45.031 -6.836 1 90.56 753 ARG B O 1
ATOM 13472 N N . GLY B 1 754 ? -27.594 -45.25 -5.484 1 87.69 754 GLY B N 1
ATOM 13473 C CA . GLY B 1 754 ? -28.406 -45.906 -4.465 1 87.69 754 GLY B CA 1
ATOM 13474 C C . GLY B 1 754 ? -28.797 -44.969 -3.338 1 87.69 754 GLY B C 1
ATOM 13475 O O . GLY B 1 754 ? -28.312 -43.844 -3.258 1 87.69 754 GLY B O 1
ATOM 13476 N N . ASP B 1 755 ? -29.703 -45.438 -2.484 1 85 755 ASP B N 1
ATOM 13477 C CA . ASP B 1 755 ? -30.172 -44.656 -1.349 1 85 755 ASP B CA 1
ATOM 13478 C C . ASP B 1 755 ? -29.047 -44.469 -0.324 1 85 755 ASP B C 1
ATOM 13480 O O . ASP B 1 755 ? -28.891 -43.375 0.229 1 85 755 ASP B O 1
ATOM 13484 N N . LYS B 1 756 ? -28.312 -45.406 -0.138 1 89.88 756 LYS B N 1
ATOM 13485 C CA . LYS B 1 756 ? -27.281 -45.344 0.898 1 89.88 756 LYS B CA 1
ATOM 13486 C C . LYS B 1 756 ? -25.906 -45.156 0.29 1 89.88 756 LYS B C 1
ATOM 13488 O O . LYS B 1 756 ? -24.984 -44.688 0.972 1 89.88 756 LYS B O 1
ATOM 13493 N N . PHE B 1 757 ? -25.766 -45.625 -0.903 1 94.75 757 PHE B N 1
ATOM 13494 C CA . PHE B 1 757 ? -24.453 -45.594 -1.536 1 94.75 757 PHE B CA 1
ATOM 13495 C C . PHE B 1 757 ? -24.547 -45 -2.938 1 94.75 757 PHE B C 1
ATOM 13497 O O . PHE B 1 757 ? -25.391 -45.406 -3.738 1 94.75 757 PHE B O 1
ATOM 13504 N N . THR B 1 758 ? -23.781 -43.969 -3.182 1 94.94 758 THR B N 1
ATOM 13505 C CA . THR B 1 758 ? -23.688 -43.406 -4.516 1 94.94 758 THR B CA 1
ATOM 13506 C C . THR B 1 758 ? -22.234 -43.375 -4.977 1 94.94 758 THR B C 1
ATOM 13508 O O . THR B 1 758 ? -21.312 -43.188 -4.168 1 94.94 758 THR B O 1
ATOM 13511 N N . TRP B 1 759 ? -21.969 -43.656 -6.262 1 97.31 759 TRP B N 1
ATOM 13512 C CA . TRP B 1 759 ? -20.656 -43.594 -6.891 1 97.31 759 TRP B CA 1
ATOM 13513 C C . TRP B 1 759 ? -20.719 -42.844 -8.219 1 97.31 759 TRP B C 1
ATOM 13515 O O . TRP B 1 759 ? -21.344 -43.312 -9.172 1 97.31 759 TRP B O 1
ATOM 13525 N N . ASP B 1 760 ? -20.109 -41.656 -8.227 1 95.81 760 ASP B N 1
ATOM 13526 C CA . ASP B 1 760 ? -19.984 -40.844 -9.445 1 95.81 760 ASP B CA 1
ATOM 13527 C C . ASP B 1 760 ? -18.531 -40.812 -9.938 1 95.81 760 ASP B C 1
ATOM 13529 O O . ASP B 1 760 ? -17.609 -40.75 -9.133 1 95.81 760 ASP B O 1
ATOM 13533 N N . SER B 1 761 ? -18.359 -40.875 -11.266 1 97.19 761 SER B N 1
ATOM 13534 C CA . SER B 1 761 ? -17.016 -40.844 -11.859 1 97.19 761 SER B CA 1
ATOM 13535 C C . SER B 1 761 ? -16.938 -39.844 -13 1 97.19 761 SER B C 1
ATOM 13537 O O . SER B 1 761 ? -17.906 -39.656 -13.727 1 97.19 761 SER B O 1
ATOM 13539 N N . THR B 1 762 ? -15.82 -39.188 -13.109 1 97.06 762 THR B N 1
ATOM 13540 C CA . THR B 1 762 ? -15.555 -38.219 -14.195 1 97.06 762 THR B CA 1
ATOM 13541 C C . THR B 1 762 ? -14.18 -38.5 -14.812 1 97.06 762 THR B C 1
ATOM 13543 O O . THR B 1 762 ? -13.195 -38.688 -14.102 1 97.06 762 THR B O 1
ATOM 13546 N N . ILE B 1 763 ? -14.125 -38.5 -16.109 1 97.81 763 ILE B N 1
ATOM 13547 C CA . ILE B 1 763 ? -12.867 -38.625 -16.844 1 97.81 763 ILE B CA 1
ATOM 13548 C C . ILE B 1 763 ? -12.648 -37.375 -17.688 1 97.81 763 ILE B C 1
ATOM 13550 O O . ILE B 1 763 ? -13.523 -36.969 -18.453 1 97.81 763 ILE B O 1
ATOM 13554 N N . ASN B 1 764 ? -11.547 -36.781 -17.531 1 97.75 764 ASN B N 1
ATOM 13555 C CA . ASN B 1 764 ? -11.078 -35.688 -18.391 1 97.75 764 ASN B CA 1
ATOM 13556 C C . ASN B 1 764 ? -9.898 -36.125 -19.25 1 97.75 764 ASN B C 1
ATOM 13558 O O . ASN B 1 764 ? -8.82 -36.438 -18.734 1 97.75 764 ASN B O 1
ATOM 13562 N N . PHE B 1 765 ? -10.117 -36.125 -20.5 1 98.19 765 PHE B N 1
ATOM 13563 C CA . PHE B 1 765 ? -9.078 -36.5 -21.453 1 98.19 765 PHE B CA 1
ATOM 13564 C C . PHE B 1 765 ? -8.75 -35.312 -22.375 1 98.19 765 PHE B C 1
ATOM 13566 O O . PHE B 1 765 ? -9.648 -34.594 -22.797 1 98.19 765 PHE B O 1
ATOM 13573 N N . SER B 1 766 ? -7.465 -35.156 -22.688 1 97.94 766 SER B N 1
ATOM 13574 C CA . SER B 1 766 ? -7.078 -34.125 -23.641 1 97.94 766 SER B CA 1
ATOM 13575 C C . SER B 1 766 ? -5.816 -34.5 -24.391 1 97.94 766 SER B C 1
ATOM 13577 O O . SER B 1 766 ? -4.895 -35.094 -23.828 1 97.94 766 SER B O 1
ATOM 13579 N N . GLN B 1 767 ? -5.801 -34.188 -25.625 1 98.19 767 GLN B N 1
ATOM 13580 C CA . GLN B 1 767 ? -4.656 -34.344 -26.516 1 98.19 767 GLN B CA 1
ATOM 13581 C C . GLN B 1 767 ? -4.414 -33.062 -27.312 1 98.19 767 GLN B C 1
ATOM 13583 O O . GLN B 1 767 ? -5.328 -32.531 -27.938 1 98.19 767 GLN B O 1
ATOM 13588 N N . ASN B 1 768 ? -3.238 -32.531 -27.25 1 98.06 768 ASN B N 1
ATOM 13589 C CA . ASN B 1 768 ? -2.85 -31.359 -28.031 1 98.06 768 ASN B CA 1
ATOM 13590 C C . ASN B 1 768 ? -1.556 -31.594 -28.797 1 98.06 768 ASN B C 1
ATOM 13592 O O . ASN B 1 768 ? -0.55 -32 -28.219 1 98.06 768 ASN B O 1
ATOM 13596 N N . LYS B 1 769 ? -1.581 -31.359 -30.016 1 97.88 769 LYS B N 1
ATOM 13597 C CA . LYS B 1 769 ? -0.386 -31.359 -30.859 1 97.88 769 LYS B CA 1
ATOM 13598 C C . LYS B 1 769 ? 0.049 -29.953 -31.203 1 97.88 769 LYS B C 1
ATOM 13600 O O . LYS B 1 769 ? -0.706 -29.188 -31.828 1 97.88 769 LYS B O 1
ATOM 13605 N N . ASN B 1 770 ? 1.184 -29.734 -30.812 1 96.88 770 ASN B N 1
ATOM 13606 C CA . ASN B 1 770 ? 1.767 -28.406 -31 1 96.88 770 ASN B CA 1
ATOM 13607 C C . ASN B 1 770 ? 2.869 -28.422 -32.062 1 96.88 770 ASN B C 1
ATOM 13609 O O . ASN B 1 770 ? 3.646 -29.375 -32.125 1 96.88 770 ASN B O 1
ATOM 13613 N N . LYS B 1 771 ? 2.941 -27.297 -32.812 1 97.69 771 LYS B N 1
ATOM 13614 C CA . LYS B 1 771 ? 3.98 -27.219 -33.844 1 97.69 771 LYS B CA 1
ATOM 13615 C C . LYS B 1 771 ? 4.391 -25.766 -34.094 1 97.69 771 LYS B C 1
ATOM 13617 O O . LYS B 1 771 ? 3.541 -24.906 -34.312 1 97.69 771 LYS B O 1
ATOM 13622 N N . VAL B 1 772 ? 5.691 -25.594 -34.062 1 97.69 772 VAL B N 1
ATOM 13623 C CA . VAL B 1 772 ? 6.234 -24.328 -34.531 1 97.69 772 VAL B CA 1
ATOM 13624 C C . VAL B 1 772 ? 6.324 -24.344 -36.062 1 97.69 772 VAL B C 1
ATOM 13626 O O . VAL B 1 772 ? 7.254 -24.906 -36.625 1 97.69 772 VAL B O 1
ATOM 13629 N N . LYS B 1 773 ? 5.52 -23.578 -36.656 1 96.56 773 LYS B N 1
ATOM 13630 C CA . LYS B 1 773 ? 5.379 -23.703 -38.125 1 96.56 773 LYS B CA 1
ATOM 13631 C C . LYS B 1 773 ? 6.449 -22.875 -38.844 1 96.56 773 LYS B C 1
ATOM 13633 O O . LYS B 1 773 ? 6.938 -23.281 -39.906 1 96.56 773 LYS B O 1
ATOM 13638 N N . GLU B 1 774 ? 6.715 -21.719 -38.25 1 93.94 774 GLU B N 1
ATOM 13639 C CA . GLU B 1 774 ? 7.633 -20.828 -38.969 1 93.94 774 GLU B CA 1
ATOM 13640 C C . GLU B 1 774 ? 8.516 -20.062 -38 1 93.94 774 GLU B C 1
ATOM 13642 O O . GLU B 1 774 ? 8.031 -19.562 -36.969 1 93.94 774 GLU B O 1
ATOM 13647 N N . ILE B 1 775 ? 9.773 -20.016 -38.25 1 92.94 775 ILE B N 1
ATOM 13648 C CA . ILE B 1 775 ? 10.75 -19.125 -37.656 1 92.94 775 ILE B CA 1
ATOM 13649 C C . ILE B 1 775 ? 11.539 -18.406 -38.75 1 92.94 775 ILE B C 1
ATOM 13651 O O . ILE B 1 775 ? 11.953 -19.031 -39.75 1 92.94 775 ILE B O 1
ATOM 13655 N N . PRO B 1 776 ? 11.664 -17.156 -38.625 1 88 776 PRO B N 1
ATOM 13656 C CA . PRO B 1 776 ? 12.352 -16.453 -39.688 1 88 776 PRO B CA 1
ATOM 13657 C C . PRO B 1 776 ? 13.734 -17.016 -40 1 88 776 PRO B C 1
ATOM 13659 O O . PRO B 1 776 ? 14.445 -17.422 -39.094 1 88 776 PRO B O 1
ATOM 13662 N N . GLU B 1 777 ? 14.102 -16.875 -41.25 1 86.12 777 GLU B N 1
ATOM 13663 C CA . GLU B 1 777 ? 15.383 -17.406 -41.719 1 86.12 777 GLU B CA 1
ATOM 13664 C C . GLU B 1 777 ? 16.547 -16.688 -41.062 1 86.12 777 GLU B C 1
ATOM 13666 O O . GLU B 1 777 ? 17.594 -17.281 -40.812 1 86.12 777 GLU B O 1
ATOM 13671 N N . GLU B 1 778 ? 16.312 -15.422 -40.781 1 84.44 778 GLU B N 1
ATOM 13672 C CA . GLU B 1 778 ? 17.344 -14.609 -40.156 1 84.44 778 GLU B CA 1
ATOM 13673 C C . GLU B 1 778 ? 17.781 -15.203 -38.812 1 84.44 778 GLU B C 1
ATOM 13675 O O . GLU B 1 778 ? 18.906 -14.961 -38.344 1 84.44 778 GLU B O 1
ATOM 13680 N N . LEU B 1 779 ? 16.969 -16 -38.281 1 89.69 779 LEU B N 1
ATOM 13681 C CA . LEU B 1 779 ? 17.281 -16.594 -37 1 89.69 779 LEU B CA 1
ATOM 13682 C C . LEU B 1 779 ? 17.719 -18.047 -37.156 1 89.69 779 LEU B C 1
ATOM 13684 O O . LEU B 1 779 ? 17.922 -18.766 -36.156 1 89.69 779 LEU B O 1
ATOM 13688 N N . GLY B 1 780 ? 17.844 -18.469 -38.406 1 89.25 780 GLY B N 1
ATOM 13689 C CA . GLY B 1 780 ? 18.281 -19.828 -38.656 1 89.25 780 GLY B CA 1
ATOM 13690 C C . GLY B 1 780 ? 17.266 -20.875 -38.281 1 89.25 780 GLY B C 1
ATOM 13691 O O . GLY B 1 780 ? 17.625 -22 -37.938 1 89.25 780 GLY B O 1
ATOM 13692 N N . GLY B 1 781 ? 16.031 -20.422 -38.156 1 92 781 GLY B N 1
ATOM 13693 C CA . GLY B 1 781 ? 14.953 -21.359 -37.875 1 92 781 GLY B CA 1
ATOM 13694 C C . GLY B 1 781 ? 14.875 -21.75 -36.406 1 92 781 GLY B C 1
ATOM 13695 O O . GLY B 1 781 ? 14.203 -22.734 -36.031 1 92 781 GLY B O 1
ATOM 13696 N N . LYS B 1 782 ? 15.578 -21.016 -35.594 1 93.88 782 LYS B N 1
ATOM 13697 C CA . LYS B 1 782 ? 15.609 -21.375 -34.188 1 93.88 782 LYS B CA 1
ATOM 13698 C C . LYS B 1 782 ? 15.617 -20.141 -33.312 1 93.88 782 LYS B C 1
ATOM 13700 O O . LYS B 1 782 ? 16.234 -19.125 -33.625 1 93.88 782 LYS B O 1
ATOM 13705 N N . VAL B 1 783 ? 14.883 -20.203 -32.281 1 92.94 783 VAL B N 1
ATOM 13706 C CA . VAL B 1 783 ? 14.891 -19.188 -31.234 1 92.94 783 VAL B CA 1
ATOM 13707 C C . VAL B 1 783 ? 15.195 -19.828 -29.875 1 92.94 783 VAL B C 1
ATOM 13709 O O . VAL B 1 783 ? 14.555 -20.812 -29.5 1 92.94 783 VAL B O 1
ATOM 13712 N N . ASN B 1 784 ? 16.188 -19.297 -29.094 1 93.69 784 ASN B N 1
ATOM 13713 C CA . ASN B 1 784 ? 16.484 -19.797 -27.75 1 93.69 784 ASN B CA 1
ATOM 13714 C C . ASN B 1 784 ? 15.539 -19.203 -26.719 1 93.69 784 ASN B C 1
ATOM 13716 O O . ASN B 1 784 ? 15.461 -17.969 -26.578 1 93.69 784 ASN B O 1
ATOM 13720 N N . LEU B 1 785 ? 14.844 -20 -26.062 1 95 785 LEU B N 1
ATOM 13721 C CA . LEU B 1 785 ? 14.047 -19.547 -24.938 1 95 785 LEU B CA 1
ATOM 13722 C C . LEU B 1 785 ? 14.883 -19.547 -23.656 1 95 785 LEU B C 1
ATOM 13724 O O . LEU B 1 785 ? 14.617 -18.766 -22.734 1 95 785 LEU B O 1
ATOM 13728 N N . THR B 1 786 ? 15.781 -20.516 -23.5 1 96.94 786 THR B N 1
ATOM 13729 C CA . THR B 1 786 ? 16.781 -20.547 -22.438 1 96.94 786 THR B CA 1
ATOM 13730 C C . THR B 1 786 ? 18.172 -20.766 -23.016 1 96.94 786 THR B C 1
ATOM 13732 O O . THR B 1 786 ? 18.438 -21.781 -23.672 1 96.94 786 THR B O 1
ATOM 13735 N N . ASP B 1 787 ? 19.031 -19.859 -22.75 1 95.44 787 ASP B N 1
ATOM 13736 C CA . ASP B 1 787 ? 20.422 -20 -23.156 1 95.44 787 ASP B CA 1
ATOM 13737 C C . ASP B 1 787 ? 21.172 -20.984 -22.266 1 95.44 787 ASP B C 1
ATOM 13739 O O . ASP B 1 787 ? 20.969 -21.016 -21.062 1 95.44 787 ASP B O 1
ATOM 13743 N N . PRO B 1 788 ? 21.984 -21.797 -22.891 1 95.81 788 PRO B N 1
ATOM 13744 C CA . PRO B 1 788 ? 22.625 -22.844 -22.109 1 95.81 788 PRO B CA 1
ATOM 13745 C C . PRO B 1 788 ? 23.734 -22.312 -21.203 1 95.81 788 PRO B C 1
ATOM 13747 O O . PRO B 1 788 ? 24.094 -22.969 -20.219 1 95.81 788 PRO B O 1
ATOM 13750 N N . GLY B 1 789 ? 24.344 -21.156 -21.625 1 93.44 789 GLY B N 1
ATOM 13751 C CA . GLY B 1 789 ? 25.562 -20.781 -20.938 1 93.44 789 GLY B CA 1
ATOM 13752 C C . GLY B 1 789 ? 26.656 -21.844 -21.031 1 93.44 789 GLY B C 1
ATOM 13753 O O . GLY B 1 789 ? 27.016 -22.266 -22.125 1 93.44 789 GLY B O 1
ATOM 13754 N N . VAL B 1 790 ? 27.109 -22.312 -19.859 1 94.19 790 VAL B N 1
ATOM 13755 C CA . VAL B 1 790 ? 28.172 -23.312 -19.828 1 94.19 790 VAL B CA 1
ATOM 13756 C C . VAL B 1 790 ? 27.578 -24.688 -19.516 1 94.19 790 VAL B C 1
ATOM 13758 O O . VAL B 1 790 ? 28.312 -25.641 -19.234 1 94.19 790 VAL B O 1
ATOM 13761 N N . ASN B 1 791 ? 26.297 -24.859 -19.531 1 96.81 791 ASN B N 1
ATOM 13762 C CA . ASN B 1 791 ? 25.625 -26.109 -19.172 1 96.81 791 ASN B CA 1
ATOM 13763 C C . ASN B 1 791 ? 25.156 -26.859 -20.422 1 96.81 791 ASN B C 1
ATOM 13765 O O . ASN B 1 791 ? 25.109 -26.297 -21.516 1 96.81 791 ASN B O 1
ATOM 13769 N N . GLY B 1 792 ? 24.875 -28.141 -20.203 1 97.5 792 GLY B N 1
ATOM 13770 C CA . GLY B 1 792 ? 24.438 -29 -21.297 1 97.5 792 GLY B CA 1
ATOM 13771 C C . GLY B 1 792 ? 22.922 -29.078 -21.438 1 97.5 792 GLY B C 1
ATOM 13772 O O . GLY B 1 792 ? 22.359 -30.172 -21.547 1 97.5 792 GLY B O 1
ATOM 13773 N N . TYR B 1 793 ? 22.281 -28.016 -21.281 1 98 793 TYR B N 1
ATOM 13774 C CA . TYR B 1 793 ? 20.844 -27.875 -21.469 1 98 793 TYR B CA 1
ATOM 13775 C C . TYR B 1 793 ? 20.5 -26.578 -22.203 1 98 793 TYR B C 1
ATOM 13777 O O . TYR B 1 793 ? 20.953 -25.5 -21.797 1 98 793 TYR B O 1
ATOM 13785 N N . LYS B 1 794 ? 19.797 -26.672 -23.172 1 97.81 794 LYS B N 1
ATOM 13786 C CA . LYS B 1 794 ? 19.234 -25.578 -23.953 1 97.81 794 LYS B CA 1
ATOM 13787 C C . LYS B 1 794 ? 17.781 -25.828 -24.312 1 97.81 794 LYS B C 1
ATOM 13789 O O . LYS B 1 794 ? 17.375 -26.969 -24.547 1 97.81 794 LYS B O 1
ATOM 13794 N N . TYR B 1 795 ? 17 -24.781 -24.172 1 97.38 795 TYR B N 1
ATOM 13795 C CA . TYR B 1 795 ? 15.578 -24.875 -24.516 1 97.38 795 TYR B CA 1
ATOM 13796 C C . TYR B 1 795 ? 15.234 -23.953 -25.688 1 97.38 795 TYR B C 1
ATOM 13798 O O . TYR B 1 795 ? 15.438 -22.734 -25.609 1 97.38 795 TYR B O 1
ATOM 13806 N N . THR B 1 796 ? 14.664 -24.531 -26.797 1 96.94 796 THR B N 1
ATOM 13807 C CA . THR B 1 796 ? 14.578 -23.734 -28.016 1 96.94 796 THR B CA 1
ATOM 13808 C C . THR B 1 796 ? 13.234 -23.938 -28.703 1 96.94 796 THR B C 1
ATOM 13810 O O . THR B 1 796 ? 12.539 -24.922 -28.453 1 96.94 796 THR B O 1
ATOM 13813 N N . LEU B 1 797 ? 12.859 -22.953 -29.453 1 96.62 797 LEU B N 1
ATOM 13814 C CA . LEU B 1 797 ? 11.852 -23.094 -30.5 1 96.62 797 LEU B CA 1
ATOM 13815 C C . LEU B 1 797 ? 12.5 -23.406 -31.844 1 96.62 797 LEU B C 1
ATOM 13817 O O . LEU B 1 797 ? 13.336 -22.641 -32.312 1 96.62 797 LEU B O 1
ATOM 13821 N N . THR B 1 798 ? 12.109 -24.516 -32.375 1 96.69 798 THR B N 1
ATOM 13822 C CA . THR B 1 798 ? 12.664 -24.938 -33.656 1 96.69 798 THR B CA 1
ATOM 13823 C C . THR B 1 798 ? 11.562 -25.156 -34.688 1 96.69 798 THR B C 1
ATOM 13825 O O . THR B 1 798 ? 10.57 -25.828 -34.406 1 96.69 798 THR B O 1
ATOM 13828 N N . GLU B 1 799 ? 11.781 -24.578 -35.875 1 96.44 799 GLU B N 1
ATOM 13829 C CA . GLU B 1 799 ? 10.797 -24.703 -36.938 1 96.44 799 GLU B CA 1
ATOM 13830 C C . GLU B 1 799 ? 10.5 -26.172 -37.25 1 96.44 799 GLU B C 1
ATOM 13832 O O . GLU B 1 799 ? 11.414 -26.969 -37.406 1 96.44 799 GLU B O 1
ATOM 13837 N N . GLY B 1 800 ? 9.219 -26.453 -37.281 1 96.88 800 GLY B N 1
ATOM 13838 C CA . GLY B 1 800 ? 8.781 -27.797 -37.625 1 96.88 800 GLY B CA 1
ATOM 13839 C C . GLY B 1 800 ? 8.688 -28.719 -36.406 1 96.88 800 GLY B C 1
ATOM 13840 O O . GLY B 1 800 ? 8.234 -29.859 -36.531 1 96.88 800 GLY B O 1
ATOM 13841 N N . ARG B 1 801 ? 9.109 -28.328 -35.281 1 97.31 801 ARG B N 1
ATOM 13842 C CA . ARG B 1 801 ? 9.109 -29.125 -34.062 1 97.31 801 ARG B CA 1
ATOM 13843 C C . ARG B 1 801 ? 8.062 -28.609 -33.094 1 97.31 801 ARG B C 1
ATOM 13845 O O . ARG B 1 801 ? 7.527 -27.516 -33.25 1 97.31 801 ARG B O 1
ATOM 13852 N N . PRO B 1 802 ? 7.754 -29.453 -32.125 1 97.38 802 PRO B N 1
ATOM 13853 C CA . PRO B 1 802 ? 6.855 -28.938 -31.094 1 97.38 802 PRO B CA 1
ATOM 13854 C C . PRO B 1 802 ? 7.445 -27.766 -30.328 1 97.38 802 PRO B C 1
ATOM 13856 O O . PRO B 1 802 ? 8.664 -27.562 -30.344 1 97.38 802 PRO B O 1
ATOM 13859 N N . TYR B 1 803 ? 6.582 -27 -29.688 1 96.88 803 TYR B N 1
ATOM 13860 C CA . TYR B 1 803 ? 7.004 -25.875 -28.859 1 96.88 803 TYR B CA 1
ATOM 13861 C C . TYR B 1 803 ? 7.914 -26.344 -27.719 1 96.88 803 TYR B C 1
ATOM 13863 O O . TYR B 1 803 ? 7.488 -27.109 -26.859 1 96.88 803 TYR B O 1
ATOM 13871 N N . GLY B 1 804 ? 9.133 -25.875 -27.75 1 96.81 804 GLY B N 1
ATOM 13872 C CA . GLY B 1 804 ? 10.086 -26.172 -26.688 1 96.81 804 GLY B CA 1
ATOM 13873 C C . GLY B 1 804 ? 10.828 -27.484 -26.891 1 96.81 804 GLY B C 1
ATOM 13874 O O . GLY B 1 804 ? 10.367 -28.547 -26.469 1 96.81 804 GLY B O 1
ATOM 13875 N N . VAL B 1 805 ? 11.906 -27.422 -27.484 1 97.88 805 VAL B N 1
ATOM 13876 C CA . VAL B 1 805 ? 12.781 -28.562 -27.703 1 97.88 805 VAL B CA 1
ATOM 13877 C C . VAL B 1 805 ? 13.93 -28.547 -26.703 1 97.88 805 VAL B C 1
ATOM 13879 O O . VAL B 1 805 ? 14.578 -27.516 -26.516 1 97.88 805 VAL B O 1
ATOM 13882 N N . ILE B 1 806 ? 14.094 -29.703 -26.031 1 98.44 806 ILE B N 1
ATOM 13883 C CA . ILE B 1 806 ? 15.242 -29.875 -25.141 1 98.44 806 ILE B CA 1
ATOM 13884 C C . ILE B 1 806 ? 16.453 -30.328 -25.953 1 98.44 806 ILE B C 1
ATOM 13886 O O . ILE B 1 806 ? 16.406 -31.328 -26.656 1 98.44 806 ILE B O 1
ATOM 13890 N N . GLU B 1 807 ? 17.469 -29.531 -25.812 1 98.5 807 GLU B N 1
ATOM 13891 C CA . GLU B 1 807 ? 18.719 -29.891 -26.5 1 98.5 807 GLU B CA 1
ATOM 13892 C C . GLU B 1 807 ? 19.844 -30.156 -25.484 1 98.5 807 GLU B C 1
ATOM 13894 O O . GLU B 1 807 ? 19.812 -29.625 -24.375 1 98.5 807 GLU B O 1
ATOM 13899 N N . GLY B 1 808 ? 20.719 -31.016 -25.844 1 98.31 808 GLY B N 1
ATOM 13900 C CA . GLY B 1 808 ? 21.906 -31.406 -25.094 1 98.31 808 GLY B CA 1
ATOM 13901 C C . GLY B 1 808 ? 22.922 -32.156 -25.922 1 98.31 808 GLY B C 1
ATOM 13902 O O . GLY B 1 808 ? 23 -31.984 -27.141 1 98.31 808 GLY B O 1
ATOM 13903 N N . PHE B 1 809 ? 23.766 -32.938 -25.234 1 98.25 809 PHE B N 1
ATOM 13904 C CA . PHE B 1 809 ? 24.844 -33.656 -25.922 1 98.25 809 PHE B CA 1
ATOM 13905 C C . PHE B 1 809 ? 24.547 -35.156 -25.938 1 98.25 809 PHE B C 1
ATOM 13907 O O . PHE B 1 809 ? 24.031 -35.719 -24.953 1 98.25 809 PHE B O 1
ATOM 13914 N N . LYS B 1 810 ? 24.922 -35.812 -27.016 1 97.62 810 LYS B N 1
ATOM 13915 C CA . LYS B 1 810 ? 24.891 -37.281 -27.125 1 97.62 810 LYS B CA 1
ATOM 13916 C C . LYS B 1 810 ? 26.281 -37.844 -27.312 1 97.62 810 LYS B C 1
ATOM 13918 O O . LYS B 1 810 ? 27.219 -37.125 -27.641 1 97.62 810 LYS B O 1
ATOM 13923 N N . MET B 1 811 ? 26.344 -39.156 -27.062 1 97.5 811 MET B N 1
ATOM 13924 C CA . MET B 1 811 ? 27.594 -39.844 -27.359 1 97.5 811 MET B CA 1
ATOM 13925 C C . MET B 1 811 ? 27.781 -40 -28.875 1 97.5 811 MET B C 1
ATOM 13927 O O . MET B 1 811 ? 26.828 -40.312 -29.594 1 97.5 811 MET B O 1
ATOM 13931 N N . LEU B 1 812 ? 28.984 -39.719 -29.281 1 97.38 812 LEU B N 1
ATOM 13932 C CA . LEU B 1 812 ? 29.281 -39.938 -30.688 1 97.38 812 LEU B CA 1
ATOM 13933 C C . LEU B 1 812 ? 29.484 -41.438 -30.969 1 97.38 812 LEU B C 1
ATOM 13935 O O . LEU B 1 812 ? 30.141 -42.125 -30.188 1 97.38 812 LEU B O 1
ATOM 13939 N N . LYS B 1 813 ? 28.922 -41.875 -32 1 96.75 813 LYS B N 1
ATOM 13940 C CA . LYS B 1 813 ? 29.016 -43.281 -32.375 1 96.75 813 LYS B CA 1
ATOM 13941 C C . LYS B 1 813 ? 29.469 -43.469 -33.812 1 96.75 813 LYS B C 1
ATOM 13943 O O . LYS B 1 813 ? 29.281 -42.562 -34.656 1 96.75 813 LYS B O 1
ATOM 13948 N N . ASP B 1 814 ? 30.109 -44.469 -34.094 1 95.06 814 ASP B N 1
ATOM 13949 C CA . ASP B 1 814 ? 30.484 -44.75 -35.469 1 95.06 814 ASP B CA 1
ATOM 13950 C C . ASP B 1 814 ? 29.359 -45.469 -36.219 1 95.06 814 ASP B C 1
ATOM 13952 O O . ASP B 1 814 ? 28.25 -45.594 -35.719 1 95.06 814 ASP B O 1
ATOM 13956 N N . ASP B 1 815 ? 29.609 -45.906 -37.438 1 94.06 815 ASP B N 1
ATOM 13957 C CA . ASP B 1 815 ? 28.594 -46.469 -38.312 1 94.06 815 ASP B CA 1
ATOM 13958 C C . ASP B 1 815 ? 28.094 -47.812 -37.812 1 94.06 815 ASP B C 1
ATOM 13960 O O . ASP B 1 815 ? 27 -48.25 -38.156 1 94.06 815 ASP B O 1
ATOM 13964 N N . GLN B 1 816 ? 28.922 -48.438 -36.969 1 94.56 816 GLN B N 1
ATOM 13965 C CA . GLN B 1 816 ? 28.547 -49.75 -36.406 1 94.56 816 GLN B CA 1
ATOM 13966 C C . GLN B 1 816 ? 27.812 -49.562 -35.062 1 94.56 816 GLN B C 1
ATOM 13968 O O . GLN B 1 816 ? 27.422 -50.531 -34.438 1 94.56 816 GLN B O 1
ATOM 13973 N N . GLY B 1 817 ? 27.719 -48.344 -34.625 1 94.62 817 GLY B N 1
ATOM 13974 C CA . GLY B 1 817 ? 27 -48.062 -33.406 1 94.62 817 GLY B CA 1
ATOM 13975 C C . GLY B 1 817 ? 27.891 -48.094 -32.156 1 94.62 817 GLY B C 1
ATOM 13976 O O . GLY B 1 817 ? 27.406 -48.031 -31.031 1 94.62 817 GLY B O 1
ATOM 13977 N N . ARG B 1 818 ? 29.266 -48.188 -32.438 1 94.94 818 ARG B N 1
ATOM 13978 C CA . ARG B 1 818 ? 30.188 -48.188 -31.312 1 94.94 818 ARG B CA 1
ATOM 13979 C C . ARG B 1 818 ? 30.5 -46.781 -30.844 1 94.94 818 ARG B C 1
ATOM 13981 O O . ARG B 1 818 ? 30.656 -45.875 -31.672 1 94.94 818 ARG B O 1
ATOM 13988 N N . ILE B 1 819 ? 30.547 -46.656 -29.547 1 97.88 819 ILE B N 1
ATOM 13989 C CA . ILE B 1 819 ? 30.891 -45.375 -28.969 1 97.88 819 ILE B CA 1
ATOM 13990 C C . ILE B 1 819 ? 32.344 -45.031 -29.312 1 97.88 819 ILE B C 1
ATOM 13992 O O . ILE B 1 819 ? 33.219 -45.844 -29.172 1 97.88 819 ILE B O 1
ATOM 13996 N N . LEU B 1 820 ? 32.594 -43.719 -29.719 1 97.88 820 LEU B N 1
ATOM 13997 C CA . LEU B 1 820 ? 33.938 -43.281 -30.078 1 97.88 820 LEU B CA 1
ATOM 13998 C C . LEU B 1 820 ? 34.656 -42.719 -28.875 1 97.88 820 LEU B C 1
ATOM 14000 O O . LEU B 1 820 ? 34.094 -41.844 -28.172 1 97.88 820 LEU B O 1
ATOM 14004 N N . LEU B 1 821 ? 35.781 -43.188 -28.672 1 97.5 821 LEU B N 1
ATOM 14005 C CA . LEU B 1 821 ? 36.656 -42.656 -27.609 1 97.5 821 LEU B CA 1
ATOM 14006 C C . LEU B 1 821 ? 37.781 -41.844 -28.203 1 97.5 821 LEU B C 1
ATOM 14008 O O . LEU B 1 821 ? 38.219 -42.062 -29.328 1 97.5 821 LEU B O 1
ATOM 14012 N N . ASN B 1 822 ? 38.188 -40.875 -27.5 1 96.19 822 ASN B N 1
ATOM 14013 C CA . ASN B 1 822 ? 39.438 -40.188 -27.812 1 96.19 822 ASN B CA 1
ATOM 14014 C C . ASN B 1 822 ? 40.656 -41.062 -27.516 1 96.19 822 ASN B C 1
ATOM 14016 O O . ASN B 1 822 ? 40.5 -42.156 -26.969 1 96.19 822 ASN B O 1
ATOM 14020 N N . SER B 1 823 ? 41.875 -40.469 -27.828 1 94.31 823 SER B N 1
ATOM 14021 C CA . SER B 1 823 ? 43.125 -41.188 -27.578 1 94.31 823 SER B CA 1
ATOM 14022 C C . SER B 1 823 ? 43.375 -41.344 -26.094 1 94.31 823 SER B C 1
ATOM 14024 O O . SER B 1 823 ? 44.062 -42.281 -25.672 1 94.31 823 SER B O 1
ATOM 14026 N N . ASP B 1 824 ? 42.719 -40.531 -25.359 1 93.25 824 ASP B N 1
ATOM 14027 C CA . ASP B 1 824 ? 42.938 -40.594 -23.906 1 93.25 824 ASP B CA 1
ATOM 14028 C C . ASP B 1 824 ? 41.875 -41.469 -23.266 1 93.25 824 ASP B C 1
ATOM 14030 O O . ASP B 1 824 ? 41.812 -41.562 -22.031 1 93.25 824 ASP B O 1
ATOM 14034 N N . GLY B 1 825 ? 41.031 -42.031 -24.078 1 92.88 825 GLY B N 1
ATOM 14035 C CA . GLY B 1 825 ? 40.062 -42.969 -23.578 1 92.88 825 GLY B CA 1
ATOM 14036 C C . GLY B 1 825 ? 38.75 -42.312 -23.172 1 92.88 825 GLY B C 1
ATOM 14037 O O . GLY B 1 825 ? 37.812 -43 -22.719 1 92.88 825 GLY B O 1
ATOM 14038 N N . LYS B 1 826 ? 38.594 -41 -23.312 1 95 826 LYS B N 1
ATOM 14039 C CA . LYS B 1 826 ? 37.344 -40.344 -22.953 1 95 826 LYS B CA 1
ATOM 14040 C C . LYS B 1 826 ? 36.344 -40.406 -24.078 1 95 826 LYS B C 1
ATOM 14042 O O . LYS B 1 826 ? 36.688 -40.406 -25.25 1 95 826 LYS B O 1
ATOM 14047 N N . ILE B 1 827 ? 35.125 -40.438 -23.703 1 97.12 827 ILE B N 1
ATOM 14048 C CA . ILE B 1 827 ? 34.031 -40.562 -24.672 1 97.12 827 ILE B CA 1
ATOM 14049 C C . ILE B 1 827 ? 33.875 -39.25 -25.438 1 97.12 827 ILE B C 1
ATOM 14051 O O . ILE B 1 827 ? 33.844 -38.188 -24.844 1 97.12 827 ILE B O 1
ATOM 14055 N N . GLN B 1 828 ? 33.719 -39.344 -26.703 1 97.25 828 GLN B N 1
ATOM 14056 C CA . GLN B 1 828 ? 33.438 -38.156 -27.531 1 97.25 828 GLN B CA 1
ATOM 14057 C C . GLN B 1 828 ? 31.953 -37.812 -27.531 1 97.25 828 GLN B C 1
ATOM 14059 O O . GLN B 1 828 ? 31.094 -38.719 -27.531 1 97.25 828 GLN B O 1
ATOM 14064 N N . LYS B 1 829 ? 31.641 -36.562 -27.469 1 97 829 LYS B N 1
ATOM 14065 C CA . LYS B 1 829 ? 30.25 -36.156 -27.469 1 97 829 LYS B CA 1
ATOM 14066 C C . LYS B 1 829 ? 29.922 -35.281 -28.688 1 97 829 LYS B C 1
ATOM 14068 O O . LYS B 1 829 ? 30.828 -34.719 -29.281 1 97 829 LYS B O 1
ATOM 14073 N N . THR B 1 830 ? 28.734 -35.094 -29.031 1 96.81 830 THR B N 1
ATOM 14074 C CA . THR B 1 830 ? 28.234 -34.281 -30.125 1 96.81 830 THR B CA 1
ATOM 14075 C C . THR B 1 830 ? 28.188 -32.812 -29.703 1 96.81 830 THR B C 1
ATOM 14077 O O . THR B 1 830 ? 28.453 -32.469 -28.531 1 96.81 830 THR B O 1
ATOM 14080 N N . ASP B 1 831 ? 27.859 -31.969 -30.641 1 96.19 831 ASP B N 1
ATOM 14081 C CA . ASP B 1 831 ? 27.344 -30.641 -30.297 1 96.19 831 ASP B CA 1
ATOM 14082 C C . ASP B 1 831 ? 25.891 -30.719 -29.828 1 96.19 831 ASP B C 1
ATOM 14084 O O . ASP B 1 831 ? 25.344 -31.812 -29.688 1 96.19 831 ASP B O 1
ATOM 14088 N N . PHE B 1 832 ? 25.344 -29.547 -29.5 1 97.38 832 PHE B N 1
ATOM 14089 C CA . PHE B 1 832 ? 23.953 -29.547 -29.062 1 97.38 832 PHE B CA 1
ATOM 14090 C C . PHE B 1 832 ? 23.062 -30.203 -30.109 1 97.38 832 PHE B C 1
ATOM 14092 O O . PHE B 1 832 ? 23.078 -29.828 -31.281 1 97.38 832 PHE B O 1
ATOM 14099 N N . VAL B 1 833 ? 22.281 -31.188 -29.703 1 97.56 833 VAL B N 1
ATOM 14100 C CA . VAL B 1 833 ? 21.312 -31.844 -30.562 1 97.56 833 VAL B CA 1
ATOM 14101 C C . VAL B 1 833 ? 19.969 -31.984 -29.828 1 97.56 833 VAL B C 1
ATOM 14103 O O . VAL B 1 833 ? 19.922 -31.875 -28.609 1 97.56 833 VAL B O 1
ATOM 14106 N N . GLU B 1 834 ? 18.922 -32.156 -30.609 1 98 834 GLU B N 1
ATOM 14107 C CA . GLU B 1 834 ? 17.609 -32.375 -30.031 1 98 834 GLU B CA 1
ATOM 14108 C C . GLU B 1 834 ? 17.547 -33.688 -29.25 1 98 834 GLU B C 1
ATOM 14110 O O . GLU B 1 834 ? 17.938 -34.719 -29.75 1 98 834 GLU B O 1
ATOM 14115 N N . LEU B 1 835 ? 17.078 -33.594 -28.047 1 98.19 835 LEU B N 1
ATOM 14116 C CA . LEU B 1 835 ? 16.984 -34.781 -27.203 1 98.19 835 LEU B CA 1
ATOM 14117 C C . LEU B 1 835 ? 15.531 -35.125 -26.922 1 98.19 835 LEU B C 1
ATOM 14119 O O . LEU B 1 835 ? 15.227 -36.25 -26.531 1 98.19 835 LEU B O 1
ATOM 14123 N N . GLY B 1 836 ? 14.656 -34.188 -27.062 1 97.25 836 GLY B N 1
ATOM 14124 C CA . GLY B 1 836 ? 13.234 -34.406 -26.828 1 97.25 836 GLY B CA 1
ATOM 14125 C C . GLY B 1 836 ? 12.469 -33.156 -26.516 1 97.25 836 GLY B C 1
ATOM 14126 O O . GLY B 1 836 ? 12.977 -32.031 -26.719 1 97.25 836 GLY B O 1
ATOM 14127 N N . ASN B 1 837 ? 11.219 -33.219 -26.141 1 96.81 837 ASN B N 1
ATOM 14128 C CA . ASN B 1 837 ? 10.375 -32.125 -25.641 1 96.81 837 ASN B CA 1
ATOM 14129 C C . ASN B 1 837 ? 9.484 -32.594 -24.5 1 96.81 837 ASN B C 1
ATOM 14131 O O . ASN B 1 837 ? 9.156 -33.781 -24.406 1 96.81 837 ASN B O 1
ATOM 14135 N N . SER B 1 838 ? 9.102 -31.688 -23.719 1 95.06 838 SER B N 1
ATOM 14136 C CA . SER B 1 838 ? 8.445 -32.094 -22.469 1 95.06 838 SER B CA 1
ATOM 14137 C C . SER B 1 838 ? 6.93 -32.031 -22.609 1 95.06 838 SER B C 1
ATOM 14139 O O . SER B 1 838 ? 6.203 -32.312 -21.656 1 95.06 838 SER B O 1
ATOM 14141 N N . ASN B 1 839 ? 6.344 -31.672 -23.703 1 96.12 839 ASN B N 1
ATOM 14142 C CA . ASN B 1 839 ? 4.898 -31.656 -23.875 1 96.12 839 ASN B CA 1
ATOM 14143 C C . ASN B 1 839 ? 4.305 -33.062 -23.812 1 96.12 839 ASN B C 1
ATOM 14145 O O . ASN B 1 839 ? 4.777 -33.969 -24.5 1 96.12 839 ASN B O 1
ATOM 14149 N N . PRO B 1 840 ? 3.268 -33.219 -23.062 1 96.69 840 PRO B N 1
ATOM 14150 C CA . PRO B 1 840 ? 2.631 -34.531 -23.094 1 96.69 840 PRO B CA 1
ATOM 14151 C C . PRO B 1 840 ? 1.896 -34.812 -24.406 1 96.69 840 PRO B C 1
ATOM 14153 O O . PRO B 1 840 ? 1.345 -33.875 -25.016 1 96.69 840 PRO B O 1
ATOM 14156 N N . ASP B 1 841 ? 1.811 -36.062 -24.75 1 97.31 841 ASP B N 1
ATOM 14157 C CA . ASP B 1 841 ? 0.991 -36.469 -25.891 1 97.31 841 ASP B CA 1
ATOM 14158 C C . ASP B 1 841 ? -0.496 -36.406 -25.562 1 97.31 841 ASP B C 1
ATOM 14160 O O . ASP B 1 841 ? -1.316 -36.062 -26.406 1 97.31 841 ASP B O 1
ATOM 14164 N N . PHE B 1 842 ? -0.785 -36.781 -24.406 1 97.88 842 PHE B N 1
ATOM 14165 C CA . PHE B 1 842 ? -2.139 -36.594 -23.906 1 97.88 842 PHE B CA 1
ATOM 14166 C C . PHE B 1 842 ? -2.156 -36.625 -22.375 1 97.88 842 PHE B C 1
ATOM 14168 O O . PHE B 1 842 ? -1.171 -37 -21.75 1 97.88 842 PHE B O 1
ATOM 14175 N N . MET B 1 843 ? -3.186 -36.156 -21.734 1 98.12 843 MET B N 1
ATOM 14176 C CA . MET B 1 843 ? -3.396 -36.094 -20.297 1 98.12 843 MET B CA 1
ATOM 14177 C C . MET B 1 843 ? -4.734 -36.719 -19.922 1 98.12 843 MET B C 1
ATOM 14179 O O . MET B 1 843 ? -5.672 -36.75 -20.719 1 98.12 843 MET B O 1
ATOM 14183 N N . LEU B 1 844 ? -4.766 -37.281 -18.734 1 98.12 844 LEU B N 1
ATOM 14184 C CA . LEU B 1 844 ? -5.965 -37.969 -18.25 1 98.12 844 LEU B CA 1
ATOM 14185 C C . LEU B 1 844 ? -6.199 -37.656 -16.766 1 98.12 844 LEU B C 1
ATOM 14187 O O . LEU B 1 844 ? -5.297 -37.812 -15.953 1 98.12 844 LEU B O 1
ATOM 14191 N N . GLY B 1 845 ? -7.324 -37.125 -16.469 1 98.12 845 GLY B N 1
ATOM 14192 C CA . GLY B 1 845 ? -7.801 -37 -15.094 1 98.12 845 GLY B CA 1
ATOM 14193 C C . GLY B 1 845 ? -8.969 -37.906 -14.789 1 98.12 845 GLY B C 1
ATOM 14194 O O . GLY B 1 845 ? -9.945 -37.969 -15.547 1 98.12 845 GLY B O 1
ATOM 14195 N N . PHE B 1 846 ? -8.875 -38.719 -13.758 1 98.38 846 PHE B N 1
ATOM 14196 C CA . PHE B 1 846 ? -9.914 -39.656 -13.352 1 98.38 846 PHE B CA 1
ATOM 14197 C C . PHE B 1 846 ? -10.344 -39.406 -11.914 1 98.38 846 PHE B C 1
ATOM 14199 O O . PHE B 1 846 ? -9.602 -39.688 -10.977 1 98.38 846 PHE B O 1
ATOM 14206 N N . SER B 1 847 ? -11.516 -38.906 -11.773 1 97.31 847 SER B N 1
ATOM 14207 C CA . SER B 1 847 ? -12.039 -38.562 -10.453 1 97.31 847 SER B CA 1
ATOM 14208 C C . SER B 1 847 ? -13.188 -39.5 -10.062 1 97.31 847 SER B C 1
ATOM 14210 O O . SER B 1 847 ? -14.055 -39.812 -10.891 1 97.31 847 SER B O 1
ATOM 14212 N N . ASN B 1 848 ? -13.242 -39.938 -8.844 1 97.88 848 ASN B N 1
ATOM 14213 C CA . ASN B 1 848 ? -14.305 -40.75 -8.266 1 97.88 848 ASN B CA 1
ATOM 14214 C C . ASN B 1 848 ? -14.828 -40.156 -6.957 1 97.88 848 ASN B C 1
ATOM 14216 O O . ASN B 1 848 ? -14.039 -39.781 -6.082 1 97.88 848 ASN B O 1
ATOM 14220 N N . SER B 1 849 ? -16.094 -40.062 -6.895 1 96.94 849 SER B N 1
ATOM 14221 C CA . SER B 1 849 ? -16.75 -39.562 -5.688 1 96.94 849 SER B CA 1
ATOM 14222 C C . SER B 1 849 ? -17.703 -40.625 -5.121 1 96.94 849 SER B C 1
ATOM 14224 O O . SER B 1 849 ? -18.594 -41.125 -5.82 1 96.94 849 SER B O 1
ATOM 14226 N N . PHE B 1 850 ? -17.547 -40.938 -3.838 1 97.75 850 PHE B N 1
ATOM 14227 C CA . PHE B 1 850 ? -18.359 -41.906 -3.127 1 97.75 850 PHE B CA 1
ATOM 14228 C C . PHE B 1 850 ? -19.094 -41.25 -1.963 1 97.75 850 PHE B C 1
ATOM 14230 O O . PHE B 1 850 ? -18.531 -40.375 -1.277 1 97.75 850 PHE B O 1
ATOM 14237 N N . LYS B 1 851 ? -20.266 -41.594 -1.84 1 95.38 851 LYS B N 1
ATOM 14238 C CA . LYS B 1 851 ? -21.031 -41.219 -0.66 1 95.38 851 LYS B CA 1
ATOM 14239 C C . LYS B 1 851 ? -21.688 -42.438 -0.024 1 95.38 851 LYS B C 1
ATOM 14241 O O . LYS B 1 851 ? -22.328 -43.25 -0.713 1 95.38 851 LYS B O 1
ATOM 14246 N N . PHE B 1 852 ? -21.516 -42.594 1.222 1 96.38 852 PHE B N 1
ATOM 14247 C CA . PHE B 1 852 ? -22.141 -43.656 2.018 1 96.38 852 PHE B CA 1
ATOM 14248 C C . PHE B 1 852 ? -22.75 -43.094 3.295 1 96.38 852 PHE B C 1
ATOM 14250 O O . PHE B 1 852 ? -22.078 -43 4.324 1 96.38 852 PHE B O 1
ATOM 14257 N N . GLY B 1 853 ? -24 -42.781 3.271 1 92.25 853 GLY B N 1
ATOM 14258 C CA . GLY B 1 853 ? -24.609 -42.062 4.379 1 92.25 853 GLY B CA 1
ATOM 14259 C C . GLY B 1 853 ? -23.938 -40.719 4.656 1 92.25 853 GLY B C 1
ATOM 14260 O O . GLY B 1 853 ? -23.844 -39.875 3.771 1 92.25 853 GLY B O 1
ATOM 14261 N N . SER B 1 854 ? -23.391 -40.688 5.879 1 92.5 854 SER B N 1
ATOM 14262 C CA . SER B 1 854 ? -22.734 -39.469 6.289 1 92.5 854 SER B CA 1
ATOM 14263 C C . SER B 1 854 ? -21.266 -39.469 5.887 1 92.5 854 SER B C 1
ATOM 14265 O O . SER B 1 854 ? -20.578 -38.438 5.996 1 92.5 854 SER B O 1
ATOM 14267 N N . PHE B 1 855 ? -20.828 -40.562 5.383 1 96.69 855 PHE B N 1
ATOM 14268 C CA . PHE B 1 855 ? -19.438 -40.688 4.961 1 96.69 855 PHE B CA 1
ATOM 14269 C C . PHE B 1 855 ? -19.297 -40.344 3.482 1 96.69 855 PHE B C 1
ATOM 14271 O O . PHE B 1 855 ? -20.188 -40.594 2.688 1 96.69 855 PHE B O 1
ATOM 14278 N N . PHE B 1 856 ? -18.266 -39.719 3.15 1 96.19 856 PHE B N 1
ATOM 14279 C CA . PHE B 1 856 ? -17.969 -39.469 1.749 1 96.19 856 PHE B CA 1
ATOM 14280 C C . PHE B 1 856 ? -16.5 -39.688 1.457 1 96.19 856 PHE B C 1
ATOM 14282 O O . PHE B 1 856 ? -15.664 -39.688 2.373 1 96.19 856 PHE B O 1
ATOM 14289 N N . ALA B 1 857 ? -16.156 -39.906 0.179 1 97.88 857 ALA B N 1
ATOM 14290 C CA . ALA B 1 857 ? -14.789 -40.094 -0.28 1 97.88 857 ALA B CA 1
ATOM 14291 C C . ALA B 1 857 ? -14.617 -39.562 -1.705 1 97.88 857 ALA B C 1
ATOM 14293 O O . ALA B 1 857 ? -15.492 -39.781 -2.553 1 97.88 857 ALA B O 1
ATOM 14294 N N . ASN B 1 858 ? -13.602 -38.844 -1.911 1 97.75 858 ASN B N 1
ATOM 14295 C CA . ASN B 1 858 ? -13.219 -38.344 -3.229 1 97.75 858 ASN B CA 1
ATOM 14296 C C . ASN B 1 858 ? -11.773 -38.719 -3.566 1 97.75 858 ASN B C 1
ATOM 14298 O O . ASN B 1 858 ? -10.859 -38.438 -2.793 1 97.75 858 ASN B O 1
ATOM 14302 N N . ILE B 1 859 ? -11.594 -39.344 -4.676 1 98 859 ILE B N 1
ATOM 14303 C CA . ILE B 1 859 ? -10.281 -39.812 -5.109 1 98 859 ILE B CA 1
ATOM 14304 C C . ILE B 1 859 ? -10 -39.281 -6.523 1 98 859 ILE B C 1
ATOM 14306 O O . ILE B 1 859 ? -10.812 -39.469 -7.43 1 98 859 ILE B O 1
ATOM 14310 N N . LEU B 1 860 ? -8.836 -38.688 -6.742 1 98.19 860 LEU B N 1
ATOM 14311 C CA . LEU B 1 860 ? -8.438 -38.188 -8.047 1 98.19 860 LEU B CA 1
ATOM 14312 C C . LEU B 1 860 ? -7.117 -38.781 -8.492 1 98.19 860 LEU B C 1
ATOM 14314 O O . LEU B 1 860 ? -6.105 -38.656 -7.801 1 98.19 860 LEU B O 1
ATOM 14318 N N . ILE B 1 861 ? -7.105 -39.438 -9.609 1 98.31 861 ILE B N 1
ATOM 14319 C CA . ILE B 1 861 ? -5.906 -39.906 -10.281 1 98.31 861 ILE B CA 1
ATOM 14320 C C . ILE B 1 861 ? -5.594 -39.031 -11.484 1 98.31 861 ILE B C 1
ATOM 14322 O O . ILE B 1 861 ? -6.473 -38.75 -12.305 1 98.31 861 ILE B O 1
ATOM 14326 N N . ASP B 1 862 ? -4.395 -38.594 -11.57 1 97.19 862 ASP B N 1
ATOM 14327 C CA . ASP B 1 862 ? -3.932 -37.688 -12.617 1 97.19 862 ASP B CA 1
ATOM 14328 C C . ASP B 1 862 ? -2.771 -38.281 -13.406 1 97.19 862 ASP B C 1
ATOM 14330 O O . ASP B 1 862 ? -1.832 -38.812 -12.812 1 97.19 862 ASP B O 1
ATOM 14334 N N . GLY B 1 863 ? -2.881 -38.219 -14.727 1 97.75 863 GLY B N 1
ATOM 14335 C CA . GLY B 1 863 ? -1.839 -38.812 -15.562 1 97.75 863 GLY B CA 1
ATOM 14336 C C . GLY B 1 863 ? -1.437 -37.906 -16.719 1 97.75 863 GLY B C 1
ATOM 14337 O O . GLY B 1 863 ? -2.283 -37.25 -17.312 1 97.75 863 GLY B O 1
ATOM 14338 N N . ARG B 1 864 ? -0.166 -37.812 -16.984 1 97.69 864 ARG B N 1
ATOM 14339 C CA . ARG B 1 864 ? 0.43 -37.188 -18.172 1 97.69 864 ARG B CA 1
ATOM 14340 C C . ARG B 1 864 ? 1.25 -38.219 -18.953 1 97.69 864 ARG B C 1
ATOM 14342 O O . ARG B 1 864 ? 2.125 -38.875 -18.406 1 97.69 864 ARG B O 1
ATOM 14349 N N . PHE B 1 865 ? 0.932 -38.344 -20.203 1 98.12 865 PHE B N 1
ATOM 14350 C CA . PHE B 1 865 ? 1.533 -39.406 -21.016 1 98.12 865 PHE B CA 1
ATOM 14351 C C . PHE B 1 865 ? 2.328 -38.812 -22.172 1 98.12 865 PHE B C 1
ATOM 14353 O O . PHE B 1 865 ? 1.809 -38 -22.938 1 98.12 865 PHE B O 1
ATOM 14360 N N . GLY B 1 866 ? 3.588 -39.281 -22.25 1 97.38 866 GLY B N 1
ATOM 14361 C CA . GLY B 1 866 ? 4.484 -38.812 -23.297 1 97.38 866 GLY B CA 1
ATOM 14362 C C . GLY B 1 866 ? 5.363 -37.656 -22.844 1 97.38 866 GLY B C 1
ATOM 14363 O O . GLY B 1 866 ? 5.27 -37.219 -21.703 1 97.38 866 GLY B O 1
ATOM 14364 N N . GLY B 1 867 ? 6.277 -37.281 -23.781 1 97 867 GLY B N 1
ATOM 14365 C CA . GLY B 1 867 ? 7.246 -36.219 -23.516 1 97 867 GLY B CA 1
ATOM 14366 C C . GLY B 1 867 ? 8.523 -36.719 -22.875 1 97 867 GLY B C 1
ATOM 14367 O O . GLY B 1 867 ? 8.609 -37.906 -22.516 1 97 867 GLY B O 1
ATOM 14368 N N . GLU B 1 868 ? 9.445 -35.875 -22.828 1 98.12 868 GLU B N 1
ATOM 14369 C CA . GLU B 1 868 ? 10.742 -36.156 -22.219 1 98.12 868 GLU B CA 1
ATOM 14370 C C . GLU B 1 868 ? 11.164 -35.062 -21.266 1 98.12 868 GLU B C 1
ATOM 14372 O O . GLU B 1 868 ? 10.781 -33.906 -21.438 1 98.12 868 GLU B O 1
ATOM 14377 N N . VAL B 1 869 ? 11.914 -35.469 -20.25 1 98.31 869 VAL B N 1
ATOM 14378 C CA . VAL B 1 869 ? 12.477 -34.5 -19.312 1 98.31 869 VAL B CA 1
ATOM 14379 C C . VAL B 1 869 ? 13.945 -34.844 -19.047 1 98.31 869 VAL B C 1
ATOM 14381 O O . VAL B 1 869 ? 14.391 -35.969 -19.281 1 98.31 869 VAL B O 1
ATOM 14384 N N . MET B 1 870 ? 14.68 -33.844 -18.672 1 98.38 870 MET B N 1
ATOM 14385 C CA . MET B 1 870 ? 16.109 -33.969 -18.375 1 98.38 870 MET B CA 1
ATOM 14386 C C . MET B 1 870 ? 16.375 -33.75 -16.891 1 98.38 870 MET B C 1
ATOM 14388 O O . MET B 1 870 ? 15.766 -32.875 -16.266 1 98.38 870 MET B O 1
ATOM 14392 N N . SER B 1 871 ? 17.297 -34.531 -16.312 1 98.19 871 SER B N 1
ATOM 14393 C CA . SER B 1 871 ? 17.75 -34.281 -14.945 1 98.19 871 SER B CA 1
ATOM 14394 C C . SER B 1 871 ? 19.234 -33.906 -14.914 1 98.19 871 SER B C 1
ATOM 14396 O O . SER B 1 871 ? 20.094 -34.781 -14.836 1 98.19 871 SER B O 1
ATOM 14398 N N . LEU B 1 872 ? 19.5 -32.625 -14.812 1 98.38 872 LEU B N 1
ATOM 14399 C CA . LEU B 1 872 ? 20.875 -32.219 -14.594 1 98.38 872 LEU B CA 1
ATOM 14400 C C . LEU B 1 872 ? 21.297 -32.5 -13.148 1 98.38 872 LEU B C 1
ATOM 14402 O O . LEU B 1 872 ? 22.484 -32.594 -12.867 1 98.38 872 LEU B O 1
ATOM 14406 N N . THR B 1 873 ? 20.359 -32.625 -12.281 1 98.38 873 THR B N 1
ATOM 14407 C CA . THR B 1 873 ? 20.656 -33.031 -10.906 1 98.38 873 THR B CA 1
ATOM 14408 C C . THR B 1 873 ? 21.297 -34.406 -10.875 1 98.38 873 THR B C 1
ATOM 14410 O O . THR B 1 873 ? 22.359 -34.594 -10.25 1 98.38 873 THR B O 1
ATOM 14413 N N . GLN B 1 874 ? 20.688 -35.375 -11.539 1 98.5 874 GLN B N 1
ATOM 14414 C CA . GLN B 1 874 ? 21.25 -36.719 -11.594 1 98.5 874 GLN B CA 1
ATOM 14415 C C . GLN B 1 874 ? 22.625 -36.719 -12.258 1 98.5 874 GLN B C 1
ATOM 14417 O O . GLN B 1 874 ? 23.547 -37.406 -11.797 1 98.5 874 GLN B O 1
ATOM 14422 N N . ALA B 1 875 ? 22.734 -35.969 -13.336 1 98.69 875 ALA B N 1
ATOM 14423 C CA . ALA B 1 875 ? 24.016 -35.875 -14.039 1 98.69 875 ALA B CA 1
ATOM 14424 C C . ALA B 1 875 ? 25.125 -35.375 -13.117 1 98.69 875 ALA B C 1
ATOM 14426 O O . ALA B 1 875 ? 26.219 -35.938 -13.086 1 98.69 875 ALA B O 1
ATOM 14427 N N . GLN B 1 876 ? 24.797 -34.312 -12.422 1 98.62 876 GLN B N 1
ATOM 14428 C CA . GLN B 1 876 ? 25.781 -33.719 -11.531 1 98.62 876 GLN B CA 1
ATOM 14429 C C . GLN B 1 876 ? 26.109 -34.656 -10.367 1 98.62 876 GLN B C 1
ATOM 14431 O O . GLN B 1 876 ? 27.266 -34.75 -9.961 1 98.62 876 GLN B O 1
ATOM 14436 N N . ASN B 1 877 ? 25.141 -35.281 -9.773 1 98.69 877 ASN B N 1
ATOM 14437 C CA . ASN B 1 877 ? 25.375 -36.25 -8.703 1 98.69 877 ASN B CA 1
ATOM 14438 C C . ASN B 1 877 ? 26.266 -37.406 -9.164 1 98.69 877 ASN B C 1
ATOM 14440 O O . ASN B 1 877 ? 27.125 -37.875 -8.414 1 98.69 877 ASN B O 1
ATOM 14444 N N . ASP B 1 878 ? 26.016 -37.875 -10.367 1 98.75 878 ASP B N 1
ATOM 14445 C CA . ASP B 1 878 ? 26.828 -38.969 -10.93 1 98.75 878 ASP B CA 1
ATOM 14446 C C . ASP B 1 878 ? 28.281 -38.5 -11.086 1 98.75 878 ASP B C 1
ATOM 14448 O O . ASP B 1 878 ? 29.203 -39.219 -10.711 1 98.75 878 ASP B O 1
ATOM 14452 N N . ALA B 1 879 ? 28.453 -37.344 -11.648 1 98.56 879 ALA B N 1
ATOM 14453 C CA . ALA B 1 879 ? 29.797 -36.812 -11.875 1 98.56 879 ALA B CA 1
ATOM 14454 C C . ALA B 1 879 ? 30.562 -36.688 -10.555 1 98.56 879 ALA B C 1
ATOM 14456 O O . ALA B 1 879 ? 31.781 -36.844 -10.516 1 98.56 879 ALA B O 1
ATOM 14457 N N . PHE B 1 880 ? 29.875 -36.406 -9.477 1 98.5 880 PHE B N 1
ATOM 14458 C CA . PHE B 1 880 ? 30.516 -36.188 -8.188 1 98.5 880 PHE B CA 1
ATOM 14459 C C . PHE B 1 880 ? 30.688 -37.5 -7.434 1 98.5 880 PHE B C 1
ATOM 14461 O O . PHE B 1 880 ? 31.281 -37.531 -6.355 1 98.5 880 PHE B O 1
ATOM 14468 N N . GLY B 1 881 ? 30.188 -38.625 -7.969 1 98.56 881 GLY B N 1
ATOM 14469 C CA . GLY B 1 881 ? 30.359 -39.938 -7.395 1 98.56 881 GLY B CA 1
ATOM 14470 C C . GLY B 1 881 ? 29.5 -40.188 -6.176 1 98.56 881 GLY B C 1
ATOM 14471 O O . GLY B 1 881 ? 29.797 -41.062 -5.367 1 98.56 881 GLY B O 1
ATOM 14472 N N . VAL B 1 882 ? 28.453 -39.406 -6.012 1 98.31 882 VAL B N 1
ATOM 14473 C CA . VAL B 1 882 ? 27.656 -39.5 -4.789 1 98.31 882 VAL B CA 1
ATOM 14474 C C . VAL B 1 882 ? 26.375 -40.312 -5.066 1 98.31 882 VAL B C 1
ATOM 14476 O O . VAL B 1 882 ? 25.703 -40.719 -4.133 1 98.31 882 VAL B O 1
ATOM 14479 N N . SER B 1 883 ? 26.047 -40.656 -6.301 1 98.44 883 SER B N 1
ATOM 14480 C CA . SER B 1 883 ? 24.781 -41.281 -6.66 1 98.44 883 SER B CA 1
ATOM 14481 C C . SER B 1 883 ? 24.812 -42.781 -6.438 1 98.44 883 SER B C 1
ATOM 14483 O O . SER B 1 883 ? 25.891 -43.406 -6.453 1 98.44 883 SER B O 1
ATOM 14485 N N . LYS B 1 884 ? 23.656 -43.344 -6.211 1 98.19 884 LYS B N 1
ATOM 14486 C CA . LYS B 1 884 ? 23.562 -44.812 -6.129 1 98.19 884 LYS B CA 1
ATOM 14487 C C . LYS B 1 884 ? 24.094 -45.469 -7.398 1 98.19 884 LYS B C 1
ATOM 14489 O O . LYS B 1 884 ? 24.703 -46.531 -7.34 1 98.19 884 LYS B O 1
ATOM 14494 N N . ALA B 1 885 ? 23.828 -44.875 -8.523 1 98.19 885 ALA B N 1
ATOM 14495 C CA . ALA B 1 885 ? 24.281 -45.438 -9.805 1 98.19 885 ALA B CA 1
ATOM 14496 C C . ALA B 1 885 ? 25.797 -45.594 -9.828 1 98.19 885 ALA B C 1
ATOM 14498 O O . ALA B 1 885 ? 26.297 -46.594 -10.328 1 98.19 885 ALA B O 1
ATOM 14499 N N . THR B 1 886 ? 26.5 -44.656 -9.328 1 98.5 886 THR B N 1
ATOM 14500 C CA . THR B 1 886 ? 27.953 -44.719 -9.336 1 98.5 886 THR B CA 1
ATOM 14501 C C . THR B 1 886 ? 28.453 -45.781 -8.359 1 98.5 886 THR B C 1
ATOM 14503 O O . THR B 1 886 ? 29.438 -46.469 -8.633 1 98.5 886 THR B O 1
ATOM 14506 N N . GLY B 1 887 ? 27.812 -45.844 -7.168 1 98.31 887 GLY B N 1
ATOM 14507 C CA . GLY B 1 887 ? 28.141 -46.938 -6.254 1 98.31 887 GLY B CA 1
ATOM 14508 C C . GLY B 1 887 ? 27.906 -48.312 -6.852 1 98.31 887 GLY B C 1
ATOM 14509 O O . GLY B 1 887 ? 28.766 -49.188 -6.734 1 98.31 887 GLY B O 1
ATOM 14510 N N . ASP B 1 888 ? 26.812 -48.469 -7.504 1 98.38 888 ASP B N 1
ATOM 14511 C CA . ASP B 1 888 ? 26.469 -49.75 -8.141 1 98.38 888 ASP B CA 1
ATOM 14512 C C . ASP B 1 888 ? 27.469 -50.125 -9.234 1 98.38 888 ASP B C 1
ATOM 14514 O O . ASP B 1 888 ? 27.875 -51.281 -9.359 1 98.38 888 ASP B O 1
ATOM 14518 N N . ALA B 1 889 ? 27.812 -49.156 -10.008 1 98.5 889 ALA B N 1
ATOM 14519 C CA . ALA B 1 889 ? 28.766 -49.406 -11.086 1 98.5 889 ALA B CA 1
ATOM 14520 C C . ALA B 1 889 ? 30.109 -49.844 -10.531 1 98.5 889 ALA B C 1
ATOM 14522 O O . ALA B 1 889 ? 30.766 -50.719 -11.102 1 98.5 889 ALA B O 1
ATOM 14523 N N . ARG B 1 890 ? 30.562 -49.156 -9.508 1 98.19 890 ARG B N 1
ATOM 14524 C CA . ARG B 1 890 ? 31.828 -49.531 -8.891 1 98.19 890 ARG B CA 1
ATOM 14525 C C . ARG B 1 890 ? 31.766 -50.938 -8.305 1 98.19 890 ARG B C 1
ATOM 14527 O O . ARG B 1 890 ? 32.719 -51.719 -8.422 1 98.19 890 ARG B O 1
ATOM 14534 N N . ASN B 1 891 ? 30.734 -51.25 -7.656 1 98.06 891 ASN B N 1
ATOM 14535 C CA . ASN B 1 891 ? 30.516 -52.594 -7.113 1 98.06 891 ASN B CA 1
ATOM 14536 C C . ASN B 1 891 ? 30.469 -53.656 -8.219 1 98.06 891 ASN B C 1
ATOM 14538 O O . ASN B 1 891 ? 30.828 -54.812 -7.996 1 98.06 891 ASN B O 1
ATOM 14542 N N . ALA B 1 892 ? 30.125 -53.25 -9.445 1 97.62 892 ALA B N 1
ATOM 14543 C CA . ALA B 1 892 ? 30.016 -54.156 -10.578 1 97.62 892 ALA B CA 1
ATOM 14544 C C . ALA B 1 892 ? 31.328 -54.25 -11.344 1 97.62 892 ALA B C 1
ATOM 14546 O O . ALA B 1 892 ? 31.438 -54.969 -12.336 1 97.62 892 ALA B O 1
ATOM 14547 N N . GLY B 1 893 ? 32.312 -53.5 -10.922 1 96.44 893 GLY B N 1
ATOM 14548 C CA . GLY B 1 893 ? 33.625 -53.562 -11.547 1 96.44 893 GLY B CA 1
ATOM 14549 C C . GLY B 1 893 ? 33.75 -52.594 -12.711 1 96.44 893 GLY B C 1
ATOM 14550 O O . GLY B 1 893 ? 34.781 -52.625 -13.422 1 96.44 893 GLY B O 1
ATOM 14551 N N . GLY B 1 894 ? 32.75 -51.719 -12.875 1 97.5 894 GLY B N 1
ATOM 14552 C CA . GLY B 1 894 ? 32.781 -50.75 -13.945 1 97.5 894 GLY B CA 1
ATOM 14553 C C . GLY B 1 894 ? 31.484 -50.688 -14.727 1 97.5 894 GLY B C 1
ATOM 14554 O O . GLY B 1 894 ? 30.469 -51.25 -14.297 1 97.5 894 GLY B O 1
ATOM 14555 N N . VAL B 1 895 ? 31.562 -49.906 -15.812 1 98 895 VAL B N 1
ATOM 14556 C CA . VAL B 1 895 ? 30.391 -49.75 -16.672 1 98 895 VAL B CA 1
ATOM 14557 C C . VAL B 1 895 ? 30.594 -50.5 -17.969 1 98 895 VAL B C 1
ATOM 14559 O O . VAL B 1 895 ? 31.609 -50.312 -18.656 1 98 895 VAL B O 1
ATOM 14562 N N . LYS B 1 896 ? 29.703 -51.344 -18.328 1 96.5 896 LYS B N 1
ATOM 14563 C CA . LYS B 1 896 ? 29.766 -52.062 -19.594 1 96.5 896 LYS B CA 1
ATOM 14564 C C . LYS B 1 896 ? 29.406 -51.156 -20.766 1 96.5 896 LYS B C 1
ATOM 14566 O O . LYS B 1 896 ? 28.391 -50.469 -20.734 1 96.5 896 LYS B O 1
ATOM 14571 N N . ILE B 1 897 ? 30.281 -51.062 -21.703 1 96.38 897 ILE B N 1
ATOM 14572 C CA . ILE B 1 897 ? 30.062 -50.219 -22.859 1 96.38 897 ILE B CA 1
ATOM 14573 C C . ILE B 1 897 ? 30.484 -50.938 -24.141 1 96.38 897 ILE B C 1
ATOM 14575 O O . ILE B 1 897 ? 31.188 -51.938 -24.078 1 96.38 897 ILE B O 1
ATOM 14579 N N . ASN B 1 898 ? 29.969 -50.531 -25.234 1 97.25 898 ASN B N 1
ATOM 14580 C CA . ASN B 1 898 ? 30.422 -50.906 -26.562 1 97.25 898 ASN B CA 1
ATOM 14581 C C . ASN B 1 898 ? 31.141 -49.75 -27.266 1 97.25 898 ASN B C 1
ATOM 14583 O O . ASN B 1 898 ? 30.5 -48.969 -27.969 1 97.25 898 ASN B O 1
ATOM 14587 N N . ALA B 1 899 ? 32.469 -49.656 -27.094 1 98 899 ALA B N 1
ATOM 14588 C CA . ALA B 1 899 ? 33.25 -48.5 -27.578 1 98 899 ALA B CA 1
ATOM 14589 C C . ALA B 1 899 ? 34.469 -48.969 -28.375 1 98 899 ALA B C 1
ATOM 14591 O O . ALA B 1 899 ? 34.812 -50.156 -28.391 1 98 899 ALA B O 1
ATOM 14592 N N . VAL B 1 900 ? 35.031 -47.969 -29.062 1 97.25 900 VAL B N 1
ATOM 14593 C CA . VAL B 1 900 ? 36.188 -48.25 -29.875 1 97.25 900 VAL B CA 1
ATOM 14594 C C . VAL B 1 900 ? 37.188 -47.125 -29.781 1 97.25 900 VAL B C 1
ATOM 14596 O O . VAL B 1 900 ? 36.812 -45.938 -29.797 1 97.25 900 VAL B O 1
ATOM 14599 N N . MET B 1 901 ? 38.469 -47.375 -29.578 1 96.44 901 MET B N 1
ATOM 14600 C CA . MET B 1 901 ? 39.562 -46.438 -29.594 1 96.44 901 MET B CA 1
ATOM 14601 C C . MET B 1 901 ? 39.875 -46 -31.016 1 96.44 901 MET B C 1
ATOM 14603 O O . MET B 1 901 ? 39.531 -46.688 -31.969 1 96.44 901 MET B O 1
ATOM 14607 N N . PRO B 1 902 ? 40.594 -44.938 -31.188 1 94.94 902 PRO B N 1
ATOM 14608 C CA . PRO B 1 902 ? 40.969 -44.5 -32.531 1 94.94 902 PRO B CA 1
ATOM 14609 C C . PRO B 1 902 ? 41.75 -45.562 -33.312 1 94.94 902 PRO B C 1
ATOM 14611 O O . PRO B 1 902 ? 41.688 -45.625 -34.531 1 94.94 902 PRO B O 1
ATOM 14614 N N . ASP B 1 903 ? 42.5 -46.438 -32.625 1 94.5 903 ASP B N 1
ATOM 14615 C CA . ASP B 1 903 ? 43.344 -47.438 -33.281 1 94.5 903 ASP B CA 1
ATOM 14616 C C . ASP B 1 903 ? 42.562 -48.719 -33.562 1 94.5 903 ASP B C 1
ATOM 14618 O O . ASP B 1 903 ? 43.125 -49.688 -34.062 1 94.5 903 ASP B O 1
ATOM 14622 N N . GLY B 1 904 ? 41.312 -48.719 -33.156 1 93.31 904 GLY B N 1
ATOM 14623 C CA . GLY B 1 904 ? 40.438 -49.812 -33.5 1 93.31 904 GLY B CA 1
ATOM 14624 C C . GLY B 1 904 ? 40.219 -50.781 -32.375 1 93.31 904 GLY B C 1
ATOM 14625 O O . GLY B 1 904 ? 39.406 -51.719 -32.469 1 93.31 904 GLY B O 1
ATOM 14626 N N . THR B 1 905 ? 40.938 -50.562 -31.297 1 96.06 905 THR B N 1
ATOM 14627 C CA . THR B 1 905 ? 40.812 -51.469 -30.156 1 96.06 905 THR B CA 1
ATOM 14628 C C . THR B 1 905 ? 39.438 -51.344 -29.5 1 96.06 905 THR B C 1
ATOM 14630 O O . THR B 1 905 ? 39 -50.219 -29.125 1 96.06 905 THR B O 1
ATOM 14633 N N . ALA B 1 906 ? 38.781 -52.438 -29.344 1 96.19 906 ALA B N 1
ATOM 14634 C CA . ALA B 1 906 ? 37.469 -52.438 -28.719 1 96.19 906 ALA B CA 1
ATOM 14635 C C . ALA B 1 906 ? 37.562 -52.281 -27.203 1 96.19 906 ALA B C 1
ATOM 14637 O O . ALA B 1 906 ? 38.469 -52.844 -26.594 1 96.19 906 ALA B O 1
ATOM 14638 N N . VAL B 1 907 ? 36.75 -51.531 -26.688 1 96.88 907 VAL B N 1
ATOM 14639 C CA . VAL B 1 907 ? 36.625 -51.344 -25.25 1 96.88 907 VAL B CA 1
ATOM 14640 C C . VAL B 1 907 ? 35.25 -51.75 -24.781 1 96.88 907 VAL B C 1
ATOM 14642 O O . VAL B 1 907 ? 34.25 -51.188 -25.234 1 96.88 907 VAL B O 1
ATOM 14645 N N . THR B 1 908 ? 35.125 -52.719 -23.891 1 96.19 908 THR B N 1
ATOM 14646 C CA . THR B 1 908 ? 33.844 -53.25 -23.516 1 96.19 908 THR B CA 1
ATOM 14647 C C . THR B 1 908 ? 33.5 -52.875 -22.078 1 96.19 908 THR B C 1
ATOM 14649 O O . THR B 1 908 ? 32.375 -53.094 -21.625 1 96.19 908 THR B O 1
ATOM 14652 N N . THR B 1 909 ? 34.438 -52.438 -21.406 1 96.62 909 THR B N 1
ATOM 14653 C CA . THR B 1 909 ? 34.219 -52 -20.031 1 96.62 909 THR B CA 1
ATOM 14654 C C . THR B 1 909 ? 35.031 -50.75 -19.734 1 96.62 909 THR B C 1
ATOM 14656 O O . THR B 1 909 ? 36.188 -50.625 -20.172 1 96.62 909 THR B O 1
ATOM 14659 N N . MET B 1 910 ? 34.406 -49.875 -19.031 1 96.88 910 MET B N 1
ATOM 14660 C CA . MET B 1 910 ? 35.062 -48.656 -18.609 1 96.88 910 MET B CA 1
ATOM 14661 C C . MET B 1 910 ? 35 -48.469 -17.094 1 96.88 910 MET B C 1
ATOM 14663 O O . MET B 1 910 ? 34 -48.812 -16.469 1 96.88 910 MET B O 1
ATOM 14667 N N . ASP B 1 911 ? 36.062 -47.969 -16.562 1 96.19 911 ASP B N 1
ATOM 14668 C CA . ASP B 1 911 ? 36.062 -47.625 -15.141 1 96.19 911 ASP B CA 1
ATOM 14669 C C . ASP B 1 911 ? 34.938 -46.656 -14.812 1 96.19 911 ASP B C 1
ATOM 14671 O O . ASP B 1 911 ? 34.656 -45.719 -15.586 1 96.19 911 ASP B O 1
ATOM 14675 N N . ALA B 1 912 ? 34.281 -46.875 -13.648 1 98 912 ALA B N 1
ATOM 14676 C CA . ALA B 1 912 ? 33.125 -46.094 -13.273 1 98 912 ALA B CA 1
ATOM 14677 C C . ALA B 1 912 ? 33.438 -44.594 -13.219 1 98 912 ALA B C 1
ATOM 14679 O O . ALA B 1 912 ? 32.656 -43.75 -13.672 1 98 912 ALA B O 1
ATOM 14680 N N . GLN B 1 913 ? 34.5 -44.188 -12.578 1 97.69 913 GLN B N 1
ATOM 14681 C CA . GLN B 1 913 ? 34.875 -42.781 -12.461 1 97.69 913 GLN B CA 1
ATOM 14682 C C . GLN B 1 913 ? 35.094 -42.156 -13.836 1 97.69 913 GLN B C 1
ATOM 14684 O O . GLN B 1 913 ? 34.625 -41.062 -14.102 1 97.69 913 GLN B O 1
ATOM 14689 N N . SER B 1 914 ? 35.844 -42.875 -14.664 1 96.56 914 SER B N 1
ATOM 14690 C CA . SER B 1 914 ? 36.094 -42.375 -16 1 96.56 914 SER B CA 1
ATOM 14691 C C . SER B 1 914 ? 34.781 -42.188 -16.781 1 96.56 914 SER B C 1
ATOM 14693 O O . SER B 1 914 ? 34.625 -41.188 -17.5 1 96.56 914 SER B O 1
ATOM 14695 N N . TYR B 1 915 ? 33.906 -43.125 -16.656 1 97.75 915 TYR B N 1
ATOM 14696 C CA . TYR B 1 915 ? 32.625 -43.062 -17.359 1 97.75 915 TYR B CA 1
ATOM 14697 C C . TYR B 1 915 ? 31.812 -41.875 -16.859 1 97.75 915 TYR B C 1
ATOM 14699 O O . TYR B 1 915 ? 31.422 -41 -17.656 1 97.75 915 TYR B O 1
ATOM 14707 N N . TYR B 1 916 ? 31.578 -41.75 -15.578 1 98.44 916 TYR B N 1
ATOM 14708 C CA . TYR B 1 916 ? 30.609 -40.812 -15.023 1 98.44 916 TYR B CA 1
ATOM 14709 C C . TYR B 1 916 ? 31.188 -39.406 -14.977 1 98.44 916 TYR B C 1
ATOM 14711 O O . TYR B 1 916 ? 30.438 -38.406 -14.953 1 98.44 916 TYR B O 1
ATOM 14719 N N . THR B 1 917 ? 32.438 -39.156 -14.922 1 97.31 917 THR B N 1
ATOM 14720 C CA . THR B 1 917 ? 33.031 -37.812 -14.977 1 97.31 917 THR B CA 1
ATOM 14721 C C . THR B 1 917 ? 33 -37.281 -16.406 1 97.31 917 THR B C 1
ATOM 14723 O O . THR B 1 917 ? 33.156 -36.062 -16.625 1 97.31 917 THR B O 1
ATOM 14726 N N . THR B 1 918 ? 32.812 -38.156 -17.359 1 96.56 918 THR B N 1
ATOM 14727 C CA . THR B 1 918 ? 32.688 -37.719 -18.75 1 96.56 918 THR B CA 1
ATOM 14728 C C . THR B 1 918 ? 31.203 -37.531 -19.141 1 96.56 918 THR B C 1
ATOM 14730 O O . THR B 1 918 ? 30.844 -36.531 -19.75 1 96.56 918 THR B O 1
ATOM 14733 N N . VAL B 1 919 ? 30.422 -38.531 -18.734 1 97.19 919 VAL B N 1
ATOM 14734 C CA . VAL B 1 919 ? 29.016 -38.562 -19.141 1 97.19 919 VAL B CA 1
ATOM 14735 C C . VAL B 1 919 ? 28.203 -37.656 -18.219 1 97.19 919 VAL B C 1
ATOM 14737 O O . VAL B 1 919 ? 27.25 -37 -18.656 1 97.19 919 VAL B O 1
ATOM 14740 N N . GLY B 1 920 ? 28.562 -37.656 -16.969 1 98 920 GLY B N 1
ATOM 14741 C CA . GLY B 1 920 ? 27.828 -36.875 -16 1 98 920 GLY B CA 1
ATOM 14742 C C . GLY B 1 920 ? 28.312 -35.438 -15.875 1 98 920 GLY B C 1
ATOM 14743 O O . GLY B 1 920 ? 29.203 -35 -16.625 1 98 920 GLY B O 1
ATOM 14744 N N . GLY B 1 921 ? 27.562 -34.656 -15.039 1 97.44 921 GLY B N 1
ATOM 14745 C CA . GLY B 1 921 ? 27.922 -33.25 -14.82 1 97.44 921 GLY B CA 1
ATOM 14746 C C . GLY B 1 921 ? 27.016 -32.281 -15.547 1 97.44 921 GLY B C 1
ATOM 14747 O O . GLY B 1 921 ? 26.312 -32.656 -16.484 1 97.44 921 GLY B O 1
ATOM 14748 N N . ARG B 1 922 ? 27.141 -31.094 -15.141 1 96.38 922 ARG B N 1
ATOM 14749 C CA . ARG B 1 922 ? 26.281 -30.047 -15.688 1 96.38 922 ARG B CA 1
ATOM 14750 C C . ARG B 1 922 ? 26.562 -29.828 -17.172 1 96.38 922 ARG B C 1
ATOM 14752 O O . ARG B 1 922 ? 25.688 -29.391 -17.922 1 96.38 922 ARG B O 1
ATOM 14759 N N . ALA B 1 923 ? 27.781 -30.125 -17.594 1 96.88 923 ALA B N 1
ATOM 14760 C CA . ALA B 1 923 ? 28.172 -29.922 -18.984 1 96.88 923 ALA B CA 1
ATOM 14761 C C . ALA B 1 923 ? 28.562 -31.25 -19.641 1 96.88 923 ALA B C 1
ATOM 14763 O O . ALA B 1 923 ? 29.281 -31.266 -20.656 1 96.88 923 ALA B O 1
ATOM 14764 N N . GLY B 1 924 ? 28.156 -32.344 -19.094 1 97.75 924 GLY B N 1
ATOM 14765 C CA . GLY B 1 924 ? 28.469 -33.656 -19.641 1 97.75 924 GLY B CA 1
ATOM 14766 C C . GLY B 1 924 ? 27.578 -34.031 -20.812 1 97.75 924 GLY B C 1
ATOM 14767 O O . GLY B 1 924 ? 27.031 -33.156 -21.484 1 97.75 924 GLY B O 1
ATOM 14768 N N . ILE B 1 925 ? 27.531 -35.406 -21.047 1 98.25 925 ILE B N 1
ATOM 14769 C CA . ILE B 1 925 ? 26.688 -35.906 -22.125 1 98.25 925 ILE B CA 1
ATOM 14770 C C . ILE B 1 925 ? 25.25 -36.062 -21.625 1 98.25 925 ILE B C 1
ATOM 14772 O O . ILE B 1 925 ? 24.797 -37.188 -21.375 1 98.25 925 ILE B O 1
ATOM 14776 N N . THR B 1 926 ? 24.578 -35.031 -21.609 1 98.25 926 THR B N 1
ATOM 14777 C CA . THR B 1 926 ? 23.297 -34.906 -20.922 1 98.25 926 THR B CA 1
ATOM 14778 C C . THR B 1 926 ? 22.219 -35.75 -21.594 1 98.25 926 THR B C 1
ATOM 14780 O O . THR B 1 926 ? 21.172 -36 -21.016 1 98.25 926 THR B O 1
ATOM 14783 N N . GLY B 1 927 ? 22.406 -36.156 -22.828 1 98.06 927 GLY B N 1
ATOM 14784 C CA . GLY B 1 927 ? 21.5 -37.062 -23.484 1 98.06 927 GLY B CA 1
ATOM 14785 C C . GLY B 1 927 ? 21.297 -38.375 -22.719 1 98.06 927 GLY B C 1
ATOM 14786 O O . GLY B 1 927 ? 20.281 -39.031 -22.891 1 98.06 927 GLY B O 1
ATOM 14787 N N . GLU B 1 928 ? 22.266 -38.75 -21.906 1 97.62 928 GLU B N 1
ATOM 14788 C CA . GLU B 1 928 ? 22.156 -39.969 -21.078 1 97.62 928 GLU B CA 1
ATOM 14789 C C . GLU B 1 928 ? 21.266 -39.719 -19.859 1 97.62 928 GLU B C 1
ATOM 14791 O O . GLU B 1 928 ? 20.969 -40.656 -19.125 1 97.62 928 GLU B O 1
ATOM 14796 N N . TYR B 1 929 ? 20.828 -38.562 -19.703 1 98.44 929 TYR B N 1
ATOM 14797 C CA . TYR B 1 929 ? 20.031 -38.219 -18.547 1 98.44 929 TYR B CA 1
ATOM 14798 C C . TYR B 1 929 ? 18.656 -37.688 -18.969 1 98.44 929 TYR B C 1
ATOM 14800 O O . TYR B 1 929 ? 18.078 -36.844 -18.297 1 98.44 929 TYR B O 1
ATOM 14808 N N . ILE B 1 930 ? 18.172 -38.062 -20.109 1 98.31 930 ILE B N 1
ATOM 14809 C CA . ILE B 1 930 ? 16.812 -37.844 -20.594 1 98.31 930 ILE B CA 1
ATOM 14810 C C . ILE B 1 930 ? 15.922 -39 -20.156 1 98.31 930 ILE B C 1
ATOM 14812 O O . ILE B 1 930 ? 16.328 -40.156 -20.219 1 98.31 930 ILE B O 1
ATOM 14816 N N . TYR B 1 931 ? 14.75 -38.688 -19.734 1 98.25 931 TYR B N 1
ATOM 14817 C CA . TYR B 1 931 ? 13.797 -39.688 -19.25 1 98.25 931 TYR B CA 1
ATOM 14818 C C . TYR B 1 931 ? 12.422 -39.469 -19.859 1 98.25 931 TYR B C 1
ATOM 14820 O O . TYR B 1 931 ? 12.109 -38.344 -20.312 1 98.25 931 TYR B O 1
ATOM 14828 N N . ASP B 1 932 ? 11.672 -40.5 -19.844 1 98 932 ASP B N 1
ATOM 14829 C CA . ASP B 1 932 ? 10.266 -40.375 -20.219 1 98 932 ASP B CA 1
ATOM 14830 C C . ASP B 1 932 ? 9.5 -39.562 -19.172 1 98 932 ASP B C 1
ATOM 14832 O O . ASP B 1 932 ? 9.609 -39.812 -17.969 1 98 932 ASP B O 1
ATOM 14836 N N . ALA B 1 933 ? 8.75 -38.625 -19.688 1 97.81 933 ALA B N 1
ATOM 14837 C CA . ALA B 1 933 ? 8.023 -37.75 -18.781 1 97.81 933 ALA B CA 1
ATOM 14838 C C . ALA B 1 933 ? 6.703 -38.375 -18.344 1 97.81 933 ALA B C 1
ATOM 14840 O O . ALA B 1 933 ? 6 -37.812 -17.5 1 97.81 933 ALA B O 1
ATOM 14841 N N . THR B 1 934 ? 6.305 -39.5 -18.828 1 98.19 934 THR B N 1
ATOM 14842 C CA . THR B 1 934 ? 5.047 -40.156 -18.484 1 98.19 934 THR B CA 1
ATOM 14843 C C . THR B 1 934 ? 4.977 -40.438 -16.984 1 98.19 934 THR B C 1
ATOM 14845 O O . THR B 1 934 ? 5.926 -40.969 -16.406 1 98.19 934 THR B O 1
ATOM 14848 N N . ASN B 1 935 ? 3.887 -40.031 -16.406 1 97.56 935 ASN B N 1
ATOM 14849 C CA . ASN B 1 935 ? 3.652 -40.312 -14.992 1 97.56 935 ASN B CA 1
ATOM 14850 C C . ASN B 1 935 ? 2.162 -40.375 -14.672 1 97.56 935 ASN B C 1
ATOM 14852 O O . ASN B 1 935 ? 1.35 -39.719 -15.328 1 97.56 935 ASN B O 1
ATOM 14856 N N . VAL B 1 936 ? 1.778 -41.219 -13.742 1 98.19 936 VAL B N 1
ATOM 14857 C CA . VAL B 1 936 ? 0.438 -41.375 -13.18 1 98.19 936 VAL B CA 1
ATOM 14858 C C . VAL B 1 936 ? 0.502 -41.312 -11.656 1 98.19 936 VAL B C 1
ATOM 14860 O O . VAL B 1 936 ? 1.267 -42.031 -11.031 1 98.19 936 VAL B O 1
ATOM 14863 N N . SER B 1 937 ? -0.251 -40.406 -11.102 1 97.06 937 SER B N 1
ATOM 14864 C CA . SER B 1 937 ? -0.159 -40.25 -9.656 1 97.06 937 SER B CA 1
ATOM 14865 C C . SER B 1 937 ? -1.542 -40.219 -9.016 1 97.06 937 SER B C 1
ATOM 14867 O O . SER B 1 937 ? -2.525 -39.875 -9.672 1 97.06 937 SER B O 1
ATOM 14869 N N . LEU B 1 938 ? -1.617 -40.688 -7.777 1 97.56 938 LEU B N 1
ATOM 14870 C CA . LEU B 1 938 ? -2.754 -40.344 -6.918 1 97.56 938 LEU B CA 1
ATOM 14871 C C . LEU B 1 938 ? -2.656 -38.938 -6.398 1 97.56 938 LEU B C 1
ATOM 14873 O O . LEU B 1 938 ? -2.064 -38.688 -5.344 1 97.56 938 LEU B O 1
ATOM 14877 N N . ARG B 1 939 ? -3.344 -38.094 -7.035 1 96.44 939 ARG B N 1
ATOM 14878 C CA . ARG B 1 939 ? -3.166 -36.656 -6.859 1 96.44 939 ARG B CA 1
ATOM 14879 C C . ARG B 1 939 ? -3.855 -36.188 -5.59 1 96.44 939 ARG B C 1
ATOM 14881 O O . ARG B 1 939 ? -3.312 -35.344 -4.863 1 96.44 939 ARG B O 1
ATOM 14888 N N . GLU B 1 940 ? -5.098 -36.625 -5.359 1 97.31 940 GLU B N 1
ATOM 14889 C CA . GLU B 1 940 ? -5.836 -36.156 -4.191 1 97.31 940 GLU B CA 1
ATOM 14890 C C . GLU B 1 940 ? -6.684 -37.281 -3.59 1 97.31 940 GLU B C 1
ATOM 14892 O O . GLU B 1 940 ? -7.199 -38.125 -4.316 1 97.31 940 GLU B O 1
ATOM 14897 N N . ILE B 1 941 ? -6.812 -37.219 -2.303 1 97.56 941 ILE B N 1
ATOM 14898 C CA . ILE B 1 941 ? -7.75 -38.031 -1.541 1 97.56 941 ILE B CA 1
ATOM 14899 C C . ILE B 1 941 ? -8.453 -37.188 -0.494 1 97.56 941 ILE B C 1
ATOM 14901 O O . ILE B 1 941 ? -7.836 -36.312 0.131 1 97.56 941 ILE B O 1
ATOM 14905 N N . SER B 1 942 ? -9.672 -37.312 -0.416 1 98.06 942 SER B N 1
ATOM 14906 C CA . SER B 1 942 ? -10.469 -36.75 0.667 1 98.06 942 SER B CA 1
ATOM 14907 C C . SER B 1 942 ? -11.477 -37.75 1.198 1 98.06 942 SER B C 1
ATOM 14909 O O . SER B 1 942 ? -12.336 -38.219 0.454 1 98.06 942 SER B O 1
ATOM 14911 N N . ILE B 1 943 ? -11.391 -38.125 2.439 1 98.25 943 ILE B N 1
ATOM 14912 C CA . ILE B 1 943 ? -12.32 -39.031 3.115 1 98.25 943 ILE B CA 1
ATOM 14913 C C . ILE B 1 943 ? -12.875 -38.344 4.363 1 98.25 943 ILE B C 1
ATOM 14915 O O . ILE B 1 943 ? -12.117 -37.938 5.25 1 98.25 943 ILE B O 1
ATOM 14919 N N . GLY B 1 944 ? -14.18 -38.281 4.336 1 97.38 944 GLY B N 1
ATOM 14920 C CA . GLY B 1 944 ? -14.68 -37.469 5.441 1 97.38 944 GLY B CA 1
ATOM 14921 C C . GLY B 1 944 ? -16.047 -37.906 5.926 1 97.38 944 GLY B C 1
ATOM 14922 O O . GLY B 1 944 ? -16.562 -38.969 5.508 1 97.38 944 GLY B O 1
ATOM 14923 N N . TYR B 1 945 ? -16.516 -37.125 6.902 1 96.44 945 TYR B N 1
ATOM 14924 C CA . TYR B 1 945 ? -17.766 -37.344 7.602 1 96.44 945 TYR B CA 1
ATOM 14925 C C . TYR B 1 945 ? -18.531 -36.031 7.766 1 96.44 945 TYR B C 1
ATOM 14927 O O . TYR B 1 945 ? -17.984 -35.031 8.234 1 96.44 945 TYR B O 1
ATOM 14935 N N . ASN B 1 946 ? -19.812 -36.094 7.352 1 94 946 ASN B N 1
ATOM 14936 C CA . ASN B 1 946 ? -20.719 -34.969 7.594 1 94 946 ASN B CA 1
ATOM 14937 C C . ASN B 1 946 ? -21.516 -35.156 8.883 1 94 946 ASN B C 1
ATOM 14939 O O . ASN B 1 946 ? -22.266 -36.125 9.008 1 94 946 ASN B O 1
ATOM 14943 N N . PHE B 1 947 ? -21.422 -34.188 9.719 1 92.88 947 PHE B N 1
ATOM 14944 C CA . PHE B 1 947 ? -22.125 -34.281 10.984 1 92.88 947 PHE B CA 1
ATOM 14945 C C . PHE B 1 947 ? -23.609 -34.031 10.805 1 92.88 947 PHE B C 1
ATOM 14947 O O . PHE B 1 947 ? -24 -33.188 9.977 1 92.88 947 PHE B O 1
ATOM 14954 N N . ASN B 1 948 ? -24.422 -34.656 11.594 1 87.44 948 ASN B N 1
ATOM 14955 C CA . ASN B 1 948 ? -25.875 -34.406 11.609 1 87.44 948 ASN B CA 1
ATOM 14956 C C . ASN B 1 948 ? -26.203 -33.125 12.344 1 87.44 948 ASN B C 1
ATOM 14958 O O . ASN B 1 948 ? -25.891 -32.969 13.523 1 87.44 948 ASN B O 1
ATOM 14962 N N . PRO B 1 949 ? -26.812 -32.219 11.625 1 81.25 949 PRO B N 1
ATOM 14963 C CA . PRO B 1 949 ? -27.125 -30.953 12.266 1 81.25 949 PRO B CA 1
ATOM 14964 C C . PRO B 1 949 ? -28.016 -31.109 13.492 1 81.25 949 PRO B C 1
ATOM 14966 O O . PRO B 1 949 ? -28.016 -30.25 14.383 1 81.25 949 PRO B O 1
ATOM 14969 N N . LYS B 1 950 ? -28.812 -32.094 13.656 1 79.62 950 LYS B N 1
ATOM 14970 C CA . LYS B 1 950 ? -29.719 -32.312 14.781 1 79.62 950 LYS B CA 1
ATOM 14971 C C . LYS B 1 950 ? -28.953 -32.594 16.062 1 79.62 950 LYS B C 1
ATOM 14973 O O . LYS B 1 950 ? -29.422 -32.281 17.156 1 79.62 950 LYS B O 1
ATOM 14978 N N . ALA B 1 951 ? -27.844 -33.094 15.867 1 81.19 951 ALA B N 1
ATOM 14979 C CA . ALA B 1 951 ? -27.031 -33.438 17.016 1 81.19 951 ALA B CA 1
ATOM 14980 C C . ALA B 1 951 ? -26.328 -32.219 17.578 1 81.19 951 ALA B C 1
ATOM 14982 O O . ALA B 1 951 ? -25.953 -32.188 18.75 1 81.19 951 ALA B O 1
ATOM 14983 N N . LEU B 1 952 ? -26.219 -31.219 16.719 1 84.12 952 LEU B N 1
ATOM 14984 C CA . LEU B 1 952 ? -25.562 -29.984 17.141 1 84.12 952 LEU B CA 1
ATOM 14985 C C . LEU B 1 952 ? -26.391 -28.766 16.703 1 84.12 952 LEU B C 1
ATOM 14987 O O . LEU B 1 952 ? -26.047 -28.078 15.742 1 84.12 952 LEU B O 1
ATOM 14991 N N . PRO B 1 953 ? -27.438 -28.422 17.453 1 78.44 953 PRO B N 1
ATOM 14992 C CA . PRO B 1 953 ? -28.422 -27.453 16.984 1 78.44 953 PRO B CA 1
ATOM 14993 C C . PRO B 1 953 ? -27.812 -26.062 16.75 1 78.44 953 PRO B C 1
ATOM 14995 O O . PRO B 1 953 ? -28.406 -25.25 16.031 1 78.44 953 PRO B O 1
ATOM 14998 N N . PHE B 1 954 ? -26.688 -25.844 17.281 1 80.25 954 PHE B N 1
ATOM 14999 C CA . PHE B 1 954 ? -26.109 -24.516 17.094 1 80.25 954 PHE B CA 1
ATOM 15000 C C . PHE B 1 954 ? -25.281 -24.453 15.828 1 80.25 954 PHE B C 1
ATOM 15002 O O . PHE B 1 954 ? -24.812 -23.391 15.43 1 80.25 954 PHE B O 1
ATOM 15009 N N . ILE B 1 955 ? -25.188 -25.609 15.18 1 87.5 955 ILE B N 1
ATOM 15010 C CA . ILE B 1 955 ? -24.406 -25.703 13.961 1 87.5 955 ILE B CA 1
ATOM 15011 C C . ILE B 1 955 ? -25.312 -26.047 12.781 1 87.5 955 ILE B C 1
ATOM 15013 O O . ILE B 1 955 ? -26.156 -26.938 12.875 1 87.5 955 ILE B O 1
ATOM 15017 N N . GLN B 1 956 ? -25.219 -25.219 11.734 1 84.5 956 GLN B N 1
ATOM 15018 C CA . GLN B 1 956 ? -25.984 -25.516 10.531 1 84.5 956 GLN B CA 1
ATOM 15019 C C . GLN B 1 956 ? -25.406 -26.719 9.789 1 84.5 956 GLN B C 1
ATOM 15021 O O . GLN B 1 956 ? -26.125 -27.656 9.461 1 84.5 956 GLN B O 1
ATOM 15026 N N . THR B 1 957 ? -24.172 -26.656 9.5 1 89.81 957 THR B N 1
ATOM 15027 C CA . THR B 1 957 ? -23.469 -27.766 8.875 1 89.81 957 THR B CA 1
ATOM 15028 C C . THR B 1 957 ? -22.062 -27.906 9.445 1 89.81 957 THR B C 1
ATOM 15030 O O . THR B 1 957 ? -21.469 -26.938 9.914 1 89.81 957 THR B O 1
ATOM 15033 N N . ALA B 1 958 ? -21.562 -29.156 9.469 1 93.25 958 ALA B N 1
ATOM 15034 C CA . ALA B 1 958 ? -20.188 -29.422 9.891 1 93.25 958 ALA B CA 1
ATOM 15035 C C . ALA B 1 958 ? -19.641 -30.672 9.211 1 93.25 958 ALA B C 1
ATOM 15037 O O . ALA B 1 958 ? -20.375 -31.656 9.016 1 93.25 958 ALA B O 1
ATOM 15038 N N . SER B 1 959 ? -18.453 -30.609 8.828 1 95.44 959 SER B N 1
ATOM 15039 C CA . SER B 1 959 ? -17.797 -31.781 8.242 1 95.44 959 SER B CA 1
ATOM 15040 C C . SER B 1 959 ? -16.328 -31.828 8.617 1 95.44 959 SER B C 1
ATOM 15042 O O . SER B 1 959 ? -15.703 -30.797 8.867 1 95.44 959 SER B O 1
ATOM 15044 N N . ILE B 1 960 ? -15.766 -33.031 8.734 1 96.81 960 ILE B N 1
ATOM 15045 C CA . ILE B 1 960 ? -14.336 -33.25 8.938 1 96.81 960 ILE B CA 1
ATOM 15046 C C . ILE B 1 960 ? -13.836 -34.281 7.914 1 96.81 960 ILE B C 1
ATOM 15048 O O . ILE B 1 960 ? -14.562 -35.219 7.559 1 96.81 960 ILE B O 1
ATOM 15052 N N . SER B 1 961 ? -12.688 -34.094 7.391 1 97.81 961 SER B N 1
ATOM 15053 C CA . SER B 1 961 ? -12.18 -35.031 6.41 1 97.81 961 SER B CA 1
ATOM 15054 C C . SER B 1 961 ? -10.664 -35.219 6.543 1 97.81 961 SER B C 1
ATOM 15056 O O . SER B 1 961 ? -9.953 -34.281 6.883 1 97.81 961 SER B O 1
ATOM 15058 N N . PHE B 1 962 ? -10.234 -36.406 6.305 1 98.31 962 PHE B N 1
ATOM 15059 C CA . PHE B 1 962 ? -8.836 -36.719 6.023 1 98.31 962 PHE B CA 1
ATOM 15060 C C . PHE B 1 962 ? -8.492 -36.406 4.574 1 98.31 962 PHE B C 1
ATOM 15062 O O . PHE B 1 962 ? -9.18 -36.844 3.652 1 98.31 962 PHE B O 1
ATOM 15069 N N . ILE B 1 963 ? -7.453 -35.594 4.41 1 98.25 963 ILE B N 1
ATOM 15070 C CA . ILE B 1 963 ? -7.109 -35.188 3.049 1 98.25 963 ILE B CA 1
ATOM 15071 C C . ILE B 1 963 ? -5.641 -35.5 2.773 1 98.25 963 ILE B C 1
ATOM 15073 O O . ILE B 1 963 ? -4.82 -35.5 3.693 1 98.25 963 ILE B O 1
ATOM 15077 N N . ALA B 1 964 ? -5.332 -35.75 1.524 1 97.81 964 ALA B N 1
ATOM 15078 C CA . ALA B 1 964 ? -3.961 -36 1.082 1 97.81 964 ALA B CA 1
ATOM 15079 C C . ALA B 1 964 ? -3.758 -35.531 -0.354 1 97.81 964 ALA B C 1
ATOM 15081 O O . ALA B 1 964 ? -4.68 -35.594 -1.172 1 97.81 964 ALA B O 1
ATOM 15082 N N . ARG B 1 965 ? -2.57 -35.031 -0.644 1 95.94 965 ARG B N 1
ATOM 15083 C CA . ARG B 1 965 ? -2.18 -34.594 -1.981 1 95.94 965 ARG B CA 1
ATOM 15084 C C . ARG B 1 965 ? -0.81 -35.156 -2.357 1 95.94 965 ARG B C 1
ATOM 15086 O O . ARG B 1 965 ? 0.118 -35.156 -1.548 1 95.94 965 ARG B O 1
ATOM 15093 N N . ASN B 1 966 ? -0.7 -35.531 -3.607 1 95.56 966 ASN B N 1
ATOM 15094 C CA . ASN B 1 966 ? 0.543 -36.094 -4.145 1 95.56 966 ASN B CA 1
ATOM 15095 C C . ASN B 1 966 ? 1.074 -37.219 -3.285 1 95.56 966 ASN B C 1
ATOM 15097 O O . ASN B 1 966 ? 2.23 -37.219 -2.859 1 95.56 966 ASN B O 1
ATOM 15101 N N . LEU B 1 967 ? 0.23 -38.188 -3.086 1 95.75 967 LEU B N 1
ATOM 15102 C CA . LEU B 1 967 ? 0.53 -39.281 -2.139 1 95.75 967 LEU B CA 1
ATOM 15103 C C . LEU B 1 967 ? 1.608 -40.188 -2.688 1 95.75 967 LEU B C 1
ATOM 15105 O O . LEU B 1 967 ? 2.586 -40.5 -1.999 1 95.75 967 LEU B O 1
ATOM 15109 N N . PHE B 1 968 ? 1.352 -40.719 -3.938 1 96 968 PHE B N 1
ATOM 15110 C CA . PHE B 1 968 ? 2.373 -41.531 -4.574 1 96 968 PHE B CA 1
ATOM 15111 C C . PHE B 1 968 ? 2.148 -41.625 -6.078 1 96 968 PHE B C 1
ATOM 15113 O O . PHE B 1 968 ? 1.075 -41.25 -6.57 1 96 968 PHE B O 1
ATOM 15120 N N . PHE B 1 969 ? 3.188 -42 -6.781 1 97.5 969 PHE B N 1
ATOM 15121 C CA . PHE B 1 969 ? 3.084 -42.281 -8.211 1 97.5 969 PHE B CA 1
ATOM 15122 C C . PHE B 1 969 ? 2.777 -43.75 -8.461 1 97.5 969 PHE B C 1
ATOM 15124 O O . PHE B 1 969 ? 3.422 -44.625 -7.883 1 97.5 969 PHE B O 1
ATOM 15131 N N . ILE B 1 970 ? 1.766 -43.969 -9.273 1 98.06 970 ILE B N 1
ATOM 15132 C CA . ILE B 1 970 ? 1.513 -45.312 -9.781 1 98.06 970 ILE B CA 1
ATOM 15133 C C . ILE B 1 970 ? 2.564 -45.688 -10.828 1 98.06 970 ILE B C 1
ATOM 15135 O O . ILE B 1 970 ? 3.01 -46.844 -10.898 1 98.06 970 ILE B O 1
ATOM 15139 N N . TYR B 1 971 ? 2.891 -44.719 -11.602 1 97.69 971 TYR B N 1
ATOM 15140 C CA . TYR B 1 971 ? 3.953 -44.844 -12.594 1 97.69 971 TYR B CA 1
ATOM 15141 C C . TYR B 1 971 ? 4.766 -43.562 -12.719 1 97.69 971 TYR B C 1
ATOM 15143 O O . TYR B 1 971 ? 4.203 -42.469 -12.711 1 97.69 971 TYR B O 1
ATOM 15151 N N . LYS B 1 972 ? 6.043 -43.688 -12.805 1 96.94 972 LYS B N 1
ATOM 15152 C CA . LYS B 1 972 ? 6.98 -42.594 -13.078 1 96.94 972 LYS B CA 1
ATOM 15153 C C . LYS B 1 972 ? 8.344 -43.156 -13.508 1 96.94 972 LYS B C 1
ATOM 15155 O O . LYS B 1 972 ? 8.891 -44.031 -12.859 1 96.94 972 LYS B O 1
ATOM 15160 N N . ASP B 1 973 ? 8.828 -42.625 -14.531 1 95.12 973 ASP B N 1
ATOM 15161 C CA . ASP B 1 973 ? 10.125 -43.062 -15.023 1 95.12 973 ASP B CA 1
ATOM 15162 C C . ASP B 1 973 ? 11.242 -42.156 -14.523 1 95.12 973 ASP B C 1
ATOM 15164 O O . ASP B 1 973 ? 12.312 -42.625 -14.141 1 95.12 973 ASP B O 1
ATOM 15168 N N . ALA B 1 974 ? 11.102 -40.875 -14.523 1 96.12 974 ALA B N 1
ATOM 15169 C CA . ALA B 1 974 ? 12.102 -39.875 -14.156 1 96.12 974 ALA B CA 1
ATOM 15170 C C . ALA B 1 974 ? 12.461 -39.969 -12.68 1 96.12 974 ALA B C 1
ATOM 15172 O O . ALA B 1 974 ? 11.609 -40.312 -11.852 1 96.12 974 ALA B O 1
ATOM 15173 N N . PRO B 1 975 ? 13.656 -39.719 -12.344 1 95.62 975 PRO B N 1
ATOM 15174 C CA . PRO B 1 975 ? 14.07 -39.781 -10.938 1 95.62 975 PRO B CA 1
ATOM 15175 C C . PRO B 1 975 ? 13.539 -38.594 -10.117 1 95.62 975 PRO B C 1
ATOM 15177 O O . PRO B 1 975 ? 13.773 -38.531 -8.906 1 95.62 975 PRO B O 1
ATOM 15180 N N . PHE B 1 976 ? 12.969 -37.688 -10.664 1 95.75 976 PHE B N 1
ATOM 15181 C CA . PHE B 1 976 ? 12.305 -36.562 -10.016 1 95.75 976 PHE B CA 1
ATOM 15182 C C . PHE B 1 976 ? 10.859 -36.438 -10.477 1 95.75 976 PHE B C 1
ATOM 15184 O O . PHE B 1 976 ? 10.406 -37.219 -11.312 1 95.75 976 PHE B O 1
ATOM 15191 N N . ASP B 1 977 ? 10.062 -35.562 -9.867 1 96.31 977 ASP B N 1
ATOM 15192 C CA . ASP B 1 977 ? 8.68 -35.312 -10.266 1 96.31 977 ASP B CA 1
ATOM 15193 C C . ASP B 1 977 ? 8.609 -34.469 -11.523 1 96.31 977 ASP B C 1
ATOM 15195 O O . ASP B 1 977 ? 8.922 -33.281 -11.477 1 96.31 977 ASP B O 1
ATOM 15199 N N . PRO B 1 978 ? 8.188 -34.969 -12.641 1 95.81 978 PRO B N 1
ATOM 15200 C CA . PRO B 1 978 ? 8.164 -34.219 -13.891 1 95.81 978 PRO B CA 1
ATOM 15201 C C . PRO B 1 978 ? 7.074 -33.156 -13.898 1 95.81 978 PRO B C 1
ATOM 15203 O O . PRO B 1 978 ? 7.02 -32.312 -14.812 1 95.81 978 PRO B O 1
ATOM 15206 N N . ASN B 1 979 ? 6.238 -33.094 -12.867 1 93.94 979 ASN B N 1
ATOM 15207 C CA . ASN B 1 979 ? 5.137 -32.156 -12.82 1 93.94 979 ASN B CA 1
ATOM 15208 C C . ASN B 1 979 ? 5.543 -30.859 -12.109 1 93.94 979 ASN B C 1
ATOM 15210 O O . ASN B 1 979 ? 4.707 -29.984 -11.875 1 93.94 979 ASN B O 1
ATOM 15214 N N . ILE B 1 980 ? 6.766 -30.75 -11.773 1 94.12 980 ILE B N 1
ATOM 15215 C CA . ILE B 1 980 ? 7.305 -29.547 -11.141 1 94.12 980 ILE B CA 1
ATOM 15216 C C . ILE B 1 980 ? 8.219 -28.812 -12.117 1 94.12 980 ILE B C 1
ATOM 15218 O O . ILE B 1 980 ? 9 -29.438 -12.836 1 94.12 980 ILE B O 1
ATOM 15222 N N . ALA B 1 981 ? 8.047 -27.516 -12.172 1 94.69 981 ALA B N 1
ATOM 15223 C CA . ALA B 1 981 ? 8.875 -26.719 -13.07 1 94.69 981 ALA B CA 1
ATOM 15224 C C . ALA B 1 981 ? 9.844 -25.844 -12.281 1 94.69 981 ALA B C 1
ATOM 15226 O O . ALA B 1 981 ? 9.547 -25.438 -11.156 1 94.69 981 ALA B O 1
ATOM 15227 N N . LEU B 1 982 ? 10.922 -25.516 -12.883 1 97.31 982 LEU B N 1
ATOM 15228 C CA . LEU B 1 982 ? 11.891 -24.625 -12.266 1 97.31 982 LEU B CA 1
ATOM 15229 C C . LEU B 1 982 ? 11.508 -23.172 -12.469 1 97.31 982 LEU B C 1
ATOM 15231 O O . LEU B 1 982 ? 11.977 -22.281 -11.75 1 97.31 982 LEU B O 1
ATOM 15235 N N . SER B 1 983 ? 10.648 -22.922 -13.484 1 95.94 983 SER B N 1
ATOM 15236 C CA . SER B 1 983 ? 10.164 -21.594 -13.852 1 95.94 983 SER B CA 1
ATOM 15237 C C . SER B 1 983 ? 8.727 -21.656 -14.359 1 95.94 983 SER B C 1
ATOM 15239 O O . SER B 1 983 ? 8.305 -22.656 -14.938 1 95.94 983 SER B O 1
ATOM 15241 N N . THR B 1 984 ? 8.023 -20.625 -14.062 1 95.19 984 THR B N 1
ATOM 15242 C CA . THR B 1 984 ? 6.684 -20.562 -14.633 1 95.19 984 THR B CA 1
ATOM 15243 C C . THR B 1 984 ? 6.668 -19.641 -15.859 1 95.19 984 THR B C 1
ATOM 15245 O O . THR B 1 984 ? 5.598 -19.297 -16.359 1 95.19 984 THR B O 1
ATOM 15248 N N . GLY B 1 985 ? 7.867 -19.234 -16.328 1 93.5 985 GLY B N 1
ATOM 15249 C CA . GLY B 1 985 ? 7.996 -18.5 -17.578 1 93.5 985 GLY B CA 1
ATOM 15250 C C . GLY B 1 985 ? 8.039 -19.422 -18.781 1 93.5 985 GLY B C 1
ATOM 15251 O O . GLY B 1 985 ? 7.598 -20.562 -18.719 1 93.5 985 GLY B O 1
ATOM 15252 N N . GLN B 1 986 ? 8.523 -18.922 -19.891 1 93.31 986 GLN B N 1
ATOM 15253 C CA . GLN B 1 986 ? 8.531 -19.672 -21.141 1 93.31 986 GLN B CA 1
ATOM 15254 C C . GLN B 1 986 ? 9.758 -20.578 -21.219 1 93.31 986 GLN B C 1
ATOM 15256 O O . GLN B 1 986 ? 9.742 -21.594 -21.938 1 93.31 986 GLN B O 1
ATOM 15261 N N . GLY B 1 987 ? 10.766 -20.188 -20.469 1 95.56 987 GLY B N 1
ATOM 15262 C CA . GLY B 1 987 ? 12.008 -20.953 -20.516 1 95.56 987 GLY B CA 1
ATOM 15263 C C . GLY B 1 987 ? 12.25 -21.781 -19.266 1 95.56 987 GLY B C 1
ATOM 15264 O O . GLY B 1 987 ? 11.406 -21.828 -18.375 1 95.56 987 GLY B O 1
ATOM 15265 N N . LEU B 1 988 ? 13.32 -22.562 -19.328 1 96.75 988 LEU B N 1
ATOM 15266 C CA . LEU B 1 988 ? 13.758 -23.406 -18.219 1 96.75 988 LEU B CA 1
ATOM 15267 C C . LEU B 1 988 ? 12.703 -24.438 -17.875 1 96.75 988 LEU B C 1
ATOM 15269 O O . LEU B 1 988 ? 12.305 -24.562 -16.719 1 96.75 988 LEU B O 1
ATOM 15273 N N . GLN B 1 989 ? 12.227 -25.094 -18.953 1 96.25 989 GLN B N 1
ATOM 15274 C CA . GLN B 1 989 ? 11.195 -26.109 -18.828 1 96.25 989 GLN B CA 1
ATOM 15275 C C . GLN B 1 989 ? 11.766 -27.5 -19.078 1 96.25 989 GLN B C 1
ATOM 15277 O O . GLN B 1 989 ? 12.805 -27.641 -19.734 1 96.25 989 GLN B O 1
ATOM 15282 N N . GLY B 1 990 ? 11.094 -28.531 -18.5 1 96.56 990 GLY B N 1
ATOM 15283 C CA . GLY B 1 990 ? 11.422 -29.922 -18.766 1 96.56 990 GLY B CA 1
ATOM 15284 C C . GLY B 1 990 ? 12.773 -30.328 -18.203 1 96.56 990 GLY B C 1
ATOM 15285 O O . GLY B 1 990 ? 13.414 -31.25 -18.734 1 96.56 990 GLY B O 1
ATOM 15286 N N . VAL B 1 991 ? 13.219 -29.625 -17.25 1 97.88 991 VAL B N 1
ATOM 15287 C CA . VAL B 1 991 ? 14.539 -29.938 -16.688 1 97.88 991 VAL B CA 1
ATOM 15288 C C . VAL B 1 991 ? 14.508 -29.797 -15.172 1 97.88 991 VAL B C 1
ATOM 15290 O O . VAL B 1 991 ? 13.75 -28.984 -14.633 1 97.88 991 VAL B O 1
ATOM 15293 N N . ASP B 1 992 ? 15.266 -30.656 -14.547 1 97.38 992 ASP B N 1
ATOM 15294 C CA . ASP B 1 992 ? 15.5 -30.578 -13.102 1 97.38 992 ASP B CA 1
ATOM 15295 C C . ASP B 1 992 ? 16.953 -30.203 -12.805 1 97.38 992 ASP B C 1
ATOM 15297 O O . ASP B 1 992 ? 17.875 -30.891 -13.219 1 97.38 992 ASP B O 1
ATOM 15301 N N . ILE B 1 993 ? 17.125 -29.109 -12.156 1 98.38 993 ILE B N 1
ATOM 15302 C CA . ILE B 1 993 ? 18.422 -28.656 -11.695 1 98.38 993 ILE B CA 1
ATOM 15303 C C . ILE B 1 993 ? 18.344 -28.25 -10.227 1 98.38 993 ILE B C 1
ATOM 15305 O O . ILE B 1 993 ? 18.172 -27.078 -9.906 1 98.38 993 ILE B O 1
ATOM 15309 N N . TYR B 1 994 ? 18.484 -29.188 -9.383 1 98.12 994 TYR B N 1
ATOM 15310 C CA . TYR B 1 994 ? 18.484 -29 -7.938 1 98.12 994 TYR B CA 1
ATOM 15311 C C . TYR B 1 994 ? 17.281 -28.203 -7.484 1 98.12 994 TYR B C 1
ATOM 15313 O O . TYR B 1 994 ? 17.391 -27.297 -6.664 1 98.12 994 TYR B O 1
ATOM 15321 N N . GLY B 1 995 ? 16.156 -28.484 -8.031 1 96.75 995 GLY B N 1
ATOM 15322 C CA . GLY B 1 995 ? 14.898 -27.922 -7.555 1 96.75 995 GLY B CA 1
ATOM 15323 C C . GLY B 1 995 ? 14.406 -28.562 -6.277 1 96.75 995 GLY B C 1
ATOM 15324 O O . GLY B 1 995 ? 14.781 -29.703 -5.965 1 96.75 995 GLY B O 1
ATOM 15325 N N . LEU B 1 996 ? 13.641 -27.844 -5.57 1 97.25 996 LEU B N 1
ATOM 15326 C CA . LEU B 1 996 ? 13.023 -28.422 -4.375 1 97.25 996 LEU B CA 1
ATOM 15327 C C . LEU B 1 996 ? 12.266 -29.703 -4.715 1 97.25 996 LEU B C 1
ATOM 15329 O O . LEU B 1 996 ? 11.477 -29.734 -5.664 1 97.25 996 LEU B O 1
ATOM 15333 N N . PRO B 1 997 ? 12.5 -30.734 -3.959 1 96 997 PRO B N 1
ATOM 15334 C CA . PRO B 1 997 ? 11.727 -31.953 -4.211 1 96 997 PRO B CA 1
ATOM 15335 C C . PRO B 1 997 ? 10.227 -31.75 -3.982 1 96 997 PRO B C 1
ATOM 15337 O O . PRO B 1 997 ? 9.828 -30.984 -3.1 1 96 997 PRO B O 1
ATOM 15340 N N . SER B 1 998 ? 9.484 -32.438 -4.789 1 94.75 998 SER B N 1
ATOM 15341 C CA . SER B 1 998 ? 8.039 -32.406 -4.602 1 94.75 998 SER B CA 1
ATOM 15342 C C . SER B 1 998 ? 7.645 -32.938 -3.223 1 94.75 998 SER B C 1
ATOM 15344 O O . SER B 1 998 ? 8.32 -33.781 -2.658 1 94.75 998 SER B O 1
ATOM 15346 N N . THR B 1 999 ? 6.574 -32.375 -2.707 1 95.62 999 THR B N 1
ATOM 15347 C CA . THR B 1 999 ? 6.16 -32.75 -1.359 1 95.62 999 THR B CA 1
ATOM 15348 C C . THR B 1 999 ? 4.898 -33.594 -1.396 1 95.62 999 THR B C 1
ATOM 15350 O O . THR B 1 999 ? 4.105 -33.5 -2.334 1 95.62 999 THR B O 1
ATOM 15353 N N . ARG B 1 1000 ? 4.844 -34.469 -0.472 1 96.38 1000 ARG B N 1
ATOM 15354 C CA . ARG B 1 1000 ? 3.617 -35.188 -0.114 1 96.38 1000 ARG B CA 1
ATOM 15355 C C . ARG B 1 1000 ? 2.924 -34.5 1.067 1 96.38 1000 ARG B C 1
ATOM 15357 O O . ARG B 1 1000 ? 3.559 -34.219 2.084 1 96.38 1000 ARG B O 1
ATOM 15364 N N . SER B 1 1001 ? 1.646 -34.25 0.872 1 96.56 1001 SER B N 1
ATOM 15365 C CA . SER B 1 1001 ? 0.896 -33.562 1.915 1 96.56 1001 SER B CA 1
ATOM 15366 C C . SER B 1 1001 ? -0.224 -34.438 2.465 1 96.56 1001 SER B C 1
ATOM 15368 O O . SER B 1 1001 ? -1.007 -35 1.7 1 96.56 1001 SER B O 1
ATOM 15370 N N . ILE B 1 1002 ? -0.325 -34.531 3.773 1 98.12 1002 ILE B N 1
ATOM 15371 C CA . ILE B 1 1002 ? -1.375 -35.281 4.473 1 98.12 1002 ILE B CA 1
ATOM 15372 C C . ILE B 1 1002 ? -1.927 -34.406 5.613 1 98.12 1002 ILE B C 1
ATOM 15374 O O . ILE B 1 1002 ? -1.169 -33.75 6.32 1 98.12 1002 ILE B O 1
ATOM 15378 N N . GLY B 1 1003 ? -3.254 -34.406 5.68 1 98.12 1003 GLY B N 1
ATOM 15379 C CA . GLY B 1 1003 ? -3.764 -33.562 6.742 1 98.12 1003 GLY B CA 1
ATOM 15380 C C . GLY B 1 1003 ? -5.25 -33.75 6.984 1 98.12 1003 GLY B C 1
ATOM 15381 O O . GLY B 1 1003 ? -5.809 -34.812 6.711 1 98.12 1003 GLY B O 1
ATOM 15382 N N . LEU B 1 1004 ? -5.801 -32.688 7.684 1 98.19 1004 LEU B N 1
ATOM 15383 C CA . LEU B 1 1004 ? -7.207 -32.656 8.078 1 98.19 1004 LEU B CA 1
ATOM 15384 C C . LEU B 1 1004 ? -7.875 -31.359 7.613 1 98.19 1004 LEU B C 1
ATOM 15386 O O . LEU B 1 1004 ? -7.234 -30.312 7.574 1 98.19 1004 LEU B O 1
ATOM 15390 N N . ASN B 1 1005 ? -9.102 -31.5 7.211 1 97.75 1005 ASN B N 1
ATOM 15391 C CA . ASN B 1 1005 ? -9.938 -30.375 6.801 1 97.75 1005 ASN B CA 1
ATOM 15392 C C . ASN B 1 1005 ? -11.227 -30.312 7.617 1 97.75 1005 ASN B C 1
ATOM 15394 O O . ASN B 1 1005 ? -12.047 -31.219 7.559 1 97.75 1005 ASN B O 1
ATOM 15398 N N . LEU B 1 1006 ? -11.406 -29.234 8.375 1 97.38 1006 LEU B N 1
ATOM 15399 C CA . LEU B 1 1006 ? -12.594 -28.984 9.18 1 97.38 1006 LEU B CA 1
ATOM 15400 C C . LEU B 1 1006 ? -13.391 -27.812 8.609 1 97.38 1006 LEU B C 1
ATOM 15402 O O . LEU B 1 1006 ? -12.828 -26.766 8.312 1 97.38 1006 LEU B O 1
ATOM 15406 N N . ASN B 1 1007 ? -14.68 -28.016 8.422 1 95.5 1007 ASN B N 1
ATOM 15407 C CA . ASN B 1 1007 ? -15.602 -26.969 8 1 95.5 1007 ASN B CA 1
ATOM 15408 C C . ASN B 1 1007 ? -16.828 -26.891 8.914 1 95.5 1007 ASN B C 1
ATOM 15410 O O . ASN B 1 1007 ? -17.469 -27.906 9.18 1 95.5 1007 ASN B O 1
ATOM 15414 N N . VAL B 1 1008 ? -17.156 -25.672 9.367 1 94.69 1008 VAL B N 1
ATOM 15415 C CA . VAL B 1 1008 ? -18.312 -25.469 10.242 1 94.69 1008 VAL B CA 1
ATOM 15416 C C . VAL B 1 1008 ? -19.078 -24.219 9.82 1 94.69 1008 VAL B C 1
ATOM 15418 O O . VAL B 1 1008 ? -18.484 -23.172 9.594 1 94.69 1008 VAL B O 1
ATOM 15421 N N . THR B 1 1009 ? -20.328 -24.406 9.688 1 90.5 1009 THR B N 1
ATOM 15422 C CA . THR B 1 1009 ? -21.203 -23.266 9.438 1 90.5 1009 THR B CA 1
ATOM 15423 C C . THR B 1 1009 ? -22.188 -23.094 10.586 1 90.5 1009 THR B C 1
ATOM 15425 O O . THR B 1 1009 ? -22.844 -24.047 11.016 1 90.5 1009 THR B O 1
ATOM 15428 N N . PHE B 1 1010 ? -22.344 -21.953 11 1 89.75 1010 PHE B N 1
ATOM 15429 C CA . PHE B 1 1010 ? -23.281 -21.609 12.078 1 89.75 1010 PHE B CA 1
ATOM 15430 C C . PHE B 1 1010 ? -24.438 -20.797 11.539 1 89.75 1010 PHE B C 1
ATOM 15432 O O . PHE B 1 1010 ? -24.297 -20.062 10.555 1 89.75 1010 PHE B O 1
#

Organism: Flavobacterium johnsoniae (strain ATCC 17061 / DSM 2064 / JCM 8514 / BCRC 14874 / CCUG 350202 / NBRC 14942 / NCIMB 11054 / UW101) (NCBI:txid376686)

InterPro domains:
  IPR000531 TonB-dependent receptor-like, beta-barrel [PF00593] (399-771)
  IPR008969 Carboxypeptidase-like, regulatory domain superfamily [SSF49464] (23-95)
  IPR012910 TonB-dependent receptor, plug domain [PF07715] (115-242)
  IPR023996 TonB-dependent outer membrane protein, SusC/RagA [TIGR04056] (23-1010)
  IPR036942 TonB-dependent receptor-like, beta-barrel domain superfamily [G3DSA:2.40.170.20] (310-1010)
  IPR037066 TonB-dependent receptor, plug domain superfamily [G3DSA:2.170.130.10] (95-246)
  IPR039426 TonB-dependent receptor-like [PS52016] (111-1010)

Secondary structure (DSSP, 8-state):
--TTTGGGSGGG--------EEEEEEEEE-TTS-B-TT-EEEETTSS-EEE--TTSEEEEEEETTPEEEEEETTEEEEEEE--S-SB--EE--B---TTTT-EEE-GGG-EEEGGG--S-EEEEEHHHHHTT--SSGGGGGTTTSTTEEEEEETT-TT--EEEEESS---SS--PPEEEETTEEE----S-----SS--TTTSB-----GGGGS-GGGEEEEEEE-SHHHHGGGGGGGTT-EEEEEE--PPTT-EEEEEEEEEEEEEE-SPPPB--SB-PPTT-SS--S-B------HHHH---EEEEEEEEEEEEE-SSEEEEEEEEEEEEE-SSTT-EEEEEEEEEEEEEEETTTTEEEEEEEEEEEEEEES---BSSTT-HHHHHHHS-TTS-HHHHHHTSEEEETTTTEEEE--S--BTTB--HHHHHHHEEEEEEEEEEEEEEEEEEE-SSSEEEEEEEEEEEEEEEEEEEE-TTS-TTTS-TT-EEEEEEEEEEEEEEEEEEEEEEEETTTEEEEEEEEEEEEEEEEEEEEEEE-TTTT-BSSTT---GGGBS-STT-EEEEEEEEEEEEEEEEEEEEETTTEEEEEEEEEEEEGGGTTSS-SEEEEEEEEEEEEHHHHSPPPTTEEEEEEEEEEEEEEE-PPTTTTTT-----SSS----S-SEEEPTT-----EEEEEEEEEEEEEETTTTEEEEEEEEEEEEEEEEEEEEPPTT-TT--SEEEEEEEEEEEEEEEEEEEEEEEE-SSEEEEEEEEEEEEEEEEEE--GGGTTEEEEE--TTSS-EEEEETTS-SSEEEE--B-B-TTSPEEB-TTSPBPB-SSEEEE----SEEEEEEEEEEETTEEEEEEEEEEES-EEEEHHHHHHHHTT-BHHHHHHHHTTSEEEEEE-TTS-EEEEE-HHHHHHHH-STTS-GGGGEEE--EEEEEEEEEEEEPPGGG-TT-SEEEEEEEEES--EEEE-SSS-TTEES-SSSSS-SEESSPPPPEEEEEEEEEEE-/--TTSGGGGGGG--------EEEEEEEEE-TTS-B-TT-EEEETTSS-EEE--TTSEEEEEEETTPEEEEEETTEEEEEEE--S-SB--EE--B---TTTT-EEE-GGG-EEEGGG--S-EEEEEHHHHHTT--SSGGGGGTTTSTTEEEEEETT-TT--EEEEESS---SS--PPEEEETTEEE----S-----SS--TTTSB-----GGGGS-GGGEEEEEEE-SHHHHGGGGGGGTT-EEEEEE--PPTT-EEEEEEEEEEEEEE-SPPPB--SB-PPTT-SS--S-B------HHHH---EEEEEEEEEEEEE-SSEEEEEEEEEEEEE-SSTT-EEEEEEEEEEEEEEETTTTEEEEEEEEEEEEEEES---BSSTT-HHHHHHHS-TTS-HHHHHHTSEEEETTTTEEEE--S--BTTB--HHHHHHHEEEEEEEEEEEEEEEEEEE-SSSEEEEEEEEEEEEEEEEEEEE-TTS-TTTS-TT-EEEEEEEEEEEEEEEEEEEEEEEETTTEEEEEEEEEEEEEEEEEEEEEEE-TTTT-BSSTT---GGGBS-STT-EEEEEEEEEEEEEEEEEEEEETTTEEEEEEEEEEEEGGGTTSS-SEEEEEEEEEEEEHHHHSPPPTTEEEEEEEEEEEEEEE-PPTTTTTT-----SSS----S-SEEEPTT-----EEEEEEEEEEEEEETTTTEEEEEEEEEEEEEEEEEEEEPPTT-TT--SEEEEEEEEEEEEEEEEEEEEEEEE-SSEEEEEEEEEEEEEEEEEE--GGGTTEEEEE--TTSS-EEEEETTS-SSEEEE--B-B-TTSPEEB-TTSPBPB-SSEEEE----SEEEEEEEEEEETTEEEEEEEEEEES-EEEEHHHHHHHHTT-BHHHHHHHHTTSEEEEEE-TTS-EEEEE-HHHHHHHH-STTS-GGGGEEE--EEEEEEEEEEEEPPGGG-TT-SEEEEEEEEEEEEEEEE-SSS-TTEES-SSSSS-SEESSPPPPEEEEEEEEEEE-

Foldseek 3Di:
DPVVPPPPPDDPPPPPPPQDWAKAKEAEAELVRAGDFQKKKDFVPDPWIWTAHPRRMTITTDGQQIWIWTGDPQFDIDIDGHHPDRYDYHHTYRNQCCLQADWDQFALRDIDRPQQDFADKDKDFLCQQAQFDALQSQLSCFLPFFQKFWFFALQFRQAAIFIFGQAAFELFDQGAFEAENNHTDDWFFQDAFQAQAFDLQQTGDGRGTDSSQDDSVFFGIKMKARDCQRQCVVFQRGHNTYIYTYGDWFDAPDKKKKKWKWKKKKAFDFDFFWDQQFFCDVLDLFTPHGGDGFDLCLRVQWAIKMKMKIKIKMWYHHPFKIKIWMKMWIWMDGRHPLWIKIKIKIKMKMWGADDVRQKIKIKIKMKMKMKIKCGAHFHQALHLLLQSLQGTTPDDLVVCLVPQWDQDPVQRDTAGDDSDQDRRHGNSNCSSPQWMKMKIKMKMKIKIKMKGNPDPFKIKMKMKIKIKMKMKMWTWHFANRRLSNAANQTKIKIKIWIKMKIKIKMWMWGWDADPPFKTKIKIWMKMKMKIWGTFMWIQMLDSVFHFCHHRDHDRVRRRDCQRTDTDTQATKMKIKTKMWMWMGGNSFKIKIKIKMKMAMPQQPPFPPRMDMKIKIKMKGWVVVVDPDDPQWDTKMKMKMKIKHWHDDGHCADPPAFDDDRGDDPGRFGQEYADPPDGADIKMKIKMKIKMKTAGRSRQKIKIKMKMKMKIFFHWDWFADDCPDPRRYRIHIGTGWMKMKIWMWMKIKHFPDDDPFKTKIKIKIKMFMDMFTADDDVSVVQKDWSRDLVLFFWTWIHGHGDGHTFTWGKAFDADPVRAFEAEQVGATDIDPIDTLWFAAFRMKMKMKMWMGGPQKIKIWIKIKTHWTKFFELVVLASQLSCTRPVLVVQVVVVFDAGFHAYPVGDTDGGDHSNRHSNAQGHRRHRRSVGMKTLIWMFRAKMKIKGKDDCVVPVVWPTKMKIKMKGRADIPDDIHSANLSYASTSTSHRHRYHGRRNGDIIMIIMMIMTMD/DPPPPDPPPPPPPPPPPPQDWAKAKEAEAELVRAGDFQKKKDFVPDPWIWTAHPRRMTITTDGQQIWIWTDDPQFDIDIDGHHPDRYDYHHTYRNQCCLVADWDQFALRDIDRPQQDFADKDKDFLCQQPQFDALQSQLSCALPFFQKFWFFALQFRQAAIFIFGQAAFELFDQGAFEAENNHTDDWFFQDAFQAQAFDLQQTGDGRGTVSSQDDSVQFGIKMKARDCQRQCVVFQRGHNTYIYTYGDWFDAPDKWKKKWKWKKKKAFDFDFFWDQQFFCDVLDLFTPHGTDGFDLCLRVQWAIKMKMKIKIKMWYHHPFKIKIWMKMWIWMDGRHPLWIKIKIKIWMKMWGADDVRQKIKIKIKMKMKMKIKCGAHFHQALHLLLQSLQGTTPDDLVVCLVPQWDQDPVQRDTAGDDSDQDRRHGNSNCSSPQWMKMKIKMKMKIKIKMKGNPDPFKIKMKMKIKIKMKMKMWTWHFANRRLSNAANQTKIKIKIWIKMKIKIKMKMWGWDADPPFKTKIKIWMKMKMKIWGTFMWIQMLDSVFHFCHHRDHDRVRRRDCQRTDTDTQATKMKIKTKMWMWMGGNSFKIKIKIKMKMAMPQQPPFPPRMDMKIKIKMKGWVVVVDPDDPQWDTKMKMKMKIKHWHDDGHCADPPAFDDDRGDDPGRFGQEYADPPDGADIKMKIKMKIKMKTAGRSRQKIKIKMKMKMKIFFHWDWFADDCPDPRRYRIHIGTGWMKMKIWMWMKIKHFPDDDPFKTKIKIKIKMFMDMFTADDDVSVVQKDWSRDLVLFFWTWIHGHGDGHTFTWGKAFDADPVRAFEAEQVGATDIDPIDTLWFAAFRMKMKMWMWMGGHQKIKIWIKIKGHWTKFFELVVLASQLSCTRPVLVVQVVVVFDAGFHAYPVGDTDGGDHSNRHSNAQGHRRHRRSVGMKTLIWMFRAKMKIKGKDDCVVPVVFPTKMKIKMKGRADIPDDIHSANLSYASTSTSHRHRYHGRRNGDMIMIIMMIMTMD

pLDDT: mean 91.19, std 11.83, range [21.22, 98.75]

Solvent-accessible surface area (backbone atoms only — not comparable to full-atom values): 96753 Å² total; per-residue (Å²): 127,65,86,75,60,70,79,72,69,74,75,70,77,72,76,76,74,79,65,62,72,40,65,35,31,29,38,34,18,35,66,84,64,44,50,34,54,66,25,37,35,28,37,64,100,53,92,54,64,29,54,20,39,79,74,2,41,35,66,44,79,45,35,63,71,39,34,38,34,36,38,41,94,81,32,44,68,45,78,46,66,35,61,91,63,51,62,60,70,42,70,30,40,56,29,62,82,51,56,69,70,35,68,39,68,44,60,69,45,41,72,37,41,53,68,65,48,34,62,69,67,51,76,44,52,28,61,64,51,57,66,63,64,54,75,32,48,69,67,47,48,50,46,72,44,56,44,48,46,62,32,41,32,29,24,55,88,73,31,34,68,26,47,32,37,63,53,78,50,48,88,84,62,30,52,48,29,43,25,52,64,36,41,81,48,78,66,63,48,79,43,59,27,53,58,69,58,29,33,78,82,76,15,26,43,63,47,29,40,40,66,42,58,53,64,60,88,52,33,46,26,36,28,39,26,58,43,38,62,46,16,34,87,55,30,45,58,12,54,33,6,31,42,35,36,34,62,59,77,52,49,62,79,38,71,38,40,40,40,37,41,34,42,36,40,30,35,76,63,45,68,81,65,64,41,42,53,38,14,26,38,91,92,43,73,34,15,77,31,56,82,36,80,42,81,82,58,59,72,71,62,47,38,74,12,40,38,40,39,40,36,43,32,39,27,34,17,46,95,46,34,29,37,34,40,38,40,34,39,38,44,33,36,42,34,49,74,73,21,34,36,42,35,41,36,40,38,40,36,39,37,38,47,38,81,91,67,29,34,39,40,37,40,39,41,37,42,24,45,36,40,32,30,42,65,41,31,23,26,32,25,82,21,40,60,41,21,58,67,52,52,32,37,68,63,63,64,66,60,38,58,81,37,21,52,43,79,34,79,92,74,70,42,69,25,67,30,59,97,64,90,45,71,50,36,52,42,34,54,32,40,48,70,40,43,33,33,40,40,36,40,38,38,40,42,38,38,42,37,42,35,37,50,78,48,96,40,35,34,40,35,38,38,42,35,44,34,40,38,41,39,37,40,39,37,46,32,36,32,56,42,51,67,84,66,17,10,76,26,3,27,38,37,41,34,38,30,37,30,39,34,40,38,38,39,43,38,38,38,36,49,48,66,54,76,92,45,30,36,44,36,35,40,40,35,39,40,40,39,41,38,37,38,41,45,30,44,36,40,27,24,37,48,85,56,3,29,69,51,63,65,53,84,49,58,50,35,29,63,44,32,58,46,26,35,60,51,67,74,38,67,46,41,37,39,37,43,38,38,39,34,39,42,32,41,70,86,27,36,28,40,36,46,35,41,34,35,39,35,41,57,36,30,41,92,32,93,47,40,56,53,74,31,48,28,41,26,34,23,38,30,48,49,73,74,43,88,60,60,82,56,48,68,38,36,36,43,30,33,29,38,16,29,24,40,30,77,54,69,55,60,32,58,54,61,45,70,36,83,48,81,46,90,57,86,62,47,44,20,57,38,28,60,36,88,96,60,68,58,58,54,22,40,33,40,31,40,38,42,37,39,38,39,24,22,62,86,61,28,37,33,40,35,42,36,40,41,43,33,38,25,33,34,33,80,44,74,42,80,36,59,88,84,41,92,70,55,26,57,23,21,41,44,57,40,31,28,27,32,29,34,38,43,34,36,41,38,39,35,53,76,39,86,48,95,52,43,32,32,40,38,38,40,24,30,22,31,53,50,48,30,21,68,40,41,50,70,93,51,72,28,44,46,75,58,16,64,29,82,83,42,33,46,33,31,26,40,35,49,73,31,45,72,42,34,36,27,19,15,39,76,32,54,49,96,86,64,33,32,36,27,39,94,85,65,47,75,38,60,50,64,81,38,85,71,41,31,50,61,43,56,32,39,39,12,42,35,40,40,38,36,46,75,51,32,37,36,39,41,32,38,31,33,38,37,43,32,25,30,34,35,44,39,60,22,34,34,30,35,35,33,38,16,32,67,42,40,50,24,50,76,66,75,21,38,81,44,61,29,30,35,81,88,63,51,73,40,54,64,39,53,37,65,66,48,27,55,50,41,15,26,54,59,19,27,35,50,81,36,57,31,50,38,31,33,29,28,43,40,38,37,35,40,33,41,49,54,62,37,84,81,37,79,78,33,63,41,38,36,44,27,45,29,37,32,46,71,48,66,81,40,67,66,41,72,51,66,77,61,48,24,65,22,63,55,86,19,43,64,48,43,39,41,55,46,50,60,53,56,23,34,42,34,42,38,38,38,38,28,62,130,70,86,71,66,72,77,69,68,77,70,70,78,70,75,75,73,76,61,59,73,39,65,35,31,30,36,34,17,34,64,86,64,45,50,34,54,66,26,37,35,28,38,66,99,53,92,54,63,30,54,19,39,77,74,2,41,35,66,42,80,44,35,60,69,39,36,35,34,37,39,40,93,77,32,44,70,44,77,44,67,36,61,90,64,51,60,60,69,42,69,30,40,56,26,62,82,49,57,68,70,34,68,39,67,44,61,71,44,41,73,38,42,52,67,65,48,34,63,67,68,50,74,42,53,29,61,64,51,55,65,63,66,54,76,32,48,70,67,48,48,51,46,71,45,57,43,47,47,61,32,40,32,29,24,55,87,72,30,36,68,27,45,31,38,64,52,77,51,48,87,85,63,30,52,48,29,44,24,52,64,36,40,80,49,78,65,63,49,80,43,60,29,53,59,69,57,30,34,78,82,76,15,26,42,65,47,30,40,39,68,42,61,52,64,60,88,53,32,46,25,36,29,39,24,56,42,36,61,45,16,36,88,56,31,45,59,12,53,32,7,30,40,36,36,34,63,59,76,51,49,61,79,40,72,39,40,41,39,38,41,35,42,34,40,29,36,78,63,46,68,80,63,64,41,40,54,39,15,27,38,92,91,43,72,35,14,76,31,58,80,35,81,41,80,82,59,59,71,71,61,48,40,75,11,39,38,39,40,39,36,44,32,39,29,34,16,45,95,48,35,29,37,35,42,38,40,34,40,37,43,35,36,43,36,50,73,74,21,33,35,43,35,41,35,41,38,42,37,40,38,39,47,38,82,91,66,29,34,38,40,36,40,37,41,36,42,25,44,36,42,31,32,43,64,44,32,23,26,33,25,79,22,38,59,40,21,56,65,52,52,32,37,69,63,63,65,66,57,39,58,80,39,21,52,43,80,34,78,93,74,73,41,71,26,66,31,59,97,63,91,45,71,53,36,51,42,34,54,32,40,48,71,40,43,32,34,40,41,37,39,39,39,38,42,38,38,42,36,42,34,37,47,78,49,97,41,34,35,42,34,39,39,41,35,43,36,41,38,41,37,38,40,39,35,48,32,36,31,56,41,50,69,86,67,16,9,76,26,3,27,38,36,40,36,40,31,37,29,39,33,39,37,38,38,42,36,39,38,38,49,49,66,54,76,93,46,31,37,43,38,35,41,41,35,39,36,40,38,42,40,37,38,40,45,30,44,36,41,28,24,37,47,87,58,3,29,68,52,62,66,54,83,50,58,48,36,29,62,44,32,56,46,26,34,60,51,65,75,39,66,46,42,39,40,38,43,37,38,40,35,40,42,31,43,70,85,28,36,31,41,38,45,34,41,33,36,40,36,40,60,34,30,41,91,32,93,46,41,55,56,75,31,49,29,42,26,36,22,38,30,47,49,74,75,42,91,62,60,83,55,49,68,39,36,36,43,30,32,30,37,16,31,25,38,30,77,54,70,55,59,31,57,54,60,46,72,35,84,48,82,47,87,59,86,63,48,43,19,56,37,29,61,34,87,96,59,68,58,57,54,22,39,34,41,33,40,39,41,36,38,38,40,26,22,62,85,61,28,36,32,41,36,42,38,39,41,42,33,38,24,33,33,33,81,44,73,43,79,36,59,87,85,41,92,68,55,27,56,24,22,40,43,54,40,31,31,27,33,30,35,37,43,34,34,40,38,39,34,52,76,39,87,48,95,54,42,34,32,39,39,38,39,24,30,21,31,52,50,52,33,22,68,39,41,50,70,93,51,71,28,45,45,75,58,16,64,26,85,83,40,32,46,31,32,25,40,35,51,73,32,43,72,44,34,35,26,18,15,39,75,33,54,49,97,87,65,32,32,37,27,40,94,84,64,47,73,39,61,50,63,81,37,83,69,41,32,47,61,43,56,31,39,39,12,42,37,41,39,39,36,47,75,52,33,36,38,38,40,32,38,33,33,38,38,42,33,25,31,34,34,45,40,59,22,33,35,32,36,35,33,37,17,31,67,42,40,53,25,50,75,65,74,21,39,82,46,61,29,31,36,80,89,62,51,72,39,54,64,39,54,37,66,66,47,26,57,49,41,15,26,56,60,20,29,36,49,79,36,55,33,52,38,32,34,30,28,42,41,37,39,35,40,33,42,48,54,61,37,83,84,38,79,78,33,64,41,38,37,43,28,44,26,36,32,46,71,50,66,81,39,67,66,42,73,53,65,76,63,47,24,64,22,62,56,86,19,45,64,49,44,39,41,55,45,51,59,53,57,23,36,42,34,40,38,38,40,39,30,62

Nearest PDB structures (foldseek):
  6sml-assembly1_B  TM=8.008E-01  e=8.841E-57  Porphyromonas gingivalis W83
  8ypt-assembly1_D  TM=7.721E-01  e=2.991E-57  Bacteroides fragilis
  6sm3-assembly1_B  TM=7.716E-01  e=2.907E-55  Porphyromonas gingivalis W83
  6sli-assembly1_B  TM=7.661E-01  e=1.233E-54  Porphyromonas gingivalis W83
  3qlb-assembly2_B  TM=7.239E-01  e=5.689E-26  Pseudomonas fluorescens